Protein 2EO1 (pdb70)

GO terms:
  GO:0070273 phosphatidylinositol-4-phosphate binding (F, IDA)
  GO:0005546 phosphatidylinositol-4,5-bisphosphate binding (F, IDA)
  GO:0005547 phosphatidylinositol-3,4,5-trisphosphate binding (F, IDA)
  GO:0032266 phosphatidylinositol-3-phosphate binding (F, IDA)
  GO:0043325 phosphatidylinositol-3,4-bisphosphate binding (F, IDA)
  GO:0010314 phosphatidylinositol-5-phosphate binding (F, IDA)
  GO:0005085 guanyl-nucleotide exchange factor activity (F, TAS)
  GO:0005829 cytosol (C, TAS)
  GO:0051056 regulation of small GTPase mediated signal transduction (P, TAS)
  GO:0005515 protein binding (F, IPI)
  GO:0045214 sarcomere organization (P, TAS)
  GO:0030506 ankyrin binding (F, IPI)
  GO:0031432 titin binding (F, IPI)
  GO:0005829 cytosol (C, IDA)

Sequence (102 aa):
GSSGSSGKVVFAKEQPAHREVQAEAGASATLSCEVAQAQTEVTWYKDGKKLSSSSKVRVEAVGCTRRLVVQQAGQAEAGEYSCEAGGQQLSFRLQVAGQCFGGSSGSSGKVVFAKEQPAHREVQAEAGASATLSCEVAQAQTEVTWYKDGKKLSSSSKVRVEAVGCTRRLVVQQAGQAEAGEYSCEAGGQQLSFRLQVAGQCFGGSSGSSGKVVFAKEQPAHREVQAEAGASATLSCEVAQAQTEVTWYKDGKKLSSSSKVRVEAVGCTRRLVVQQAGQAEAGEYSCEAGGQQLSFRLQVAGQCFGGSSGSSGKVVFAKEQPAHREVQAEAGASATLSCEVAQAQTEVTWYKDGKKLSSSSKVRVEAVGCTRRLVVQQAGQAEAGEYSCEAGGQQLSFRLQVAGQCFGGSSGSSGKVVFAKEQPAHREVQAEAGASATLSCEVAQAQTEVTWYKDGKKLSSSSKVRVEAVGCTRRLVVQQAGQAEAGEYSCEAGGQQLSFRLQVAGQCFGGSSGSSGKVVFAKEQPAHREVQAEAGASATLSCEVAQAQTEVTWYKDGKKLSSSSKVRVEAVGCTRRLVVQQAGQAEAGEYSCEAGGQQLSFRLQVAGQCFGGSSGSSGKVVFAKEQPAHREVQAEAGASATLSCEVAQAQTEVTWYKDGKKLSSSSKVRVEAVGCTRRLVVQQAGQAEAGEYSCEAGGQQLSFRLQVAGQCFGGSSGSSGKVVFAKEQPAHREVQAEAGASATLSCEVAQAQTEVTWYKDGKKLSSSSKVRVEAVGCTRRLVVQQAGQAEAGEYSCEAGGQQLSFRLQVAGQCFGGSSGSSGKVVFAKEQPAHREVQAEAGASATLSCEVAQAQTEVTWYKDGKKLSSSSKVRVEAVGCTRRLVVQQAGQAEAGEYSCEAGGQQLSFRLQVAGQCFGGSSGSSGKVVFAKEQPAHREVQAEAGASATLSCEVAQAQTEVTWYKDGKKLSSSSKVRVEAVGCTRRLVVQQAGQAEAGEYSCEAGGQQLSFRLQVAGQCFGGSSGSSGKVVFAKEQPAHREVQAEAGASATLSCEVAQAQTEVTWYKDGKKLSSSSKVRVEAVGCTRRLVVQQAGQAEAGEYSCEAGGQQLSFRLQVAGQCFGGSSGSSGKVVFAKEQPAHREVQAEAGASATLSCEVAQAQTEVTWYKDGKKLSSSSKVRVEAVGCTRRLVVQQAGQAEAGEYSCEAGGQQLSFRLQVAGQCFGGSSGSSGKVVFAKEQPAHREVQAEAGASATLSCEVAQAQTEVTWYKDGKKLSSSSKVRVEAVGCTRRLVVQQAGQAEAGEYSCEAGGQQLSFRLQVAGQCFGGSSGSSGKVVFAKEQPAHREVQAEAGASATLSCEVAQAQTEVTWYKDGKKLSSSSKVRVEAVGCTRRLVVQQAGQAEAGEYSCEAGGQQLSFRLQVAGQCFGGSSGSSGKVVFAKEQPAHREVQAEAGASATLSCEVAQAQTEVTWYKDGKKLSSSSKVRVEAVGCTRRLVVQQAGQAEAGEYSCEAGGQQLSFRLQVAGQCFGGSSGSSGKVVFAKEQPAHREVQAEAGASATLSCEVAQAQTEVTWYKDGKKLSSSSKVRVEAVGCTRRLVVQQAGQAEAGEYSCEAGGQQLSFRLQVAGQCFGGSSGSSGKVVFAKEQPAHREVQAEAGASATLSCEVAQAQTEVTWYKDGKKLSSSSKVRVEAVGCTRRLVVQQAGQAEAGEYSCEAGGQQLSFRLQVAGQCFGGSSGSSGKVVFAKEQPAHREVQAEAGASATLSCEVAQAQTEVTWYKDGKKLSSSSKVRVEAVGCTRRLVVQQAGQAEAGEYSCEAGGQQLSFRLQVAGQCFGGSSGSSGKVVFAKEQPAHREVQAEAGASATLSCEVAQAQTEVTWYKDGKKLSSSSKVRVEAVGCTRRLVVQQAGQAEAGEYSCEAGGQQLSFRLQVAGQCFGGSSGSSGKVVFAKEQPAHREVQAEAGASATLSCEVAQAQTEVTWYKDGKKLSSSSKVRVEAVGCTRRLVVQQAGQAEAGEYSCEAGGQQLSFRLQVAGQCFG

CATH classification: 2.60.40.10

Secondary structure (DSSP, 8-state):
----------S-SS--S-EEEEEETT--EEE--B-S-SSS--EEEETTEE----SSEEEEEETTEEEEEETT--TTT-S-EEEEETTEE--EEEEEES----

InterPro domains:
  IPR000048 IQ motif, EF-hand binding site [PF00612] (4874-4893)
  IPR000048 IQ motif, EF-hand binding site [SM00015] (4871-4893)
  IPR000219 Dbl homology domain [PF00621] (5697-5871)
  IPR000219 Dbl homology domain [PS50010] (5693-5877)
  IPR000219 Dbl homology domain [SM00325] (5697-5876)
  IPR000719 Protein kinase domain [PF00069] (6468-6721)
  IPR000719 Protein kinase domain [PF00069] (7675-7924)
  IPR000719 Protein kinase domain [PS50011] (6468-6721)
  IPR000719 Protein kinase domain [PS50011] (7672-7924)
  IPR000719 Protein kinase domain [SM00220] (6468-6721)
  IPR000719 Protein kinase domain [SM00220] (7672-7924)
  IPR001452 SH3 domain [PS50002] (5600-5667)
  IPR001849 Pleckstrin homology domain [PS50003] (5895-6004)
  IPR001849 Pleckstrin homology domain [SM00233] (5896-6006)
  IPR003598 Immunoglobulin subtype 2 [SM00408] (22-89)
  IPR003598 Immunoglobulin subtype 2 [SM00408] (122-191)
  IPR003598 Immunoglobulin subtype 2 [SM00408] (250-318)
  IPR003598 Immunoglobulin subtype 2 [SM00408] (345-411)
  IPR003598 Immunoglobulin subtype 2 [SM00408] (721-785)
  IPR003598 Immunoglobulin subtype 2 [SM00408] (810-877)

Structure (mmCIF, N/CA/C/O backbone):
data_2EO1
#
_entry.id   2EO1
#
loop_
_atom_site.group_PDB
_atom_site.id
_atom_site.type_symbol
_atom_site.label_atom_id
_atom_site.label_alt_id
_atom_site.label_comp_id
_atom_site.label_asym_id
_atom_site.label_entity_id
_atom_site.label_seq_id
_atom_site.pdbx_PDB_ins_code
_atom_site.Cartn_x
_atom_site.Cartn_y
_atom_site.Cartn_z
_atom_site.occupancy
_atom_site.B_iso_or_equiv
_atom_site.auth_seq_id
_atom_site.auth_comp_id
_atom_site.auth_asym_id
_atom_site.auth_atom_id
_atom_site.pdbx_PDB_model_num
ATOM 1 N N . GLY A 1 1 ? 4.774 33.601 19.919 1.00 0.00 1 GLY A N 1
ATOM 2 C CA . GLY A 1 1 ? 3.441 33.630 19.346 1.00 0.00 1 GLY A CA 1
ATOM 3 C C . GLY A 1 1 ? 3.366 32.907 18.016 1.00 0.00 1 GLY A C 1
ATOM 4 O O . GLY A 1 1 ? 2.440 32.133 17.774 1.00 0.00 1 GLY A O 1
ATOM 8 N N . SER A 1 2 ? 4.342 33.160 17.150 1.00 0.00 2 SER A N 1
ATOM 9 C CA . SER A 1 2 ? 4.380 32.532 15.835 1.00 0.00 2 SER A CA 1
ATOM 10 C C . SER A 1 2 ? 5.398 31.396 15.804 1.00 0.00 2 SER A C 1
ATOM 11 O O . SER A 1 2 ? 6.593 31.613 16.008 1.00 0.00 2 SER A O 1
ATOM 19 N N . SER A 1 3 ? 4.916 30.184 15.549 1.00 0.00 3 SER A N 1
ATOM 20 C CA . SER A 1 3 ? 5.783 29.012 15.495 1.00 0.00 3 SER A CA 1
ATOM 21 C C . SER A 1 3 ? 5.131 27.891 14.692 1.00 0.00 3 SER A C 1
ATOM 22 O O . SER A 1 3 ? 3.911 27.851 14.537 1.00 0.00 3 SER A O 1
ATOM 30 N N . GLY A 1 4 ? 5.955 26.980 14.182 1.00 0.00 4 GLY A N 1
ATOM 31 C CA . GLY A 1 4 ? 5.442 25.871 13.401 1.00 0.00 4 GLY A CA 1
ATOM 32 C C . GLY A 1 4 ? 6.101 25.767 12.039 1.00 0.00 4 GLY A C 1
ATOM 33 O O . GLY A 1 4 ? 6.036 26.700 11.238 1.00 0.00 4 GLY A O 1
ATOM 37 N N . SER A 1 5 ? 6.737 24.630 11.776 1.00 0.00 5 SER A N 1
ATOM 38 C CA . SER A 1 5 ? 7.415 24.410 10.504 1.00 0.00 5 SER A CA 1
ATOM 39 C C . SER A 1 5 ? 6.417 24.407 9.350 1.00 0.00 5 SER A C 1
ATOM 40 O O . SER A 1 5 ? 5.207 24.327 9.561 1.00 0.00 5 SER A O 1
ATOM 48 N N . SER A 1 6 ? 6.934 24.496 8.129 1.00 0.00 6 SER A N 1
ATOM 49 C CA . SER A 1 6 ? 6.089 24.507 6.940 1.00 0.00 6 SER A CA 1
ATOM 50 C C . SER A 1 6 ? 6.718 23.685 5.819 1.00 0.00 6 SER A C 1
ATOM 51 O O . SER A 1 6 ? 7.867 23.257 5.917 1.00 0.00 6 SER A O 1
ATOM 59 N N . GLY A 1 7 ? 5.954 23.469 4.752 1.00 0.00 7 GLY A N 1
ATOM 60 C CA . GLY A 1 7 ? 6.452 22.699 3.627 1.00 0.00 7 GLY A CA 1
ATOM 61 C C . GLY A 1 7 ? 7.217 21.465 4.062 1.00 0.00 7 GLY A C 1
ATOM 62 O O . GLY A 1 7 ? 8.444 21.422 3.975 1.00 0.00 7 GLY A O 1
ATOM 66 N N . LYS A 1 8 ? 6.491 20.457 4.534 1.00 0.00 8 LYS A N 1
ATOM 67 C CA . LYS A 1 8 ? 7.108 19.215 4.986 1.00 0.00 8 LYS A CA 1
ATOM 68 C C . LYS A 1 8 ? 6.841 18.084 3.998 1.00 0.00 8 LYS A C 1
ATOM 69 O O . LYS A 1 8 ? 5.690 17.727 3.744 1.00 0.00 8 LYS A O 1
ATOM 88 N N . VAL A 1 9 ? 7.911 17.524 3.443 1.00 0.00 9 VAL A N 1
ATOM 89 C CA . VAL A 1 9 ? 7.792 16.431 2.485 1.00 0.00 9 VAL A CA 1
ATOM 90 C C . VAL A 1 9 ? 8.305 15.123 3.076 1.00 0.00 9 VAL A C 1
ATOM 91 O O . VAL A 1 9 ? 9.438 15.047 3.553 1.00 0.00 9 VAL A O 1
ATOM 104 N N . VAL A 1 10 ? 7.464 14.094 3.041 1.00 0.00 10 VAL A N 1
ATOM 105 C CA . VAL A 1 10 ? 7.833 12.787 3.572 1.00 0.00 10 VAL A CA 1
ATOM 106 C C . VAL A 1 10 ? 8.394 11.887 2.476 1.00 0.00 10 VAL A C 1
ATOM 107 O O . VAL A 1 10 ? 9.463 11.296 2.630 1.00 0.00 10 VAL A O 1
ATOM 120 N N . PHE A 1 11 ? 7.666 11.788 1.370 1.00 0.00 11 PHE A N 1
ATOM 121 C CA . PHE A 1 11 ? 8.090 10.960 0.247 1.00 0.00 11 PHE A CA 1
ATOM 122 C C . PHE A 1 11 ? 8.799 11.800 -0.812 1.00 0.00 11 PHE A C 1
ATOM 123 O O . PHE A 1 11 ? 8.972 13.007 -0.648 1.00 0.00 11 PHE A O 1
ATOM 140 N N . ALA A 1 12 ? 9.207 11.151 -1.897 1.00 0.00 12 ALA A N 1
ATOM 141 C CA . ALA A 1 12 ? 9.896 11.837 -2.983 1.00 0.00 12 ALA A CA 1
ATOM 142 C C . ALA A 1 12 ? 8.931 12.704 -3.784 1.00 0.00 12 ALA A C 1
ATOM 143 O O . ALA A 1 12 ? 7.744 12.786 -3.467 1.00 0.00 12 ALA A O 1
ATOM 150 N N . LYS A 1 13 ? 9.448 13.352 -4.823 1.00 0.00 13 LYS A N 1
ATOM 151 C CA . LYS A 1 13 ? 8.633 14.214 -5.670 1.00 0.00 13 LYS A CA 1
ATOM 152 C C . LYS A 1 13 ? 8.402 13.574 -7.035 1.00 0.00 13 LYS A C 1
ATOM 153 O O . LYS A 1 13 ? 7.529 14.000 -7.791 1.00 0.00 13 LYS A O 1
ATOM 172 N N . GLU A 1 14 ? 9.190 12.548 -7.344 1.00 0.00 14 GLU A N 1
ATOM 173 C CA . GLU A 1 14 ? 9.070 11.850 -8.618 1.00 0.00 14 GLU A CA 1
ATOM 174 C C . GLU A 1 14 ? 8.276 10.557 -8.457 1.00 0.00 14 GLU A C 1
ATOM 175 O O . GLU A 1 14 ? 8.490 9.591 -9.189 1.00 0.00 14 GLU A O 1
ATOM 187 N N . GLN A 1 15 ? 7.360 10.547 -7.494 1.00 0.00 15 GLN A N 1
ATOM 188 C CA . GLN A 1 15 ? 6.536 9.373 -7.236 1.00 0.00 15 GLN A CA 1
ATOM 189 C C . GLN A 1 15 ? 5.108 9.592 -7.725 1.00 0.00 15 GLN A C 1
ATOM 190 O O . GLN A 1 15 ? 4.526 10.664 -7.555 1.00 0.00 15 GLN A O 1
ATOM 204 N N . PRO A 1 16 ? 4.529 8.555 -8.347 1.00 0.00 16 PRO A N 1
ATOM 205 C CA . PRO A 1 16 ? 3.162 8.610 -8.873 1.00 0.00 16 PRO A CA 1
ATOM 206 C C . PRO A 1 16 ? 2.116 8.655 -7.765 1.00 0.00 16 PRO A C 1
ATOM 207 O O . PRO A 1 16 ? 2.418 8.392 -6.602 1.00 0.00 16 PRO A O 1
ATOM 218 N N . ALA A 1 17 ? 0.884 8.991 -8.134 1.00 0.00 17 ALA A N 1
ATOM 219 C CA . ALA A 1 17 ? -0.208 9.068 -7.171 1.00 0.00 17 ALA A CA 1
ATOM 220 C C . ALA A 1 17 ? -0.900 7.719 -7.017 1.00 0.00 17 ALA A C 1
ATOM 221 O O . ALA A 1 17 ? -1.640 7.495 -6.058 1.00 0.00 17 ALA A O 1
ATOM 228 N N . HIS A 1 18 ? -0.657 6.822 -7.967 1.00 0.00 18 HIS A N 1
ATOM 229 C CA . HIS A 1 18 ? -1.258 5.493 -7.937 1.00 0.00 18 HIS A CA 1
ATOM 230 C C . HIS A 1 18 ? -0.383 4.484 -8.674 1.00 0.00 18 HIS A C 1
ATOM 231 O O . HIS A 1 18 ? -0.243 4.545 -9.896 1.00 0.00 18 HIS A O 1
ATOM 246 N N . ARG A 1 19 ? 0.204 3.557 -7.924 1.00 0.00 19 ARG A N 1
ATOM 247 C CA . ARG A 1 19 ? 1.067 2.536 -8.507 1.00 0.00 19 ARG A CA 1
ATOM 248 C C . ARG A 1 19 ? 0.325 1.209 -8.640 1.00 0.00 19 ARG A C 1
ATOM 249 O O . ARG A 1 19 ? 0.297 0.408 -7.706 1.00 0.00 19 ARG A O 1
ATOM 270 N N . GLU A 1 20 ? -0.273 0.985 -9.806 1.00 0.00 20 GLU A N 1
ATOM 271 C CA . GLU A 1 20 ? -1.015 -0.244 -10.059 1.00 0.00 20 GLU A CA 1
ATOM 272 C C . GLU A 1 20 ? -0.067 -1.428 -10.221 1.00 0.00 20 GLU A C 1
ATOM 273 O O . GLU A 1 20 ? 0.622 -1.553 -11.234 1.00 0.00 20 GLU A O 1
ATOM 285 N N . VAL A 1 21 ? -0.036 -2.296 -9.214 1.00 0.00 21 VAL A N 1
ATOM 286 C CA . VAL A 1 21 ? 0.827 -3.471 -9.244 1.00 0.00 21 VAL A CA 1
ATOM 287 C C . VAL A 1 21 ? 0.022 -4.737 -9.515 1.00 0.00 21 VAL A C 1
ATOM 288 O O . VAL A 1 21 ? -1.112 -4.873 -9.056 1.00 0.00 21 VAL A O 1
ATOM 301 N N . GLN A 1 22 ? 0.617 -5.662 -10.261 1.00 0.00 22 GLN A N 1
ATOM 302 C CA . GLN A 1 22 ? -0.046 -6.918 -10.593 1.00 0.00 22 GLN A CA 1
ATOM 303 C C . GLN A 1 22 ? 0.707 -8.104 -9.999 1.00 0.00 22 GLN A C 1
ATOM 304 O O . GLN A 1 22 ? 1.935 -8.096 -9.922 1.00 0.00 22 GLN A O 1
ATOM 318 N N . ALA A 1 23 ? -0.038 -9.122 -9.581 1.00 0.00 23 ALA A N 1
ATOM 319 C CA . ALA A 1 23 ? 0.559 -10.316 -8.996 1.00 0.00 23 ALA A CA 1
ATOM 320 C C . ALA A 1 23 ? -0.253 -11.560 -9.338 1.00 0.00 23 ALA A C 1
ATOM 321 O O . ALA A 1 23 ? -1.431 -11.468 -9.682 1.00 0.00 23 ALA A O 1
ATOM 328 N N . GLU A 1 24 ? 0.385 -12.723 -9.243 1.00 0.00 24 GLU A N 1
ATOM 329 C CA . GLU A 1 24 ? -0.279 -13.985 -9.545 1.00 0.00 24 GLU A CA 1
ATOM 330 C C . GLU A 1 24 ? -0.757 -14.668 -8.267 1.00 0.00 24 GLU A C 1
ATOM 331 O O . GLU A 1 24 ? -0.184 -14.473 -7.195 1.00 0.00 24 GLU A O 1
ATOM 343 N N . ALA A 1 25 ? -1.811 -15.468 -8.389 1.00 0.00 25 ALA A N 1
ATOM 344 C CA . ALA A 1 25 ? -2.365 -16.181 -7.244 1.00 0.00 25 ALA A CA 1
ATOM 345 C C . ALA A 1 25 ? -1.329 -17.111 -6.622 1.00 0.00 25 ALA A C 1
ATOM 346 O O . ALA A 1 25 ? -0.811 -18.009 -7.284 1.00 0.00 25 ALA A O 1
ATOM 353 N N . GLY A 1 26 ? -1.032 -16.889 -5.346 1.00 0.00 26 GLY A N 1
ATOM 354 C CA . GLY A 1 26 ? -0.058 -17.715 -4.656 1.00 0.00 26 GLY A CA 1
ATOM 355 C C . GLY A 1 26 ? 1.347 -17.152 -4.745 1.00 0.00 26 GLY A C 1
ATOM 356 O O . GLY A 1 26 ? 2.269 -17.663 -4.110 1.00 0.00 26 GLY A O 1
ATOM 360 N N . ALA A 1 27 ? 1.511 -16.097 -5.536 1.00 0.00 27 ALA A N 1
ATOM 361 C CA . ALA A 1 27 ? 2.813 -15.464 -5.705 1.00 0.00 27 ALA A CA 1
ATOM 362 C C . ALA A 1 27 ? 3.098 -14.483 -4.572 1.00 0.00 27 ALA A C 1
ATOM 363 O O . ALA A 1 27 ? 2.256 -14.264 -3.702 1.00 0.00 27 ALA A O 1
ATOM 370 N N . SER A 1 28 ? 4.290 -13.896 -4.590 1.00 0.00 28 SER A N 1
ATOM 371 C CA . SER A 1 28 ? 4.688 -12.942 -3.561 1.00 0.00 28 SER A CA 1
ATOM 372 C C . SER A 1 28 ? 4.826 -11.540 -4.146 1.00 0.00 28 SER A C 1
ATOM 373 O O . SER A 1 28 ? 5.773 -11.250 -4.876 1.00 0.00 28 SER A O 1
ATOM 381 N N . ALA A 1 29 ? 3.874 -10.672 -3.818 1.00 0.00 29 ALA A N 1
ATOM 382 C CA . ALA A 1 29 ? 3.889 -9.300 -4.308 1.00 0.00 29 ALA A CA 1
ATOM 383 C C . ALA A 1 29 ? 4.956 -8.475 -3.596 1.00 0.00 29 ALA A C 1
ATOM 384 O O . ALA A 1 29 ? 5.517 -8.903 -2.587 1.00 0.00 29 ALA A O 1
ATOM 391 N N . THR A 1 30 ? 5.234 -7.289 -4.129 1.00 0.00 30 THR A N 1
ATOM 392 C CA . THR A 1 30 ? 6.235 -6.405 -3.546 1.00 0.00 30 THR A CA 1
ATOM 393 C C . THR A 1 30 ? 5.976 -4.952 -3.928 1.00 0.00 30 THR A C 1
ATOM 394 O O . THR A 1 30 ? 6.122 -4.570 -5.090 1.00 0.00 30 THR A O 1
ATOM 405 N N . LEU A 1 31 ? 5.591 -4.146 -2.945 1.00 0.00 31 LEU A N 1
ATOM 406 C CA . LEU A 1 31 ? 5.312 -2.733 -3.179 1.00 0.00 31 LEU A CA 1
ATOM 407 C C . LEU A 1 31 ? 6.433 -1.858 -2.628 1.00 0.00 31 LEU A C 1
ATOM 408 O O . LEU A 1 31 ? 6.481 -1.573 -1.431 1.00 0.00 31 LEU A O 1
ATOM 424 N N . SER A 1 32 ? 7.333 -1.433 -3.509 1.00 0.00 32 SER A N 1
ATOM 425 C CA . SER A 1 32 ? 8.455 -0.592 -3.110 1.00 0.00 32 SER A CA 1
ATOM 426 C C . SER A 1 32 ? 8.118 0.885 -3.293 1.00 0.00 32 SER A C 1
ATOM 427 O O . SER A 1 32 ? 7.340 1.251 -4.174 1.00 0.00 32 SER A O 1
ATOM 435 N N . CYS A 1 33 ? 8.710 1.728 -2.454 1.00 0.00 33 CYS A N 1
ATOM 436 C CA . CYS A 1 33 ? 8.472 3.166 -2.521 1.00 0.00 33 CYS A CA 1
ATOM 437 C C . CYS A 1 33 ? 9.587 3.934 -1.818 1.00 0.00 33 CYS A C 1
ATOM 438 O O . CYS A 1 33 ? 9.968 3.605 -0.695 1.00 0.00 33 CYS A O 1
ATOM 446 N N . GLU A 1 34 ? 10.107 4.958 -2.489 1.00 0.00 34 GLU A N 1
ATOM 447 C CA . GLU A 1 34 ? 11.180 5.771 -1.929 1.00 0.00 34 GLU A CA 1
ATOM 448 C C . GLU A 1 34 ? 10.641 6.730 -0.872 1.00 0.00 34 GLU A C 1
ATOM 449 O O . GLU A 1 34 ? 9.438 6.982 -0.801 1.00 0.00 34 GLU A O 1
ATOM 461 N N . VAL A 1 35 ? 11.540 7.263 -0.051 1.00 0.00 35 VAL A N 1
ATOM 462 C CA . VAL A 1 35 ? 11.156 8.196 1.002 1.00 0.00 35 VAL A CA 1
ATOM 463 C C . VAL A 1 35 ? 12.137 9.360 1.090 1.00 0.00 35 VAL A C 1
ATOM 464 O O . VAL A 1 35 ? 13.350 9.171 1.008 1.00 0.00 35 VAL A O 1
ATOM 477 N N . ALA A 1 36 ? 11.602 10.565 1.257 1.00 0.00 36 ALA A N 1
ATOM 478 C CA . ALA A 1 36 ? 12.429 11.761 1.358 1.00 0.00 36 ALA A CA 1
ATOM 479 C C . ALA A 1 36 ? 13.409 11.653 2.521 1.00 0.00 36 ALA A C 1
ATOM 480 O O . ALA A 1 36 ? 14.438 12.329 2.542 1.00 0.00 36 ALA A O 1
ATOM 487 N N . GLN A 1 37 ? 13.082 10.802 3.488 1.00 0.00 37 GLN A N 1
ATOM 488 C CA . GLN A 1 37 ? 13.934 10.608 4.655 1.00 0.00 37 GLN A CA 1
ATOM 489 C C . GLN A 1 37 ? 13.877 9.162 5.137 1.00 0.00 37 GLN A C 1
ATOM 490 O O . GLN A 1 37 ? 12.816 8.538 5.135 1.00 0.00 37 GLN A O 1
ATOM 504 N N . ALA A 1 38 ? 15.025 8.635 5.549 1.00 0.00 38 ALA A N 1
ATOM 505 C CA . ALA A 1 38 ? 15.105 7.263 6.034 1.00 0.00 38 ALA A CA 1
ATOM 506 C C . ALA A 1 38 ? 14.548 7.148 7.449 1.00 0.00 38 ALA A C 1
ATOM 507 O O . ALA A 1 38 ? 13.581 6.426 7.688 1.00 0.00 38 ALA A O 1
ATOM 514 N N . GLN A 1 39 ? 15.166 7.865 8.383 1.00 0.00 39 GLN A N 1
ATOM 515 C CA . GLN A 1 39 ? 14.731 7.841 9.775 1.00 0.00 39 GLN A CA 1
ATOM 516 C C . GLN A 1 39 ? 13.210 7.789 9.869 1.00 0.00 39 GLN A C 1
ATOM 517 O O . GLN A 1 39 ? 12.653 7.148 10.762 1.00 0.00 39 GLN A O 1
ATOM 531 N N . THR A 1 40 ? 12.541 8.469 8.943 1.00 0.00 40 THR A N 1
ATOM 532 C CA . THR A 1 40 ? 11.084 8.502 8.923 1.00 0.00 40 THR A CA 1
ATOM 533 C C . THR A 1 40 ? 10.503 7.095 8.824 1.00 0.00 40 THR A C 1
ATOM 534 O O . THR A 1 40 ? 11.041 6.241 8.119 1.00 0.00 40 THR A O 1
ATOM 545 N N . GLU A 1 41 ? 9.403 6.863 9.532 1.00 0.00 41 GLU A N 1
ATOM 546 C CA . GLU A 1 41 ? 8.751 5.559 9.523 1.00 0.00 41 GLU A CA 1
ATOM 547 C C . GLU A 1 41 ? 7.489 5.588 8.666 1.00 0.00 41 GLU A C 1
ATOM 548 O O . GLU A 1 41 ? 6.871 6.638 8.485 1.00 0.00 41 GLU A O 1
ATOM 560 N N . VAL A 1 42 ? 7.111 4.427 8.139 1.00 0.00 42 VAL A N 1
ATOM 561 C CA . VAL A 1 42 ? 5.923 4.319 7.301 1.00 0.00 42 VAL A CA 1
ATOM 562 C C . VAL A 1 42 ? 5.003 3.208 7.793 1.00 0.00 42 VAL A C 1
ATOM 563 O O . VAL A 1 42 ? 5.441 2.277 8.471 1.00 0.00 42 VAL A O 1
ATOM 576 N N . THR A 1 43 ? 3.723 3.310 7.448 1.00 0.00 43 THR A N 1
ATOM 577 C CA . THR A 1 43 ? 2.740 2.314 7.856 1.00 0.00 43 THR A CA 1
ATOM 578 C C . THR A 1 43 ? 1.766 2.008 6.724 1.00 0.00 43 THR A C 1
ATOM 579 O O . THR A 1 43 ? 1.021 2.881 6.280 1.00 0.00 43 THR A O 1
ATOM 590 N N . TRP A 1 44 ? 1.777 0.763 6.261 1.00 0.00 44 TRP A N 1
ATOM 591 C CA . TRP A 1 44 ? 0.894 0.341 5.180 1.00 0.00 44 TRP A CA 1
ATOM 592 C C . TRP A 1 44 ? -0.545 0.217 5.670 1.00 0.00 44 TRP A C 1
ATOM 593 O O . TRP A 1 44 ? -0.789 -0.126 6.827 1.00 0.00 44 TRP A O 1
ATOM 614 N N . TYR A 1 45 ? -1.493 0.498 4.783 1.00 0.00 45 TYR A N 1
ATOM 615 C CA . TYR A 1 45 ? -2.908 0.419 5.127 1.00 0.00 45 TYR A CA 1
ATOM 616 C C . TYR A 1 45 ? -3.712 -0.203 3.989 1.00 0.00 45 TYR A C 1
ATOM 617 O O . TYR A 1 45 ? -3.770 0.339 2.885 1.00 0.00 45 TYR A O 1
ATOM 635 N N . LYS A 1 46 ? -4.331 -1.345 4.266 1.00 0.00 46 LYS A N 1
ATOM 636 C CA . LYS A 1 46 ? -5.134 -2.042 3.269 1.00 0.00 46 LYS A CA 1
ATOM 637 C C . LYS A 1 46 ? -6.617 -1.741 3.456 1.00 0.00 46 LYS A C 1
ATOM 638 O O . LYS A 1 46 ? -7.211 -2.103 4.472 1.00 0.00 46 LYS A O 1
ATOM 657 N N . ASP A 1 47 ? -7.210 -1.077 2.470 1.00 0.00 47 ASP A N 1
ATOM 658 C CA . ASP A 1 47 ? -8.625 -0.729 2.525 1.00 0.00 47 ASP A CA 1
ATOM 659 C C . ASP A 1 47 ? -8.930 0.113 3.761 1.00 0.00 47 ASP A C 1
ATOM 660 O O . ASP A 1 47 ? -10.027 0.048 4.314 1.00 0.00 47 ASP A O 1
ATOM 669 N N . GLY A 1 48 ? -7.950 0.903 4.189 1.00 0.00 48 GLY A N 1
ATOM 670 C CA . GLY A 1 48 ? -8.133 1.745 5.357 1.00 0.00 48 GLY A CA 1
ATOM 671 C C . GLY A 1 48 ? -7.933 0.988 6.654 1.00 0.00 48 GLY A C 1
ATOM 672 O O . GLY A 1 48 ? -8.455 1.380 7.698 1.00 0.00 48 GLY A O 1
ATOM 676 N N . LYS A 1 49 ? -7.175 -0.102 6.591 1.00 0.00 49 LYS A N 1
ATOM 677 C CA . LYS A 1 49 ? -6.907 -0.917 7.770 1.00 0.00 49 LYS A CA 1
ATOM 678 C C . LYS A 1 49 ? -5.407 -1.022 8.029 1.00 0.00 49 LYS A C 1
ATOM 679 O O . LYS A 1 49 ? -4.639 -1.397 7.143 1.00 0.00 49 LYS A O 1
ATOM 698 N N . LYS A 1 50 ? -4.998 -0.691 9.249 1.00 0.00 50 LYS A N 1
ATOM 699 C CA . LYS A 1 50 ? -3.590 -0.751 9.626 1.00 0.00 50 LYS A CA 1
ATOM 700 C C . LYS A 1 50 ? -3.022 -2.146 9.387 1.00 0.00 50 LYS A C 1
ATOM 701 O O . LYS A 1 50 ? -3.400 -3.105 10.060 1.00 0.00 50 LYS A O 1
ATOM 720 N N . LEU A 1 51 ? -2.110 -2.251 8.426 1.00 0.00 51 LEU A N 1
ATOM 721 C CA . LEU A 1 51 ? -1.487 -3.529 8.100 1.00 0.00 51 LEU A CA 1
ATOM 722 C C . LEU A 1 51 ? -0.427 -3.898 9.133 1.00 0.00 51 LEU A C 1
ATOM 723 O O . LEU A 1 51 ? 0.323 -3.042 9.600 1.00 0.00 51 LEU A O 1
ATOM 739 N N . SER A 1 52 ? -0.370 -5.179 9.483 1.00 0.00 52 SER A N 1
ATOM 740 C CA . SER A 1 52 ? 0.597 -5.662 10.461 1.00 0.00 52 SER A CA 1
ATOM 741 C C . SER A 1 52 ? 1.531 -6.695 9.838 1.00 0.00 52 SER A C 1
ATOM 742 O O . SER A 1 52 ? 1.111 -7.517 9.024 1.00 0.00 52 SER A O 1
ATOM 750 N N . SER A 1 53 ? 2.802 -6.645 10.226 1.00 0.00 53 SER A N 1
ATOM 751 C CA . SER A 1 53 ? 3.798 -7.573 9.704 1.00 0.00 53 SER A CA 1
ATOM 752 C C . SER A 1 53 ? 3.587 -8.973 10.271 1.00 0.00 53 SER A C 1
ATOM 753 O O . SER A 1 53 ? 3.812 -9.215 11.457 1.00 0.00 53 SER A O 1
ATOM 761 N N . SER A 1 54 ? 3.151 -9.892 9.416 1.00 0.00 54 SER A N 1
ATOM 762 C CA . SER A 1 54 ? 2.905 -11.268 9.831 1.00 0.00 54 SER A CA 1
ATOM 763 C C . SER A 1 54 ? 3.481 -12.253 8.818 1.00 0.00 54 SER A C 1
ATOM 764 O O . SER A 1 54 ? 3.866 -11.870 7.713 1.00 0.00 54 SER A O 1
ATOM 772 N N . SER A 1 55 ? 3.536 -13.524 9.203 1.00 0.00 55 SER A N 1
ATOM 773 C CA . SER A 1 55 ? 4.068 -14.564 8.331 1.00 0.00 55 SER A CA 1
ATOM 774 C C . SER A 1 55 ? 3.626 -14.342 6.888 1.00 0.00 55 SER A C 1
ATOM 775 O O . SER A 1 55 ? 4.310 -14.746 5.947 1.00 0.00 55 SER A O 1
ATOM 783 N N . LYS A 1 56 ? 2.478 -13.695 6.720 1.00 0.00 56 LYS A N 1
ATOM 784 C CA . LYS A 1 56 ? 1.942 -13.416 5.393 1.00 0.00 56 LYS A CA 1
ATOM 785 C C . LYS A 1 56 ? 2.564 -12.150 4.811 1.00 0.00 56 LYS A C 1
ATOM 786 O O . LYS A 1 56 ? 3.250 -12.197 3.790 1.00 0.00 56 LYS A O 1
ATOM 805 N N . VAL A 1 57 ? 2.320 -11.020 5.467 1.00 0.00 57 VAL A N 1
ATOM 806 C CA . VAL A 1 57 ? 2.858 -9.743 5.016 1.00 0.00 57 VAL A CA 1
ATOM 807 C C . VAL A 1 57 ? 4.104 -9.360 5.808 1.00 0.00 57 VAL A C 1
ATOM 808 O O . VAL A 1 57 ? 4.150 -9.522 7.028 1.00 0.00 57 VAL A O 1
ATOM 821 N N . ARG A 1 58 ? 5.112 -8.853 5.106 1.00 0.00 58 ARG A N 1
ATOM 822 C CA . ARG A 1 58 ? 6.359 -8.448 5.744 1.00 0.00 58 ARG A CA 1
ATOM 823 C C . ARG A 1 58 ? 6.717 -7.011 5.375 1.00 0.00 58 ARG A C 1
ATOM 824 O O . ARG A 1 58 ? 6.877 -6.683 4.199 1.00 0.00 58 ARG A O 1
ATOM 845 N N . VAL A 1 59 ? 6.840 -6.158 6.387 1.00 0.00 59 VAL A N 1
ATOM 846 C CA . VAL A 1 59 ? 7.179 -4.757 6.169 1.00 0.00 59 VAL A CA 1
ATOM 847 C C . VAL A 1 59 ? 8.690 -4.550 6.178 1.00 0.00 59 VAL A C 1
ATOM 848 O O . VAL A 1 59 ? 9.297 -4.383 7.235 1.00 0.00 59 VAL A O 1
ATOM 861 N N . GLU A 1 60 ? 9.290 -4.562 4.992 1.00 0.00 60 GLU A N 1
ATOM 862 C CA . GLU A 1 60 ? 10.730 -4.375 4.863 1.00 0.00 60 GLU A CA 1
ATOM 863 C C . GLU A 1 60 ? 11.076 -2.896 4.711 1.00 0.00 60 GLU A C 1
ATOM 864 O O . GLU A 1 60 ? 10.397 -2.160 3.996 1.00 0.00 60 GLU A O 1
ATOM 876 N N . ALA A 1 61 ? 12.136 -2.470 5.389 1.00 0.00 61 ALA A N 1
ATOM 877 C CA . ALA A 1 61 ? 12.573 -1.081 5.328 1.00 0.00 61 ALA A CA 1
ATOM 878 C C . ALA A 1 61 ? 14.082 -0.988 5.125 1.00 0.00 61 ALA A C 1
ATOM 879 O O . ALA A 1 61 ? 14.847 -0.950 6.088 1.00 0.00 61 ALA A O 1
ATOM 886 N N . VAL A 1 62 ? 14.504 -0.953 3.864 1.00 0.00 62 VAL A N 1
ATOM 887 C CA . VAL A 1 62 ? 15.921 -0.865 3.535 1.00 0.00 62 VAL A CA 1
ATOM 888 C C . VAL A 1 62 ? 16.331 0.576 3.255 1.00 0.00 62 VAL A C 1
ATOM 889 O O . VAL A 1 62 ? 16.050 1.117 2.186 1.00 0.00 62 VAL A O 1
ATOM 902 N N . GLY A 1 63 ? 17.000 1.195 4.224 1.00 0.00 63 GLY A N 1
ATOM 903 C CA . GLY A 1 63 ? 17.439 2.568 4.062 1.00 0.00 63 GLY A CA 1
ATOM 904 C C . GLY A 1 63 ? 16.300 3.503 3.705 1.00 0.00 63 GLY A C 1
ATOM 905 O O . GLY A 1 63 ? 15.413 3.752 4.523 1.00 0.00 63 GLY A O 1
ATOM 909 N N . CYS A 1 64 ? 16.325 4.023 2.483 1.00 0.00 64 CYS A N 1
ATOM 910 C CA . CYS A 1 64 ? 15.287 4.938 2.021 1.00 0.00 64 CYS A CA 1
ATOM 911 C C . CYS A 1 64 ? 14.346 4.243 1.042 1.00 0.00 64 CYS A C 1
ATOM 912 O O . CYS A 1 64 ? 13.937 4.826 0.037 1.00 0.00 64 CYS A O 1
ATOM 920 N N . THR A 1 65 ? 14.007 2.993 1.340 1.00 0.00 65 THR A N 1
ATOM 921 C CA . THR A 1 65 ? 13.118 2.217 0.486 1.00 0.00 65 THR A CA 1
ATOM 922 C C . THR A 1 65 ? 12.241 1.281 1.310 1.00 0.00 65 THR A C 1
ATOM 923 O O . THR A 1 65 ? 12.740 0.375 1.976 1.00 0.00 65 THR A O 1
ATOM 934 N N . ARG A 1 66 ? 10.932 1.507 1.260 1.00 0.00 66 ARG A N 1
ATOM 935 C CA . ARG A 1 66 ? 9.986 0.683 2.003 1.00 0.00 66 ARG A CA 1
ATOM 936 C C . ARG A 1 66 ? 9.264 -0.287 1.074 1.00 0.00 66 ARG A C 1
ATOM 937 O O . ARG A 1 66 ? 8.394 0.111 0.299 1.00 0.00 66 ARG A O 1
ATOM 958 N N . ARG A 1 67 ? 9.630 -1.562 1.156 1.00 0.00 67 ARG A N 1
ATOM 959 C CA . ARG A 1 67 ? 9.018 -2.589 0.322 1.00 0.00 67 ARG A CA 1
ATOM 960 C C . ARG A 1 67 ? 8.152 -3.525 1.159 1.00 0.00 67 ARG A C 1
ATOM 961 O O . ARG A 1 67 ? 8.566 -3.985 2.225 1.00 0.00 67 ARG A O 1
ATOM 982 N N . LEU A 1 68 ? 6.948 -3.803 0.672 1.00 0.00 68 LEU A N 1
ATOM 983 C CA . LEU A 1 68 ? 6.022 -4.685 1.375 1.00 0.00 68 LEU A CA 1
ATOM 984 C C . LEU A 1 68 ? 5.819 -5.986 0.606 1.00 0.00 68 LEU A C 1
ATOM 985 O O . LEU A 1 68 ? 5.206 -6.000 -0.461 1.00 0.00 68 LEU A O 1
ATOM 1001 N N . VAL A 1 69 ? 6.337 -7.080 1.157 1.00 0.00 69 VAL A N 1
ATOM 1002 C CA . VAL A 1 69 ? 6.209 -8.388 0.526 1.00 0.00 69 VAL A CA 1
ATOM 1003 C C . VAL A 1 69 ? 4.955 -9.110 1.005 1.00 0.00 69 VAL A C 1
ATOM 1004 O O . VAL A 1 69 ? 4.792 -9.368 2.198 1.00 0.00 69 VAL A O 1
ATOM 1017 N N . VAL A 1 70 ? 4.071 -9.435 0.067 1.00 0.00 70 VAL A N 1
ATOM 1018 C CA . VAL A 1 70 ? 2.831 -10.129 0.393 1.00 0.00 70 VAL A CA 1
ATOM 1019 C C . VAL A 1 70 ? 2.840 -11.554 -0.150 1.00 0.00 70 VAL A C 1
ATOM 1020 O O . VAL A 1 70 ? 2.581 -11.779 -1.332 1.00 0.00 70 VAL A O 1
ATOM 1033 N N . GLN A 1 71 ? 3.139 -12.512 0.721 1.00 0.00 71 GLN A N 1
ATOM 1034 C CA . GLN A 1 71 ? 3.182 -13.915 0.328 1.00 0.00 71 GLN A CA 1
ATOM 1035 C C . GLN A 1 71 ? 1.779 -14.449 0.062 1.00 0.00 71 GLN A C 1
ATOM 1036 O O . GLN A 1 71 ? 0.816 -14.038 0.708 1.00 0.00 71 GLN A O 1
ATOM 1050 N N . GLN A 1 72 ? 1.671 -15.366 -0.895 1.00 0.00 72 GLN A N 1
ATOM 1051 C CA . GLN A 1 72 ? 0.385 -15.954 -1.247 1.00 0.00 72 GLN A CA 1
ATOM 1052 C C . GLN A 1 72 ? -0.630 -14.872 -1.603 1.00 0.00 72 GLN A C 1
ATOM 1053 O O . GLN A 1 72 ? -1.750 -14.866 -1.093 1.00 0.00 72 GLN A O 1
ATOM 1067 N N . ALA A 1 73 ? -0.229 -13.958 -2.480 1.00 0.00 73 ALA A N 1
ATOM 1068 C CA . ALA A 1 73 ? -1.104 -12.872 -2.905 1.00 0.00 73 ALA A CA 1
ATOM 1069 C C . ALA A 1 73 ? -2.403 -13.412 -3.494 1.00 0.00 73 ALA A C 1
ATOM 1070 O O . ALA A 1 73 ? -2.441 -13.845 -4.645 1.00 0.00 73 ALA A O 1
ATOM 1077 N N . GLY A 1 74 ? -3.466 -13.384 -2.697 1.00 0.00 74 GLY A N 1
ATOM 1078 C CA . GLY A 1 74 ? -4.752 -13.875 -3.157 1.00 0.00 74 GLY A CA 1
ATOM 1079 C C . GLY A 1 74 ? -5.839 -12.822 -3.070 1.00 0.00 74 GLY A C 1
ATOM 1080 O O . GLY A 1 74 ? -5.624 -11.744 -2.515 1.00 0.00 74 GLY A O 1
ATOM 1084 N N . GLN A 1 75 ? -7.008 -13.134 -3.619 1.00 0.00 75 GLN A N 1
ATOM 1085 C CA . GLN A 1 75 ? -8.132 -12.204 -3.602 1.00 0.00 75 GLN A CA 1
ATOM 1086 C C . GLN A 1 75 ? -8.175 -11.426 -2.291 1.00 0.00 75 GLN A C 1
ATOM 1087 O O . GLN A 1 75 ? -8.342 -10.207 -2.287 1.00 0.00 75 GLN A O 1
ATOM 1101 N N . ALA A 1 76 ? -8.023 -12.140 -1.181 1.00 0.00 76 ALA A N 1
ATOM 1102 C CA . ALA A 1 76 ? -8.043 -11.516 0.137 1.00 0.00 76 ALA A CA 1
ATOM 1103 C C . ALA A 1 76 ? -7.003 -10.405 0.234 1.00 0.00 76 ALA A C 1
ATOM 1104 O O . ALA A 1 76 ? -7.287 -9.318 0.735 1.00 0.00 76 ALA A O 1
ATOM 1111 N N . GLU A 1 77 ? -5.796 -10.688 -0.247 1.00 0.00 77 GLU A N 1
ATOM 1112 C CA . GLU A 1 77 ? -4.713 -9.712 -0.212 1.00 0.00 77 GLU A CA 1
ATOM 1113 C C . GLU A 1 77 ? -4.905 -8.647 -1.289 1.00 0.00 77 GLU A C 1
ATOM 1114 O O . GLU A 1 77 ? -4.480 -7.504 -1.128 1.00 0.00 77 GLU A O 1
ATOM 1126 N N . ALA A 1 78 ? -5.547 -9.033 -2.386 1.00 0.00 78 ALA A N 1
ATOM 1127 C CA . ALA A 1 78 ? -5.796 -8.113 -3.489 1.00 0.00 78 ALA A CA 1
ATOM 1128 C C . ALA A 1 78 ? -6.695 -6.961 -3.050 1.00 0.00 78 ALA A C 1
ATOM 1129 O O . ALA A 1 78 ? -7.746 -7.176 -2.448 1.00 0.00 78 ALA A O 1
ATOM 1136 N N . GLY A 1 79 ? -6.273 -5.738 -3.355 1.00 0.00 79 GLY A N 1
ATOM 1137 C CA . GLY A 1 79 ? -7.051 -4.570 -2.983 1.00 0.00 79 GLY A CA 1
ATOM 1138 C C . GLY A 1 79 ? -6.339 -3.272 -3.307 1.00 0.00 79 GLY A C 1
ATOM 1139 O O . GLY A 1 79 ? -5.995 -3.016 -4.460 1.00 0.00 79 GLY A O 1
ATOM 1143 N N . GLU A 1 80 ? -6.119 -2.450 -2.285 1.00 0.00 80 GLU A N 1
ATOM 1144 C CA . GLU A 1 80 ? -5.445 -1.169 -2.468 1.00 0.00 80 GLU A CA 1
ATOM 1145 C C . GLU A 1 80 ? -4.621 -0.807 -1.236 1.00 0.00 80 GLU A C 1
ATOM 1146 O O . GLU A 1 80 ? -5.168 -0.430 -0.199 1.00 0.00 80 GLU A O 1
ATOM 1158 N N . TYR A 1 81 ? -3.304 -0.924 -1.357 1.00 0.00 81 TYR A N 1
ATOM 1159 C CA . TYR A 1 81 ? -2.404 -0.612 -0.253 1.00 0.00 81 TYR A CA 1
ATOM 1160 C C . TYR A 1 81 ? -1.981 0.853 -0.292 1.00 0.00 81 TYR A C 1
ATOM 1161 O O . TYR A 1 81 ? -1.792 1.428 -1.364 1.00 0.00 81 TYR A O 1
ATOM 1179 N N . SER A 1 82 ? -1.833 1.451 0.885 1.00 0.00 82 SER A N 1
ATOM 1180 C CA . SER A 1 82 ? -1.436 2.850 0.988 1.00 0.00 82 SER A CA 1
ATOM 1181 C C . SER A 1 82 ? -0.267 3.014 1.954 1.00 0.00 82 SER A C 1
ATOM 1182 O O . SER A 1 82 ? -0.427 2.880 3.168 1.00 0.00 82 SER A O 1
ATOM 1190 N N . CYS A 1 83 ? 0.909 3.304 1.407 1.00 0.00 83 CYS A N 1
ATOM 1191 C CA . CYS A 1 83 ? 2.106 3.485 2.220 1.00 0.00 83 CYS A CA 1
ATOM 1192 C C . CYS A 1 83 ? 2.091 4.841 2.917 1.00 0.00 83 CYS A C 1
ATOM 1193 O O . CYS A 1 83 ? 2.598 5.828 2.385 1.00 0.00 83 CYS A O 1
ATOM 1201 N N . GLU A 1 84 ? 1.503 4.882 4.108 1.00 0.00 84 GLU A N 1
ATOM 1202 C CA . GLU A 1 84 ? 1.419 6.119 4.876 1.00 0.00 84 GLU A CA 1
ATOM 1203 C C . GLU A 1 84 ? 2.757 6.442 5.535 1.00 0.00 84 GLU A C 1
ATOM 1204 O O . GLU A 1 84 ? 3.541 5.545 5.845 1.00 0.00 84 GLU A O 1
ATOM 1216 N N . ALA A 1 85 ? 3.011 7.730 5.746 1.00 0.00 85 ALA A N 1
ATOM 1217 C CA . ALA A 1 85 ? 4.252 8.172 6.369 1.00 0.00 85 ALA A CA 1
ATOM 1218 C C . ALA A 1 85 ? 4.190 9.653 6.726 1.00 0.00 85 ALA A C 1
ATOM 1219 O O . ALA A 1 85 ? 4.186 10.514 5.847 1.00 0.00 85 ALA A O 1
ATOM 1226 N N . GLY A 1 86 ? 4.142 9.943 8.023 1.00 0.00 86 GLY A N 1
ATOM 1227 C CA . GLY A 1 86 ? 4.080 11.321 8.472 1.00 0.00 86 GLY A CA 1
ATOM 1228 C C . GLY A 1 86 ? 2.741 11.968 8.177 1.00 0.00 86 GLY A C 1
ATOM 1229 O O . GLY A 1 86 ? 1.812 11.883 8.979 1.00 0.00 86 GLY A O 1
ATOM 1233 N N . GLY A 1 87 ? 2.641 12.618 7.022 1.00 0.00 87 GLY A N 1
ATOM 1234 C CA . GLY A 1 87 ? 1.403 13.274 6.644 1.00 0.00 87 GLY A CA 1
ATOM 1235 C C . GLY A 1 87 ? 0.999 12.970 5.215 1.00 0.00 87 GLY A C 1
ATOM 1236 O O . GLY A 1 87 ? 0.021 13.521 4.710 1.00 0.00 87 GLY A O 1
ATOM 1240 N N . GLN A 1 88 ? 1.754 12.093 4.562 1.00 0.00 88 GLN A N 1
ATOM 1241 C CA . GLN A 1 88 ? 1.469 11.720 3.181 1.00 0.00 88 GLN A CA 1
ATOM 1242 C C . GLN A 1 88 ? 1.393 10.204 3.032 1.00 0.00 88 GLN A C 1
ATOM 1243 O O . GLN A 1 88 ? 1.822 9.462 3.916 1.00 0.00 88 GLN A O 1
ATOM 1257 N N . GLN A 1 89 ? 0.844 9.751 1.909 1.00 0.00 89 GLN A N 1
ATOM 1258 C CA . GLN A 1 89 ? 0.711 8.323 1.646 1.00 0.00 89 GLN A CA 1
ATOM 1259 C C . GLN A 1 89 ? 0.382 8.069 0.179 1.00 0.00 89 GLN A C 1
ATOM 1260 O O . GLN A 1 89 ? -0.443 8.766 -0.414 1.00 0.00 89 GLN A O 1
ATOM 1274 N N . LEU A 1 90 ? 1.032 7.066 -0.403 1.00 0.00 90 LEU A N 1
ATOM 1275 C CA . LEU A 1 90 ? 0.809 6.719 -1.802 1.00 0.00 90 LEU A CA 1
ATOM 1276 C C . LEU A 1 90 ? -0.231 5.611 -1.929 1.00 0.00 90 LEU A C 1
ATOM 1277 O O . LEU A 1 90 ? -0.826 5.187 -0.938 1.00 0.00 90 LEU A O 1
ATOM 1293 N N . SER A 1 91 ? -0.444 5.143 -3.155 1.00 0.00 91 SER A N 1
ATOM 1294 C CA . SER A 1 91 ? -1.413 4.084 -3.412 1.00 0.00 91 SER A CA 1
ATOM 1295 C C . SER A 1 91 ? -0.769 2.933 -4.180 1.00 0.00 91 SER A C 1
ATOM 1296 O O . SER A 1 91 ? 0.227 3.119 -4.879 1.00 0.00 91 SER A O 1
ATOM 1304 N N . PHE A 1 92 ? -1.347 1.744 -4.045 1.00 0.00 92 PHE A N 1
ATOM 1305 C CA . PHE A 1 92 ? -0.830 0.562 -4.725 1.00 0.00 92 PHE A CA 1
ATOM 1306 C C . PHE A 1 92 ? -1.913 -0.504 -4.860 1.00 0.00 92 PHE A C 1
ATOM 1307 O O . PHE A 1 92 ? -2.274 -1.164 -3.885 1.00 0.00 92 PHE A O 1
ATOM 1324 N N . ARG A 1 93 ? -2.427 -0.667 -6.074 1.00 0.00 93 ARG A N 1
ATOM 1325 C CA . ARG A 1 93 ? -3.470 -1.651 -6.337 1.00 0.00 93 ARG A CA 1
ATOM 1326 C C . ARG A 1 93 ? -2.863 -3.017 -6.645 1.00 0.00 93 ARG A C 1
ATOM 1327 O O . ARG A 1 93 ? -2.340 -3.244 -7.736 1.00 0.00 93 ARG A O 1
ATOM 1348 N N . LEU A 1 94 ? -2.936 -3.923 -5.676 1.00 0.00 94 LEU A N 1
ATOM 1349 C CA . LEU A 1 94 ? -2.394 -5.267 -5.842 1.00 0.00 94 LEU A CA 1
ATOM 1350 C C . LEU A 1 94 ? -3.428 -6.198 -6.467 1.00 0.00 94 LEU A C 1
ATOM 1351 O O . LEU A 1 94 ? -4.374 -6.623 -5.805 1.00 0.00 94 LEU A O 1
ATOM 1367 N N . GLN A 1 95 ? -3.239 -6.511 -7.745 1.00 0.00 95 GLN A N 1
ATOM 1368 C CA . GLN A 1 95 ? -4.154 -7.393 -8.458 1.00 0.00 95 GLN A CA 1
ATOM 1369 C C . GLN A 1 95 ? -3.647 -8.831 -8.444 1.00 0.00 95 GLN A C 1
ATOM 1370 O O . GLN A 1 95 ? -2.450 -9.080 -8.589 1.00 0.00 95 GLN A O 1
ATOM 1384 N N . VAL A 1 96 ? -4.566 -9.776 -8.267 1.00 0.00 96 VAL A N 1
ATOM 1385 C CA . VAL A 1 96 ? -4.212 -11.190 -8.234 1.00 0.00 96 VAL A CA 1
ATOM 1386 C C . VAL A 1 96 ? -4.758 -11.921 -9.455 1.00 0.00 96 VAL A C 1
ATOM 1387 O O . VAL A 1 96 ? -5.953 -11.865 -9.742 1.00 0.00 96 VAL A O 1
ATOM 1400 N N . ALA A 1 97 ? -3.873 -12.609 -10.171 1.00 0.00 97 ALA A N 1
ATOM 1401 C CA . ALA A 1 97 ? -4.267 -13.354 -11.360 1.00 0.00 97 ALA A CA 1
ATOM 1402 C C . ALA A 1 97 ? -4.639 -14.791 -11.009 1.00 0.00 97 ALA A C 1
ATOM 1403 O O . ALA A 1 97 ? -4.124 -15.358 -10.047 1.00 0.00 97 ALA A O 1
ATOM 1410 N N . GLY A 1 98 ? -5.538 -15.374 -11.797 1.00 0.00 98 GLY A N 1
ATOM 1411 C CA . GLY A 1 98 ? -5.964 -16.739 -11.552 1.00 0.00 98 GLY A CA 1
ATOM 1412 C C . GLY A 1 98 ? -6.529 -16.929 -10.159 1.00 0.00 98 GLY A C 1
ATOM 1413 O O . GLY A 1 98 ? -6.989 -15.974 -9.534 1.00 0.00 98 GLY A O 1
ATOM 1417 N N . GLN A 1 99 ? -6.497 -18.166 -9.672 1.00 0.00 99 GLN A N 1
ATOM 1418 C CA . GLN A 1 99 ? -7.013 -18.477 -8.344 1.00 0.00 99 GLN A CA 1
ATOM 1419 C C . GLN A 1 99 ? -6.289 -19.679 -7.747 1.00 0.00 99 GLN A C 1
ATOM 1420 O O . GLN A 1 99 ? -5.545 -20.375 -8.439 1.00 0.00 99 GLN A O 1
ATOM 1434 N N . CYS A 1 100 ? -6.512 -19.918 -6.459 1.00 0.00 100 CYS A N 1
ATOM 1435 C CA . CYS A 1 100 ? -5.879 -21.036 -5.768 1.00 0.00 100 CYS A CA 1
ATOM 1436 C C . CYS A 1 100 ? -6.686 -21.443 -4.540 1.00 0.00 100 CYS A C 1
ATOM 1437 O O . CYS A 1 100 ? -6.865 -20.653 -3.612 1.00 0.00 100 CYS A O 1
ATOM 1445 N N . PHE A 1 101 ? -7.174 -22.679 -4.541 1.00 0.00 101 PHE A N 1
ATOM 1446 C CA . PHE A 1 101 ? -7.965 -23.190 -3.428 1.00 0.00 101 PHE A CA 1
ATOM 1447 C C . PHE A 1 101 ? -7.434 -22.664 -2.097 1.00 0.00 101 PHE A C 1
ATOM 1448 O O . PHE A 1 101 ? -6.226 -22.546 -1.901 1.00 0.00 101 PHE A O 1
ATOM 1465 N N . GLY A 1 102 ? -8.349 -22.349 -1.185 1.00 0.00 102 GLY A N 1
ATOM 1466 C CA . GLY A 1 102 ? -7.956 -21.839 0.115 1.00 0.00 102 GLY A CA 1
ATOM 1467 C C . GLY A 1 102 ? -7.779 -20.333 0.118 1.00 0.00 102 GLY A C 1
ATOM 1468 O O . GLY A 1 102 ? -7.401 -19.744 -0.895 1.00 0.00 102 GLY A O 1
ATOM 1472 N N . GLY A 1 1 ? -3.407 35.858 0.299 1.00 0.00 1 GLY A N 2
ATOM 1473 C CA . GLY A 1 1 ? -3.160 34.472 0.648 1.00 0.00 1 GLY A CA 2
ATOM 1474 C C . GLY A 1 1 ? -3.993 34.014 1.829 1.00 0.00 1 GLY A C 2
ATOM 1475 O O . GLY A 1 1 ? -4.997 34.640 2.169 1.00 0.00 1 GLY A O 2
ATOM 1479 N N . SER A 1 2 ? -3.577 32.918 2.456 1.00 0.00 2 SER A N 2
ATOM 1480 C CA . SER A 1 2 ? -4.295 32.374 3.602 1.00 0.00 2 SER A CA 2
ATOM 1481 C C . SER A 1 2 ? -3.322 31.899 4.677 1.00 0.00 2 SER A C 2
ATOM 1482 O O . SER A 1 2 ? -2.186 31.529 4.382 1.00 0.00 2 SER A O 2
ATOM 1490 N N . SER A 1 3 ? -3.777 31.913 5.926 1.00 0.00 3 SER A N 2
ATOM 1491 C CA . SER A 1 3 ? -2.947 31.488 7.047 1.00 0.00 3 SER A CA 2
ATOM 1492 C C . SER A 1 3 ? -3.147 30.004 7.339 1.00 0.00 3 SER A C 2
ATOM 1493 O O . SER A 1 3 ? -4.168 29.601 7.895 1.00 0.00 3 SER A O 2
ATOM 1501 N N . GLY A 1 4 ? -2.163 29.194 6.959 1.00 0.00 4 GLY A N 2
ATOM 1502 C CA . GLY A 1 4 ? -2.250 27.763 7.188 1.00 0.00 4 GLY A CA 2
ATOM 1503 C C . GLY A 1 4 ? -0.958 27.044 6.855 1.00 0.00 4 GLY A C 2
ATOM 1504 O O . GLY A 1 4 ? 0.035 27.673 6.492 1.00 0.00 4 GLY A O 2
ATOM 1508 N N . SER A 1 5 ? -0.970 25.721 6.982 1.00 0.00 5 SER A N 2
ATOM 1509 C CA . SER A 1 5 ? 0.212 24.915 6.698 1.00 0.00 5 SER A CA 2
ATOM 1510 C C . SER A 1 5 ? 0.534 24.930 5.207 1.00 0.00 5 SER A C 2
ATOM 1511 O O . SER A 1 5 ? -0.099 24.231 4.417 1.00 0.00 5 SER A O 2
ATOM 1519 N N . SER A 1 6 ? 1.524 25.734 4.830 1.00 0.00 6 SER A N 2
ATOM 1520 C CA . SER A 1 6 ? 1.929 25.844 3.434 1.00 0.00 6 SER A CA 2
ATOM 1521 C C . SER A 1 6 ? 2.003 24.468 2.779 1.00 0.00 6 SER A C 2
ATOM 1522 O O . SER A 1 6 ? 1.384 24.226 1.744 1.00 0.00 6 SER A O 2
ATOM 1530 N N . GLY A 1 7 ? 2.768 23.569 3.391 1.00 0.00 7 GLY A N 2
ATOM 1531 C CA . GLY A 1 7 ? 2.911 22.228 2.855 1.00 0.00 7 GLY A CA 2
ATOM 1532 C C . GLY A 1 7 ? 4.173 21.541 3.337 1.00 0.00 7 GLY A C 2
ATOM 1533 O O . GLY A 1 7 ? 5.062 22.182 3.898 1.00 0.00 7 GLY A O 2
ATOM 1537 N N . LYS A 1 8 ? 4.252 20.233 3.121 1.00 0.00 8 LYS A N 2
ATOM 1538 C CA . LYS A 1 8 ? 5.414 19.457 3.538 1.00 0.00 8 LYS A CA 2
ATOM 1539 C C . LYS A 1 8 ? 5.572 18.208 2.677 1.00 0.00 8 LYS A C 2
ATOM 1540 O O . LYS A 1 8 ? 4.606 17.719 2.092 1.00 0.00 8 LYS A O 2
ATOM 1559 N N . VAL A 1 9 ? 6.796 17.694 2.606 1.00 0.00 9 VAL A N 2
ATOM 1560 C CA . VAL A 1 9 ? 7.080 16.500 1.819 1.00 0.00 9 VAL A CA 2
ATOM 1561 C C . VAL A 1 9 ? 7.611 15.375 2.700 1.00 0.00 9 VAL A C 2
ATOM 1562 O O . VAL A 1 9 ? 8.451 15.598 3.571 1.00 0.00 9 VAL A O 2
ATOM 1575 N N . VAL A 1 10 ? 7.115 14.164 2.467 1.00 0.00 10 VAL A N 2
ATOM 1576 C CA . VAL A 1 10 ? 7.541 13.002 3.238 1.00 0.00 10 VAL A CA 2
ATOM 1577 C C . VAL A 1 10 ? 8.135 11.929 2.332 1.00 0.00 10 VAL A C 2
ATOM 1578 O O . VAL A 1 10 ? 8.944 11.110 2.770 1.00 0.00 10 VAL A O 2
ATOM 1591 N N . PHE A 1 11 ? 7.730 11.940 1.066 1.00 0.00 11 PHE A N 2
ATOM 1592 C CA . PHE A 1 11 ? 8.222 10.967 0.098 1.00 0.00 11 PHE A CA 2
ATOM 1593 C C . PHE A 1 11 ? 9.097 11.643 -0.955 1.00 0.00 11 PHE A C 2
ATOM 1594 O O . PHE A 1 11 ? 9.380 12.837 -0.868 1.00 0.00 11 PHE A O 2
ATOM 1611 N N . ALA A 1 12 ? 9.522 10.868 -1.948 1.00 0.00 12 ALA A N 2
ATOM 1612 C CA . ALA A 1 12 ? 10.362 11.391 -3.017 1.00 0.00 12 ALA A CA 2
ATOM 1613 C C . ALA A 1 12 ? 9.591 12.374 -3.891 1.00 0.00 12 ALA A C 2
ATOM 1614 O O . ALA A 1 12 ? 8.417 12.652 -3.645 1.00 0.00 12 ALA A O 2
ATOM 1621 N N . LYS A 1 13 ? 10.258 12.899 -4.914 1.00 0.00 13 LYS A N 2
ATOM 1622 C CA . LYS A 1 13 ? 9.636 13.852 -5.826 1.00 0.00 13 LYS A CA 2
ATOM 1623 C C . LYS A 1 13 ? 9.537 13.272 -7.233 1.00 0.00 13 LYS A C 2
ATOM 1624 O O . LYS A 1 13 ? 8.722 13.717 -8.040 1.00 0.00 13 LYS A O 2
ATOM 1643 N N . GLU A 1 14 ? 10.370 12.277 -7.519 1.00 0.00 14 GLU A N 2
ATOM 1644 C CA . GLU A 1 14 ? 10.374 11.637 -8.829 1.00 0.00 14 GLU A CA 2
ATOM 1645 C C . GLU A 1 14 ? 9.556 10.349 -8.808 1.00 0.00 14 GLU A C 2
ATOM 1646 O O . GLU A 1 14 ? 9.889 9.380 -9.489 1.00 0.00 14 GLU A O 2
ATOM 1658 N N . GLN A 1 15 ? 8.484 10.349 -8.022 1.00 0.00 15 GLN A N 2
ATOM 1659 C CA . GLN A 1 15 ? 7.619 9.180 -7.911 1.00 0.00 15 GLN A CA 2
ATOM 1660 C C . GLN A 1 15 ? 6.155 9.569 -8.086 1.00 0.00 15 GLN A C 2
ATOM 1661 O O . GLN A 1 15 ? 5.716 10.638 -7.661 1.00 0.00 15 GLN A O 2
ATOM 1675 N N . PRO A 1 16 ? 5.379 8.682 -8.727 1.00 0.00 16 PRO A N 2
ATOM 1676 C CA . PRO A 1 16 ? 3.952 8.910 -8.972 1.00 0.00 16 PRO A CA 2
ATOM 1677 C C . PRO A 1 16 ? 3.127 8.854 -7.691 1.00 0.00 16 PRO A C 2
ATOM 1678 O O . PRO A 1 16 ? 3.499 8.180 -6.731 1.00 0.00 16 PRO A O 2
ATOM 1689 N N . ALA A 1 17 ? 2.005 9.567 -7.684 1.00 0.00 17 ALA A N 2
ATOM 1690 C CA . ALA A 1 17 ? 1.126 9.596 -6.521 1.00 0.00 17 ALA A CA 2
ATOM 1691 C C . ALA A 1 17 ? 0.524 8.220 -6.254 1.00 0.00 17 ALA A C 2
ATOM 1692 O O . ALA A 1 17 ? 0.414 7.792 -5.104 1.00 0.00 17 ALA A O 2
ATOM 1699 N N . HIS A 1 18 ? 0.134 7.532 -7.322 1.00 0.00 18 HIS A N 2
ATOM 1700 C CA . HIS A 1 18 ? -0.458 6.204 -7.203 1.00 0.00 18 HIS A CA 2
ATOM 1701 C C . HIS A 1 18 ? 0.004 5.299 -8.341 1.00 0.00 18 HIS A C 2
ATOM 1702 O O . HIS A 1 18 ? -0.048 5.681 -9.510 1.00 0.00 18 HIS A O 2
ATOM 1717 N N . ARG A 1 19 ? 0.455 4.099 -7.991 1.00 0.00 19 ARG A N 2
ATOM 1718 C CA . ARG A 1 19 ? 0.927 3.141 -8.983 1.00 0.00 19 ARG A CA 2
ATOM 1719 C C . ARG A 1 19 ? 0.146 1.833 -8.890 1.00 0.00 19 ARG A C 2
ATOM 1720 O O . ARG A 1 19 ? -0.363 1.478 -7.828 1.00 0.00 19 ARG A O 2
ATOM 1741 N N . GLU A 1 20 ? 0.056 1.123 -10.010 1.00 0.00 20 GLU A N 2
ATOM 1742 C CA . GLU A 1 20 ? -0.664 -0.144 -10.055 1.00 0.00 20 GLU A CA 2
ATOM 1743 C C . GLU A 1 20 ? 0.307 -1.322 -10.047 1.00 0.00 20 GLU A C 2
ATOM 1744 O O . GLU A 1 20 ? 1.396 -1.247 -10.616 1.00 0.00 20 GLU A O 2
ATOM 1756 N N . VAL A 1 21 ? -0.097 -2.409 -9.397 1.00 0.00 21 VAL A N 2
ATOM 1757 C CA . VAL A 1 21 ? 0.735 -3.603 -9.314 1.00 0.00 21 VAL A CA 2
ATOM 1758 C C . VAL A 1 21 ? -0.097 -4.867 -9.501 1.00 0.00 21 VAL A C 2
ATOM 1759 O O . VAL A 1 21 ? -1.172 -5.005 -8.919 1.00 0.00 21 VAL A O 2
ATOM 1772 N N . GLN A 1 22 ? 0.409 -5.786 -10.317 1.00 0.00 22 GLN A N 2
ATOM 1773 C CA . GLN A 1 22 ? -0.288 -7.039 -10.581 1.00 0.00 22 GLN A CA 2
ATOM 1774 C C . GLN A 1 22 ? 0.541 -8.232 -10.118 1.00 0.00 22 GLN A C 2
ATOM 1775 O O . GLN A 1 22 ? 1.763 -8.243 -10.261 1.00 0.00 22 GLN A O 2
ATOM 1789 N N . ALA A 1 23 ? -0.132 -9.234 -9.562 1.00 0.00 23 ALA A N 2
ATOM 1790 C CA . ALA A 1 23 ? 0.543 -10.432 -9.078 1.00 0.00 23 ALA A CA 2
ATOM 1791 C C . ALA A 1 23 ? -0.260 -11.686 -9.409 1.00 0.00 23 ALA A C 2
ATOM 1792 O O . ALA A 1 23 ? -1.360 -11.602 -9.954 1.00 0.00 23 ALA A O 2
ATOM 1799 N N . GLU A 1 24 ? 0.298 -12.845 -9.076 1.00 0.00 24 GLU A N 2
ATOM 1800 C CA . GLU A 1 24 ? -0.367 -14.116 -9.340 1.00 0.00 24 GLU A CA 2
ATOM 1801 C C . GLU A 1 24 ? -0.737 -14.817 -8.036 1.00 0.00 24 GLU A C 2
ATOM 1802 O O . GLU A 1 24 ? -0.144 -14.557 -6.990 1.00 0.00 24 GLU A O 2
ATOM 1814 N N . ALA A 1 25 ? -1.721 -15.707 -8.109 1.00 0.00 25 ALA A N 2
ATOM 1815 C CA . ALA A 1 25 ? -2.169 -16.447 -6.936 1.00 0.00 25 ALA A CA 2
ATOM 1816 C C . ALA A 1 25 ? -1.060 -17.344 -6.395 1.00 0.00 25 ALA A C 2
ATOM 1817 O O . ALA A 1 25 ? -0.567 -18.228 -7.094 1.00 0.00 25 ALA A O 2
ATOM 1824 N N . GLY A 1 26 ? -0.672 -17.108 -5.145 1.00 0.00 26 GLY A N 2
ATOM 1825 C CA . GLY A 1 26 ? 0.378 -17.902 -4.533 1.00 0.00 26 GLY A CA 2
ATOM 1826 C C . GLY A 1 26 ? 1.741 -17.249 -4.649 1.00 0.00 26 GLY A C 2
ATOM 1827 O O . GLY A 1 26 ? 2.692 -17.662 -3.986 1.00 0.00 26 GLY A O 2
ATOM 1831 N N . ALA A 1 27 ? 1.837 -16.229 -5.495 1.00 0.00 27 ALA A N 2
ATOM 1832 C CA . ALA A 1 27 ? 3.093 -15.518 -5.695 1.00 0.00 27 ALA A CA 2
ATOM 1833 C C . ALA A 1 27 ? 3.358 -14.538 -4.557 1.00 0.00 27 ALA A C 2
ATOM 1834 O O . ALA A 1 27 ? 2.505 -14.330 -3.694 1.00 0.00 27 ALA A O 2
ATOM 1841 N N . SER A 1 28 ? 4.544 -13.939 -4.562 1.00 0.00 28 SER A N 2
ATOM 1842 C CA . SER A 1 28 ? 4.922 -12.983 -3.527 1.00 0.00 28 SER A CA 2
ATOM 1843 C C . SER A 1 28 ? 5.010 -11.571 -4.097 1.00 0.00 28 SER A C 2
ATOM 1844 O O . SER A 1 28 ? 5.984 -11.218 -4.761 1.00 0.00 28 SER A O 2
ATOM 1852 N N . ALA A 1 29 ? 3.985 -10.768 -3.833 1.00 0.00 29 ALA A N 2
ATOM 1853 C CA . ALA A 1 29 ? 3.947 -9.393 -4.317 1.00 0.00 29 ALA A CA 2
ATOM 1854 C C . ALA A 1 29 ? 4.990 -8.533 -3.612 1.00 0.00 29 ALA A C 2
ATOM 1855 O O . ALA A 1 29 ? 5.616 -8.966 -2.643 1.00 0.00 29 ALA A O 2
ATOM 1862 N N . THR A 1 30 ? 5.175 -7.312 -4.104 1.00 0.00 30 THR A N 2
ATOM 1863 C CA . THR A 1 30 ? 6.144 -6.392 -3.523 1.00 0.00 30 THR A CA 2
ATOM 1864 C C . THR A 1 30 ? 5.839 -4.951 -3.917 1.00 0.00 30 THR A C 2
ATOM 1865 O O . THR A 1 30 ? 5.955 -4.579 -5.085 1.00 0.00 30 THR A O 2
ATOM 1876 N N . LEU A 1 31 ? 5.450 -4.144 -2.936 1.00 0.00 31 LEU A N 2
ATOM 1877 C CA . LEU A 1 31 ? 5.129 -2.742 -3.181 1.00 0.00 31 LEU A CA 2
ATOM 1878 C C . LEU A 1 31 ? 6.237 -1.832 -2.662 1.00 0.00 31 LEU A C 2
ATOM 1879 O O . LEU A 1 31 ? 6.279 -1.501 -1.477 1.00 0.00 31 LEU A O 2
ATOM 1895 N N . SER A 1 32 ? 7.133 -1.428 -3.557 1.00 0.00 32 SER A N 2
ATOM 1896 C CA . SER A 1 32 ? 8.243 -0.557 -3.189 1.00 0.00 32 SER A CA 2
ATOM 1897 C C . SER A 1 32 ? 7.856 0.911 -3.347 1.00 0.00 32 SER A C 2
ATOM 1898 O O . SER A 1 32 ? 7.024 1.258 -4.186 1.00 0.00 32 SER A O 2
ATOM 1906 N N . CYS A 1 33 ? 8.466 1.767 -2.535 1.00 0.00 33 CYS A N 2
ATOM 1907 C CA . CYS A 1 33 ? 8.186 3.198 -2.582 1.00 0.00 33 CYS A CA 2
ATOM 1908 C C . CYS A 1 33 ? 9.312 3.994 -1.931 1.00 0.00 33 CYS A C 2
ATOM 1909 O O . CYS A 1 33 ? 9.668 3.753 -0.778 1.00 0.00 33 CYS A O 2
ATOM 1917 N N . GLU A 1 34 ? 9.869 4.942 -2.678 1.00 0.00 34 GLU A N 2
ATOM 1918 C CA . GLU A 1 34 ? 10.957 5.771 -2.173 1.00 0.00 34 GLU A CA 2
ATOM 1919 C C . GLU A 1 34 ? 10.457 6.726 -1.092 1.00 0.00 34 GLU A C 2
ATOM 1920 O O . GLU A 1 34 ? 9.256 6.974 -0.974 1.00 0.00 34 GLU A O 2
ATOM 1932 N N . VAL A 1 35 ? 11.386 7.258 -0.304 1.00 0.00 35 VAL A N 2
ATOM 1933 C CA . VAL A 1 35 ? 11.040 8.185 0.767 1.00 0.00 35 VAL A CA 2
ATOM 1934 C C . VAL A 1 35 ? 12.056 9.317 0.861 1.00 0.00 35 VAL A C 2
ATOM 1935 O O . VAL A 1 35 ? 13.237 9.132 0.568 1.00 0.00 35 VAL A O 2
ATOM 1948 N N . ALA A 1 36 ? 11.589 10.491 1.274 1.00 0.00 36 ALA A N 2
ATOM 1949 C CA . ALA A 1 36 ? 12.457 11.654 1.410 1.00 0.00 36 ALA A CA 2
ATOM 1950 C C . ALA A 1 36 ? 13.428 11.481 2.573 1.00 0.00 36 ALA A C 2
ATOM 1951 O O . ALA A 1 36 ? 14.489 12.103 2.605 1.00 0.00 36 ALA A O 2
ATOM 1958 N N . GLN A 1 37 ? 13.056 10.634 3.527 1.00 0.00 37 GLN A N 2
ATOM 1959 C CA . GLN A 1 37 ? 13.894 10.381 4.693 1.00 0.00 37 GLN A CA 2
ATOM 1960 C C . GLN A 1 37 ? 13.793 8.924 5.131 1.00 0.00 37 GLN A C 2
ATOM 1961 O O . GLN A 1 37 ? 12.703 8.355 5.181 1.00 0.00 37 GLN A O 2
ATOM 1975 N N . ALA A 1 38 ? 14.937 8.325 5.448 1.00 0.00 38 ALA A N 2
ATOM 1976 C CA . ALA A 1 38 ? 14.976 6.935 5.883 1.00 0.00 38 ALA A CA 2
ATOM 1977 C C . ALA A 1 38 ? 14.484 6.795 7.320 1.00 0.00 38 ALA A C 2
ATOM 1978 O O . ALA A 1 38 ? 13.512 6.089 7.586 1.00 0.00 38 ALA A O 2
ATOM 1985 N N . GLN A 1 39 ? 15.162 7.471 8.241 1.00 0.00 39 GLN A N 2
ATOM 1986 C CA . GLN A 1 39 ? 14.794 7.420 9.651 1.00 0.00 39 GLN A CA 2
ATOM 1987 C C . GLN A 1 39 ? 13.280 7.505 9.821 1.00 0.00 39 GLN A C 2
ATOM 1988 O O . GLN A 1 39 ? 12.730 7.039 10.819 1.00 0.00 39 GLN A O 2
ATOM 2002 N N . THR A 1 40 ? 12.612 8.103 8.840 1.00 0.00 40 THR A N 2
ATOM 2003 C CA . THR A 1 40 ? 11.162 8.250 8.882 1.00 0.00 40 THR A CA 2
ATOM 2004 C C . THR A 1 40 ? 10.470 6.895 8.805 1.00 0.00 40 THR A C 2
ATOM 2005 O O . THR A 1 40 ? 10.780 6.078 7.939 1.00 0.00 40 THR A O 2
ATOM 2016 N N . GLU A 1 41 ? 9.530 6.662 9.716 1.00 0.00 41 GLU A N 2
ATOM 2017 C CA . GLU A 1 41 ? 8.794 5.404 9.750 1.00 0.00 41 GLU A CA 2
ATOM 2018 C C . GLU A 1 41 ? 7.531 5.490 8.898 1.00 0.00 41 GLU A C 2
ATOM 2019 O O . GLU A 1 41 ? 6.969 6.568 8.707 1.00 0.00 41 GLU A O 2
ATOM 2031 N N . VAL A 1 42 ? 7.091 4.345 8.386 1.00 0.00 42 VAL A N 2
ATOM 2032 C CA . VAL A 1 42 ? 5.894 4.289 7.554 1.00 0.00 42 VAL A CA 2
ATOM 2033 C C . VAL A 1 42 ? 4.917 3.237 8.067 1.00 0.00 42 VAL A C 2
ATOM 2034 O O . VAL A 1 42 ? 5.218 2.498 9.005 1.00 0.00 42 VAL A O 2
ATOM 2047 N N . THR A 1 43 ? 3.743 3.175 7.446 1.00 0.00 43 THR A N 2
ATOM 2048 C CA . THR A 1 43 ? 2.720 2.215 7.839 1.00 0.00 43 THR A CA 2
ATOM 2049 C C . THR A 1 43 ? 1.709 1.998 6.719 1.00 0.00 43 THR A C 2
ATOM 2050 O O . THR A 1 43 ? 0.950 2.903 6.372 1.00 0.00 43 THR A O 2
ATOM 2061 N N . TRP A 1 44 ? 1.704 0.795 6.158 1.00 0.00 44 TRP A N 2
ATOM 2062 C CA . TRP A 1 44 ? 0.785 0.460 5.076 1.00 0.00 44 TRP A CA 2
ATOM 2063 C C . TRP A 1 44 ? -0.650 0.376 5.587 1.00 0.00 44 TRP A C 2
ATOM 2064 O O . TRP A 1 44 ? -0.884 0.127 6.770 1.00 0.00 44 TRP A O 2
ATOM 2085 N N . TYR A 1 45 ? -1.606 0.587 4.690 1.00 0.00 45 TYR A N 2
ATOM 2086 C CA . TYR A 1 45 ? -3.018 0.537 5.051 1.00 0.00 45 TYR A CA 2
ATOM 2087 C C . TYR A 1 45 ? -3.853 -0.030 3.908 1.00 0.00 45 TYR A C 2
ATOM 2088 O O . TYR A 1 45 ? -3.813 0.472 2.784 1.00 0.00 45 TYR A O 2
ATOM 2106 N N . LYS A 1 46 ? -4.611 -1.081 4.203 1.00 0.00 46 LYS A N 2
ATOM 2107 C CA . LYS A 1 46 ? -5.459 -1.718 3.202 1.00 0.00 46 LYS A CA 2
ATOM 2108 C C . LYS A 1 46 ? -6.919 -1.318 3.392 1.00 0.00 46 LYS A C 2
ATOM 2109 O O . LYS A 1 46 ? -7.509 -1.568 4.443 1.00 0.00 46 LYS A O 2
ATOM 2128 N N . ASP A 1 47 ? -7.495 -0.697 2.368 1.00 0.00 47 ASP A N 2
ATOM 2129 C CA . ASP A 1 47 ? -8.887 -0.265 2.422 1.00 0.00 47 ASP A CA 2
ATOM 2130 C C . ASP A 1 47 ? -9.198 0.402 3.758 1.00 0.00 47 ASP A C 2
ATOM 2131 O O . ASP A 1 47 ? -10.259 0.182 4.341 1.00 0.00 47 ASP A O 2
ATOM 2140 N N . GLY A 1 48 ? -8.264 1.217 4.238 1.00 0.00 48 GLY A N 2
ATOM 2141 C CA . GLY A 1 48 ? -8.457 1.902 5.503 1.00 0.00 48 GLY A CA 2
ATOM 2142 C C . GLY A 1 48 ? -8.320 0.973 6.693 1.00 0.00 48 GLY A C 2
ATOM 2143 O O . GLY A 1 48 ? -9.038 1.111 7.684 1.00 0.00 48 GLY A O 2
ATOM 2147 N N . LYS A 1 49 ? -7.397 0.022 6.595 1.00 0.00 49 LYS A N 2
ATOM 2148 C CA . LYS A 1 49 ? -7.168 -0.935 7.671 1.00 0.00 49 LYS A CA 2
ATOM 2149 C C . LYS A 1 49 ? -5.676 -1.103 7.941 1.00 0.00 49 LYS A C 2
ATOM 2150 O O . LYS A 1 49 ? -4.924 -1.548 7.073 1.00 0.00 49 LYS A O 2
ATOM 2169 N N . LYS A 1 50 ? -5.254 -0.746 9.149 1.00 0.00 50 LYS A N 2
ATOM 2170 C CA . LYS A 1 50 ? -3.852 -0.859 9.535 1.00 0.00 50 LYS A CA 2
ATOM 2171 C C . LYS A 1 50 ? -3.329 -2.269 9.276 1.00 0.00 50 LYS A C 2
ATOM 2172 O O . LYS A 1 50 ? -3.849 -3.244 9.819 1.00 0.00 50 LYS A O 2
ATOM 2191 N N . LEU A 1 51 ? -2.298 -2.368 8.445 1.00 0.00 51 LEU A N 2
ATOM 2192 C CA . LEU A 1 51 ? -1.703 -3.659 8.115 1.00 0.00 51 LEU A CA 2
ATOM 2193 C C . LEU A 1 51 ? -0.714 -4.094 9.192 1.00 0.00 51 LEU A C 2
ATOM 2194 O O . LEU A 1 51 ? -0.098 -3.261 9.856 1.00 0.00 51 LEU A O 2
ATOM 2210 N N . SER A 1 52 ? -0.567 -5.405 9.359 1.00 0.00 52 SER A N 2
ATOM 2211 C CA . SER A 1 52 ? 0.345 -5.951 10.356 1.00 0.00 52 SER A CA 2
ATOM 2212 C C . SER A 1 52 ? 1.250 -7.013 9.740 1.00 0.00 52 SER A C 2
ATOM 2213 O O . SER A 1 52 ? 0.851 -8.166 9.577 1.00 0.00 52 SER A O 2
ATOM 2221 N N . SER A 1 53 ? 2.473 -6.616 9.401 1.00 0.00 53 SER A N 2
ATOM 2222 C CA . SER A 1 53 ? 3.435 -7.532 8.799 1.00 0.00 53 SER A CA 2
ATOM 2223 C C . SER A 1 53 ? 3.366 -8.904 9.462 1.00 0.00 53 SER A C 2
ATOM 2224 O O . SER A 1 53 ? 4.012 -9.146 10.481 1.00 0.00 53 SER A O 2
ATOM 2232 N N . SER A 1 54 ? 2.578 -9.799 8.875 1.00 0.00 54 SER A N 2
ATOM 2233 C CA . SER A 1 54 ? 2.421 -11.147 9.410 1.00 0.00 54 SER A CA 2
ATOM 2234 C C . SER A 1 54 ? 3.131 -12.168 8.527 1.00 0.00 54 SER A C 2
ATOM 2235 O O . SER A 1 54 ? 3.659 -11.828 7.468 1.00 0.00 54 SER A O 2
ATOM 2243 N N . SER A 1 55 ? 3.139 -13.421 8.970 1.00 0.00 55 SER A N 2
ATOM 2244 C CA . SER A 1 55 ? 3.787 -14.492 8.223 1.00 0.00 55 SER A CA 2
ATOM 2245 C C . SER A 1 55 ? 3.520 -14.350 6.728 1.00 0.00 55 SER A C 2
ATOM 2246 O O . SER A 1 55 ? 4.337 -14.750 5.898 1.00 0.00 55 SER A O 2
ATOM 2254 N N . LYS A 1 56 ? 2.370 -13.778 6.391 1.00 0.00 56 LYS A N 2
ATOM 2255 C CA . LYS A 1 56 ? 1.993 -13.580 4.996 1.00 0.00 56 LYS A CA 2
ATOM 2256 C C . LYS A 1 56 ? 2.666 -12.338 4.421 1.00 0.00 56 LYS A C 2
ATOM 2257 O O . LYS A 1 56 ? 3.530 -12.435 3.550 1.00 0.00 56 LYS A O 2
ATOM 2276 N N . VAL A 1 57 ? 2.265 -11.171 4.915 1.00 0.00 57 VAL A N 2
ATOM 2277 C CA . VAL A 1 57 ? 2.831 -9.910 4.451 1.00 0.00 57 VAL A CA 2
ATOM 2278 C C . VAL A 1 57 ? 3.924 -9.419 5.394 1.00 0.00 57 VAL A C 2
ATOM 2279 O O . VAL A 1 57 ? 3.757 -9.428 6.614 1.00 0.00 57 VAL A O 2
ATOM 2292 N N . ARG A 1 58 ? 5.044 -8.992 4.821 1.00 0.00 58 ARG A N 2
ATOM 2293 C CA . ARG A 1 58 ? 6.166 -8.498 5.610 1.00 0.00 58 ARG A CA 2
ATOM 2294 C C . ARG A 1 58 ? 6.573 -7.097 5.160 1.00 0.00 58 ARG A C 2
ATOM 2295 O O . ARG A 1 58 ? 6.763 -6.847 3.970 1.00 0.00 58 ARG A O 2
ATOM 2316 N N . VAL A 1 59 ? 6.703 -6.188 6.121 1.00 0.00 59 VAL A N 2
ATOM 2317 C CA . VAL A 1 59 ? 7.086 -4.813 5.824 1.00 0.00 59 VAL A CA 2
ATOM 2318 C C . VAL A 1 59 ? 8.594 -4.624 5.948 1.00 0.00 59 VAL A C 2
ATOM 2319 O O . VAL A 1 59 ? 9.140 -4.619 7.051 1.00 0.00 59 VAL A O 2
ATOM 2332 N N . GLU A 1 60 ? 9.261 -4.468 4.809 1.00 0.00 60 GLU A N 2
ATOM 2333 C CA . GLU A 1 60 ? 10.707 -4.279 4.791 1.00 0.00 60 GLU A CA 2
ATOM 2334 C C . GLU A 1 60 ? 11.061 -2.797 4.715 1.00 0.00 60 GLU A C 2
ATOM 2335 O O . GLU A 1 60 ? 10.382 -2.019 4.047 1.00 0.00 60 GLU A O 2
ATOM 2347 N N . ALA A 1 61 ? 12.129 -2.414 5.407 1.00 0.00 61 ALA A N 2
ATOM 2348 C CA . ALA A 1 61 ? 12.575 -1.026 5.418 1.00 0.00 61 ALA A CA 2
ATOM 2349 C C . ALA A 1 61 ? 14.074 -0.929 5.157 1.00 0.00 61 ALA A C 2
ATOM 2350 O O . ALA A 1 61 ? 14.880 -0.959 6.087 1.00 0.00 61 ALA A O 2
ATOM 2357 N N . VAL A 1 62 ? 14.442 -0.813 3.885 1.00 0.00 62 VAL A N 2
ATOM 2358 C CA . VAL A 1 62 ? 15.845 -0.711 3.501 1.00 0.00 62 VAL A CA 2
ATOM 2359 C C . VAL A 1 62 ? 16.206 0.717 3.110 1.00 0.00 62 VAL A C 2
ATOM 2360 O O . VAL A 1 62 ? 15.360 1.610 3.131 1.00 0.00 62 VAL A O 2
ATOM 2373 N N . GLY A 1 63 ? 17.469 0.926 2.753 1.00 0.00 63 GLY A N 2
ATOM 2374 C CA . GLY A 1 63 ? 17.920 2.249 2.361 1.00 0.00 63 GLY A CA 2
ATOM 2375 C C . GLY A 1 63 ? 16.850 3.033 1.628 1.00 0.00 63 GLY A C 2
ATOM 2376 O O . GLY A 1 63 ? 16.579 2.779 0.454 1.00 0.00 63 GLY A O 2
ATOM 2380 N N . CYS A 1 64 ? 16.239 3.987 2.321 1.00 0.00 64 CYS A N 2
ATOM 2381 C CA . CYS A 1 64 ? 15.190 4.810 1.730 1.00 0.00 64 CYS A CA 2
ATOM 2382 C C . CYS A 1 64 ? 14.361 4.002 0.736 1.00 0.00 64 CYS A C 2
ATOM 2383 O O . CYS A 1 64 ? 14.210 4.390 -0.423 1.00 0.00 64 CYS A O 2
ATOM 2391 N N . THR A 1 65 ? 13.828 2.875 1.196 1.00 0.00 65 THR A N 2
ATOM 2392 C CA . THR A 1 65 ? 13.017 2.011 0.347 1.00 0.00 65 THR A CA 2
ATOM 2393 C C . THR A 1 65 ? 12.084 1.140 1.181 1.00 0.00 65 THR A C 2
ATOM 2394 O O . THR A 1 65 ? 12.526 0.212 1.859 1.00 0.00 65 THR A O 2
ATOM 2405 N N . ARG A 1 66 ? 10.792 1.445 1.126 1.00 0.00 66 ARG A N 2
ATOM 2406 C CA . ARG A 1 66 ? 9.796 0.690 1.877 1.00 0.00 66 ARG A CA 2
ATOM 2407 C C . ARG A 1 66 ? 9.044 -0.275 0.965 1.00 0.00 66 ARG A C 2
ATOM 2408 O O . ARG A 1 66 ? 8.088 0.109 0.292 1.00 0.00 66 ARG A O 2
ATOM 2429 N N . ARG A 1 67 ? 9.483 -1.529 0.949 1.00 0.00 67 ARG A N 2
ATOM 2430 C CA . ARG A 1 67 ? 8.853 -2.549 0.119 1.00 0.00 67 ARG A CA 2
ATOM 2431 C C . ARG A 1 67 ? 7.993 -3.483 0.964 1.00 0.00 67 ARG A C 2
ATOM 2432 O O . ARG A 1 67 ? 8.410 -3.931 2.034 1.00 0.00 67 ARG A O 2
ATOM 2453 N N . LEU A 1 68 ? 6.791 -3.774 0.479 1.00 0.00 68 LEU A N 2
ATOM 2454 C CA . LEU A 1 68 ? 5.872 -4.655 1.190 1.00 0.00 68 LEU A CA 2
ATOM 2455 C C . LEU A 1 68 ? 5.738 -5.995 0.474 1.00 0.00 68 LEU A C 2
ATOM 2456 O O . LEU A 1 68 ? 5.043 -6.105 -0.537 1.00 0.00 68 LEU A O 2
ATOM 2472 N N . VAL A 1 69 ? 6.408 -7.014 1.005 1.00 0.00 69 VAL A N 2
ATOM 2473 C CA . VAL A 1 69 ? 6.361 -8.348 0.418 1.00 0.00 69 VAL A CA 2
ATOM 2474 C C . VAL A 1 69 ? 5.144 -9.123 0.911 1.00 0.00 69 VAL A C 2
ATOM 2475 O O . VAL A 1 69 ? 5.065 -9.498 2.080 1.00 0.00 69 VAL A O 2
ATOM 2488 N N . VAL A 1 70 ? 4.196 -9.359 0.010 1.00 0.00 70 VAL A N 2
ATOM 2489 C CA . VAL A 1 70 ? 2.982 -10.091 0.352 1.00 0.00 70 VAL A CA 2
ATOM 2490 C C . VAL A 1 70 ? 3.069 -11.543 -0.106 1.00 0.00 70 VAL A C 2
ATOM 2491 O O . VAL A 1 70 ? 2.935 -11.838 -1.294 1.00 0.00 70 VAL A O 2
ATOM 2504 N N . GLN A 1 71 ? 3.293 -12.445 0.844 1.00 0.00 71 GLN A N 2
ATOM 2505 C CA . GLN A 1 71 ? 3.397 -13.867 0.537 1.00 0.00 71 GLN A CA 2
ATOM 2506 C C . GLN A 1 71 ? 2.030 -14.453 0.202 1.00 0.00 71 GLN A C 2
ATOM 2507 O O . GLN A 1 71 ? 1.010 -14.016 0.735 1.00 0.00 71 GLN A O 2
ATOM 2521 N N . GLN A 1 72 ? 2.017 -15.444 -0.683 1.00 0.00 72 GLN A N 2
ATOM 2522 C CA . GLN A 1 72 ? 0.774 -16.089 -1.089 1.00 0.00 72 GLN A CA 2
ATOM 2523 C C . GLN A 1 72 ? -0.290 -15.052 -1.434 1.00 0.00 72 GLN A C 2
ATOM 2524 O O . GLN A 1 72 ? -1.418 -15.121 -0.947 1.00 0.00 72 GLN A O 2
ATOM 2538 N N . ALA A 1 73 ? 0.077 -14.093 -2.277 1.00 0.00 73 ALA A N 2
ATOM 2539 C CA . ALA A 1 73 ? -0.847 -13.042 -2.688 1.00 0.00 73 ALA A CA 2
ATOM 2540 C C . ALA A 1 73 ? -2.139 -13.633 -3.241 1.00 0.00 73 ALA A C 2
ATOM 2541 O O . ALA A 1 73 ? -2.174 -14.133 -4.364 1.00 0.00 73 ALA A O 2
ATOM 2548 N N . GLY A 1 74 ? -3.201 -13.574 -2.442 1.00 0.00 74 GLY A N 2
ATOM 2549 C CA . GLY A 1 74 ? -4.481 -14.108 -2.869 1.00 0.00 74 GLY A CA 2
ATOM 2550 C C . GLY A 1 74 ? -5.548 -13.037 -2.979 1.00 0.00 74 GLY A C 2
ATOM 2551 O O . GLY A 1 74 ? -5.332 -11.894 -2.578 1.00 0.00 74 GLY A O 2
ATOM 2555 N N . GLN A 1 75 ? -6.702 -13.407 -3.526 1.00 0.00 75 GLN A N 2
ATOM 2556 C CA . GLN A 1 75 ? -7.805 -12.468 -3.689 1.00 0.00 75 GLN A CA 2
ATOM 2557 C C . GLN A 1 75 ? -7.883 -11.509 -2.506 1.00 0.00 75 GLN A C 2
ATOM 2558 O O . GLN A 1 75 ? -7.926 -10.292 -2.684 1.00 0.00 75 GLN A O 2
ATOM 2572 N N . ALA A 1 76 ? -7.903 -12.065 -1.300 1.00 0.00 76 ALA A N 2
ATOM 2573 C CA . ALA A 1 76 ? -7.974 -11.259 -0.087 1.00 0.00 76 ALA A CA 2
ATOM 2574 C C . ALA A 1 76 ? -6.897 -10.178 -0.083 1.00 0.00 76 ALA A C 2
ATOM 2575 O O . ALA A 1 76 ? -7.197 -8.992 0.044 1.00 0.00 76 ALA A O 2
ATOM 2582 N N . GLU A 1 77 ? -5.644 -10.598 -0.220 1.00 0.00 77 GLU A N 2
ATOM 2583 C CA . GLU A 1 77 ? -4.523 -9.665 -0.230 1.00 0.00 77 GLU A CA 2
ATOM 2584 C C . GLU A 1 77 ? -4.667 -8.654 -1.364 1.00 0.00 77 GLU A C 2
ATOM 2585 O O . GLU A 1 77 ? -4.158 -7.537 -1.281 1.00 0.00 77 GLU A O 2
ATOM 2597 N N . ALA A 1 78 ? -5.365 -9.055 -2.421 1.00 0.00 78 ALA A N 2
ATOM 2598 C CA . ALA A 1 78 ? -5.577 -8.184 -3.571 1.00 0.00 78 ALA A CA 2
ATOM 2599 C C . ALA A 1 78 ? -6.498 -7.022 -3.216 1.00 0.00 78 ALA A C 2
ATOM 2600 O O . ALA A 1 78 ? -7.641 -7.225 -2.810 1.00 0.00 78 ALA A O 2
ATOM 2607 N N . GLY A 1 79 ? -5.992 -5.802 -3.373 1.00 0.00 79 GLY A N 2
ATOM 2608 C CA . GLY A 1 79 ? -6.783 -4.626 -3.064 1.00 0.00 79 GLY A CA 2
ATOM 2609 C C . GLY A 1 79 ? -5.993 -3.341 -3.212 1.00 0.00 79 GLY A C 2
ATOM 2610 O O . GLY A 1 79 ? -5.211 -3.190 -4.150 1.00 0.00 79 GLY A O 2
ATOM 2614 N N . GLU A 1 80 ? -6.198 -2.411 -2.284 1.00 0.00 80 GLU A N 2
ATOM 2615 C CA . GLU A 1 80 ? -5.500 -1.132 -2.318 1.00 0.00 80 GLU A CA 2
ATOM 2616 C C . GLU A 1 80 ? -4.652 -0.941 -1.063 1.00 0.00 80 GLU A C 2
ATOM 2617 O O . GLU A 1 80 ? -5.154 -1.026 0.058 1.00 0.00 80 GLU A O 2
ATOM 2629 N N . TYR A 1 81 ? -3.364 -0.684 -1.261 1.00 0.00 81 TYR A N 2
ATOM 2630 C CA . TYR A 1 81 ? -2.445 -0.485 -0.146 1.00 0.00 81 TYR A CA 2
ATOM 2631 C C . TYR A 1 81 ? -1.917 0.947 -0.125 1.00 0.00 81 TYR A C 2
ATOM 2632 O O . TYR A 1 81 ? -1.399 1.444 -1.126 1.00 0.00 81 TYR A O 2
ATOM 2650 N N . SER A 1 82 ? -2.050 1.603 1.023 1.00 0.00 82 SER A N 2
ATOM 2651 C CA . SER A 1 82 ? -1.590 2.978 1.175 1.00 0.00 82 SER A CA 2
ATOM 2652 C C . SER A 1 82 ? -0.469 3.065 2.206 1.00 0.00 82 SER A C 2
ATOM 2653 O O . SER A 1 82 ? -0.692 2.860 3.400 1.00 0.00 82 SER A O 2
ATOM 2661 N N . CYS A 1 83 ? 0.736 3.369 1.737 1.00 0.00 83 CYS A N 2
ATOM 2662 C CA . CYS A 1 83 ? 1.893 3.482 2.618 1.00 0.00 83 CYS A CA 2
ATOM 2663 C C . CYS A 1 83 ? 1.964 4.870 3.247 1.00 0.00 83 CYS A C 2
ATOM 2664 O O . CYS A 1 83 ? 2.449 5.817 2.628 1.00 0.00 83 CYS A O 2
ATOM 2672 N N . GLU A 1 84 ? 1.477 4.982 4.478 1.00 0.00 84 GLU A N 2
ATOM 2673 C CA . GLU A 1 84 ? 1.483 6.255 5.189 1.00 0.00 84 GLU A CA 2
ATOM 2674 C C . GLU A 1 84 ? 2.798 6.454 5.936 1.00 0.00 84 GLU A C 2
ATOM 2675 O O . GLU A 1 84 ? 3.260 5.564 6.650 1.00 0.00 84 GLU A O 2
ATOM 2687 N N . ALA A 1 85 ? 3.397 7.629 5.766 1.00 0.00 85 ALA A N 2
ATOM 2688 C CA . ALA A 1 85 ? 4.658 7.946 6.424 1.00 0.00 85 ALA A CA 2
ATOM 2689 C C . ALA A 1 85 ? 4.566 9.269 7.178 1.00 0.00 85 ALA A C 2
ATOM 2690 O O . ALA A 1 85 ? 5.528 9.702 7.811 1.00 0.00 85 ALA A O 2
ATOM 2697 N N . GLY A 1 86 ? 3.402 9.908 7.103 1.00 0.00 86 GLY A N 2
ATOM 2698 C CA . GLY A 1 86 ? 3.207 11.175 7.782 1.00 0.00 86 GLY A CA 2
ATOM 2699 C C . GLY A 1 86 ? 2.381 12.149 6.966 1.00 0.00 86 GLY A C 2
ATOM 2700 O O . GLY A 1 86 ? 2.926 12.975 6.234 1.00 0.00 86 GLY A O 2
ATOM 2704 N N . GLY A 1 87 ? 1.061 12.052 7.089 1.00 0.00 87 GLY A N 2
ATOM 2705 C CA . GLY A 1 87 ? 0.180 12.936 6.348 1.00 0.00 87 GLY A CA 2
ATOM 2706 C C . GLY A 1 87 ? -0.009 12.496 4.910 1.00 0.00 87 GLY A C 2
ATOM 2707 O O . GLY A 1 87 ? -1.113 12.572 4.372 1.00 0.00 87 GLY A O 2
ATOM 2711 N N . GLN A 1 88 ? 1.071 12.035 4.287 1.00 0.00 88 GLN A N 2
ATOM 2712 C CA . GLN A 1 88 ? 1.018 11.583 2.902 1.00 0.00 88 GLN A CA 2
ATOM 2713 C C . GLN A 1 88 ? 1.111 10.063 2.821 1.00 0.00 88 GLN A C 2
ATOM 2714 O O . GLN A 1 88 ? 1.601 9.412 3.744 1.00 0.00 88 GLN A O 2
ATOM 2728 N N . GLN A 1 89 ? 0.638 9.504 1.712 1.00 0.00 89 GLN A N 2
ATOM 2729 C CA . GLN A 1 89 ? 0.667 8.060 1.512 1.00 0.00 89 GLN A CA 2
ATOM 2730 C C . GLN A 1 89 ? 0.477 7.710 0.040 1.00 0.00 89 GLN A C 2
ATOM 2731 O O . GLN A 1 89 ? -0.399 8.257 -0.631 1.00 0.00 89 GLN A O 2
ATOM 2745 N N . LEU A 1 90 ? 1.304 6.797 -0.457 1.00 0.00 90 LEU A N 2
ATOM 2746 C CA . LEU A 1 90 ? 1.228 6.374 -1.851 1.00 0.00 90 LEU A CA 2
ATOM 2747 C C . LEU A 1 90 ? 0.241 5.223 -2.018 1.00 0.00 90 LEU A C 2
ATOM 2748 O O . LEU A 1 90 ? 0.152 4.340 -1.164 1.00 0.00 90 LEU A O 2
ATOM 2764 N N . SER A 1 91 ? -0.496 5.238 -3.123 1.00 0.00 91 SER A N 2
ATOM 2765 C CA . SER A 1 91 ? -1.478 4.196 -3.401 1.00 0.00 91 SER A CA 2
ATOM 2766 C C . SER A 1 91 ? -0.863 3.081 -4.243 1.00 0.00 91 SER A C 2
ATOM 2767 O O . SER A 1 91 ? -0.110 3.340 -5.182 1.00 0.00 91 SER A O 2
ATOM 2775 N N . PHE A 1 92 ? -1.190 1.840 -3.899 1.00 0.00 92 PHE A N 2
ATOM 2776 C CA . PHE A 1 92 ? -0.671 0.684 -4.621 1.00 0.00 92 PHE A CA 2
ATOM 2777 C C . PHE A 1 92 ? -1.754 -0.374 -4.805 1.00 0.00 92 PHE A C 2
ATOM 2778 O O . PHE A 1 92 ? -2.126 -1.068 -3.858 1.00 0.00 92 PHE A O 2
ATOM 2795 N N . ARG A 1 93 ? -2.256 -0.492 -6.030 1.00 0.00 93 ARG A N 2
ATOM 2796 C CA . ARG A 1 93 ? -3.298 -1.465 -6.338 1.00 0.00 93 ARG A CA 2
ATOM 2797 C C . ARG A 1 93 ? -2.693 -2.833 -6.638 1.00 0.00 93 ARG A C 2
ATOM 2798 O O . ARG A 1 93 ? -2.096 -3.041 -7.695 1.00 0.00 93 ARG A O 2
ATOM 2819 N N . LEU A 1 94 ? -2.850 -3.762 -5.702 1.00 0.00 94 LEU A N 2
ATOM 2820 C CA . LEU A 1 94 ? -2.319 -5.111 -5.865 1.00 0.00 94 LEU A CA 2
ATOM 2821 C C . LEU A 1 94 ? -3.374 -6.045 -6.448 1.00 0.00 94 LEU A C 2
ATOM 2822 O O . LEU A 1 94 ? -4.474 -6.166 -5.910 1.00 0.00 94 LEU A O 2
ATOM 2838 N N . GLN A 1 95 ? -3.031 -6.704 -7.550 1.00 0.00 95 GLN A N 2
ATOM 2839 C CA . GLN A 1 95 ? -3.949 -7.628 -8.205 1.00 0.00 95 GLN A CA 2
ATOM 2840 C C . GLN A 1 95 ? -3.424 -9.058 -8.134 1.00 0.00 95 GLN A C 2
ATOM 2841 O O . GLN A 1 95 ? -2.221 -9.283 -7.995 1.00 0.00 95 GLN A O 2
ATOM 2855 N N . VAL A 1 96 ? -4.333 -10.023 -8.231 1.00 0.00 96 VAL A N 2
ATOM 2856 C CA . VAL A 1 96 ? -3.962 -11.432 -8.179 1.00 0.00 96 VAL A CA 2
ATOM 2857 C C . VAL A 1 96 ? -4.568 -12.203 -9.346 1.00 0.00 96 VAL A C 2
ATOM 2858 O O . VAL A 1 96 ? -5.595 -11.808 -9.898 1.00 0.00 96 VAL A O 2
ATOM 2871 N N . ALA A 1 97 ? -3.926 -13.306 -9.716 1.00 0.00 97 ALA A N 2
ATOM 2872 C CA . ALA A 1 97 ? -4.403 -14.135 -10.816 1.00 0.00 97 ALA A CA 2
ATOM 2873 C C . ALA A 1 97 ? -4.520 -15.595 -10.393 1.00 0.00 97 ALA A C 2
ATOM 2874 O O . ALA A 1 97 ? -3.576 -16.371 -10.536 1.00 0.00 97 ALA A O 2
ATOM 2881 N N . GLY A 1 98 ? -5.685 -15.964 -9.869 1.00 0.00 98 GLY A N 2
ATOM 2882 C CA . GLY A 1 98 ? -5.903 -17.330 -9.431 1.00 0.00 98 GLY A CA 2
ATOM 2883 C C . GLY A 1 98 ? -6.387 -17.409 -7.997 1.00 0.00 98 GLY A C 2
ATOM 2884 O O . GLY A 1 98 ? -6.885 -16.426 -7.449 1.00 0.00 98 GLY A O 2
ATOM 2888 N N . GLN A 1 99 ? -6.243 -18.582 -7.389 1.00 0.00 99 GLN A N 2
ATOM 2889 C CA . GLN A 1 99 ? -6.672 -18.786 -6.011 1.00 0.00 99 GLN A CA 2
ATOM 2890 C C . GLN A 1 99 ? -5.632 -19.582 -5.229 1.00 0.00 99 GLN A C 2
ATOM 2891 O O . GLN A 1 99 ? -4.838 -20.323 -5.810 1.00 0.00 99 GLN A O 2
ATOM 2905 N N . CYS A 1 100 ? -5.643 -19.425 -3.910 1.00 0.00 100 CYS A N 2
ATOM 2906 C CA . CYS A 1 100 ? -4.700 -20.129 -3.048 1.00 0.00 100 CYS A CA 2
ATOM 2907 C C . CYS A 1 100 ? -5.392 -21.261 -2.296 1.00 0.00 100 CYS A C 2
ATOM 2908 O O . CYS A 1 100 ? -6.235 -21.022 -1.431 1.00 0.00 100 CYS A O 2
ATOM 2916 N N . PHE A 1 101 ? -5.031 -22.495 -2.632 1.00 0.00 101 PHE A N 2
ATOM 2917 C CA . PHE A 1 101 ? -5.619 -23.665 -1.989 1.00 0.00 101 PHE A CA 2
ATOM 2918 C C . PHE A 1 101 ? -5.376 -23.638 -0.483 1.00 0.00 101 PHE A C 2
ATOM 2919 O O . PHE A 1 101 ? -4.238 -23.525 -0.029 1.00 0.00 101 PHE A O 2
ATOM 2936 N N . GLY A 1 102 ? -6.455 -23.743 0.286 1.00 0.00 102 GLY A N 2
ATOM 2937 C CA . GLY A 1 102 ? -6.339 -23.728 1.733 1.00 0.00 102 GLY A CA 2
ATOM 2938 C C . GLY A 1 102 ? -5.427 -24.821 2.253 1.00 0.00 102 GLY A C 2
ATOM 2939 O O . GLY A 1 102 ? -5.030 -24.806 3.418 1.00 0.00 102 GLY A O 2
ATOM 2943 N N . GLY A 1 1 ? 2.479 22.659 -9.346 1.00 0.00 1 GLY A N 3
ATOM 2944 C CA . GLY A 1 1 ? 3.495 23.643 -9.670 1.00 0.00 1 GLY A CA 3
ATOM 2945 C C . GLY A 1 1 ? 4.558 23.755 -8.595 1.00 0.00 1 GLY A C 3
ATOM 2946 O O . GLY A 1 1 ? 5.072 22.746 -8.113 1.00 0.00 1 GLY A O 3
ATOM 2950 N N . SER A 1 2 ? 4.890 24.986 -8.218 1.00 0.00 2 SER A N 3
ATOM 2951 C CA . SER A 1 2 ? 5.902 25.226 -7.197 1.00 0.00 2 SER A CA 3
ATOM 2952 C C . SER A 1 2 ? 5.280 25.847 -5.950 1.00 0.00 2 SER A C 3
ATOM 2953 O O . SER A 1 2 ? 5.473 25.358 -4.837 1.00 0.00 2 SER A O 3
ATOM 2961 N N . SER A 1 3 ? 4.532 26.928 -6.146 1.00 0.00 3 SER A N 3
ATOM 2962 C CA . SER A 1 3 ? 3.883 27.619 -5.037 1.00 0.00 3 SER A CA 3
ATOM 2963 C C . SER A 1 3 ? 2.375 27.391 -5.063 1.00 0.00 3 SER A C 3
ATOM 2964 O O . SER A 1 3 ? 1.651 28.035 -5.821 1.00 0.00 3 SER A O 3
ATOM 2972 N N . GLY A 1 4 ? 1.908 26.468 -4.227 1.00 0.00 4 GLY A N 3
ATOM 2973 C CA . GLY A 1 4 ? 0.489 26.170 -4.169 1.00 0.00 4 GLY A CA 3
ATOM 2974 C C . GLY A 1 4 ? 0.135 25.261 -3.009 1.00 0.00 4 GLY A C 3
ATOM 2975 O O . GLY A 1 4 ? -0.471 25.698 -2.031 1.00 0.00 4 GLY A O 3
ATOM 2979 N N . SER A 1 5 ? 0.513 23.991 -3.118 1.00 0.00 5 SER A N 3
ATOM 2980 C CA . SER A 1 5 ? 0.226 23.016 -2.072 1.00 0.00 5 SER A CA 3
ATOM 2981 C C . SER A 1 5 ? 1.388 22.917 -1.088 1.00 0.00 5 SER A C 3
ATOM 2982 O O . SER A 1 5 ? 1.760 21.826 -0.657 1.00 0.00 5 SER A O 3
ATOM 2990 N N . SER A 1 6 ? 1.958 24.066 -0.738 1.00 0.00 6 SER A N 3
ATOM 2991 C CA . SER A 1 6 ? 3.080 24.110 0.192 1.00 0.00 6 SER A CA 3
ATOM 2992 C C . SER A 1 6 ? 2.759 23.339 1.469 1.00 0.00 6 SER A C 3
ATOM 2993 O O . SER A 1 6 ? 1.837 23.690 2.204 1.00 0.00 6 SER A O 3
ATOM 3001 N N . GLY A 1 7 ? 3.527 22.285 1.725 1.00 0.00 7 GLY A N 3
ATOM 3002 C CA . GLY A 1 7 ? 3.309 21.480 2.913 1.00 0.00 7 GLY A CA 3
ATOM 3003 C C . GLY A 1 7 ? 4.467 20.544 3.200 1.00 0.00 7 GLY A C 3
ATOM 3004 O O . GLY A 1 7 ? 5.409 20.451 2.413 1.00 0.00 7 GLY A O 3
ATOM 3008 N N . LYS A 1 8 ? 4.398 19.849 4.330 1.00 0.00 8 LYS A N 3
ATOM 3009 C CA . LYS A 1 8 ? 5.448 18.916 4.720 1.00 0.00 8 LYS A CA 3
ATOM 3010 C C . LYS A 1 8 ? 5.554 17.767 3.721 1.00 0.00 8 LYS A C 3
ATOM 3011 O O . LYS A 1 8 ? 4.548 17.169 3.339 1.00 0.00 8 LYS A O 3
ATOM 3030 N N . VAL A 1 9 ? 6.779 17.464 3.303 1.00 0.00 9 VAL A N 3
ATOM 3031 C CA . VAL A 1 9 ? 7.016 16.386 2.350 1.00 0.00 9 VAL A CA 3
ATOM 3032 C C . VAL A 1 9 ? 7.635 15.173 3.036 1.00 0.00 9 VAL A C 3
ATOM 3033 O O . VAL A 1 9 ? 8.641 15.288 3.736 1.00 0.00 9 VAL A O 3
ATOM 3046 N N . VAL A 1 10 ? 7.026 14.010 2.831 1.00 0.00 10 VAL A N 3
ATOM 3047 C CA . VAL A 1 10 ? 7.517 12.774 3.429 1.00 0.00 10 VAL A CA 3
ATOM 3048 C C . VAL A 1 10 ? 8.152 11.870 2.378 1.00 0.00 10 VAL A C 3
ATOM 3049 O O . VAL A 1 10 ? 9.199 11.267 2.613 1.00 0.00 10 VAL A O 3
ATOM 3062 N N . PHE A 1 11 ? 7.511 11.781 1.217 1.00 0.00 11 PHE A N 3
ATOM 3063 C CA . PHE A 1 11 ? 8.013 10.950 0.129 1.00 0.00 11 PHE A CA 3
ATOM 3064 C C . PHE A 1 11 ? 8.671 11.806 -0.950 1.00 0.00 11 PHE A C 3
ATOM 3065 O O . PHE A 1 11 ? 8.657 13.034 -0.877 1.00 0.00 11 PHE A O 3
ATOM 3082 N N . ALA A 1 12 ? 9.248 11.147 -1.949 1.00 0.00 12 ALA A N 3
ATOM 3083 C CA . ALA A 1 12 ? 9.911 11.845 -3.044 1.00 0.00 12 ALA A CA 3
ATOM 3084 C C . ALA A 1 12 ? 8.915 12.675 -3.848 1.00 0.00 12 ALA A C 3
ATOM 3085 O O . ALA A 1 12 ? 7.770 12.269 -4.046 1.00 0.00 12 ALA A O 3
ATOM 3092 N N . LYS A 1 13 ? 9.359 13.839 -4.309 1.00 0.00 13 LYS A N 3
ATOM 3093 C CA . LYS A 1 13 ? 8.507 14.727 -5.092 1.00 0.00 13 LYS A CA 3
ATOM 3094 C C . LYS A 1 13 ? 8.099 14.069 -6.406 1.00 0.00 13 LYS A C 3
ATOM 3095 O O . LYS A 1 13 ? 7.027 14.347 -6.943 1.00 0.00 13 LYS A O 3
ATOM 3114 N N . GLU A 1 14 ? 8.959 13.194 -6.917 1.00 0.00 14 GLU A N 3
ATOM 3115 C CA . GLU A 1 14 ? 8.685 12.496 -8.168 1.00 0.00 14 GLU A CA 3
ATOM 3116 C C . GLU A 1 14 ? 8.027 11.144 -7.905 1.00 0.00 14 GLU A C 3
ATOM 3117 O O . GLU A 1 14 ? 8.193 10.202 -8.678 1.00 0.00 14 GLU A O 3
ATOM 3129 N N . GLN A 1 15 ? 7.282 11.060 -6.808 1.00 0.00 15 GLN A N 3
ATOM 3130 C CA . GLN A 1 15 ? 6.600 9.824 -6.441 1.00 0.00 15 GLN A CA 3
ATOM 3131 C C . GLN A 1 15 ? 5.303 9.664 -7.228 1.00 0.00 15 GLN A C 3
ATOM 3132 O O . GLN A 1 15 ? 4.543 10.613 -7.417 1.00 0.00 15 GLN A O 3
ATOM 3146 N N . PRO A 1 16 ? 5.043 8.435 -7.697 1.00 0.00 16 PRO A N 3
ATOM 3147 C CA . PRO A 1 16 ? 3.838 8.122 -8.471 1.00 0.00 16 PRO A CA 3
ATOM 3148 C C . PRO A 1 16 ? 2.574 8.170 -7.619 1.00 0.00 16 PRO A C 3
ATOM 3149 O O . PRO A 1 16 ? 2.378 7.337 -6.735 1.00 0.00 16 PRO A O 3
ATOM 3160 N N . ALA A 1 17 ? 1.719 9.150 -7.893 1.00 0.00 17 ALA A N 3
ATOM 3161 C CA . ALA A 1 17 ? 0.473 9.305 -7.153 1.00 0.00 17 ALA A CA 3
ATOM 3162 C C . ALA A 1 17 ? -0.268 7.977 -7.041 1.00 0.00 17 ALA A C 3
ATOM 3163 O O . ALA A 1 17 ? -0.976 7.730 -6.065 1.00 0.00 17 ALA A O 3
ATOM 3170 N N . HIS A 1 18 ? -0.100 7.125 -8.047 1.00 0.00 18 HIS A N 3
ATOM 3171 C CA . HIS A 1 18 ? -0.754 5.821 -8.061 1.00 0.00 18 HIS A CA 3
ATOM 3172 C C . HIS A 1 18 ? 0.151 4.766 -8.691 1.00 0.00 18 HIS A C 3
ATOM 3173 O O . HIS A 1 18 ? 0.648 4.945 -9.803 1.00 0.00 18 HIS A O 3
ATOM 3188 N N . ARG A 1 19 ? 0.361 3.668 -7.973 1.00 0.00 19 ARG A N 3
ATOM 3189 C CA . ARG A 1 19 ? 1.208 2.586 -8.461 1.00 0.00 19 ARG A CA 3
ATOM 3190 C C . ARG A 1 19 ? 0.406 1.297 -8.620 1.00 0.00 19 ARG A C 3
ATOM 3191 O O . ARG A 1 19 ? 0.188 0.569 -7.653 1.00 0.00 19 ARG A O 3
ATOM 3212 N N . GLU A 1 20 ? -0.030 1.024 -9.846 1.00 0.00 20 GLU A N 3
ATOM 3213 C CA . GLU A 1 20 ? -0.808 -0.175 -10.130 1.00 0.00 20 GLU A CA 3
ATOM 3214 C C . GLU A 1 20 ? 0.090 -1.408 -10.179 1.00 0.00 20 GLU A C 3
ATOM 3215 O O . GLU A 1 20 ? 0.785 -1.644 -11.168 1.00 0.00 20 GLU A O 3
ATOM 3227 N N . VAL A 1 21 ? 0.071 -2.191 -9.106 1.00 0.00 21 VAL A N 3
ATOM 3228 C CA . VAL A 1 21 ? 0.883 -3.400 -9.026 1.00 0.00 21 VAL A CA 3
ATOM 3229 C C . VAL A 1 21 ? 0.040 -4.645 -9.274 1.00 0.00 21 VAL A C 3
ATOM 3230 O O . VAL A 1 21 ? -1.169 -4.645 -9.041 1.00 0.00 21 VAL A O 3
ATOM 3243 N N . GLN A 1 22 ? 0.686 -5.705 -9.749 1.00 0.00 22 GLN A N 3
ATOM 3244 C CA . GLN A 1 22 ? -0.006 -6.958 -10.030 1.00 0.00 22 GLN A CA 3
ATOM 3245 C C . GLN A 1 22 ? 0.748 -8.141 -9.431 1.00 0.00 22 GLN A C 3
ATOM 3246 O O . GLN A 1 22 ? 1.933 -8.039 -9.115 1.00 0.00 22 GLN A O 3
ATOM 3260 N N . ALA A 1 23 ? 0.052 -9.263 -9.278 1.00 0.00 23 ALA A N 3
ATOM 3261 C CA . ALA A 1 23 ? 0.656 -10.466 -8.719 1.00 0.00 23 ALA A CA 3
ATOM 3262 C C . ALA A 1 23 ? -0.146 -11.708 -9.094 1.00 0.00 23 ALA A C 3
ATOM 3263 O O . ALA A 1 23 ? -1.306 -11.611 -9.492 1.00 0.00 23 ALA A O 3
ATOM 3270 N N . GLU A 1 24 ? 0.481 -12.873 -8.964 1.00 0.00 24 GLU A N 3
ATOM 3271 C CA . GLU A 1 24 ? -0.176 -14.134 -9.290 1.00 0.00 24 GLU A CA 3
ATOM 3272 C C . GLU A 1 24 ? -0.661 -14.838 -8.026 1.00 0.00 24 GLU A C 3
ATOM 3273 O O . GLU A 1 24 ? -0.097 -14.658 -6.948 1.00 0.00 24 GLU A O 3
ATOM 3285 N N . ALA A 1 25 ? -1.712 -15.639 -8.169 1.00 0.00 25 ALA A N 3
ATOM 3286 C CA . ALA A 1 25 ? -2.273 -16.372 -7.041 1.00 0.00 25 ALA A CA 3
ATOM 3287 C C . ALA A 1 25 ? -1.226 -17.276 -6.398 1.00 0.00 25 ALA A C 3
ATOM 3288 O O . ALA A 1 25 ? -0.686 -18.173 -7.044 1.00 0.00 25 ALA A O 3
ATOM 3295 N N . GLY A 1 26 ? -0.944 -17.033 -5.122 1.00 0.00 26 GLY A N 3
ATOM 3296 C CA . GLY A 1 26 ? 0.038 -17.833 -4.414 1.00 0.00 26 GLY A CA 3
ATOM 3297 C C . GLY A 1 26 ? 1.436 -17.255 -4.509 1.00 0.00 26 GLY A C 3
ATOM 3298 O O . GLY A 1 26 ? 2.346 -17.694 -3.807 1.00 0.00 26 GLY A O 3
ATOM 3302 N N . ALA A 1 27 ? 1.607 -16.267 -5.382 1.00 0.00 27 ALA A N 3
ATOM 3303 C CA . ALA A 1 27 ? 2.904 -15.627 -5.567 1.00 0.00 27 ALA A CA 3
ATOM 3304 C C . ALA A 1 27 ? 3.194 -14.640 -4.441 1.00 0.00 27 ALA A C 3
ATOM 3305 O O . ALA A 1 27 ? 2.415 -14.514 -3.497 1.00 0.00 27 ALA A O 3
ATOM 3312 N N . SER A 1 28 ? 4.321 -13.943 -4.548 1.00 0.00 28 SER A N 3
ATOM 3313 C CA . SER A 1 28 ? 4.716 -12.970 -3.536 1.00 0.00 28 SER A CA 3
ATOM 3314 C C . SER A 1 28 ? 4.910 -11.590 -4.156 1.00 0.00 28 SER A C 3
ATOM 3315 O O . SER A 1 28 ? 5.921 -11.326 -4.807 1.00 0.00 28 SER A O 3
ATOM 3323 N N . ALA A 1 29 ? 3.933 -10.713 -3.950 1.00 0.00 29 ALA A N 3
ATOM 3324 C CA . ALA A 1 29 ? 3.996 -9.359 -4.486 1.00 0.00 29 ALA A CA 3
ATOM 3325 C C . ALA A 1 29 ? 5.012 -8.514 -3.726 1.00 0.00 29 ALA A C 3
ATOM 3326 O O . ALA A 1 29 ? 5.610 -8.970 -2.751 1.00 0.00 29 ALA A O 3
ATOM 3333 N N . THR A 1 30 ? 5.205 -7.279 -4.179 1.00 0.00 30 THR A N 3
ATOM 3334 C CA . THR A 1 30 ? 6.151 -6.371 -3.543 1.00 0.00 30 THR A CA 3
ATOM 3335 C C . THR A 1 30 ? 5.844 -4.921 -3.898 1.00 0.00 30 THR A C 3
ATOM 3336 O O . THR A 1 30 ? 6.029 -4.498 -5.040 1.00 0.00 30 THR A O 3
ATOM 3347 N N . LEU A 1 31 ? 5.376 -4.161 -2.914 1.00 0.00 31 LEU A N 3
ATOM 3348 C CA . LEU A 1 31 ? 5.045 -2.756 -3.123 1.00 0.00 31 LEU A CA 3
ATOM 3349 C C . LEU A 1 31 ? 6.154 -1.851 -2.597 1.00 0.00 31 LEU A C 3
ATOM 3350 O O . LEU A 1 31 ? 6.212 -1.552 -1.404 1.00 0.00 31 LEU A O 3
ATOM 3366 N N . SER A 1 32 ? 7.031 -1.416 -3.496 1.00 0.00 32 SER A N 3
ATOM 3367 C CA . SER A 1 32 ? 8.140 -0.545 -3.123 1.00 0.00 32 SER A CA 3
ATOM 3368 C C . SER A 1 32 ? 7.740 0.923 -3.234 1.00 0.00 32 SER A C 3
ATOM 3369 O O . SER A 1 32 ? 6.876 1.283 -4.035 1.00 0.00 32 SER A O 3
ATOM 3377 N N . CYS A 1 33 ? 8.374 1.765 -2.426 1.00 0.00 33 CYS A N 3
ATOM 3378 C CA . CYS A 1 33 ? 8.084 3.195 -2.432 1.00 0.00 33 CYS A CA 3
ATOM 3379 C C . CYS A 1 33 ? 9.223 3.983 -1.793 1.00 0.00 33 CYS A C 3
ATOM 3380 O O . CYS A 1 33 ? 9.582 3.747 -0.640 1.00 0.00 33 CYS A O 3
ATOM 3388 N N . GLU A 1 34 ? 9.787 4.918 -2.551 1.00 0.00 34 GLU A N 3
ATOM 3389 C CA . GLU A 1 34 ? 10.887 5.738 -2.058 1.00 0.00 34 GLU A CA 3
ATOM 3390 C C . GLU A 1 34 ? 10.409 6.689 -0.964 1.00 0.00 34 GLU A C 3
ATOM 3391 O O . GLU A 1 34 ? 9.209 6.906 -0.796 1.00 0.00 34 GLU A O 3
ATOM 3403 N N . VAL A 1 35 ? 11.357 7.253 -0.223 1.00 0.00 35 VAL A N 3
ATOM 3404 C CA . VAL A 1 35 ? 11.034 8.181 0.854 1.00 0.00 35 VAL A CA 3
ATOM 3405 C C . VAL A 1 35 ? 12.035 9.330 0.908 1.00 0.00 35 VAL A C 3
ATOM 3406 O O . VAL A 1 35 ? 13.232 9.135 0.701 1.00 0.00 35 VAL A O 3
ATOM 3419 N N . ALA A 1 36 ? 11.535 10.530 1.188 1.00 0.00 36 ALA A N 3
ATOM 3420 C CA . ALA A 1 36 ? 12.385 11.710 1.272 1.00 0.00 36 ALA A CA 3
ATOM 3421 C C . ALA A 1 36 ? 13.384 11.588 2.417 1.00 0.00 36 ALA A C 3
ATOM 3422 O O . ALA A 1 36 ? 14.376 12.315 2.468 1.00 0.00 36 ALA A O 3
ATOM 3429 N N . GLN A 1 37 ? 13.116 10.664 3.334 1.00 0.00 37 GLN A N 3
ATOM 3430 C CA . GLN A 1 37 ? 13.992 10.448 4.480 1.00 0.00 37 GLN A CA 3
ATOM 3431 C C . GLN A 1 37 ? 13.974 8.985 4.910 1.00 0.00 37 GLN A C 3
ATOM 3432 O O . GLN A 1 37 ? 12.978 8.285 4.726 1.00 0.00 37 GLN A O 3
ATOM 3446 N N . ALA A 1 38 ? 15.082 8.529 5.485 1.00 0.00 38 ALA A N 3
ATOM 3447 C CA . ALA A 1 38 ? 15.193 7.149 5.943 1.00 0.00 38 ALA A CA 3
ATOM 3448 C C . ALA A 1 38 ? 14.606 6.987 7.341 1.00 0.00 38 ALA A C 3
ATOM 3449 O O . ALA A 1 38 ? 13.669 6.215 7.544 1.00 0.00 38 ALA A O 3
ATOM 3456 N N . GLN A 1 39 ? 15.163 7.718 8.301 1.00 0.00 39 GLN A N 3
ATOM 3457 C CA . GLN A 1 39 ? 14.694 7.653 9.680 1.00 0.00 39 GLN A CA 3
ATOM 3458 C C . GLN A 1 39 ? 13.170 7.634 9.737 1.00 0.00 39 GLN A C 3
ATOM 3459 O O . GLN A 1 39 ? 12.578 6.971 10.589 1.00 0.00 39 GLN A O 3
ATOM 3473 N N . THR A 1 40 ? 12.540 8.366 8.824 1.00 0.00 40 THR A N 3
ATOM 3474 C CA . THR A 1 40 ? 11.085 8.434 8.771 1.00 0.00 40 THR A CA 3
ATOM 3475 C C . THR A 1 40 ? 10.473 7.043 8.656 1.00 0.00 40 THR A C 3
ATOM 3476 O O . THR A 1 40 ? 10.932 6.216 7.869 1.00 0.00 40 THR A O 3
ATOM 3487 N N . GLU A 1 41 ? 9.433 6.792 9.446 1.00 0.00 41 GLU A N 3
ATOM 3488 C CA . GLU A 1 41 ? 8.759 5.499 9.432 1.00 0.00 41 GLU A CA 3
ATOM 3489 C C . GLU A 1 41 ? 7.464 5.570 8.627 1.00 0.00 41 GLU A C 3
ATOM 3490 O O . GLU A 1 41 ? 6.847 6.629 8.515 1.00 0.00 41 GLU A O 3
ATOM 3502 N N . VAL A 1 42 ? 7.058 4.434 8.069 1.00 0.00 42 VAL A N 3
ATOM 3503 C CA . VAL A 1 42 ? 5.837 4.366 7.275 1.00 0.00 42 VAL A CA 3
ATOM 3504 C C . VAL A 1 42 ? 4.905 3.276 7.794 1.00 0.00 42 VAL A C 3
ATOM 3505 O O . VAL A 1 42 ? 5.341 2.331 8.451 1.00 0.00 42 VAL A O 3
ATOM 3518 N N . THR A 1 43 ? 3.617 3.415 7.494 1.00 0.00 43 THR A N 3
ATOM 3519 C CA . THR A 1 43 ? 2.622 2.444 7.930 1.00 0.00 43 THR A CA 3
ATOM 3520 C C . THR A 1 43 ? 1.639 2.123 6.810 1.00 0.00 43 THR A C 3
ATOM 3521 O O . THR A 1 43 ? 0.792 2.946 6.460 1.00 0.00 43 THR A O 3
ATOM 3532 N N . TRP A 1 44 ? 1.756 0.924 6.252 1.00 0.00 44 TRP A N 3
ATOM 3533 C CA . TRP A 1 44 ? 0.875 0.495 5.171 1.00 0.00 44 TRP A CA 3
ATOM 3534 C C . TRP A 1 44 ? -0.571 0.413 5.647 1.00 0.00 44 TRP A C 3
ATOM 3535 O O . TRP A 1 44 ? -0.833 0.212 6.833 1.00 0.00 44 TRP A O 3
ATOM 3556 N N . TYR A 1 45 ? -1.505 0.568 4.716 1.00 0.00 45 TYR A N 3
ATOM 3557 C CA . TYR A 1 45 ? -2.925 0.514 5.042 1.00 0.00 45 TYR A CA 3
ATOM 3558 C C . TYR A 1 45 ? -3.715 -0.162 3.925 1.00 0.00 45 TYR A C 3
ATOM 3559 O O . TYR A 1 45 ? -3.542 0.153 2.747 1.00 0.00 45 TYR A O 3
ATOM 3577 N N . LYS A 1 46 ? -4.583 -1.094 4.303 1.00 0.00 46 LYS A N 3
ATOM 3578 C CA . LYS A 1 46 ? -5.403 -1.815 3.336 1.00 0.00 46 LYS A CA 3
ATOM 3579 C C . LYS A 1 46 ? -6.884 -1.519 3.550 1.00 0.00 46 LYS A C 3
ATOM 3580 O O . LYS A 1 46 ? -7.483 -1.973 4.525 1.00 0.00 46 LYS A O 3
ATOM 3599 N N . ASP A 1 47 ? -7.468 -0.757 2.632 1.00 0.00 47 ASP A N 3
ATOM 3600 C CA . ASP A 1 47 ? -8.880 -0.402 2.718 1.00 0.00 47 ASP A CA 3
ATOM 3601 C C . ASP A 1 47 ? -9.171 0.358 4.009 1.00 0.00 47 ASP A C 3
ATOM 3602 O O . ASP A 1 47 ? -10.193 0.134 4.656 1.00 0.00 47 ASP A O 3
ATOM 3611 N N . GLY A 1 48 ? -8.264 1.258 4.377 1.00 0.00 48 GLY A N 3
ATOM 3612 C CA . GLY A 1 48 ? -8.441 2.036 5.589 1.00 0.00 48 GLY A CA 3
ATOM 3613 C C . GLY A 1 48 ? -8.310 1.195 6.843 1.00 0.00 48 GLY A C 3
ATOM 3614 O O . GLY A 1 48 ? -9.047 1.388 7.810 1.00 0.00 48 GLY A O 3
ATOM 3618 N N . LYS A 1 49 ? -7.369 0.257 6.828 1.00 0.00 49 LYS A N 3
ATOM 3619 C CA . LYS A 1 49 ? -7.142 -0.618 7.972 1.00 0.00 49 LYS A CA 3
ATOM 3620 C C . LYS A 1 49 ? -5.651 -0.865 8.181 1.00 0.00 49 LYS A C 3
ATOM 3621 O O . LYS A 1 49 ? -4.963 -1.366 7.292 1.00 0.00 49 LYS A O 3
ATOM 3640 N N . LYS A 1 50 ? -5.158 -0.511 9.364 1.00 0.00 50 LYS A N 3
ATOM 3641 C CA . LYS A 1 50 ? -3.750 -0.696 9.692 1.00 0.00 50 LYS A CA 3
ATOM 3642 C C . LYS A 1 50 ? -3.314 -2.134 9.427 1.00 0.00 50 LYS A C 3
ATOM 3643 O O . LYS A 1 50 ? -3.847 -3.074 10.017 1.00 0.00 50 LYS A O 3
ATOM 3662 N N . LEU A 1 51 ? -2.340 -2.297 8.538 1.00 0.00 51 LEU A N 3
ATOM 3663 C CA . LEU A 1 51 ? -1.831 -3.621 8.197 1.00 0.00 51 LEU A CA 3
ATOM 3664 C C . LEU A 1 51 ? -0.792 -4.084 9.213 1.00 0.00 51 LEU A C 3
ATOM 3665 O O . LEU A 1 51 ? -0.120 -3.268 9.844 1.00 0.00 51 LEU A O 3
ATOM 3681 N N . SER A 1 52 ? -0.665 -5.398 9.365 1.00 0.00 52 SER A N 3
ATOM 3682 C CA . SER A 1 52 ? 0.291 -5.970 10.306 1.00 0.00 52 SER A CA 3
ATOM 3683 C C . SER A 1 52 ? 1.288 -6.872 9.586 1.00 0.00 52 SER A C 3
ATOM 3684 O O . SER A 1 52 ? 0.961 -7.498 8.578 1.00 0.00 52 SER A O 3
ATOM 3692 N N . SER A 1 53 ? 2.507 -6.934 10.113 1.00 0.00 53 SER A N 3
ATOM 3693 C CA . SER A 1 53 ? 3.555 -7.757 9.519 1.00 0.00 53 SER A CA 3
ATOM 3694 C C . SER A 1 53 ? 3.532 -9.168 10.099 1.00 0.00 53 SER A C 3
ATOM 3695 O O . SER A 1 53 ? 3.804 -9.369 11.282 1.00 0.00 53 SER A O 3
ATOM 3703 N N . SER A 1 54 ? 3.205 -10.142 9.255 1.00 0.00 54 SER A N 3
ATOM 3704 C CA . SER A 1 54 ? 3.142 -11.534 9.683 1.00 0.00 54 SER A CA 3
ATOM 3705 C C . SER A 1 54 ? 3.667 -12.462 8.591 1.00 0.00 54 SER A C 3
ATOM 3706 O O . SER A 1 54 ? 4.047 -12.013 7.510 1.00 0.00 54 SER A O 3
ATOM 3714 N N . SER A 1 55 ? 3.683 -13.759 8.883 1.00 0.00 55 SER A N 3
ATOM 3715 C CA . SER A 1 55 ? 4.165 -14.751 7.928 1.00 0.00 55 SER A CA 3
ATOM 3716 C C . SER A 1 55 ? 3.689 -14.422 6.517 1.00 0.00 55 SER A C 3
ATOM 3717 O O . SER A 1 55 ? 4.424 -14.597 5.544 1.00 0.00 55 SER A O 3
ATOM 3725 N N . LYS A 1 56 ? 2.454 -13.943 6.411 1.00 0.00 56 LYS A N 3
ATOM 3726 C CA . LYS A 1 56 ? 1.878 -13.588 5.120 1.00 0.00 56 LYS A CA 3
ATOM 3727 C C . LYS A 1 56 ? 2.524 -12.322 4.566 1.00 0.00 56 LYS A C 3
ATOM 3728 O O . LYS A 1 56 ? 3.276 -12.372 3.593 1.00 0.00 56 LYS A O 3
ATOM 3747 N N . VAL A 1 57 ? 2.228 -11.188 5.194 1.00 0.00 57 VAL A N 3
ATOM 3748 C CA . VAL A 1 57 ? 2.782 -9.910 4.765 1.00 0.00 57 VAL A CA 3
ATOM 3749 C C . VAL A 1 57 ? 4.049 -9.571 5.543 1.00 0.00 57 VAL A C 3
ATOM 3750 O O . VAL A 1 57 ? 4.092 -9.704 6.766 1.00 0.00 57 VAL A O 3
ATOM 3763 N N . ARG A 1 58 ? 5.078 -9.133 4.825 1.00 0.00 58 ARG A N 3
ATOM 3764 C CA . ARG A 1 58 ? 6.347 -8.776 5.447 1.00 0.00 58 ARG A CA 3
ATOM 3765 C C . ARG A 1 58 ? 6.752 -7.352 5.077 1.00 0.00 58 ARG A C 3
ATOM 3766 O O . ARG A 1 58 ? 6.933 -7.033 3.902 1.00 0.00 58 ARG A O 3
ATOM 3787 N N . VAL A 1 59 ? 6.893 -6.501 6.088 1.00 0.00 59 VAL A N 3
ATOM 3788 C CA . VAL A 1 59 ? 7.278 -5.112 5.870 1.00 0.00 59 VAL A CA 3
ATOM 3789 C C . VAL A 1 59 ? 8.786 -4.931 6.003 1.00 0.00 59 VAL A C 3
ATOM 3790 O O . VAL A 1 59 ? 9.341 -5.060 7.094 1.00 0.00 59 VAL A O 3
ATOM 3803 N N . GLU A 1 60 ? 9.442 -4.633 4.886 1.00 0.00 60 GLU A N 3
ATOM 3804 C CA . GLU A 1 60 ? 10.887 -4.435 4.880 1.00 0.00 60 GLU A CA 3
ATOM 3805 C C . GLU A 1 60 ? 11.233 -2.959 4.706 1.00 0.00 60 GLU A C 3
ATOM 3806 O O . GLU A 1 60 ? 10.526 -2.221 4.022 1.00 0.00 60 GLU A O 3
ATOM 3818 N N . ALA A 1 61 ? 12.326 -2.536 5.333 1.00 0.00 61 ALA A N 3
ATOM 3819 C CA . ALA A 1 61 ? 12.768 -1.150 5.247 1.00 0.00 61 ALA A CA 3
ATOM 3820 C C . ALA A 1 61 ? 14.266 -1.067 4.977 1.00 0.00 61 ALA A C 3
ATOM 3821 O O . ALA A 1 61 ? 15.077 -1.092 5.903 1.00 0.00 61 ALA A O 3
ATOM 3828 N N . VAL A 1 62 ? 14.628 -0.968 3.702 1.00 0.00 62 VAL A N 3
ATOM 3829 C CA . VAL A 1 62 ? 16.030 -0.881 3.309 1.00 0.00 62 VAL A CA 3
ATOM 3830 C C . VAL A 1 62 ? 16.415 0.553 2.962 1.00 0.00 62 VAL A C 3
ATOM 3831 O O . VAL A 1 62 ? 16.037 1.072 1.912 1.00 0.00 62 VAL A O 3
ATOM 3844 N N . GLY A 1 63 ? 17.171 1.189 3.852 1.00 0.00 63 GLY A N 3
ATOM 3845 C CA . GLY A 1 63 ? 17.596 2.557 3.622 1.00 0.00 63 GLY A CA 3
ATOM 3846 C C . GLY A 1 63 ? 16.436 3.477 3.293 1.00 0.00 63 GLY A C 3
ATOM 3847 O O . GLY A 1 63 ? 15.646 3.829 4.169 1.00 0.00 63 GLY A O 3
ATOM 3851 N N . CYS A 1 64 ? 16.334 3.868 2.027 1.00 0.00 64 CYS A N 3
ATOM 3852 C CA . CYS A 1 64 ? 15.264 4.754 1.585 1.00 0.00 64 CYS A CA 3
ATOM 3853 C C . CYS A 1 64 ? 14.300 4.022 0.657 1.00 0.00 64 CYS A C 3
ATOM 3854 O O . CYS A 1 64 ? 13.827 4.581 -0.333 1.00 0.00 64 CYS A O 3
ATOM 3862 N N . THR A 1 65 ? 14.013 2.766 0.983 1.00 0.00 65 THR A N 3
ATOM 3863 C CA . THR A 1 65 ? 13.107 1.955 0.178 1.00 0.00 65 THR A CA 3
ATOM 3864 C C . THR A 1 65 ? 12.184 1.123 1.060 1.00 0.00 65 THR A C 3
ATOM 3865 O O . THR A 1 65 ? 12.635 0.236 1.785 1.00 0.00 65 THR A O 3
ATOM 3876 N N . ARG A 1 66 ? 10.889 1.412 0.992 1.00 0.00 66 ARG A N 3
ATOM 3877 C CA . ARG A 1 66 ? 9.901 0.690 1.785 1.00 0.00 66 ARG A CA 3
ATOM 3878 C C . ARG A 1 66 ? 9.107 -0.278 0.913 1.00 0.00 66 ARG A C 3
ATOM 3879 O O . ARG A 1 66 ? 8.203 0.127 0.183 1.00 0.00 66 ARG A O 3
ATOM 3900 N N . ARG A 1 67 ? 9.451 -1.559 0.996 1.00 0.00 67 ARG A N 3
ATOM 3901 C CA . ARG A 1 67 ? 8.772 -2.585 0.213 1.00 0.00 67 ARG A CA 3
ATOM 3902 C C . ARG A 1 67 ? 7.885 -3.450 1.105 1.00 0.00 67 ARG A C 3
ATOM 3903 O O . ARG A 1 67 ? 8.194 -3.673 2.276 1.00 0.00 67 ARG A O 3
ATOM 3924 N N . LEU A 1 68 ? 6.783 -3.934 0.542 1.00 0.00 68 LEU A N 3
ATOM 3925 C CA . LEU A 1 68 ? 5.851 -4.775 1.286 1.00 0.00 68 LEU A CA 3
ATOM 3926 C C . LEU A 1 68 ? 5.592 -6.084 0.548 1.00 0.00 68 LEU A C 3
ATOM 3927 O O . LEU A 1 68 ? 4.817 -6.128 -0.408 1.00 0.00 68 LEU A O 3
ATOM 3943 N N . VAL A 1 69 ? 6.244 -7.151 0.999 1.00 0.00 69 VAL A N 3
ATOM 3944 C CA . VAL A 1 69 ? 6.081 -8.463 0.385 1.00 0.00 69 VAL A CA 3
ATOM 3945 C C . VAL A 1 69 ? 4.821 -9.155 0.891 1.00 0.00 69 VAL A C 3
ATOM 3946 O O . VAL A 1 69 ? 4.655 -9.366 2.093 1.00 0.00 69 VAL A O 3
ATOM 3959 N N . VAL A 1 70 ? 3.933 -9.507 -0.034 1.00 0.00 70 VAL A N 3
ATOM 3960 C CA . VAL A 1 70 ? 2.687 -10.177 0.318 1.00 0.00 70 VAL A CA 3
ATOM 3961 C C . VAL A 1 70 ? 2.712 -11.641 -0.105 1.00 0.00 70 VAL A C 3
ATOM 3962 O O . VAL A 1 70 ? 2.408 -11.971 -1.251 1.00 0.00 70 VAL A O 3
ATOM 3975 N N . GLN A 1 71 ? 3.075 -12.515 0.828 1.00 0.00 71 GLN A N 3
ATOM 3976 C CA . GLN A 1 71 ? 3.140 -13.945 0.551 1.00 0.00 71 GLN A CA 3
ATOM 3977 C C . GLN A 1 71 ? 1.756 -14.502 0.235 1.00 0.00 71 GLN A C 3
ATOM 3978 O O . GLN A 1 71 ? 0.773 -14.152 0.889 1.00 0.00 71 GLN A O 3
ATOM 3992 N N . GLN A 1 72 ? 1.686 -15.369 -0.770 1.00 0.00 72 GLN A N 3
ATOM 3993 C CA . GLN A 1 72 ? 0.421 -15.972 -1.172 1.00 0.00 72 GLN A CA 3
ATOM 3994 C C . GLN A 1 72 ? -0.590 -14.902 -1.570 1.00 0.00 72 GLN A C 3
ATOM 3995 O O . GLN A 1 72 ? -1.702 -14.859 -1.044 1.00 0.00 72 GLN A O 3
ATOM 4009 N N . ALA A 1 73 ? -0.196 -14.040 -2.502 1.00 0.00 73 ALA A N 3
ATOM 4010 C CA . ALA A 1 73 ? -1.069 -12.971 -2.971 1.00 0.00 73 ALA A CA 3
ATOM 4011 C C . ALA A 1 73 ? -2.346 -13.534 -3.585 1.00 0.00 73 ALA A C 3
ATOM 4012 O O . ALA A 1 73 ? -2.351 -13.982 -4.731 1.00 0.00 73 ALA A O 3
ATOM 4019 N N . GLY A 1 74 ? -3.429 -13.510 -2.814 1.00 0.00 74 GLY A N 3
ATOM 4020 C CA . GLY A 1 74 ? -4.697 -14.022 -3.299 1.00 0.00 74 GLY A CA 3
ATOM 4021 C C . GLY A 1 74 ? -5.800 -12.983 -3.248 1.00 0.00 74 GLY A C 3
ATOM 4022 O O . GLY A 1 74 ? -5.574 -11.850 -2.825 1.00 0.00 74 GLY A O 3
ATOM 4026 N N . GLN A 1 75 ? -6.996 -13.370 -3.681 1.00 0.00 75 GLN A N 3
ATOM 4027 C CA . GLN A 1 75 ? -8.137 -12.462 -3.684 1.00 0.00 75 GLN A CA 3
ATOM 4028 C C . GLN A 1 75 ? -8.179 -11.636 -2.403 1.00 0.00 75 GLN A C 3
ATOM 4029 O O . GLN A 1 75 ? -8.531 -10.457 -2.425 1.00 0.00 75 GLN A O 3
ATOM 4043 N N . ALA A 1 76 ? -7.817 -12.263 -1.288 1.00 0.00 76 ALA A N 3
ATOM 4044 C CA . ALA A 1 76 ? -7.812 -11.584 0.002 1.00 0.00 76 ALA A CA 3
ATOM 4045 C C . ALA A 1 76 ? -6.770 -10.472 0.033 1.00 0.00 76 ALA A C 3
ATOM 4046 O O . ALA A 1 76 ? -7.088 -9.320 0.327 1.00 0.00 76 ALA A O 3
ATOM 4053 N N . GLU A 1 77 ? -5.525 -10.824 -0.271 1.00 0.00 77 GLU A N 3
ATOM 4054 C CA . GLU A 1 77 ? -4.437 -9.854 -0.276 1.00 0.00 77 GLU A CA 3
ATOM 4055 C C . GLU A 1 77 ? -4.653 -8.799 -1.356 1.00 0.00 77 GLU A C 3
ATOM 4056 O O . GLU A 1 77 ? -4.147 -7.681 -1.258 1.00 0.00 77 GLU A O 3
ATOM 4068 N N . ALA A 1 78 ? -5.408 -9.162 -2.388 1.00 0.00 78 ALA A N 3
ATOM 4069 C CA . ALA A 1 78 ? -5.693 -8.248 -3.486 1.00 0.00 78 ALA A CA 3
ATOM 4070 C C . ALA A 1 78 ? -6.561 -7.084 -3.020 1.00 0.00 78 ALA A C 3
ATOM 4071 O O . ALA A 1 78 ? -7.669 -7.283 -2.522 1.00 0.00 78 ALA A O 3
ATOM 4078 N N . GLY A 1 79 ? -6.050 -5.867 -3.184 1.00 0.00 79 GLY A N 3
ATOM 4079 C CA . GLY A 1 79 ? -6.792 -4.689 -2.773 1.00 0.00 79 GLY A CA 3
ATOM 4080 C C . GLY A 1 79 ? -6.033 -3.404 -3.039 1.00 0.00 79 GLY A C 3
ATOM 4081 O O . GLY A 1 79 ? -5.315 -3.295 -4.032 1.00 0.00 79 GLY A O 3
ATOM 4085 N N . GLU A 1 80 ? -6.193 -2.429 -2.150 1.00 0.00 80 GLU A N 3
ATOM 4086 C CA . GLU A 1 80 ? -5.518 -1.145 -2.295 1.00 0.00 80 GLU A CA 3
ATOM 4087 C C . GLU A 1 80 ? -4.647 -0.847 -1.078 1.00 0.00 80 GLU A C 3
ATOM 4088 O O . GLU A 1 80 ? -5.154 -0.592 0.014 1.00 0.00 80 GLU A O 3
ATOM 4100 N N . TYR A 1 81 ? -3.334 -0.881 -1.276 1.00 0.00 81 TYR A N 3
ATOM 4101 C CA . TYR A 1 81 ? -2.391 -0.618 -0.195 1.00 0.00 81 TYR A CA 3
ATOM 4102 C C . TYR A 1 81 ? -1.905 0.827 -0.236 1.00 0.00 81 TYR A C 3
ATOM 4103 O O . TYR A 1 81 ? -1.419 1.301 -1.263 1.00 0.00 81 TYR A O 3
ATOM 4121 N N . SER A 1 82 ? -2.039 1.522 0.889 1.00 0.00 82 SER A N 3
ATOM 4122 C CA . SER A 1 82 ? -1.617 2.915 0.982 1.00 0.00 82 SER A CA 3
ATOM 4123 C C . SER A 1 82 ? -0.478 3.071 1.985 1.00 0.00 82 SER A C 3
ATOM 4124 O O . SER A 1 82 ? -0.669 2.903 3.190 1.00 0.00 82 SER A O 3
ATOM 4132 N N . CYS A 1 83 ? 0.707 3.393 1.479 1.00 0.00 83 CYS A N 3
ATOM 4133 C CA . CYS A 1 83 ? 1.879 3.571 2.329 1.00 0.00 83 CYS A CA 3
ATOM 4134 C C . CYS A 1 83 ? 1.872 4.949 2.983 1.00 0.00 83 CYS A C 3
ATOM 4135 O O . CYS A 1 83 ? 2.355 5.923 2.406 1.00 0.00 83 CYS A O 3
ATOM 4143 N N . GLU A 1 84 ? 1.318 5.023 4.189 1.00 0.00 84 GLU A N 3
ATOM 4144 C CA . GLU A 1 84 ? 1.246 6.283 4.920 1.00 0.00 84 GLU A CA 3
ATOM 4145 C C . GLU A 1 84 ? 2.579 6.601 5.590 1.00 0.00 84 GLU A C 3
ATOM 4146 O O . GLU A 1 84 ? 3.365 5.702 5.890 1.00 0.00 84 GLU A O 3
ATOM 4158 N N . ALA A 1 85 ? 2.827 7.886 5.821 1.00 0.00 85 ALA A N 3
ATOM 4159 C CA . ALA A 1 85 ? 4.064 8.323 6.457 1.00 0.00 85 ALA A CA 3
ATOM 4160 C C . ALA A 1 85 ? 3.984 9.790 6.863 1.00 0.00 85 ALA A C 3
ATOM 4161 O O . ALA A 1 85 ? 3.847 10.672 6.016 1.00 0.00 85 ALA A O 3
ATOM 4168 N N . GLY A 1 86 ? 4.069 10.045 8.165 1.00 0.00 86 GLY A N 3
ATOM 4169 C CA . GLY A 1 86 ? 4.003 11.407 8.661 1.00 0.00 86 GLY A CA 3
ATOM 4170 C C . GLY A 1 86 ? 2.677 12.073 8.352 1.00 0.00 86 GLY A C 3
ATOM 4171 O O . GLY A 1 86 ? 1.762 12.061 9.175 1.00 0.00 86 GLY A O 3
ATOM 4175 N N . GLY A 1 87 ? 2.572 12.657 7.162 1.00 0.00 87 GLY A N 3
ATOM 4176 C CA . GLY A 1 87 ? 1.345 13.324 6.769 1.00 0.00 87 GLY A CA 3
ATOM 4177 C C . GLY A 1 87 ? 0.967 13.040 5.329 1.00 0.00 87 GLY A C 3
ATOM 4178 O O . GLY A 1 87 ? -0.004 13.596 4.815 1.00 0.00 87 GLY A O 3
ATOM 4182 N N . GLN A 1 88 ? 1.736 12.175 4.676 1.00 0.00 88 GLN A N 3
ATOM 4183 C CA . GLN A 1 88 ? 1.477 11.822 3.285 1.00 0.00 88 GLN A CA 3
ATOM 4184 C C . GLN A 1 88 ? 1.312 10.314 3.128 1.00 0.00 88 GLN A C 3
ATOM 4185 O O . GLN A 1 88 ? 1.697 9.544 4.008 1.00 0.00 88 GLN A O 3
ATOM 4199 N N . GLN A 1 89 ? 0.738 9.900 2.003 1.00 0.00 89 GLN A N 3
ATOM 4200 C CA . GLN A 1 89 ? 0.522 8.483 1.733 1.00 0.00 89 GLN A CA 3
ATOM 4201 C C . GLN A 1 89 ? 0.285 8.243 0.246 1.00 0.00 89 GLN A C 3
ATOM 4202 O O . GLN A 1 89 ? -0.430 9.002 -0.410 1.00 0.00 89 GLN A O 3
ATOM 4216 N N . LEU A 1 90 ? 0.889 7.184 -0.281 1.00 0.00 90 LEU A N 3
ATOM 4217 C CA . LEU A 1 90 ? 0.744 6.844 -1.692 1.00 0.00 90 LEU A CA 3
ATOM 4218 C C . LEU A 1 90 ? -0.274 5.724 -1.880 1.00 0.00 90 LEU A C 3
ATOM 4219 O O . LEU A 1 90 ? -0.776 5.158 -0.909 1.00 0.00 90 LEU A O 3
ATOM 4235 N N . SER A 1 91 ? -0.573 5.407 -3.136 1.00 0.00 91 SER A N 3
ATOM 4236 C CA . SER A 1 91 ? -1.532 4.356 -3.452 1.00 0.00 91 SER A CA 3
ATOM 4237 C C . SER A 1 91 ? -0.862 3.221 -4.221 1.00 0.00 91 SER A C 3
ATOM 4238 O O . SER A 1 91 ? -0.002 3.455 -5.071 1.00 0.00 91 SER A O 3
ATOM 4246 N N . PHE A 1 92 ? -1.262 1.991 -3.916 1.00 0.00 92 PHE A N 3
ATOM 4247 C CA . PHE A 1 92 ? -0.700 0.819 -4.577 1.00 0.00 92 PHE A CA 3
ATOM 4248 C C . PHE A 1 92 ? -1.755 -0.272 -4.740 1.00 0.00 92 PHE A C 3
ATOM 4249 O O . PHE A 1 92 ? -2.180 -0.890 -3.764 1.00 0.00 92 PHE A O 3
ATOM 4266 N N . ARG A 1 93 ? -2.173 -0.501 -5.980 1.00 0.00 93 ARG A N 3
ATOM 4267 C CA . ARG A 1 93 ? -3.179 -1.515 -6.272 1.00 0.00 93 ARG A CA 3
ATOM 4268 C C . ARG A 1 93 ? -2.526 -2.870 -6.532 1.00 0.00 93 ARG A C 3
ATOM 4269 O O . ARG A 1 93 ? -1.602 -2.981 -7.339 1.00 0.00 93 ARG A O 3
ATOM 4290 N N . LEU A 1 94 ? -3.013 -3.897 -5.844 1.00 0.00 94 LEU A N 3
ATOM 4291 C CA . LEU A 1 94 ? -2.477 -5.244 -6.000 1.00 0.00 94 LEU A CA 3
ATOM 4292 C C . LEU A 1 94 ? -3.514 -6.174 -6.620 1.00 0.00 94 LEU A C 3
ATOM 4293 O O . LEU A 1 94 ? -4.557 -6.443 -6.024 1.00 0.00 94 LEU A O 3
ATOM 4309 N N . GLN A 1 95 ? -3.220 -6.664 -7.820 1.00 0.00 95 GLN A N 3
ATOM 4310 C CA . GLN A 1 95 ? -4.127 -7.566 -8.521 1.00 0.00 95 GLN A CA 3
ATOM 4311 C C . GLN A 1 95 ? -3.609 -8.999 -8.480 1.00 0.00 95 GLN A C 3
ATOM 4312 O O . GLN A 1 95 ? -2.406 -9.239 -8.582 1.00 0.00 95 GLN A O 3
ATOM 4326 N N . VAL A 1 96 ? -4.525 -9.951 -8.328 1.00 0.00 96 VAL A N 3
ATOM 4327 C CA . VAL A 1 96 ? -4.161 -11.361 -8.274 1.00 0.00 96 VAL A CA 3
ATOM 4328 C C . VAL A 1 96 ? -4.616 -12.095 -9.531 1.00 0.00 96 VAL A C 3
ATOM 4329 O O . VAL A 1 96 ? -5.744 -11.919 -9.990 1.00 0.00 96 VAL A O 3
ATOM 4342 N N . ALA A 1 97 ? -3.730 -12.918 -10.082 1.00 0.00 97 ALA A N 3
ATOM 4343 C CA . ALA A 1 97 ? -4.041 -13.681 -11.285 1.00 0.00 97 ALA A CA 3
ATOM 4344 C C . ALA A 1 97 ? -4.050 -15.178 -10.998 1.00 0.00 97 ALA A C 3
ATOM 4345 O O . ALA A 1 97 ? -3.003 -15.781 -10.763 1.00 0.00 97 ALA A O 3
ATOM 4352 N N . GLY A 1 98 ? -5.239 -15.773 -11.019 1.00 0.00 98 GLY A N 3
ATOM 4353 C CA . GLY A 1 98 ? -5.361 -17.196 -10.758 1.00 0.00 98 GLY A CA 3
ATOM 4354 C C . GLY A 1 98 ? -6.626 -17.540 -9.997 1.00 0.00 98 GLY A C 3
ATOM 4355 O O . GLY A 1 98 ? -7.412 -18.379 -10.436 1.00 0.00 98 GLY A O 3
ATOM 4359 N N . GLN A 1 99 ? -6.821 -16.891 -8.854 1.00 0.00 99 GLN A N 3
ATOM 4360 C CA . GLN A 1 99 ? -7.999 -17.135 -8.030 1.00 0.00 99 GLN A CA 3
ATOM 4361 C C . GLN A 1 99 ? -8.183 -18.627 -7.771 1.00 0.00 99 GLN A C 3
ATOM 4362 O O . GLN A 1 99 ? -9.295 -19.149 -7.854 1.00 0.00 99 GLN A O 3
ATOM 4376 N N . CYS A 1 100 ? -7.085 -19.307 -7.457 1.00 0.00 100 CYS A N 3
ATOM 4377 C CA . CYS A 1 100 ? -7.125 -20.740 -7.187 1.00 0.00 100 CYS A CA 3
ATOM 4378 C C . CYS A 1 100 ? -6.631 -21.041 -5.776 1.00 0.00 100 CYS A C 3
ATOM 4379 O O . CYS A 1 100 ? -5.433 -20.981 -5.500 1.00 0.00 100 CYS A O 3
ATOM 4387 N N . PHE A 1 101 ? -7.563 -21.363 -4.884 1.00 0.00 101 PHE A N 3
ATOM 4388 C CA . PHE A 1 101 ? -7.223 -21.671 -3.500 1.00 0.00 101 PHE A CA 3
ATOM 4389 C C . PHE A 1 101 ? -6.832 -23.138 -3.349 1.00 0.00 101 PHE A C 3
ATOM 4390 O O . PHE A 1 101 ? -7.640 -24.035 -3.588 1.00 0.00 101 PHE A O 3
ATOM 4407 N N . GLY A 1 102 ? -5.585 -23.374 -2.952 1.00 0.00 102 GLY A N 3
ATOM 4408 C CA . GLY A 1 102 ? -5.108 -24.734 -2.777 1.00 0.00 102 GLY A CA 3
ATOM 4409 C C . GLY A 1 102 ? -5.014 -25.132 -1.317 1.00 0.00 102 GLY A C 3
ATOM 4410 O O . GLY A 1 102 ? -5.963 -24.948 -0.555 1.00 0.00 102 GLY A O 3
ATOM 4414 N N . GLY A 1 1 ? 0.977 17.497 12.082 1.00 0.00 1 GLY A N 4
ATOM 4415 C CA . GLY A 1 1 ? 1.010 18.470 11.007 1.00 0.00 1 GLY A CA 4
ATOM 4416 C C . GLY A 1 1 ? 2.171 18.247 10.058 1.00 0.00 1 GLY A C 4
ATOM 4417 O O . GLY A 1 1 ? 2.340 17.152 9.520 1.00 0.00 1 GLY A O 4
ATOM 4421 N N . SER A 1 2 ? 2.973 19.287 9.850 1.00 0.00 2 SER A N 4
ATOM 4422 C CA . SER A 1 2 ? 4.120 19.200 8.955 1.00 0.00 2 SER A CA 4
ATOM 4423 C C . SER A 1 2 ? 5.232 20.143 9.404 1.00 0.00 2 SER A C 4
ATOM 4424 O O . SER A 1 2 ? 5.092 21.364 9.330 1.00 0.00 2 SER A O 4
ATOM 4432 N N . SER A 1 3 ? 6.336 19.568 9.869 1.00 0.00 3 SER A N 4
ATOM 4433 C CA . SER A 1 3 ? 7.471 20.356 10.335 1.00 0.00 3 SER A CA 4
ATOM 4434 C C . SER A 1 3 ? 8.315 20.839 9.159 1.00 0.00 3 SER A C 4
ATOM 4435 O O . SER A 1 3 ? 9.083 20.075 8.576 1.00 0.00 3 SER A O 4
ATOM 4443 N N . GLY A 1 4 ? 8.167 22.115 8.817 1.00 0.00 4 GLY A N 4
ATOM 4444 C CA . GLY A 1 4 ? 8.921 22.680 7.713 1.00 0.00 4 GLY A CA 4
ATOM 4445 C C . GLY A 1 4 ? 8.414 24.048 7.304 1.00 0.00 4 GLY A C 4
ATOM 4446 O O . GLY A 1 4 ? 7.554 24.624 7.970 1.00 0.00 4 GLY A O 4
ATOM 4450 N N . SER A 1 5 ? 8.949 24.572 6.205 1.00 0.00 5 SER A N 4
ATOM 4451 C CA . SER A 1 5 ? 8.550 25.885 5.711 1.00 0.00 5 SER A CA 4
ATOM 4452 C C . SER A 1 5 ? 8.045 25.794 4.274 1.00 0.00 5 SER A C 4
ATOM 4453 O O . SER A 1 5 ? 8.557 25.012 3.473 1.00 0.00 5 SER A O 4
ATOM 4461 N N . SER A 1 6 ? 7.037 26.600 3.956 1.00 0.00 6 SER A N 4
ATOM 4462 C CA . SER A 1 6 ? 6.460 26.609 2.617 1.00 0.00 6 SER A CA 4
ATOM 4463 C C . SER A 1 6 ? 6.137 25.191 2.155 1.00 0.00 6 SER A C 4
ATOM 4464 O O . SER A 1 6 ? 6.335 24.845 0.991 1.00 0.00 6 SER A O 4
ATOM 4472 N N . GLY A 1 7 ? 5.637 24.374 3.078 1.00 0.00 7 GLY A N 4
ATOM 4473 C CA . GLY A 1 7 ? 5.294 23.003 2.747 1.00 0.00 7 GLY A CA 4
ATOM 4474 C C . GLY A 1 7 ? 6.436 22.041 3.007 1.00 0.00 7 GLY A C 4
ATOM 4475 O O . GLY A 1 7 ? 7.605 22.399 2.860 1.00 0.00 7 GLY A O 4
ATOM 4479 N N . LYS A 1 8 ? 6.099 20.817 3.397 1.00 0.00 8 LYS A N 4
ATOM 4480 C CA . LYS A 1 8 ? 7.104 19.799 3.679 1.00 0.00 8 LYS A CA 4
ATOM 4481 C C . LYS A 1 8 ? 6.727 18.468 3.036 1.00 0.00 8 LYS A C 4
ATOM 4482 O O . LYS A 1 8 ? 5.587 18.015 3.146 1.00 0.00 8 LYS A O 4
ATOM 4501 N N . VAL A 1 9 ? 7.691 17.846 2.366 1.00 0.00 9 VAL A N 4
ATOM 4502 C CA . VAL A 1 9 ? 7.460 16.565 1.707 1.00 0.00 9 VAL A CA 4
ATOM 4503 C C . VAL A 1 9 ? 8.046 15.416 2.520 1.00 0.00 9 VAL A C 4
ATOM 4504 O O . VAL A 1 9 ? 9.180 15.491 2.993 1.00 0.00 9 VAL A O 4
ATOM 4517 N N . VAL A 1 10 ? 7.266 14.352 2.678 1.00 0.00 10 VAL A N 4
ATOM 4518 C CA . VAL A 1 10 ? 7.708 13.185 3.432 1.00 0.00 10 VAL A CA 4
ATOM 4519 C C . VAL A 1 10 ? 8.312 12.131 2.510 1.00 0.00 10 VAL A C 4
ATOM 4520 O O . VAL A 1 10 ? 9.269 11.448 2.874 1.00 0.00 10 VAL A O 4
ATOM 4533 N N . PHE A 1 11 ? 7.747 12.006 1.314 1.00 0.00 11 PHE A N 4
ATOM 4534 C CA . PHE A 1 11 ? 8.229 11.035 0.339 1.00 0.00 11 PHE A CA 4
ATOM 4535 C C . PHE A 1 11 ? 9.110 11.708 -0.710 1.00 0.00 11 PHE A C 4
ATOM 4536 O O . PHE A 1 11 ? 9.405 12.899 -0.615 1.00 0.00 11 PHE A O 4
ATOM 4553 N N . ALA A 1 12 ? 9.526 10.937 -1.709 1.00 0.00 12 ALA A N 4
ATOM 4554 C CA . ALA A 1 12 ? 10.371 11.458 -2.776 1.00 0.00 12 ALA A CA 4
ATOM 4555 C C . ALA A 1 12 ? 9.612 12.464 -3.635 1.00 0.00 12 ALA A C 4
ATOM 4556 O O . ALA A 1 12 ? 8.465 12.804 -3.345 1.00 0.00 12 ALA A O 4
ATOM 4563 N N . LYS A 1 13 ? 10.260 12.938 -4.694 1.00 0.00 13 LYS A N 4
ATOM 4564 C CA . LYS A 1 13 ? 9.647 13.905 -5.597 1.00 0.00 13 LYS A CA 4
ATOM 4565 C C . LYS A 1 13 ? 9.587 13.359 -7.019 1.00 0.00 13 LYS A C 4
ATOM 4566 O O . LYS A 1 13 ? 8.845 13.868 -7.858 1.00 0.00 13 LYS A O 4
ATOM 4585 N N . GLU A 1 14 ? 10.373 12.319 -7.283 1.00 0.00 14 GLU A N 4
ATOM 4586 C CA . GLU A 1 14 ? 10.407 11.704 -8.605 1.00 0.00 14 GLU A CA 4
ATOM 4587 C C . GLU A 1 14 ? 9.596 10.412 -8.626 1.00 0.00 14 GLU A C 4
ATOM 4588 O O . GLU A 1 14 ? 9.889 9.496 -9.393 1.00 0.00 14 GLU A O 4
ATOM 4600 N N . GLN A 1 15 ? 8.575 10.348 -7.776 1.00 0.00 15 GLN A N 4
ATOM 4601 C CA . GLN A 1 15 ? 7.722 9.168 -7.696 1.00 0.00 15 GLN A CA 4
ATOM 4602 C C . GLN A 1 15 ? 6.263 9.533 -7.943 1.00 0.00 15 GLN A C 4
ATOM 4603 O O . GLN A 1 15 ? 5.800 10.617 -7.585 1.00 0.00 15 GLN A O 4
ATOM 4617 N N . PRO A 1 16 ? 5.519 8.610 -8.570 1.00 0.00 16 PRO A N 4
ATOM 4618 C CA . PRO A 1 16 ? 4.100 8.812 -8.879 1.00 0.00 16 PRO A CA 4
ATOM 4619 C C . PRO A 1 16 ? 3.228 8.808 -7.628 1.00 0.00 16 PRO A C 4
ATOM 4620 O O . PRO A 1 16 ? 3.629 8.297 -6.582 1.00 0.00 16 PRO A O 4
ATOM 4631 N N . ALA A 1 17 ? 2.034 9.379 -7.743 1.00 0.00 17 ALA A N 4
ATOM 4632 C CA . ALA A 1 17 ? 1.104 9.439 -6.621 1.00 0.00 17 ALA A CA 4
ATOM 4633 C C . ALA A 1 17 ? 0.525 8.062 -6.315 1.00 0.00 17 ALA A C 4
ATOM 4634 O O . ALA A 1 17 ? 0.337 7.701 -5.153 1.00 0.00 17 ALA A O 4
ATOM 4641 N N . HIS A 1 18 ? 0.243 7.296 -7.365 1.00 0.00 18 HIS A N 4
ATOM 4642 C CA . HIS A 1 18 ? -0.316 5.958 -7.208 1.00 0.00 18 HIS A CA 4
ATOM 4643 C C . HIS A 1 18 ? 0.250 5.007 -8.258 1.00 0.00 18 HIS A C 4
ATOM 4644 O O . HIS A 1 18 ? 0.216 5.295 -9.454 1.00 0.00 18 HIS A O 4
ATOM 4659 N N . ARG A 1 19 ? 0.771 3.872 -7.802 1.00 0.00 19 ARG A N 4
ATOM 4660 C CA . ARG A 1 19 ? 1.346 2.879 -8.701 1.00 0.00 19 ARG A CA 4
ATOM 4661 C C . ARG A 1 19 ? 0.439 1.657 -8.813 1.00 0.00 19 ARG A C 4
ATOM 4662 O O . ARG A 1 19 ? -0.349 1.373 -7.911 1.00 0.00 19 ARG A O 4
ATOM 4683 N N . GLU A 1 20 ? 0.556 0.939 -9.926 1.00 0.00 20 GLU A N 4
ATOM 4684 C CA . GLU A 1 20 ? -0.254 -0.251 -10.155 1.00 0.00 20 GLU A CA 4
ATOM 4685 C C . GLU A 1 20 ? 0.618 -1.502 -10.204 1.00 0.00 20 GLU A C 4
ATOM 4686 O O . GLU A 1 20 ? 1.458 -1.652 -11.091 1.00 0.00 20 GLU A O 4
ATOM 4698 N N . VAL A 1 21 ? 0.412 -2.398 -9.244 1.00 0.00 21 VAL A N 4
ATOM 4699 C CA . VAL A 1 21 ? 1.178 -3.636 -9.176 1.00 0.00 21 VAL A CA 4
ATOM 4700 C C . VAL A 1 21 ? 0.300 -4.843 -9.484 1.00 0.00 21 VAL A C 4
ATOM 4701 O O . VAL A 1 21 ? -0.830 -4.938 -9.006 1.00 0.00 21 VAL A O 4
ATOM 4714 N N . GLN A 1 22 ? 0.828 -5.764 -10.284 1.00 0.00 22 GLN A N 4
ATOM 4715 C CA . GLN A 1 22 ? 0.091 -6.966 -10.655 1.00 0.00 22 GLN A CA 4
ATOM 4716 C C . GLN A 1 22 ? 0.826 -8.220 -10.194 1.00 0.00 22 GLN A C 4
ATOM 4717 O O . GLN A 1 22 ? 2.054 -8.286 -10.249 1.00 0.00 22 GLN A O 4
ATOM 4731 N N . ALA A 1 23 ? 0.068 -9.212 -9.740 1.00 0.00 23 ALA A N 4
ATOM 4732 C CA . ALA A 1 23 ? 0.647 -10.464 -9.271 1.00 0.00 23 ALA A CA 4
ATOM 4733 C C . ALA A 1 23 ? -0.278 -11.641 -9.561 1.00 0.00 23 ALA A C 4
ATOM 4734 O O . ALA A 1 23 ? -1.405 -11.457 -10.021 1.00 0.00 23 ALA A O 4
ATOM 4741 N N . GLU A 1 24 ? 0.205 -12.849 -9.290 1.00 0.00 24 GLU A N 4
ATOM 4742 C CA . GLU A 1 24 ? -0.580 -14.055 -9.525 1.00 0.00 24 GLU A CA 4
ATOM 4743 C C . GLU A 1 24 ? -1.054 -14.661 -8.206 1.00 0.00 24 GLU A C 4
ATOM 4744 O O . GLU A 1 24 ? -0.578 -14.290 -7.134 1.00 0.00 24 GLU A O 4
ATOM 4756 N N . ALA A 1 25 ? -1.995 -15.595 -8.296 1.00 0.00 25 ALA A N 4
ATOM 4757 C CA . ALA A 1 25 ? -2.532 -16.254 -7.111 1.00 0.00 25 ALA A CA 4
ATOM 4758 C C . ALA A 1 25 ? -1.499 -17.184 -6.484 1.00 0.00 25 ALA A C 4
ATOM 4759 O O . ALA A 1 25 ? -1.079 -18.164 -7.097 1.00 0.00 25 ALA A O 4
ATOM 4766 N N . GLY A 1 26 ? -1.093 -16.869 -5.257 1.00 0.00 26 GLY A N 4
ATOM 4767 C CA . GLY A 1 26 ? -0.112 -17.686 -4.568 1.00 0.00 26 GLY A CA 4
ATOM 4768 C C . GLY A 1 26 ? 1.296 -17.141 -4.706 1.00 0.00 26 GLY A C 4
ATOM 4769 O O . GLY A 1 26 ? 2.222 -17.623 -4.054 1.00 0.00 26 GLY A O 4
ATOM 4773 N N . ALA A 1 27 ? 1.458 -16.134 -5.558 1.00 0.00 27 ALA A N 4
ATOM 4774 C CA . ALA A 1 27 ? 2.763 -15.523 -5.779 1.00 0.00 27 ALA A CA 4
ATOM 4775 C C . ALA A 1 27 ? 3.094 -14.522 -4.677 1.00 0.00 27 ALA A C 4
ATOM 4776 O O . ALA A 1 27 ? 2.236 -14.167 -3.870 1.00 0.00 27 ALA A O 4
ATOM 4783 N N . SER A 1 28 ? 4.344 -14.071 -4.650 1.00 0.00 28 SER A N 4
ATOM 4784 C CA . SER A 1 28 ? 4.790 -13.114 -3.644 1.00 0.00 28 SER A CA 4
ATOM 4785 C C . SER A 1 28 ? 4.915 -11.716 -4.242 1.00 0.00 28 SER A C 4
ATOM 4786 O O . SER A 1 28 ? 5.884 -11.410 -4.936 1.00 0.00 28 SER A O 4
ATOM 4794 N N . ALA A 1 29 ? 3.926 -10.871 -3.968 1.00 0.00 29 ALA A N 4
ATOM 4795 C CA . ALA A 1 29 ? 3.925 -9.505 -4.476 1.00 0.00 29 ALA A CA 4
ATOM 4796 C C . ALA A 1 29 ? 4.956 -8.648 -3.749 1.00 0.00 29 ALA A C 4
ATOM 4797 O O . ALA A 1 29 ? 5.590 -9.097 -2.793 1.00 0.00 29 ALA A O 4
ATOM 4804 N N . THR A 1 30 ? 5.121 -7.411 -4.208 1.00 0.00 30 THR A N 4
ATOM 4805 C CA . THR A 1 30 ? 6.076 -6.492 -3.603 1.00 0.00 30 THR A CA 4
ATOM 4806 C C . THR A 1 30 ? 5.756 -5.047 -3.968 1.00 0.00 30 THR A C 4
ATOM 4807 O O . THR A 1 30 ? 5.848 -4.655 -5.132 1.00 0.00 30 THR A O 4
ATOM 4818 N N . LEU A 1 31 ? 5.380 -4.258 -2.968 1.00 0.00 31 LEU A N 4
ATOM 4819 C CA . LEU A 1 31 ? 5.047 -2.855 -3.183 1.00 0.00 31 LEU A CA 4
ATOM 4820 C C . LEU A 1 31 ? 6.141 -1.944 -2.635 1.00 0.00 31 LEU A C 4
ATOM 4821 O O . LEU A 1 31 ? 6.178 -1.651 -1.440 1.00 0.00 31 LEU A O 4
ATOM 4837 N N . SER A 1 32 ? 7.030 -1.499 -3.518 1.00 0.00 32 SER A N 4
ATOM 4838 C CA . SER A 1 32 ? 8.126 -0.623 -3.122 1.00 0.00 32 SER A CA 4
ATOM 4839 C C . SER A 1 32 ? 7.729 0.843 -3.264 1.00 0.00 32 SER A C 4
ATOM 4840 O O . SER A 1 32 ? 6.882 1.191 -4.088 1.00 0.00 32 SER A O 4
ATOM 4848 N N . CYS A 1 33 ? 8.346 1.698 -2.456 1.00 0.00 33 CYS A N 4
ATOM 4849 C CA . CYS A 1 33 ? 8.057 3.127 -2.490 1.00 0.00 33 CYS A CA 4
ATOM 4850 C C . CYS A 1 33 ? 9.190 3.926 -1.854 1.00 0.00 33 CYS A C 4
ATOM 4851 O O . CYS A 1 33 ? 9.574 3.674 -0.712 1.00 0.00 33 CYS A O 4
ATOM 4859 N N . GLU A 1 34 ? 9.720 4.889 -2.601 1.00 0.00 34 GLU A N 4
ATOM 4860 C CA . GLU A 1 34 ? 10.811 5.723 -2.110 1.00 0.00 34 GLU A CA 4
ATOM 4861 C C . GLU A 1 34 ? 10.311 6.710 -1.060 1.00 0.00 34 GLU A C 4
ATOM 4862 O O . GLU A 1 34 ? 9.109 6.948 -0.937 1.00 0.00 34 GLU A O 4
ATOM 4874 N N . VAL A 1 35 ? 11.242 7.283 -0.303 1.00 0.00 35 VAL A N 4
ATOM 4875 C CA . VAL A 1 35 ? 10.897 8.245 0.737 1.00 0.00 35 VAL A CA 4
ATOM 4876 C C . VAL A 1 35 ? 11.871 9.418 0.745 1.00 0.00 35 VAL A C 4
ATOM 4877 O O . VAL A 1 35 ? 12.926 9.366 0.115 1.00 0.00 35 VAL A O 4
ATOM 4890 N N . ALA A 1 36 ? 11.508 10.475 1.463 1.00 0.00 36 ALA A N 4
ATOM 4891 C CA . ALA A 1 36 ? 12.351 11.661 1.556 1.00 0.00 36 ALA A CA 4
ATOM 4892 C C . ALA A 1 36 ? 13.387 11.513 2.665 1.00 0.00 36 ALA A C 4
ATOM 4893 O O . ALA A 1 36 ? 14.453 12.126 2.615 1.00 0.00 36 ALA A O 4
ATOM 4900 N N . GLN A 1 37 ? 13.066 10.697 3.663 1.00 0.00 37 GLN A N 4
ATOM 4901 C CA . GLN A 1 37 ? 13.970 10.470 4.785 1.00 0.00 37 GLN A CA 4
ATOM 4902 C C . GLN A 1 37 ? 13.841 9.043 5.309 1.00 0.00 37 GLN A C 4
ATOM 4903 O O . GLN A 1 37 ? 12.739 8.574 5.592 1.00 0.00 37 GLN A O 4
ATOM 4917 N N . ALA A 1 38 ? 14.973 8.359 5.434 1.00 0.00 38 ALA A N 4
ATOM 4918 C CA . ALA A 1 38 ? 14.986 6.987 5.925 1.00 0.00 38 ALA A CA 4
ATOM 4919 C C . ALA A 1 38 ? 14.636 6.931 7.408 1.00 0.00 38 ALA A C 4
ATOM 4920 O O . ALA A 1 38 ? 13.917 6.037 7.852 1.00 0.00 38 ALA A O 4
ATOM 4927 N N . GLN A 1 39 ? 15.150 7.893 8.169 1.00 0.00 39 GLN A N 4
ATOM 4928 C CA . GLN A 1 39 ? 14.892 7.951 9.603 1.00 0.00 39 GLN A CA 4
ATOM 4929 C C . GLN A 1 39 ? 13.393 7.943 9.887 1.00 0.00 39 GLN A C 4
ATOM 4930 O O . GLN A 1 39 ? 12.960 7.578 10.981 1.00 0.00 39 GLN A O 4
ATOM 4944 N N . THR A 1 40 ? 12.606 8.347 8.896 1.00 0.00 40 THR A N 4
ATOM 4945 C CA . THR A 1 40 ? 11.156 8.387 9.039 1.00 0.00 40 THR A CA 4
ATOM 4946 C C . THR A 1 40 ? 10.550 6.996 8.895 1.00 0.00 40 THR A C 4
ATOM 4947 O O . THR A 1 40 ? 11.096 6.141 8.198 1.00 0.00 40 THR A O 4
ATOM 4958 N N . GLU A 1 41 ? 9.418 6.777 9.556 1.00 0.00 41 GLU A N 4
ATOM 4959 C CA . GLU A 1 41 ? 8.738 5.488 9.500 1.00 0.00 41 GLU A CA 4
ATOM 4960 C C . GLU A 1 41 ? 7.441 5.591 8.704 1.00 0.00 41 GLU A C 4
ATOM 4961 O O . GLU A 1 41 ? 6.853 6.667 8.589 1.00 0.00 41 GLU A O 4
ATOM 4973 N N . VAL A 1 42 ? 6.999 4.464 8.154 1.00 0.00 42 VAL A N 4
ATOM 4974 C CA . VAL A 1 42 ? 5.771 4.426 7.369 1.00 0.00 42 VAL A CA 4
ATOM 4975 C C . VAL A 1 42 ? 4.848 3.311 7.846 1.00 0.00 42 VAL A C 4
ATOM 4976 O O . VAL A 1 42 ? 5.297 2.322 8.426 1.00 0.00 42 VAL A O 4
ATOM 4989 N N . THR A 1 43 ? 3.552 3.477 7.598 1.00 0.00 43 THR A N 4
ATOM 4990 C CA . THR A 1 43 ? 2.564 2.485 8.003 1.00 0.00 43 THR A CA 4
ATOM 4991 C C . THR A 1 43 ? 1.601 2.172 6.864 1.00 0.00 43 THR A C 4
ATOM 4992 O O . THR A 1 43 ? 0.837 3.034 6.429 1.00 0.00 43 THR A O 4
ATOM 5003 N N . TRP A 1 44 ? 1.641 0.934 6.385 1.00 0.00 44 TRP A N 4
ATOM 5004 C CA . TRP A 1 44 ? 0.771 0.507 5.295 1.00 0.00 44 TRP A CA 4
ATOM 5005 C C . TRP A 1 44 ? -0.677 0.403 5.764 1.00 0.00 44 TRP A C 4
ATOM 5006 O O . TRP A 1 44 ? -0.942 0.102 6.928 1.00 0.00 44 TRP A O 4
ATOM 5027 N N . TYR A 1 45 ? -1.609 0.652 4.851 1.00 0.00 45 TYR A N 4
ATOM 5028 C CA . TYR A 1 45 ? -3.030 0.588 5.172 1.00 0.00 45 TYR A CA 4
ATOM 5029 C C . TYR A 1 45 ? -3.829 0.028 4.000 1.00 0.00 45 TYR A C 4
ATOM 5030 O O . TYR A 1 45 ? -3.918 0.649 2.941 1.00 0.00 45 TYR A O 4
ATOM 5048 N N . LYS A 1 46 ? -4.409 -1.151 4.198 1.00 0.00 46 LYS A N 4
ATOM 5049 C CA . LYS A 1 46 ? -5.203 -1.797 3.159 1.00 0.00 46 LYS A CA 4
ATOM 5050 C C . LYS A 1 46 ? -6.692 -1.561 3.388 1.00 0.00 46 LYS A C 4
ATOM 5051 O O . LYS A 1 46 ? -7.182 -1.667 4.512 1.00 0.00 46 LYS A O 4
ATOM 5070 N N . ASP A 1 47 ? -7.407 -1.242 2.315 1.00 0.00 47 ASP A N 4
ATOM 5071 C CA . ASP A 1 47 ? -8.842 -0.994 2.398 1.00 0.00 47 ASP A CA 4
ATOM 5072 C C . ASP A 1 47 ? -9.185 -0.204 3.657 1.00 0.00 47 ASP A C 4
ATOM 5073 O O . ASP A 1 47 ? -10.258 -0.371 4.234 1.00 0.00 47 ASP A O 4
ATOM 5082 N N . GLY A 1 48 ? -8.263 0.657 4.079 1.00 0.00 48 GLY A N 4
ATOM 5083 C CA . GLY A 1 48 ? -8.486 1.459 5.268 1.00 0.00 48 GLY A CA 4
ATOM 5084 C C . GLY A 1 48 ? -8.295 0.666 6.546 1.00 0.00 48 GLY A C 4
ATOM 5085 O O . GLY A 1 48 ? -8.999 0.884 7.532 1.00 0.00 48 GLY A O 4
ATOM 5089 N N . LYS A 1 49 ? -7.340 -0.258 6.530 1.00 0.00 49 LYS A N 4
ATOM 5090 C CA . LYS A 1 49 ? -7.057 -1.087 7.696 1.00 0.00 49 LYS A CA 4
ATOM 5091 C C . LYS A 1 49 ? -5.567 -1.078 8.022 1.00 0.00 49 LYS A C 4
ATOM 5092 O O . LYS A 1 49 ? -4.725 -1.133 7.125 1.00 0.00 49 LYS A O 4
ATOM 5111 N N . LYS A 1 50 ? -5.248 -1.009 9.310 1.00 0.00 50 LYS A N 4
ATOM 5112 C CA . LYS A 1 50 ? -3.860 -0.996 9.755 1.00 0.00 50 LYS A CA 4
ATOM 5113 C C . LYS A 1 50 ? -3.215 -2.365 9.566 1.00 0.00 50 LYS A C 4
ATOM 5114 O O . LYS A 1 50 ? -3.507 -3.307 10.303 1.00 0.00 50 LYS A O 4
ATOM 5133 N N . LEU A 1 51 ? -2.336 -2.468 8.576 1.00 0.00 51 LEU A N 4
ATOM 5134 C CA . LEU A 1 51 ? -1.647 -3.722 8.291 1.00 0.00 51 LEU A CA 4
ATOM 5135 C C . LEU A 1 51 ? -0.580 -4.008 9.342 1.00 0.00 51 LEU A C 4
ATOM 5136 O O . LEU A 1 51 ? -0.125 -3.103 10.041 1.00 0.00 51 LEU A O 4
ATOM 5152 N N . SER A 1 52 ? -0.183 -5.273 9.446 1.00 0.00 52 SER A N 4
ATOM 5153 C CA . SER A 1 52 ? 0.830 -5.678 10.413 1.00 0.00 52 SER A CA 4
ATOM 5154 C C . SER A 1 52 ? 1.783 -6.703 9.804 1.00 0.00 52 SER A C 4
ATOM 5155 O O . SER A 1 52 ? 1.352 -7.690 9.208 1.00 0.00 52 SER A O 4
ATOM 5163 N N . SER A 1 53 ? 3.080 -6.461 9.959 1.00 0.00 53 SER A N 4
ATOM 5164 C CA . SER A 1 53 ? 4.095 -7.360 9.422 1.00 0.00 53 SER A CA 4
ATOM 5165 C C . SER A 1 53 ? 4.025 -8.725 10.099 1.00 0.00 53 SER A C 4
ATOM 5166 O O . SER A 1 53 ? 4.461 -8.889 11.238 1.00 0.00 53 SER A O 4
ATOM 5174 N N . SER A 1 54 ? 3.472 -9.703 9.388 1.00 0.00 54 SER A N 4
ATOM 5175 C CA . SER A 1 54 ? 3.340 -11.054 9.920 1.00 0.00 54 SER A CA 4
ATOM 5176 C C . SER A 1 54 ? 3.936 -12.078 8.958 1.00 0.00 54 SER A C 4
ATOM 5177 O O . SER A 1 54 ? 4.268 -11.754 7.818 1.00 0.00 54 SER A O 4
ATOM 5185 N N . SER A 1 55 ? 4.070 -13.314 9.428 1.00 0.00 55 SER A N 4
ATOM 5186 C CA . SER A 1 55 ? 4.630 -14.385 8.612 1.00 0.00 55 SER A CA 4
ATOM 5187 C C . SER A 1 55 ? 4.168 -14.262 7.163 1.00 0.00 55 SER A C 4
ATOM 5188 O O . SER A 1 55 ? 4.911 -14.578 6.233 1.00 0.00 55 SER A O 4
ATOM 5196 N N . LYS A 1 56 ? 2.936 -13.802 6.979 1.00 0.00 56 LYS A N 4
ATOM 5197 C CA . LYS A 1 56 ? 2.372 -13.636 5.644 1.00 0.00 56 LYS A CA 4
ATOM 5198 C C . LYS A 1 56 ? 2.919 -12.378 4.976 1.00 0.00 56 LYS A C 4
ATOM 5199 O O . LYS A 1 56 ? 3.546 -12.448 3.919 1.00 0.00 56 LYS A O 4
ATOM 5218 N N . VAL A 1 57 ? 2.678 -11.229 5.599 1.00 0.00 57 VAL A N 4
ATOM 5219 C CA . VAL A 1 57 ? 3.148 -9.957 5.066 1.00 0.00 57 VAL A CA 4
ATOM 5220 C C . VAL A 1 57 ? 4.334 -9.430 5.866 1.00 0.00 57 VAL A C 4
ATOM 5221 O O . VAL A 1 57 ? 4.280 -9.348 7.093 1.00 0.00 57 VAL A O 4
ATOM 5234 N N . ARG A 1 58 ? 5.404 -9.074 5.163 1.00 0.00 58 ARG A N 4
ATOM 5235 C CA . ARG A 1 58 ? 6.604 -8.556 5.808 1.00 0.00 58 ARG A CA 4
ATOM 5236 C C . ARG A 1 58 ? 6.911 -7.140 5.329 1.00 0.00 58 ARG A C 4
ATOM 5237 O O . ARG A 1 58 ? 7.049 -6.895 4.131 1.00 0.00 58 ARG A O 4
ATOM 5258 N N . VAL A 1 59 ? 7.015 -6.210 6.274 1.00 0.00 59 VAL A N 4
ATOM 5259 C CA . VAL A 1 59 ? 7.305 -4.819 5.949 1.00 0.00 59 VAL A CA 4
ATOM 5260 C C . VAL A 1 59 ? 8.802 -4.539 6.018 1.00 0.00 59 VAL A C 4
ATOM 5261 O O . VAL A 1 59 ? 9.359 -4.355 7.100 1.00 0.00 59 VAL A O 4
ATOM 5274 N N . GLU A 1 60 ? 9.448 -4.509 4.856 1.00 0.00 60 GLU A N 4
ATOM 5275 C CA . GLU A 1 60 ? 10.881 -4.251 4.786 1.00 0.00 60 GLU A CA 4
ATOM 5276 C C . GLU A 1 60 ? 11.158 -2.762 4.599 1.00 0.00 60 GLU A C 4
ATOM 5277 O O . GLU A 1 60 ? 10.462 -2.080 3.848 1.00 0.00 60 GLU A O 4
ATOM 5289 N N . ALA A 1 61 ? 12.180 -2.266 5.288 1.00 0.00 61 ALA A N 4
ATOM 5290 C CA . ALA A 1 61 ? 12.551 -0.859 5.197 1.00 0.00 61 ALA A CA 4
ATOM 5291 C C . ALA A 1 61 ? 14.043 -0.701 4.922 1.00 0.00 61 ALA A C 4
ATOM 5292 O O . ALA A 1 61 ? 14.840 -0.532 5.845 1.00 0.00 61 ALA A O 4
ATOM 5299 N N . VAL A 1 62 ? 14.414 -0.757 3.647 1.00 0.00 62 VAL A N 4
ATOM 5300 C CA . VAL A 1 62 ? 15.811 -0.620 3.251 1.00 0.00 62 VAL A CA 4
ATOM 5301 C C . VAL A 1 62 ? 16.162 0.837 2.971 1.00 0.00 62 VAL A C 4
ATOM 5302 O O . VAL A 1 62 ? 15.336 1.731 3.150 1.00 0.00 62 VAL A O 4
ATOM 5315 N N . GLY A 1 63 ? 17.394 1.069 2.529 1.00 0.00 63 GLY A N 4
ATOM 5316 C CA . GLY A 1 63 ? 17.833 2.419 2.230 1.00 0.00 63 GLY A CA 4
ATOM 5317 C C . GLY A 1 63 ? 16.773 3.228 1.510 1.00 0.00 63 GLY A C 4
ATOM 5318 O O . GLY A 1 63 ? 16.536 3.031 0.317 1.00 0.00 63 GLY A O 4
ATOM 5322 N N . CYS A 1 64 ? 16.132 4.138 2.234 1.00 0.00 64 CYS A N 4
ATOM 5323 C CA . CYS A 1 64 ? 15.088 4.978 1.657 1.00 0.00 64 CYS A CA 4
ATOM 5324 C C . CYS A 1 64 ? 14.233 4.184 0.675 1.00 0.00 64 CYS A C 4
ATOM 5325 O O . CYS A 1 64 ? 14.059 4.583 -0.478 1.00 0.00 64 CYS A O 4
ATOM 5333 N N . THR A 1 65 ? 13.702 3.057 1.137 1.00 0.00 65 THR A N 4
ATOM 5334 C CA . THR A 1 65 ? 12.867 2.205 0.299 1.00 0.00 65 THR A CA 4
ATOM 5335 C C . THR A 1 65 ? 12.002 1.279 1.146 1.00 0.00 65 THR A C 4
ATOM 5336 O O . THR A 1 65 ? 12.515 0.451 1.899 1.00 0.00 65 THR A O 4
ATOM 5347 N N . ARG A 1 66 ? 10.687 1.423 1.017 1.00 0.00 66 ARG A N 4
ATOM 5348 C CA . ARG A 1 66 ? 9.751 0.599 1.771 1.00 0.00 66 ARG A CA 4
ATOM 5349 C C . ARG A 1 66 ? 9.025 -0.380 0.852 1.00 0.00 66 ARG A C 4
ATOM 5350 O O . ARG A 1 66 ? 8.138 0.009 0.091 1.00 0.00 66 ARG A O 4
ATOM 5371 N N . ARG A 1 67 ? 9.408 -1.650 0.928 1.00 0.00 67 ARG A N 4
ATOM 5372 C CA . ARG A 1 67 ? 8.795 -2.683 0.102 1.00 0.00 67 ARG A CA 4
ATOM 5373 C C . ARG A 1 67 ? 7.959 -3.635 0.953 1.00 0.00 67 ARG A C 4
ATOM 5374 O O . ARG A 1 67 ? 8.411 -4.112 1.996 1.00 0.00 67 ARG A O 4
ATOM 5395 N N . LEU A 1 68 ? 6.739 -3.907 0.503 1.00 0.00 68 LEU A N 4
ATOM 5396 C CA . LEU A 1 68 ? 5.840 -4.802 1.223 1.00 0.00 68 LEU A CA 4
ATOM 5397 C C . LEU A 1 68 ? 5.673 -6.122 0.478 1.00 0.00 68 LEU A C 4
ATOM 5398 O O . LEU A 1 68 ? 4.982 -6.190 -0.539 1.00 0.00 68 LEU A O 4
ATOM 5414 N N . VAL A 1 69 ? 6.309 -7.170 0.992 1.00 0.00 69 VAL A N 4
ATOM 5415 C CA . VAL A 1 69 ? 6.229 -8.490 0.377 1.00 0.00 69 VAL A CA 4
ATOM 5416 C C . VAL A 1 69 ? 5.018 -9.261 0.888 1.00 0.00 69 VAL A C 4
ATOM 5417 O O . VAL A 1 69 ? 4.943 -9.611 2.067 1.00 0.00 69 VAL A O 4
ATOM 5430 N N . VAL A 1 70 ? 4.070 -9.525 -0.006 1.00 0.00 70 VAL A N 4
ATOM 5431 C CA . VAL A 1 70 ? 2.862 -10.258 0.354 1.00 0.00 70 VAL A CA 4
ATOM 5432 C C . VAL A 1 70 ? 2.915 -11.692 -0.160 1.00 0.00 70 VAL A C 4
ATOM 5433 O O . VAL A 1 70 ? 2.616 -11.956 -1.324 1.00 0.00 70 VAL A O 4
ATOM 5446 N N . GLN A 1 71 ? 3.298 -12.615 0.717 1.00 0.00 71 GLN A N 4
ATOM 5447 C CA . GLN A 1 71 ? 3.390 -14.023 0.351 1.00 0.00 71 GLN A CA 4
ATOM 5448 C C . GLN A 1 71 ? 2.004 -14.622 0.137 1.00 0.00 71 GLN A C 4
ATOM 5449 O O . GLN A 1 71 ? 1.061 -14.300 0.859 1.00 0.00 71 GLN A O 4
ATOM 5463 N N . GLN A 1 72 ? 1.889 -15.495 -0.859 1.00 0.00 72 GLN A N 4
ATOM 5464 C CA . GLN A 1 72 ? 0.617 -16.137 -1.168 1.00 0.00 72 GLN A CA 4
ATOM 5465 C C . GLN A 1 72 ? -0.451 -15.100 -1.498 1.00 0.00 72 GLN A C 4
ATOM 5466 O O . GLN A 1 72 ? -1.566 -15.157 -0.981 1.00 0.00 72 GLN A O 4
ATOM 5480 N N . ALA A 1 73 ? -0.102 -14.153 -2.363 1.00 0.00 73 ALA A N 4
ATOM 5481 C CA . ALA A 1 73 ? -1.031 -13.104 -2.763 1.00 0.00 73 ALA A CA 4
ATOM 5482 C C . ALA A 1 73 ? -2.341 -13.695 -3.272 1.00 0.00 73 ALA A C 4
ATOM 5483 O O . ALA A 1 73 ? -2.385 -14.302 -4.341 1.00 0.00 73 ALA A O 4
ATOM 5490 N N . GLY A 1 74 ? -3.407 -13.515 -2.498 1.00 0.00 74 GLY A N 4
ATOM 5491 C CA . GLY A 1 74 ? -4.704 -14.038 -2.887 1.00 0.00 74 GLY A CA 4
ATOM 5492 C C . GLY A 1 74 ? -5.783 -12.974 -2.884 1.00 0.00 74 GLY A C 4
ATOM 5493 O O . GLY A 1 74 ? -5.550 -11.847 -2.447 1.00 0.00 74 GLY A O 4
ATOM 5497 N N . GLN A 1 75 ? -6.966 -13.331 -3.373 1.00 0.00 75 GLN A N 4
ATOM 5498 C CA . GLN A 1 75 ? -8.084 -12.397 -3.427 1.00 0.00 75 GLN A CA 4
ATOM 5499 C C . GLN A 1 75 ? -8.063 -11.454 -2.228 1.00 0.00 75 GLN A C 4
ATOM 5500 O O . GLN A 1 75 ? -8.014 -10.234 -2.386 1.00 0.00 75 GLN A O 4
ATOM 5514 N N . ALA A 1 76 ? -8.101 -12.027 -1.030 1.00 0.00 76 ALA A N 4
ATOM 5515 C CA . ALA A 1 76 ? -8.085 -11.238 0.196 1.00 0.00 76 ALA A CA 4
ATOM 5516 C C . ALA A 1 76 ? -6.985 -10.183 0.155 1.00 0.00 76 ALA A C 4
ATOM 5517 O O . ALA A 1 76 ? -7.228 -9.009 0.429 1.00 0.00 76 ALA A O 4
ATOM 5524 N N . GLU A 1 77 ? -5.774 -10.611 -0.188 1.00 0.00 77 GLU A N 4
ATOM 5525 C CA . GLU A 1 77 ? -4.636 -9.702 -0.262 1.00 0.00 77 GLU A CA 4
ATOM 5526 C C . GLU A 1 77 ? -4.845 -8.658 -1.355 1.00 0.00 77 GLU A C 4
ATOM 5527 O O . GLU A 1 77 ? -4.365 -7.529 -1.250 1.00 0.00 77 GLU A O 4
ATOM 5539 N N . ALA A 1 78 ? -5.563 -9.043 -2.405 1.00 0.00 78 ALA A N 4
ATOM 5540 C CA . ALA A 1 78 ? -5.837 -8.141 -3.516 1.00 0.00 78 ALA A CA 4
ATOM 5541 C C . ALA A 1 78 ? -6.755 -7.002 -3.086 1.00 0.00 78 ALA A C 4
ATOM 5542 O O . ALA A 1 78 ? -7.856 -7.234 -2.588 1.00 0.00 78 ALA A O 4
ATOM 5549 N N . GLY A 1 79 ? -6.294 -5.770 -3.280 1.00 0.00 79 GLY A N 4
ATOM 5550 C CA . GLY A 1 79 ? -7.087 -4.614 -2.905 1.00 0.00 79 GLY A CA 4
ATOM 5551 C C . GLY A 1 79 ? -6.358 -3.307 -3.150 1.00 0.00 79 GLY A C 4
ATOM 5552 O O . GLY A 1 79 ? -5.856 -3.066 -4.247 1.00 0.00 79 GLY A O 4
ATOM 5556 N N . GLU A 1 80 ? -6.302 -2.462 -2.126 1.00 0.00 80 GLU A N 4
ATOM 5557 C CA . GLU A 1 80 ? -5.632 -1.172 -2.237 1.00 0.00 80 GLU A CA 4
ATOM 5558 C C . GLU A 1 80 ? -4.719 -0.928 -1.038 1.00 0.00 80 GLU A C 4
ATOM 5559 O O . GLU A 1 80 ? -5.186 -0.781 0.091 1.00 0.00 80 GLU A O 4
ATOM 5571 N N . TYR A 1 81 ? -3.416 -0.886 -1.294 1.00 0.00 81 TYR A N 4
ATOM 5572 C CA . TYR A 1 81 ? -2.437 -0.663 -0.236 1.00 0.00 81 TYR A CA 4
ATOM 5573 C C . TYR A 1 81 ? -2.004 0.800 -0.195 1.00 0.00 81 TYR A C 4
ATOM 5574 O O . TYR A 1 81 ? -1.633 1.378 -1.216 1.00 0.00 81 TYR A O 4
ATOM 5592 N N . SER A 1 82 ? -2.054 1.391 0.995 1.00 0.00 82 SER A N 4
ATOM 5593 C CA . SER A 1 82 ? -1.670 2.787 1.171 1.00 0.00 82 SER A CA 4
ATOM 5594 C C . SER A 1 82 ? -0.565 2.919 2.214 1.00 0.00 82 SER A C 4
ATOM 5595 O O . SER A 1 82 ? -0.790 2.698 3.405 1.00 0.00 82 SER A O 4
ATOM 5603 N N . CYS A 1 83 ? 0.630 3.279 1.759 1.00 0.00 83 CYS A N 4
ATOM 5604 C CA . CYS A 1 83 ? 1.772 3.440 2.651 1.00 0.00 83 CYS A CA 4
ATOM 5605 C C . CYS A 1 83 ? 1.813 4.849 3.233 1.00 0.00 83 CYS A C 4
ATOM 5606 O O . CYS A 1 83 ? 2.364 5.766 2.625 1.00 0.00 83 CYS A O 4
ATOM 5614 N N . GLU A 1 84 ? 1.224 5.013 4.414 1.00 0.00 84 GLU A N 4
ATOM 5615 C CA . GLU A 1 84 ? 1.192 6.312 5.076 1.00 0.00 84 GLU A CA 4
ATOM 5616 C C . GLU A 1 84 ? 2.563 6.666 5.646 1.00 0.00 84 GLU A C 4
ATOM 5617 O O . GLU A 1 84 ? 3.372 5.786 5.938 1.00 0.00 84 GLU A O 4
ATOM 5629 N N . ALA A 1 85 ? 2.816 7.962 5.801 1.00 0.00 85 ALA A N 4
ATOM 5630 C CA . ALA A 1 85 ? 4.086 8.433 6.337 1.00 0.00 85 ALA A CA 4
ATOM 5631 C C . ALA A 1 85 ? 4.033 9.926 6.643 1.00 0.00 85 ALA A C 4
ATOM 5632 O O . ALA A 1 85 ? 3.975 10.755 5.735 1.00 0.00 85 ALA A O 4
ATOM 5639 N N . GLY A 1 86 ? 4.052 10.263 7.930 1.00 0.00 86 GLY A N 4
ATOM 5640 C CA . GLY A 1 86 ? 4.004 11.656 8.332 1.00 0.00 86 GLY A CA 4
ATOM 5641 C C . GLY A 1 86 ? 2.687 12.318 7.976 1.00 0.00 86 GLY A C 4
ATOM 5642 O O . GLY A 1 86 ? 1.744 12.305 8.766 1.00 0.00 86 GLY A O 4
ATOM 5646 N N . GLY A 1 87 ? 2.623 12.901 6.783 1.00 0.00 87 GLY A N 4
ATOM 5647 C CA . GLY A 1 87 ? 1.409 13.564 6.346 1.00 0.00 87 GLY A CA 4
ATOM 5648 C C . GLY A 1 87 ? 1.039 13.215 4.918 1.00 0.00 87 GLY A C 4
ATOM 5649 O O . GLY A 1 87 ? 0.294 13.946 4.267 1.00 0.00 87 GLY A O 4
ATOM 5653 N N . GLN A 1 88 ? 1.563 12.095 4.429 1.00 0.00 88 GLN A N 4
ATOM 5654 C CA . GLN A 1 88 ? 1.285 11.653 3.068 1.00 0.00 88 GLN A CA 4
ATOM 5655 C C . GLN A 1 88 ? 1.166 10.134 3.003 1.00 0.00 88 GLN A C 4
ATOM 5656 O O . GLN A 1 88 ? 1.451 9.438 3.977 1.00 0.00 88 GLN A O 4
ATOM 5670 N N . GLN A 1 89 ? 0.744 9.627 1.849 1.00 0.00 89 GLN A N 4
ATOM 5671 C CA . GLN A 1 89 ? 0.587 8.190 1.658 1.00 0.00 89 GLN A CA 4
ATOM 5672 C C . GLN A 1 89 ? 0.420 7.852 0.181 1.00 0.00 89 GLN A C 4
ATOM 5673 O O . GLN A 1 89 ? -0.386 8.465 -0.520 1.00 0.00 89 GLN A O 4
ATOM 5687 N N . LEU A 1 90 ? 1.188 6.874 -0.287 1.00 0.00 90 LEU A N 4
ATOM 5688 C CA . LEU A 1 90 ? 1.126 6.454 -1.683 1.00 0.00 90 LEU A CA 4
ATOM 5689 C C . LEU A 1 90 ? 0.175 5.273 -1.855 1.00 0.00 90 LEU A C 4
ATOM 5690 O O . LEU A 1 90 ? 0.038 4.439 -0.960 1.00 0.00 90 LEU A O 4
ATOM 5706 N N . SER A 1 91 ? -0.476 5.208 -3.011 1.00 0.00 91 SER A N 4
ATOM 5707 C CA . SER A 1 91 ? -1.415 4.131 -3.300 1.00 0.00 91 SER A CA 4
ATOM 5708 C C . SER A 1 91 ? -0.741 3.025 -4.107 1.00 0.00 91 SER A C 4
ATOM 5709 O O . SER A 1 91 ? 0.201 3.275 -4.859 1.00 0.00 91 SER A O 4
ATOM 5717 N N . PHE A 1 92 ? -1.231 1.800 -3.945 1.00 0.00 92 PHE A N 4
ATOM 5718 C CA . PHE A 1 92 ? -0.676 0.655 -4.657 1.00 0.00 92 PHE A CA 4
ATOM 5719 C C . PHE A 1 92 ? -1.735 -0.427 -4.855 1.00 0.00 92 PHE A C 4
ATOM 5720 O O . PHE A 1 92 ? -2.179 -1.059 -3.897 1.00 0.00 92 PHE A O 4
ATOM 5737 N N . ARG A 1 93 ? -2.135 -0.632 -6.106 1.00 0.00 93 ARG A N 4
ATOM 5738 C CA . ARG A 1 93 ? -3.142 -1.635 -6.430 1.00 0.00 93 ARG A CA 4
ATOM 5739 C C . ARG A 1 93 ? -2.496 -2.998 -6.664 1.00 0.00 93 ARG A C 4
ATOM 5740 O O . ARG A 1 93 ? -1.637 -3.150 -7.534 1.00 0.00 93 ARG A O 4
ATOM 5761 N N . LEU A 1 94 ? -2.915 -3.987 -5.882 1.00 0.00 94 LEU A N 4
ATOM 5762 C CA . LEU A 1 94 ? -2.378 -5.338 -6.003 1.00 0.00 94 LEU A CA 4
ATOM 5763 C C . LEU A 1 94 ? -3.393 -6.271 -6.656 1.00 0.00 94 LEU A C 4
ATOM 5764 O O . LEU A 1 94 ? -4.349 -6.708 -6.017 1.00 0.00 94 LEU A O 4
ATOM 5780 N N . GLN A 1 95 ? -3.175 -6.573 -7.932 1.00 0.00 95 GLN A N 4
ATOM 5781 C CA . GLN A 1 95 ? -4.070 -7.455 -8.672 1.00 0.00 95 GLN A CA 4
ATOM 5782 C C . GLN A 1 95 ? -3.610 -8.906 -8.570 1.00 0.00 95 GLN A C 4
ATOM 5783 O O . GLN A 1 95 ? -2.437 -9.212 -8.783 1.00 0.00 95 GLN A O 4
ATOM 5797 N N . VAL A 1 96 ? -4.542 -9.796 -8.245 1.00 0.00 96 VAL A N 4
ATOM 5798 C CA . VAL A 1 96 ? -4.233 -11.215 -8.116 1.00 0.00 96 VAL A CA 4
ATOM 5799 C C . VAL A 1 96 ? -4.938 -12.031 -9.193 1.00 0.00 96 VAL A C 4
ATOM 5800 O O . VAL A 1 96 ? -6.153 -11.935 -9.364 1.00 0.00 96 VAL A O 4
ATOM 5813 N N . ALA A 1 97 ? -4.167 -12.835 -9.918 1.00 0.00 97 ALA A N 4
ATOM 5814 C CA . ALA A 1 97 ? -4.718 -13.670 -10.978 1.00 0.00 97 ALA A CA 4
ATOM 5815 C C . ALA A 1 97 ? -5.403 -14.905 -10.403 1.00 0.00 97 ALA A C 4
ATOM 5816 O O . ALA A 1 97 ? -4.743 -15.855 -9.983 1.00 0.00 97 ALA A O 4
ATOM 5823 N N . GLY A 1 98 ? -6.733 -14.886 -10.386 1.00 0.00 98 GLY A N 4
ATOM 5824 C CA . GLY A 1 98 ? -7.485 -16.010 -9.860 1.00 0.00 98 GLY A CA 4
ATOM 5825 C C . GLY A 1 98 ? -7.305 -16.177 -8.364 1.00 0.00 98 GLY A C 4
ATOM 5826 O O . GLY A 1 98 ? -7.196 -15.194 -7.632 1.00 0.00 98 GLY A O 4
ATOM 5830 N N . GLN A 1 99 ? -7.277 -17.426 -7.909 1.00 0.00 99 GLN A N 4
ATOM 5831 C CA . GLN A 1 99 ? -7.112 -17.718 -6.490 1.00 0.00 99 GLN A CA 4
ATOM 5832 C C . GLN A 1 99 ? -6.746 -19.183 -6.275 1.00 0.00 99 GLN A C 4
ATOM 5833 O O . GLN A 1 99 ? -6.806 -19.990 -7.203 1.00 0.00 99 GLN A O 4
ATOM 5847 N N . CYS A 1 100 ? -6.367 -19.518 -5.047 1.00 0.00 100 CYS A N 4
ATOM 5848 C CA . CYS A 1 100 ? -5.990 -20.886 -4.710 1.00 0.00 100 CYS A CA 4
ATOM 5849 C C . CYS A 1 100 ? -6.718 -21.358 -3.455 1.00 0.00 100 CYS A C 4
ATOM 5850 O O . CYS A 1 100 ? -7.087 -20.553 -2.600 1.00 0.00 100 CYS A O 4
ATOM 5858 N N . PHE A 1 101 ? -6.923 -22.667 -3.353 1.00 0.00 101 PHE A N 4
ATOM 5859 C CA . PHE A 1 101 ? -7.609 -23.246 -2.204 1.00 0.00 101 PHE A CA 4
ATOM 5860 C C . PHE A 1 101 ? -7.158 -22.579 -0.908 1.00 0.00 101 PHE A C 4
ATOM 5861 O O . PHE A 1 101 ? -7.978 -22.199 -0.074 1.00 0.00 101 PHE A O 4
ATOM 5878 N N . GLY A 1 102 ? -5.845 -22.442 -0.746 1.00 0.00 102 GLY A N 4
ATOM 5879 C CA . GLY A 1 102 ? -5.306 -21.822 0.450 1.00 0.00 102 GLY A CA 4
ATOM 5880 C C . GLY A 1 102 ? -6.056 -20.563 0.839 1.00 0.00 102 GLY A C 4
ATOM 5881 O O . GLY A 1 102 ? -5.633 -19.455 0.511 1.00 0.00 102 GLY A O 4
ATOM 5885 N N . GLY A 1 1 ? -1.067 36.026 16.435 1.00 0.00 1 GLY A N 5
ATOM 5886 C CA . GLY A 1 1 ? -1.485 35.482 15.157 1.00 0.00 1 GLY A CA 5
ATOM 5887 C C . GLY A 1 1 ? -0.463 34.527 14.572 1.00 0.00 1 GLY A C 5
ATOM 5888 O O . GLY A 1 1 ? 0.638 34.934 14.204 1.00 0.00 1 GLY A O 5
ATOM 5892 N N . SER A 1 2 ? -0.828 33.251 14.487 1.00 0.00 2 SER A N 5
ATOM 5893 C CA . SER A 1 2 ? 0.066 32.234 13.948 1.00 0.00 2 SER A CA 5
ATOM 5894 C C . SER A 1 2 ? -0.412 31.759 12.579 1.00 0.00 2 SER A C 5
ATOM 5895 O O . SER A 1 2 ? -1.475 31.150 12.458 1.00 0.00 2 SER A O 5
ATOM 5903 N N . SER A 1 3 ? 0.380 32.043 11.551 1.00 0.00 3 SER A N 5
ATOM 5904 C CA . SER A 1 3 ? 0.036 31.649 10.189 1.00 0.00 3 SER A CA 5
ATOM 5905 C C . SER A 1 3 ? 1.253 31.080 9.465 1.00 0.00 3 SER A C 5
ATOM 5906 O O . SER A 1 3 ? 2.334 31.666 9.489 1.00 0.00 3 SER A O 5
ATOM 5914 N N . GLY A 1 4 ? 1.066 29.932 8.821 1.00 0.00 4 GLY A N 5
ATOM 5915 C CA . GLY A 1 4 ? 2.155 29.301 8.099 1.00 0.00 4 GLY A CA 5
ATOM 5916 C C . GLY A 1 4 ? 1.742 28.834 6.717 1.00 0.00 4 GLY A C 5
ATOM 5917 O O . GLY A 1 4 ? 0.676 29.203 6.223 1.00 0.00 4 GLY A O 5
ATOM 5921 N N . SER A 1 5 ? 2.587 28.022 6.091 1.00 0.00 5 SER A N 5
ATOM 5922 C CA . SER A 1 5 ? 2.306 27.509 4.755 1.00 0.00 5 SER A CA 5
ATOM 5923 C C . SER A 1 5 ? 2.810 26.077 4.606 1.00 0.00 5 SER A C 5
ATOM 5924 O O . SER A 1 5 ? 3.818 25.697 5.202 1.00 0.00 5 SER A O 5
ATOM 5932 N N . SER A 1 6 ? 2.102 25.287 3.805 1.00 0.00 6 SER A N 5
ATOM 5933 C CA . SER A 1 6 ? 2.474 23.896 3.579 1.00 0.00 6 SER A CA 5
ATOM 5934 C C . SER A 1 6 ? 3.972 23.770 3.318 1.00 0.00 6 SER A C 5
ATOM 5935 O O . SER A 1 6 ? 4.541 24.522 2.529 1.00 0.00 6 SER A O 5
ATOM 5943 N N . GLY A 1 7 ? 4.605 22.811 3.988 1.00 0.00 7 GLY A N 5
ATOM 5944 C CA . GLY A 1 7 ? 6.031 22.603 3.816 1.00 0.00 7 GLY A CA 5
ATOM 5945 C C . GLY A 1 7 ? 6.524 21.356 4.522 1.00 0.00 7 GLY A C 5
ATOM 5946 O O . GLY A 1 7 ? 7.581 21.367 5.154 1.00 0.00 7 GLY A O 5
ATOM 5950 N N . LYS A 1 8 ? 5.757 20.276 4.416 1.00 0.00 8 LYS A N 5
ATOM 5951 C CA . LYS A 1 8 ? 6.121 19.014 5.050 1.00 0.00 8 LYS A CA 5
ATOM 5952 C C . LYS A 1 8 ? 6.095 17.871 4.040 1.00 0.00 8 LYS A C 5
ATOM 5953 O O . LYS A 1 8 ? 5.027 17.401 3.647 1.00 0.00 8 LYS A O 5
ATOM 5972 N N . VAL A 1 9 ? 7.277 17.427 3.625 1.00 0.00 9 VAL A N 5
ATOM 5973 C CA . VAL A 1 9 ? 7.390 16.336 2.664 1.00 0.00 9 VAL A CA 5
ATOM 5974 C C . VAL A 1 9 ? 7.865 15.055 3.339 1.00 0.00 9 VAL A C 5
ATOM 5975 O O . VAL A 1 9 ? 8.833 15.063 4.098 1.00 0.00 9 VAL A O 5
ATOM 5988 N N . VAL A 1 10 ? 7.176 13.953 3.056 1.00 0.00 10 VAL A N 5
ATOM 5989 C CA . VAL A 1 10 ? 7.528 12.662 3.635 1.00 0.00 10 VAL A CA 5
ATOM 5990 C C . VAL A 1 10 ? 8.195 11.761 2.602 1.00 0.00 10 VAL A C 5
ATOM 5991 O O . VAL A 1 10 ? 9.223 11.141 2.875 1.00 0.00 10 VAL A O 5
ATOM 6004 N N . PHE A 1 11 ? 7.604 11.693 1.414 1.00 0.00 11 PHE A N 5
ATOM 6005 C CA . PHE A 1 11 ? 8.140 10.867 0.339 1.00 0.00 11 PHE A CA 5
ATOM 6006 C C . PHE A 1 11 ? 8.891 11.719 -0.680 1.00 0.00 11 PHE A C 5
ATOM 6007 O O . PHE A 1 11 ? 8.938 12.944 -0.566 1.00 0.00 11 PHE A O 5
ATOM 6024 N N . ALA A 1 12 ? 9.479 11.062 -1.674 1.00 0.00 12 ALA A N 5
ATOM 6025 C CA . ALA A 1 12 ? 10.226 11.759 -2.714 1.00 0.00 12 ALA A CA 5
ATOM 6026 C C . ALA A 1 12 ? 9.395 12.878 -3.331 1.00 0.00 12 ALA A C 5
ATOM 6027 O O . ALA A 1 12 ? 8.282 13.157 -2.886 1.00 0.00 12 ALA A O 5
ATOM 6034 N N . LYS A 1 13 ? 9.943 13.517 -4.360 1.00 0.00 13 LYS A N 5
ATOM 6035 C CA . LYS A 1 13 ? 9.252 14.606 -5.040 1.00 0.00 13 LYS A CA 5
ATOM 6036 C C . LYS A 1 13 ? 8.679 14.138 -6.373 1.00 0.00 13 LYS A C 5
ATOM 6037 O O . LYS A 1 13 ? 7.790 14.777 -6.935 1.00 0.00 13 LYS A O 5
ATOM 6056 N N . GLU A 1 14 ? 9.192 13.018 -6.873 1.00 0.00 14 GLU A N 5
ATOM 6057 C CA . GLU A 1 14 ? 8.729 12.465 -8.140 1.00 0.00 14 GLU A CA 5
ATOM 6058 C C . GLU A 1 14 ? 7.964 11.164 -7.919 1.00 0.00 14 GLU A C 5
ATOM 6059 O O . GLU A 1 14 ? 7.830 10.348 -8.831 1.00 0.00 14 GLU A O 5
ATOM 6071 N N . GLN A 1 15 ? 7.464 10.978 -6.701 1.00 0.00 15 GLN A N 5
ATOM 6072 C CA . GLN A 1 15 ? 6.714 9.775 -6.359 1.00 0.00 15 GLN A CA 5
ATOM 6073 C C . GLN A 1 15 ? 5.401 9.715 -7.133 1.00 0.00 15 GLN A C 5
ATOM 6074 O O . GLN A 1 15 ? 4.686 10.708 -7.269 1.00 0.00 15 GLN A O 5
ATOM 6088 N N . PRO A 1 16 ? 5.075 8.522 -7.654 1.00 0.00 16 PRO A N 5
ATOM 6089 C CA . PRO A 1 16 ? 3.846 8.304 -8.423 1.00 0.00 16 PRO A CA 5
ATOM 6090 C C . PRO A 1 16 ? 2.597 8.375 -7.552 1.00 0.00 16 PRO A C 5
ATOM 6091 O O . PRO A 1 16 ? 2.380 7.525 -6.689 1.00 0.00 16 PRO A O 5
ATOM 6102 N N . ALA A 1 17 ? 1.777 9.395 -7.784 1.00 0.00 17 ALA A N 5
ATOM 6103 C CA . ALA A 1 17 ? 0.547 9.576 -7.022 1.00 0.00 17 ALA A CA 5
ATOM 6104 C C . ALA A 1 17 ? -0.122 8.236 -6.734 1.00 0.00 17 ALA A C 5
ATOM 6105 O O . ALA A 1 17 ? -0.668 8.023 -5.651 1.00 0.00 17 ALA A O 5
ATOM 6112 N N . HIS A 1 18 ? -0.078 7.336 -7.711 1.00 0.00 18 HIS A N 5
ATOM 6113 C CA . HIS A 1 18 ? -0.681 6.016 -7.563 1.00 0.00 18 HIS A CA 5
ATOM 6114 C C . HIS A 1 18 ? -0.049 5.018 -8.528 1.00 0.00 18 HIS A C 5
ATOM 6115 O O . HIS A 1 18 ? -0.132 5.179 -9.746 1.00 0.00 18 HIS A O 5
ATOM 6130 N N . ARG A 1 19 ? 0.584 3.988 -7.976 1.00 0.00 19 ARG A N 5
ATOM 6131 C CA . ARG A 1 19 ? 1.233 2.966 -8.788 1.00 0.00 19 ARG A CA 5
ATOM 6132 C C . ARG A 1 19 ? 0.383 1.700 -8.848 1.00 0.00 19 ARG A C 5
ATOM 6133 O O . ARG A 1 19 ? -0.343 1.383 -7.906 1.00 0.00 19 ARG A O 5
ATOM 6154 N N . GLU A 1 20 ? 0.480 0.980 -9.962 1.00 0.00 20 GLU A N 5
ATOM 6155 C CA . GLU A 1 20 ? -0.281 -0.250 -10.144 1.00 0.00 20 GLU A CA 5
ATOM 6156 C C . GLU A 1 20 ? 0.629 -1.471 -10.050 1.00 0.00 20 GLU A C 5
ATOM 6157 O O . GLU A 1 20 ? 1.642 -1.560 -10.744 1.00 0.00 20 GLU A O 5
ATOM 6169 N N . VAL A 1 21 ? 0.260 -2.412 -9.185 1.00 0.00 21 VAL A N 5
ATOM 6170 C CA . VAL A 1 21 ? 1.041 -3.629 -9.000 1.00 0.00 21 VAL A CA 5
ATOM 6171 C C . VAL A 1 21 ? 0.212 -4.868 -9.317 1.00 0.00 21 VAL A C 5
ATOM 6172 O O . VAL A 1 21 ? -0.959 -4.953 -8.949 1.00 0.00 21 VAL A O 5
ATOM 6185 N N . GLN A 1 22 ? 0.829 -5.826 -10.001 1.00 0.00 22 GLN A N 5
ATOM 6186 C CA . GLN A 1 22 ? 0.146 -7.062 -10.368 1.00 0.00 22 GLN A CA 5
ATOM 6187 C C . GLN A 1 22 ? 0.861 -8.274 -9.779 1.00 0.00 22 GLN A C 5
ATOM 6188 O O . GLN A 1 22 ? 2.057 -8.224 -9.495 1.00 0.00 22 GLN A O 5
ATOM 6202 N N . ALA A 1 23 ? 0.119 -9.361 -9.597 1.00 0.00 23 ALA A N 5
ATOM 6203 C CA . ALA A 1 23 ? 0.682 -10.586 -9.043 1.00 0.00 23 ALA A CA 5
ATOM 6204 C C . ALA A 1 23 ? -0.211 -11.785 -9.342 1.00 0.00 23 ALA A C 5
ATOM 6205 O O . ALA A 1 23 ? -1.316 -11.633 -9.863 1.00 0.00 23 ALA A O 5
ATOM 6212 N N . GLU A 1 24 ? 0.275 -12.977 -9.010 1.00 0.00 24 GLU A N 5
ATOM 6213 C CA . GLU A 1 24 ? -0.480 -14.202 -9.246 1.00 0.00 24 GLU A CA 5
ATOM 6214 C C . GLU A 1 24 ? -1.009 -14.776 -7.934 1.00 0.00 24 GLU A C 5
ATOM 6215 O O . GLU A 1 24 ? -0.530 -14.429 -6.855 1.00 0.00 24 GLU A O 5
ATOM 6227 N N . ALA A 1 25 ? -2.000 -15.656 -8.037 1.00 0.00 25 ALA A N 5
ATOM 6228 C CA . ALA A 1 25 ? -2.593 -16.279 -6.860 1.00 0.00 25 ALA A CA 5
ATOM 6229 C C . ALA A 1 25 ? -1.608 -17.229 -6.187 1.00 0.00 25 ALA A C 5
ATOM 6230 O O . ALA A 1 25 ? -1.170 -18.211 -6.785 1.00 0.00 25 ALA A O 5
ATOM 6237 N N . GLY A 1 26 ? -1.263 -16.930 -4.938 1.00 0.00 26 GLY A N 5
ATOM 6238 C CA . GLY A 1 26 ? -0.332 -17.767 -4.205 1.00 0.00 26 GLY A CA 5
ATOM 6239 C C . GLY A 1 26 ? 1.090 -17.248 -4.271 1.00 0.00 26 GLY A C 5
ATOM 6240 O O . GLY A 1 26 ? 1.954 -17.683 -3.510 1.00 0.00 26 GLY A O 5
ATOM 6244 N N . ALA A 1 27 ? 1.336 -16.315 -5.185 1.00 0.00 27 ALA A N 5
ATOM 6245 C CA . ALA A 1 27 ? 2.664 -15.735 -5.348 1.00 0.00 27 ALA A CA 5
ATOM 6246 C C . ALA A 1 27 ? 2.964 -14.731 -4.240 1.00 0.00 27 ALA A C 5
ATOM 6247 O O . ALA A 1 27 ? 2.169 -14.556 -3.316 1.00 0.00 27 ALA A O 5
ATOM 6254 N N . SER A 1 28 ? 4.115 -14.074 -4.338 1.00 0.00 28 SER A N 5
ATOM 6255 C CA . SER A 1 28 ? 4.522 -13.091 -3.342 1.00 0.00 28 SER A CA 5
ATOM 6256 C C . SER A 1 28 ? 4.725 -11.721 -3.982 1.00 0.00 28 SER A C 5
ATOM 6257 O O . SER A 1 28 ? 5.710 -11.491 -4.683 1.00 0.00 28 SER A O 5
ATOM 6265 N N . ALA A 1 29 ? 3.786 -10.814 -3.735 1.00 0.00 29 ALA A N 5
ATOM 6266 C CA . ALA A 1 29 ? 3.861 -9.466 -4.284 1.00 0.00 29 ALA A CA 5
ATOM 6267 C C . ALA A 1 29 ? 4.919 -8.638 -3.563 1.00 0.00 29 ALA A C 5
ATOM 6268 O O . ALA A 1 29 ? 5.541 -9.102 -2.606 1.00 0.00 29 ALA A O 5
ATOM 6275 N N . THR A 1 30 ? 5.119 -7.409 -4.027 1.00 0.00 30 THR A N 5
ATOM 6276 C CA . THR A 1 30 ? 6.103 -6.516 -3.428 1.00 0.00 30 THR A CA 5
ATOM 6277 C C . THR A 1 30 ? 5.831 -5.064 -3.805 1.00 0.00 30 THR A C 5
ATOM 6278 O O . THR A 1 30 ? 6.050 -4.657 -4.946 1.00 0.00 30 THR A O 5
ATOM 6289 N N . LEU A 1 31 ? 5.352 -4.287 -2.840 1.00 0.00 31 LEU A N 5
ATOM 6290 C CA . LEU A 1 31 ? 5.050 -2.879 -3.070 1.00 0.00 31 LEU A CA 5
ATOM 6291 C C . LEU A 1 31 ? 6.177 -1.989 -2.558 1.00 0.00 31 LEU A C 5
ATOM 6292 O O . LEU A 1 31 ? 6.253 -1.691 -1.366 1.00 0.00 31 LEU A O 5
ATOM 6308 N N . SER A 1 32 ? 7.051 -1.566 -3.466 1.00 0.00 32 SER A N 5
ATOM 6309 C CA . SER A 1 32 ? 8.176 -0.711 -3.106 1.00 0.00 32 SER A CA 5
ATOM 6310 C C . SER A 1 32 ? 7.790 0.762 -3.198 1.00 0.00 32 SER A C 5
ATOM 6311 O O . SER A 1 32 ? 6.834 1.123 -3.886 1.00 0.00 32 SER A O 5
ATOM 6319 N N . CYS A 1 33 ? 8.539 1.607 -2.499 1.00 0.00 33 CYS A N 5
ATOM 6320 C CA . CYS A 1 33 ? 8.275 3.042 -2.499 1.00 0.00 33 CYS A CA 5
ATOM 6321 C C . CYS A 1 33 ? 9.402 3.802 -1.807 1.00 0.00 33 CYS A C 5
ATOM 6322 O O . CYS A 1 33 ? 9.818 3.445 -0.705 1.00 0.00 33 CYS A O 5
ATOM 6330 N N . GLU A 1 34 ? 9.892 4.850 -2.462 1.00 0.00 34 GLU A N 5
ATOM 6331 C CA . GLU A 1 34 ? 10.973 5.658 -1.909 1.00 0.00 34 GLU A CA 5
ATOM 6332 C C . GLU A 1 34 ? 10.453 6.588 -0.816 1.00 0.00 34 GLU A C 5
ATOM 6333 O O . GLU A 1 34 ? 9.244 6.733 -0.633 1.00 0.00 34 GLU A O 5
ATOM 6345 N N . VAL A 1 35 ? 11.375 7.215 -0.093 1.00 0.00 35 VAL A N 5
ATOM 6346 C CA . VAL A 1 35 ? 11.011 8.131 0.981 1.00 0.00 35 VAL A CA 5
ATOM 6347 C C . VAL A 1 35 ? 11.994 9.293 1.069 1.00 0.00 35 VAL A C 5
ATOM 6348 O O . VAL A 1 35 ? 13.193 9.122 0.851 1.00 0.00 35 VAL A O 5
ATOM 6361 N N . ALA A 1 36 ? 11.478 10.475 1.392 1.00 0.00 36 ALA A N 5
ATOM 6362 C CA . ALA A 1 36 ? 12.311 11.665 1.512 1.00 0.00 36 ALA A CA 5
ATOM 6363 C C . ALA A 1 36 ? 13.375 11.484 2.590 1.00 0.00 36 ALA A C 5
ATOM 6364 O O . ALA A 1 36 ? 14.364 12.215 2.626 1.00 0.00 36 ALA A O 5
ATOM 6371 N N . GLN A 1 37 ? 13.163 10.507 3.466 1.00 0.00 37 GLN A N 5
ATOM 6372 C CA . GLN A 1 37 ? 14.103 10.233 4.546 1.00 0.00 37 GLN A CA 5
ATOM 6373 C C . GLN A 1 37 ? 14.077 8.757 4.929 1.00 0.00 37 GLN A C 5
ATOM 6374 O O . GLN A 1 37 ? 13.056 8.085 4.780 1.00 0.00 37 GLN A O 5
ATOM 6388 N N . ALA A 1 38 ? 15.205 8.258 5.423 1.00 0.00 38 ALA A N 5
ATOM 6389 C CA . ALA A 1 38 ? 15.310 6.862 5.829 1.00 0.00 38 ALA A CA 5
ATOM 6390 C C . ALA A 1 38 ? 14.785 6.662 7.246 1.00 0.00 38 ALA A C 5
ATOM 6391 O O . ALA A 1 38 ? 13.879 5.861 7.474 1.00 0.00 38 ALA A O 5
ATOM 6398 N N . GLN A 1 39 ? 15.360 7.394 8.195 1.00 0.00 39 GLN A N 5
ATOM 6399 C CA . GLN A 1 39 ? 14.949 7.294 9.590 1.00 0.00 39 GLN A CA 5
ATOM 6400 C C . GLN A 1 39 ? 13.430 7.331 9.714 1.00 0.00 39 GLN A C 5
ATOM 6401 O O . GLN A 1 39 ? 12.859 6.779 10.656 1.00 0.00 39 GLN A O 5
ATOM 6415 N N . THR A 1 40 ? 12.778 7.985 8.758 1.00 0.00 40 THR A N 5
ATOM 6416 C CA . THR A 1 40 ? 11.325 8.095 8.761 1.00 0.00 40 THR A CA 5
ATOM 6417 C C . THR A 1 40 ? 10.669 6.719 8.761 1.00 0.00 40 THR A C 5
ATOM 6418 O O . THR A 1 40 ? 11.228 5.756 8.237 1.00 0.00 40 THR A O 5
ATOM 6429 N N . GLU A 1 41 ? 9.481 6.635 9.350 1.00 0.00 41 GLU A N 5
ATOM 6430 C CA . GLU A 1 41 ? 8.750 5.375 9.417 1.00 0.00 41 GLU A CA 5
ATOM 6431 C C . GLU A 1 41 ? 7.450 5.457 8.622 1.00 0.00 41 GLU A C 5
ATOM 6432 O O . GLU A 1 41 ? 6.843 6.523 8.512 1.00 0.00 41 GLU A O 5
ATOM 6444 N N . VAL A 1 42 ? 7.028 4.324 8.069 1.00 0.00 42 VAL A N 5
ATOM 6445 C CA . VAL A 1 42 ? 5.800 4.267 7.285 1.00 0.00 42 VAL A CA 5
ATOM 6446 C C . VAL A 1 42 ? 4.901 3.128 7.753 1.00 0.00 42 VAL A C 5
ATOM 6447 O O . VAL A 1 42 ? 5.378 2.121 8.277 1.00 0.00 42 VAL A O 5
ATOM 6460 N N . THR A 1 43 ? 3.596 3.294 7.561 1.00 0.00 43 THR A N 5
ATOM 6461 C CA . THR A 1 43 ? 2.630 2.281 7.964 1.00 0.00 43 THR A CA 5
ATOM 6462 C C . THR A 1 43 ? 1.643 1.984 6.840 1.00 0.00 43 THR A C 5
ATOM 6463 O O . THR A 1 43 ? 0.797 2.814 6.510 1.00 0.00 43 THR A O 5
ATOM 6474 N N . TRP A 1 44 ? 1.759 0.796 6.257 1.00 0.00 44 TRP A N 5
ATOM 6475 C CA . TRP A 1 44 ? 0.875 0.390 5.170 1.00 0.00 44 TRP A CA 5
ATOM 6476 C C . TRP A 1 44 ? -0.567 0.281 5.652 1.00 0.00 44 TRP A C 5
ATOM 6477 O O . TRP A 1 44 ? -0.820 0.046 6.834 1.00 0.00 44 TRP A O 5
ATOM 6498 N N . TYR A 1 45 ? -1.509 0.453 4.731 1.00 0.00 45 TYR A N 5
ATOM 6499 C CA . TYR A 1 45 ? -2.926 0.377 5.064 1.00 0.00 45 TYR A CA 5
ATOM 6500 C C . TYR A 1 45 ? -3.731 -0.179 3.893 1.00 0.00 45 TYR A C 5
ATOM 6501 O O . TYR A 1 45 ? -3.730 0.386 2.799 1.00 0.00 45 TYR A O 5
ATOM 6519 N N . LYS A 1 46 ? -4.418 -1.291 4.131 1.00 0.00 46 LYS A N 5
ATOM 6520 C CA . LYS A 1 46 ? -5.230 -1.925 3.099 1.00 0.00 46 LYS A CA 5
ATOM 6521 C C . LYS A 1 46 ? -6.701 -1.552 3.258 1.00 0.00 46 LYS A C 5
ATOM 6522 O O . LYS A 1 46 ? -7.396 -2.086 4.123 1.00 0.00 46 LYS A O 5
ATOM 6541 N N . ASP A 1 47 ? -7.169 -0.635 2.419 1.00 0.00 47 ASP A N 5
ATOM 6542 C CA . ASP A 1 47 ? -8.558 -0.193 2.466 1.00 0.00 47 ASP A CA 5
ATOM 6543 C C . ASP A 1 47 ? -8.849 0.547 3.767 1.00 0.00 47 ASP A C 5
ATOM 6544 O O . ASP A 1 47 ? -9.953 0.469 4.304 1.00 0.00 47 ASP A O 5
ATOM 6553 N N . GLY A 1 48 ? -7.850 1.265 4.270 1.00 0.00 48 GLY A N 5
ATOM 6554 C CA . GLY A 1 48 ? -8.018 2.008 5.505 1.00 0.00 48 GLY A CA 5
ATOM 6555 C C . GLY A 1 48 ? -7.848 1.137 6.734 1.00 0.00 48 GLY A C 5
ATOM 6556 O O . GLY A 1 48 ? -8.255 1.514 7.833 1.00 0.00 48 GLY A O 5
ATOM 6560 N N . LYS A 1 49 ? -7.247 -0.033 6.549 1.00 0.00 49 LYS A N 5
ATOM 6561 C CA . LYS A 1 49 ? -7.023 -0.962 7.650 1.00 0.00 49 LYS A CA 5
ATOM 6562 C C . LYS A 1 49 ? -5.536 -1.084 7.966 1.00 0.00 49 LYS A C 5
ATOM 6563 O O . LYS A 1 49 ? -4.739 -1.473 7.112 1.00 0.00 49 LYS A O 5
ATOM 6582 N N . LYS A 1 50 ? -5.168 -0.750 9.198 1.00 0.00 50 LYS A N 5
ATOM 6583 C CA . LYS A 1 50 ? -3.777 -0.825 9.629 1.00 0.00 50 LYS A CA 5
ATOM 6584 C C . LYS A 1 50 ? -3.230 -2.238 9.459 1.00 0.00 50 LYS A C 5
ATOM 6585 O O . LYS A 1 50 ? -3.670 -3.171 10.132 1.00 0.00 50 LYS A O 5
ATOM 6604 N N . LEU A 1 51 ? -2.267 -2.390 8.555 1.00 0.00 51 LEU A N 5
ATOM 6605 C CA . LEU A 1 51 ? -1.658 -3.691 8.298 1.00 0.00 51 LEU A CA 5
ATOM 6606 C C . LEU A 1 51 ? -0.647 -4.043 9.384 1.00 0.00 51 LEU A C 5
ATOM 6607 O O . LEU A 1 51 ? -0.027 -3.162 9.979 1.00 0.00 51 LEU A O 5
ATOM 6623 N N . SER A 1 52 ? -0.484 -5.338 9.635 1.00 0.00 52 SER A N 5
ATOM 6624 C CA . SER A 1 52 ? 0.452 -5.807 10.651 1.00 0.00 52 SER A CA 5
ATOM 6625 C C . SER A 1 52 ? 1.416 -6.835 10.067 1.00 0.00 52 SER A C 5
ATOM 6626 O O . SER A 1 52 ? 1.019 -7.707 9.295 1.00 0.00 52 SER A O 5
ATOM 6634 N N . SER A 1 53 ? 2.687 -6.725 10.443 1.00 0.00 53 SER A N 5
ATOM 6635 C CA . SER A 1 53 ? 3.710 -7.642 9.955 1.00 0.00 53 SER A CA 5
ATOM 6636 C C . SER A 1 53 ? 3.496 -9.044 10.516 1.00 0.00 53 SER A C 5
ATOM 6637 O O . SER A 1 53 ? 3.323 -9.223 11.721 1.00 0.00 53 SER A O 5
ATOM 6645 N N . SER A 1 54 ? 3.510 -10.037 9.632 1.00 0.00 54 SER A N 5
ATOM 6646 C CA . SER A 1 54 ? 3.313 -11.424 10.037 1.00 0.00 54 SER A CA 5
ATOM 6647 C C . SER A 1 54 ? 3.871 -12.381 8.988 1.00 0.00 54 SER A C 5
ATOM 6648 O O . SER A 1 54 ? 4.256 -11.965 7.895 1.00 0.00 54 SER A O 5
ATOM 6656 N N . SER A 1 55 ? 3.911 -13.665 9.328 1.00 0.00 55 SER A N 5
ATOM 6657 C CA . SER A 1 55 ? 4.425 -14.681 8.418 1.00 0.00 55 SER A CA 5
ATOM 6658 C C . SER A 1 55 ? 3.907 -14.453 7.001 1.00 0.00 55 SER A C 5
ATOM 6659 O O . SER A 1 55 ? 4.542 -14.852 6.024 1.00 0.00 55 SER A O 5
ATOM 6667 N N . LYS A 1 56 ? 2.750 -13.809 6.897 1.00 0.00 56 LYS A N 5
ATOM 6668 C CA . LYS A 1 56 ? 2.146 -13.525 5.601 1.00 0.00 56 LYS A CA 5
ATOM 6669 C C . LYS A 1 56 ? 2.778 -12.292 4.964 1.00 0.00 56 LYS A C 5
ATOM 6670 O O . LYS A 1 56 ? 3.473 -12.390 3.953 1.00 0.00 56 LYS A O 5
ATOM 6689 N N . VAL A 1 57 ? 2.533 -11.130 5.563 1.00 0.00 57 VAL A N 5
ATOM 6690 C CA . VAL A 1 57 ? 3.080 -9.878 5.056 1.00 0.00 57 VAL A CA 5
ATOM 6691 C C . VAL A 1 57 ? 4.327 -9.468 5.833 1.00 0.00 57 VAL A C 5
ATOM 6692 O O . VAL A 1 57 ? 4.384 -9.612 7.054 1.00 0.00 57 VAL A O 5
ATOM 6705 N N . ARG A 1 58 ? 5.323 -8.958 5.116 1.00 0.00 58 ARG A N 5
ATOM 6706 C CA . ARG A 1 58 ? 6.569 -8.528 5.738 1.00 0.00 58 ARG A CA 5
ATOM 6707 C C . ARG A 1 58 ? 6.922 -7.103 5.320 1.00 0.00 58 ARG A C 5
ATOM 6708 O O . ARG A 1 58 ? 7.079 -6.814 4.134 1.00 0.00 58 ARG A O 5
ATOM 6729 N N . VAL A 1 59 ? 7.045 -6.217 6.303 1.00 0.00 59 VAL A N 5
ATOM 6730 C CA . VAL A 1 59 ? 7.380 -4.823 6.038 1.00 0.00 59 VAL A CA 5
ATOM 6731 C C . VAL A 1 59 ? 8.890 -4.621 5.985 1.00 0.00 59 VAL A C 5
ATOM 6732 O O . VAL A 1 59 ? 9.539 -4.441 7.015 1.00 0.00 59 VAL A O 5
ATOM 6745 N N . GLU A 1 60 ? 9.444 -4.652 4.776 1.00 0.00 60 GLU A N 5
ATOM 6746 C CA . GLU A 1 60 ? 10.879 -4.473 4.589 1.00 0.00 60 GLU A CA 5
ATOM 6747 C C . GLU A 1 60 ? 11.227 -2.995 4.436 1.00 0.00 60 GLU A C 5
ATOM 6748 O O . GLU A 1 60 ? 10.552 -2.259 3.716 1.00 0.00 60 GLU A O 5
ATOM 6760 N N . ALA A 1 61 ? 12.284 -2.568 5.119 1.00 0.00 61 ALA A N 5
ATOM 6761 C CA . ALA A 1 61 ? 12.723 -1.179 5.058 1.00 0.00 61 ALA A CA 5
ATOM 6762 C C . ALA A 1 61 ? 14.228 -1.089 4.830 1.00 0.00 61 ALA A C 5
ATOM 6763 O O . ALA A 1 61 ? 15.019 -1.282 5.754 1.00 0.00 61 ALA A O 5
ATOM 6770 N N . VAL A 1 62 ? 14.618 -0.795 3.594 1.00 0.00 62 VAL A N 5
ATOM 6771 C CA . VAL A 1 62 ? 16.029 -0.679 3.245 1.00 0.00 62 VAL A CA 5
ATOM 6772 C C . VAL A 1 62 ? 16.390 0.759 2.887 1.00 0.00 62 VAL A C 5
ATOM 6773 O O . VAL A 1 62 ? 16.003 1.263 1.833 1.00 0.00 62 VAL A O 5
ATOM 6786 N N . GLY A 1 63 ? 17.134 1.414 3.772 1.00 0.00 63 GLY A N 5
ATOM 6787 C CA . GLY A 1 63 ? 17.536 2.788 3.531 1.00 0.00 63 GLY A CA 5
ATOM 6788 C C . GLY A 1 63 ? 16.360 3.686 3.201 1.00 0.00 63 GLY A C 5
ATOM 6789 O O . GLY A 1 63 ? 15.575 4.041 4.082 1.00 0.00 63 GLY A O 5
ATOM 6793 N N . CYS A 1 64 ? 16.238 4.056 1.932 1.00 0.00 64 CYS A N 5
ATOM 6794 C CA . CYS A 1 64 ? 15.151 4.922 1.488 1.00 0.00 64 CYS A CA 5
ATOM 6795 C C . CYS A 1 64 ? 14.170 4.154 0.607 1.00 0.00 64 CYS A C 5
ATOM 6796 O O . CYS A 1 64 ? 13.512 4.733 -0.258 1.00 0.00 64 CYS A O 5
ATOM 6804 N N . THR A 1 65 ? 14.078 2.847 0.832 1.00 0.00 65 THR A N 5
ATOM 6805 C CA . THR A 1 65 ? 13.181 2.000 0.057 1.00 0.00 65 THR A CA 5
ATOM 6806 C C . THR A 1 65 ? 12.307 1.147 0.969 1.00 0.00 65 THR A C 5
ATOM 6807 O O . THR A 1 65 ? 12.811 0.345 1.755 1.00 0.00 65 THR A O 5
ATOM 6818 N N . ARG A 1 66 ? 10.994 1.324 0.857 1.00 0.00 66 ARG A N 5
ATOM 6819 C CA . ARG A 1 66 ? 10.050 0.570 1.673 1.00 0.00 66 ARG A CA 5
ATOM 6820 C C . ARG A 1 66 ? 9.243 -0.400 0.814 1.00 0.00 66 ARG A C 5
ATOM 6821 O O . ARG A 1 66 ? 8.352 0.009 0.068 1.00 0.00 66 ARG A O 5
ATOM 6842 N N . ARG A 1 67 ? 9.561 -1.685 0.924 1.00 0.00 67 ARG A N 5
ATOM 6843 C CA . ARG A 1 67 ? 8.867 -2.712 0.156 1.00 0.00 67 ARG A CA 5
ATOM 6844 C C . ARG A 1 67 ? 7.994 -3.573 1.064 1.00 0.00 67 ARG A C 5
ATOM 6845 O O . ARG A 1 67 ? 8.349 -3.840 2.213 1.00 0.00 67 ARG A O 5
ATOM 6866 N N . LEU A 1 68 ? 6.851 -4.003 0.542 1.00 0.00 68 LEU A N 5
ATOM 6867 C CA . LEU A 1 68 ? 5.926 -4.833 1.306 1.00 0.00 68 LEU A CA 5
ATOM 6868 C C . LEU A 1 68 ? 5.667 -6.157 0.594 1.00 0.00 68 LEU A C 5
ATOM 6869 O O . LEU A 1 68 ? 4.918 -6.214 -0.381 1.00 0.00 68 LEU A O 5
ATOM 6885 N N . VAL A 1 69 ? 6.292 -7.221 1.089 1.00 0.00 69 VAL A N 5
ATOM 6886 C CA . VAL A 1 69 ? 6.127 -8.546 0.502 1.00 0.00 69 VAL A CA 5
ATOM 6887 C C . VAL A 1 69 ? 4.874 -9.232 1.036 1.00 0.00 69 VAL A C 5
ATOM 6888 O O . VAL A 1 69 ? 4.732 -9.438 2.242 1.00 0.00 69 VAL A O 5
ATOM 6901 N N . VAL A 1 70 ? 3.967 -9.584 0.131 1.00 0.00 70 VAL A N 5
ATOM 6902 C CA . VAL A 1 70 ? 2.726 -10.248 0.510 1.00 0.00 70 VAL A CA 5
ATOM 6903 C C . VAL A 1 70 ? 2.730 -11.710 0.075 1.00 0.00 70 VAL A C 5
ATOM 6904 O O . VAL A 1 70 ? 2.463 -12.023 -1.084 1.00 0.00 70 VAL A O 5
ATOM 6917 N N . GLN A 1 71 ? 3.035 -12.600 1.014 1.00 0.00 71 GLN A N 5
ATOM 6918 C CA . GLN A 1 71 ? 3.074 -14.029 0.728 1.00 0.00 71 GLN A CA 5
ATOM 6919 C C . GLN A 1 71 ? 1.671 -14.571 0.471 1.00 0.00 71 GLN A C 5
ATOM 6920 O O . GLN A 1 71 ? 0.721 -14.210 1.165 1.00 0.00 71 GLN A O 5
ATOM 6934 N N . GLN A 1 72 ? 1.551 -15.438 -0.528 1.00 0.00 72 GLN A N 5
ATOM 6935 C CA . GLN A 1 72 ? 0.264 -16.029 -0.876 1.00 0.00 72 GLN A CA 5
ATOM 6936 C C . GLN A 1 72 ? -0.728 -14.955 -1.311 1.00 0.00 72 GLN A C 5
ATOM 6937 O O . GLN A 1 72 ? -1.886 -14.962 -0.895 1.00 0.00 72 GLN A O 5
ATOM 6951 N N . ALA A 1 73 ? -0.265 -14.033 -2.149 1.00 0.00 73 ALA A N 5
ATOM 6952 C CA . ALA A 1 73 ? -1.113 -12.954 -2.641 1.00 0.00 73 ALA A CA 5
ATOM 6953 C C . ALA A 1 73 ? -2.398 -13.501 -3.252 1.00 0.00 73 ALA A C 5
ATOM 6954 O O . ALA A 1 73 ? -2.388 -14.059 -4.348 1.00 0.00 73 ALA A O 5
ATOM 6961 N N . GLY A 1 74 ? -3.506 -13.336 -2.535 1.00 0.00 74 GLY A N 5
ATOM 6962 C CA . GLY A 1 74 ? -4.784 -13.819 -3.023 1.00 0.00 74 GLY A CA 5
ATOM 6963 C C . GLY A 1 74 ? -5.869 -12.764 -2.949 1.00 0.00 74 GLY A C 5
ATOM 6964 O O . GLY A 1 74 ? -5.656 -11.683 -2.400 1.00 0.00 74 GLY A O 5
ATOM 6968 N N . GLN A 1 75 ? -7.035 -13.076 -3.506 1.00 0.00 75 GLN A N 5
ATOM 6969 C CA . GLN A 1 75 ? -8.157 -12.144 -3.503 1.00 0.00 75 GLN A CA 5
ATOM 6970 C C . GLN A 1 75 ? -8.174 -11.317 -2.221 1.00 0.00 75 GLN A C 5
ATOM 6971 O O . GLN A 1 75 ? -8.199 -10.087 -2.265 1.00 0.00 75 GLN A O 5
ATOM 6985 N N . ALA A 1 76 ? -8.159 -12.000 -1.082 1.00 0.00 76 ALA A N 5
ATOM 6986 C CA . ALA A 1 76 ? -8.171 -11.328 0.212 1.00 0.00 76 ALA A CA 5
ATOM 6987 C C . ALA A 1 76 ? -7.160 -10.188 0.248 1.00 0.00 76 ALA A C 5
ATOM 6988 O O . ALA A 1 76 ? -7.499 -9.056 0.590 1.00 0.00 76 ALA A O 5
ATOM 6995 N N . GLU A 1 77 ? -5.916 -10.495 -0.107 1.00 0.00 77 GLU A N 5
ATOM 6996 C CA . GLU A 1 77 ? -4.855 -9.495 -0.114 1.00 0.00 77 GLU A CA 5
ATOM 6997 C C . GLU A 1 77 ? -5.073 -8.478 -1.230 1.00 0.00 77 GLU A C 5
ATOM 6998 O O . GLU A 1 77 ? -4.720 -7.306 -1.095 1.00 0.00 77 GLU A O 5
ATOM 7010 N N . ALA A 1 78 ? -5.655 -8.935 -2.334 1.00 0.00 78 ALA A N 5
ATOM 7011 C CA . ALA A 1 78 ? -5.921 -8.066 -3.474 1.00 0.00 78 ALA A CA 5
ATOM 7012 C C . ALA A 1 78 ? -6.837 -6.911 -3.081 1.00 0.00 78 ALA A C 5
ATOM 7013 O O . ALA A 1 78 ? -7.905 -7.120 -2.508 1.00 0.00 78 ALA A O 5
ATOM 7020 N N . GLY A 1 79 ? -6.410 -5.692 -3.394 1.00 0.00 79 GLY 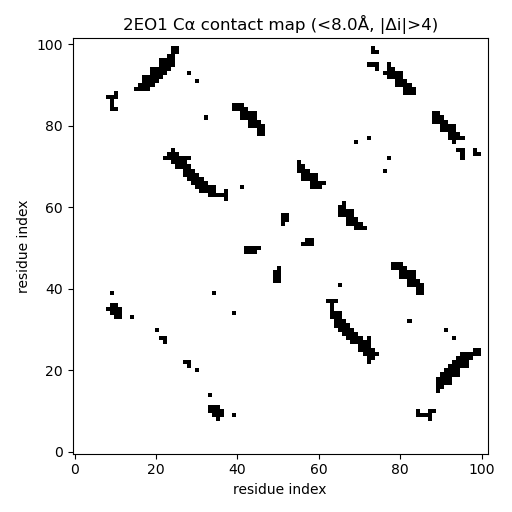A N 5
ATOM 7021 C CA . GLY A 1 79 ? -7.203 -4.521 -3.066 1.00 0.00 79 GLY A CA 5
ATOM 7022 C C . GLY A 1 79 ? -6.478 -3.226 -3.369 1.00 0.00 79 GLY A C 5
ATOM 7023 O O . GLY A 1 79 ? -6.119 -2.962 -4.516 1.00 0.00 79 GLY A O 5
ATOM 7027 N N . GLU A 1 80 ? -6.263 -2.414 -2.338 1.00 0.00 80 GLU A N 5
ATOM 7028 C CA . GLU A 1 80 ? -5.578 -1.137 -2.501 1.00 0.00 80 GLU A CA 5
ATOM 7029 C C . GLU A 1 80 ? -4.763 -0.794 -1.258 1.00 0.00 80 GLU A C 5
ATOM 7030 O O . GLU A 1 80 ? -5.319 -0.478 -0.206 1.00 0.00 80 GLU A O 5
ATOM 7042 N N . TYR A 1 81 ? -3.443 -0.859 -1.386 1.00 0.00 81 TYR A N 5
ATOM 7043 C CA . TYR A 1 81 ? -2.551 -0.558 -0.273 1.00 0.00 81 TYR A CA 5
ATOM 7044 C C . TYR A 1 81 ? -2.089 0.895 -0.322 1.00 0.00 81 TYR A C 5
ATOM 7045 O O . TYR A 1 81 ? -1.793 1.429 -1.391 1.00 0.00 81 TYR A O 5
ATOM 7063 N N . SER A 1 82 ? -2.031 1.530 0.845 1.00 0.00 82 SER A N 5
ATOM 7064 C CA . SER A 1 82 ? -1.609 2.923 0.937 1.00 0.00 82 SER A CA 5
ATOM 7065 C C . SER A 1 82 ? -0.514 3.091 1.986 1.00 0.00 82 SER A C 5
ATOM 7066 O O . SER A 1 82 ? -0.764 2.965 3.185 1.00 0.00 82 SER A O 5
ATOM 7074 N N . CYS A 1 83 ? 0.699 3.375 1.525 1.00 0.00 83 CYS A N 5
ATOM 7075 C CA . CYS A 1 83 ? 1.834 3.560 2.422 1.00 0.00 83 CYS A CA 5
ATOM 7076 C C . CYS A 1 83 ? 1.780 4.929 3.092 1.00 0.00 83 CYS A C 5
ATOM 7077 O O . CYS A 1 83 ? 2.184 5.933 2.506 1.00 0.00 83 CYS A O 5
ATOM 7085 N N . GLU A 1 84 ? 1.278 4.961 4.323 1.00 0.00 84 GLU A N 5
ATOM 7086 C CA . GLU A 1 84 ? 1.170 6.208 5.070 1.00 0.00 84 GLU A CA 5
ATOM 7087 C C . GLU A 1 84 ? 2.479 6.528 5.787 1.00 0.00 84 GLU A C 5
ATOM 7088 O O . GLU A 1 84 ? 3.250 5.631 6.124 1.00 0.00 84 GLU A O 5
ATOM 7100 N N . ALA A 1 85 ? 2.722 7.815 6.015 1.00 0.00 85 ALA A N 5
ATOM 7101 C CA . ALA A 1 85 ? 3.935 8.255 6.692 1.00 0.00 85 ALA A CA 5
ATOM 7102 C C . ALA A 1 85 ? 3.913 9.760 6.936 1.00 0.00 85 ALA A C 5
ATOM 7103 O O . ALA A 1 85 ? 3.966 10.552 5.996 1.00 0.00 85 ALA A O 5
ATOM 7110 N N . GLY A 1 86 ? 3.834 10.148 8.206 1.00 0.00 86 GLY A N 5
ATOM 7111 C CA . GLY A 1 86 ? 3.806 11.557 8.550 1.00 0.00 86 GLY A CA 5
ATOM 7112 C C . GLY A 1 86 ? 2.459 12.195 8.271 1.00 0.00 86 GLY A C 5
ATOM 7113 O O . GLY A 1 86 ? 1.558 12.150 9.107 1.00 0.00 86 GLY A O 5
ATOM 7117 N N . GLY A 1 87 ? 2.322 12.793 7.091 1.00 0.00 87 GLY A N 5
ATOM 7118 C CA . GLY A 1 87 ? 1.074 13.436 6.726 1.00 0.00 87 GLY A CA 5
ATOM 7119 C C . GLY A 1 87 ? 0.668 13.144 5.295 1.00 0.00 87 GLY A C 5
ATOM 7120 O O . GLY A 1 87 ? -0.232 13.787 4.756 1.00 0.00 87 GLY A O 5
ATOM 7124 N N . GLN A 1 88 ? 1.334 12.172 4.680 1.00 0.00 88 GLN A N 5
ATOM 7125 C CA . GLN A 1 88 ? 1.038 11.798 3.302 1.00 0.00 88 GLN A CA 5
ATOM 7126 C C . GLN A 1 88 ? 0.988 10.282 3.148 1.00 0.00 88 GLN A C 5
ATOM 7127 O O . GLN A 1 88 ? 1.364 9.544 4.058 1.00 0.00 88 GLN A O 5
ATOM 7141 N N . GLN A 1 89 ? 0.520 9.824 1.991 1.00 0.00 89 GLN A N 5
ATOM 7142 C CA . GLN A 1 89 ? 0.420 8.395 1.719 1.00 0.00 89 GLN A CA 5
ATOM 7143 C C . GLN A 1 89 ? 0.166 8.139 0.237 1.00 0.00 89 GLN A C 5
ATOM 7144 O O . GLN A 1 89 ? -0.664 8.804 -0.385 1.00 0.00 89 GLN A O 5
ATOM 7158 N N . LEU A 1 90 ? 0.885 7.173 -0.323 1.00 0.00 90 LEU A N 5
ATOM 7159 C CA . LEU A 1 90 ? 0.738 6.829 -1.733 1.00 0.00 90 LEU A CA 5
ATOM 7160 C C . LEU A 1 90 ? -0.279 5.707 -1.917 1.00 0.00 90 LEU A C 5
ATOM 7161 O O . LEU A 1 90 ? -0.800 5.163 -0.944 1.00 0.00 90 LEU A O 5
ATOM 7177 N N . SER A 1 91 ? -0.554 5.365 -3.171 1.00 0.00 91 SER A N 5
ATOM 7178 C CA . SER A 1 91 ? -1.510 4.309 -3.483 1.00 0.00 91 SER A CA 5
ATOM 7179 C C . SER A 1 91 ? -0.833 3.169 -4.238 1.00 0.00 91 SER A C 5
ATOM 7180 O O . SER A 1 91 ? 0.031 3.398 -5.085 1.00 0.00 91 SER A O 5
ATOM 7188 N N . PHE A 1 92 ? -1.232 1.941 -3.925 1.00 0.00 92 PHE A N 5
ATOM 7189 C CA . PHE A 1 92 ? -0.664 0.764 -4.573 1.00 0.00 92 PHE A CA 5
ATOM 7190 C C . PHE A 1 92 ? -1.727 -0.312 -4.774 1.00 0.00 92 PHE A C 5
ATOM 7191 O O . PHE A 1 92 ? -2.130 -0.986 -3.826 1.00 0.00 92 PHE A O 5
ATOM 7208 N N . ARG A 1 93 ? -2.177 -0.466 -6.015 1.00 0.00 93 ARG A N 5
ATOM 7209 C CA . ARG A 1 93 ? -3.194 -1.458 -6.342 1.00 0.00 93 ARG A CA 5
ATOM 7210 C C . ARG A 1 93 ? -2.566 -2.832 -6.550 1.00 0.00 93 ARG A C 5
ATOM 7211 O O . ARG A 1 93 ? -1.725 -3.016 -7.431 1.00 0.00 93 ARG A O 5
ATOM 7232 N N . LEU A 1 94 ? -2.978 -3.795 -5.733 1.00 0.00 94 LEU A N 5
ATOM 7233 C CA . LEU A 1 94 ? -2.455 -5.154 -5.826 1.00 0.00 94 LEU A CA 5
ATOM 7234 C C . LEU A 1 94 ? -3.448 -6.072 -6.533 1.00 0.00 94 LEU A C 5
ATOM 7235 O O . LEU A 1 94 ? -4.520 -6.365 -6.005 1.00 0.00 94 LEU A O 5
ATOM 7251 N N . GLN A 1 95 ? -3.081 -6.524 -7.728 1.00 0.00 95 GLN A N 5
ATOM 7252 C CA . GLN A 1 95 ? -3.939 -7.410 -8.505 1.00 0.00 95 GLN A CA 5
ATOM 7253 C C . GLN A 1 95 ? -3.437 -8.849 -8.440 1.00 0.00 95 GLN A C 5
ATOM 7254 O O . GLN A 1 95 ? -2.232 -9.098 -8.459 1.00 0.00 95 GLN A O 5
ATOM 7268 N N . VAL A 1 96 ? -4.370 -9.793 -8.364 1.00 0.00 96 VAL A N 5
ATOM 7269 C CA . VAL A 1 96 ? -4.023 -11.207 -8.297 1.00 0.00 96 VAL A CA 5
ATOM 7270 C C . VAL A 1 96 ? -4.650 -11.982 -9.451 1.00 0.00 96 VAL A C 5
ATOM 7271 O O . VAL A 1 96 ? -5.817 -11.782 -9.784 1.00 0.00 96 VAL A O 5
ATOM 7284 N N . ALA A 1 97 ? -3.866 -12.869 -10.056 1.00 0.00 97 ALA A N 5
ATOM 7285 C CA . ALA A 1 97 ? -4.345 -13.677 -11.170 1.00 0.00 97 ALA A CA 5
ATOM 7286 C C . ALA A 1 97 ? -5.270 -14.788 -10.685 1.00 0.00 97 ALA A C 5
ATOM 7287 O O . ALA A 1 97 ? -5.517 -14.925 -9.488 1.00 0.00 97 ALA A O 5
ATOM 7294 N N . GLY A 1 98 ? -5.779 -15.580 -11.624 1.00 0.00 98 GLY A N 5
ATOM 7295 C CA . GLY A 1 98 ? -6.672 -16.669 -11.273 1.00 0.00 98 GLY A CA 5
ATOM 7296 C C . GLY A 1 98 ? -6.149 -17.495 -10.115 1.00 0.00 98 GLY A C 5
ATOM 7297 O O . GLY A 1 98 ? -4.976 -17.864 -10.088 1.00 0.00 98 GLY A O 5
ATOM 7301 N N . GLN A 1 99 ? -7.022 -17.785 -9.155 1.00 0.00 99 GLN A N 5
ATOM 7302 C CA . GLN A 1 99 ? -6.641 -18.572 -7.988 1.00 0.00 99 GLN A CA 5
ATOM 7303 C C . GLN A 1 99 ? -5.650 -19.667 -8.370 1.00 0.00 99 GLN A C 5
ATOM 7304 O O . GLN A 1 99 ? -4.648 -19.877 -7.685 1.00 0.00 99 GLN A O 5
ATOM 7318 N N . CYS A 1 100 ? -5.937 -20.361 -9.465 1.00 0.00 100 CYS A N 5
ATOM 7319 C CA . CYS A 1 100 ? -5.072 -21.437 -9.937 1.00 0.00 100 CYS A CA 5
ATOM 7320 C C . CYS A 1 100 ? -3.603 -21.082 -9.732 1.00 0.00 100 CYS A C 5
ATOM 7321 O O . CYS A 1 100 ? -3.201 -19.931 -9.904 1.00 0.00 100 CYS A O 5
ATOM 7329 N N . PHE A 1 101 ? -2.806 -22.079 -9.361 1.00 0.00 101 PHE A N 5
ATOM 7330 C CA . PHE A 1 101 ? -1.381 -21.872 -9.129 1.00 0.00 101 PHE A CA 5
ATOM 7331 C C . PHE A 1 101 ? -0.567 -23.049 -9.658 1.00 0.00 101 PHE A C 5
ATOM 7332 O O . PHE A 1 101 ? -0.806 -24.198 -9.290 1.00 0.00 101 PHE A O 5
ATOM 7349 N N . GLY A 1 102 ? 0.395 -22.753 -10.527 1.00 0.00 102 GLY A N 5
ATOM 7350 C CA . GLY A 1 102 ? 1.229 -23.796 -11.094 1.00 0.00 102 GLY A CA 5
ATOM 7351 C C . GLY A 1 102 ? 0.417 -24.919 -11.706 1.00 0.00 102 GLY A C 5
ATOM 7352 O O . GLY A 1 102 ? 0.601 -25.263 -12.874 1.00 0.00 102 GLY A O 5
ATOM 7356 N N . GLY A 1 1 ? -1.095 38.345 1.452 1.00 0.00 1 GLY A N 6
ATOM 7357 C CA . GLY A 1 1 ? -0.665 36.979 1.682 1.00 0.00 1 GLY A CA 6
ATOM 7358 C C . GLY A 1 1 ? -1.124 36.034 0.589 1.00 0.00 1 GLY A C 6
ATOM 7359 O O . GLY A 1 1 ? -0.713 36.161 -0.564 1.00 0.00 1 GLY A O 6
ATOM 7363 N N . SER A 1 2 ? -1.978 35.082 0.952 1.00 0.00 2 SER A N 6
ATOM 7364 C CA . SER A 1 2 ? -2.489 34.109 -0.005 1.00 0.00 2 SER A CA 6
ATOM 7365 C C . SER A 1 2 ? -1.345 33.414 -0.737 1.00 0.00 2 SER A C 6
ATOM 7366 O O . SER A 1 2 ? -1.405 33.205 -1.949 1.00 0.00 2 SER A O 6
ATOM 7374 N N . SER A 1 3 ? -0.303 33.059 0.008 1.00 0.00 3 SER A N 6
ATOM 7375 C CA . SER A 1 3 ? 0.857 32.391 -0.569 1.00 0.00 3 SER A CA 6
ATOM 7376 C C . SER A 1 3 ? 1.070 31.022 0.069 1.00 0.00 3 SER A C 6
ATOM 7377 O O . SER A 1 3 ? 0.754 30.815 1.240 1.00 0.00 3 SER A O 6
ATOM 7385 N N . GLY A 1 4 ? 1.608 30.089 -0.711 1.00 0.00 4 GLY A N 6
ATOM 7386 C CA . GLY A 1 4 ? 1.853 28.751 -0.206 1.00 0.00 4 GLY A CA 6
ATOM 7387 C C . GLY A 1 4 ? 3.332 28.433 -0.103 1.00 0.00 4 GLY A C 6
ATOM 7388 O O . GLY A 1 4 ? 3.939 27.953 -1.060 1.00 0.00 4 GLY A O 6
ATOM 7392 N N . SER A 1 5 ? 3.913 28.702 1.062 1.00 0.00 5 SER A N 6
ATOM 7393 C CA . SER A 1 5 ? 5.332 28.446 1.285 1.00 0.00 5 SER A CA 6
ATOM 7394 C C . SER A 1 5 ? 5.681 26.998 0.957 1.00 0.00 5 SER A C 6
ATOM 7395 O O . SER A 1 5 ? 4.798 26.172 0.723 1.00 0.00 5 SER A O 6
ATOM 7403 N N . SER A 1 6 ? 6.975 26.696 0.942 1.00 0.00 6 SER A N 6
ATOM 7404 C CA . SER A 1 6 ? 7.443 25.349 0.639 1.00 0.00 6 SER A CA 6
ATOM 7405 C C . SER A 1 6 ? 6.697 24.314 1.476 1.00 0.00 6 SER A C 6
ATOM 7406 O O . SER A 1 6 ? 6.684 24.385 2.704 1.00 0.00 6 SER A O 6
ATOM 7414 N N . GLY A 1 7 ? 6.077 23.351 0.800 1.00 0.00 7 GLY A N 6
ATOM 7415 C CA . GLY A 1 7 ? 5.337 22.315 1.496 1.00 0.00 7 GLY A CA 6
ATOM 7416 C C . GLY A 1 7 ? 6.230 21.188 1.976 1.00 0.00 7 GLY A C 6
ATOM 7417 O O . GLY A 1 7 ? 7.044 20.664 1.216 1.00 0.00 7 GLY A O 6
ATOM 7421 N N . LYS A 1 8 ? 6.079 20.814 3.242 1.00 0.00 8 LYS A N 6
ATOM 7422 C CA . LYS A 1 8 ? 6.878 19.743 3.824 1.00 0.00 8 LYS A CA 6
ATOM 7423 C C . LYS A 1 8 ? 6.681 18.439 3.058 1.00 0.00 8 LYS A C 6
ATOM 7424 O O . LYS A 1 8 ? 5.586 17.876 3.041 1.00 0.00 8 LYS A O 6
ATOM 7443 N N . VAL A 1 9 ? 7.748 17.962 2.425 1.00 0.00 9 VAL A N 6
ATOM 7444 C CA . VAL A 1 9 ? 7.693 16.723 1.659 1.00 0.00 9 VAL A CA 6
ATOM 7445 C C . VAL A 1 9 ? 8.271 15.559 2.455 1.00 0.00 9 VAL A C 6
ATOM 7446 O O . VAL A 1 9 ? 9.320 15.684 3.087 1.00 0.00 9 VAL A O 6
ATOM 7459 N N . VAL A 1 10 ? 7.580 14.424 2.420 1.00 0.00 10 VAL A N 6
ATOM 7460 C CA . VAL A 1 10 ? 8.025 13.235 3.137 1.00 0.00 10 VAL A CA 6
ATOM 7461 C C . VAL A 1 10 ? 8.507 12.159 2.171 1.00 0.00 10 VAL A C 6
ATOM 7462 O O . VAL A 1 10 ? 9.447 11.420 2.466 1.00 0.00 10 VAL A O 6
ATOM 7475 N N . PHE A 1 11 ? 7.858 12.076 1.014 1.00 0.00 11 PHE A N 6
ATOM 7476 C CA . PHE A 1 11 ? 8.220 11.089 0.003 1.00 0.00 11 PHE A CA 6
ATOM 7477 C C . PHE A 1 11 ? 9.061 11.725 -1.100 1.00 0.00 11 PHE A C 6
ATOM 7478 O O . PHE A 1 11 ? 9.364 12.917 -1.056 1.00 0.00 11 PHE A O 6
ATOM 7495 N N . ALA A 1 12 ? 9.434 10.920 -2.090 1.00 0.00 12 ALA A N 6
ATOM 7496 C CA . ALA A 1 12 ? 10.238 11.402 -3.205 1.00 0.00 12 ALA A CA 6
ATOM 7497 C C . ALA A 1 12 ? 9.430 12.335 -4.101 1.00 0.00 12 ALA A C 6
ATOM 7498 O O . ALA A 1 12 ? 8.255 12.596 -3.844 1.00 0.00 12 ALA A O 6
ATOM 7505 N N . LYS A 1 13 ? 10.068 12.836 -5.154 1.00 0.00 13 LYS A N 6
ATOM 7506 C CA . LYS A 1 13 ? 9.409 13.739 -6.090 1.00 0.00 13 LYS A CA 6
ATOM 7507 C C . LYS A 1 13 ? 9.311 13.111 -7.476 1.00 0.00 13 LYS A C 6
ATOM 7508 O O . LYS A 1 13 ? 8.484 13.515 -8.293 1.00 0.00 13 LYS A O 6
ATOM 7527 N N . GLU A 1 14 ? 10.159 12.120 -7.733 1.00 0.00 14 GLU A N 6
ATOM 7528 C CA . GLU A 1 14 ? 10.166 11.436 -9.021 1.00 0.00 14 GLU A CA 6
ATOM 7529 C C . GLU A 1 14 ? 9.341 10.154 -8.960 1.00 0.00 14 GLU A C 6
ATOM 7530 O O . GLU A 1 14 ? 9.625 9.187 -9.666 1.00 0.00 14 GLU A O 6
ATOM 7542 N N . GLN A 1 15 ? 8.317 10.155 -8.112 1.00 0.00 15 GLN A N 6
ATOM 7543 C CA . GLN A 1 15 ? 7.451 8.993 -7.958 1.00 0.00 15 GLN A CA 6
ATOM 7544 C C . GLN A 1 15 ? 5.991 9.367 -8.188 1.00 0.00 15 GLN A C 6
ATOM 7545 O O . GLN A 1 15 ? 5.522 10.424 -7.764 1.00 0.00 15 GLN A O 6
ATOM 7559 N N . PRO A 1 16 ? 5.254 8.483 -8.876 1.00 0.00 16 PRO A N 6
ATOM 7560 C CA . PRO A 1 16 ? 3.836 8.699 -9.178 1.00 0.00 16 PRO A CA 6
ATOM 7561 C C . PRO A 1 16 ? 2.958 8.611 -7.935 1.00 0.00 16 PRO A C 6
ATOM 7562 O O . PRO A 1 16 ? 3.181 7.769 -7.065 1.00 0.00 16 PRO A O 6
ATOM 7573 N N . ALA A 1 17 ? 1.960 9.485 -7.857 1.00 0.00 17 ALA A N 6
ATOM 7574 C CA . ALA A 1 17 ? 1.047 9.503 -6.721 1.00 0.00 17 ALA A CA 6
ATOM 7575 C C . ALA A 1 17 ? 0.543 8.101 -6.399 1.00 0.00 17 ALA A C 6
ATOM 7576 O O . ALA A 1 17 ? 0.613 7.652 -5.254 1.00 0.00 17 ALA A O 6
ATOM 7583 N N . HIS A 1 18 ? 0.033 7.412 -7.416 1.00 0.00 18 HIS A N 6
ATOM 7584 C CA . HIS A 1 18 ? -0.483 6.059 -7.240 1.00 0.00 18 HIS A CA 6
ATOM 7585 C C . HIS A 1 18 ? 0.083 5.120 -8.300 1.00 0.00 18 HIS A C 6
ATOM 7586 O O . HIS A 1 18 ? 0.000 5.397 -9.497 1.00 0.00 18 HIS A O 6
ATOM 7601 N N . ARG A 1 19 ? 0.659 4.009 -7.852 1.00 0.00 19 ARG A N 6
ATOM 7602 C CA . ARG A 1 19 ? 1.241 3.030 -8.762 1.00 0.00 19 ARG A CA 6
ATOM 7603 C C . ARG A 1 19 ? 0.437 1.733 -8.752 1.00 0.00 19 ARG A C 6
ATOM 7604 O O . ARG A 1 19 ? -0.010 1.278 -7.700 1.00 0.00 19 ARG A O 6
ATOM 7625 N N . GLU A 1 20 ? 0.258 1.144 -9.930 1.00 0.00 20 GLU A N 6
ATOM 7626 C CA . GLU A 1 20 ? -0.493 -0.100 -10.055 1.00 0.00 20 GLU A CA 6
ATOM 7627 C C . GLU A 1 20 ? 0.446 -1.303 -10.077 1.00 0.00 20 GLU A C 6
ATOM 7628 O O . GLU A 1 20 ? 1.437 -1.318 -10.807 1.00 0.00 20 GLU A O 6
ATOM 7640 N N . VAL A 1 21 ? 0.127 -2.310 -9.270 1.00 0.00 21 VAL A N 6
ATOM 7641 C CA . VAL A 1 21 ? 0.941 -3.517 -9.196 1.00 0.00 21 VAL A CA 6
ATOM 7642 C C . VAL A 1 21 ? 0.106 -4.760 -9.482 1.00 0.00 21 VAL A C 6
ATOM 7643 O O . VAL A 1 21 ? -1.044 -4.859 -9.055 1.00 0.00 21 VAL A O 6
ATOM 7656 N N . GLN A 1 22 ? 0.693 -5.707 -10.207 1.00 0.00 22 GLN A N 6
ATOM 7657 C CA . GLN A 1 22 ? 0.003 -6.945 -10.550 1.00 0.00 22 GLN A CA 6
ATOM 7658 C C . GLN A 1 22 ? 0.758 -8.156 -10.013 1.00 0.00 22 GLN A C 6
ATOM 7659 O O . GLN A 1 22 ? 1.965 -8.094 -9.779 1.00 0.00 22 GLN A O 6
ATOM 7673 N N . ALA A 1 23 ? 0.039 -9.257 -9.819 1.00 0.00 23 ALA A N 6
ATOM 7674 C CA . ALA A 1 23 ? 0.642 -10.483 -9.311 1.00 0.00 23 ALA A CA 6
ATOM 7675 C C . ALA A 1 23 ? -0.268 -11.683 -9.552 1.00 0.00 23 ALA A C 6
ATOM 7676 O O . ALA A 1 23 ? -1.437 -11.525 -9.902 1.00 0.00 23 ALA A O 6
ATOM 7683 N N . GLU A 1 24 ? 0.277 -12.881 -9.364 1.00 0.00 24 GLU A N 6
ATOM 7684 C CA . GLU A 1 24 ? -0.487 -14.107 -9.563 1.00 0.00 24 GLU A CA 6
ATOM 7685 C C . GLU A 1 24 ? -0.981 -14.663 -8.230 1.00 0.00 24 GLU A C 6
ATOM 7686 O O . GLU A 1 24 ? -0.560 -14.215 -7.165 1.00 0.00 24 GLU A O 6
ATOM 7698 N N . ALA A 1 25 ? -1.877 -15.642 -8.300 1.00 0.00 25 ALA A N 6
ATOM 7699 C CA . ALA A 1 25 ? -2.428 -16.260 -7.101 1.00 0.00 25 ALA A CA 6
ATOM 7700 C C . ALA A 1 25 ? -1.427 -17.223 -6.471 1.00 0.00 25 ALA A C 6
ATOM 7701 O O . ALA A 1 25 ? -0.991 -18.184 -7.104 1.00 0.00 25 ALA A O 6
ATOM 7708 N N . GLY A 1 26 ? -1.065 -16.958 -5.219 1.00 0.00 26 GLY A N 6
ATOM 7709 C CA . GLY A 1 26 ? -0.116 -17.809 -4.525 1.00 0.00 26 GLY A CA 6
ATOM 7710 C C . GLY A 1 26 ? 1.306 -17.294 -4.622 1.00 0.00 26 GLY A C 6
ATOM 7711 O O . GLY A 1 26 ? 2.218 -17.849 -4.010 1.00 0.00 26 GLY A O 6
ATOM 7715 N N . ALA A 1 27 ? 1.496 -16.230 -5.395 1.00 0.00 27 ALA A N 6
ATOM 7716 C CA . ALA A 1 27 ? 2.817 -15.639 -5.571 1.00 0.00 27 ALA A CA 6
ATOM 7717 C C . ALA A 1 27 ? 3.149 -14.687 -4.426 1.00 0.00 27 ALA A C 6
ATOM 7718 O O . ALA A 1 27 ? 2.377 -14.548 -3.478 1.00 0.00 27 ALA A O 6
ATOM 7725 N N . SER A 1 28 ? 4.302 -14.033 -4.522 1.00 0.00 28 SER A N 6
ATOM 7726 C CA . SER A 1 28 ? 4.738 -13.098 -3.492 1.00 0.00 28 SER A CA 6
ATOM 7727 C C . SER A 1 28 ? 4.844 -11.683 -4.054 1.00 0.00 28 SER A C 6
ATOM 7728 O O . SER A 1 28 ? 5.863 -11.307 -4.631 1.00 0.00 28 SER A O 6
ATOM 7736 N N . ALA A 1 29 ? 3.782 -10.903 -3.879 1.00 0.00 29 ALA A N 6
ATOM 7737 C CA . ALA A 1 29 ? 3.754 -9.529 -4.366 1.00 0.00 29 ALA A CA 6
ATOM 7738 C C . ALA A 1 29 ? 4.773 -8.666 -3.629 1.00 0.00 29 ALA A C 6
ATOM 7739 O O . ALA A 1 29 ? 5.382 -9.102 -2.652 1.00 0.00 29 ALA A O 6
ATOM 7746 N N . THR A 1 30 ? 4.953 -7.437 -4.103 1.00 0.00 30 THR A N 6
ATOM 7747 C CA . THR A 1 30 ? 5.899 -6.512 -3.491 1.00 0.00 30 THR A CA 6
ATOM 7748 C C . THR A 1 30 ? 5.579 -5.070 -3.866 1.00 0.00 30 THR A C 6
ATOM 7749 O O . THR A 1 30 ? 5.572 -4.711 -5.045 1.00 0.00 30 THR A O 6
ATOM 7760 N N . LEU A 1 31 ? 5.316 -4.246 -2.858 1.00 0.00 31 LEU A N 6
ATOM 7761 C CA . LEU A 1 31 ? 4.996 -2.840 -3.083 1.00 0.00 31 LEU A CA 6
ATOM 7762 C C . LEU A 1 31 ? 6.097 -1.937 -2.535 1.00 0.00 31 LEU A C 6
ATOM 7763 O O . LEU A 1 31 ? 6.148 -1.662 -1.336 1.00 0.00 31 LEU A O 6
ATOM 7779 N N . SER A 1 32 ? 6.974 -1.477 -3.421 1.00 0.00 32 SER A N 6
ATOM 7780 C CA . SER A 1 32 ? 8.074 -0.605 -3.026 1.00 0.00 32 SER A CA 6
ATOM 7781 C C . SER A 1 32 ? 7.699 0.862 -3.211 1.00 0.00 32 SER A C 6
ATOM 7782 O O . SER A 1 32 ? 6.924 1.208 -4.103 1.00 0.00 32 SER A O 6
ATOM 7790 N N . CYS A 1 33 ? 8.255 1.719 -2.362 1.00 0.00 33 CYS A N 6
ATOM 7791 C CA . CYS A 1 33 ? 7.979 3.150 -2.430 1.00 0.00 33 CYS A CA 6
ATOM 7792 C C . CYS A 1 33 ? 9.125 3.954 -1.827 1.00 0.00 33 CYS A C 6
ATOM 7793 O O . CYS A 1 33 ? 9.443 3.811 -0.648 1.00 0.00 33 CYS A O 6
ATOM 7801 N N . GLU A 1 34 ? 9.743 4.800 -2.647 1.00 0.00 34 GLU A N 6
ATOM 7802 C CA . GLU A 1 34 ? 10.857 5.625 -2.194 1.00 0.00 34 GLU A CA 6
ATOM 7803 C C . GLU A 1 34 ? 10.400 6.620 -1.132 1.00 0.00 34 GLU A C 6
ATOM 7804 O O . GLU A 1 34 ? 9.210 6.914 -1.011 1.00 0.00 34 GLU A O 6
ATOM 7816 N N . VAL A 1 35 ? 11.354 7.137 -0.363 1.00 0.00 35 VAL A N 6
ATOM 7817 C CA . VAL A 1 35 ? 11.050 8.100 0.689 1.00 0.00 35 VAL A CA 6
ATOM 7818 C C . VAL A 1 35 ? 12.059 9.243 0.695 1.00 0.00 35 VAL A C 6
ATOM 7819 O O . VAL A 1 35 ? 13.208 9.072 0.290 1.00 0.00 35 VAL A O 6
ATOM 7832 N N . ALA A 1 36 ? 11.621 10.409 1.158 1.00 0.00 36 ALA A N 6
ATOM 7833 C CA . ALA A 1 36 ? 12.486 11.580 1.220 1.00 0.00 36 ALA A CA 6
ATOM 7834 C C . ALA A 1 36 ? 13.465 11.479 2.384 1.00 0.00 36 ALA A C 6
ATOM 7835 O O . ALA A 1 36 ? 14.453 12.211 2.442 1.00 0.00 36 ALA A O 6
ATOM 7842 N N . GLN A 1 37 ? 13.184 10.568 3.310 1.00 0.00 37 GLN A N 6
ATOM 7843 C CA . GLN A 1 37 ? 14.040 10.372 4.474 1.00 0.00 37 GLN A CA 6
ATOM 7844 C C . GLN A 1 37 ? 13.946 8.938 4.985 1.00 0.00 37 GLN A C 6
ATOM 7845 O O . GLN A 1 37 ? 12.855 8.436 5.255 1.00 0.00 37 GLN A O 6
ATOM 7859 N N . ALA A 1 38 ? 15.096 8.285 5.115 1.00 0.00 38 ALA A N 6
ATOM 7860 C CA . ALA A 1 38 ? 15.143 6.909 5.595 1.00 0.00 38 ALA A CA 6
ATOM 7861 C C . ALA A 1 38 ? 14.783 6.832 7.075 1.00 0.00 38 ALA A C 6
ATOM 7862 O O . ALA A 1 38 ? 14.190 5.854 7.528 1.00 0.00 38 ALA A O 6
ATOM 7869 N N . GLN A 1 39 ? 15.148 7.868 7.823 1.00 0.00 39 GLN A N 6
ATOM 7870 C CA . GLN A 1 39 ? 14.865 7.916 9.252 1.00 0.00 39 GLN A CA 6
ATOM 7871 C C . GLN A 1 39 ? 13.363 7.974 9.508 1.00 0.00 39 GLN A C 6
ATOM 7872 O O . GLN A 1 39 ? 12.901 7.732 10.624 1.00 0.00 39 GLN A O 6
ATOM 7886 N N . THR A 1 40 ? 12.602 8.298 8.467 1.00 0.00 40 THR A N 6
ATOM 7887 C CA . THR A 1 40 ? 11.152 8.390 8.578 1.00 0.00 40 THR A CA 6
ATOM 7888 C C . THR A 1 40 ? 10.505 7.013 8.490 1.00 0.00 40 THR A C 6
ATOM 7889 O O . THR A 1 40 ? 10.904 6.181 7.676 1.00 0.00 40 THR A O 6
ATOM 7900 N N . GLU A 1 41 ? 9.504 6.779 9.333 1.00 0.00 41 GLU A N 6
ATOM 7901 C CA . GLU A 1 41 ? 8.802 5.501 9.349 1.00 0.00 41 GLU A CA 6
ATOM 7902 C C . GLU A 1 41 ? 7.506 5.582 8.548 1.00 0.00 41 GLU A C 6
ATOM 7903 O O . GLU A 1 41 ? 6.915 6.653 8.409 1.00 0.00 41 GLU A O 6
ATOM 7915 N N . VAL A 1 42 ? 7.069 4.442 8.023 1.00 0.00 42 VAL A N 6
ATOM 7916 C CA . VAL A 1 42 ? 5.842 4.382 7.237 1.00 0.00 42 VAL A CA 6
ATOM 7917 C C . VAL A 1 42 ? 4.918 3.280 7.742 1.00 0.00 42 VAL A C 6
ATOM 7918 O O . VAL A 1 42 ? 5.360 2.333 8.393 1.00 0.00 42 VAL A O 6
ATOM 7931 N N . THR A 1 43 ? 3.630 3.410 7.438 1.00 0.00 43 THR A N 6
ATOM 7932 C CA . THR A 1 43 ? 2.643 2.426 7.862 1.00 0.00 43 THR A CA 6
ATOM 7933 C C . THR A 1 43 ? 1.643 2.136 6.748 1.00 0.00 43 THR A C 6
ATOM 7934 O O . THR A 1 43 ? 0.829 2.989 6.395 1.00 0.00 43 THR A O 6
ATOM 7945 N N . TRP A 1 44 ? 1.709 0.928 6.200 1.00 0.00 44 TRP A N 6
ATOM 7946 C CA . TRP A 1 44 ? 0.808 0.526 5.126 1.00 0.00 44 TRP A CA 6
ATOM 7947 C C . TRP A 1 44 ? -0.628 0.425 5.629 1.00 0.00 44 TRP A C 6
ATOM 7948 O O . TRP A 1 44 ? -0.865 0.211 6.818 1.00 0.00 44 TRP A O 6
ATOM 7969 N N . TYR A 1 45 ? -1.582 0.581 4.718 1.00 0.00 45 TYR A N 6
ATOM 7970 C CA . TYR A 1 45 ? -2.995 0.510 5.071 1.00 0.00 45 TYR A CA 6
ATOM 7971 C C . TYR A 1 45 ? -3.806 -0.123 3.944 1.00 0.00 45 TYR A C 6
ATOM 7972 O O . TYR A 1 45 ? -3.796 0.356 2.810 1.00 0.00 45 TYR A O 6
ATOM 7990 N N . LYS A 1 46 ? -4.510 -1.203 4.266 1.00 0.00 46 LYS A N 6
ATOM 7991 C CA . LYS A 1 46 ? -5.330 -1.903 3.284 1.00 0.00 46 LYS A CA 6
ATOM 7992 C C . LYS A 1 46 ? -6.810 -1.605 3.499 1.00 0.00 46 LYS A C 6
ATOM 7993 O O . LYS A 1 46 ? -7.348 -1.834 4.583 1.00 0.00 46 LYS A O 6
ATOM 8012 N N . ASP A 1 47 ? -7.463 -1.094 2.461 1.00 0.00 47 ASP A N 6
ATOM 8013 C CA . ASP A 1 47 ? -8.882 -0.767 2.537 1.00 0.00 47 ASP A CA 6
ATOM 8014 C C . ASP A 1 47 ? -9.185 0.056 3.785 1.00 0.00 47 ASP A C 6
ATOM 8015 O O . ASP A 1 47 ? -10.203 -0.149 4.444 1.00 0.00 47 ASP A O 6
ATOM 8024 N N . GLY A 1 48 ? -8.292 0.988 4.105 1.00 0.00 48 GLY A N 6
ATOM 8025 C CA . GLY A 1 48 ? -8.481 1.827 5.274 1.00 0.00 48 GLY A CA 6
ATOM 8026 C C . GLY A 1 48 ? -8.302 1.063 6.570 1.00 0.00 48 GLY A C 6
ATOM 8027 O O . GLY A 1 48 ? -8.977 1.340 7.562 1.00 0.00 48 GLY A O 6
ATOM 8031 N N . LYS A 1 49 ? -7.391 0.096 6.565 1.00 0.00 49 LYS A N 6
ATOM 8032 C CA . LYS A 1 49 ? -7.124 -0.713 7.749 1.00 0.00 49 LYS A CA 6
ATOM 8033 C C . LYS A 1 49 ? -5.624 -0.847 7.989 1.00 0.00 49 LYS A C 6
ATOM 8034 O O . LYS A 1 49 ? -4.851 -1.055 7.054 1.00 0.00 49 LYS A O 6
ATOM 8053 N N . LYS A 1 50 ? -5.219 -0.728 9.249 1.00 0.00 50 LYS A N 6
ATOM 8054 C CA . LYS A 1 50 ? -3.811 -0.839 9.614 1.00 0.00 50 LYS A CA 6
ATOM 8055 C C . LYS A 1 50 ? -3.293 -2.251 9.360 1.00 0.00 50 LYS A C 6
ATOM 8056 O O . LYS A 1 50 ? -3.828 -3.225 9.892 1.00 0.00 50 LYS A O 6
ATOM 8075 N N . LEU A 1 51 ? -2.249 -2.355 8.546 1.00 0.00 51 LEU A N 6
ATOM 8076 C CA . LEU A 1 51 ? -1.657 -3.648 8.222 1.00 0.00 51 LEU A CA 6
ATOM 8077 C C . LEU A 1 51 ? -0.572 -4.018 9.229 1.00 0.00 51 LEU A C 6
ATOM 8078 O O . LEU A 1 51 ? 0.144 -3.151 9.731 1.00 0.00 51 LEU A O 6
ATOM 8094 N N . SER A 1 52 ? -0.454 -5.310 9.517 1.00 0.00 52 SER A N 6
ATOM 8095 C CA . SER A 1 52 ? 0.543 -5.794 10.464 1.00 0.00 52 SER A CA 6
ATOM 8096 C C . SER A 1 52 ? 1.525 -6.742 9.783 1.00 0.00 52 SER A C 6
ATOM 8097 O O . SER A 1 52 ? 1.174 -7.437 8.830 1.00 0.00 52 SER A O 6
ATOM 8105 N N . SER A 1 53 ? 2.758 -6.764 10.279 1.00 0.00 53 SER A N 6
ATOM 8106 C CA . SER A 1 53 ? 3.794 -7.623 9.717 1.00 0.00 53 SER A CA 6
ATOM 8107 C C . SER A 1 53 ? 3.691 -9.037 10.280 1.00 0.00 53 SER A C 6
ATOM 8108 O O . SER A 1 53 ? 4.062 -9.289 11.427 1.00 0.00 53 SER A O 6
ATOM 8116 N N . SER A 1 54 ? 3.186 -9.957 9.465 1.00 0.00 54 SER A N 6
ATOM 8117 C CA . SER A 1 54 ? 3.030 -11.345 9.881 1.00 0.00 54 SER A CA 6
ATOM 8118 C C . SER A 1 54 ? 3.631 -12.293 8.848 1.00 0.00 54 SER A C 6
ATOM 8119 O O . SER A 1 54 ? 4.056 -11.869 7.773 1.00 0.00 54 SER A O 6
ATOM 8127 N N . SER A 1 55 ? 3.663 -13.579 9.182 1.00 0.00 55 SER A N 6
ATOM 8128 C CA . SER A 1 55 ? 4.214 -14.589 8.285 1.00 0.00 55 SER A CA 6
ATOM 8129 C C . SER A 1 55 ? 3.764 -14.343 6.848 1.00 0.00 55 SER A C 6
ATOM 8130 O O . SER A 1 55 ? 4.451 -14.718 5.897 1.00 0.00 55 SER A O 6
ATOM 8138 N N . LYS A 1 56 ? 2.605 -13.711 6.698 1.00 0.00 56 LYS A N 6
ATOM 8139 C CA . LYS A 1 56 ? 2.061 -13.413 5.378 1.00 0.00 56 LYS A CA 6
ATOM 8140 C C . LYS A 1 56 ? 2.689 -12.147 4.804 1.00 0.00 56 LYS A C 6
ATOM 8141 O O . LYS A 1 56 ? 3.464 -12.205 3.848 1.00 0.00 56 LYS A O 6
ATOM 8160 N N . VAL A 1 57 ? 2.352 -11.005 5.394 1.00 0.00 57 VAL A N 6
ATOM 8161 C CA . VAL A 1 57 ? 2.886 -9.725 4.942 1.00 0.00 57 VAL A CA 6
ATOM 8162 C C . VAL A 1 57 ? 4.149 -9.355 5.710 1.00 0.00 57 VAL A C 6
ATOM 8163 O O . VAL A 1 57 ? 4.228 -9.542 6.924 1.00 0.00 57 VAL A O 6
ATOM 8176 N N . ARG A 1 58 ? 5.137 -8.827 4.994 1.00 0.00 58 ARG A N 6
ATOM 8177 C CA . ARG A 1 58 ? 6.398 -8.430 5.608 1.00 0.00 58 ARG A CA 6
ATOM 8178 C C . ARG A 1 58 ? 6.768 -7.003 5.217 1.00 0.00 58 ARG A C 6
ATOM 8179 O O . ARG A 1 58 ? 6.940 -6.696 4.037 1.00 0.00 58 ARG A O 6
ATOM 8200 N N . VAL A 1 59 ? 6.889 -6.133 6.215 1.00 0.00 59 VAL A N 6
ATOM 8201 C CA . VAL A 1 59 ? 7.239 -4.738 5.976 1.00 0.00 59 VAL A CA 6
ATOM 8202 C C . VAL A 1 59 ? 8.747 -4.529 6.054 1.00 0.00 59 VAL A C 6
ATOM 8203 O O . VAL A 1 59 ? 9.311 -4.410 7.141 1.00 0.00 59 VAL A O 6
ATOM 8216 N N . GLU A 1 60 ? 9.394 -4.484 4.894 1.00 0.00 60 GLU A N 6
ATOM 8217 C CA . GLU A 1 60 ? 10.838 -4.288 4.832 1.00 0.00 60 GLU A CA 6
ATOM 8218 C C . GLU A 1 60 ? 11.182 -2.807 4.708 1.00 0.00 60 GLU A C 6
ATOM 8219 O O . GLU A 1 60 ? 10.484 -2.051 4.032 1.00 0.00 60 GLU A O 6
ATOM 8231 N N . ALA A 1 61 ? 12.262 -2.399 5.367 1.00 0.00 61 ALA A N 6
ATOM 8232 C CA . ALA A 1 61 ? 12.700 -1.010 5.330 1.00 0.00 61 ALA A CA 6
ATOM 8233 C C . ALA A 1 61 ? 14.191 -0.912 5.027 1.00 0.00 61 ALA A C 6
ATOM 8234 O O . ALA A 1 61 ? 15.028 -1.124 5.904 1.00 0.00 61 ALA A O 6
ATOM 8241 N N . VAL A 1 62 ? 14.517 -0.589 3.779 1.00 0.00 62 VAL A N 6
ATOM 8242 C CA . VAL A 1 62 ? 15.907 -0.463 3.360 1.00 0.00 62 VAL A CA 6
ATOM 8243 C C . VAL A 1 62 ? 16.227 0.967 2.939 1.00 0.00 62 VAL A C 6
ATOM 8244 O O . VAL A 1 62 ? 15.385 1.858 3.040 1.00 0.00 62 VAL A O 6
ATOM 8257 N N . GLY A 1 63 ? 17.451 1.179 2.465 1.00 0.00 63 GLY A N 6
ATOM 8258 C CA . GLY A 1 63 ? 17.861 2.503 2.035 1.00 0.00 63 GLY A CA 6
ATOM 8259 C C . GLY A 1 63 ? 16.728 3.281 1.395 1.00 0.00 63 GLY A C 6
ATOM 8260 O O . GLY A 1 63 ? 16.383 3.048 0.236 1.00 0.00 63 GLY A O 6
ATOM 8264 N N . CYS A 1 64 ? 16.147 4.206 2.150 1.00 0.00 64 CYS A N 6
ATOM 8265 C CA . CYS A 1 64 ? 15.044 5.020 1.650 1.00 0.00 64 CYS A CA 6
ATOM 8266 C C . CYS A 1 64 ? 14.166 4.218 0.696 1.00 0.00 64 CYS A C 6
ATOM 8267 O O . CYS A 1 64 ? 13.864 4.664 -0.412 1.00 0.00 64 CYS A O 6
ATOM 8275 N N . THR A 1 65 ? 13.760 3.029 1.131 1.00 0.00 65 THR A N 6
ATOM 8276 C CA . THR A 1 65 ? 12.919 2.163 0.315 1.00 0.00 65 THR A CA 6
ATOM 8277 C C . THR A 1 65 ? 12.060 1.251 1.185 1.00 0.00 65 THR A C 6
ATOM 8278 O O . THR A 1 65 ? 12.578 0.408 1.917 1.00 0.00 65 THR A O 6
ATOM 8289 N N . ARG A 1 66 ? 10.746 1.426 1.099 1.00 0.00 66 ARG A N 6
ATOM 8290 C CA . ARG A 1 66 ? 9.815 0.619 1.879 1.00 0.00 66 ARG A CA 6
ATOM 8291 C C . ARG A 1 66 ? 9.044 -0.342 0.980 1.00 0.00 66 ARG A C 6
ATOM 8292 O O . ARG A 1 66 ? 8.132 0.063 0.259 1.00 0.00 66 ARG A O 6
ATOM 8313 N N . ARG A 1 67 ? 9.416 -1.617 1.029 1.00 0.00 67 ARG A N 6
ATOM 8314 C CA . ARG A 1 67 ? 8.760 -2.636 0.218 1.00 0.00 67 ARG A CA 6
ATOM 8315 C C . ARG A 1 67 ? 7.886 -3.539 1.083 1.00 0.00 67 ARG A C 6
ATOM 8316 O O . ARG A 1 67 ? 8.230 -3.845 2.225 1.00 0.00 67 ARG A O 6
ATOM 8337 N N . LEU A 1 68 ? 6.754 -3.963 0.531 1.00 0.00 68 LEU A N 6
ATOM 8338 C CA . LEU A 1 68 ? 5.829 -4.831 1.251 1.00 0.00 68 LEU A CA 6
ATOM 8339 C C . LEU A 1 68 ? 5.628 -6.148 0.509 1.00 0.00 68 LEU A C 6
ATOM 8340 O O . LEU A 1 68 ? 4.880 -6.216 -0.466 1.00 0.00 68 LEU A O 6
ATOM 8356 N N . VAL A 1 69 ? 6.301 -7.195 0.978 1.00 0.00 69 VAL A N 6
ATOM 8357 C CA . VAL A 1 69 ? 6.194 -8.511 0.361 1.00 0.00 69 VAL A CA 6
ATOM 8358 C C . VAL A 1 69 ? 4.956 -9.251 0.855 1.00 0.00 69 VAL A C 6
ATOM 8359 O O . VAL A 1 69 ? 4.853 -9.593 2.033 1.00 0.00 69 VAL A O 6
ATOM 8372 N N . VAL A 1 70 ? 4.017 -9.496 -0.053 1.00 0.00 70 VAL A N 6
ATOM 8373 C CA . VAL A 1 70 ? 2.786 -10.197 0.289 1.00 0.00 70 VAL A CA 6
ATOM 8374 C C . VAL A 1 70 ? 2.835 -11.650 -0.170 1.00 0.00 70 VAL A C 6
ATOM 8375 O O . VAL A 1 70 ? 2.648 -11.944 -1.351 1.00 0.00 70 VAL A O 6
ATOM 8388 N N . GLN A 1 71 ? 3.087 -12.554 0.770 1.00 0.00 71 GLN A N 6
ATOM 8389 C CA . GLN A 1 71 ? 3.160 -13.978 0.461 1.00 0.00 71 GLN A CA 6
ATOM 8390 C C . GLN A 1 71 ? 1.773 -14.547 0.185 1.00 0.00 71 GLN A C 6
ATOM 8391 O O . GLN A 1 71 ? 0.793 -14.150 0.815 1.00 0.00 71 GLN A O 6
ATOM 8405 N N . GLN A 1 72 ? 1.698 -15.478 -0.761 1.00 0.00 72 GLN A N 6
ATOM 8406 C CA . GLN A 1 72 ? 0.429 -16.100 -1.120 1.00 0.00 72 GLN A CA 6
ATOM 8407 C C . GLN A 1 72 ? -0.610 -15.046 -1.487 1.00 0.00 72 GLN A C 6
ATOM 8408 O O . GLN A 1 72 ? -1.715 -15.035 -0.945 1.00 0.00 72 GLN A O 6
ATOM 8422 N N . ALA A 1 73 ? -0.248 -14.161 -2.409 1.00 0.00 73 ALA A N 6
ATOM 8423 C CA . ALA A 1 73 ? -1.150 -13.103 -2.849 1.00 0.00 73 ALA A CA 6
ATOM 8424 C C . ALA A 1 73 ? -2.444 -13.683 -3.409 1.00 0.00 73 ALA A C 6
ATOM 8425 O O . ALA A 1 73 ? -2.466 -14.225 -4.513 1.00 0.00 73 ALA A O 6
ATOM 8432 N N . GLY A 1 74 ? -3.522 -13.565 -2.639 1.00 0.00 74 GLY A N 6
ATOM 8433 C CA . GLY A 1 74 ? -4.805 -14.084 -3.076 1.00 0.00 74 GLY A CA 6
ATOM 8434 C C . GLY A 1 74 ? -5.880 -13.015 -3.114 1.00 0.00 74 GLY A C 6
ATOM 8435 O O . GLY A 1 74 ? -5.648 -11.880 -2.699 1.00 0.00 74 GLY A O 6
ATOM 8439 N N . GLN A 1 75 ? -7.056 -13.379 -3.613 1.00 0.00 75 GLN A N 6
ATOM 8440 C CA . GLN A 1 75 ? -8.169 -12.441 -3.705 1.00 0.00 75 GLN A CA 6
ATOM 8441 C C . GLN A 1 75 ? -8.209 -11.522 -2.488 1.00 0.00 75 GLN A C 6
ATOM 8442 O O . GLN A 1 75 ? -8.280 -10.301 -2.622 1.00 0.00 75 GLN A O 6
ATOM 8456 N N . ALA A 1 76 ? -8.164 -12.118 -1.301 1.00 0.00 76 ALA A N 6
ATOM 8457 C CA . ALA A 1 76 ? -8.193 -11.354 -0.061 1.00 0.00 76 ALA A CA 6
ATOM 8458 C C . ALA A 1 76 ? -7.098 -10.293 -0.044 1.00 0.00 76 ALA A C 6
ATOM 8459 O O . ALA A 1 76 ? -7.357 -9.126 0.248 1.00 0.00 76 ALA A O 6
ATOM 8466 N N . GLU A 1 77 ? -5.874 -10.707 -0.358 1.00 0.00 77 GLU A N 6
ATOM 8467 C CA . GLU A 1 77 ? -4.740 -9.791 -0.377 1.00 0.00 77 GLU A CA 6
ATOM 8468 C C . GLU A 1 77 ? -4.923 -8.720 -1.448 1.00 0.00 77 GLU A C 6
ATOM 8469 O O . GLU A 1 77 ? -4.504 -7.576 -1.276 1.00 0.00 77 GLU A O 6
ATOM 8481 N N . ALA A 1 78 ? -5.552 -9.101 -2.556 1.00 0.00 78 ALA A N 6
ATOM 8482 C CA . ALA A 1 78 ? -5.793 -8.174 -3.655 1.00 0.00 78 ALA A CA 6
ATOM 8483 C C . ALA A 1 78 ? -6.675 -7.012 -3.210 1.00 0.00 78 ALA A C 6
ATOM 8484 O O . ALA A 1 78 ? -7.810 -7.211 -2.779 1.00 0.00 78 ALA A O 6
ATOM 8491 N N . GLY A 1 79 ? -6.144 -5.797 -3.317 1.00 0.00 79 GLY A N 6
ATOM 8492 C CA . GLY A 1 79 ? -6.897 -4.622 -2.921 1.00 0.00 79 GLY A CA 6
ATOM 8493 C C . GLY A 1 79 ? -6.134 -3.335 -3.166 1.00 0.00 79 GLY A C 6
ATOM 8494 O O . GLY A 1 79 ? -5.609 -3.116 -4.257 1.00 0.00 79 GLY A O 6
ATOM 8498 N N . GLU A 1 80 ? -6.074 -2.481 -2.149 1.00 0.00 80 GLU A N 6
ATOM 8499 C CA . GLU A 1 80 ? -5.372 -1.208 -2.261 1.00 0.00 80 GLU A CA 6
ATOM 8500 C C . GLU A 1 80 ? -4.537 -0.936 -1.013 1.00 0.00 80 GLU A C 6
ATOM 8501 O O . GLU A 1 80 ? -5.073 -0.790 0.086 1.00 0.00 80 GLU A O 6
ATOM 8513 N N . TYR A 1 81 ? -3.223 -0.869 -1.190 1.00 0.00 81 TYR A N 6
ATOM 8514 C CA . TYR A 1 81 ? -2.313 -0.617 -0.079 1.00 0.00 81 TYR A CA 6
ATOM 8515 C C . TYR A 1 81 ? -1.856 0.839 -0.068 1.00 0.00 81 TYR A C 6
ATOM 8516 O O . TYR A 1 81 ? -1.420 1.372 -1.088 1.00 0.00 81 TYR A O 6
ATOM 8534 N N . SER A 1 82 ? -1.960 1.476 1.094 1.00 0.00 82 SER A N 6
ATOM 8535 C CA . SER A 1 82 ? -1.561 2.871 1.239 1.00 0.00 82 SER A CA 6
ATOM 8536 C C . SER A 1 82 ? -0.405 3.005 2.226 1.00 0.00 82 SER A C 6
ATOM 8537 O O . SER A 1 82 ? -0.575 2.804 3.429 1.00 0.00 82 SER A O 6
ATOM 8545 N N . CYS A 1 83 ? 0.769 3.347 1.708 1.00 0.00 83 CYS A N 6
ATOM 8546 C CA . CYS A 1 83 ? 1.955 3.509 2.543 1.00 0.00 83 CYS A CA 6
ATOM 8547 C C . CYS A 1 83 ? 1.992 4.897 3.172 1.00 0.00 83 CYS A C 6
ATOM 8548 O O . CYS A 1 83 ? 2.591 5.821 2.624 1.00 0.00 83 CYS A O 6
ATOM 8556 N N . GLU A 1 84 ? 1.345 5.036 4.326 1.00 0.00 84 GLU A N 6
ATOM 8557 C CA . GLU A 1 84 ? 1.303 6.313 5.028 1.00 0.00 84 GLU A CA 6
ATOM 8558 C C . GLU A 1 84 ? 2.675 6.670 5.591 1.00 0.00 84 GLU A C 6
ATOM 8559 O O . GLU A 1 84 ? 3.389 5.810 6.106 1.00 0.00 84 GLU A O 6
ATOM 8571 N N . ALA A 1 85 ? 3.036 7.945 5.490 1.00 0.00 85 ALA A N 6
ATOM 8572 C CA . ALA A 1 85 ? 4.322 8.417 5.990 1.00 0.00 85 ALA A CA 6
ATOM 8573 C C . ALA A 1 85 ? 4.387 9.940 5.986 1.00 0.00 85 ALA A C 6
ATOM 8574 O O . ALA A 1 85 ? 4.317 10.571 4.932 1.00 0.00 85 ALA A O 6
ATOM 8581 N N . GLY A 1 86 ? 4.521 10.526 7.172 1.00 0.00 86 GLY A N 6
ATOM 8582 C CA . GLY A 1 86 ? 4.592 11.972 7.282 1.00 0.00 86 GLY A CA 6
ATOM 8583 C C . GLY A 1 86 ? 3.323 12.652 6.808 1.00 0.00 86 GLY A C 6
ATOM 8584 O O . GLY A 1 86 ? 3.376 13.670 6.120 1.00 0.00 86 GLY A O 6
ATOM 8588 N N . GLY A 1 87 ? 2.177 12.088 7.177 1.00 0.00 87 GLY A N 6
ATOM 8589 C CA . GLY A 1 87 ? 0.905 12.659 6.775 1.00 0.00 87 GLY A CA 6
ATOM 8590 C C . GLY A 1 87 ? 0.506 12.254 5.370 1.00 0.00 87 GLY A C 6
ATOM 8591 O O . GLY A 1 87 ? -0.674 12.286 5.020 1.00 0.00 87 GLY A O 6
ATOM 8595 N N . GLN A 1 88 ? 1.491 11.873 4.563 1.00 0.00 88 GLN A N 6
ATOM 8596 C CA . GLN A 1 88 ? 1.235 11.463 3.187 1.00 0.00 88 GLN A CA 6
ATOM 8597 C C . GLN A 1 88 ? 0.951 9.967 3.110 1.00 0.00 88 GLN A C 6
ATOM 8598 O O . GLN A 1 88 ? 0.956 9.272 4.125 1.00 0.00 88 GLN A O 6
ATOM 8612 N N . GLN A 1 89 ? 0.704 9.478 1.898 1.00 0.00 89 GLN A N 6
ATOM 8613 C CA . GLN A 1 89 ? 0.417 8.064 1.689 1.00 0.00 89 GLN A CA 6
ATOM 8614 C C . GLN A 1 89 ? 0.344 7.738 0.201 1.00 0.00 89 GLN A C 6
ATOM 8615 O O . GLN A 1 89 ? -0.404 8.367 -0.547 1.00 0.00 89 GLN A O 6
ATOM 8629 N N . LEU A 1 90 ? 1.126 6.750 -0.221 1.00 0.00 90 LEU A N 6
ATOM 8630 C CA . LEU A 1 90 ? 1.151 6.340 -1.621 1.00 0.00 90 LEU A CA 6
ATOM 8631 C C . LEU A 1 90 ? 0.236 5.141 -1.853 1.00 0.00 90 LEU A C 6
ATOM 8632 O O . LEU A 1 90 ? 0.257 4.175 -1.090 1.00 0.00 90 LEU A O 6
ATOM 8648 N N . SER A 1 91 ? -0.563 5.209 -2.913 1.00 0.00 91 SER A N 6
ATOM 8649 C CA . SER A 1 91 ? -1.486 4.130 -3.245 1.00 0.00 91 SER A CA 6
ATOM 8650 C C . SER A 1 91 ? -0.780 3.038 -4.043 1.00 0.00 91 SER A C 6
ATOM 8651 O O . SER A 1 91 ? 0.123 3.316 -4.833 1.00 0.00 91 SER A O 6
ATOM 8659 N N . PHE A 1 92 ? -1.199 1.795 -3.832 1.00 0.00 92 PHE A N 6
ATOM 8660 C CA . PHE A 1 92 ? -0.608 0.660 -4.530 1.00 0.00 92 PHE A CA 6
ATOM 8661 C C . PHE A 1 92 ? -1.644 -0.437 -4.761 1.00 0.00 92 PHE A C 6
ATOM 8662 O O . PHE A 1 92 ? -2.025 -1.151 -3.833 1.00 0.00 92 PHE A O 6
ATOM 8679 N N . ARG A 1 93 ? -2.096 -0.563 -6.004 1.00 0.00 93 ARG A N 6
ATOM 8680 C CA . ARG A 1 93 ? -3.089 -1.571 -6.358 1.00 0.00 93 ARG A CA 6
ATOM 8681 C C . ARG A 1 93 ? -2.431 -2.930 -6.573 1.00 0.00 93 ARG A C 6
ATOM 8682 O O . ARG A 1 93 ? -1.438 -3.044 -7.293 1.00 0.00 93 ARG A O 6
ATOM 8703 N N . LEU A 1 94 ? -2.990 -3.959 -5.945 1.00 0.00 94 LEU A N 6
ATOM 8704 C CA . LEU A 1 94 ? -2.458 -5.311 -6.068 1.00 0.00 94 LEU A CA 6
ATOM 8705 C C . LEU A 1 94 ? -3.454 -6.227 -6.773 1.00 0.00 94 LEU A C 6
ATOM 8706 O O . LEU A 1 94 ? -4.533 -6.503 -6.251 1.00 0.00 94 LEU A O 6
ATOM 8722 N N . GLN A 1 95 ? -3.082 -6.694 -7.960 1.00 0.00 95 GLN A N 6
ATOM 8723 C CA . GLN A 1 95 ? -3.942 -7.580 -8.736 1.00 0.00 95 GLN A CA 6
ATOM 8724 C C . GLN A 1 95 ? -3.470 -9.026 -8.632 1.00 0.00 95 GLN A C 6
ATOM 8725 O O . GLN A 1 95 ? -2.289 -9.320 -8.820 1.00 0.00 95 GLN A O 6
ATOM 8739 N N . VAL A 1 96 ? -4.400 -9.927 -8.330 1.00 0.00 96 VAL A N 6
ATOM 8740 C CA . VAL A 1 96 ? -4.079 -11.343 -8.201 1.00 0.00 96 VAL A CA 6
ATOM 8741 C C . VAL A 1 96 ? -4.704 -12.153 -9.332 1.00 0.00 96 VAL A C 6
ATOM 8742 O O . VAL A 1 96 ? -5.858 -11.938 -9.699 1.00 0.00 96 VAL A O 6
ATOM 8755 N N . ALA A 1 97 ? -3.932 -13.086 -9.880 1.00 0.00 97 ALA A N 6
ATOM 8756 C CA . ALA A 1 97 ? -4.411 -13.931 -10.967 1.00 0.00 97 ALA A CA 6
ATOM 8757 C C . ALA A 1 97 ? -5.331 -15.028 -10.446 1.00 0.00 97 ALA A C 6
ATOM 8758 O O . ALA A 1 97 ? -5.461 -15.222 -9.238 1.00 0.00 97 ALA A O 6
ATOM 8765 N N . GLY A 1 98 ? -5.971 -15.745 -11.365 1.00 0.00 98 GLY A N 6
ATOM 8766 C CA . GLY A 1 98 ? -6.873 -16.814 -10.978 1.00 0.00 98 GLY A CA 6
ATOM 8767 C C . GLY A 1 98 ? -6.400 -17.551 -9.741 1.00 0.00 98 GLY A C 6
ATOM 8768 O O . GLY A 1 98 ? -5.304 -18.111 -9.725 1.00 0.00 98 GLY A O 6
ATOM 8772 N N . GLN A 1 99 ? -7.228 -17.550 -8.701 1.00 0.00 99 GLN A N 6
ATOM 8773 C CA . GLN A 1 99 ? -6.887 -18.222 -7.453 1.00 0.00 99 GLN A CA 6
ATOM 8774 C C . GLN A 1 99 ? -6.510 -19.678 -7.704 1.00 0.00 99 GLN A C 6
ATOM 8775 O O . GLN A 1 99 ? -7.154 -20.369 -8.495 1.00 0.00 99 GLN A O 6
ATOM 8789 N N . CYS A 1 100 ? -5.464 -20.138 -7.027 1.00 0.00 100 CYS A N 6
ATOM 8790 C CA . CYS A 1 100 ? -5.000 -21.513 -7.178 1.00 0.00 100 CYS A CA 6
ATOM 8791 C C . CYS A 1 100 ? -5.513 -22.388 -6.038 1.00 0.00 100 CYS A C 6
ATOM 8792 O O . CYS A 1 100 ? -5.851 -21.891 -4.964 1.00 0.00 100 CYS A O 6
ATOM 8800 N N . PHE A 1 101 ? -5.569 -23.693 -6.281 1.00 0.00 101 PHE A N 6
ATOM 8801 C CA . PHE A 1 101 ? -6.043 -24.638 -5.276 1.00 0.00 101 PHE A CA 6
ATOM 8802 C C . PHE A 1 101 ? -4.911 -25.548 -4.808 1.00 0.00 101 PHE A C 6
ATOM 8803 O O . PHE A 1 101 ? -4.169 -26.102 -5.619 1.00 0.00 101 PHE A O 6
ATOM 8820 N N . GLY A 1 102 ? -4.784 -25.698 -3.493 1.00 0.00 102 GLY A N 6
ATOM 8821 C CA . GLY A 1 102 ? -3.741 -26.542 -2.940 1.00 0.00 102 GLY A CA 6
ATOM 8822 C C . GLY A 1 102 ? -2.570 -25.740 -2.405 1.00 0.00 102 GLY A C 6
ATOM 8823 O O . GLY A 1 102 ? -2.679 -25.087 -1.367 1.00 0.00 102 GLY A O 6
ATOM 8827 N N . GLY A 1 1 ? 16.309 27.192 15.551 1.00 0.00 1 GLY A N 7
ATOM 8828 C CA . GLY A 1 1 ? 17.034 27.250 14.295 1.00 0.00 1 GLY A CA 7
ATOM 8829 C C . GLY A 1 1 ? 16.377 28.175 13.289 1.00 0.00 1 GLY A C 7
ATOM 8830 O O . GLY A 1 1 ? 16.040 29.314 13.610 1.00 0.00 1 GLY A O 7
ATOM 8834 N N . SER A 1 2 ? 16.197 27.684 12.067 1.00 0.00 2 SER A N 7
ATOM 8835 C CA . SER A 1 2 ? 15.582 28.476 11.008 1.00 0.00 2 SER A CA 7
ATOM 8836 C C . SER A 1 2 ? 14.088 28.184 10.910 1.00 0.00 2 SER A C 7
ATOM 8837 O O . SER A 1 2 ? 13.671 27.242 10.236 1.00 0.00 2 SER A O 7
ATOM 8845 N N . SER A 1 3 ? 13.286 29.000 11.588 1.00 0.00 3 SER A N 7
ATOM 8846 C CA . SER A 1 3 ? 11.838 28.828 11.581 1.00 0.00 3 SER A CA 7
ATOM 8847 C C . SER A 1 3 ? 11.198 29.656 10.471 1.00 0.00 3 SER A C 7
ATOM 8848 O O . SER A 1 3 ? 10.817 30.806 10.680 1.00 0.00 3 SER A O 7
ATOM 8856 N N . GLY A 1 4 ? 11.083 29.059 9.288 1.00 0.00 4 GLY A N 7
ATOM 8857 C CA . GLY A 1 4 ? 10.489 29.755 8.162 1.00 0.00 4 GLY A CA 7
ATOM 8858 C C . GLY A 1 4 ? 10.471 28.911 6.903 1.00 0.00 4 GLY A C 7
ATOM 8859 O O . GLY A 1 4 ? 11.339 29.052 6.040 1.00 0.00 4 GLY A O 7
ATOM 8863 N N . SER A 1 5 ? 9.482 28.030 6.797 1.00 0.00 5 SER A N 7
ATOM 8864 C CA . SER A 1 5 ? 9.358 27.155 5.636 1.00 0.00 5 SER A CA 7
ATOM 8865 C C . SER A 1 5 ? 7.936 26.619 5.510 1.00 0.00 5 SER A C 7
ATOM 8866 O O . SER A 1 5 ? 7.323 26.213 6.497 1.00 0.00 5 SER A O 7
ATOM 8874 N N . SER A 1 6 ? 7.416 26.620 4.286 1.00 0.00 6 SER A N 7
ATOM 8875 C CA . SER A 1 6 ? 6.065 26.137 4.029 1.00 0.00 6 SER A CA 7
ATOM 8876 C C . SER A 1 6 ? 6.093 24.866 3.186 1.00 0.00 6 SER A C 7
ATOM 8877 O O . SER A 1 6 ? 7.013 24.649 2.399 1.00 0.00 6 SER A O 7
ATOM 8885 N N . GLY A 1 7 ? 5.076 24.027 3.358 1.00 0.00 7 GLY A N 7
ATOM 8886 C CA . GLY A 1 7 ? 5.002 22.787 2.608 1.00 0.00 7 GLY A CA 7
ATOM 8887 C C . GLY A 1 7 ? 6.054 21.784 3.040 1.00 0.00 7 GLY A C 7
ATOM 8888 O O . GLY A 1 7 ? 7.252 22.023 2.883 1.00 0.00 7 GLY A O 7
ATOM 8892 N N . LYS A 1 8 ? 5.608 20.659 3.587 1.00 0.00 8 LYS A N 7
ATOM 8893 C CA . LYS A 1 8 ? 6.518 19.616 4.044 1.00 0.00 8 LYS A CA 7
ATOM 8894 C C . LYS A 1 8 ? 6.402 18.371 3.170 1.00 0.00 8 LYS A C 7
ATOM 8895 O O . LYS A 1 8 ? 5.305 17.983 2.767 1.00 0.00 8 LYS A O 7
ATOM 8914 N N . VAL A 1 9 ? 7.540 17.747 2.882 1.00 0.00 9 VAL A N 7
ATOM 8915 C CA . VAL A 1 9 ? 7.565 16.544 2.058 1.00 0.00 9 VAL A CA 7
ATOM 8916 C C . VAL A 1 9 ? 8.135 15.361 2.832 1.00 0.00 9 VAL A C 7
ATOM 8917 O O . VAL A 1 9 ? 9.198 15.459 3.444 1.00 0.00 9 VAL A O 7
ATOM 8930 N N . VAL A 1 10 ? 7.420 14.240 2.800 1.00 0.00 10 VAL A N 7
ATOM 8931 C CA . VAL A 1 10 ? 7.855 13.036 3.496 1.00 0.00 10 VAL A CA 7
ATOM 8932 C C . VAL A 1 10 ? 8.398 12.000 2.517 1.00 0.00 10 VAL A C 7
ATOM 8933 O O . VAL A 1 10 ? 9.371 11.305 2.809 1.00 0.00 10 VAL A O 7
ATOM 8946 N N . PHE A 1 11 ? 7.762 11.904 1.354 1.00 0.00 11 PHE A N 7
ATOM 8947 C CA . PHE A 1 11 ? 8.181 10.953 0.331 1.00 0.00 11 PHE A CA 7
ATOM 8948 C C . PHE A 1 11 ? 9.054 11.633 -0.719 1.00 0.00 11 PHE A C 7
ATOM 8949 O O . PHE A 1 11 ? 9.383 12.813 -0.599 1.00 0.00 11 PHE A O 7
ATOM 8966 N N . ALA A 1 12 ? 9.428 10.879 -1.748 1.00 0.00 12 ALA A N 7
ATOM 8967 C CA . ALA A 1 12 ? 10.262 11.408 -2.820 1.00 0.00 12 ALA A CA 7
ATOM 8968 C C . ALA A 1 12 ? 9.497 12.426 -3.659 1.00 0.00 12 ALA A C 7
ATOM 8969 O O . ALA A 1 12 ? 8.310 12.665 -3.434 1.00 0.00 12 ALA A O 7
ATOM 8976 N N . LYS A 1 13 ? 10.183 13.024 -4.627 1.00 0.00 13 LYS A N 7
ATOM 8977 C CA . LYS A 1 13 ? 9.569 14.016 -5.501 1.00 0.00 13 LYS A CA 7
ATOM 8978 C C . LYS A 1 13 ? 9.396 13.465 -6.912 1.00 0.00 13 LYS A C 7
ATOM 8979 O O . LYS A 1 13 ? 8.570 13.954 -7.682 1.00 0.00 13 LYS A O 7
ATOM 8998 N N . GLU A 1 14 ? 10.181 12.444 -7.245 1.00 0.00 14 GLU A N 7
ATOM 8999 C CA . GLU A 1 14 ? 10.113 11.828 -8.564 1.00 0.00 14 GLU A CA 7
ATOM 9000 C C . GLU A 1 14 ? 9.329 10.519 -8.513 1.00 0.00 14 GLU A C 7
ATOM 9001 O O . GLU A 1 14 ? 9.697 9.538 -9.159 1.00 0.00 14 GLU A O 7
ATOM 9013 N N . GLN A 1 15 ? 8.247 10.514 -7.741 1.00 0.00 15 GLN A N 7
ATOM 9014 C CA . GLN A 1 15 ? 7.412 9.327 -7.605 1.00 0.00 15 GLN A CA 7
ATOM 9015 C C . GLN A 1 15 ? 5.940 9.671 -7.807 1.00 0.00 15 GLN A C 7
ATOM 9016 O O . GLN A 1 15 ? 5.461 10.726 -7.391 1.00 0.00 15 GLN A O 7
ATOM 9030 N N . PRO A 1 16 ? 5.203 8.760 -8.460 1.00 0.00 16 PRO A N 7
ATOM 9031 C CA . PRO A 1 16 ? 3.775 8.945 -8.732 1.00 0.00 16 PRO A CA 7
ATOM 9032 C C . PRO A 1 16 ? 2.929 8.864 -7.466 1.00 0.00 16 PRO A C 7
ATOM 9033 O O . PRO A 1 16 ? 3.319 8.230 -6.487 1.00 0.00 16 PRO A O 7
ATOM 9044 N N . ALA A 1 17 ? 1.768 9.510 -7.494 1.00 0.00 17 ALA A N 7
ATOM 9045 C CA . ALA A 1 17 ? 0.865 9.509 -6.349 1.00 0.00 17 ALA A CA 7
ATOM 9046 C C . ALA A 1 17 ? 0.289 8.118 -6.106 1.00 0.00 17 ALA A C 7
ATOM 9047 O O . ALA A 1 17 ? 0.071 7.717 -4.962 1.00 0.00 17 ALA A O 7
ATOM 9054 N N . HIS A 1 18 ? 0.044 7.386 -7.188 1.00 0.00 18 HIS A N 7
ATOM 9055 C CA . HIS A 1 18 ? -0.508 6.040 -7.092 1.00 0.00 18 HIS A CA 7
ATOM 9056 C C . HIS A 1 18 ? 0.090 5.130 -8.161 1.00 0.00 18 HIS A C 7
ATOM 9057 O O . HIS A 1 18 ? 0.140 5.489 -9.338 1.00 0.00 18 HIS A O 7
ATOM 9072 N N . ARG A 1 19 ? 0.543 3.952 -7.744 1.00 0.00 19 ARG A N 7
ATOM 9073 C CA . ARG A 1 19 ? 1.139 2.992 -8.665 1.00 0.00 19 ARG A CA 7
ATOM 9074 C C . ARG A 1 19 ? 0.262 1.751 -8.800 1.00 0.00 19 ARG A C 7
ATOM 9075 O O . ARG A 1 19 ? -0.552 1.457 -7.925 1.00 0.00 19 ARG A O 7
ATOM 9096 N N . GLU A 1 20 ? 0.434 1.027 -9.901 1.00 0.00 20 GLU A N 7
ATOM 9097 C CA . GLU A 1 20 ? -0.343 -0.181 -10.150 1.00 0.00 20 GLU A CA 7
ATOM 9098 C C . GLU A 1 20 ? 0.542 -1.422 -10.075 1.00 0.00 20 GLU A C 7
ATOM 9099 O O . GLU A 1 20 ? 1.551 -1.522 -10.774 1.00 0.00 20 GLU A O 7
ATOM 9111 N N . VAL A 1 21 ? 0.157 -2.366 -9.221 1.00 0.00 21 VAL A N 7
ATOM 9112 C CA . VAL A 1 21 ? 0.914 -3.600 -9.054 1.00 0.00 21 VAL A CA 7
ATOM 9113 C C . VAL A 1 21 ? 0.032 -4.822 -9.286 1.00 0.00 21 VAL A C 7
ATOM 9114 O O . VAL A 1 21 ? -1.146 -4.826 -8.927 1.00 0.00 21 VAL A O 7
ATOM 9127 N N . GLN A 1 22 ? 0.609 -5.856 -9.888 1.00 0.00 22 GLN A N 7
ATOM 9128 C CA . GLN A 1 22 ? -0.126 -7.084 -10.168 1.00 0.00 22 GLN A CA 7
ATOM 9129 C C . GLN A 1 22 ? 0.656 -8.306 -9.699 1.00 0.00 22 GLN A C 7
ATOM 9130 O O . GLN A 1 22 ? 1.810 -8.195 -9.286 1.00 0.00 22 GLN A O 7
ATOM 9144 N N . ALA A 1 23 ? 0.020 -9.471 -9.765 1.00 0.00 23 ALA A N 7
ATOM 9145 C CA . ALA A 1 23 ? 0.658 -10.714 -9.348 1.00 0.00 23 ALA A CA 7
ATOM 9146 C C . ALA A 1 23 ? -0.233 -11.915 -9.646 1.00 0.00 23 ALA A C 7
ATOM 9147 O O . ALA A 1 23 ? -1.336 -11.765 -10.172 1.00 0.00 23 ALA A O 7
ATOM 9154 N N . GLU A 1 24 ? 0.252 -13.105 -9.307 1.00 0.00 24 GLU A N 7
ATOM 9155 C CA . GLU A 1 24 ? -0.502 -14.332 -9.541 1.00 0.00 24 GLU A CA 7
ATOM 9156 C C . GLU A 1 24 ? -0.952 -14.953 -8.222 1.00 0.00 24 GLU A C 7
ATOM 9157 O O . GLU A 1 24 ? -0.321 -14.757 -7.184 1.00 0.00 24 GLU A O 7
ATOM 9169 N N . ALA A 1 25 ? -2.047 -15.704 -8.272 1.00 0.00 25 ALA A N 7
ATOM 9170 C CA . ALA A 1 25 ? -2.581 -16.356 -7.083 1.00 0.00 25 ALA A CA 7
ATOM 9171 C C . ALA A 1 25 ? -1.535 -17.253 -6.432 1.00 0.00 25 ALA A C 7
ATOM 9172 O O . ALA A 1 25 ? -1.053 -18.207 -7.043 1.00 0.00 25 ALA A O 7
ATOM 9179 N N . GLY A 1 26 ? -1.186 -16.942 -5.187 1.00 0.00 26 GLY A N 7
ATOM 9180 C CA . GLY A 1 26 ? -0.197 -17.730 -4.474 1.00 0.00 26 GLY A CA 7
ATOM 9181 C C . GLY A 1 26 ? 1.186 -17.112 -4.530 1.00 0.00 26 GLY A C 7
ATOM 9182 O O . GLY A 1 26 ? 2.004 -17.324 -3.635 1.00 0.00 26 GLY A O 7
ATOM 9186 N N . ALA A 1 27 ? 1.449 -16.347 -5.584 1.00 0.00 27 ALA A N 7
ATOM 9187 C CA . ALA A 1 27 ? 2.742 -15.696 -5.752 1.00 0.00 27 ALA A CA 7
ATOM 9188 C C . ALA A 1 27 ? 2.994 -14.680 -4.644 1.00 0.00 27 ALA A C 7
ATOM 9189 O O . ALA A 1 27 ? 2.112 -14.402 -3.831 1.00 0.00 27 ALA A O 7
ATOM 9196 N N . SER A 1 28 ? 4.203 -14.127 -4.617 1.00 0.00 28 SER A N 7
ATOM 9197 C CA . SER A 1 28 ? 4.572 -13.145 -3.605 1.00 0.00 28 SER A CA 7
ATOM 9198 C C . SER A 1 28 ? 4.764 -11.767 -4.231 1.00 0.00 28 SER A C 7
ATOM 9199 O O . SER A 1 28 ? 5.722 -11.536 -4.968 1.00 0.00 28 SER A O 7
ATOM 9207 N N . ALA A 1 29 ? 3.845 -10.854 -3.932 1.00 0.00 29 ALA A N 7
ATOM 9208 C CA . ALA A 1 29 ? 3.913 -9.498 -4.463 1.00 0.00 29 ALA A CA 7
ATOM 9209 C C . ALA A 1 29 ? 4.933 -8.660 -3.699 1.00 0.00 29 ALA A C 7
ATOM 9210 O O . ALA A 1 29 ? 5.555 -9.135 -2.748 1.00 0.00 29 ALA A O 7
ATOM 9217 N N . THR A 1 30 ? 5.100 -7.411 -4.120 1.00 0.00 30 THR A N 7
ATOM 9218 C CA . THR A 1 30 ? 6.045 -6.507 -3.477 1.00 0.00 30 THR A CA 7
ATOM 9219 C C . THR A 1 30 ? 5.740 -5.054 -3.823 1.00 0.00 30 THR A C 7
ATOM 9220 O O . THR A 1 30 ? 5.880 -4.637 -4.974 1.00 0.00 30 THR A O 7
ATOM 9231 N N . LEU A 1 31 ? 5.323 -4.287 -2.822 1.00 0.00 31 LEU A N 7
ATOM 9232 C CA . LEU A 1 31 ? 4.998 -2.879 -3.021 1.00 0.00 31 LEU A CA 7
ATOM 9233 C C . LEU A 1 31 ? 6.121 -1.984 -2.508 1.00 0.00 31 LEU A C 7
ATOM 9234 O O . LEU A 1 31 ? 6.204 -1.697 -1.314 1.00 0.00 31 LEU A O 7
ATOM 9250 N N . SER A 1 32 ? 6.983 -1.543 -3.419 1.00 0.00 32 SER A N 7
ATOM 9251 C CA . SER A 1 32 ? 8.103 -0.681 -3.059 1.00 0.00 32 SER A CA 7
ATOM 9252 C C . SER A 1 32 ? 7.727 0.789 -3.210 1.00 0.00 32 SER A C 7
ATOM 9253 O O . SER A 1 32 ? 6.935 1.153 -4.081 1.00 0.00 32 SER A O 7
ATOM 9261 N N . CYS A 1 33 ? 8.299 1.631 -2.357 1.00 0.00 33 CYS A N 7
ATOM 9262 C CA . CYS A 1 33 ? 8.024 3.063 -2.394 1.00 0.00 33 CYS A CA 7
ATOM 9263 C C . CYS A 1 33 ? 9.190 3.855 -1.811 1.00 0.00 33 CYS A C 7
ATOM 9264 O O . CYS A 1 33 ? 9.685 3.544 -0.729 1.00 0.00 33 CYS A O 7
ATOM 9272 N N . GLU A 1 34 ? 9.624 4.880 -2.538 1.00 0.00 34 GLU A N 7
ATOM 9273 C CA . GLU A 1 34 ? 10.733 5.716 -2.093 1.00 0.00 34 GLU A CA 7
ATOM 9274 C C . GLU A 1 34 ? 10.295 6.649 -0.969 1.00 0.00 34 GLU A C 7
ATOM 9275 O O . GLU A 1 34 ? 9.104 6.900 -0.784 1.00 0.00 34 GLU A O 7
ATOM 9287 N N . VAL A 1 35 ? 11.267 7.160 -0.219 1.00 0.00 35 VAL A N 7
ATOM 9288 C CA . VAL A 1 35 ? 10.983 8.066 0.887 1.00 0.00 35 VAL A CA 7
ATOM 9289 C C . VAL A 1 35 ? 11.948 9.246 0.893 1.00 0.00 35 VAL A C 7
ATOM 9290 O O . VAL A 1 35 ? 13.051 9.161 0.355 1.00 0.00 35 VAL A O 7
ATOM 9303 N N . ALA A 1 36 ? 11.523 10.347 1.504 1.00 0.00 36 ALA A N 7
ATOM 9304 C CA . ALA A 1 36 ? 12.351 11.545 1.582 1.00 0.00 36 ALA A CA 7
ATOM 9305 C C . ALA A 1 36 ? 13.398 11.418 2.683 1.00 0.00 36 ALA A C 7
ATOM 9306 O O . ALA A 1 36 ? 14.400 12.132 2.683 1.00 0.00 36 ALA A O 7
ATOM 9313 N N . GLN A 1 37 ? 13.159 10.505 3.619 1.00 0.00 37 GLN A N 7
ATOM 9314 C CA . GLN A 1 37 ? 14.083 10.286 4.726 1.00 0.00 37 GLN A CA 7
ATOM 9315 C C . GLN A 1 37 ? 14.256 8.797 5.003 1.00 0.00 37 GLN A C 7
ATOM 9316 O O . GLN A 1 37 ? 13.580 7.961 4.405 1.00 0.00 37 GLN A O 7
ATOM 9330 N N . ALA A 1 38 ? 15.168 8.472 5.915 1.00 0.00 38 ALA A N 7
ATOM 9331 C CA . ALA A 1 38 ? 15.429 7.084 6.273 1.00 0.00 38 ALA A CA 7
ATOM 9332 C C . ALA A 1 38 ? 14.867 6.757 7.652 1.00 0.00 38 ALA A C 7
ATOM 9333 O O . ALA A 1 38 ? 14.061 5.838 7.802 1.00 0.00 38 ALA A O 7
ATOM 9340 N N . GLN A 1 39 ? 15.297 7.514 8.656 1.00 0.00 39 GLN A N 7
ATOM 9341 C CA . GLN A 1 39 ? 14.836 7.303 10.023 1.00 0.00 39 GLN A CA 7
ATOM 9342 C C . GLN A 1 39 ? 13.315 7.383 10.104 1.00 0.00 39 GLN A C 7
ATOM 9343 O O . GLN A 1 39 ? 12.712 6.975 11.097 1.00 0.00 39 GLN A O 7
ATOM 9357 N N . THR A 1 40 ? 12.699 7.912 9.051 1.00 0.00 40 THR A N 7
ATOM 9358 C CA . THR A 1 40 ? 11.248 8.047 9.003 1.00 0.00 40 THR A CA 7
ATOM 9359 C C . THR A 1 40 ? 10.576 6.691 8.823 1.00 0.00 40 THR A C 7
ATOM 9360 O O . THR A 1 40 ? 10.931 5.926 7.927 1.00 0.00 40 THR A O 7
ATOM 9371 N N . GLU A 1 41 ? 9.602 6.400 9.681 1.00 0.00 41 GLU A N 7
ATOM 9372 C CA . GLU A 1 41 ? 8.881 5.135 9.616 1.00 0.00 41 GLU A CA 7
ATOM 9373 C C . GLU A 1 41 ? 7.571 5.295 8.849 1.00 0.00 41 GLU A C 7
ATOM 9374 O O . GLU A 1 41 ? 7.018 6.391 8.764 1.00 0.00 41 GLU A O 7
ATOM 9386 N N . VAL A 1 42 ? 7.080 4.192 8.291 1.00 0.00 42 VAL A N 7
ATOM 9387 C CA . VAL A 1 42 ? 5.836 4.209 7.532 1.00 0.00 42 VAL A CA 7
ATOM 9388 C C . VAL A 1 42 ? 4.883 3.121 8.014 1.00 0.00 42 VAL A C 7
ATOM 9389 O O . VAL A 1 42 ? 5.309 2.110 8.574 1.00 0.00 42 VAL A O 7
ATOM 9402 N N . THR A 1 43 ? 3.589 3.335 7.794 1.00 0.00 43 THR A N 7
ATOM 9403 C CA . THR A 1 43 ? 2.575 2.374 8.208 1.00 0.00 43 THR A CA 7
ATOM 9404 C C . THR A 1 43 ? 1.594 2.089 7.076 1.00 0.00 43 THR A C 7
ATOM 9405 O O . THR A 1 43 ? 0.714 2.900 6.787 1.00 0.00 43 THR A O 7
ATOM 9416 N N . TRP A 1 44 ? 1.750 0.934 6.440 1.00 0.00 44 TRP A N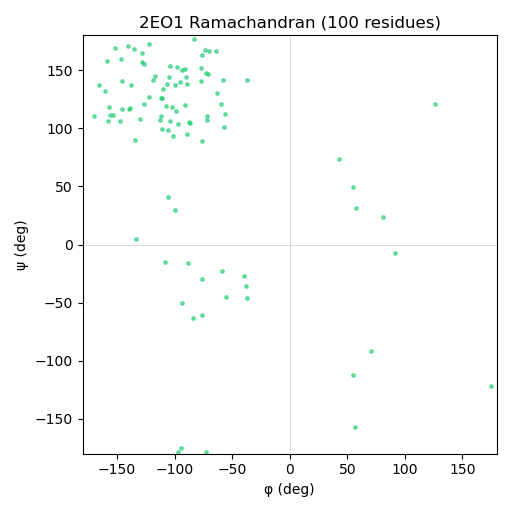 7
ATOM 9417 C CA . TRP A 1 44 ? 0.877 0.543 5.340 1.00 0.00 44 TRP A CA 7
ATOM 9418 C C . TRP A 1 44 ? -0.577 0.480 5.795 1.00 0.00 44 TRP A C 7
ATOM 9419 O O . TRP A 1 44 ? -0.859 0.301 6.980 1.00 0.00 44 TRP A O 7
ATOM 9440 N N . TYR A 1 45 ? -1.496 0.628 4.847 1.00 0.00 45 TYR A N 7
ATOM 9441 C CA . TYR A 1 45 ? -2.921 0.591 5.152 1.00 0.00 45 TYR A CA 7
ATOM 9442 C C . TYR A 1 45 ? -3.715 0.027 3.977 1.00 0.00 45 TYR A C 7
ATOM 9443 O O . TYR A 1 45 ? -3.782 0.634 2.908 1.00 0.00 45 TYR A O 7
ATOM 9461 N N . LYS A 1 46 ? -4.317 -1.140 4.184 1.00 0.00 46 LYS A N 7
ATOM 9462 C CA . LYS A 1 46 ? -5.108 -1.788 3.145 1.00 0.00 46 LYS A CA 7
ATOM 9463 C C . LYS A 1 46 ? -6.579 -1.402 3.262 1.00 0.00 46 LYS A C 7
ATOM 9464 O O . LYS A 1 46 ? -7.173 -1.497 4.336 1.00 0.00 46 LYS A O 7
ATOM 9483 N N . ASP A 1 47 ? -7.162 -0.968 2.149 1.00 0.00 47 ASP A N 7
ATOM 9484 C CA . ASP A 1 47 ? -8.564 -0.569 2.126 1.00 0.00 47 ASP A CA 7
ATOM 9485 C C . ASP A 1 47 ? -8.927 0.218 3.382 1.00 0.00 47 ASP A C 7
ATOM 9486 O O . ASP A 1 47 ? -10.026 0.082 3.916 1.00 0.00 47 ASP A O 7
ATOM 9495 N N . GLY A 1 48 ? -7.992 1.041 3.848 1.00 0.00 48 GLY A N 7
ATOM 9496 C CA . GLY A 1 48 ? -8.232 1.837 5.037 1.00 0.00 48 GLY A CA 7
ATOM 9497 C C . GLY A 1 48 ? -8.162 1.015 6.309 1.00 0.00 48 GLY A C 7
ATOM 9498 O O . GLY A 1 48 ? -8.923 1.245 7.249 1.00 0.00 48 GLY A O 7
ATOM 9502 N N . LYS A 1 49 ? -7.247 0.052 6.339 1.00 0.00 49 LYS A N 7
ATOM 9503 C CA . LYS A 1 49 ? -7.079 -0.808 7.504 1.00 0.00 49 LYS A CA 7
ATOM 9504 C C . LYS A 1 49 ? -5.606 -0.938 7.877 1.00 0.00 49 LYS A C 7
ATOM 9505 O O . LYS A 1 49 ? -4.743 -1.059 7.008 1.00 0.00 49 LYS A O 7
ATOM 9524 N N . LYS A 1 50 ? -5.325 -0.914 9.176 1.00 0.00 50 LYS A N 7
ATOM 9525 C CA . LYS A 1 50 ? -3.957 -1.032 9.665 1.00 0.00 50 LYS A CA 7
ATOM 9526 C C . LYS A 1 50 ? -3.406 -2.431 9.409 1.00 0.00 50 LYS A C 7
ATOM 9527 O O . LYS A 1 50 ? -3.973 -3.426 9.862 1.00 0.00 50 LYS A O 7
ATOM 9546 N N . LEU A 1 51 ? -2.296 -2.501 8.681 1.00 0.00 51 LEU A N 7
ATOM 9547 C CA . LEU A 1 51 ? -1.667 -3.778 8.365 1.00 0.00 51 LEU A CA 7
ATOM 9548 C C . LEU A 1 51 ? -0.693 -4.192 9.464 1.00 0.00 51 LEU A C 7
ATOM 9549 O O . LEU A 1 51 ? -0.197 -3.353 10.215 1.00 0.00 51 LEU A O 7
ATOM 9565 N N . SER A 1 52 ? -0.423 -5.491 9.549 1.00 0.00 52 SER A N 7
ATOM 9566 C CA . SER A 1 52 ? 0.491 -6.016 10.557 1.00 0.00 52 SER A CA 7
ATOM 9567 C C . SER A 1 52 ? 1.494 -6.981 9.931 1.00 0.00 52 SER A C 7
ATOM 9568 O O . SER A 1 52 ? 1.113 -7.980 9.320 1.00 0.00 52 SER A O 7
ATOM 9576 N N . SER A 1 53 ? 2.778 -6.674 10.087 1.00 0.00 53 SER A N 7
ATOM 9577 C CA . SER A 1 53 ? 3.836 -7.510 9.535 1.00 0.00 53 SER A CA 7
ATOM 9578 C C . SER A 1 53 ? 3.770 -8.922 10.110 1.00 0.00 53 SER A C 7
ATOM 9579 O O . SER A 1 53 ? 4.285 -9.186 11.197 1.00 0.00 53 SER A O 7
ATOM 9587 N N . SER A 1 54 ? 3.132 -9.825 9.373 1.00 0.00 54 SER A N 7
ATOM 9588 C CA . SER A 1 54 ? 2.993 -11.209 9.811 1.00 0.00 54 SER A CA 7
ATOM 9589 C C . SER A 1 54 ? 3.652 -12.161 8.818 1.00 0.00 54 SER A C 7
ATOM 9590 O O . SER A 1 54 ? 3.955 -11.783 7.686 1.00 0.00 54 SER A O 7
ATOM 9598 N N . SER A 1 55 ? 3.871 -13.399 9.250 1.00 0.00 55 SER A N 7
ATOM 9599 C CA . SER A 1 55 ? 4.498 -14.406 8.401 1.00 0.00 55 SER A CA 7
ATOM 9600 C C . SER A 1 55 ? 4.062 -14.239 6.949 1.00 0.00 55 SER A C 7
ATOM 9601 O O . SER A 1 55 ? 4.838 -14.480 6.023 1.00 0.00 55 SER A O 7
ATOM 9609 N N . LYS A 1 56 ? 2.815 -13.824 6.756 1.00 0.00 56 LYS A N 7
ATOM 9610 C CA . LYS A 1 56 ? 2.273 -13.623 5.417 1.00 0.00 56 LYS A CA 7
ATOM 9611 C C . LYS A 1 56 ? 2.837 -12.353 4.787 1.00 0.00 56 LYS A C 7
ATOM 9612 O O . LYS A 1 56 ? 3.454 -12.397 3.723 1.00 0.00 56 LYS A O 7
ATOM 9631 N N . VAL A 1 57 ? 2.621 -11.223 5.452 1.00 0.00 57 VAL A N 7
ATOM 9632 C CA . VAL A 1 57 ? 3.110 -9.941 4.959 1.00 0.00 57 VAL A CA 7
ATOM 9633 C C . VAL A 1 57 ? 4.255 -9.421 5.820 1.00 0.00 57 VAL A C 7
ATOM 9634 O O . VAL A 1 57 ? 4.180 -9.442 7.049 1.00 0.00 57 VAL A O 7
ATOM 9647 N N . ARG A 1 58 ? 5.314 -8.953 5.168 1.00 0.00 58 ARG A N 7
ATOM 9648 C CA . ARG A 1 58 ? 6.476 -8.427 5.874 1.00 0.00 58 ARG A CA 7
ATOM 9649 C C . ARG A 1 58 ? 6.785 -7.001 5.428 1.00 0.00 58 ARG A C 7
ATOM 9650 O O . ARG A 1 58 ? 6.829 -6.709 4.233 1.00 0.00 58 ARG A O 7
ATOM 9671 N N . VAL A 1 59 ? 6.997 -6.116 6.397 1.00 0.00 59 VAL A N 7
ATOM 9672 C CA . VAL A 1 59 ? 7.302 -4.721 6.104 1.00 0.00 59 VAL A CA 7
ATOM 9673 C C . VAL A 1 59 ? 8.808 -4.486 6.054 1.00 0.00 59 VAL A C 7
ATOM 9674 O O . VAL A 1 59 ? 9.439 -4.225 7.077 1.00 0.00 59 VAL A O 7
ATOM 9687 N N . GLU A 1 60 ? 9.377 -4.581 4.856 1.00 0.00 60 GLU A N 7
ATOM 9688 C CA . GLU A 1 60 ? 10.809 -4.379 4.673 1.00 0.00 60 GLU A CA 7
ATOM 9689 C C . GLU A 1 60 ? 11.127 -2.903 4.452 1.00 0.00 60 GLU A C 7
ATOM 9690 O O . GLU A 1 60 ? 10.440 -2.216 3.697 1.00 0.00 60 GLU A O 7
ATOM 9702 N N . ALA A 1 61 ? 12.172 -2.423 5.118 1.00 0.00 61 ALA A N 7
ATOM 9703 C CA . ALA A 1 61 ? 12.582 -1.030 4.994 1.00 0.00 61 ALA A CA 7
ATOM 9704 C C . ALA A 1 61 ? 14.080 -0.920 4.729 1.00 0.00 61 ALA A C 7
ATOM 9705 O O . ALA A 1 61 ? 14.880 -0.830 5.660 1.00 0.00 61 ALA A O 7
ATOM 9712 N N . VAL A 1 62 ? 14.453 -0.928 3.453 1.00 0.00 62 VAL A N 7
ATOM 9713 C CA . VAL A 1 62 ? 15.855 -0.829 3.066 1.00 0.00 62 VAL A CA 7
ATOM 9714 C C . VAL A 1 62 ? 16.235 0.612 2.744 1.00 0.00 62 VAL A C 7
ATOM 9715 O O . VAL A 1 62 ? 15.726 1.202 1.792 1.00 0.00 62 VAL A O 7
ATOM 9728 N N . GLY A 1 63 ? 17.135 1.174 3.545 1.00 0.00 63 GLY A N 7
ATOM 9729 C CA . GLY A 1 63 ? 17.570 2.542 3.329 1.00 0.00 63 GLY A CA 7
ATOM 9730 C C . GLY A 1 63 ? 16.410 3.488 3.092 1.00 0.00 63 GLY A C 7
ATOM 9731 O O . GLY A 1 63 ? 15.579 3.696 3.977 1.00 0.00 63 GLY A O 7
ATOM 9735 N N . CYS A 1 64 ? 16.353 4.063 1.896 1.00 0.00 64 CYS A N 7
ATOM 9736 C CA . CYS A 1 64 ? 15.287 4.995 1.546 1.00 0.00 64 CYS A CA 7
ATOM 9737 C C . CYS A 1 64 ? 14.240 4.318 0.666 1.00 0.00 64 CYS A C 7
ATOM 9738 O O . CYS A 1 64 ? 13.697 4.929 -0.254 1.00 0.00 64 CYS A O 7
ATOM 9746 N N . THR A 1 65 ? 13.963 3.050 0.955 1.00 0.00 65 THR A N 7
ATOM 9747 C CA . THR A 1 65 ? 12.984 2.289 0.189 1.00 0.00 65 THR A CA 7
ATOM 9748 C C . THR A 1 65 ? 12.188 1.352 1.091 1.00 0.00 65 THR A C 7
ATOM 9749 O O . THR A 1 65 ? 12.762 0.585 1.865 1.00 0.00 65 THR A O 7
ATOM 9760 N N . ARG A 1 66 ? 10.865 1.419 0.986 1.00 0.00 66 ARG A N 7
ATOM 9761 C CA . ARG A 1 66 ? 9.991 0.577 1.793 1.00 0.00 66 ARG A CA 7
ATOM 9762 C C . ARG A 1 66 ? 9.192 -0.379 0.912 1.00 0.00 66 ARG A C 7
ATOM 9763 O O . ARG A 1 66 ? 8.305 0.041 0.169 1.00 0.00 66 ARG A O 7
ATOM 9784 N N . ARG A 1 67 ? 9.513 -1.665 1.001 1.00 0.00 67 ARG A N 7
ATOM 9785 C CA . ARG A 1 67 ? 8.826 -2.680 0.211 1.00 0.00 67 ARG A CA 7
ATOM 9786 C C . ARG A 1 67 ? 7.944 -3.554 1.097 1.00 0.00 67 ARG A C 7
ATOM 9787 O O . ARG A 1 67 ? 8.262 -3.797 2.262 1.00 0.00 67 ARG A O 7
ATOM 9808 N N . LEU A 1 68 ? 6.833 -4.023 0.539 1.00 0.00 68 LEU A N 7
ATOM 9809 C CA . LEU A 1 68 ? 5.904 -4.870 1.278 1.00 0.00 68 LEU A CA 7
ATOM 9810 C C . LEU A 1 68 ? 5.681 -6.195 0.555 1.00 0.00 68 LEU A C 7
ATOM 9811 O O . LEU A 1 68 ? 4.925 -6.266 -0.414 1.00 0.00 68 LEU A O 7
ATOM 9827 N N . VAL A 1 69 ? 6.344 -7.243 1.034 1.00 0.00 69 VAL A N 7
ATOM 9828 C CA . VAL A 1 69 ? 6.216 -8.566 0.436 1.00 0.00 69 VAL A CA 7
ATOM 9829 C C . VAL A 1 69 ? 4.952 -9.268 0.920 1.00 0.00 69 VAL A C 7
ATOM 9830 O O . VAL A 1 69 ? 4.793 -9.533 2.112 1.00 0.00 69 VAL A O 7
ATOM 9843 N N . VAL A 1 70 ? 4.054 -9.569 -0.013 1.00 0.00 70 VAL A N 7
ATOM 9844 C CA . VAL A 1 70 ? 2.804 -10.242 0.318 1.00 0.00 70 VAL A CA 7
ATOM 9845 C C . VAL A 1 70 ? 2.824 -11.695 -0.142 1.00 0.00 70 VAL A C 7
ATOM 9846 O O . VAL A 1 70 ? 2.597 -11.988 -1.315 1.00 0.00 70 VAL A O 7
ATOM 9859 N N . GLN A 1 71 ? 3.098 -12.601 0.791 1.00 0.00 71 GLN A N 7
ATOM 9860 C CA . GLN A 1 71 ? 3.148 -14.025 0.482 1.00 0.00 71 GLN A CA 7
ATOM 9861 C C . GLN A 1 71 ? 1.750 -14.575 0.221 1.00 0.00 71 GLN A C 7
ATOM 9862 O O . GLN A 1 71 ? 0.785 -14.177 0.874 1.00 0.00 71 GLN A O 7
ATOM 9876 N N . GLN A 1 72 ? 1.648 -15.491 -0.737 1.00 0.00 72 GLN A N 7
ATOM 9877 C CA . GLN A 1 72 ? 0.367 -16.095 -1.083 1.00 0.00 72 GLN A CA 7
ATOM 9878 C C . GLN A 1 72 ? -0.646 -15.028 -1.485 1.00 0.00 72 GLN A C 7
ATOM 9879 O O . GLN A 1 72 ? -1.776 -15.017 -0.999 1.00 0.00 72 GLN A O 7
ATOM 9893 N N . ALA A 1 73 ? -0.233 -14.131 -2.375 1.00 0.00 73 ALA A N 7
ATOM 9894 C CA . ALA A 1 73 ? -1.105 -13.061 -2.843 1.00 0.00 73 ALA A CA 7
ATOM 9895 C C . ALA A 1 73 ? -2.418 -13.619 -3.381 1.00 0.00 73 ALA A C 7
ATOM 9896 O O . ALA A 1 73 ? -2.481 -14.106 -4.509 1.00 0.00 73 ALA A O 7
ATOM 9903 N N . GLY A 1 74 ? -3.466 -13.545 -2.565 1.00 0.00 74 GLY A N 7
ATOM 9904 C CA . GLY A 1 74 ? -4.763 -14.047 -2.977 1.00 0.00 74 GLY A CA 7
ATOM 9905 C C . GLY A 1 74 ? -5.812 -12.955 -3.048 1.00 0.00 74 GLY A C 7
ATOM 9906 O O . GLY A 1 74 ? -5.559 -11.817 -2.653 1.00 0.00 74 GLY A O 7
ATOM 9910 N N . GLN A 1 75 ? -6.991 -13.301 -3.555 1.00 0.00 75 GLN A N 7
ATOM 9911 C CA . GLN A 1 75 ? -8.081 -12.340 -3.678 1.00 0.00 75 GLN A CA 7
ATOM 9912 C C . GLN A 1 75 ? -8.061 -11.344 -2.523 1.00 0.00 75 GLN A C 7
ATOM 9913 O O . GLN A 1 75 ? -8.030 -10.132 -2.736 1.00 0.00 75 GLN A O 7
ATOM 9927 N N . ALA A 1 76 ? -8.081 -11.863 -1.300 1.00 0.00 76 ALA A N 7
ATOM 9928 C CA . ALA A 1 76 ? -8.064 -11.020 -0.111 1.00 0.00 76 ALA A CA 7
ATOM 9929 C C . ALA A 1 76 ? -6.948 -9.983 -0.190 1.00 0.00 76 ALA A C 7
ATOM 9930 O O . ALA A 1 76 ? -7.193 -8.784 -0.058 1.00 0.00 76 ALA A O 7
ATOM 9937 N N . GLU A 1 77 ? -5.723 -10.454 -0.404 1.00 0.00 77 GLU A N 7
ATOM 9938 C CA . GLU A 1 77 ? -4.570 -9.566 -0.498 1.00 0.00 77 GLU A CA 7
ATOM 9939 C C . GLU A 1 77 ? -4.776 -8.520 -1.590 1.00 0.00 77 GLU A C 7
ATOM 9940 O O . GLU A 1 77 ? -4.410 -7.357 -1.427 1.00 0.00 77 GLU A O 7
ATOM 9952 N N . ALA A 1 78 ? -5.365 -8.944 -2.703 1.00 0.00 78 ALA A N 7
ATOM 9953 C CA . ALA A 1 78 ? -5.621 -8.046 -3.822 1.00 0.00 78 ALA A CA 7
ATOM 9954 C C . ALA A 1 78 ? -6.515 -6.885 -3.400 1.00 0.00 78 ALA A C 7
ATOM 9955 O O . ALA A 1 78 ? -7.549 -7.084 -2.763 1.00 0.00 78 ALA A O 7
ATOM 9962 N N . GLY A 1 79 ? -6.110 -5.670 -3.758 1.00 0.00 79 GLY A N 7
ATOM 9963 C CA . GLY A 1 79 ? -6.885 -4.495 -3.407 1.00 0.00 79 GLY A CA 7
ATOM 9964 C C . GLY A 1 79 ? -6.111 -3.208 -3.608 1.00 0.00 79 GLY A C 7
ATOM 9965 O O . GLY A 1 79 ? -5.408 -3.049 -4.605 1.00 0.00 79 GLY A O 7
ATOM 9969 N N . GLU A 1 80 ? -6.241 -2.286 -2.659 1.00 0.00 80 GLU A N 7
ATOM 9970 C CA . GLU A 1 80 ? -5.549 -1.005 -2.739 1.00 0.00 80 GLU A CA 7
ATOM 9971 C C . GLU A 1 80 ? -4.840 -0.687 -1.426 1.00 0.00 80 GLU A C 7
ATOM 9972 O O . GLU A 1 80 ? -5.480 -0.382 -0.420 1.00 0.00 80 GLU A O 7
ATOM 9984 N N . TYR A 1 81 ? -3.514 -0.761 -1.444 1.00 0.00 81 TYR A N 7
ATOM 9985 C CA . TYR A 1 81 ? -2.717 -0.484 -0.255 1.00 0.00 81 TYR A CA 7
ATOM 9986 C C . TYR A 1 81 ? -2.354 0.996 -0.174 1.00 0.00 81 TYR A C 7
ATOM 9987 O O . TYR A 1 81 ? -2.346 1.700 -1.183 1.00 0.00 81 TYR A O 7
ATOM 10005 N N . SER A 1 82 ? -2.054 1.460 1.035 1.00 0.00 82 SER A N 7
ATOM 10006 C CA . SER A 1 82 ? -1.694 2.856 1.250 1.00 0.00 82 SER A CA 7
ATOM 10007 C C . SER A 1 82 ? -0.563 2.975 2.267 1.00 0.00 82 SER A C 7
ATOM 10008 O O . SER A 1 82 ? -0.736 2.660 3.444 1.00 0.00 82 SER A O 7
ATOM 10016 N N . CYS A 1 83 ? 0.595 3.432 1.803 1.00 0.00 83 CYS A N 7
ATOM 10017 C CA . CYS A 1 83 ? 1.757 3.592 2.671 1.00 0.00 83 CYS A CA 7
ATOM 10018 C C . CYS A 1 83 ? 1.777 4.980 3.302 1.00 0.00 83 CYS A C 7
ATOM 10019 O O . CYS A 1 83 ? 2.229 5.945 2.686 1.00 0.00 83 CYS A O 7
ATOM 10027 N N . GLU A 1 84 ? 1.282 5.072 4.532 1.00 0.00 84 GLU A N 7
ATOM 10028 C CA . GLU A 1 84 ? 1.241 6.344 5.245 1.00 0.00 84 GLU A CA 7
ATOM 10029 C C . GLU A 1 84 ? 2.607 6.680 5.837 1.00 0.00 84 GLU A C 7
ATOM 10030 O O . GLU A 1 84 ? 3.378 5.789 6.192 1.00 0.00 84 GLU A O 7
ATOM 10042 N N . ALA A 1 85 ? 2.899 7.972 5.939 1.00 0.00 85 ALA A N 7
ATOM 10043 C CA . ALA A 1 85 ? 4.170 8.427 6.489 1.00 0.00 85 ALA A CA 7
ATOM 10044 C C . ALA A 1 85 ? 4.173 9.940 6.685 1.00 0.00 85 ALA A C 7
ATOM 10045 O O . ALA A 1 85 ? 4.165 10.700 5.718 1.00 0.00 85 ALA A O 7
ATOM 10052 N N . GLY A 1 86 ? 4.185 10.369 7.943 1.00 0.00 86 GLY A N 7
ATOM 10053 C CA . GLY A 1 86 ? 4.189 11.789 8.242 1.00 0.00 86 GLY A CA 7
ATOM 10054 C C . GLY A 1 86 ? 2.908 12.475 7.812 1.00 0.00 86 GLY A C 7
ATOM 10055 O O . GLY A 1 86 ? 2.005 12.684 8.622 1.00 0.00 86 GLY A O 7
ATOM 10059 N N . GLY A 1 87 ? 2.828 12.829 6.533 1.00 0.00 87 GLY A N 7
ATOM 10060 C CA . GLY A 1 87 ? 1.645 13.494 6.019 1.00 0.00 87 GLY A CA 7
ATOM 10061 C C . GLY A 1 87 ? 1.379 13.163 4.564 1.00 0.00 87 GLY A C 7
ATOM 10062 O O . GLY A 1 87 ? 0.748 13.941 3.850 1.00 0.00 87 GLY A O 7
ATOM 10066 N N . GLN A 1 88 ? 1.863 12.005 4.125 1.00 0.00 88 GLN A N 7
ATOM 10067 C CA . GLN A 1 88 ? 1.675 11.575 2.744 1.00 0.00 88 GLN A CA 7
ATOM 10068 C C . GLN A 1 88 ? 1.365 10.083 2.677 1.00 0.00 88 GLN A C 7
ATOM 10069 O O . GLN A 1 88 ? 1.856 9.301 3.490 1.00 0.00 88 GLN A O 7
ATOM 10083 N N . GLN A 1 89 ? 0.548 9.697 1.702 1.00 0.00 89 GLN A N 7
ATOM 10084 C CA . GLN A 1 89 ? 0.172 8.299 1.529 1.00 0.00 89 GLN A CA 7
ATOM 10085 C C . GLN A 1 89 ? 0.149 7.920 0.052 1.00 0.00 89 GLN A C 7
ATOM 10086 O O . GLN A 1 89 ? -0.508 8.576 -0.758 1.00 0.00 89 GLN A O 7
ATOM 10100 N N . LEU A 1 90 ? 0.869 6.858 -0.292 1.00 0.00 90 LEU A N 7
ATOM 10101 C CA . LEU A 1 90 ? 0.931 6.391 -1.673 1.00 0.00 90 LEU A CA 7
ATOM 10102 C C . LEU A 1 90 ? 0.026 5.180 -1.879 1.00 0.00 90 LEU A C 7
ATOM 10103 O O . LEU A 1 90 ? 0.034 4.244 -1.080 1.00 0.00 90 LEU A O 7
ATOM 10119 N N . SER A 1 91 ? -0.750 5.205 -2.958 1.00 0.00 91 SER A N 7
ATOM 10120 C CA . SER A 1 91 ? -1.662 4.110 -3.269 1.00 0.00 91 SER A CA 7
ATOM 10121 C C . SER A 1 91 ? -0.954 3.028 -4.079 1.00 0.00 91 SER A C 7
ATOM 10122 O O . SER A 1 91 ? -0.240 3.321 -5.038 1.00 0.00 91 SER A O 7
ATOM 10130 N N . PHE A 1 92 ? -1.158 1.775 -3.686 1.00 0.00 92 PHE A N 7
ATOM 10131 C CA . PHE A 1 92 ? -0.540 0.648 -4.374 1.00 0.00 92 PHE A CA 7
ATOM 10132 C C . PHE A 1 92 ? -1.551 -0.472 -4.601 1.00 0.00 92 PHE A C 7
ATOM 10133 O O . PHE A 1 92 ? -1.711 -1.358 -3.761 1.00 0.00 92 PHE A O 7
ATOM 10150 N N . ARG A 1 93 ? -2.232 -0.424 -5.741 1.00 0.00 93 ARG A N 7
ATOM 10151 C CA . ARG A 1 93 ? -3.229 -1.432 -6.079 1.00 0.00 93 ARG A CA 7
ATOM 10152 C C . ARG A 1 93 ? -2.563 -2.755 -6.445 1.00 0.00 93 ARG A C 7
ATOM 10153 O O . ARG A 1 93 ? -1.649 -2.795 -7.270 1.00 0.00 93 ARG A O 7
ATOM 10174 N N . LEU A 1 94 ? -3.025 -3.836 -5.825 1.00 0.00 94 LEU A N 7
ATOM 10175 C CA . LEU A 1 94 ? -2.473 -5.161 -6.084 1.00 0.00 94 LEU A CA 7
ATOM 10176 C C . LEU A 1 94 ? -3.505 -6.057 -6.761 1.00 0.00 94 LEU A C 7
ATOM 10177 O O . LEU A 1 94 ? -4.626 -6.206 -6.274 1.00 0.00 94 LEU A O 7
ATOM 10193 N N . GLN A 1 95 ? -3.119 -6.653 -7.884 1.00 0.00 95 GLN A N 7
ATOM 10194 C CA . GLN A 1 95 ? -4.011 -7.536 -8.626 1.00 0.00 95 GLN A CA 7
ATOM 10195 C C . GLN A 1 95 ? -3.501 -8.973 -8.599 1.00 0.00 95 GLN A C 7
ATOM 10196 O O . GLN A 1 95 ? -2.321 -9.229 -8.841 1.00 0.00 95 GLN A O 7
ATOM 10210 N N . VAL A 1 96 ? -4.397 -9.909 -8.303 1.00 0.00 96 VAL A N 7
ATOM 10211 C CA . VAL A 1 96 ? -4.038 -11.321 -8.245 1.00 0.00 96 VAL A CA 7
ATOM 10212 C C . VAL A 1 96 ? -4.642 -12.090 -9.414 1.00 0.00 96 VAL A C 7
ATOM 10213 O O . VAL A 1 96 ? -5.823 -11.941 -9.725 1.00 0.00 96 VAL A O 7
ATOM 10226 N N . ALA A 1 97 ? -3.823 -12.914 -10.060 1.00 0.00 97 ALA A N 7
ATOM 10227 C CA . ALA A 1 97 ? -4.277 -13.709 -11.194 1.00 0.00 97 ALA A CA 7
ATOM 10228 C C . ALA A 1 97 ? -4.574 -15.144 -10.774 1.00 0.00 97 ALA A C 7
ATOM 10229 O O . ALA A 1 97 ? -3.662 -15.925 -10.506 1.00 0.00 97 ALA A O 7
ATOM 10236 N N . GLY A 1 98 ? -5.858 -15.486 -10.718 1.00 0.00 98 GLY A N 7
ATOM 10237 C CA . GLY A 1 98 ? -6.253 -16.827 -10.329 1.00 0.00 98 GLY A CA 7
ATOM 10238 C C . GLY A 1 98 ? -6.757 -16.891 -8.901 1.00 0.00 98 GLY A C 7
ATOM 10239 O O . GLY A 1 98 ? -6.938 -15.860 -8.253 1.00 0.00 98 GLY A O 7
ATOM 10243 N N . GLN A 1 99 ? -6.987 -18.105 -8.410 1.00 0.00 99 GLN A N 7
ATOM 10244 C CA . GLN A 1 99 ? -7.476 -18.299 -7.050 1.00 0.00 99 GLN A CA 7
ATOM 10245 C C . GLN A 1 99 ? -7.032 -19.650 -6.499 1.00 0.00 99 GLN A C 7
ATOM 10246 O O . GLN A 1 99 ? -7.082 -20.663 -7.198 1.00 0.00 99 GLN A O 7
ATOM 10260 N N . CYS A 1 100 ? -6.597 -19.657 -5.244 1.00 0.00 100 CYS A N 7
ATOM 10261 C CA . CYS A 1 100 ? -6.143 -20.884 -4.599 1.00 0.00 100 CYS A CA 7
ATOM 10262 C C . CYS A 1 100 ? -7.286 -21.560 -3.849 1.00 0.00 100 CYS A C 7
ATOM 10263 O O . CYS A 1 100 ? -7.594 -22.728 -4.088 1.00 0.00 100 CYS A O 7
ATOM 10271 N N . PHE A 1 101 ? -7.910 -20.818 -2.940 1.00 0.00 101 PHE A N 7
ATOM 10272 C CA . PHE A 1 101 ? -9.018 -21.346 -2.152 1.00 0.00 101 PHE A CA 7
ATOM 10273 C C . PHE A 1 101 ? -10.200 -21.705 -3.048 1.00 0.00 101 PHE A C 7
ATOM 10274 O O . PHE A 1 101 ? -10.696 -22.830 -3.019 1.00 0.00 101 PHE A O 7
ATOM 10291 N N . GLY A 1 102 ? -10.647 -20.737 -3.844 1.00 0.00 102 GLY A N 7
ATOM 10292 C CA . GLY A 1 102 ? -11.768 -20.969 -4.736 1.00 0.00 102 GLY A CA 7
ATOM 10293 C C . GLY A 1 102 ? -11.606 -22.237 -5.552 1.00 0.00 102 GLY A C 7
ATOM 10294 O O . GLY A 1 102 ? -11.879 -23.334 -5.067 1.00 0.00 102 GLY A O 7
ATOM 10298 N N . GLY A 1 1 ? 11.126 28.898 14.879 1.00 0.00 1 GLY A N 8
ATOM 10299 C CA . GLY A 1 1 ? 11.871 28.096 13.926 1.00 0.00 1 GLY A CA 8
ATOM 10300 C C . GLY A 1 1 ? 11.435 28.343 12.495 1.00 0.00 1 GLY A C 8
ATOM 10301 O O . GLY A 1 1 ? 10.351 28.872 12.252 1.00 0.00 1 GLY A O 8
ATOM 10305 N N . SER A 1 2 ? 12.283 27.960 11.546 1.00 0.00 2 SER A N 8
ATOM 10306 C CA . SER A 1 2 ? 11.982 28.148 10.131 1.00 0.00 2 SER A CA 8
ATOM 10307 C C . SER A 1 2 ? 10.491 27.966 9.864 1.00 0.00 2 SER A C 8
ATOM 10308 O O . SER A 1 2 ? 9.895 26.968 10.268 1.00 0.00 2 SER A O 8
ATOM 10316 N N . SER A 1 3 ? 9.896 28.938 9.180 1.00 0.00 3 SER A N 8
ATOM 10317 C CA . SER A 1 3 ? 8.474 28.887 8.861 1.00 0.00 3 SER A CA 8
ATOM 10318 C C . SER A 1 3 ? 8.180 29.646 7.570 1.00 0.00 3 SER A C 8
ATOM 10319 O O . SER A 1 3 ? 8.923 30.546 7.182 1.00 0.00 3 SER A O 8
ATOM 10327 N N . GLY A 1 4 ? 7.088 29.274 6.908 1.00 0.00 4 GLY A N 8
ATOM 10328 C CA . GLY A 1 4 ? 6.714 29.928 5.668 1.00 0.00 4 GLY A CA 8
ATOM 10329 C C . GLY A 1 4 ? 5.782 29.080 4.824 1.00 0.00 4 GLY A C 8
ATOM 10330 O O . GLY A 1 4 ? 4.562 29.156 4.968 1.00 0.00 4 GLY A O 8
ATOM 10334 N N . SER A 1 5 ? 6.358 28.272 3.940 1.00 0.00 5 SER A N 8
ATOM 10335 C CA . SER A 1 5 ? 5.571 27.411 3.065 1.00 0.00 5 SER A CA 8
ATOM 10336 C C . SER A 1 5 ? 4.906 26.291 3.860 1.00 0.00 5 SER A C 8
ATOM 10337 O O . SER A 1 5 ? 5.550 25.309 4.228 1.00 0.00 5 SER A O 8
ATOM 10345 N N . SER A 1 6 ? 3.612 26.448 4.122 1.00 0.00 6 SER A N 8
ATOM 10346 C CA . SER A 1 6 ? 2.859 25.453 4.877 1.00 0.00 6 SER A CA 8
ATOM 10347 C C . SER A 1 6 ? 2.909 24.094 4.185 1.00 0.00 6 SER A C 8
ATOM 10348 O O . SER A 1 6 ? 2.876 24.008 2.959 1.00 0.00 6 SER A O 8
ATOM 10356 N N . GLY A 1 7 ? 2.990 23.034 4.984 1.00 0.00 7 GLY A N 8
ATOM 10357 C CA . GLY A 1 7 ? 3.044 21.692 4.432 1.00 0.00 7 GLY A CA 8
ATOM 10358 C C . GLY A 1 7 ? 4.434 21.092 4.501 1.00 0.00 7 GLY A C 8
ATOM 10359 O O . GLY A 1 7 ? 5.400 21.781 4.829 1.00 0.00 7 GLY A O 8
ATOM 10363 N N . LYS A 1 8 ? 4.537 19.804 4.193 1.00 0.00 8 LYS A N 8
ATOM 10364 C CA . LYS A 1 8 ? 5.818 19.110 4.222 1.00 0.00 8 LYS A CA 8
ATOM 10365 C C . LYS A 1 8 ? 5.831 17.949 3.232 1.00 0.00 8 LYS A C 8
ATOM 10366 O O . LYS A 1 8 ? 4.785 17.536 2.732 1.00 0.00 8 LYS A O 8
ATOM 10385 N N . VAL A 1 9 ? 7.021 17.426 2.955 1.00 0.00 9 VAL A N 8
ATOM 10386 C CA . VAL A 1 9 ? 7.169 16.311 2.027 1.00 0.00 9 VAL A CA 8
ATOM 10387 C C . VAL A 1 9 ? 7.813 15.110 2.710 1.00 0.00 9 VAL A C 8
ATOM 10388 O O . VAL A 1 9 ? 8.902 15.213 3.275 1.00 0.00 9 VAL A O 8
ATOM 10401 N N . VAL A 1 10 ? 7.132 13.969 2.654 1.00 0.00 10 VAL A N 8
ATOM 10402 C CA . VAL A 1 10 ? 7.638 12.746 3.266 1.00 0.00 10 VAL A CA 8
ATOM 10403 C C . VAL A 1 10 ? 8.251 11.821 2.220 1.00 0.00 10 VAL A C 8
ATOM 10404 O O . VAL A 1 10 ? 9.250 11.150 2.478 1.00 0.00 10 VAL A O 8
ATOM 10417 N N . PHE A 1 11 ? 7.645 11.791 1.038 1.00 0.00 11 PHE A N 8
ATOM 10418 C CA . PHE A 1 11 ? 8.131 10.948 -0.048 1.00 0.00 11 PHE A CA 8
ATOM 10419 C C . PHE A 1 11 ? 8.773 11.791 -1.146 1.00 0.00 11 PHE A C 8
ATOM 10420 O O . PHE A 1 11 ? 8.645 13.015 -1.158 1.00 0.00 11 PHE A O 8
ATOM 10437 N N . ALA A 1 12 ? 9.464 11.126 -2.066 1.00 0.00 12 ALA A N 8
ATOM 10438 C CA . ALA A 1 12 ? 10.126 11.813 -3.169 1.00 0.00 12 ALA A CA 8
ATOM 10439 C C . ALA A 1 12 ? 9.144 12.693 -3.935 1.00 0.00 12 ALA A C 8
ATOM 10440 O O . ALA A 1 12 ? 7.944 12.417 -3.972 1.00 0.00 12 ALA A O 8
ATOM 10447 N N . LYS A 1 13 ? 9.660 13.754 -4.546 1.00 0.00 13 LYS A N 8
ATOM 10448 C CA . LYS A 1 13 ? 8.829 14.675 -5.313 1.00 0.00 13 LYS A CA 8
ATOM 10449 C C . LYS A 1 13 ? 8.321 14.014 -6.590 1.00 0.00 13 LYS A C 8
ATOM 10450 O O . LYS A 1 13 ? 7.208 14.286 -7.039 1.00 0.00 13 LYS A O 8
ATOM 10469 N N . GLU A 1 14 ? 9.143 13.145 -7.170 1.00 0.00 14 GLU A N 8
ATOM 10470 C CA . GLU A 1 14 ? 8.775 12.446 -8.395 1.00 0.00 14 GLU A CA 8
ATOM 10471 C C . GLU A 1 14 ? 8.068 11.130 -8.079 1.00 0.00 14 GLU A C 8
ATOM 10472 O O . GLU A 1 14 ? 8.057 10.210 -8.896 1.00 0.00 14 GLU A O 8
ATOM 10484 N N . GLN A 1 15 ? 7.482 11.051 -6.890 1.00 0.00 15 GLN A N 8
ATOM 10485 C CA . GLN A 1 15 ? 6.774 9.849 -6.466 1.00 0.00 15 GLN A CA 8
ATOM 10486 C C . GLN A 1 15 ? 5.449 9.706 -7.208 1.00 0.00 15 GLN A C 8
ATOM 10487 O O . GLN A 1 15 ? 4.718 10.675 -7.414 1.00 0.00 15 GLN A O 8
ATOM 10501 N N . PRO A 1 16 ? 5.131 8.470 -7.619 1.00 0.00 16 PRO A N 8
ATOM 10502 C CA . PRO A 1 16 ? 3.893 8.171 -8.344 1.00 0.00 16 PRO A CA 8
ATOM 10503 C C . PRO A 1 16 ? 2.657 8.301 -7.460 1.00 0.00 16 PRO A C 8
ATOM 10504 O O . PRO A 1 16 ? 2.516 7.589 -6.467 1.00 0.00 16 PRO A O 8
ATOM 10515 N N . ALA A 1 17 ? 1.765 9.215 -7.828 1.00 0.00 17 ALA A N 8
ATOM 10516 C CA . ALA A 1 17 ? 0.540 9.436 -7.070 1.00 0.00 17 ALA A CA 8
ATOM 10517 C C . ALA A 1 17 ? -0.133 8.114 -6.716 1.00 0.00 17 ALA A C 8
ATOM 10518 O O . ALA A 1 17 ? -0.587 7.919 -5.588 1.00 0.00 17 ALA A O 8
ATOM 10525 N N . HIS A 1 18 ? -0.194 7.208 -7.687 1.00 0.00 18 HIS A N 8
ATOM 10526 C CA . HIS A 1 18 ? -0.812 5.903 -7.478 1.00 0.00 18 HIS A CA 8
ATOM 10527 C C . HIS A 1 18 ? -0.228 4.866 -8.433 1.00 0.00 18 HIS A C 8
ATOM 10528 O O . HIS A 1 18 ? -0.434 4.938 -9.644 1.00 0.00 18 HIS A O 8
ATOM 10543 N N . ARG A 1 19 ? 0.502 3.904 -7.878 1.00 0.00 19 ARG A N 8
ATOM 10544 C CA . ARG A 1 19 ? 1.117 2.853 -8.680 1.00 0.00 19 ARG A CA 8
ATOM 10545 C C . ARG A 1 19 ? 0.147 1.695 -8.896 1.00 0.00 19 ARG A C 8
ATOM 10546 O O . ARG A 1 19 ? -0.890 1.611 -8.239 1.00 0.00 19 ARG A O 8
ATOM 10567 N N . GLU A 1 20 ? 0.492 0.805 -9.821 1.00 0.00 20 GLU A N 8
ATOM 10568 C CA . GLU A 1 20 ? -0.349 -0.347 -10.124 1.00 0.00 20 GLU A CA 8
ATOM 10569 C C . GLU A 1 20 ? 0.475 -1.631 -10.149 1.00 0.00 20 GLU A C 8
ATOM 10570 O O . GLU A 1 20 ? 1.183 -1.909 -11.117 1.00 0.00 20 GLU A O 8
ATOM 10582 N N . VAL A 1 21 ? 0.378 -2.410 -9.076 1.00 0.00 21 VAL A N 8
ATOM 10583 C CA . VAL A 1 21 ? 1.114 -3.665 -8.973 1.00 0.00 21 VAL A CA 8
ATOM 10584 C C . VAL A 1 21 ? 0.227 -4.852 -9.331 1.00 0.00 21 VAL A C 8
ATOM 10585 O O . VAL A 1 21 ? -0.981 -4.828 -9.099 1.00 0.00 21 VAL A O 8
ATOM 10598 N N . GLN A 1 22 ? 0.836 -5.889 -9.897 1.00 0.00 22 GLN A N 8
ATOM 10599 C CA . GLN A 1 22 ? 0.101 -7.086 -10.287 1.00 0.00 22 GLN A CA 8
ATOM 10600 C C . GLN A 1 22 ? 0.828 -8.345 -9.829 1.00 0.00 22 GLN A C 8
ATOM 10601 O O . GLN A 1 22 ? 2.055 -8.422 -9.889 1.00 0.00 22 GLN A O 8
ATOM 10615 N N . ALA A 1 23 ? 0.064 -9.331 -9.371 1.00 0.00 23 ALA A N 8
ATOM 10616 C CA . ALA A 1 23 ? 0.636 -10.588 -8.904 1.00 0.00 23 ALA A CA 8
ATOM 10617 C C . ALA A 1 23 ? -0.262 -11.767 -9.263 1.00 0.00 23 ALA A C 8
ATOM 10618 O O . ALA A 1 23 ? -1.315 -11.592 -9.876 1.00 0.00 23 ALA A O 8
ATOM 10625 N N . GLU A 1 24 ? 0.162 -12.967 -8.878 1.00 0.00 24 GLU A N 8
ATOM 10626 C CA . GLU A 1 24 ? -0.604 -14.174 -9.162 1.00 0.00 24 GLU A CA 8
ATOM 10627 C C . GLU A 1 24 ? -1.030 -14.865 -7.870 1.00 0.00 24 GLU A C 8
ATOM 10628 O O . GLU A 1 24 ? -0.364 -14.747 -6.842 1.00 0.00 24 GLU A O 8
ATOM 10640 N N . ALA A 1 25 ? -2.146 -15.584 -7.930 1.00 0.00 25 ALA A N 8
ATOM 10641 C CA . ALA A 1 25 ? -2.661 -16.295 -6.766 1.00 0.00 25 ALA A CA 8
ATOM 10642 C C . ALA A 1 25 ? -1.621 -17.261 -6.208 1.00 0.00 25 ALA A C 8
ATOM 10643 O O . ALA A 1 25 ? -1.212 -18.205 -6.882 1.00 0.00 25 ALA A O 8
ATOM 10650 N N . GLY A 1 26 ? -1.196 -17.016 -4.972 1.00 0.00 26 GLY A N 8
ATOM 10651 C CA . GLY A 1 26 ? -0.207 -17.873 -4.345 1.00 0.00 26 GLY A CA 8
ATOM 10652 C C . GLY A 1 26 ? 1.206 -17.349 -4.516 1.00 0.00 26 GLY A C 8
ATOM 10653 O O . GLY A 1 26 ? 2.147 -17.878 -3.925 1.00 0.00 26 GLY A O 8
ATOM 10657 N N . ALA A 1 27 ? 1.354 -16.308 -5.329 1.00 0.00 27 ALA A N 8
ATOM 10658 C CA . ALA A 1 27 ? 2.662 -15.713 -5.576 1.00 0.00 27 ALA A CA 8
ATOM 10659 C C . ALA A 1 27 ? 3.029 -14.719 -4.479 1.00 0.00 27 ALA A C 8
ATOM 10660 O O . ALA A 1 27 ? 2.288 -14.546 -3.512 1.00 0.00 27 ALA A O 8
ATOM 10667 N N . SER A 1 28 ? 4.177 -14.069 -4.636 1.00 0.00 28 SER A N 8
ATOM 10668 C CA . SER A 1 28 ? 4.645 -13.096 -3.656 1.00 0.00 28 SER A CA 8
ATOM 10669 C C . SER A 1 28 ? 4.736 -11.704 -4.274 1.00 0.00 28 SER A C 8
ATOM 10670 O O . SER A 1 28 ? 5.573 -11.450 -5.139 1.00 0.00 28 SER A O 8
ATOM 10678 N N . ALA A 1 29 ? 3.867 -10.805 -3.823 1.00 0.00 29 ALA A N 8
ATOM 10679 C CA . ALA A 1 29 ? 3.849 -9.438 -4.329 1.00 0.00 29 ALA A CA 8
ATOM 10680 C C . ALA A 1 29 ? 4.914 -8.586 -3.647 1.00 0.00 29 ALA A C 8
ATOM 10681 O O . ALA A 1 29 ? 5.570 -9.031 -2.704 1.00 0.00 29 ALA A O 8
ATOM 10688 N N . THR A 1 30 ? 5.082 -7.359 -4.129 1.00 0.00 30 THR A N 8
ATOM 10689 C CA . THR A 1 30 ? 6.069 -6.446 -3.567 1.00 0.00 30 THR A CA 8
ATOM 10690 C C . THR A 1 30 ? 5.764 -5.002 -3.951 1.00 0.00 30 THR A C 8
ATOM 10691 O O . THR A 1 30 ? 5.807 -4.640 -5.127 1.00 0.00 30 THR A O 8
ATOM 10702 N N . LEU A 1 31 ? 5.456 -4.182 -2.953 1.00 0.00 31 LEU A N 8
ATOM 10703 C CA . LEU A 1 31 ? 5.144 -2.776 -3.186 1.00 0.00 31 LEU A CA 8
ATOM 10704 C C . LEU A 1 31 ? 6.258 -1.877 -2.660 1.00 0.00 31 LEU A C 8
ATOM 10705 O O . LEU A 1 31 ? 6.308 -1.565 -1.470 1.00 0.00 31 LEU A O 8
ATOM 10721 N N . SER A 1 32 ? 7.149 -1.461 -3.555 1.00 0.00 32 SER A N 8
ATOM 10722 C CA . SER A 1 32 ? 8.263 -0.599 -3.181 1.00 0.00 32 SER A CA 8
ATOM 10723 C C . SER A 1 32 ? 7.880 0.872 -3.314 1.00 0.00 32 SER A C 8
ATOM 10724 O O . SER A 1 32 ? 7.046 1.235 -4.145 1.00 0.00 32 SER A O 8
ATOM 10732 N N . CYS A 1 33 ? 8.495 1.714 -2.491 1.00 0.00 33 CYS A N 8
ATOM 10733 C CA . CYS A 1 33 ? 8.218 3.146 -2.515 1.00 0.00 33 CYS A CA 8
ATOM 10734 C C . CYS A 1 33 ? 9.345 3.928 -1.848 1.00 0.00 33 CYS A C 8
ATOM 10735 O O . CYS A 1 33 ? 9.700 3.665 -0.700 1.00 0.00 33 CYS A O 8
ATOM 10743 N N . GLU A 1 34 ? 9.903 4.890 -2.577 1.00 0.00 34 GLU A N 8
ATOM 10744 C CA . GLU A 1 34 ? 10.991 5.709 -2.056 1.00 0.00 34 GLU A CA 8
ATOM 10745 C C . GLU A 1 34 ? 10.492 6.642 -0.957 1.00 0.00 34 GLU A C 8
ATOM 10746 O O . GLU A 1 34 ? 9.287 6.817 -0.775 1.00 0.00 34 GLU A O 8
ATOM 10758 N N . VAL A 1 35 ? 11.427 7.240 -0.226 1.00 0.00 35 VAL A N 8
ATOM 10759 C CA . VAL A 1 35 ? 11.084 8.156 0.855 1.00 0.00 35 VAL A CA 8
ATOM 10760 C C . VAL A 1 35 ? 12.102 9.286 0.963 1.00 0.00 35 VAL A C 8
ATOM 10761 O O . VAL A 1 35 ? 13.309 9.050 0.949 1.00 0.00 35 VAL A O 8
ATOM 10774 N N . ALA A 1 36 ? 11.605 10.514 1.070 1.00 0.00 36 ALA A N 8
ATOM 10775 C CA . ALA A 1 36 ? 12.472 11.680 1.183 1.00 0.00 36 ALA A CA 8
ATOM 10776 C C . ALA A 1 36 ? 13.462 11.520 2.330 1.00 0.00 36 ALA A C 8
ATOM 10777 O O . ALA A 1 36 ? 14.538 12.117 2.321 1.00 0.00 36 ALA A O 8
ATOM 10784 N N . GLN A 1 37 ? 13.092 10.711 3.317 1.00 0.00 37 GLN A N 8
ATOM 10785 C CA . GLN A 1 37 ? 13.948 10.474 4.473 1.00 0.00 37 GLN A CA 8
ATOM 10786 C C . GLN A 1 37 ? 13.892 9.011 4.902 1.00 0.00 37 GLN A C 8
ATOM 10787 O O . GLN A 1 37 ? 12.839 8.377 4.842 1.00 0.00 37 GLN A O 8
ATOM 10801 N N . ALA A 1 38 ? 15.032 8.482 5.334 1.00 0.00 38 ALA A N 8
ATOM 10802 C CA . ALA A 1 38 ? 15.111 7.095 5.774 1.00 0.00 38 ALA A CA 8
ATOM 10803 C C . ALA A 1 38 ? 14.616 6.945 7.209 1.00 0.00 38 ALA A C 8
ATOM 10804 O O . ALA A 1 38 ? 13.731 6.136 7.487 1.00 0.00 38 ALA A O 8
ATOM 10811 N N . GLN A 1 39 ? 15.193 7.728 8.114 1.00 0.00 39 GLN A N 8
ATOM 10812 C CA . GLN A 1 39 ? 14.810 7.680 9.520 1.00 0.00 39 GLN A CA 8
ATOM 10813 C C . GLN A 1 39 ? 13.292 7.669 9.671 1.00 0.00 39 GLN A C 8
ATOM 10814 O O . GLN A 1 39 ? 12.753 7.060 10.596 1.00 0.00 39 GLN A O 8
ATOM 10828 N N . THR A 1 40 ? 12.606 8.347 8.755 1.00 0.00 40 THR A N 8
ATOM 10829 C CA . THR A 1 40 ? 11.151 8.416 8.787 1.00 0.00 40 THR A CA 8
ATOM 10830 C C . THR A 1 40 ? 10.532 7.027 8.689 1.00 0.00 40 THR A C 8
ATOM 10831 O O . THR A 1 40 ? 10.976 6.194 7.899 1.00 0.00 40 THR A O 8
ATOM 10842 N N . GLU A 1 41 ? 9.504 6.784 9.497 1.00 0.00 41 GLU A N 8
ATOM 10843 C CA . GLU A 1 41 ? 8.825 5.493 9.500 1.00 0.00 41 GLU A CA 8
ATOM 10844 C C . GLU A 1 41 ? 7.562 5.541 8.644 1.00 0.00 41 GLU A C 8
ATOM 10845 O O . GLU A 1 41 ? 7.000 6.610 8.406 1.00 0.00 41 GLU A O 8
ATOM 10857 N N . VAL A 1 42 ? 7.123 4.374 8.182 1.00 0.00 42 VAL A N 8
ATOM 10858 C CA . VAL A 1 42 ? 5.927 4.282 7.353 1.00 0.00 42 VAL A CA 8
ATOM 10859 C C . VAL A 1 42 ? 5.006 3.169 7.840 1.00 0.00 42 VAL A C 8
ATOM 10860 O O . VAL A 1 42 ? 5.450 2.213 8.476 1.00 0.00 42 VAL A O 8
ATOM 10873 N N . THR A 1 43 ? 3.718 3.299 7.536 1.00 0.00 43 THR A N 8
ATOM 10874 C CA . THR A 1 43 ? 2.733 2.306 7.943 1.00 0.00 43 THR A CA 8
ATOM 10875 C C . THR A 1 43 ? 1.753 2.008 6.813 1.00 0.00 43 THR A C 8
ATOM 10876 O O . THR A 1 43 ? 0.918 2.844 6.468 1.00 0.00 43 THR A O 8
ATOM 10887 N N . TRP A 1 44 ? 1.860 0.814 6.243 1.00 0.00 44 TRP A N 8
ATOM 10888 C CA . TRP A 1 44 ? 0.982 0.407 5.152 1.00 0.00 44 TRP A CA 8
ATOM 10889 C C . TRP A 1 44 ? -0.467 0.329 5.619 1.00 0.00 44 TRP A C 8
ATOM 10890 O O . TRP A 1 44 ? -0.737 0.096 6.798 1.00 0.00 44 TRP A O 8
ATOM 10911 N N . TYR A 1 45 ? -1.395 0.527 4.690 1.00 0.00 45 TYR A N 8
ATOM 10912 C CA . TYR A 1 45 ? -2.817 0.482 5.008 1.00 0.00 45 TYR A CA 8
ATOM 10913 C C . TYR A 1 45 ? -3.608 -0.173 3.879 1.00 0.00 45 TYR A C 8
ATOM 10914 O O . TYR A 1 45 ? -3.664 0.344 2.763 1.00 0.00 45 TYR A O 8
ATOM 10932 N N . LYS A 1 46 ? -4.219 -1.314 4.178 1.00 0.00 46 LYS A N 8
ATOM 10933 C CA . LYS A 1 46 ? -5.008 -2.041 3.192 1.00 0.00 46 LYS A CA 8
ATOM 10934 C C . LYS A 1 46 ? -6.496 -1.752 3.365 1.00 0.00 46 LYS A C 8
ATOM 10935 O O . LYS A 1 46 ? -7.100 -2.136 4.366 1.00 0.00 46 LYS A O 8
ATOM 10954 N N . ASP A 1 47 ? -7.080 -1.074 2.383 1.00 0.00 47 ASP A N 8
ATOM 10955 C CA . ASP A 1 47 ? -8.498 -0.735 2.426 1.00 0.00 47 ASP A CA 8
ATOM 10956 C C . ASP A 1 47 ? -8.829 0.057 3.687 1.00 0.00 47 ASP A C 8
ATOM 10957 O O . ASP A 1 47 ? -9.861 -0.166 4.320 1.00 0.00 47 ASP A O 8
ATOM 10966 N N . GLY A 1 48 ? -7.946 0.984 4.047 1.00 0.00 48 GLY A N 8
ATOM 10967 C CA . GLY A 1 48 ? -8.162 1.794 5.231 1.00 0.00 48 GLY A CA 8
ATOM 10968 C C . GLY A 1 48 ? -8.023 0.997 6.513 1.00 0.00 48 GLY A C 8
ATOM 10969 O O . GLY A 1 48 ? -8.728 1.250 7.490 1.00 0.00 48 GLY A O 8
ATOM 10973 N N . LYS A 1 49 ? -7.113 0.029 6.510 1.00 0.00 49 LYS A N 8
ATOM 10974 C CA . LYS A 1 49 ? -6.883 -0.809 7.681 1.00 0.00 49 LYS A CA 8
ATOM 10975 C C . LYS A 1 49 ? -5.391 -0.972 7.949 1.00 0.00 49 LYS A C 8
ATOM 10976 O O . LYS A 1 49 ? -4.620 -1.307 7.049 1.00 0.00 49 LYS A O 8
ATOM 10995 N N . LYS A 1 50 ? -4.989 -0.734 9.193 1.00 0.00 50 LYS A N 8
ATOM 10996 C CA . LYS A 1 50 ? -3.588 -0.857 9.582 1.00 0.00 50 LYS A CA 8
ATOM 10997 C C . LYS A 1 50 ? -3.079 -2.275 9.340 1.00 0.00 50 LYS A C 8
ATOM 10998 O O . LYS A 1 50 ? -3.642 -3.243 9.852 1.00 0.00 50 LYS A O 8
ATOM 11017 N N . LEU A 1 51 ? -2.010 -2.389 8.560 1.00 0.00 51 LEU A N 8
ATOM 11018 C CA . LEU A 1 51 ? -1.424 -3.689 8.252 1.00 0.00 51 LEU A CA 8
ATOM 11019 C C . LEU A 1 51 ? -0.339 -4.050 9.262 1.00 0.00 51 LEU A C 8
ATOM 11020 O O . LEU A 1 51 ? 0.376 -3.179 9.757 1.00 0.00 51 LEU A O 8
ATOM 11036 N N . SER A 1 52 ? -0.221 -5.339 9.561 1.00 0.00 52 SER A N 8
ATOM 11037 C CA . SER A 1 52 ? 0.776 -5.815 10.512 1.00 0.00 52 SER A CA 8
ATOM 11038 C C . SER A 1 52 ? 1.710 -6.830 9.859 1.00 0.00 52 SER A C 8
ATOM 11039 O O . SER A 1 52 ? 1.286 -7.641 9.036 1.00 0.00 52 SER A O 8
ATOM 11047 N N . SER A 1 53 ? 2.985 -6.777 10.232 1.00 0.00 53 SER A N 8
ATOM 11048 C CA . SER A 1 53 ? 3.981 -7.687 9.681 1.00 0.00 53 SER A CA 8
ATOM 11049 C C . SER A 1 53 ? 3.749 -9.111 10.176 1.00 0.00 53 SER A C 8
ATOM 11050 O O . SER A 1 53 ? 3.965 -9.415 11.349 1.00 0.00 53 SER A O 8
ATOM 11058 N N . SER A 1 54 ? 3.307 -9.981 9.273 1.00 0.00 54 SER A N 8
ATOM 11059 C CA . SER A 1 54 ? 3.041 -11.372 9.617 1.00 0.00 54 SER A CA 8
ATOM 11060 C C . SER A 1 54 ? 3.629 -12.313 8.570 1.00 0.00 54 SER A C 8
ATOM 11061 O O . SER A 1 54 ? 4.011 -11.886 7.480 1.00 0.00 54 SER A O 8
ATOM 11069 N N . SER A 1 55 ? 3.698 -13.597 8.909 1.00 0.00 55 SER A N 8
ATOM 11070 C CA . SER A 1 55 ? 4.243 -14.599 8.000 1.00 0.00 55 SER A CA 8
ATOM 11071 C C . SER A 1 55 ? 3.723 -14.386 6.582 1.00 0.00 55 SER A C 8
ATOM 11072 O O . SER A 1 55 ? 4.363 -14.781 5.607 1.00 0.00 55 SER A O 8
ATOM 11080 N N . LYS A 1 56 ? 2.556 -13.759 6.474 1.00 0.00 56 LYS A N 8
ATOM 11081 C CA . LYS A 1 56 ? 1.948 -13.491 5.176 1.00 0.00 56 LYS A CA 8
ATOM 11082 C C . LYS A 1 56 ? 2.483 -12.192 4.582 1.00 0.00 56 LYS A C 8
ATOM 11083 O O . LYS A 1 56 ? 2.936 -12.161 3.438 1.00 0.00 56 LYS A O 8
ATOM 11102 N N . VAL A 1 57 ? 2.428 -11.121 5.368 1.00 0.00 57 VAL A N 8
ATOM 11103 C CA . VAL A 1 57 ? 2.909 -9.819 4.921 1.00 0.00 57 VAL A CA 8
ATOM 11104 C C . VAL A 1 57 ? 4.164 -9.406 5.682 1.00 0.00 57 VAL A C 8
ATOM 11105 O O . VAL A 1 57 ? 4.217 -9.497 6.908 1.00 0.00 57 VAL A O 8
ATOM 11118 N N . ARG A 1 58 ? 5.173 -8.951 4.946 1.00 0.00 58 ARG A N 8
ATOM 11119 C CA . ARG A 1 58 ? 6.428 -8.524 5.551 1.00 0.00 58 ARG A CA 8
ATOM 11120 C C . ARG A 1 58 ? 6.759 -7.086 5.160 1.00 0.00 58 ARG A C 8
ATOM 11121 O O . ARG A 1 58 ? 6.877 -6.765 3.978 1.00 0.00 58 ARG A O 8
ATOM 11142 N N . VAL A 1 59 ? 6.908 -6.225 6.162 1.00 0.00 59 VAL A N 8
ATOM 11143 C CA . VAL A 1 59 ? 7.225 -4.822 5.923 1.00 0.00 59 VAL A CA 8
ATOM 11144 C C . VAL A 1 59 ? 8.731 -4.588 5.949 1.00 0.00 59 VAL A C 8
ATOM 11145 O O . VAL A 1 59 ? 9.323 -4.408 7.013 1.00 0.00 59 VAL A O 8
ATOM 11158 N N . GLU A 1 60 ? 9.346 -4.591 4.770 1.00 0.00 60 GLU A N 8
ATOM 11159 C CA . GLU A 1 60 ? 10.784 -4.379 4.659 1.00 0.00 60 GLU A CA 8
ATOM 11160 C C . GLU A 1 60 ? 11.105 -2.894 4.509 1.00 0.00 60 GLU A C 8
ATOM 11161 O O . GLU A 1 60 ? 10.450 -2.181 3.750 1.00 0.00 60 GLU A O 8
ATOM 11173 N N . ALA A 1 61 ? 12.117 -2.437 5.239 1.00 0.00 61 ALA A N 8
ATOM 11174 C CA . ALA A 1 61 ? 12.526 -1.039 5.187 1.00 0.00 61 ALA A CA 8
ATOM 11175 C C . ALA A 1 61 ? 14.037 -0.915 5.025 1.00 0.00 61 ALA A C 8
ATOM 11176 O O . ALA A 1 61 ? 14.774 -0.853 6.008 1.00 0.00 61 ALA A O 8
ATOM 11183 N N . VAL A 1 62 ? 14.492 -0.880 3.776 1.00 0.00 62 VAL A N 8
ATOM 11184 C CA . VAL A 1 62 ? 15.916 -0.763 3.485 1.00 0.00 62 VAL A CA 8
ATOM 11185 C C . VAL A 1 62 ? 16.290 0.674 3.139 1.00 0.00 62 VAL A C 8
ATOM 11186 O O . VAL A 1 62 ? 15.742 1.262 2.208 1.00 0.00 62 VAL A O 8
ATOM 11199 N N . GLY A 1 63 ? 17.229 1.235 3.896 1.00 0.00 63 GLY A N 8
ATOM 11200 C CA . GLY A 1 63 ? 17.661 2.599 3.653 1.00 0.00 63 GLY A CA 8
ATOM 11201 C C . GLY A 1 63 ? 16.506 3.520 3.313 1.00 0.00 63 GLY A C 8
ATOM 11202 O O . GLY A 1 63 ? 15.705 3.868 4.181 1.00 0.00 63 GLY A O 8
ATOM 11206 N N . CYS A 1 64 ? 16.422 3.918 2.049 1.00 0.00 64 CYS A N 8
ATOM 11207 C CA . CYS A 1 64 ? 15.359 4.808 1.596 1.00 0.00 64 CYS A CA 8
ATOM 11208 C C . CYS A 1 64 ? 14.401 4.078 0.660 1.00 0.00 64 CYS A C 8
ATOM 11209 O O . CYS A 1 64 ? 14.032 4.595 -0.395 1.00 0.00 64 CYS A O 8
ATOM 11217 N N . THR A 1 65 ? 14.002 2.872 1.052 1.00 0.00 65 THR A N 8
ATOM 11218 C CA . THR A 1 65 ? 13.089 2.070 0.248 1.00 0.00 65 THR A CA 8
ATOM 11219 C C . THR A 1 65 ? 12.229 1.169 1.126 1.00 0.00 65 THR A C 8
ATOM 11220 O O . THR A 1 65 ? 12.731 0.244 1.764 1.00 0.00 65 THR A O 8
ATOM 11231 N N . ARG A 1 66 ? 10.929 1.446 1.155 1.00 0.00 66 ARG A N 8
ATOM 11232 C CA . ARG A 1 66 ? 9.998 0.660 1.956 1.00 0.00 66 ARG A CA 8
ATOM 11233 C C . ARG A 1 66 ? 9.171 -0.270 1.073 1.00 0.00 66 ARG A C 8
ATOM 11234 O O . ARG A 1 66 ? 8.213 0.158 0.429 1.00 0.00 66 ARG A O 8
ATOM 11255 N N . ARG A 1 67 ? 9.549 -1.544 1.047 1.00 0.00 67 ARG A N 8
ATOM 11256 C CA . ARG A 1 67 ? 8.844 -2.534 0.241 1.00 0.00 67 ARG A CA 8
ATOM 11257 C C . ARG A 1 67 ? 7.976 -3.430 1.119 1.00 0.00 67 ARG A C 8
ATOM 11258 O O . ARG A 1 67 ? 8.319 -3.713 2.268 1.00 0.00 67 ARG A O 8
ATOM 11279 N N . LEU A 1 68 ? 6.851 -3.875 0.572 1.00 0.00 68 LEU A N 8
ATOM 11280 C CA . LEU A 1 68 ? 5.932 -4.740 1.305 1.00 0.00 68 LEU A CA 8
ATOM 11281 C C . LEU A 1 68 ? 5.685 -6.039 0.545 1.00 0.00 68 LEU A C 8
ATOM 11282 O O . LEU A 1 68 ? 4.917 -6.072 -0.417 1.00 0.00 68 LEU A O 8
ATOM 11298 N N . VAL A 1 69 ? 6.338 -7.110 0.986 1.00 0.00 69 VAL A N 8
ATOM 11299 C CA . VAL A 1 69 ? 6.186 -8.413 0.350 1.00 0.00 69 VAL A CA 8
ATOM 11300 C C . VAL A 1 69 ? 4.928 -9.121 0.840 1.00 0.00 69 VAL A C 8
ATOM 11301 O O . VAL A 1 69 ? 4.783 -9.398 2.031 1.00 0.00 69 VAL A O 8
ATOM 11314 N N . VAL A 1 70 ? 4.020 -9.411 -0.086 1.00 0.00 70 VAL A N 8
ATOM 11315 C CA . VAL A 1 70 ? 2.774 -10.088 0.252 1.00 0.00 70 VAL A CA 8
ATOM 11316 C C . VAL A 1 70 ? 2.827 -11.562 -0.134 1.00 0.00 70 VAL A C 8
ATOM 11317 O O . VAL A 1 70 ? 2.526 -11.927 -1.270 1.00 0.00 70 VAL A O 8
ATOM 11330 N N . GLN A 1 71 ? 3.212 -12.405 0.819 1.00 0.00 71 GLN A N 8
ATOM 11331 C CA . GLN A 1 71 ? 3.306 -13.840 0.578 1.00 0.00 71 GLN A CA 8
ATOM 11332 C C . GLN A 1 71 ? 1.928 -14.437 0.311 1.00 0.00 71 GLN A C 8
ATOM 11333 O O . GLN A 1 71 ? 0.936 -14.023 0.909 1.00 0.00 71 GLN A O 8
ATOM 11347 N N . GLN A 1 72 ? 1.876 -15.412 -0.592 1.00 0.00 72 GLN A N 8
ATOM 11348 C CA . GLN A 1 72 ? 0.620 -16.065 -0.938 1.00 0.00 72 GLN A CA 8
ATOM 11349 C C . GLN A 1 72 ? -0.447 -15.037 -1.299 1.00 0.00 72 GLN A C 8
ATOM 11350 O O . GLN A 1 72 ? -1.561 -15.074 -0.778 1.00 0.00 72 GLN A O 8
ATOM 11364 N N . ALA A 1 73 ? -0.098 -14.119 -2.195 1.00 0.00 73 ALA A N 8
ATOM 11365 C CA . ALA A 1 73 ? -1.026 -13.081 -2.626 1.00 0.00 73 ALA A CA 8
ATOM 11366 C C . ALA A 1 73 ? -2.238 -13.685 -3.327 1.00 0.00 73 ALA A C 8
ATOM 11367 O O . ALA A 1 73 ? -2.151 -14.118 -4.476 1.00 0.00 73 ALA A O 8
ATOM 11374 N N . GLY A 1 74 ? -3.368 -13.712 -2.628 1.00 0.00 74 GLY A N 8
ATOM 11375 C CA . GLY A 1 74 ? -4.581 -14.267 -3.199 1.00 0.00 74 GLY A CA 8
ATOM 11376 C C . GLY A 1 74 ? -5.641 -13.211 -3.445 1.00 0.00 74 GLY A C 8
ATOM 11377 O O . GLY A 1 74 ? -5.492 -12.064 -3.026 1.00 0.00 74 GLY A O 8
ATOM 11381 N N . GLN A 1 75 ? -6.714 -13.600 -4.127 1.00 0.00 75 GLN A N 8
ATOM 11382 C CA . GLN A 1 75 ? -7.801 -12.677 -4.430 1.00 0.00 75 GLN A CA 8
ATOM 11383 C C . GLN A 1 75 ? -8.120 -11.797 -3.226 1.00 0.00 75 GLN A C 8
ATOM 11384 O O . GLN A 1 75 ? -8.447 -10.620 -3.374 1.00 0.00 75 GLN A O 8
ATOM 11398 N N . ALA A 1 76 ? -8.022 -12.376 -2.034 1.00 0.00 76 ALA A N 8
ATOM 11399 C CA . ALA A 1 76 ? -8.298 -11.644 -0.804 1.00 0.00 76 ALA A CA 8
ATOM 11400 C C . ALA A 1 76 ? -7.272 -10.540 -0.580 1.00 0.00 76 ALA A C 8
ATOM 11401 O O . ALA A 1 76 ? -7.627 -9.405 -0.262 1.00 0.00 76 ALA A O 8
ATOM 11408 N N . GLU A 1 77 ? -5.997 -10.879 -0.748 1.00 0.00 77 GLU A N 8
ATOM 11409 C CA . GLU A 1 77 ? -4.920 -9.915 -0.562 1.00 0.00 77 GLU A CA 8
ATOM 11410 C C . GLU A 1 77 ? -5.011 -8.792 -1.592 1.00 0.00 77 GLU A C 8
ATOM 11411 O O . GLU A 1 77 ? -4.437 -7.719 -1.408 1.00 0.00 77 GLU A O 8
ATOM 11423 N N . ALA A 1 78 ? -5.736 -9.049 -2.675 1.00 0.00 78 ALA A N 8
ATOM 11424 C CA . ALA A 1 78 ? -5.904 -8.060 -3.734 1.00 0.00 78 ALA A CA 8
ATOM 11425 C C . ALA A 1 78 ? -6.800 -6.914 -3.277 1.00 0.00 78 ALA A C 8
ATOM 11426 O O . ALA A 1 78 ? -7.888 -7.136 -2.747 1.00 0.00 78 ALA A O 8
ATOM 11433 N N . GLY A 1 79 ? -6.334 -5.686 -3.484 1.00 0.00 79 GLY A N 8
ATOM 11434 C CA . GLY A 1 79 ? -7.105 -4.522 -3.087 1.00 0.00 79 GLY A CA 8
ATOM 11435 C C . GLY A 1 79 ? -6.389 -3.221 -3.389 1.00 0.00 79 GLY A C 8
ATOM 11436 O O . GLY A 1 79 ? -6.158 -2.888 -4.551 1.00 0.00 79 GLY A O 8
ATOM 11440 N N . GLU A 1 80 ? -6.038 -2.483 -2.340 1.00 0.00 80 GLU A N 8
ATOM 11441 C CA . GLU A 1 80 ? -5.346 -1.210 -2.500 1.00 0.00 80 GLU A CA 8
ATOM 11442 C C . GLU A 1 80 ? -4.522 -0.878 -1.259 1.00 0.00 80 GLU A C 8
ATOM 11443 O O . GLU A 1 80 ? -5.070 -0.536 -0.211 1.00 0.00 80 GLU A O 8
ATOM 11455 N N . TYR A 1 81 ? -3.204 -0.982 -1.386 1.00 0.00 81 TYR A N 8
ATOM 11456 C CA . TYR A 1 81 ? -2.305 -0.696 -0.274 1.00 0.00 81 TYR A CA 8
ATOM 11457 C C . TYR A 1 81 ? -1.812 0.747 -0.329 1.00 0.00 81 TYR A C 8
ATOM 11458 O O . TYR A 1 81 ? -1.430 1.244 -1.388 1.00 0.00 81 TYR A O 8
ATOM 11476 N N . SER A 1 82 ? -1.824 1.414 0.821 1.00 0.00 82 SER A N 8
ATOM 11477 C CA . SER A 1 82 ? -1.381 2.800 0.905 1.00 0.00 82 SER A CA 8
ATOM 11478 C C . SER A 1 82 ? -0.283 2.958 1.952 1.00 0.00 82 SER A C 8
ATOM 11479 O O . SER A 1 82 ? -0.503 2.716 3.139 1.00 0.00 82 SER A O 8
ATOM 11487 N N . CYS A 1 83 ? 0.900 3.364 1.503 1.00 0.00 83 CYS A N 8
ATOM 11488 C CA . CYS A 1 83 ? 2.034 3.553 2.400 1.00 0.00 83 CYS A CA 8
ATOM 11489 C C . CYS A 1 83 ? 1.961 4.912 3.090 1.00 0.00 83 CYS A C 8
ATOM 11490 O O . CYS A 1 83 ? 2.419 5.918 2.550 1.00 0.00 83 CYS A O 8
ATOM 11498 N N . GLU A 1 84 ? 1.380 4.932 4.286 1.00 0.00 84 GLU A N 8
ATOM 11499 C CA . GLU A 1 84 ? 1.245 6.167 5.048 1.00 0.00 84 GLU A CA 8
ATOM 11500 C C . GLU A 1 84 ? 2.546 6.506 5.771 1.00 0.00 84 GLU A C 8
ATOM 11501 O O . GLU A 1 84 ? 3.336 5.620 6.095 1.00 0.00 84 GLU A O 8
ATOM 11513 N N . ALA A 1 85 ? 2.760 7.794 6.020 1.00 0.00 85 ALA A N 8
ATOM 11514 C CA . ALA A 1 85 ? 3.962 8.250 6.705 1.00 0.00 85 ALA A CA 8
ATOM 11515 C C . ALA A 1 85 ? 3.907 9.750 6.972 1.00 0.00 85 ALA A C 8
ATOM 11516 O O . ALA A 1 85 ? 4.036 10.559 6.055 1.00 0.00 85 ALA A O 8
ATOM 11523 N N . GLY A 1 86 ? 3.713 10.115 8.236 1.00 0.00 86 GLY A N 8
ATOM 11524 C CA . GLY A 1 86 ? 3.642 11.518 8.601 1.00 0.00 86 GLY A CA 8
ATOM 11525 C C . GLY A 1 86 ? 2.300 12.137 8.267 1.00 0.00 86 GLY A C 8
ATOM 11526 O O . GLY A 1 86 ? 1.377 12.110 9.080 1.00 0.00 86 GLY A O 8
ATOM 11530 N N . GLY A 1 87 ? 2.190 12.698 7.067 1.00 0.00 87 GLY A N 8
ATOM 11531 C CA . GLY A 1 87 ? 0.947 13.321 6.650 1.00 0.00 87 GLY A CA 8
ATOM 11532 C C . GLY A 1 87 ? 0.586 12.990 5.215 1.00 0.00 87 GLY A C 8
ATOM 11533 O O . GLY A 1 87 ? -0.385 13.519 4.676 1.00 0.00 87 GLY A O 8
ATOM 11537 N N . GLN A 1 88 ? 1.371 12.113 4.596 1.00 0.00 88 GLN A N 8
ATOM 11538 C CA . GLN A 1 88 ? 1.129 11.715 3.214 1.00 0.00 88 GLN A CA 8
ATOM 11539 C C . GLN A 1 88 ? 1.051 10.197 3.091 1.00 0.00 88 GLN A C 8
ATOM 11540 O O . GLN A 1 88 ? 1.425 9.471 4.012 1.00 0.00 88 GLN A O 8
ATOM 11554 N N . GLN A 1 89 ? 0.563 9.726 1.948 1.00 0.00 89 GLN A N 8
ATOM 11555 C CA . GLN A 1 89 ? 0.436 8.293 1.706 1.00 0.00 89 GLN A CA 8
ATOM 11556 C C . GLN A 1 89 ? 0.132 8.015 0.237 1.00 0.00 89 GLN A C 8
ATOM 11557 O O . GLN A 1 89 ? -0.796 8.587 -0.335 1.00 0.00 89 GLN A O 8
ATOM 11571 N N . LEU A 1 90 ? 0.920 7.133 -0.367 1.00 0.00 90 LEU A N 8
ATOM 11572 C CA . LEU A 1 90 ? 0.736 6.778 -1.770 1.00 0.00 90 LEU A CA 8
ATOM 11573 C C . LEU A 1 90 ? -0.271 5.642 -1.917 1.00 0.00 90 LEU A C 8
ATOM 11574 O O . LEU A 1 90 ? -0.746 5.088 -0.925 1.00 0.00 90 LEU A O 8
ATOM 11590 N N . SER A 1 91 ? -0.590 5.298 -3.161 1.00 0.00 91 SER A N 8
ATOM 11591 C CA . SER A 1 91 ? -1.542 4.228 -3.437 1.00 0.00 91 SER A CA 8
ATOM 11592 C C . SER A 1 91 ? -0.884 3.110 -4.239 1.00 0.00 91 SER A C 8
ATOM 11593 O O . SER A 1 91 ? -0.048 3.361 -5.107 1.00 0.00 91 SER A O 8
ATOM 11601 N N . PHE A 1 92 ? -1.268 1.873 -3.942 1.00 0.00 92 PHE A N 8
ATOM 11602 C CA . PHE A 1 92 ? -0.715 0.714 -4.634 1.00 0.00 92 PHE A CA 8
ATOM 11603 C C . PHE A 1 92 ? -1.786 -0.351 -4.852 1.00 0.00 92 PHE A C 8
ATOM 11604 O O . PHE A 1 92 ? -2.192 -1.040 -3.915 1.00 0.00 92 PHE A O 8
ATOM 11621 N N . ARG A 1 93 ? -2.240 -0.479 -6.094 1.00 0.00 93 ARG A N 8
ATOM 11622 C CA . ARG A 1 93 ? -3.265 -1.458 -6.436 1.00 0.00 93 ARG A CA 8
ATOM 11623 C C . ARG A 1 93 ? -2.645 -2.829 -6.690 1.00 0.00 93 ARG A C 8
ATOM 11624 O O . ARG A 1 93 ? -1.935 -3.028 -7.676 1.00 0.00 93 ARG A O 8
ATOM 11645 N N . LEU A 1 94 ? -2.917 -3.770 -5.793 1.00 0.00 94 LEU A N 8
ATOM 11646 C CA . LEU A 1 94 ? -2.385 -5.123 -5.919 1.00 0.00 94 LEU A CA 8
ATOM 11647 C C . LEU A 1 94 ? -3.406 -6.051 -6.570 1.00 0.00 94 LEU A C 8
ATOM 11648 O O . LEU A 1 94 ? -4.456 -6.334 -5.996 1.00 0.00 94 LEU A O 8
ATOM 11664 N N . GLN A 1 95 ? -3.087 -6.522 -7.772 1.00 0.00 95 GLN A N 8
ATOM 11665 C CA . GLN A 1 95 ? -3.976 -7.419 -8.500 1.00 0.00 95 GLN A CA 8
ATOM 11666 C C . GLN A 1 95 ? -3.528 -8.869 -8.352 1.00 0.00 95 GLN A C 8
ATOM 11667 O O . GLN A 1 95 ? -2.336 -9.151 -8.231 1.00 0.00 95 GLN A O 8
ATOM 11681 N N . VAL A 1 96 ? -4.491 -9.785 -8.361 1.00 0.00 96 VAL A N 8
ATOM 11682 C CA . VAL A 1 96 ? -4.195 -11.207 -8.228 1.00 0.00 96 VAL A CA 8
ATOM 11683 C C . VAL A 1 96 ? -4.836 -12.009 -9.354 1.00 0.00 96 VAL A C 8
ATOM 11684 O O . VAL A 1 96 ? -6.039 -11.908 -9.595 1.00 0.00 96 VAL A O 8
ATOM 11697 N N . ALA A 1 97 ? -4.025 -12.808 -10.040 1.00 0.00 97 ALA A N 8
ATOM 11698 C CA . ALA A 1 97 ? -4.514 -13.630 -11.140 1.00 0.00 97 ALA A CA 8
ATOM 11699 C C . ALA A 1 97 ? -5.375 -14.779 -10.626 1.00 0.00 97 ALA A C 8
ATOM 11700 O O . ALA A 1 97 ? -5.438 -15.030 -9.423 1.00 0.00 97 ALA A O 8
ATOM 11707 N N . GLY A 1 98 ? -6.038 -15.473 -11.546 1.00 0.00 98 GLY A N 8
ATOM 11708 C CA . GLY A 1 98 ? -6.888 -16.586 -11.165 1.00 0.00 98 GLY A CA 8
ATOM 11709 C C . GLY A 1 98 ? -6.173 -17.582 -10.273 1.00 0.00 98 GLY A C 8
ATOM 11710 O O . GLY A 1 98 ? -4.944 -17.620 -10.235 1.00 0.00 98 GLY A O 8
ATOM 11714 N N . GLN A 1 99 ? -6.946 -18.388 -9.551 1.00 0.00 99 GLN A N 8
ATOM 11715 C CA . GLN A 1 99 ? -6.378 -19.387 -8.653 1.00 0.00 99 GLN A CA 8
ATOM 11716 C C . GLN A 1 99 ? -5.631 -20.461 -9.436 1.00 0.00 99 GLN A C 8
ATOM 11717 O O . GLN A 1 99 ? -6.240 -21.261 -10.147 1.00 0.00 99 GLN A O 8
ATOM 11731 N N . CYS A 1 100 ? -4.310 -20.474 -9.300 1.00 0.00 100 CYS A N 8
ATOM 11732 C CA . CYS A 1 100 ? -3.479 -21.450 -9.996 1.00 0.00 100 CYS A CA 8
ATOM 11733 C C . CYS A 1 100 ? -3.887 -22.872 -9.627 1.00 0.00 100 CYS A C 8
ATOM 11734 O O . CYS A 1 100 ? -4.718 -23.082 -8.744 1.00 0.00 100 CYS A O 8
ATOM 11742 N N . PHE A 1 101 ? -3.297 -23.848 -10.310 1.00 0.00 101 PHE A N 8
ATOM 11743 C CA . PHE A 1 101 ? -3.601 -25.251 -10.057 1.00 0.00 101 PHE A CA 8
ATOM 11744 C C . PHE A 1 101 ? -2.888 -25.743 -8.800 1.00 0.00 101 PHE A C 8
ATOM 11745 O O . PHE A 1 101 ? -1.929 -25.128 -8.336 1.00 0.00 101 PHE A O 8
ATOM 11762 N N . GLY A 1 102 ? -3.365 -26.858 -8.255 1.00 0.00 102 GLY A N 8
ATOM 11763 C CA . GLY A 1 102 ? -2.763 -27.414 -7.057 1.00 0.00 102 GLY A CA 8
ATOM 11764 C C . GLY A 1 102 ? -2.833 -26.464 -5.878 1.00 0.00 102 GLY A C 8
ATOM 11765 O O . GLY A 1 102 ? -3.509 -26.742 -4.888 1.00 0.00 102 GLY A O 8
ATOM 11769 N N . GLY A 1 1 ? 2.198 26.763 16.470 1.00 0.00 1 GLY A N 9
ATOM 11770 C CA . GLY A 1 1 ? 2.642 28.026 15.908 1.00 0.00 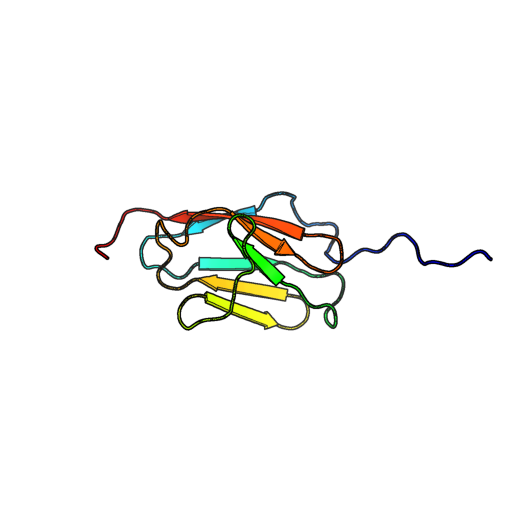1 GLY A CA 9
ATOM 11771 C C . GLY A 1 1 ? 2.566 28.045 14.395 1.00 0.00 1 GLY A C 9
ATOM 11772 O O . GLY A 1 1 ? 3.593 28.051 13.715 1.00 0.00 1 GLY A O 9
ATOM 11776 N N . SER A 1 2 ? 1.347 28.054 13.864 1.00 0.00 2 SER A N 9
ATOM 11777 C CA . SER A 1 2 ? 1.142 28.067 12.421 1.00 0.00 2 SER A CA 9
ATOM 11778 C C . SER A 1 2 ? -0.231 28.635 12.073 1.00 0.00 2 SER A C 9
ATOM 11779 O O . SER A 1 2 ? -1.135 28.660 12.908 1.00 0.00 2 SER A O 9
ATOM 11787 N N . SER A 1 3 ? -0.379 29.089 10.833 1.00 0.00 3 SER A N 9
ATOM 11788 C CA . SER A 1 3 ? -1.640 29.660 10.374 1.00 0.00 3 SER A CA 9
ATOM 11789 C C . SER A 1 3 ? -2.151 28.925 9.138 1.00 0.00 3 SER A C 9
ATOM 11790 O O . SER A 1 3 ? -1.648 29.121 8.033 1.00 0.00 3 SER A O 9
ATOM 11798 N N . GLY A 1 4 ? -3.157 28.077 9.335 1.00 0.00 4 GLY A N 9
ATOM 11799 C CA . GLY A 1 4 ? -3.720 27.325 8.230 1.00 0.00 4 GLY A CA 9
ATOM 11800 C C . GLY A 1 4 ? -3.184 25.909 8.159 1.00 0.00 4 GLY A C 9
ATOM 11801 O O . GLY A 1 4 ? -2.882 25.300 9.185 1.00 0.00 4 GLY A O 9
ATOM 11805 N N . SER A 1 5 ? -3.067 25.382 6.944 1.00 0.00 5 SER A N 9
ATOM 11806 C CA . SER A 1 5 ? -2.569 24.026 6.744 1.00 0.00 5 SER A CA 9
ATOM 11807 C C . SER A 1 5 ? -1.303 24.033 5.893 1.00 0.00 5 SER A C 9
ATOM 11808 O O . SER A 1 5 ? -1.295 24.550 4.776 1.00 0.00 5 SER A O 9
ATOM 11816 N N . SER A 1 6 ? -0.233 23.454 6.430 1.00 0.00 6 SER A N 9
ATOM 11817 C CA . SER A 1 6 ? 1.041 23.396 5.722 1.00 0.00 6 SER A CA 9
ATOM 11818 C C . SER A 1 6 ? 1.327 21.979 5.235 1.00 0.00 6 SER A C 9
ATOM 11819 O O . SER A 1 6 ? 0.983 21.001 5.897 1.00 0.00 6 SER A O 9
ATOM 11827 N N . GLY A 1 7 ? 1.960 21.877 4.070 1.00 0.00 7 GLY A N 9
ATOM 11828 C CA . GLY A 1 7 ? 2.282 20.577 3.512 1.00 0.00 7 GLY A CA 9
ATOM 11829 C C . GLY A 1 7 ? 3.558 19.998 4.090 1.00 0.00 7 GLY A C 9
ATOM 11830 O O . GLY A 1 7 ? 4.462 20.736 4.484 1.00 0.00 7 GLY A O 9
ATOM 11834 N N . LYS A 1 8 ? 3.634 18.673 4.144 1.00 0.00 8 LYS A N 9
ATOM 11835 C CA . LYS A 1 8 ? 4.808 17.994 4.679 1.00 0.00 8 LYS A CA 9
ATOM 11836 C C . LYS A 1 8 ? 5.378 17.010 3.662 1.00 0.00 8 LYS A C 9
ATOM 11837 O O . LYS A 1 8 ? 4.680 16.110 3.196 1.00 0.00 8 LYS A O 9
ATOM 11856 N N . VAL A 1 9 ? 6.651 17.187 3.324 1.00 0.00 9 VAL A N 9
ATOM 11857 C CA . VAL A 1 9 ? 7.316 16.314 2.364 1.00 0.00 9 VAL A CA 9
ATOM 11858 C C . VAL A 1 9 ? 7.953 15.116 3.060 1.00 0.00 9 VAL A C 9
ATOM 11859 O O . VAL A 1 9 ? 8.931 15.259 3.794 1.00 0.00 9 VAL A O 9
ATOM 11872 N N . VAL A 1 10 ? 7.391 13.935 2.826 1.00 0.00 10 VAL A N 9
ATOM 11873 C CA . VAL A 1 10 ? 7.905 12.711 3.429 1.00 0.00 10 VAL A CA 9
ATOM 11874 C C . VAL A 1 10 ? 8.447 11.760 2.367 1.00 0.00 10 VAL A C 9
ATOM 11875 O O . VAL A 1 10 ? 9.384 11.002 2.617 1.00 0.00 10 VAL A O 9
ATOM 11888 N N . PHE A 1 11 ? 7.851 11.806 1.180 1.00 0.00 11 PHE A N 9
ATOM 11889 C CA . PHE A 1 11 ? 8.273 10.949 0.079 1.00 0.00 11 PHE A CA 9
ATOM 11890 C C . PHE A 1 11 ? 8.938 11.767 -1.024 1.00 0.00 11 PHE A C 9
ATOM 11891 O O . PHE A 1 11 ? 8.944 12.997 -0.981 1.00 0.00 11 PHE A O 9
ATOM 11908 N N . ALA A 1 12 ? 9.499 11.075 -2.010 1.00 0.00 12 ALA A N 9
ATOM 11909 C CA . ALA A 1 12 ? 10.166 11.736 -3.125 1.00 0.00 12 ALA A CA 9
ATOM 11910 C C . ALA A 1 12 ? 9.182 12.575 -3.933 1.00 0.00 12 ALA A C 9
ATOM 11911 O O . ALA A 1 12 ? 8.020 12.202 -4.097 1.00 0.00 12 ALA A O 9
ATOM 11918 N N . LYS A 1 13 ? 9.654 13.710 -4.437 1.00 0.00 13 LYS A N 9
ATOM 11919 C CA . LYS A 1 13 ? 8.817 14.603 -5.230 1.00 0.00 13 LYS A CA 9
ATOM 11920 C C . LYS A 1 13 ? 8.334 13.911 -6.500 1.00 0.00 13 LYS A C 9
ATOM 11921 O O . LYS A 1 13 ? 7.245 14.196 -6.997 1.00 0.00 13 LYS A O 9
ATOM 11940 N N . GLU A 1 14 ? 9.151 12.999 -7.019 1.00 0.00 14 GLU A N 9
ATOM 11941 C CA . GLU A 1 14 ? 8.805 12.267 -8.232 1.00 0.00 14 GLU A CA 9
ATOM 11942 C C . GLU A 1 14 ? 8.068 10.974 -7.894 1.00 0.00 14 GLU A C 9
ATOM 11943 O O . GLU A 1 14 ? 8.234 9.959 -8.570 1.00 0.00 14 GLU A O 9
ATOM 11955 N N . GLN A 1 15 ? 7.254 11.020 -6.845 1.00 0.00 15 GLN A N 9
ATOM 11956 C CA . GLN A 1 15 ? 6.493 9.852 -6.417 1.00 0.00 15 GLN A CA 9
ATOM 11957 C C . GLN A 1 15 ? 5.157 9.775 -7.150 1.00 0.00 15 GLN A C 9
ATOM 11958 O O . GLN A 1 15 ? 4.426 10.759 -7.264 1.00 0.00 15 GLN A O 9
ATOM 11972 N N . PRO A 1 16 ? 4.830 8.578 -7.659 1.00 0.00 16 PRO A N 9
ATOM 11973 C CA . PRO A 1 16 ? 3.580 8.343 -8.389 1.00 0.00 16 PRO A CA 9
ATOM 11974 C C . PRO A 1 16 ? 2.358 8.401 -7.480 1.00 0.00 16 PRO A C 9
ATOM 11975 O O . PRO A 1 16 ? 2.139 7.509 -6.661 1.00 0.00 16 PRO A O 9
ATOM 11986 N N . ALA A 1 17 ? 1.564 9.456 -7.630 1.00 0.00 17 ALA A N 9
ATOM 11987 C CA . ALA A 1 17 ? 0.361 9.628 -6.824 1.00 0.00 17 ALA A CA 9
ATOM 11988 C C . ALA A 1 17 ? -0.304 8.286 -6.538 1.00 0.00 17 ALA A C 9
ATOM 11989 O O . ALA A 1 17 ? -0.833 8.064 -5.448 1.00 0.00 17 ALA A O 9
ATOM 11996 N N . HIS A 1 18 ? -0.276 7.394 -7.523 1.00 0.00 18 HIS A N 9
ATOM 11997 C CA . HIS A 1 18 ? -0.877 6.073 -7.377 1.00 0.00 18 HIS A CA 9
ATOM 11998 C C . HIS A 1 18 ? -0.287 5.093 -8.386 1.00 0.00 18 HIS A C 9
ATOM 11999 O O . HIS A 1 18 ? -0.414 5.281 -9.596 1.00 0.00 18 HIS A O 9
ATOM 12014 N N . ARG A 1 19 ? 0.358 4.047 -7.880 1.00 0.00 19 ARG A N 9
ATOM 12015 C CA . ARG A 1 19 ? 0.969 3.039 -8.737 1.00 0.00 19 ARG A CA 9
ATOM 12016 C C . ARG A 1 19 ? 0.113 1.777 -8.787 1.00 0.00 19 ARG A C 9
ATOM 12017 O O . ARG A 1 19 ? -0.723 1.548 -7.914 1.00 0.00 19 ARG A O 9
ATOM 12038 N N . GLU A 1 20 ? 0.328 0.962 -9.816 1.00 0.00 20 GLU A N 9
ATOM 12039 C CA . GLU A 1 20 ? -0.425 -0.276 -9.980 1.00 0.00 20 GLU A CA 9
ATOM 12040 C C . GLU A 1 20 ? 0.508 -1.482 -9.997 1.00 0.00 20 GLU A C 9
ATOM 12041 O O . GLU A 1 20 ? 1.470 -1.527 -10.765 1.00 0.00 20 GLU A O 9
ATOM 12053 N N . VAL A 1 21 ? 0.218 -2.460 -9.144 1.00 0.00 21 VAL A N 9
ATOM 12054 C CA . VAL A 1 21 ? 1.030 -3.668 -9.061 1.00 0.00 21 VAL A CA 9
ATOM 12055 C C . VAL A 1 21 ? 0.202 -4.910 -9.373 1.00 0.00 21 VAL A C 9
ATOM 12056 O O . VAL A 1 21 ? -0.937 -5.036 -8.924 1.00 0.00 21 VAL A O 9
ATOM 12069 N N . GLN A 1 22 ? 0.783 -5.823 -10.144 1.00 0.00 22 GLN A N 9
ATOM 12070 C CA . GLN A 1 22 ? 0.098 -7.055 -10.516 1.00 0.00 22 GLN A CA 9
ATOM 12071 C C . GLN A 1 22 ? 0.850 -8.275 -9.995 1.00 0.00 22 GLN A C 9
ATOM 12072 O O . GLN A 1 22 ? 2.076 -8.260 -9.884 1.00 0.00 22 GLN A O 9
ATOM 12086 N N . ALA A 1 23 ? 0.108 -9.331 -9.677 1.00 0.00 23 ALA A N 9
ATOM 12087 C CA . ALA A 1 23 ? 0.706 -10.560 -9.170 1.00 0.00 23 ALA A CA 9
ATOM 12088 C C . ALA A 1 23 ? -0.165 -11.769 -9.496 1.00 0.00 23 ALA A C 9
ATOM 12089 O O . ALA A 1 23 ? -1.294 -11.624 -9.962 1.00 0.00 23 ALA A O 9
ATOM 12096 N N . GLU A 1 24 ? 0.368 -12.961 -9.246 1.00 0.00 24 GLU A N 9
ATOM 12097 C CA . GLU A 1 24 ? -0.361 -14.195 -9.515 1.00 0.00 24 GLU A CA 9
ATOM 12098 C C . GLU A 1 24 ? -0.788 -14.869 -8.215 1.00 0.00 24 GLU A C 9
ATOM 12099 O O . GLU A 1 24 ? -0.232 -14.597 -7.151 1.00 0.00 24 GLU A O 9
ATOM 12111 N N . ALA A 1 25 ? -1.779 -15.749 -8.309 1.00 0.00 25 ALA A N 9
ATOM 12112 C CA . ALA A 1 25 ? -2.280 -16.463 -7.141 1.00 0.00 25 ALA A CA 9
ATOM 12113 C C . ALA A 1 25 ? -1.215 -17.391 -6.566 1.00 0.00 25 ALA A C 9
ATOM 12114 O O . ALA A 1 25 ? -0.743 -18.305 -7.241 1.00 0.00 25 ALA A O 9
ATOM 12121 N N . GLY A 1 26 ? -0.839 -17.149 -5.314 1.00 0.00 26 GLY A N 9
ATOM 12122 C CA . GLY A 1 26 ? 0.169 -17.970 -4.670 1.00 0.00 26 GLY A CA 9
ATOM 12123 C C . GLY A 1 26 ? 1.551 -17.350 -4.733 1.00 0.00 26 GLY A C 9
ATOM 12124 O O . GLY A 1 26 ? 2.468 -17.788 -4.039 1.00 0.00 26 GLY A O 9
ATOM 12128 N N . ALA A 1 27 ? 1.701 -16.328 -5.570 1.00 0.00 27 ALA A N 9
ATOM 12129 C CA . ALA A 1 27 ? 2.980 -15.646 -5.721 1.00 0.00 27 ALA A CA 9
ATOM 12130 C C . ALA A 1 27 ? 3.241 -14.703 -4.552 1.00 0.00 27 ALA A C 9
ATOM 12131 O O . ALA A 1 27 ? 2.450 -14.630 -3.611 1.00 0.00 27 ALA A O 9
ATOM 12138 N N . SER A 1 28 ? 4.356 -13.982 -4.616 1.00 0.00 28 SER A N 9
ATOM 12139 C CA . SER A 1 28 ? 4.724 -13.047 -3.560 1.00 0.00 28 SER A CA 9
ATOM 12140 C C . SER A 1 28 ? 4.854 -11.630 -4.110 1.00 0.00 28 SER A C 9
ATOM 12141 O O . SER A 1 28 ? 5.866 -11.277 -4.714 1.00 0.00 28 SER A O 9
ATOM 12149 N N . ALA A 1 29 ? 3.820 -10.822 -3.897 1.00 0.00 29 ALA A N 9
ATOM 12150 C CA . ALA A 1 29 ? 3.818 -9.443 -4.369 1.00 0.00 29 ALA A CA 9
ATOM 12151 C C . ALA A 1 29 ? 4.848 -8.605 -3.620 1.00 0.00 29 ALA A C 9
ATOM 12152 O O . ALA A 1 29 ? 5.387 -9.031 -2.598 1.00 0.00 29 ALA A O 9
ATOM 12159 N N . THR A 1 30 ? 5.119 -7.409 -4.135 1.00 0.00 30 THR A N 9
ATOM 12160 C CA . THR A 1 30 ? 6.086 -6.512 -3.516 1.00 0.00 30 THR A CA 9
ATOM 12161 C C . THR A 1 30 ? 5.830 -5.064 -3.920 1.00 0.00 30 THR A C 9
ATOM 12162 O O . THR A 1 30 ? 6.014 -4.691 -5.079 1.00 0.00 30 THR A O 9
ATOM 12173 N N . LEU A 1 31 ? 5.405 -4.253 -2.958 1.00 0.00 31 LEU A N 9
ATOM 12174 C CA . LEU A 1 31 ? 5.125 -2.844 -3.214 1.00 0.00 31 LEU A CA 9
ATOM 12175 C C . LEU A 1 31 ? 6.251 -1.960 -2.689 1.00 0.00 31 LEU A C 9
ATOM 12176 O O . LEU A 1 31 ? 6.292 -1.628 -1.504 1.00 0.00 31 LEU A O 9
ATOM 12192 N N . SER A 1 32 ? 7.163 -1.581 -3.579 1.00 0.00 32 SER A N 9
ATOM 12193 C CA . SER A 1 32 ? 8.292 -0.737 -3.205 1.00 0.00 32 SER A CA 9
ATOM 12194 C C . SER A 1 32 ? 7.960 0.737 -3.416 1.00 0.00 32 SER A C 9
ATOM 12195 O O . SER A 1 32 ? 7.239 1.096 -4.347 1.00 0.00 32 SER A O 9
ATOM 12203 N N . CYS A 1 33 ? 8.492 1.587 -2.544 1.00 0.00 33 CYS A N 9
ATOM 12204 C CA . CYS A 1 33 ? 8.253 3.023 -2.633 1.00 0.00 33 CYS A CA 9
ATOM 12205 C C . CYS A 1 33 ? 9.397 3.805 -1.996 1.00 0.00 33 CYS A C 9
ATOM 12206 O O . CYS A 1 33 ? 9.806 3.520 -0.871 1.00 0.00 33 CYS A O 9
ATOM 12214 N N . GLU A 1 34 ? 9.911 4.791 -2.725 1.00 0.00 34 GLU A N 9
ATOM 12215 C CA . GLU A 1 34 ? 11.010 5.612 -2.232 1.00 0.00 34 GLU A CA 9
ATOM 12216 C C . GLU A 1 34 ? 10.542 6.529 -1.106 1.00 0.00 34 GLU A C 9
ATOM 12217 O O . GLU A 1 34 ? 9.345 6.764 -0.938 1.00 0.00 34 GLU A O 9
ATOM 12229 N N . VAL A 1 35 ? 11.494 7.045 -0.336 1.00 0.00 35 VAL A N 9
ATOM 12230 C CA . VAL A 1 35 ? 11.180 7.937 0.775 1.00 0.00 35 VAL A CA 9
ATOM 12231 C C . VAL A 1 35 ? 12.179 9.086 0.856 1.00 0.00 35 VAL A C 9
ATOM 12232 O O . VAL A 1 35 ? 13.367 8.910 0.585 1.00 0.00 35 VAL A O 9
ATOM 12245 N N . ALA A 1 36 ? 11.689 10.263 1.232 1.00 0.00 36 ALA A N 9
ATOM 12246 C CA . ALA A 1 36 ? 12.540 11.441 1.351 1.00 0.00 36 ALA A CA 9
ATOM 12247 C C . ALA A 1 36 ? 13.524 11.293 2.506 1.00 0.00 36 ALA A C 9
ATOM 12248 O O . ALA A 1 36 ? 14.608 11.874 2.488 1.00 0.00 36 ALA A O 9
ATOM 12255 N N . GLN A 1 37 ? 13.138 10.511 3.510 1.00 0.00 37 GLN A N 9
ATOM 12256 C CA . GLN A 1 37 ? 13.987 10.289 4.674 1.00 0.00 37 GLN A CA 9
ATOM 12257 C C . GLN A 1 37 ? 13.899 8.840 5.143 1.00 0.00 37 GLN A C 9
ATOM 12258 O O . GLN A 1 37 ? 12.813 8.265 5.214 1.00 0.00 37 GLN A O 9
ATOM 12272 N N . ALA A 1 38 ? 15.049 8.256 5.462 1.00 0.00 38 ALA A N 9
ATOM 12273 C CA . ALA A 1 38 ? 15.102 6.875 5.925 1.00 0.00 38 ALA A CA 9
ATOM 12274 C C . ALA A 1 38 ? 14.634 6.763 7.372 1.00 0.00 38 ALA A C 9
ATOM 12275 O O . ALA A 1 38 ? 13.800 5.920 7.700 1.00 0.00 38 ALA A O 9
ATOM 12282 N N . GLN A 1 39 ? 15.177 7.618 8.232 1.00 0.00 39 GLN A N 9
ATOM 12283 C CA . GLN A 1 39 ? 14.816 7.613 9.645 1.00 0.00 39 GLN A CA 9
ATOM 12284 C C . GLN A 1 39 ? 13.301 7.645 9.819 1.00 0.00 39 GLN A C 9
ATOM 12285 O O . GLN A 1 39 ? 12.768 7.144 10.810 1.00 0.00 39 GLN A O 9
ATOM 12299 N N . THR A 1 40 ? 12.611 8.238 8.850 1.00 0.00 40 THR A N 9
ATOM 12300 C CA . THR A 1 40 ? 11.157 8.337 8.896 1.00 0.00 40 THR A CA 9
ATOM 12301 C C . THR A 1 40 ? 10.510 6.959 8.823 1.00 0.00 40 THR A C 9
ATOM 12302 O O . THR A 1 40 ? 10.999 6.070 8.126 1.00 0.00 40 THR A O 9
ATOM 12313 N N . GLU A 1 41 ? 9.408 6.788 9.547 1.00 0.00 41 GLU A N 9
ATOM 12314 C CA . GLU A 1 41 ? 8.694 5.517 9.563 1.00 0.00 41 GLU A CA 9
ATOM 12315 C C . GLU A 1 41 ? 7.417 5.599 8.732 1.00 0.00 41 GLU A C 9
ATOM 12316 O O . GLU A 1 41 ? 6.771 6.645 8.667 1.00 0.00 41 GLU A O 9
ATOM 12328 N N . VAL A 1 42 ? 7.059 4.488 8.096 1.00 0.00 42 VAL A N 9
ATOM 12329 C CA . VAL A 1 42 ? 5.860 4.433 7.269 1.00 0.00 42 VAL A CA 9
ATOM 12330 C C . VAL A 1 42 ? 4.925 3.320 7.730 1.00 0.00 42 VAL A C 9
ATOM 12331 O O . VAL A 1 42 ? 5.365 2.314 8.288 1.00 0.00 42 VAL A O 9
ATOM 12344 N N . THR A 1 43 ? 3.630 3.507 7.494 1.00 0.00 43 THR A N 9
ATOM 12345 C CA . THR A 1 43 ? 2.631 2.520 7.886 1.00 0.00 43 THR A CA 9
ATOM 12346 C C . THR A 1 43 ? 1.670 2.227 6.740 1.00 0.00 43 THR A C 9
ATOM 12347 O O . THR A 1 43 ? 0.980 3.122 6.252 1.00 0.00 43 THR A O 9
ATOM 12358 N N . TRP A 1 44 ? 1.628 0.969 6.316 1.00 0.00 44 TRP A N 9
ATOM 12359 C CA . TRP A 1 44 ? 0.749 0.558 5.227 1.00 0.00 44 TRP A CA 9
ATOM 12360 C C . TRP A 1 44 ? -0.700 0.488 5.695 1.00 0.00 44 TRP A C 9
ATOM 12361 O O . TRP A 1 44 ? -0.971 0.334 6.886 1.00 0.00 44 TRP A O 9
ATOM 12382 N N . TYR A 1 45 ? -1.628 0.602 4.751 1.00 0.00 45 TYR A N 9
ATOM 12383 C CA . TYR A 1 45 ? -3.050 0.554 5.067 1.00 0.00 45 TYR A CA 9
ATOM 12384 C C . TYR A 1 45 ? -3.845 -0.051 3.914 1.00 0.00 45 TYR A C 9
ATOM 12385 O O . TYR A 1 45 ? -3.913 0.518 2.824 1.00 0.00 45 TYR A O 9
ATOM 12403 N N . LYS A 1 46 ? -4.446 -1.210 4.162 1.00 0.00 46 LYS A N 9
ATOM 12404 C CA . LYS A 1 46 ? -5.238 -1.895 3.148 1.00 0.00 46 LYS A CA 9
ATOM 12405 C C . LYS A 1 46 ? -6.725 -1.618 3.341 1.00 0.00 46 LYS A C 9
ATOM 12406 O O . LYS A 1 46 ? -7.292 -1.921 4.391 1.00 0.00 46 LYS A O 9
ATOM 12425 N N . ASP A 1 47 ? -7.353 -1.042 2.321 1.00 0.00 47 ASP A N 9
ATOM 12426 C CA . ASP A 1 47 ? -8.775 -0.727 2.378 1.00 0.00 47 ASP A CA 9
ATOM 12427 C C . ASP A 1 47 ? -9.113 0.032 3.657 1.00 0.00 47 ASP A C 9
ATOM 12428 O O . ASP A 1 47 ? -10.103 -0.266 4.325 1.00 0.00 47 ASP A O 9
ATOM 12437 N N . GLY A 1 48 ? -8.282 1.014 3.994 1.00 0.00 48 GLY A N 9
ATOM 12438 C CA . GLY A 1 48 ? -8.509 1.799 5.193 1.00 0.00 48 GLY A CA 9
ATOM 12439 C C . GLY A 1 48 ? -8.413 0.968 6.457 1.00 0.00 48 GLY A C 9
ATOM 12440 O O . GLY A 1 48 ? -9.198 1.147 7.388 1.00 0.00 48 GLY A O 9
ATOM 12444 N N . LYS A 1 49 ? -7.448 0.056 6.491 1.00 0.00 49 LYS A N 9
ATOM 12445 C CA . LYS A 1 49 ? -7.250 -0.807 7.650 1.00 0.00 49 LYS A CA 9
ATOM 12446 C C . LYS A 1 49 ? -5.766 -0.960 7.968 1.00 0.00 49 LYS A C 9
ATOM 12447 O O . LYS A 1 49 ? -4.981 -1.391 7.123 1.00 0.00 49 LYS A O 9
ATOM 12466 N N . LYS A 1 50 ? -5.388 -0.605 9.191 1.00 0.00 50 LYS A N 9
ATOM 12467 C CA . LYS A 1 50 ? -3.999 -0.706 9.622 1.00 0.00 50 LYS A CA 9
ATOM 12468 C C . LYS A 1 50 ? -3.441 -2.097 9.340 1.00 0.00 50 LYS A C 9
ATOM 12469 O O . LYS A 1 50 ? -3.938 -3.095 9.862 1.00 0.00 50 LYS A O 9
ATOM 12488 N N . LEU A 1 51 ? -2.404 -2.155 8.511 1.00 0.00 51 LEU A N 9
ATOM 12489 C CA . LEU A 1 51 ? -1.776 -3.424 8.160 1.00 0.00 51 LEU A CA 9
ATOM 12490 C C . LEU A 1 51 ? -0.685 -3.788 9.162 1.00 0.00 51 LEU A C 9
ATOM 12491 O O . LEU A 1 51 ? 0.118 -2.942 9.555 1.00 0.00 51 LEU A O 9
ATOM 12507 N N . SER A 1 52 ? -0.661 -5.053 9.570 1.00 0.00 52 SER A N 9
ATOM 12508 C CA . SER A 1 52 ? 0.330 -5.528 10.528 1.00 0.00 52 SER A CA 9
ATOM 12509 C C . SER A 1 52 ? 1.164 -6.658 9.931 1.00 0.00 52 SER A C 9
ATOM 12510 O O . SER A 1 52 ? 0.673 -7.771 9.737 1.00 0.00 52 SER A O 9
ATOM 12518 N N . SER A 1 53 ? 2.427 -6.364 9.641 1.00 0.00 53 SER A N 9
ATOM 12519 C CA . SER A 1 53 ? 3.329 -7.353 9.063 1.00 0.00 53 SER A CA 9
ATOM 12520 C C . SER A 1 53 ? 3.097 -8.728 9.682 1.00 0.00 53 SER A C 9
ATOM 12521 O O . SER A 1 53 ? 3.615 -9.032 10.757 1.00 0.00 53 SER A O 9
ATOM 12529 N N . SER A 1 54 ? 2.315 -9.555 8.996 1.00 0.00 54 SER A N 9
ATOM 12530 C CA . SER A 1 54 ? 2.010 -10.897 9.480 1.00 0.00 54 SER A CA 9
ATOM 12531 C C . SER A 1 54 ? 2.789 -11.947 8.694 1.00 0.00 54 SER A C 9
ATOM 12532 O O . SER A 1 54 ? 3.430 -11.638 7.689 1.00 0.00 54 SER A O 9
ATOM 12540 N N . SER A 1 55 ? 2.728 -13.191 9.159 1.00 0.00 55 SER A N 9
ATOM 12541 C CA . SER A 1 55 ? 3.430 -14.288 8.503 1.00 0.00 55 SER A CA 9
ATOM 12542 C C . SER A 1 55 ? 3.211 -14.247 6.994 1.00 0.00 55 SER A C 9
ATOM 12543 O O . SER A 1 55 ? 4.006 -14.787 6.225 1.00 0.00 55 SER A O 9
ATOM 12551 N N . LYS A 1 56 ? 2.126 -13.603 6.577 1.00 0.00 56 LYS A N 9
ATOM 12552 C CA . LYS A 1 56 ? 1.801 -13.490 5.160 1.00 0.00 56 LYS A CA 9
ATOM 12553 C C . LYS A 1 56 ? 2.401 -12.221 4.564 1.00 0.00 56 LYS A C 9
ATOM 12554 O O . LYS A 1 56 ? 3.015 -12.255 3.497 1.00 0.00 56 LYS A O 9
ATOM 12573 N N . VAL A 1 57 ? 2.222 -11.103 5.260 1.00 0.00 57 VAL A N 9
ATOM 12574 C CA . VAL A 1 57 ? 2.748 -9.823 4.800 1.00 0.00 57 VAL A CA 9
ATOM 12575 C C . VAL A 1 57 ? 3.916 -9.366 5.667 1.00 0.00 57 VAL A C 9
ATOM 12576 O O . VAL A 1 57 ? 3.836 -9.388 6.895 1.00 0.00 57 VAL A O 9
ATOM 12589 N N . ARG A 1 58 ? 5.000 -8.952 5.020 1.00 0.00 58 ARG A N 9
ATOM 12590 C CA . ARG A 1 58 ? 6.185 -8.490 5.732 1.00 0.00 58 ARG A CA 9
ATOM 12591 C C . ARG A 1 58 ? 6.569 -7.080 5.291 1.00 0.00 58 ARG A C 9
ATOM 12592 O O . ARG A 1 58 ? 6.686 -6.802 4.097 1.00 0.00 58 ARG A O 9
ATOM 12613 N N . VAL A 1 59 ? 6.764 -6.194 6.263 1.00 0.00 59 VAL A N 9
ATOM 12614 C CA . VAL A 1 59 ? 7.135 -4.814 5.975 1.00 0.00 59 VAL A CA 9
ATOM 12615 C C . VAL A 1 59 ? 8.647 -4.626 6.042 1.00 0.00 59 VAL A C 9
ATOM 12616 O O . VAL A 1 59 ? 9.223 -4.534 7.125 1.00 0.00 59 VAL A O 9
ATOM 12629 N N . GLU A 1 60 ? 9.282 -4.570 4.876 1.00 0.00 60 GLU A N 9
ATOM 12630 C CA . GLU A 1 60 ? 10.728 -4.393 4.802 1.00 0.00 60 GLU A CA 9
ATOM 12631 C C . GLU A 1 60 ? 11.092 -2.913 4.735 1.00 0.00 60 GLU A C 9
ATOM 12632 O O . GLU A 1 60 ? 10.284 -2.082 4.323 1.00 0.00 60 GLU A O 9
ATOM 12644 N N . ALA A 1 61 ? 12.315 -2.591 5.145 1.00 0.00 61 ALA A N 9
ATOM 12645 C CA . ALA A 1 61 ? 12.788 -1.213 5.130 1.00 0.00 61 ALA A CA 9
ATOM 12646 C C . ALA A 1 61 ? 14.291 -1.150 4.883 1.00 0.00 61 ALA A C 9
ATOM 12647 O O . ALA A 1 61 ? 15.089 -1.488 5.758 1.00 0.00 61 ALA A O 9
ATOM 12654 N N . VAL A 1 62 ? 14.672 -0.718 3.685 1.00 0.00 62 VAL A N 9
ATOM 12655 C CA . VAL A 1 62 ? 16.080 -0.611 3.323 1.00 0.00 62 VAL A CA 9
ATOM 12656 C C . VAL A 1 62 ? 16.446 0.822 2.953 1.00 0.00 62 VAL A C 9
ATOM 12657 O O . VAL A 1 62 ? 15.620 1.729 3.049 1.00 0.00 62 VAL A O 9
ATOM 12670 N N . GLY A 1 63 ? 17.690 1.019 2.529 1.00 0.00 63 GLY A N 9
ATOM 12671 C CA . GLY A 1 63 ? 18.143 2.345 2.150 1.00 0.00 63 GLY A CA 9
ATOM 12672 C C . GLY A 1 63 ? 17.053 3.163 1.486 1.00 0.00 63 GLY A C 9
ATOM 12673 O O . GLY A 1 63 ? 16.717 2.933 0.324 1.00 0.00 63 GLY A O 9
ATOM 12677 N N . CYS A 1 64 ? 16.500 4.118 2.225 1.00 0.00 64 CYS A N 9
ATOM 12678 C CA . CYS A 1 64 ? 15.439 4.971 1.701 1.00 0.00 64 CYS A CA 9
ATOM 12679 C C . CYS A 1 64 ? 14.542 4.197 0.742 1.00 0.00 64 CYS A C 9
ATOM 12680 O O . CYS A 1 64 ? 14.243 4.661 -0.359 1.00 0.00 64 CYS A O 9
ATOM 12688 N N . THR A 1 65 ? 14.114 3.011 1.166 1.00 0.00 65 THR A N 9
ATOM 12689 C CA . THR A 1 65 ? 13.253 2.170 0.344 1.00 0.00 65 THR A CA 9
ATOM 12690 C C . THR A 1 65 ? 12.363 1.285 1.209 1.00 0.00 65 THR A C 9
ATOM 12691 O O . THR A 1 65 ? 12.850 0.547 2.065 1.00 0.00 65 THR A O 9
ATOM 12702 N N . ARG A 1 66 ? 11.057 1.362 0.978 1.00 0.00 66 ARG A N 9
ATOM 12703 C CA . ARG A 1 66 ? 10.098 0.568 1.736 1.00 0.00 66 ARG A CA 9
ATOM 12704 C C . ARG A 1 66 ? 9.315 -0.364 0.815 1.00 0.00 66 ARG A C 9
ATOM 12705 O O . ARG A 1 66 ? 8.555 0.089 -0.041 1.00 0.00 66 ARG A O 9
ATOM 12726 N N . ARG A 1 67 ? 9.506 -1.666 0.998 1.00 0.00 67 ARG A N 9
ATOM 12727 C CA . ARG A 1 67 ? 8.819 -2.661 0.183 1.00 0.00 67 ARG A CA 9
ATOM 12728 C C . ARG A 1 67 ? 7.931 -3.552 1.046 1.00 0.00 67 ARG A C 9
ATOM 12729 O O . ARG A 1 67 ? 8.292 -3.905 2.170 1.00 0.00 67 ARG A O 9
ATOM 12750 N N . LEU A 1 68 ? 6.768 -3.911 0.515 1.00 0.00 68 LEU A N 9
ATOM 12751 C CA . LEU A 1 68 ? 5.827 -4.761 1.237 1.00 0.00 68 LEU A CA 9
ATOM 12752 C C . LEU A 1 68 ? 5.632 -6.092 0.517 1.00 0.00 68 LEU A C 9
ATOM 12753 O O . LEU A 1 68 ? 4.906 -6.173 -0.473 1.00 0.00 68 LEU A O 9
ATOM 12769 N N . VAL A 1 69 ? 6.284 -7.134 1.024 1.00 0.00 69 VAL A N 9
ATOM 12770 C CA . VAL A 1 69 ? 6.180 -8.462 0.431 1.00 0.00 69 VAL A CA 9
ATOM 12771 C C . VAL A 1 69 ? 4.919 -9.177 0.903 1.00 0.00 69 VAL A C 9
ATOM 12772 O O . VAL A 1 69 ? 4.701 -9.347 2.103 1.00 0.00 69 VAL A O 9
ATOM 12785 N N . VAL A 1 70 ? 4.091 -9.595 -0.049 1.00 0.00 70 VAL A N 9
ATOM 12786 C CA . VAL A 1 70 ? 2.852 -10.294 0.268 1.00 0.00 70 VAL A CA 9
ATOM 12787 C C . VAL A 1 70 ? 2.898 -11.740 -0.211 1.00 0.00 70 VAL A C 9
ATOM 12788 O O . VAL A 1 70 ? 2.628 -12.026 -1.377 1.00 0.00 70 VAL A O 9
ATOM 12801 N N . GLN A 1 71 ? 3.241 -12.648 0.697 1.00 0.00 71 GLN A N 9
ATOM 12802 C CA . GLN A 1 71 ? 3.323 -14.066 0.366 1.00 0.00 71 GLN A CA 9
ATOM 12803 C C . GLN A 1 71 ? 1.944 -14.629 0.037 1.00 0.00 71 GLN A C 9
ATOM 12804 O O . GLN A 1 71 ? 0.934 -14.172 0.573 1.00 0.00 71 GLN A O 9
ATOM 12818 N N . GLN A 1 72 ? 1.910 -15.621 -0.846 1.00 0.00 72 GLN A N 9
ATOM 12819 C CA . GLN A 1 72 ? 0.654 -16.245 -1.246 1.00 0.00 72 GLN A CA 9
ATOM 12820 C C . GLN A 1 72 ? -0.397 -15.190 -1.575 1.00 0.00 72 GLN A C 9
ATOM 12821 O O . GLN A 1 72 ? -1.514 -15.231 -1.060 1.00 0.00 72 GLN A O 9
ATOM 12835 N N . ALA A 1 73 ? -0.031 -14.246 -2.436 1.00 0.00 73 ALA A N 9
ATOM 12836 C CA . ALA A 1 73 ? -0.943 -13.181 -2.835 1.00 0.00 73 ALA A CA 9
ATOM 12837 C C . ALA A 1 73 ? -2.235 -13.751 -3.409 1.00 0.00 73 ALA A C 9
ATOM 12838 O O . ALA A 1 73 ? -2.270 -14.208 -4.551 1.00 0.00 73 ALA A O 9
ATOM 12845 N N . GLY A 1 74 ? -3.296 -13.723 -2.609 1.00 0.00 74 GLY A N 9
ATOM 12846 C CA . GLY A 1 74 ? -4.576 -14.241 -3.055 1.00 0.00 74 GLY A CA 9
ATOM 12847 C C . GLY A 1 74 ? -5.643 -13.166 -3.129 1.00 0.00 74 GLY A C 9
ATOM 12848 O O . GLY A 1 74 ? -5.437 -12.046 -2.664 1.00 0.00 74 GLY A O 9
ATOM 12852 N N . GLN A 1 75 ? -6.784 -13.508 -3.718 1.00 0.00 75 GLN A N 9
ATOM 12853 C CA . GLN A 1 75 ? -7.886 -12.562 -3.854 1.00 0.00 75 GLN A CA 9
ATOM 12854 C C . GLN A 1 75 ? -7.997 -11.675 -2.618 1.00 0.00 75 GLN A C 9
ATOM 12855 O O . GLN A 1 75 ? -8.079 -10.452 -2.726 1.00 0.00 75 GLN A O 9
ATOM 12869 N N . ALA A 1 76 ? -7.999 -12.300 -1.446 1.00 0.00 76 ALA A N 9
ATOM 12870 C CA . ALA A 1 76 ? -8.099 -11.567 -0.189 1.00 0.00 76 ALA A CA 9
ATOM 12871 C C . ALA A 1 76 ? -7.043 -10.470 -0.109 1.00 0.00 76 ALA A C 9
ATOM 12872 O O . ALA A 1 76 ? -7.362 -9.306 0.131 1.00 0.00 76 ALA A O 9
ATOM 12879 N N . GLU A 1 77 ? -5.785 -10.849 -0.311 1.00 0.00 77 GLU A N 9
ATOM 12880 C CA . GLU A 1 77 ? -4.682 -9.896 -0.260 1.00 0.00 77 GLU A CA 9
ATOM 12881 C C . GLU A 1 77 ? -4.825 -8.840 -1.352 1.00 0.00 77 GLU A C 9
ATOM 12882 O O . GLU A 1 77 ? -4.352 -7.714 -1.206 1.00 0.00 77 GLU A O 9
ATOM 12894 N N . ALA A 1 78 ? -5.479 -9.214 -2.446 1.00 0.00 78 ALA A N 9
ATOM 12895 C CA . ALA A 1 78 ? -5.685 -8.299 -3.563 1.00 0.00 78 ALA A CA 9
ATOM 12896 C C . ALA A 1 78 ? -6.553 -7.116 -3.150 1.00 0.00 78 ALA A C 9
ATOM 12897 O O . ALA A 1 78 ? -7.680 -7.291 -2.689 1.00 0.00 78 ALA A O 9
ATOM 12904 N N . GLY A 1 79 ? -6.019 -5.909 -3.317 1.00 0.00 79 GLY A N 9
ATOM 12905 C CA . GLY A 1 79 ? -6.759 -4.714 -2.955 1.00 0.00 79 GLY A CA 9
ATOM 12906 C C . GLY A 1 79 ? -5.961 -3.446 -3.186 1.00 0.00 79 GLY A C 9
ATOM 12907 O O . GLY A 1 79 ? -5.103 -3.398 -4.067 1.00 0.00 79 GLY A O 9
ATOM 12911 N N . GLU A 1 80 ? -6.245 -2.418 -2.393 1.00 0.00 80 GLU A N 9
ATOM 12912 C CA . GLU A 1 80 ? -5.548 -1.143 -2.518 1.00 0.00 80 GLU A CA 9
ATOM 12913 C C . GLU A 1 80 ? -4.735 -0.842 -1.262 1.00 0.00 80 GLU A C 9
ATOM 12914 O O . GLU A 1 80 ? -5.290 -0.500 -0.217 1.00 0.00 80 GLU A O 9
ATOM 12926 N N . TYR A 1 81 ? -3.418 -0.973 -1.372 1.00 0.00 81 TYR A N 9
ATOM 12927 C CA . TYR A 1 81 ? -2.528 -0.719 -0.245 1.00 0.00 81 TYR A CA 9
ATOM 12928 C C . TYR A 1 81 ? -2.023 0.721 -0.263 1.00 0.00 81 TYR A C 9
ATOM 12929 O O . TYR A 1 81 ? -1.597 1.228 -1.301 1.00 0.00 81 TYR A O 9
ATOM 12947 N N . SER A 1 82 ? -2.075 1.374 0.893 1.00 0.00 82 SER A N 9
ATOM 12948 C CA . SER A 1 82 ? -1.626 2.756 1.011 1.00 0.00 82 SER A CA 9
ATOM 12949 C C . SER A 1 82 ? -0.454 2.866 1.981 1.00 0.00 82 SER A C 9
ATOM 12950 O O . SER A 1 82 ? -0.549 2.453 3.137 1.00 0.00 82 SER A O 9
ATOM 12958 N N . CYS A 1 83 ? 0.652 3.426 1.501 1.00 0.00 83 CYS A N 9
ATOM 12959 C CA . CYS A 1 83 ? 1.844 3.590 2.325 1.00 0.00 83 CYS A CA 9
ATOM 12960 C C . CYS A 1 83 ? 1.862 4.963 2.989 1.00 0.00 83 CYS A C 9
ATOM 12961 O O . CYS A 1 83 ? 2.271 5.952 2.381 1.00 0.00 83 CYS A O 9
ATOM 12969 N N . GLU A 1 84 ? 1.413 5.016 4.239 1.00 0.00 84 GLU A N 9
ATOM 12970 C CA . GLU A 1 84 ? 1.375 6.268 4.985 1.00 0.00 84 GLU A CA 9
ATOM 12971 C C . GLU A 1 84 ? 2.730 6.563 5.622 1.00 0.00 84 GLU A C 9
ATOM 12972 O O . GLU A 1 84 ? 3.532 5.658 5.847 1.00 0.00 84 GLU A O 9
ATOM 12984 N N . ALA A 1 85 ? 2.977 7.837 5.911 1.00 0.00 85 ALA A N 9
ATOM 12985 C CA . ALA A 1 85 ? 4.232 8.252 6.523 1.00 0.00 85 ALA A CA 9
ATOM 12986 C C . ALA A 1 85 ? 4.210 9.737 6.869 1.00 0.00 85 ALA A C 9
ATOM 12987 O O . ALA A 1 85 ? 4.205 10.591 5.983 1.00 0.00 85 ALA A O 9
ATOM 12994 N N . GLY A 1 86 ? 4.196 10.039 8.164 1.00 0.00 86 GLY A N 9
ATOM 12995 C CA . GLY A 1 86 ? 4.174 11.422 8.603 1.00 0.00 86 GLY A CA 9
ATOM 12996 C C . GLY A 1 86 ? 2.840 12.092 8.340 1.00 0.00 86 GLY A C 9
ATOM 12997 O O . GLY A 1 86 ? 1.946 12.065 9.184 1.00 0.00 86 GLY A O 9
ATOM 13001 N N . GLY A 1 87 ? 2.706 12.698 7.164 1.00 0.00 87 GLY A N 9
ATOM 13002 C CA . GLY A 1 87 ? 1.469 13.372 6.813 1.00 0.00 87 GLY A CA 9
ATOM 13003 C C . GLY A 1 87 ? 1.058 13.118 5.376 1.00 0.00 87 GLY A C 9
ATOM 13004 O O . GLY A 1 87 ? 0.141 13.759 4.864 1.00 0.00 87 GLY A O 9
ATOM 13008 N N . GLN A 1 88 ? 1.739 12.180 4.724 1.00 0.00 88 GLN A N 9
ATOM 13009 C CA . GLN A 1 88 ? 1.440 11.846 3.337 1.00 0.00 88 GLN A CA 9
ATOM 13010 C C . GLN A 1 88 ? 1.340 10.335 3.151 1.00 0.00 88 GLN A C 9
ATOM 13011 O O . GLN A 1 88 ? 1.754 9.566 4.017 1.00 0.00 88 GLN A O 9
ATOM 13025 N N . GLN A 1 89 ? 0.789 9.919 2.015 1.00 0.00 89 GLN A N 9
ATOM 13026 C CA . GLN A 1 89 ? 0.634 8.500 1.717 1.00 0.00 89 GLN A CA 9
ATOM 13027 C C . GLN A 1 89 ? 0.449 8.276 0.220 1.00 0.00 89 GLN A C 9
ATOM 13028 O O . GLN A 1 89 ? 0.017 9.174 -0.505 1.00 0.00 89 GLN A O 9
ATOM 13042 N N . LEU A 1 90 ? 0.779 7.074 -0.239 1.00 0.00 90 LEU A N 9
ATOM 13043 C CA . LEU A 1 90 ? 0.650 6.731 -1.651 1.00 0.00 90 LEU A CA 9
ATOM 13044 C C . LEU A 1 90 ? -0.355 5.600 -1.847 1.00 0.00 90 LEU A C 9
ATOM 13045 O O . LEU A 1 90 ? -0.861 5.031 -0.879 1.00 0.00 90 LEU A O 9
ATOM 13061 N N . SER A 1 91 ? -0.638 5.278 -3.105 1.00 0.00 91 SER A N 9
ATOM 13062 C CA . SER A 1 91 ? -1.584 4.216 -3.428 1.00 0.00 91 SER A CA 9
ATOM 13063 C C . SER A 1 91 ? -0.898 3.096 -4.205 1.00 0.00 91 SER A C 9
ATOM 13064 O O . SER A 1 91 ? -0.091 3.349 -5.100 1.00 0.00 91 SER A O 9
ATOM 13072 N N . PHE A 1 92 ? -1.225 1.857 -3.855 1.00 0.00 92 PHE A N 9
ATOM 13073 C CA . PHE A 1 92 ? -0.641 0.696 -4.518 1.00 0.00 92 PHE A CA 9
ATOM 13074 C C . PHE A 1 92 ? -1.679 -0.409 -4.694 1.00 0.00 92 PHE A C 9
ATOM 13075 O O . PHE A 1 92 ? -2.057 -1.079 -3.734 1.00 0.00 92 PHE A O 9
ATOM 13092 N N . ARG A 1 93 ? -2.135 -0.592 -5.929 1.00 0.00 93 ARG A N 9
ATOM 13093 C CA . ARG A 1 93 ? -3.130 -1.613 -6.232 1.00 0.00 93 ARG A CA 9
ATOM 13094 C C . ARG A 1 93 ? -2.468 -2.972 -6.443 1.00 0.00 93 ARG A C 9
ATOM 13095 O O . ARG A 1 93 ? -1.535 -3.103 -7.237 1.00 0.00 93 ARG A O 9
ATOM 13116 N N . LEU A 1 94 ? -2.954 -3.979 -5.727 1.00 0.00 94 LEU A N 9
ATOM 13117 C CA . LEU A 1 94 ? -2.410 -5.328 -5.835 1.00 0.00 94 LEU A CA 9
ATOM 13118 C C . LEU A 1 94 ? -3.418 -6.272 -6.481 1.00 0.00 94 LEU A C 9
ATOM 13119 O O . LEU A 1 94 ? -4.406 -6.660 -5.858 1.00 0.00 94 LEU A O 9
ATOM 13135 N N . GLN A 1 95 ? -3.160 -6.640 -7.732 1.00 0.00 95 GLN A N 9
ATOM 13136 C CA . GLN A 1 95 ? -4.045 -7.541 -8.461 1.00 0.00 95 GLN A CA 9
ATOM 13137 C C . GLN A 1 95 ? -3.513 -8.969 -8.431 1.00 0.00 95 GLN A C 9
ATOM 13138 O O . GLN A 1 95 ? -2.319 -9.203 -8.623 1.00 0.00 95 GLN A O 9
ATOM 13152 N N . VAL A 1 96 ? -4.406 -9.923 -8.188 1.00 0.00 96 VAL A N 9
ATOM 13153 C CA . VAL A 1 96 ? -4.027 -11.330 -8.133 1.00 0.00 96 VAL A CA 9
ATOM 13154 C C . VAL A 1 96 ? -4.711 -12.127 -9.238 1.00 0.00 96 VAL A C 9
ATOM 13155 O O . VAL A 1 96 ? -5.932 -12.082 -9.384 1.00 0.00 96 VAL A O 9
ATOM 13168 N N . ALA A 1 97 ? -3.916 -12.858 -10.013 1.00 0.00 97 ALA A N 9
ATOM 13169 C CA . ALA A 1 97 ? -4.445 -13.668 -11.103 1.00 0.00 97 ALA A CA 9
ATOM 13170 C C . ALA A 1 97 ? -4.940 -15.017 -10.594 1.00 0.00 97 ALA A C 9
ATOM 13171 O O . ALA A 1 97 ? -4.178 -15.792 -10.017 1.00 0.00 97 ALA A O 9
ATOM 13178 N N . GLY A 1 98 ? -6.223 -15.292 -10.811 1.00 0.00 98 GLY A N 9
ATOM 13179 C CA . GLY A 1 98 ? -6.797 -16.549 -10.367 1.00 0.00 98 GLY A CA 9
ATOM 13180 C C . GLY A 1 98 ? -7.079 -16.564 -8.878 1.00 0.00 98 GLY A C 9
ATOM 13181 O O . GLY A 1 98 ? -7.148 -15.512 -8.243 1.00 0.00 98 GLY A O 9
ATOM 13185 N N . GLN A 1 99 ? -7.242 -17.759 -8.320 1.00 0.00 99 GLN A N 9
ATOM 13186 C CA . GLN A 1 99 ? -7.520 -17.905 -6.896 1.00 0.00 99 GLN A CA 9
ATOM 13187 C C . GLN A 1 99 ? -6.380 -18.634 -6.191 1.00 0.00 99 GLN A C 9
ATOM 13188 O O . GLN A 1 99 ? -5.907 -18.197 -5.141 1.00 0.00 99 GLN A O 9
ATOM 13202 N N . CYS A 1 100 ? -5.945 -19.745 -6.774 1.00 0.00 100 CYS A N 9
ATOM 13203 C CA . CYS A 1 100 ? -4.861 -20.535 -6.201 1.00 0.00 100 CYS A CA 9
ATOM 13204 C C . CYS A 1 100 ? -4.120 -21.310 -7.286 1.00 0.00 100 CYS A C 9
ATOM 13205 O O . CYS A 1 100 ? -4.737 -21.944 -8.142 1.00 0.00 100 CYS A O 9
ATOM 13213 N N . PHE A 1 101 ? -2.793 -21.252 -7.246 1.00 0.00 101 PHE A N 9
ATOM 13214 C CA . PHE A 1 101 ? -1.967 -21.945 -8.227 1.00 0.00 101 PHE A CA 9
ATOM 13215 C C . PHE A 1 101 ? -2.559 -23.310 -8.569 1.00 0.00 101 PHE A C 9
ATOM 13216 O O . PHE A 1 101 ? -3.130 -23.983 -7.712 1.00 0.00 101 PHE A O 9
ATOM 13233 N N . GLY A 1 102 ? -2.418 -23.711 -9.828 1.00 0.00 102 GLY A N 9
ATOM 13234 C CA . GLY A 1 102 ? -2.944 -24.993 -10.262 1.00 0.00 102 GLY A CA 9
ATOM 13235 C C . GLY A 1 102 ? -2.196 -26.162 -9.653 1.00 0.00 102 GLY A C 9
ATOM 13236 O O . GLY A 1 102 ? -2.426 -27.314 -10.020 1.00 0.00 102 GLY A O 9
ATOM 13240 N N . GLY A 1 1 ? 10.302 24.447 17.274 1.00 0.00 1 GLY A N 10
ATOM 13241 C CA . GLY A 1 1 ? 10.195 23.837 15.961 1.00 0.00 1 GLY A CA 10
ATOM 13242 C C . GLY A 1 1 ? 10.051 24.864 14.855 1.00 0.00 1 GLY A C 10
ATOM 13243 O O . GLY A 1 1 ? 9.509 25.947 15.072 1.00 0.00 1 GLY A O 10
ATOM 13247 N N . SER A 1 2 ? 10.539 24.523 13.667 1.00 0.00 2 SER A N 10
ATOM 13248 C CA . SER A 1 2 ? 10.468 25.426 12.524 1.00 0.00 2 SER A CA 10
ATOM 13249 C C . SER A 1 2 ? 9.089 26.073 12.428 1.00 0.00 2 SER A C 10
ATOM 13250 O O . SER A 1 2 ? 8.971 27.288 12.271 1.00 0.00 2 SER A O 10
ATOM 13258 N N . SER A 1 3 ? 8.049 25.251 12.524 1.00 0.00 3 SER A N 10
ATOM 13259 C CA . SER A 1 3 ? 6.678 25.741 12.445 1.00 0.00 3 SER A CA 10
ATOM 13260 C C . SER A 1 3 ? 6.405 26.374 11.084 1.00 0.00 3 SER A C 10
ATOM 13261 O O . SER A 1 3 ? 5.762 27.419 10.990 1.00 0.00 3 SER A O 10
ATOM 13269 N N . GLY A 1 4 ? 6.901 25.733 10.030 1.00 0.00 4 GLY A N 10
ATOM 13270 C CA . GLY A 1 4 ? 6.701 26.247 8.687 1.00 0.00 4 GLY A CA 10
ATOM 13271 C C . GLY A 1 4 ? 5.245 26.225 8.269 1.00 0.00 4 GLY A C 10
ATOM 13272 O O . GLY A 1 4 ? 4.571 25.202 8.393 1.00 0.00 4 GLY A O 10
ATOM 13276 N N . SER A 1 5 ? 4.756 27.358 7.773 1.00 0.00 5 SER A N 10
ATOM 13277 C CA . SER A 1 5 ? 3.367 27.466 7.340 1.00 0.00 5 SER A CA 10
ATOM 13278 C C . SER A 1 5 ? 2.996 26.314 6.412 1.00 0.00 5 SER A C 10
ATOM 13279 O O . SER A 1 5 ? 2.081 25.542 6.698 1.00 0.00 5 SER A O 10
ATOM 13287 N N . SER A 1 6 ? 3.714 26.204 5.298 1.00 0.00 6 SER A N 10
ATOM 13288 C CA . SER A 1 6 ? 3.459 25.149 4.325 1.00 0.00 6 SER A CA 10
ATOM 13289 C C . SER A 1 6 ? 4.718 24.834 3.523 1.00 0.00 6 SER A C 10
ATOM 13290 O O . SER A 1 6 ? 5.429 25.736 3.082 1.00 0.00 6 SER A O 10
ATOM 13298 N N . GLY A 1 7 ? 4.986 23.545 3.337 1.00 0.00 7 GLY A N 10
ATOM 13299 C CA . GLY A 1 7 ? 6.159 23.132 2.588 1.00 0.00 7 GLY A CA 10
ATOM 13300 C C . GLY A 1 7 ? 6.922 22.017 3.275 1.00 0.00 7 GLY A C 10
ATOM 13301 O O . GLY A 1 7 ? 8.006 22.237 3.816 1.00 0.00 7 GLY A O 10
ATOM 13305 N N . LYS A 1 8 ? 6.356 20.815 3.256 1.00 0.00 8 LYS A N 10
ATOM 13306 C CA . LYS A 1 8 ? 6.988 19.660 3.882 1.00 0.00 8 LYS A CA 10
ATOM 13307 C C . LYS A 1 8 ? 6.811 18.412 3.024 1.00 0.00 8 LYS A C 10
ATOM 13308 O O . LYS A 1 8 ? 5.690 18.037 2.679 1.00 0.00 8 LYS A O 10
ATOM 13327 N N . VAL A 1 9 ? 7.924 17.770 2.683 1.00 0.00 9 VAL A N 10
ATOM 13328 C CA . VAL A 1 9 ? 7.891 16.562 1.868 1.00 0.00 9 VAL A CA 10
ATOM 13329 C C . VAL A 1 9 ? 8.264 15.333 2.691 1.00 0.00 9 VAL A C 10
ATOM 13330 O O . VAL A 1 9 ? 9.313 15.299 3.334 1.00 0.00 9 VAL A O 10
ATOM 13343 N N . VAL A 1 10 ? 7.397 14.325 2.665 1.00 0.00 10 VAL A N 10
ATOM 13344 C CA . VAL A 1 10 ? 7.636 13.093 3.407 1.00 0.00 10 VAL A CA 10
ATOM 13345 C C . VAL A 1 10 ? 8.173 11.997 2.494 1.00 0.00 10 VAL A C 10
ATOM 13346 O O . VAL A 1 10 ? 9.078 11.251 2.867 1.00 0.00 10 VAL A O 10
ATOM 13359 N N . PHE A 1 11 ? 7.608 11.905 1.294 1.00 0.00 11 PHE A N 10
ATOM 13360 C CA . PHE A 1 11 ? 8.030 10.898 0.326 1.00 0.00 11 PHE A CA 10
ATOM 13361 C C . PHE A 1 11 ? 8.867 11.528 -0.783 1.00 0.00 11 PHE A C 10
ATOM 13362 O O . PHE A 1 11 ? 9.128 12.731 -0.772 1.00 0.00 11 PHE A O 10
ATOM 13379 N N . ALA A 1 12 ? 9.285 10.706 -1.740 1.00 0.00 12 ALA A N 10
ATOM 13380 C CA . ALA A 1 12 ? 10.091 11.181 -2.857 1.00 0.00 12 ALA A CA 10
ATOM 13381 C C . ALA A 1 12 ? 9.325 12.203 -3.691 1.00 0.00 12 ALA A C 10
ATOM 13382 O O . ALA A 1 12 ? 8.148 12.465 -3.444 1.00 0.00 12 ALA A O 10
ATOM 13389 N N . LYS A 1 13 ? 10.001 12.778 -4.681 1.00 0.00 13 LYS A N 10
ATOM 13390 C CA . LYS A 1 13 ? 9.384 13.771 -5.552 1.00 0.00 13 LYS A CA 10
ATOM 13391 C C . LYS A 1 13 ? 9.292 13.255 -6.985 1.00 0.00 13 LYS A C 10
ATOM 13392 O O . LYS A 1 13 ? 8.498 13.751 -7.783 1.00 0.00 13 LYS A O 10
ATOM 13411 N N . GLU A 1 14 ? 10.110 12.256 -7.303 1.00 0.00 14 GLU A N 10
ATOM 13412 C CA . GLU A 1 14 ? 10.119 11.673 -8.640 1.00 0.00 14 GLU A CA 10
ATOM 13413 C C . GLU A 1 14 ? 9.308 10.381 -8.675 1.00 0.00 14 GLU A C 10
ATOM 13414 O O . GLU A 1 14 ? 9.619 9.463 -9.434 1.00 0.00 14 GLU A O 10
ATOM 13426 N N . GLN A 1 15 ? 8.269 10.318 -7.849 1.00 0.00 15 GLN A N 10
ATOM 13427 C CA . GLN A 1 15 ? 7.414 9.138 -7.786 1.00 0.00 15 GLN A CA 10
ATOM 13428 C C . GLN A 1 15 ? 5.947 9.518 -7.954 1.00 0.00 15 GLN A C 10
ATOM 13429 O O . GLN A 1 15 ? 5.492 10.559 -7.479 1.00 0.00 15 GLN A O 10
ATOM 13443 N N . PRO A 1 16 ? 5.188 8.657 -8.647 1.00 0.00 16 PRO A N 10
ATOM 13444 C CA . PRO A 1 16 ? 3.760 8.881 -8.894 1.00 0.00 16 PRO A CA 10
ATOM 13445 C C . PRO A 1 16 ? 2.925 8.750 -7.625 1.00 0.00 16 PRO A C 10
ATOM 13446 O O . PRO A 1 16 ? 3.239 7.950 -6.744 1.00 0.00 16 PRO A O 10
ATOM 13457 N N . ALA A 1 17 ? 1.859 9.540 -7.539 1.00 0.00 17 ALA A N 10
ATOM 13458 C CA . ALA A 1 17 ? 0.977 9.510 -6.379 1.00 0.00 17 ALA A CA 10
ATOM 13459 C C . ALA A 1 17 ? 0.475 8.096 -6.108 1.00 0.00 17 ALA A C 10
ATOM 13460 O O . ALA A 1 17 ? 0.520 7.616 -4.975 1.00 0.00 17 ALA A O 10
ATOM 13467 N N . HIS A 1 18 ? -0.005 7.432 -7.156 1.00 0.00 18 HIS A N 10
ATOM 13468 C CA . HIS A 1 18 ? -0.516 6.072 -7.030 1.00 0.00 18 HIS A CA 10
ATOM 13469 C C . HIS A 1 18 ? 0.054 5.174 -8.124 1.00 0.00 18 HIS A C 10
ATOM 13470 O O . HIS A 1 18 ? -0.008 5.506 -9.308 1.00 0.00 18 HIS A O 10
ATOM 13485 N N . ARG A 1 19 ? 0.609 4.037 -7.719 1.00 0.00 19 ARG A N 10
ATOM 13486 C CA . ARG A 1 19 ? 1.192 3.092 -8.665 1.00 0.00 19 ARG A CA 10
ATOM 13487 C C . ARG A 1 19 ? 0.390 1.795 -8.702 1.00 0.00 19 ARG A C 10
ATOM 13488 O O . ARG A 1 19 ? -0.114 1.337 -7.677 1.00 0.00 19 ARG A O 10
ATOM 13509 N N . GLU A 1 20 ? 0.277 1.209 -9.889 1.00 0.00 20 GLU A N 10
ATOM 13510 C CA . GLU A 1 20 ? -0.465 -0.035 -10.059 1.00 0.00 20 GLU A CA 10
ATOM 13511 C C . GLU A 1 20 ? 0.462 -1.242 -9.945 1.00 0.00 20 GLU A C 10
ATOM 13512 O O . GLU A 1 20 ? 1.603 -1.208 -10.408 1.00 0.00 20 GLU A O 10
ATOM 13524 N N . VAL A 1 21 ? -0.036 -2.307 -9.326 1.00 0.00 21 VAL A N 10
ATOM 13525 C CA . VAL A 1 21 ? 0.746 -3.525 -9.151 1.00 0.00 21 VAL A CA 10
ATOM 13526 C C . VAL A 1 21 ? -0.082 -4.762 -9.480 1.00 0.00 21 VAL A C 10
ATOM 13527 O O . VAL A 1 21 ? -1.295 -4.780 -9.276 1.00 0.00 21 VAL A O 10
ATOM 13540 N N . GLN A 1 22 ? 0.583 -5.794 -9.989 1.00 0.00 22 GLN A N 10
ATOM 13541 C CA . GLN A 1 22 ? -0.093 -7.036 -10.346 1.00 0.00 22 GLN A CA 10
ATOM 13542 C C . GLN A 1 22 ? 0.691 -8.246 -9.847 1.00 0.00 22 GLN A C 10
ATOM 13543 O O . GLN A 1 22 ? 1.909 -8.182 -9.682 1.00 0.00 22 GLN A O 10
ATOM 13557 N N . ALA A 1 23 ? -0.015 -9.346 -9.609 1.00 0.00 23 ALA A N 10
ATOM 13558 C CA . ALA A 1 23 ? 0.615 -10.570 -9.131 1.00 0.00 23 ALA A CA 10
ATOM 13559 C C . ALA A 1 23 ? -0.248 -11.789 -9.439 1.00 0.00 23 ALA A C 10
ATOM 13560 O O . ALA A 1 23 ? -1.395 -11.656 -9.866 1.00 0.00 23 ALA A O 10
ATOM 13567 N N . GLU A 1 24 ? 0.311 -12.975 -9.221 1.00 0.00 24 GLU A N 10
ATOM 13568 C CA . GLU A 1 24 ? -0.409 -14.217 -9.478 1.00 0.00 24 GLU A CA 10
ATOM 13569 C C . GLU A 1 24 ? -0.812 -14.892 -8.170 1.00 0.00 24 GLU A C 10
ATOM 13570 O O . GLU A 1 24 ? -0.194 -14.670 -7.129 1.00 0.00 24 GLU A O 10
ATOM 13582 N N . ALA A 1 25 ? -1.853 -15.716 -8.233 1.00 0.00 25 ALA A N 10
ATOM 13583 C CA . ALA A 1 25 ? -2.338 -16.425 -7.055 1.00 0.00 25 ALA A CA 10
ATOM 13584 C C . ALA A 1 25 ? -1.260 -17.338 -6.481 1.00 0.00 25 ALA A C 10
ATOM 13585 O O . ALA A 1 25 ? -0.694 -18.169 -7.190 1.00 0.00 25 ALA A O 10
ATOM 13592 N N . GLY A 1 26 ? -0.979 -17.177 -5.191 1.00 0.00 26 GLY A N 10
ATOM 13593 C CA . GLY A 1 26 ? 0.031 -17.993 -4.544 1.00 0.00 26 GLY A CA 10
ATOM 13594 C C . GLY A 1 26 ? 1.414 -17.376 -4.624 1.00 0.00 26 GLY A C 10
ATOM 13595 O O . GLY A 1 26 ? 2.304 -17.730 -3.852 1.00 0.00 26 GLY A O 10
ATOM 13599 N N . ALA A 1 27 ? 1.594 -16.452 -5.562 1.00 0.00 27 ALA A N 10
ATOM 13600 C CA . ALA A 1 27 ? 2.878 -15.784 -5.740 1.00 0.00 27 ALA A CA 10
ATOM 13601 C C . ALA A 1 27 ? 3.129 -14.772 -4.627 1.00 0.00 27 ALA A C 10
ATOM 13602 O O . ALA A 1 27 ? 2.244 -14.491 -3.819 1.00 0.00 27 ALA A O 10
ATOM 13609 N N . SER A 1 28 ? 4.341 -14.227 -4.591 1.00 0.00 28 SER A N 10
ATOM 13610 C CA . SER A 1 28 ? 4.710 -13.249 -3.574 1.00 0.00 28 SER A CA 10
ATOM 13611 C C . SER A 1 28 ? 4.851 -11.858 -4.185 1.00 0.00 28 SER A C 10
ATOM 13612 O O . SER A 1 28 ? 5.817 -11.574 -4.892 1.00 0.00 28 SER A O 10
ATOM 13620 N N . ALA A 1 29 ? 3.880 -10.995 -3.905 1.00 0.00 29 ALA A N 10
ATOM 13621 C CA . ALA A 1 29 ? 3.896 -9.633 -4.424 1.00 0.00 29 ALA A CA 10
ATOM 13622 C C . ALA A 1 29 ? 4.884 -8.764 -3.653 1.00 0.00 29 ALA A C 10
ATOM 13623 O O . ALA A 1 29 ? 5.382 -9.156 -2.598 1.00 0.00 29 ALA A O 10
ATOM 13630 N N . THR A 1 30 ? 5.166 -7.579 -4.188 1.00 0.00 30 THR A N 10
ATOM 13631 C CA . THR A 1 30 ? 6.096 -6.655 -3.553 1.00 0.00 30 THR A CA 10
ATOM 13632 C C . THR A 1 30 ? 5.796 -5.214 -3.948 1.00 0.00 30 THR A C 10
ATOM 13633 O O . THR A 1 30 ? 5.862 -4.856 -5.125 1.00 0.00 30 THR A O 10
ATOM 13644 N N . LEU A 1 31 ? 5.467 -4.390 -2.959 1.00 0.00 31 LEU A N 10
ATOM 13645 C CA . LEU A 1 31 ? 5.157 -2.986 -3.204 1.00 0.00 31 LEU A CA 10
ATOM 13646 C C . LEU A 1 31 ? 6.268 -2.083 -2.677 1.00 0.00 31 LEU A C 10
ATOM 13647 O O . LEU A 1 31 ? 6.304 -1.756 -1.491 1.00 0.00 31 LEU A O 10
ATOM 13663 N N . SER A 1 32 ? 7.171 -1.683 -3.566 1.00 0.00 32 SER A N 10
ATOM 13664 C CA . SER A 1 32 ? 8.284 -0.820 -3.190 1.00 0.00 32 SER A CA 10
ATOM 13665 C C . SER A 1 32 ? 7.918 0.650 -3.377 1.00 0.00 32 SER A C 10
ATOM 13666 O O . SER A 1 32 ? 7.170 1.004 -4.289 1.00 0.00 32 SER A O 10
ATOM 13674 N N . CYS A 1 33 ? 8.451 1.501 -2.507 1.00 0.00 33 CYS A N 10
ATOM 13675 C CA . CYS A 1 33 ? 8.181 2.932 -2.574 1.00 0.00 33 CYS A CA 10
ATOM 13676 C C . CYS A 1 33 ? 9.313 3.730 -1.934 1.00 0.00 33 CYS A C 10
ATOM 13677 O O . CYS A 1 33 ? 9.791 3.388 -0.854 1.00 0.00 33 CYS A O 10
ATOM 13685 N N . GLU A 1 34 ? 9.736 4.793 -2.611 1.00 0.00 34 GLU A N 10
ATOM 13686 C CA . GLU A 1 34 ? 10.814 5.637 -2.108 1.00 0.00 34 GLU A CA 10
ATOM 13687 C C . GLU A 1 34 ? 10.292 6.624 -1.068 1.00 0.00 34 GLU A C 10
ATOM 13688 O O . GLU A 1 34 ? 9.093 6.892 -0.997 1.00 0.00 34 GLU A O 10
ATOM 13700 N N . VAL A 1 35 ? 11.202 7.162 -0.262 1.00 0.00 35 VAL A N 10
ATOM 13701 C CA . VAL A 1 35 ? 10.836 8.120 0.774 1.00 0.00 35 VAL A CA 10
ATOM 13702 C C . VAL A 1 35 ? 11.818 9.284 0.819 1.00 0.00 35 VAL A C 10
ATOM 13703 O O . VAL A 1 35 ? 12.941 9.181 0.327 1.00 0.00 35 VAL A O 10
ATOM 13716 N N . ALA A 1 36 ? 11.388 10.392 1.413 1.00 0.00 36 ALA A N 10
ATOM 13717 C CA . ALA A 1 36 ? 12.230 11.576 1.525 1.00 0.00 36 ALA A CA 10
ATOM 13718 C C . ALA A 1 36 ? 13.198 11.453 2.697 1.00 0.00 36 ALA A C 10
ATOM 13719 O O . ALA A 1 36 ? 14.278 12.043 2.686 1.00 0.00 36 ALA A O 10
ATOM 13726 N N . GLN A 1 37 ? 12.802 10.684 3.706 1.00 0.00 37 GLN A N 10
ATOM 13727 C CA . GLN A 1 37 ? 13.635 10.485 4.887 1.00 0.00 37 GLN A CA 10
ATOM 13728 C C . GLN A 1 37 ? 13.680 9.012 5.280 1.00 0.00 37 GLN A C 10
ATOM 13729 O O . GLN A 1 37 ? 12.778 8.244 4.948 1.00 0.00 37 GLN A O 10
ATOM 13743 N N . ALA A 1 38 ? 14.737 8.626 5.987 1.00 0.00 38 ALA A N 10
ATOM 13744 C CA . ALA A 1 38 ? 14.898 7.245 6.426 1.00 0.00 38 ALA A CA 10
ATOM 13745 C C . ALA A 1 38 ? 14.303 7.038 7.815 1.00 0.00 38 ALA A C 10
ATOM 13746 O O . ALA A 1 38 ? 13.350 6.278 7.984 1.00 0.00 38 ALA A O 10
ATOM 13753 N N . GLN A 1 39 ? 14.872 7.717 8.805 1.00 0.00 39 GLN A N 10
ATOM 13754 C CA . GLN A 1 39 ? 14.398 7.605 10.180 1.00 0.00 39 GLN A CA 10
ATOM 13755 C C . GLN A 1 39 ? 12.875 7.678 10.237 1.00 0.00 39 GLN A C 10
ATOM 13756 O O . GLN A 1 39 ? 12.253 7.168 11.170 1.00 0.00 39 GLN A O 10
ATOM 13770 N N . THR A 1 40 ? 12.280 8.316 9.235 1.00 0.00 40 THR A N 10
ATOM 13771 C CA . THR A 1 40 ? 10.831 8.457 9.172 1.00 0.00 40 THR A CA 10
ATOM 13772 C C . THR A 1 40 ? 10.150 7.098 9.057 1.00 0.00 40 THR A C 10
ATOM 13773 O O . THR A 1 40 ? 10.349 6.375 8.081 1.00 0.00 40 THR A O 10
ATOM 13784 N N . GLU A 1 41 ? 9.347 6.756 10.060 1.00 0.00 41 GLU A N 10
ATOM 13785 C CA . GLU A 1 41 ? 8.638 5.482 10.070 1.00 0.00 41 GLU A CA 10
ATOM 13786 C C . GLU A 1 41 ? 7.391 5.547 9.192 1.00 0.00 41 GLU A C 10
ATOM 13787 O O . GLU A 1 41 ? 6.820 6.617 8.984 1.00 0.00 41 GLU A O 10
ATOM 13799 N N . VAL A 1 42 ? 6.976 4.393 8.679 1.00 0.00 42 VAL A N 10
ATOM 13800 C CA . VAL A 1 42 ? 5.797 4.317 7.824 1.00 0.00 42 VAL A CA 10
ATOM 13801 C C . VAL A 1 42 ? 4.839 3.232 8.303 1.00 0.00 42 VAL A C 10
ATOM 13802 O O . VAL A 1 42 ? 5.212 2.362 9.091 1.00 0.00 42 VAL A O 10
ATOM 13815 N N . THR A 1 43 ? 3.601 3.288 7.821 1.00 0.00 43 THR A N 10
ATOM 13816 C CA . THR A 1 43 ? 2.589 2.311 8.200 1.00 0.00 43 THR A CA 10
ATOM 13817 C C . THR A 1 43 ? 1.610 2.062 7.059 1.00 0.00 43 THR A C 10
ATOM 13818 O O . THR A 1 43 ? 0.757 2.901 6.766 1.00 0.00 43 THR A O 10
ATOM 13829 N N . TRP A 1 44 ? 1.737 0.906 6.418 1.00 0.00 44 TRP A N 10
ATOM 13830 C CA . TRP A 1 44 ? 0.862 0.548 5.307 1.00 0.00 44 TRP A CA 10
ATOM 13831 C C . TRP A 1 44 ? -0.595 0.503 5.755 1.00 0.00 44 TRP A C 10
ATOM 13832 O O . TRP A 1 44 ? -0.886 0.274 6.929 1.00 0.00 44 TRP A O 10
ATOM 13853 N N . TYR A 1 45 ? -1.506 0.723 4.814 1.00 0.00 45 TYR A N 10
ATOM 13854 C CA . TYR A 1 45 ? -2.933 0.710 5.113 1.00 0.00 45 TYR A CA 10
ATOM 13855 C C . TYR A 1 45 ? -3.735 0.202 3.918 1.00 0.00 45 TYR A C 10
ATOM 13856 O O . TYR A 1 45 ? -3.732 0.811 2.849 1.00 0.00 45 TYR A O 10
ATOM 13874 N N . LYS A 1 46 ? -4.422 -0.919 4.110 1.00 0.00 46 LYS A N 10
ATOM 13875 C CA . LYS A 1 46 ? -5.231 -1.511 3.051 1.00 0.00 46 LYS A CA 10
ATOM 13876 C C . LYS A 1 46 ? -6.701 -1.136 3.216 1.00 0.00 46 LYS A C 10
ATOM 13877 O O . LYS A 1 46 ? -7.253 -1.220 4.313 1.00 0.00 46 LYS A O 10
ATOM 13896 N N . ASP A 1 47 ? -7.328 -0.724 2.119 1.00 0.00 47 ASP A N 10
ATOM 13897 C CA . ASP A 1 47 ? -8.734 -0.339 2.142 1.00 0.00 47 ASP A CA 10
ATOM 13898 C C . ASP A 1 47 ? -9.055 0.472 3.394 1.00 0.00 47 ASP A C 10
ATOM 13899 O O . ASP A 1 47 ? -10.107 0.295 4.007 1.00 0.00 47 ASP A O 10
ATOM 13908 N N . GLY A 1 48 ? -8.140 1.361 3.768 1.00 0.00 48 GLY A N 10
ATOM 13909 C CA . GLY A 1 48 ? -8.344 2.184 4.946 1.00 0.00 48 GLY A CA 10
ATOM 13910 C C . GLY A 1 48 ? -8.303 1.380 6.230 1.00 0.00 48 GLY A C 10
ATOM 13911 O O . GLY A 1 48 ? -9.086 1.621 7.149 1.00 0.00 48 GLY A O 10
ATOM 13915 N N . LYS A 1 49 ? -7.387 0.419 6.295 1.00 0.00 49 LYS A N 10
ATOM 13916 C CA . LYS A 1 49 ? -7.246 -0.425 7.475 1.00 0.00 49 LYS A CA 10
ATOM 13917 C C . LYS A 1 49 ? -5.775 -0.648 7.812 1.00 0.00 49 LYS A C 10
ATOM 13918 O O . LYS A 1 49 ? -4.938 -0.787 6.920 1.00 0.00 49 LYS A O 10
ATOM 13937 N N . LYS A 1 50 ? -5.467 -0.683 9.104 1.00 0.00 50 LYS A N 10
ATOM 13938 C CA . LYS A 1 50 ? -4.098 -0.892 9.559 1.00 0.00 50 LYS A CA 10
ATOM 13939 C C . LYS A 1 50 ? -3.627 -2.307 9.237 1.00 0.00 50 LYS A C 10
ATOM 13940 O O . LYS A 1 50 ? -4.204 -3.287 9.711 1.00 0.00 50 LYS A O 10
ATOM 13959 N N . LEU A 1 51 ? -2.577 -2.406 8.430 1.00 0.00 51 LEU A N 10
ATOM 13960 C CA . LEU A 1 51 ? -2.027 -3.702 8.046 1.00 0.00 51 LEU A CA 10
ATOM 13961 C C . LEU A 1 51 ? -1.065 -4.222 9.109 1.00 0.00 51 LEU A C 10
ATOM 13962 O O . LEU A 1 51 ? -0.541 -3.454 9.916 1.00 0.00 51 LEU A O 10
ATOM 13978 N N . SER A 1 52 ? -0.835 -5.531 9.102 1.00 0.00 52 SER A N 10
ATOM 13979 C CA . SER A 1 52 ? 0.064 -6.155 10.066 1.00 0.00 52 SER A CA 10
ATOM 13980 C C . SER A 1 52 ? 1.206 -6.876 9.357 1.00 0.00 52 SER A C 10
ATOM 13981 O O . SER A 1 52 ? 1.064 -7.317 8.217 1.00 0.00 52 SER A O 10
ATOM 13989 N N . SER A 1 53 ? 2.340 -6.991 10.041 1.00 0.00 53 SER A N 10
ATOM 13990 C CA . SER A 1 53 ? 3.509 -7.655 9.477 1.00 0.00 53 SER A CA 10
ATOM 13991 C C . SER A 1 53 ? 3.605 -9.097 9.967 1.00 0.00 53 SER A C 10
ATOM 13992 O O . SER A 1 53 ? 4.318 -9.391 10.927 1.00 0.00 53 SER A O 10
ATOM 14000 N N . SER A 1 54 ? 2.882 -9.991 9.301 1.00 0.00 54 SER A N 10
ATOM 14001 C CA . SER A 1 54 ? 2.882 -11.402 9.670 1.00 0.00 54 SER A CA 10
ATOM 14002 C C . SER A 1 54 ? 3.542 -12.248 8.585 1.00 0.00 54 SER A C 10
ATOM 14003 O O . SER A 1 54 ? 3.798 -11.770 7.480 1.00 0.00 54 SER A O 10
ATOM 14011 N N . SER A 1 55 ? 3.814 -13.507 8.910 1.00 0.00 55 SER A N 10
ATOM 14012 C CA . SER A 1 55 ? 4.448 -14.420 7.965 1.00 0.00 55 SER A CA 10
ATOM 14013 C C . SER A 1 55 ? 3.985 -14.134 6.540 1.00 0.00 55 SER A C 10
ATOM 14014 O O . SER A 1 55 ? 4.779 -14.165 5.599 1.00 0.00 55 SER A O 10
ATOM 14022 N N . LYS A 1 56 ? 2.695 -13.855 6.388 1.00 0.00 56 LYS A N 10
ATOM 14023 C CA . LYS A 1 56 ? 2.124 -13.562 5.079 1.00 0.00 56 LYS A CA 10
ATOM 14024 C C . LYS A 1 56 ? 2.733 -12.293 4.492 1.00 0.00 56 LYS A C 10
ATOM 14025 O O . LYS A 1 56 ? 3.403 -12.333 3.460 1.00 0.00 56 LYS A O 10
ATOM 14044 N N . VAL A 1 57 ? 2.496 -11.166 5.157 1.00 0.00 57 VAL A N 10
ATOM 14045 C CA . VAL A 1 57 ? 3.023 -9.885 4.703 1.00 0.00 57 VAL A CA 10
ATOM 14046 C C . VAL A 1 57 ? 4.194 -9.434 5.568 1.00 0.00 57 VAL A C 10
ATOM 14047 O O . VAL A 1 57 ? 4.131 -9.493 6.796 1.00 0.00 57 VAL A O 10
ATOM 14060 N N . ARG A 1 58 ? 5.263 -8.983 4.919 1.00 0.00 58 ARG A N 10
ATOM 14061 C CA . ARG A 1 58 ? 6.450 -8.523 5.630 1.00 0.00 58 ARG A CA 10
ATOM 14062 C C . ARG A 1 58 ? 6.783 -7.082 5.255 1.00 0.00 58 ARG A C 10
ATOM 14063 O O . ARG A 1 58 ? 6.954 -6.758 4.080 1.00 0.00 58 ARG A O 10
ATOM 14084 N N . VAL A 1 59 ? 6.872 -6.219 6.263 1.00 0.00 59 VAL A N 10
ATOM 14085 C CA . VAL A 1 59 ? 7.185 -4.813 6.040 1.00 0.00 59 VAL A CA 10
ATOM 14086 C C . VAL A 1 59 ? 8.690 -4.572 6.077 1.00 0.00 59 VAL A C 10
ATOM 14087 O O . VAL A 1 59 ? 9.283 -4.457 7.149 1.00 0.00 59 VAL A O 10
ATOM 14100 N N . GLU A 1 60 ? 9.301 -4.496 4.899 1.00 0.00 60 GLU A N 10
ATOM 14101 C CA . GLU A 1 60 ? 10.737 -4.268 4.798 1.00 0.00 60 GLU A CA 10
ATOM 14102 C C . GLU A 1 60 ? 11.042 -2.785 4.608 1.00 0.00 60 GLU A C 10
ATOM 14103 O O . GLU A 1 60 ? 10.308 -2.072 3.924 1.00 0.00 60 GLU A O 10
ATOM 14115 N N . ALA A 1 61 ? 12.129 -2.327 5.221 1.00 0.00 61 ALA A N 10
ATOM 14116 C CA . ALA A 1 61 ? 12.531 -0.930 5.119 1.00 0.00 61 ALA A CA 10
ATOM 14117 C C . ALA A 1 61 ? 14.027 -0.807 4.848 1.00 0.00 61 ALA A C 10
ATOM 14118 O O . ALA A 1 61 ? 14.835 -0.777 5.776 1.00 0.00 61 ALA A O 10
ATOM 14125 N N . VAL A 1 62 ? 14.389 -0.739 3.571 1.00 0.00 62 VAL A N 10
ATOM 14126 C CA . VAL A 1 62 ? 15.788 -0.620 3.179 1.00 0.00 62 VAL A CA 10
ATOM 14127 C C . VAL A 1 62 ? 16.158 0.832 2.895 1.00 0.00 62 VAL A C 10
ATOM 14128 O O . VAL A 1 62 ? 15.729 1.409 1.896 1.00 0.00 62 VAL A O 10
ATOM 14141 N N . GLY A 1 63 ? 16.958 1.417 3.781 1.00 0.00 63 GLY A N 10
ATOM 14142 C CA . GLY A 1 63 ? 17.373 2.797 3.607 1.00 0.00 63 GLY A CA 10
ATOM 14143 C C . GLY A 1 63 ? 16.206 3.722 3.323 1.00 0.00 63 GLY A C 10
ATOM 14144 O O . GLY A 1 63 ? 15.340 3.919 4.176 1.00 0.00 63 GLY A O 10
ATOM 14148 N N . CYS A 1 64 ? 16.183 4.291 2.123 1.00 0.00 64 CYS A N 10
ATOM 14149 C CA . CYS A 1 64 ? 15.114 5.203 1.730 1.00 0.00 64 CYS A CA 10
ATOM 14150 C C . CYS A 1 64 ? 14.116 4.507 0.811 1.00 0.00 64 CYS A C 10
ATOM 14151 O O . CYS A 1 64 ? 13.626 5.096 -0.153 1.00 0.00 64 CYS A O 10
ATOM 14159 N N . THR A 1 65 ? 13.820 3.246 1.114 1.00 0.00 65 THR A N 10
ATOM 14160 C CA . THR A 1 65 ? 12.883 2.468 0.313 1.00 0.00 65 THR A CA 10
ATOM 14161 C C . THR A 1 65 ? 12.086 1.504 1.184 1.00 0.00 65 THR A C 10
ATOM 14162 O O . THR A 1 65 ? 12.655 0.747 1.971 1.00 0.00 65 THR A O 10
ATOM 14173 N N . ARG A 1 66 ? 10.765 1.535 1.037 1.00 0.00 66 ARG A N 10
ATOM 14174 C CA . ARG A 1 66 ? 9.889 0.664 1.811 1.00 0.00 66 ARG A CA 10
ATOM 14175 C C . ARG A 1 66 ? 9.157 -0.318 0.901 1.00 0.00 66 ARG A C 10
ATOM 14176 O O . ARG A 1 66 ? 8.317 0.078 0.093 1.00 0.00 66 ARG A O 10
ATOM 14197 N N . ARG A 1 67 ? 9.482 -1.599 1.038 1.00 0.00 67 ARG A N 10
ATOM 14198 C CA . ARG A 1 67 ? 8.856 -2.637 0.227 1.00 0.00 67 ARG A CA 10
ATOM 14199 C C . ARG A 1 67 ? 7.949 -3.520 1.080 1.00 0.00 67 ARG A C 10
ATOM 14200 O O . ARG A 1 67 ? 8.236 -3.776 2.250 1.00 0.00 67 ARG A O 10
ATOM 14221 N N . LEU A 1 68 ? 6.854 -3.981 0.486 1.00 0.00 68 LEU A N 10
ATOM 14222 C CA . LEU A 1 68 ? 5.904 -4.836 1.190 1.00 0.00 68 LEU A CA 10
ATOM 14223 C C . LEU A 1 68 ? 5.719 -6.162 0.460 1.00 0.00 68 LEU A C 10
ATOM 14224 O O . LEU A 1 68 ? 5.024 -6.232 -0.554 1.00 0.00 68 LEU A O 10
ATOM 14240 N N . VAL A 1 69 ? 6.343 -7.212 0.983 1.00 0.00 69 VAL A N 10
ATOM 14241 C CA . VAL A 1 69 ? 6.244 -8.537 0.383 1.00 0.00 69 VAL A CA 10
ATOM 14242 C C . VAL A 1 69 ? 4.993 -9.265 0.862 1.00 0.00 69 VAL A C 10
ATOM 14243 O O . VAL A 1 69 ? 4.824 -9.514 2.056 1.00 0.00 69 VAL A O 10
ATOM 14256 N N . VAL A 1 70 ? 4.117 -9.606 -0.078 1.00 0.00 70 VAL A N 10
ATOM 14257 C CA . VAL A 1 70 ? 2.881 -10.308 0.247 1.00 0.00 70 VAL A CA 10
ATOM 14258 C C . VAL A 1 70 ? 2.926 -11.753 -0.236 1.00 0.00 70 VAL A C 10
ATOM 14259 O O . VAL A 1 70 ? 2.715 -12.030 -1.416 1.00 0.00 70 VAL A O 10
ATOM 14272 N N . GLN A 1 71 ? 3.204 -12.670 0.685 1.00 0.00 71 GLN A N 10
ATOM 14273 C CA . GLN A 1 71 ? 3.277 -14.088 0.353 1.00 0.00 71 GLN A CA 10
ATOM 14274 C C . GLN A 1 71 ? 1.887 -14.658 0.088 1.00 0.00 71 GLN A C 10
ATOM 14275 O O . GLN A 1 71 ? 0.903 -14.219 0.683 1.00 0.00 71 GLN A O 10
ATOM 14289 N N . GLN A 1 72 ? 1.816 -15.636 -0.809 1.00 0.00 72 GLN A N 10
ATOM 14290 C CA . GLN A 1 72 ? 0.546 -16.264 -1.154 1.00 0.00 72 GLN A CA 10
ATOM 14291 C C . GLN A 1 72 ? -0.512 -15.213 -1.473 1.00 0.00 72 GLN A C 10
ATOM 14292 O O . GLN A 1 72 ? -1.645 -15.295 -0.999 1.00 0.00 72 GLN A O 10
ATOM 14306 N N . ALA A 1 73 ? -0.135 -14.226 -2.279 1.00 0.00 73 ALA A N 10
ATOM 14307 C CA . ALA A 1 73 ? -1.052 -13.160 -2.663 1.00 0.00 73 ALA A CA 10
ATOM 14308 C C . ALA A 1 73 ? -2.361 -13.729 -3.200 1.00 0.00 73 ALA A C 10
ATOM 14309 O O . ALA A 1 73 ? -2.393 -14.338 -4.268 1.00 0.00 73 ALA A O 10
ATOM 14316 N N . GLY A 1 74 ? -3.441 -13.526 -2.450 1.00 0.00 74 GLY A N 10
ATOM 14317 C CA . GLY A 1 74 ? -4.738 -14.026 -2.867 1.00 0.00 74 GLY A CA 10
ATOM 14318 C C . GLY A 1 74 ? -5.793 -12.939 -2.907 1.00 0.00 74 GLY A C 10
ATOM 14319 O O . GLY A 1 74 ? -5.506 -11.777 -2.620 1.00 0.00 74 GLY A O 10
ATOM 14323 N N . GLN A 1 75 ? -7.016 -13.316 -3.265 1.00 0.00 75 GLN A N 10
ATOM 14324 C CA . GLN A 1 75 ? -8.116 -12.362 -3.344 1.00 0.00 75 GLN A CA 10
ATOM 14325 C C . GLN A 1 75 ? -7.992 -11.297 -2.260 1.00 0.00 75 GLN A C 10
ATOM 14326 O O . GLN A 1 75 ? -7.785 -10.120 -2.554 1.00 0.00 75 GLN A O 10
ATOM 14340 N N . ALA A 1 76 ? -8.120 -11.717 -1.006 1.00 0.00 76 ALA A N 10
ATOM 14341 C CA . ALA A 1 76 ? -8.020 -10.799 0.122 1.00 0.00 76 ALA A CA 10
ATOM 14342 C C . ALA A 1 76 ? -6.868 -9.819 -0.069 1.00 0.00 76 ALA A C 10
ATOM 14343 O O . ALA A 1 76 ? -7.038 -8.610 0.088 1.00 0.00 76 ALA A O 10
ATOM 14350 N N . GLU A 1 77 ? -5.697 -10.348 -0.407 1.00 0.00 77 GLU A N 10
ATOM 14351 C CA . GLU A 1 77 ? -4.516 -9.518 -0.617 1.00 0.00 77 GLU A CA 10
ATOM 14352 C C . GLU A 1 77 ? -4.752 -8.512 -1.740 1.00 0.00 77 GLU A C 10
ATOM 14353 O O . GLU A 1 77 ? -4.256 -7.387 -1.694 1.00 0.00 77 GLU A O 10
ATOM 14365 N N . ALA A 1 78 ? -5.510 -8.927 -2.749 1.00 0.00 78 ALA A N 10
ATOM 14366 C CA . ALA A 1 78 ? -5.813 -8.063 -3.884 1.00 0.00 78 ALA A CA 10
ATOM 14367 C C . ALA A 1 78 ? -6.676 -6.880 -3.458 1.00 0.00 78 ALA A C 10
ATOM 14368 O O . ALA A 1 78 ? -7.746 -7.057 -2.876 1.00 0.00 78 ALA A O 10
ATOM 14375 N N . GLY A 1 79 ? -6.203 -5.672 -3.751 1.00 0.00 79 GLY A N 10
ATOM 14376 C CA . GLY A 1 79 ? -6.944 -4.478 -3.390 1.00 0.00 79 GLY A CA 10
ATOM 14377 C C . GLY A 1 79 ? -6.129 -3.213 -3.573 1.00 0.00 79 GLY A C 10
ATOM 14378 O O . GLY A 1 79 ? -5.581 -2.971 -4.648 1.00 0.00 79 GLY A O 10
ATOM 14382 N N . GLU A 1 80 ? -6.051 -2.403 -2.521 1.00 0.00 80 GLU A N 10
ATOM 14383 C CA . GLU A 1 80 ? -5.299 -1.155 -2.573 1.00 0.00 80 GLU A CA 10
ATOM 14384 C C . GLU A 1 80 ? -4.514 -0.939 -1.283 1.00 0.00 80 GLU A C 10
ATOM 14385 O O . GLU A 1 80 ? -5.073 -0.990 -0.187 1.00 0.00 80 GLU A O 10
ATOM 14397 N N . TYR A 1 81 ? -3.215 -0.698 -1.422 1.00 0.00 81 TYR A N 10
ATOM 14398 C CA . TYR A 1 81 ? -2.351 -0.477 -0.268 1.00 0.00 81 TYR A CA 10
ATOM 14399 C C . TYR A 1 81 ? -1.919 0.984 -0.183 1.00 0.00 81 TYR A C 10
ATOM 14400 O O . TYR A 1 81 ? -1.572 1.600 -1.191 1.00 0.00 81 TYR A O 10
ATOM 14418 N N . SER A 1 82 ? -1.941 1.532 1.028 1.00 0.00 82 SER A N 10
ATOM 14419 C CA . SER A 1 82 ? -1.555 2.921 1.246 1.00 0.00 82 SER A CA 10
ATOM 14420 C C . SER A 1 82 ? -0.444 3.018 2.288 1.00 0.00 82 SER A C 10
ATOM 14421 O O . SER A 1 82 ? -0.629 2.639 3.445 1.00 0.00 82 SER A O 10
ATOM 14429 N N . CYS A 1 83 ? 0.708 3.529 1.869 1.00 0.00 83 CYS A N 10
ATOM 14430 C CA . CYS A 1 83 ? 1.850 3.676 2.764 1.00 0.00 83 CYS A CA 10
ATOM 14431 C C . CYS A 1 83 ? 1.841 5.045 3.436 1.00 0.00 83 CYS A C 10
ATOM 14432 O O . CYS A 1 83 ? 2.295 6.033 2.859 1.00 0.00 83 CYS A O 10
ATOM 14440 N N . GLU A 1 84 ? 1.319 5.096 4.657 1.00 0.00 84 GLU A N 10
ATOM 14441 C CA . GLU A 1 84 ? 1.249 6.346 5.406 1.00 0.00 84 GLU A CA 10
ATOM 14442 C C . GLU A 1 84 ? 2.552 6.604 6.157 1.00 0.00 84 GLU A C 10
ATOM 14443 O O . GLU A 1 84 ? 3.033 5.748 6.900 1.00 0.00 84 GLU A O 10
ATOM 14455 N N . ALA A 1 85 ? 3.118 7.790 5.957 1.00 0.00 85 ALA A N 10
ATOM 14456 C CA . ALA A 1 85 ? 4.364 8.162 6.616 1.00 0.00 85 ALA A CA 10
ATOM 14457 C C . ALA A 1 85 ? 4.272 9.562 7.212 1.00 0.00 85 ALA A C 10
ATOM 14458 O O . ALA A 1 85 ? 5.275 10.132 7.642 1.00 0.00 85 ALA A O 10
ATOM 14465 N N . GLY A 1 86 ? 3.062 10.113 7.235 1.00 0.00 86 GLY A N 10
ATOM 14466 C CA . GLY A 1 86 ? 2.863 11.443 7.780 1.00 0.00 86 GLY A CA 10
ATOM 14467 C C . GLY A 1 86 ? 2.175 12.374 6.801 1.00 0.00 86 GLY A C 10
ATOM 14468 O O . GLY A 1 86 ? 2.822 13.201 6.161 1.00 0.00 86 GLY A O 10
ATOM 14472 N N . GLY A 1 87 ? 0.857 12.238 6.683 1.00 0.00 87 GLY A N 10
ATOM 14473 C CA . GLY A 1 87 ? 0.103 13.079 5.772 1.00 0.00 87 GLY A CA 10
ATOM 14474 C C . GLY A 1 87 ? 0.114 12.549 4.351 1.00 0.00 87 GLY A C 10
ATOM 14475 O O . GLY A 1 87 ? -0.903 12.590 3.660 1.00 0.00 87 GLY A O 10
ATOM 14479 N N . GLN A 1 88 ? 1.268 12.053 3.916 1.00 0.00 88 GLN A N 10
ATOM 14480 C CA . GLN A 1 88 ? 1.407 11.516 2.567 1.00 0.00 88 GLN A CA 10
ATOM 14481 C C . GLN A 1 88 ? 1.190 10.006 2.557 1.00 0.00 88 GLN A C 10
ATOM 14482 O O . GLN A 1 88 ? 1.624 9.302 3.469 1.00 0.00 88 GLN A O 10
ATOM 14496 N N . GLN A 1 89 ? 0.517 9.517 1.521 1.00 0.00 89 GLN A N 10
ATOM 14497 C CA . GLN A 1 89 ? 0.242 8.090 1.395 1.00 0.00 89 GLN A CA 10
ATOM 14498 C C . GLN A 1 89 ? 0.244 7.664 -0.070 1.00 0.00 89 GLN A C 10
ATOM 14499 O O . GLN A 1 89 ? -0.496 8.212 -0.888 1.00 0.00 89 GLN A O 10
ATOM 14513 N N . LEU A 1 90 ? 1.080 6.684 -0.394 1.00 0.00 90 LEU A N 10
ATOM 14514 C CA . LEU A 1 90 ? 1.178 6.183 -1.761 1.00 0.00 90 LEU A CA 10
ATOM 14515 C C . LEU A 1 90 ? 0.260 4.984 -1.969 1.00 0.00 90 LEU A C 10
ATOM 14516 O O . LEU A 1 90 ? 0.326 4.002 -1.229 1.00 0.00 90 LEU A O 10
ATOM 14532 N N . SER A 1 91 ? -0.596 5.069 -2.982 1.00 0.00 91 SER A N 10
ATOM 14533 C CA . SER A 1 91 ? -1.530 3.992 -3.288 1.00 0.00 91 SER A CA 10
ATOM 14534 C C . SER A 1 91 ? -0.862 2.920 -4.143 1.00 0.00 91 SER A C 10
ATOM 14535 O O . SER A 1 91 ? -0.155 3.227 -5.103 1.00 0.00 91 SER A O 10
ATOM 14543 N N . PHE A 1 92 ? -1.090 1.660 -3.786 1.00 0.00 92 PHE A N 10
ATOM 14544 C CA . PHE A 1 92 ? -0.510 0.541 -4.520 1.00 0.00 92 PHE A CA 10
ATOM 14545 C C . PHE A 1 92 ? -1.552 -0.546 -4.766 1.00 0.00 92 PHE A C 10
ATOM 14546 O O . PHE A 1 92 ? -1.785 -1.402 -3.913 1.00 0.00 92 PHE A O 10
ATOM 14563 N N . ARG A 1 93 ? -2.175 -0.505 -5.940 1.00 0.00 93 ARG A N 10
ATOM 14564 C CA . ARG A 1 93 ? -3.193 -1.485 -6.299 1.00 0.00 93 ARG A CA 10
ATOM 14565 C C . ARG A 1 93 ? -2.562 -2.843 -6.588 1.00 0.00 93 ARG A C 10
ATOM 14566 O O . ARG A 1 93 ? -1.698 -2.967 -7.458 1.00 0.00 93 ARG A O 10
ATOM 14587 N N . LEU A 1 94 ? -2.998 -3.860 -5.853 1.00 0.00 94 LEU A N 10
ATOM 14588 C CA . LEU A 1 94 ? -2.476 -5.211 -6.029 1.00 0.00 94 LEU A CA 10
ATOM 14589 C C . LEU A 1 94 ? -3.529 -6.126 -6.645 1.00 0.00 94 LEU A C 10
ATOM 14590 O O . LEU A 1 94 ? -4.584 -6.358 -6.055 1.00 0.00 94 LEU A O 10
ATOM 14606 N N . GLN A 1 95 ? -3.235 -6.644 -7.833 1.00 0.00 95 GLN A N 10
ATOM 14607 C CA . GLN A 1 95 ? -4.157 -7.535 -8.528 1.00 0.00 95 GLN A CA 10
ATOM 14608 C C . GLN A 1 95 ? -3.653 -8.974 -8.493 1.00 0.00 95 GLN A C 10
ATOM 14609 O O . GLN A 1 95 ? -2.480 -9.238 -8.761 1.00 0.00 95 GLN A O 10
ATOM 14623 N N . VAL A 1 96 ? -4.546 -9.901 -8.162 1.00 0.00 96 VAL A N 10
ATOM 14624 C CA . VAL A 1 96 ? -4.192 -11.313 -8.094 1.00 0.00 96 VAL A CA 10
ATOM 14625 C C . VAL A 1 96 ? -4.833 -12.097 -9.234 1.00 0.00 96 VAL A C 10
ATOM 14626 O O . VAL A 1 96 ? -5.997 -11.881 -9.570 1.00 0.00 96 VAL A O 10
ATOM 14639 N N . ALA A 1 97 ? -4.066 -13.007 -9.824 1.00 0.00 97 ALA A N 10
ATOM 14640 C CA . ALA A 1 97 ? -4.560 -13.824 -10.925 1.00 0.00 97 ALA A CA 10
ATOM 14641 C C . ALA A 1 97 ? -4.588 -15.300 -10.543 1.00 0.00 97 ALA A C 10
ATOM 14642 O O . ALA A 1 97 ? -3.544 -15.935 -10.401 1.00 0.00 97 ALA A O 10
ATOM 14649 N N . GLY A 1 98 ? -5.791 -15.841 -10.377 1.00 0.00 98 GLY A N 10
ATOM 14650 C CA . GLY A 1 98 ? -5.932 -17.239 -10.012 1.00 0.00 98 GLY A CA 10
ATOM 14651 C C . GLY A 1 98 ? -6.628 -17.422 -8.678 1.00 0.00 98 GLY A C 10
ATOM 14652 O O . GLY A 1 98 ? -6.879 -16.451 -7.964 1.00 0.00 98 GLY A O 10
ATOM 14656 N N . GLN A 1 99 ? -6.941 -18.669 -8.342 1.00 0.00 99 GLN A N 10
ATOM 14657 C CA . GLN A 1 99 ? -7.614 -18.975 -7.085 1.00 0.00 99 GLN A CA 10
ATOM 14658 C C . GLN A 1 99 ? -6.628 -19.522 -6.058 1.00 0.00 99 GLN A C 10
ATOM 14659 O O . GLN A 1 99 ? -5.977 -20.541 -6.290 1.00 0.00 99 GLN A O 10
ATOM 14673 N N . CYS A 1 100 ? -6.523 -18.839 -4.924 1.00 0.00 100 CYS A N 10
ATOM 14674 C CA . CYS A 1 100 ? -5.615 -19.256 -3.862 1.00 0.00 100 CYS A CA 10
ATOM 14675 C C . CYS A 1 100 ? -6.307 -19.204 -2.503 1.00 0.00 100 CYS A C 10
ATOM 14676 O O . CYS A 1 100 ? -7.008 -18.242 -2.188 1.00 0.00 100 CYS A O 10
ATOM 14684 N N . PHE A 1 101 ? -6.106 -20.245 -1.703 1.00 0.00 101 PHE A N 10
ATOM 14685 C CA . PHE A 1 101 ? -6.712 -20.320 -0.379 1.00 0.00 101 PHE A CA 10
ATOM 14686 C C . PHE A 1 101 ? -5.643 -20.440 0.704 1.00 0.00 101 PHE A C 10
ATOM 14687 O O . PHE A 1 101 ? -5.591 -19.634 1.632 1.00 0.00 101 PHE A O 10
ATOM 14704 N N . GLY A 1 102 ? -4.791 -21.453 0.576 1.00 0.00 102 GLY A N 10
ATOM 14705 C CA . GLY A 1 102 ? -3.735 -21.661 1.550 1.00 0.00 102 GLY A CA 10
ATOM 14706 C C . GLY A 1 102 ? -3.269 -23.102 1.600 1.00 0.00 102 GLY A C 10
ATOM 14707 O O . GLY A 1 102 ? -2.497 -23.541 0.747 1.00 0.00 102 GLY A O 10
ATOM 14711 N N . GLY A 1 1 ? -3.688 33.664 9.117 1.00 0.00 1 GLY A N 11
ATOM 14712 C CA . GLY A 1 1 ? -3.165 32.851 8.034 1.00 0.00 1 GLY A CA 11
ATOM 14713 C C . GLY A 1 1 ? -4.228 31.971 7.405 1.00 0.00 1 GLY A C 11
ATOM 14714 O O . GLY A 1 1 ? -5.418 32.142 7.666 1.00 0.00 1 GLY A O 11
ATOM 14718 N N . SER A 1 2 ? -3.797 31.029 6.573 1.00 0.00 2 SER A N 11
ATOM 14719 C CA . SER A 1 2 ? -4.720 30.123 5.900 1.00 0.00 2 SER A CA 11
ATOM 14720 C C . SER A 1 2 ? -4.710 28.747 6.561 1.00 0.00 2 SER A C 11
ATOM 14721 O O . SER A 1 2 ? -3.655 28.230 6.926 1.00 0.00 2 SER A O 11
ATOM 14729 N N . SER A 1 3 ? -5.894 28.161 6.712 1.00 0.00 3 SER A N 11
ATOM 14730 C CA . SER A 1 3 ? -6.023 26.848 7.332 1.00 0.00 3 SER A CA 11
ATOM 14731 C C . SER A 1 3 ? -4.996 25.875 6.762 1.00 0.00 3 SER A C 11
ATOM 14732 O O . SER A 1 3 ? -5.113 25.428 5.622 1.00 0.00 3 SER A O 11
ATOM 14740 N N . GLY A 1 4 ? -3.988 25.550 7.566 1.00 0.00 4 GLY A N 11
ATOM 14741 C CA . GLY A 1 4 ? -2.954 24.632 7.126 1.00 0.00 4 GLY A CA 11
ATOM 14742 C C . GLY A 1 4 ? -1.897 25.312 6.278 1.00 0.00 4 GLY A C 11
ATOM 14743 O O . GLY A 1 4 ? -1.641 24.902 5.146 1.00 0.00 4 GLY A O 11
ATOM 14747 N N . SER A 1 5 ? -1.283 26.357 6.826 1.00 0.00 5 SER A N 11
ATOM 14748 C CA . SER A 1 5 ? -0.252 27.099 6.110 1.00 0.00 5 SER A CA 11
ATOM 14749 C C . SER A 1 5 ? 1.099 26.401 6.226 1.00 0.00 5 SER A C 11
ATOM 14750 O O . SER A 1 5 ? 2.131 27.048 6.405 1.00 0.00 5 SER A O 11
ATOM 14758 N N . SER A 1 6 ? 1.085 25.076 6.122 1.00 0.00 6 SER A N 11
ATOM 14759 C CA . SER A 1 6 ? 2.308 24.288 6.219 1.00 0.00 6 SER A CA 11
ATOM 14760 C C . SER A 1 6 ? 2.248 23.075 5.296 1.00 0.00 6 SER A C 11
ATOM 14761 O O . SER A 1 6 ? 1.235 22.380 5.231 1.00 0.00 6 SER A O 11
ATOM 14769 N N . GLY A 1 7 ? 3.341 22.827 4.582 1.00 0.00 7 GLY A N 11
ATOM 14770 C CA . GLY A 1 7 ? 3.393 21.698 3.671 1.00 0.00 7 GLY A CA 11
ATOM 14771 C C . GLY A 1 7 ? 4.743 21.010 3.677 1.00 0.00 7 GLY A C 11
ATOM 14772 O O . GLY A 1 7 ? 5.682 21.462 3.021 1.00 0.00 7 GLY A O 11
ATOM 14776 N N . LYS A 1 8 ? 4.844 19.914 4.421 1.00 0.00 8 LYS A N 11
ATOM 14777 C CA . LYS A 1 8 ? 6.089 19.161 4.511 1.00 0.00 8 LYS A CA 11
ATOM 14778 C C . LYS A 1 8 ? 6.124 18.040 3.476 1.00 0.00 8 LYS A C 11
ATOM 14779 O O . LYS A 1 8 ? 5.141 17.799 2.775 1.00 0.00 8 LYS A O 11
ATOM 14798 N N . VAL A 1 9 ? 7.260 17.357 3.388 1.00 0.00 9 VAL A N 11
ATOM 14799 C CA . VAL A 1 9 ? 7.421 16.260 2.441 1.00 0.00 9 VAL A CA 11
ATOM 14800 C C . VAL A 1 9 ? 7.884 14.990 3.146 1.00 0.00 9 VAL A C 11
ATOM 14801 O O . VAL A 1 9 ? 8.852 15.006 3.907 1.00 0.00 9 VAL A O 11
ATOM 14814 N N . VAL A 1 10 ? 7.187 13.888 2.886 1.00 0.00 10 VAL A N 11
ATOM 14815 C CA . VAL A 1 10 ? 7.527 12.607 3.494 1.00 0.00 10 VAL A CA 11
ATOM 14816 C C . VAL A 1 10 ? 8.178 11.673 2.480 1.00 0.00 10 VAL A C 11
ATOM 14817 O O . VAL A 1 10 ? 9.047 10.872 2.826 1.00 0.00 10 VAL A O 11
ATOM 14830 N N . PHE A 1 11 ? 7.753 11.782 1.225 1.00 0.00 11 PHE A N 11
ATOM 14831 C CA . PHE A 1 11 ? 8.294 10.947 0.160 1.00 0.00 11 PHE A CA 11
ATOM 14832 C C . PHE A 1 11 ? 9.007 11.796 -0.888 1.00 0.00 11 PHE A C 11
ATOM 14833 O O . PHE A 1 11 ? 8.846 13.016 -0.928 1.00 0.00 11 PHE A O 11
ATOM 14850 N N . ALA A 1 12 ? 9.797 11.142 -1.733 1.00 0.00 12 ALA A N 11
ATOM 14851 C CA . ALA A 1 12 ? 10.535 11.836 -2.782 1.00 0.00 12 ALA A CA 11
ATOM 14852 C C . ALA A 1 12 ? 9.617 12.753 -3.584 1.00 0.00 12 ALA A C 11
ATOM 14853 O O . ALA A 1 12 ? 8.394 12.694 -3.452 1.00 0.00 12 ALA A O 11
ATOM 14860 N N . LYS A 1 13 ? 10.214 13.600 -4.415 1.00 0.00 13 LYS A N 11
ATOM 14861 C CA . LYS A 1 13 ? 9.451 14.530 -5.239 1.00 0.00 13 LYS A CA 11
ATOM 14862 C C . LYS A 1 13 ? 9.002 13.865 -6.536 1.00 0.00 13 LYS A C 11
ATOM 14863 O O . LYS A 1 13 ? 8.005 14.265 -7.136 1.00 0.00 13 LYS A O 11
ATOM 14882 N N . GLU A 1 14 ? 9.744 12.847 -6.962 1.00 0.00 14 GLU A N 11
ATOM 14883 C CA . GLU A 1 14 ? 9.421 12.127 -8.188 1.00 0.00 14 GLU A CA 11
ATOM 14884 C C . GLU A 1 14 ? 8.593 10.882 -7.885 1.00 0.00 14 GLU A C 11
ATOM 14885 O O . GLU A 1 14 ? 8.697 9.871 -8.579 1.00 0.00 14 GLU A O 11
ATOM 14897 N N . GLN A 1 15 ? 7.771 10.964 -6.843 1.00 0.00 15 GLN A N 11
ATOM 14898 C CA . GLN A 1 15 ? 6.926 9.843 -6.447 1.00 0.00 15 GLN A CA 11
ATOM 14899 C C . GLN A 1 15 ? 5.588 9.885 -7.178 1.00 0.00 15 GLN A C 11
ATOM 14900 O O . GLN A 1 15 ? 4.969 10.938 -7.329 1.00 0.00 15 GLN A O 11
ATOM 14914 N N . PRO A 1 16 ? 5.130 8.713 -7.643 1.00 0.00 16 PRO A N 11
ATOM 14915 C CA . PRO A 1 16 ? 3.861 8.590 -8.366 1.00 0.00 16 PRO A CA 11
ATOM 14916 C C . PRO A 1 16 ? 2.655 8.814 -7.461 1.00 0.00 16 PRO A C 11
ATOM 14917 O O . PRO A 1 16 ? 2.802 9.161 -6.289 1.00 0.00 16 PRO A O 11
ATOM 14928 N N . ALA A 1 17 ? 1.462 8.613 -8.011 1.00 0.00 17 ALA A N 11
ATOM 14929 C CA . ALA A 1 17 ? 0.230 8.791 -7.252 1.00 0.00 17 ALA A CA 11
ATOM 14930 C C . ALA A 1 17 ? -0.528 7.475 -7.121 1.00 0.00 17 ALA A C 11
ATOM 14931 O O . ALA A 1 17 ? -1.231 7.247 -6.135 1.00 0.00 17 ALA A O 11
ATOM 14938 N N . HIS A 1 18 ? -0.382 6.610 -8.120 1.00 0.00 18 HIS A N 11
ATOM 14939 C CA . HIS A 1 18 ? -1.054 5.315 -8.115 1.00 0.00 18 HIS A CA 11
ATOM 14940 C C . HIS A 1 18 ? -0.204 4.260 -8.817 1.00 0.00 18 HIS A C 11
ATOM 14941 O O . HIS A 1 18 ? -0.107 4.244 -10.044 1.00 0.00 18 HIS A O 11
ATOM 14956 N N . ARG A 1 19 ? 0.408 3.381 -8.031 1.00 0.00 19 ARG A N 11
ATOM 14957 C CA . ARG A 1 19 ? 1.250 2.324 -8.577 1.00 0.00 19 ARG A CA 11
ATOM 14958 C C . ARG A 1 19 ? 0.505 0.992 -8.600 1.00 0.00 19 ARG A C 11
ATOM 14959 O O . ARG A 1 19 ? 0.497 0.258 -7.613 1.00 0.00 19 ARG A O 11
ATOM 14980 N N . GLU A 1 20 ? -0.119 0.689 -9.734 1.00 0.00 20 GLU A N 11
ATOM 14981 C CA . GLU A 1 20 ? -0.868 -0.553 -9.884 1.00 0.00 20 GLU A CA 11
ATOM 14982 C C . GLU A 1 20 ? 0.076 -1.737 -10.075 1.00 0.00 20 GLU A C 11
ATOM 14983 O O . GLU A 1 20 ? 0.741 -1.856 -11.104 1.00 0.00 20 GLU A O 11
ATOM 14995 N N . VAL A 1 21 ? 0.129 -2.611 -9.075 1.00 0.00 21 VAL A N 11
ATOM 14996 C CA . VAL A 1 21 ? 0.990 -3.786 -9.131 1.00 0.00 21 VAL A CA 11
ATOM 14997 C C . VAL A 1 21 ? 0.176 -5.053 -9.367 1.00 0.00 21 VAL A C 11
ATOM 14998 O O . VAL A 1 21 ? -0.851 -5.271 -8.724 1.00 0.00 21 VAL A O 11
ATOM 15011 N N . GLN A 1 22 ? 0.641 -5.885 -10.293 1.00 0.00 22 GLN A N 11
ATOM 15012 C CA . GLN A 1 22 ? -0.045 -7.131 -10.613 1.00 0.00 22 GLN A CA 11
ATOM 15013 C C . GLN A 1 22 ? 0.714 -8.330 -10.054 1.00 0.00 22 GLN A C 11
ATOM 15014 O O . GLN A 1 22 ? 1.932 -8.282 -9.884 1.00 0.00 22 GLN A O 11
ATOM 15028 N N . ALA A 1 23 ? -0.014 -9.405 -9.770 1.00 0.00 23 ALA A N 11
ATOM 15029 C CA . ALA A 1 23 ? 0.590 -10.617 -9.231 1.00 0.00 23 ALA A CA 11
ATOM 15030 C C . ALA A 1 23 ? -0.282 -11.836 -9.509 1.00 0.00 23 ALA A C 11
ATOM 15031 O O . ALA A 1 23 ? -1.374 -11.715 -10.063 1.00 0.00 23 ALA A O 11
ATOM 15038 N N . GLU A 1 24 ? 0.207 -13.010 -9.120 1.00 0.00 24 GLU A N 11
ATOM 15039 C CA . GLU A 1 24 ? -0.529 -14.251 -9.330 1.00 0.00 24 GLU A CA 11
ATOM 15040 C C . GLU A 1 24 ? -0.960 -14.859 -7.999 1.00 0.00 24 GLU A C 11
ATOM 15041 O O . GLU A 1 24 ? -0.308 -14.662 -6.974 1.00 0.00 24 GLU A O 11
ATOM 15053 N N . ALA A 1 25 ? -2.064 -15.599 -8.023 1.00 0.00 25 ALA A N 11
ATOM 15054 C CA . ALA A 1 25 ? -2.582 -16.237 -6.819 1.00 0.00 25 ALA A CA 11
ATOM 15055 C C . ALA A 1 25 ? -1.539 -17.155 -6.192 1.00 0.00 25 ALA A C 11
ATOM 15056 O O . ALA A 1 25 ? -1.131 -18.148 -6.793 1.00 0.00 25 ALA A O 11
ATOM 15063 N N . GLY A 1 26 ? -1.110 -16.816 -4.980 1.00 0.00 26 GLY A N 11
ATOM 15064 C CA . GLY A 1 26 ? -0.117 -17.620 -4.292 1.00 0.00 26 GLY A CA 11
ATOM 15065 C C . GLY A 1 26 ? 1.276 -17.033 -4.394 1.00 0.00 26 GLY A C 11
ATOM 15066 O O . GLY A 1 26 ? 2.165 -17.387 -3.620 1.00 0.00 26 GLY A O 11
ATOM 15070 N N . ALA A 1 27 ? 1.469 -16.134 -5.354 1.00 0.00 27 ALA A N 11
ATOM 15071 C CA . ALA A 1 27 ? 2.764 -15.497 -5.554 1.00 0.00 27 ALA A CA 11
ATOM 15072 C C . ALA A 1 27 ? 3.070 -14.510 -4.433 1.00 0.00 27 ALA A C 11
ATOM 15073 O O . ALA A 1 27 ? 2.248 -14.293 -3.543 1.00 0.00 27 ALA A O 11
ATOM 15080 N N . SER A 1 28 ? 4.257 -13.914 -4.482 1.00 0.00 28 SER A N 11
ATOM 15081 C CA . SER A 1 28 ? 4.673 -12.953 -3.467 1.00 0.00 28 SER A CA 11
ATOM 15082 C C . SER A 1 28 ? 4.892 -11.574 -4.082 1.00 0.00 28 SER A C 11
ATOM 15083 O O . SER A 1 28 ? 5.942 -11.300 -4.662 1.00 0.00 28 SER A O 11
ATOM 15091 N N . ALA A 1 29 ? 3.891 -10.710 -3.951 1.00 0.00 29 ALA A N 11
ATOM 15092 C CA . ALA A 1 29 ? 3.973 -9.358 -4.491 1.00 0.00 29 ALA A CA 11
ATOM 15093 C C . ALA A 1 29 ? 5.016 -8.532 -3.746 1.00 0.00 29 ALA A C 11
ATOM 15094 O O . ALA A 1 29 ? 5.620 -8.999 -2.780 1.00 0.00 29 ALA A O 11
ATOM 15101 N N . THR A 1 30 ? 5.224 -7.300 -4.202 1.00 0.00 30 THR A N 11
ATOM 15102 C CA . THR A 1 30 ? 6.195 -6.409 -3.580 1.00 0.00 30 THR A CA 11
ATOM 15103 C C . THR A 1 30 ? 5.944 -4.959 -3.977 1.00 0.00 30 THR A C 11
ATOM 15104 O O . THR A 1 30 ? 6.112 -4.585 -5.139 1.00 0.00 30 THR A O 11
ATOM 15115 N N . LEU A 1 31 ? 5.542 -4.146 -3.007 1.00 0.00 31 LEU A N 11
ATOM 15116 C CA . LEU A 1 31 ? 5.269 -2.735 -3.255 1.00 0.00 31 LEU A CA 11
ATOM 15117 C C . LEU A 1 31 ? 6.392 -1.858 -2.711 1.00 0.00 31 LEU A C 11
ATOM 15118 O O . LEU A 1 31 ? 6.418 -1.532 -1.524 1.00 0.00 31 LEU A O 11
ATOM 15134 N N . SER A 1 32 ? 7.316 -1.478 -3.586 1.00 0.00 32 SER A N 11
ATOM 15135 C CA . SER A 1 32 ? 8.443 -0.640 -3.193 1.00 0.00 32 SER A CA 11
ATOM 15136 C C . SER A 1 32 ? 8.121 0.837 -3.401 1.00 0.00 32 SER A C 11
ATOM 15137 O O . SER A 1 32 ? 7.241 1.186 -4.189 1.00 0.00 32 SER A O 11
ATOM 15145 N N . CYS A 1 33 ? 8.839 1.698 -2.690 1.00 0.00 33 CYS A N 11
ATOM 15146 C CA . CYS A 1 33 ? 8.630 3.138 -2.795 1.00 0.00 33 CYS A CA 11
ATOM 15147 C C . CYS A 1 33 ? 9.711 3.901 -2.036 1.00 0.00 33 CYS A C 11
ATOM 15148 O O . CYS A 1 33 ? 10.013 3.588 -0.885 1.00 0.00 33 CYS A O 11
ATOM 15156 N N . GLU A 1 34 ? 10.291 4.902 -2.691 1.00 0.00 34 GLU A N 11
ATOM 15157 C CA . GLU A 1 34 ? 11.341 5.708 -2.078 1.00 0.00 34 GLU A CA 11
ATOM 15158 C C . GLU A 1 34 ? 10.768 6.609 -0.987 1.00 0.00 34 GLU A C 11
ATOM 15159 O O . GLU A 1 34 ? 9.555 6.794 -0.893 1.00 0.00 34 GLU A O 11
ATOM 15171 N N . VAL A 1 35 ? 11.651 7.165 -0.163 1.00 0.00 35 VAL A N 11
ATOM 15172 C CA . VAL A 1 35 ? 11.235 8.046 0.921 1.00 0.00 35 VAL A CA 11
ATOM 15173 C C . VAL A 1 35 ? 12.190 9.226 1.068 1.00 0.00 35 VAL A C 11
ATOM 15174 O O . VAL A 1 35 ? 13.394 9.093 0.855 1.00 0.00 35 VAL A O 11
ATOM 15187 N N . ALA A 1 36 ? 11.643 10.381 1.433 1.00 0.00 36 ALA A N 11
ATOM 15188 C CA . ALA A 1 36 ? 12.446 11.584 1.611 1.00 0.00 36 ALA A CA 11
ATOM 15189 C C . ALA A 1 36 ? 13.451 11.411 2.745 1.00 0.00 36 ALA A C 11
ATOM 15190 O O . ALA A 1 36 ? 14.436 12.143 2.830 1.00 0.00 36 ALA A O 11
ATOM 15197 N N . GLN A 1 37 ? 13.194 10.438 3.613 1.00 0.00 37 GLN A N 11
ATOM 15198 C CA . GLN A 1 37 ? 14.076 10.171 4.743 1.00 0.00 37 GLN A CA 11
ATOM 15199 C C . GLN A 1 37 ? 13.972 8.714 5.182 1.00 0.00 37 GLN A C 11
ATOM 15200 O O . GLN A 1 37 ? 12.889 8.130 5.177 1.00 0.00 37 GLN A O 11
ATOM 15214 N N . ALA A 1 38 ? 15.106 8.133 5.561 1.00 0.00 38 ALA A N 11
ATOM 15215 C CA . ALA A 1 38 ? 15.141 6.744 6.004 1.00 0.00 38 ALA A CA 11
ATOM 15216 C C . ALA A 1 38 ? 14.499 6.590 7.378 1.00 0.00 38 ALA A C 11
ATOM 15217 O O . ALA A 1 38 ? 13.436 5.985 7.512 1.00 0.00 38 ALA A O 11
ATOM 15224 N N . GLN A 1 39 ? 15.151 7.142 8.397 1.00 0.00 39 GLN A N 11
ATOM 15225 C CA . GLN A 1 39 ? 14.643 7.064 9.761 1.00 0.00 39 GLN A CA 11
ATOM 15226 C C . GLN A 1 39 ? 13.119 7.110 9.778 1.00 0.00 39 GLN A C 11
ATOM 15227 O O . GLN A 1 39 ? 12.471 6.356 10.505 1.00 0.00 39 GLN A O 11
ATOM 15241 N N . THR A 1 40 ? 12.550 8.001 8.971 1.00 0.00 40 THR A N 11
ATOM 15242 C CA . THR A 1 40 ? 11.102 8.147 8.894 1.00 0.00 40 THR A CA 11
ATOM 15243 C C . THR A 1 40 ? 10.411 6.788 8.890 1.00 0.00 40 THR A C 11
ATOM 15244 O O . THR A 1 40 ? 10.813 5.881 8.162 1.00 0.00 40 THR A O 11
ATOM 15255 N N . GLU A 1 41 ? 9.371 6.656 9.707 1.00 0.00 41 GLU A N 11
ATOM 15256 C CA . GLU A 1 41 ? 8.625 5.406 9.797 1.00 0.00 41 GLU A CA 11
ATOM 15257 C C . GLU A 1 41 ? 7.388 5.446 8.904 1.00 0.00 41 GLU A C 11
ATOM 15258 O O . GLU A 1 41 ? 6.780 6.499 8.713 1.00 0.00 41 GLU A O 11
ATOM 15270 N N . VAL A 1 42 ? 7.021 4.290 8.360 1.00 0.00 42 VAL A N 11
ATOM 15271 C CA . VAL A 1 42 ? 5.857 4.191 7.488 1.00 0.00 42 VAL A CA 11
ATOM 15272 C C . VAL A 1 42 ? 4.881 3.134 7.992 1.00 0.00 42 VAL A C 11
ATOM 15273 O O . VAL A 1 42 ? 5.214 2.329 8.862 1.00 0.00 42 VAL A O 11
ATOM 15286 N N . THR A 1 43 ? 3.672 3.140 7.439 1.00 0.00 43 THR A N 11
ATOM 15287 C CA . THR A 1 43 ? 2.646 2.183 7.832 1.00 0.00 43 THR A CA 11
ATOM 15288 C C . THR A 1 43 ? 1.641 1.961 6.708 1.00 0.00 43 THR A C 11
ATOM 15289 O O . THR A 1 43 ? 0.839 2.842 6.397 1.00 0.00 43 THR A O 11
ATOM 15300 N N . TRP A 1 44 ? 1.688 0.780 6.103 1.00 0.00 44 TRP A N 11
ATOM 15301 C CA . TRP A 1 44 ? 0.780 0.442 5.013 1.00 0.00 44 TRP A CA 11
ATOM 15302 C C . TRP A 1 44 ? -0.650 0.296 5.521 1.00 0.00 44 TRP A C 11
ATOM 15303 O O . TRP A 1 44 ? -0.874 -0.105 6.663 1.00 0.00 44 TRP A O 11
ATOM 15324 N N . TYR A 1 45 ? -1.613 0.623 4.667 1.00 0.00 45 TYR A N 11
ATOM 15325 C CA . TYR A 1 45 ? -3.022 0.529 5.031 1.00 0.00 45 TYR A CA 11
ATOM 15326 C C . TYR A 1 45 ? -3.842 -0.064 3.890 1.00 0.00 45 TYR A C 11
ATOM 15327 O O . TYR A 1 45 ? -3.816 0.436 2.765 1.00 0.00 45 TYR A O 11
ATOM 15345 N N . LYS A 1 46 ? -4.569 -1.135 4.188 1.00 0.00 46 LYS A N 11
ATOM 15346 C CA . LYS A 1 46 ? -5.400 -1.799 3.190 1.00 0.00 46 LYS A CA 11
ATOM 15347 C C . LYS A 1 46 ? -6.873 -1.461 3.396 1.00 0.00 46 LYS A C 11
ATOM 15348 O O . LYS A 1 46 ? -7.423 -1.676 4.476 1.00 0.00 46 LYS A O 11
ATOM 15367 N N . ASP A 1 47 ? -7.505 -0.933 2.354 1.00 0.00 47 ASP A N 11
ATOM 15368 C CA . ASP A 1 47 ? -8.916 -0.568 2.420 1.00 0.00 47 ASP A CA 11
ATOM 15369 C C . ASP A 1 47 ? -9.231 0.147 3.730 1.00 0.00 47 ASP A C 11
ATOM 15370 O O . ASP A 1 47 ? -10.264 -0.101 4.352 1.00 0.00 47 ASP A O 11
ATOM 15379 N N . GLY A 1 48 ? -8.333 1.035 4.145 1.00 0.00 48 GLY A N 11
ATOM 15380 C CA . GLY A 1 48 ? -8.533 1.772 5.379 1.00 0.00 48 GLY A CA 11
ATOM 15381 C C . GLY A 1 48 ? -8.335 0.907 6.609 1.00 0.00 48 GLY A C 11
ATOM 15382 O O . GLY A 1 48 ? -9.061 1.040 7.594 1.00 0.00 48 GLY A O 11
ATOM 15386 N N . LYS A 1 49 ? -7.350 0.018 6.552 1.00 0.00 49 LYS A N 11
ATOM 15387 C CA . LYS A 1 49 ? -7.058 -0.873 7.668 1.00 0.00 49 LYS A CA 11
ATOM 15388 C C . LYS A 1 49 ? -5.555 -0.963 7.914 1.00 0.00 49 LYS A C 11
ATOM 15389 O O . LYS A 1 49 ? -4.773 -1.152 6.981 1.00 0.00 49 LYS A O 11
ATOM 15408 N N . LYS A 1 50 ? -5.156 -0.829 9.174 1.00 0.00 50 LYS A N 11
ATOM 15409 C CA . LYS A 1 50 ? -3.747 -0.898 9.543 1.00 0.00 50 LYS A CA 11
ATOM 15410 C C . LYS A 1 50 ? -3.160 -2.262 9.196 1.00 0.00 50 LYS A C 11
ATOM 15411 O O . LYS A 1 50 ? -3.568 -3.284 9.750 1.00 0.00 50 LYS A O 11
ATOM 15430 N N . LEU A 1 51 ? -2.200 -2.271 8.278 1.00 0.00 51 LEU A N 11
ATOM 15431 C CA . LEU A 1 51 ? -1.555 -3.510 7.859 1.00 0.00 51 LEU A CA 11
ATOM 15432 C C . LEU A 1 51 ? -0.467 -3.920 8.847 1.00 0.00 51 LEU A C 11
ATOM 15433 O O . LEU A 1 51 ? 0.190 -3.071 9.449 1.00 0.00 51 LEU A O 11
ATOM 15449 N N . SER A 1 52 ? -0.281 -5.226 9.006 1.00 0.00 52 SER A N 11
ATOM 15450 C CA . SER A 1 52 ? 0.726 -5.749 9.922 1.00 0.00 52 SER A CA 11
ATOM 15451 C C . SER A 1 52 ? 1.658 -6.723 9.207 1.00 0.00 52 SER A C 11
ATOM 15452 O O . SER A 1 52 ? 1.248 -7.427 8.284 1.00 0.00 52 SER A O 11
ATOM 15460 N N . SER A 1 53 ? 2.914 -6.756 9.640 1.00 0.00 53 SER A N 11
ATOM 15461 C CA . SER A 1 53 ? 3.906 -7.639 9.040 1.00 0.00 53 SER A CA 11
ATOM 15462 C C . SER A 1 53 ? 3.744 -9.067 9.552 1.00 0.00 53 SER A C 11
ATOM 15463 O O . SER A 1 53 ? 4.535 -9.540 10.368 1.00 0.00 53 SER A O 11
ATOM 15471 N N . SER A 1 54 ? 2.711 -9.749 9.068 1.00 0.00 54 SER A N 11
ATOM 15472 C CA . SER A 1 54 ? 2.440 -11.122 9.479 1.00 0.00 54 SER A CA 11
ATOM 15473 C C . SER A 1 54 ? 3.196 -12.111 8.598 1.00 0.00 54 SER A C 11
ATOM 15474 O O . SER A 1 54 ? 3.738 -11.744 7.556 1.00 0.00 54 SER A O 11
ATOM 15482 N N . SER A 1 55 ? 3.228 -13.370 9.025 1.00 0.00 55 SER A N 11
ATOM 15483 C CA . SER A 1 55 ? 3.920 -14.413 8.278 1.00 0.00 55 SER A CA 11
ATOM 15484 C C . SER A 1 55 ? 3.748 -14.211 6.776 1.00 0.00 55 SER A C 11
ATOM 15485 O O . SER A 1 55 ? 4.654 -14.494 5.991 1.00 0.00 55 SER A O 11
ATOM 15493 N N . LYS A 1 56 ? 2.579 -13.720 6.381 1.00 0.00 56 LYS A N 11
ATOM 15494 C CA . LYS A 1 56 ? 2.285 -13.478 4.974 1.00 0.00 56 LYS A CA 11
ATOM 15495 C C . LYS A 1 56 ? 2.868 -12.143 4.519 1.00 0.00 56 LYS A C 11
ATOM 15496 O O . LYS A 1 56 ? 3.713 -12.096 3.625 1.00 0.00 56 LYS A O 11
ATOM 15515 N N . VAL A 1 57 ? 2.412 -11.061 5.140 1.00 0.00 57 VAL A N 11
ATOM 15516 C CA . VAL A 1 57 ? 2.890 -9.726 4.800 1.00 0.00 57 VAL A CA 11
ATOM 15517 C C . VAL A 1 57 ? 4.124 -9.360 5.617 1.00 0.00 57 VAL A C 11
ATOM 15518 O O . VAL A 1 57 ? 4.131 -9.489 6.841 1.00 0.00 57 VAL A O 11
ATOM 15531 N N . ARG A 1 58 ? 5.166 -8.902 4.931 1.00 0.00 58 ARG A N 11
ATOM 15532 C CA . ARG A 1 58 ? 6.407 -8.517 5.593 1.00 0.00 58 ARG A CA 11
ATOM 15533 C C . ARG A 1 58 ? 6.837 -7.116 5.169 1.00 0.00 58 ARG A C 11
ATOM 15534 O O . ARG A 1 58 ? 7.165 -6.881 4.006 1.00 0.00 58 ARG A O 11
ATOM 15555 N N . VAL A 1 59 ? 6.834 -6.188 6.121 1.00 0.00 59 VAL A N 11
ATOM 15556 C CA . VAL A 1 59 ? 7.224 -4.810 5.846 1.00 0.00 59 VAL A CA 11
ATOM 15557 C C . VAL A 1 59 ? 8.730 -4.625 5.998 1.00 0.00 59 VAL A C 11
ATOM 15558 O O . VAL A 1 59 ? 9.258 -4.644 7.109 1.00 0.00 59 VAL A O 11
ATOM 15571 N N . GLU A 1 60 ? 9.415 -4.447 4.872 1.00 0.00 60 GLU A N 11
ATOM 15572 C CA . GLU A 1 60 ? 10.861 -4.259 4.880 1.00 0.00 60 GLU A CA 11
ATOM 15573 C C . GLU A 1 60 ? 11.218 -2.783 4.732 1.00 0.00 60 GLU A C 11
ATOM 15574 O O . GLU A 1 60 ? 10.614 -2.064 3.937 1.00 0.00 60 GLU A O 11
ATOM 15586 N N . ALA A 1 61 ? 12.205 -2.338 5.503 1.00 0.00 61 ALA A N 11
ATOM 15587 C CA . ALA A 1 61 ? 12.645 -0.949 5.457 1.00 0.00 61 ALA A CA 11
ATOM 15588 C C . ALA A 1 61 ? 14.142 -0.856 5.185 1.00 0.00 61 ALA A C 11
ATOM 15589 O O . ALA A 1 61 ? 14.958 -0.975 6.099 1.00 0.00 61 ALA A O 11
ATOM 15596 N N . VAL A 1 62 ? 14.498 -0.644 3.922 1.00 0.00 62 VAL A N 11
ATOM 15597 C CA . VAL A 1 62 ? 15.898 -0.534 3.529 1.00 0.00 62 VAL A CA 11
ATOM 15598 C C . VAL A 1 62 ? 16.251 0.899 3.147 1.00 0.00 62 VAL A C 11
ATOM 15599 O O . VAL A 1 62 ? 15.429 1.806 3.272 1.00 0.00 62 VAL A O 11
ATOM 15612 N N . GLY A 1 63 ? 17.480 1.095 2.680 1.00 0.00 63 GLY A N 11
ATOM 15613 C CA . GLY A 1 63 ? 17.921 2.420 2.286 1.00 0.00 63 GLY A CA 11
ATOM 15614 C C . GLY A 1 63 ? 16.811 3.236 1.654 1.00 0.00 63 GLY A C 11
ATOM 15615 O O . GLY A 1 63 ? 16.471 3.035 0.488 1.00 0.00 63 GLY A O 11
ATOM 15619 N N . CYS A 1 64 ? 16.245 4.158 2.425 1.00 0.00 64 CYS A N 11
ATOM 15620 C CA . CYS A 1 64 ? 15.164 5.006 1.934 1.00 0.00 64 CYS A CA 11
ATOM 15621 C C . CYS A 1 64 ? 14.283 4.248 0.947 1.00 0.00 64 CYS A C 11
ATOM 15622 O O . CYS A 1 64 ? 13.946 4.759 -0.122 1.00 0.00 64 CYS A O 11
ATOM 15630 N N . THR A 1 65 ? 13.914 3.024 1.310 1.00 0.00 65 THR A N 11
ATOM 15631 C CA . THR A 1 65 ? 13.075 2.193 0.456 1.00 0.00 65 THR A CA 11
ATOM 15632 C C . THR A 1 65 ? 12.161 1.298 1.286 1.00 0.00 65 THR A C 11
ATOM 15633 O O . THR A 1 65 ? 12.630 0.463 2.059 1.00 0.00 65 THR A O 11
ATOM 15644 N N . ARG A 1 66 ? 10.855 1.477 1.119 1.00 0.00 66 ARG A N 11
ATOM 15645 C CA . ARG A 1 66 ? 9.876 0.686 1.854 1.00 0.00 66 ARG A CA 11
ATOM 15646 C C . ARG A 1 66 ? 9.160 -0.292 0.926 1.00 0.00 66 ARG A C 11
ATOM 15647 O O . ARG A 1 66 ? 8.290 0.099 0.148 1.00 0.00 66 ARG A O 11
ATOM 15668 N N . ARG A 1 67 ? 9.534 -1.564 1.013 1.00 0.00 67 ARG A N 11
ATOM 15669 C CA . ARG A 1 67 ? 8.930 -2.597 0.181 1.00 0.00 67 ARG A CA 11
ATOM 15670 C C . ARG A 1 67 ? 8.042 -3.517 1.014 1.00 0.00 67 ARG A C 11
ATOM 15671 O O . ARG A 1 67 ? 8.424 -3.946 2.103 1.00 0.00 67 ARG A O 11
ATOM 15692 N N . LEU A 1 68 ? 6.857 -3.816 0.495 1.00 0.00 68 LEU A N 11
ATOM 15693 C CA . LEU A 1 68 ? 5.914 -4.685 1.190 1.00 0.00 68 LEU A CA 11
ATOM 15694 C C . LEU A 1 68 ? 5.739 -6.005 0.446 1.00 0.00 68 LEU A C 11
ATOM 15695 O O . LEU A 1 68 ? 5.064 -6.066 -0.581 1.00 0.00 68 LEU A O 11
ATOM 15711 N N . VAL A 1 69 ? 6.350 -7.061 0.974 1.00 0.00 69 VAL A N 11
ATOM 15712 C CA . VAL A 1 69 ? 6.260 -8.381 0.362 1.00 0.00 69 VAL A CA 11
ATOM 15713 C C . VAL A 1 69 ? 5.022 -9.128 0.846 1.00 0.00 69 VAL A C 11
ATOM 15714 O O . VAL A 1 69 ? 4.950 -9.548 2.001 1.00 0.00 69 VAL A O 11
ATOM 15727 N N . VAL A 1 70 ? 4.048 -9.289 -0.044 1.00 0.00 70 VAL A N 11
ATOM 15728 C CA . VAL A 1 70 ? 2.813 -9.987 0.291 1.00 0.00 70 VAL A CA 11
ATOM 15729 C C . VAL A 1 70 ? 2.875 -11.449 -0.134 1.00 0.00 70 VAL A C 11
ATOM 15730 O O . VAL A 1 70 ? 2.551 -11.788 -1.272 1.00 0.00 70 VAL A O 11
ATOM 15743 N N . GLN A 1 71 ? 3.292 -12.311 0.787 1.00 0.00 71 GLN A N 11
ATOM 15744 C CA . GLN A 1 71 ? 3.396 -13.738 0.507 1.00 0.00 71 GLN A CA 11
ATOM 15745 C C . GLN A 1 71 ? 2.016 -14.356 0.309 1.00 0.00 71 GLN A C 11
ATOM 15746 O O . GLN A 1 71 ? 1.100 -14.115 1.094 1.00 0.00 71 GLN A O 11
ATOM 15760 N N . GLN A 1 72 ? 1.875 -15.153 -0.746 1.00 0.00 72 GLN A N 11
ATOM 15761 C CA . GLN A 1 72 ? 0.606 -15.804 -1.047 1.00 0.00 72 GLN A CA 11
ATOM 15762 C C . GLN A 1 72 ? -0.478 -14.773 -1.342 1.00 0.00 72 GLN A C 11
ATOM 15763 O O . GLN A 1 72 ? -1.542 -14.782 -0.724 1.00 0.00 72 GLN A O 11
ATOM 15777 N N . ALA A 1 73 ? -0.200 -13.885 -2.292 1.00 0.00 73 ALA A N 11
ATOM 15778 C CA . ALA A 1 73 ? -1.152 -12.849 -2.670 1.00 0.00 73 ALA A CA 11
ATOM 15779 C C . ALA A 1 73 ? -2.442 -13.458 -3.210 1.00 0.00 73 ALA A C 11
ATOM 15780 O O . ALA A 1 73 ? -2.478 -13.966 -4.330 1.00 0.00 73 ALA A O 11
ATOM 15787 N N . GLY A 1 74 ? -3.499 -13.405 -2.405 1.00 0.00 74 GLY A N 11
ATOM 15788 C CA . GLY A 1 74 ? -4.775 -13.957 -2.820 1.00 0.00 74 GLY A CA 11
ATOM 15789 C C . GLY A 1 74 ? -5.847 -12.895 -2.961 1.00 0.00 74 GLY A C 11
ATOM 15790 O O . GLY A 1 74 ? -5.664 -11.758 -2.526 1.00 0.00 74 GLY A O 11
ATOM 15794 N N . GLN A 1 75 ? -6.968 -13.265 -3.572 1.00 0.00 75 GLN A N 11
ATOM 15795 C CA . GLN A 1 75 ? -8.072 -12.334 -3.771 1.00 0.00 75 GLN A CA 11
ATOM 15796 C C . GLN A 1 75 ? -8.189 -11.368 -2.596 1.00 0.00 75 GLN A C 11
ATOM 15797 O O . GLN A 1 75 ? -8.324 -10.159 -2.785 1.00 0.00 75 GLN A O 11
ATOM 15811 N N . ALA A 1 76 ? -8.136 -11.910 -1.384 1.00 0.00 76 ALA A N 11
ATOM 15812 C CA . ALA A 1 76 ? -8.233 -11.096 -0.179 1.00 0.00 76 ALA A CA 11
ATOM 15813 C C . ALA A 1 76 ? -7.148 -10.024 -0.151 1.00 0.00 76 ALA A C 11
ATOM 15814 O O . ALA A 1 76 ? -7.429 -8.851 0.092 1.00 0.00 76 ALA A O 11
ATOM 15821 N N . GLU A 1 77 ? -5.909 -10.436 -0.399 1.00 0.00 77 GLU A N 11
ATOM 15822 C CA . GLU A 1 77 ? -4.783 -9.511 -0.400 1.00 0.00 77 GLU A CA 11
ATOM 15823 C C . GLU A 1 77 ? -4.960 -8.440 -1.473 1.00 0.00 77 GLU A C 11
ATOM 15824 O O . GLU A 1 77 ? -4.647 -7.270 -1.254 1.00 0.00 77 GLU A O 11
ATOM 15836 N N . ALA A 1 78 ? -5.463 -8.850 -2.632 1.00 0.00 78 ALA A N 11
ATOM 15837 C CA . ALA A 1 78 ? -5.683 -7.926 -3.739 1.00 0.00 78 ALA A CA 11
ATOM 15838 C C . ALA A 1 78 ? -6.636 -6.806 -3.337 1.00 0.00 78 ALA A C 11
ATOM 15839 O O . ALA A 1 78 ? -7.723 -7.058 -2.818 1.00 0.00 78 ALA A O 11
ATOM 15846 N N . GLY A 1 79 ? -6.221 -5.566 -3.580 1.00 0.00 79 GLY A N 11
ATOM 15847 C CA . GLY A 1 79 ? -7.049 -4.425 -3.236 1.00 0.00 79 GLY A CA 11
ATOM 15848 C C . GLY A 1 79 ? -6.329 -3.106 -3.429 1.00 0.00 79 GLY A C 11
ATOM 15849 O O . GLY A 1 79 ? -5.903 -2.780 -4.536 1.00 0.00 79 GLY A O 11
ATOM 15853 N N . GLU A 1 80 ? -6.193 -2.344 -2.348 1.00 0.00 80 GLU A N 11
ATOM 15854 C CA . GLU A 1 80 ? -5.521 -1.052 -2.405 1.00 0.00 80 GLU A CA 11
ATOM 15855 C C . GLU A 1 80 ? -4.682 -0.819 -1.151 1.00 0.00 80 GLU A C 11
ATOM 15856 O O . GLU A 1 80 ? -5.216 -0.696 -0.048 1.00 0.00 80 GLU A O 11
ATOM 15868 N N . TYR A 1 81 ? -3.367 -0.759 -1.328 1.00 0.00 81 TYR A N 11
ATOM 15869 C CA . TYR A 1 81 ? -2.455 -0.544 -0.212 1.00 0.00 81 TYR A CA 11
ATOM 15870 C C . TYR A 1 81 ? -1.987 0.908 -0.163 1.00 0.00 81 TYR A C 11
ATOM 15871 O O . TYR A 1 81 ? -1.635 1.494 -1.186 1.00 0.00 81 TYR A O 11
ATOM 15889 N N . SER A 1 82 ? -1.984 1.482 1.036 1.00 0.00 82 SER A N 11
ATOM 15890 C CA . SER A 1 82 ? -1.563 2.865 1.221 1.00 0.00 82 SER A CA 11
ATOM 15891 C C . SER A 1 82 ? -0.437 2.958 2.247 1.00 0.00 82 SER A C 11
ATOM 15892 O O . SER A 1 82 ? -0.631 2.660 3.426 1.00 0.00 82 SER A O 11
ATOM 15900 N N . CYS A 1 83 ? 0.738 3.374 1.789 1.00 0.00 83 CYS A N 11
ATOM 15901 C CA . CYS A 1 83 ? 1.897 3.506 2.666 1.00 0.00 83 CYS A CA 11
ATOM 15902 C C . CYS A 1 83 ? 1.946 4.894 3.296 1.00 0.00 83 CYS A C 11
ATOM 15903 O O . CYS A 1 83 ? 2.405 5.851 2.674 1.00 0.00 83 CYS A O 11
ATOM 15911 N N . GLU A 1 84 ? 1.470 4.994 4.533 1.00 0.00 84 GLU A N 11
ATOM 15912 C CA . GLU A 1 84 ? 1.458 6.266 5.245 1.00 0.00 84 GLU A CA 11
ATOM 15913 C C . GLU A 1 84 ? 2.735 6.444 6.062 1.00 0.00 84 GLU A C 11
ATOM 15914 O O . GLU A 1 84 ? 3.114 5.568 6.839 1.00 0.00 84 GLU A O 11
ATOM 15926 N N . ALA A 1 85 ? 3.393 7.584 5.880 1.00 0.00 85 ALA A N 11
ATOM 15927 C CA . ALA A 1 85 ? 4.626 7.878 6.600 1.00 0.00 85 ALA A CA 11
ATOM 15928 C C . ALA A 1 85 ? 4.502 9.174 7.394 1.00 0.00 85 ALA A C 11
ATOM 15929 O O . ALA A 1 85 ? 5.489 9.692 7.913 1.00 0.00 85 ALA A O 11
ATOM 15936 N N . GLY A 1 86 ? 3.281 9.693 7.484 1.00 0.00 86 GLY A N 11
ATOM 15937 C CA . GLY A 1 86 ? 3.051 10.925 8.215 1.00 0.00 86 GLY A CA 11
ATOM 15938 C C . GLY A 1 86 ? 2.417 12.001 7.355 1.00 0.00 86 GLY A C 11
ATOM 15939 O O . GLY A 1 86 ? 3.114 12.757 6.681 1.00 0.00 86 GLY A O 11
ATOM 15943 N N . GLY A 1 87 ? 1.089 12.068 7.377 1.00 0.00 87 GLY A N 11
ATOM 15944 C CA . GLY A 1 87 ? 0.383 13.060 6.588 1.00 0.00 87 GLY A CA 11
ATOM 15945 C C . GLY A 1 87 ? 0.268 12.666 5.129 1.00 0.00 87 GLY A C 11
ATOM 15946 O O . GLY A 1 87 ? -0.777 12.859 4.509 1.00 0.00 87 GLY A O 11
ATOM 15950 N N . GLN A 1 88 ? 1.345 12.114 4.580 1.00 0.00 88 GLN A N 11
ATOM 15951 C CA . GLN A 1 88 ? 1.360 11.694 3.184 1.00 0.00 88 GLN A CA 11
ATOM 15952 C C . GLN A 1 88 ? 1.343 10.173 3.072 1.00 0.00 88 GLN A C 11
ATOM 15953 O O . GLN A 1 88 ? 1.859 9.472 3.943 1.00 0.00 88 GLN A O 11
ATOM 15967 N N . GLN A 1 89 ? 0.747 9.670 1.996 1.00 0.00 89 GLN A N 11
ATOM 15968 C CA . GLN A 1 89 ? 0.662 8.232 1.772 1.00 0.00 89 GLN A CA 11
ATOM 15969 C C . GLN A 1 89 ? 0.351 7.925 0.311 1.00 0.00 89 GLN A C 11
ATOM 15970 O O . GLN A 1 89 ? -0.621 8.435 -0.248 1.00 0.00 89 GLN A O 11
ATOM 15984 N N . LEU A 1 90 ? 1.182 7.090 -0.303 1.00 0.00 90 LEU A N 11
ATOM 15985 C CA . LEU A 1 90 ? 0.996 6.716 -1.701 1.00 0.00 90 LEU A CA 11
ATOM 15986 C C . LEU A 1 90 ? -0.008 5.574 -1.830 1.00 0.00 90 LEU A C 11
ATOM 15987 O O . LEU A 1 90 ? -0.318 4.894 -0.852 1.00 0.00 90 LEU A O 11
ATOM 16003 N N . SER A 1 91 ? -0.509 5.368 -3.043 1.00 0.00 91 SER A N 11
ATOM 16004 C CA . SER A 1 91 ? -1.478 4.310 -3.300 1.00 0.00 91 SER A CA 11
ATOM 16005 C C . SER A 1 91 ? -0.863 3.204 -4.153 1.00 0.00 91 SER A C 11
ATOM 16006 O O . SER A 1 91 ? -0.024 3.464 -5.015 1.00 0.00 91 SER A O 11
ATOM 16014 N N . PHE A 1 92 ? -1.286 1.969 -3.905 1.00 0.00 92 PHE A N 11
ATOM 16015 C CA . PHE A 1 92 ? -0.777 0.823 -4.648 1.00 0.00 92 PHE A CA 11
ATOM 16016 C C . PHE A 1 92 ? -1.882 -0.200 -4.895 1.00 0.00 92 PHE A C 11
ATOM 16017 O O . PHE A 1 92 ? -2.352 -0.858 -3.968 1.00 0.00 92 PHE A O 11
ATOM 16034 N N . ARG A 1 93 ? -2.292 -0.326 -6.153 1.00 0.00 93 ARG A N 11
ATOM 16035 C CA . ARG A 1 93 ? -3.343 -1.266 -6.523 1.00 0.00 93 ARG A CA 11
ATOM 16036 C C . ARG A 1 93 ? -2.762 -2.650 -6.801 1.00 0.00 93 ARG A C 11
ATOM 16037 O O . ARG A 1 93 ? -2.118 -2.870 -7.827 1.00 0.00 93 ARG A O 11
ATOM 16058 N N . LEU A 1 94 ? -2.992 -3.578 -5.879 1.00 0.00 94 LEU A N 11
ATOM 16059 C CA . LEU A 1 94 ? -2.491 -4.941 -6.024 1.00 0.00 94 LEU A CA 11
ATOM 16060 C C . LEU A 1 94 ? -3.555 -5.851 -6.629 1.00 0.00 94 LEU A C 11
ATOM 16061 O O . LEU A 1 94 ? -4.675 -5.932 -6.125 1.00 0.00 94 LEU A O 11
ATOM 16077 N N . GLN A 1 95 ? -3.196 -6.534 -7.711 1.00 0.00 95 GLN A N 11
ATOM 16078 C CA . GLN A 1 95 ? -4.120 -7.440 -8.383 1.00 0.00 95 GLN A CA 11
ATOM 16079 C C . GLN A 1 95 ? -3.572 -8.863 -8.400 1.00 0.00 95 GLN A C 11
ATOM 16080 O O . GLN A 1 95 ? -2.400 -9.084 -8.703 1.00 0.00 95 GLN A O 11
ATOM 16094 N N . VAL A 1 96 ? -4.429 -9.825 -8.072 1.00 0.00 96 VAL A N 11
ATOM 16095 C CA . VAL A 1 96 ? -4.031 -11.228 -8.050 1.00 0.00 96 VAL A CA 11
ATOM 16096 C C . VAL A 1 96 ? -4.640 -11.990 -9.222 1.00 0.00 96 VAL A C 11
ATOM 16097 O O . VAL A 1 96 ? -5.831 -11.867 -9.503 1.00 0.00 96 VAL A O 11
ATOM 16110 N N . ALA A 1 97 ? -3.813 -12.779 -9.901 1.00 0.00 97 ALA A N 11
ATOM 16111 C CA . ALA A 1 97 ? -4.271 -13.564 -11.041 1.00 0.00 97 ALA A CA 11
ATOM 16112 C C . ALA A 1 97 ? -4.711 -14.958 -10.606 1.00 0.00 97 ALA A C 11
ATOM 16113 O O . ALA A 1 97 ? -3.915 -15.735 -10.082 1.00 0.00 97 ALA A O 11
ATOM 16120 N N . GLY A 1 98 ? -5.985 -15.267 -10.827 1.00 0.00 98 GLY A N 11
ATOM 16121 C CA . GLY A 1 98 ? -6.509 -16.567 -10.451 1.00 0.00 98 GLY A CA 11
ATOM 16122 C C . GLY A 1 98 ? -6.980 -16.608 -9.011 1.00 0.00 98 GLY A C 11
ATOM 16123 O O . GLY A 1 98 ? -6.887 -15.613 -8.293 1.00 0.00 98 GLY A O 11
ATOM 16127 N N . GLN A 1 99 ? -7.489 -17.761 -8.589 1.00 0.00 99 GLN A N 11
ATOM 16128 C CA . GLN A 1 99 ? -7.978 -17.926 -7.226 1.00 0.00 99 GLN A CA 11
ATOM 16129 C C . GLN A 1 99 ? -6.874 -18.442 -6.309 1.00 0.00 99 GLN A C 11
ATOM 16130 O O . GLN A 1 99 ? -6.029 -19.235 -6.725 1.00 0.00 99 GLN A O 11
ATOM 16144 N N . CYS A 1 100 ? -6.886 -17.985 -5.062 1.00 0.00 100 CYS A N 11
ATOM 16145 C CA . CYS A 1 100 ? -5.885 -18.400 -4.086 1.00 0.00 100 CYS A CA 11
ATOM 16146 C C . CYS A 1 100 ? -6.366 -19.609 -3.292 1.00 0.00 100 CYS A C 11
ATOM 16147 O O . CYS A 1 100 ? -7.442 -19.584 -2.694 1.00 0.00 100 CYS A O 11
ATOM 16155 N N . PHE A 1 101 ? -5.563 -20.668 -3.292 1.00 0.00 101 PHE A N 11
ATOM 16156 C CA . PHE A 1 101 ? -5.909 -21.890 -2.574 1.00 0.00 101 PHE A CA 11
ATOM 16157 C C . PHE A 1 101 ? -6.007 -21.629 -1.073 1.00 0.00 101 PHE A C 11
ATOM 16158 O O . PHE A 1 101 ? -5.461 -20.650 -0.565 1.00 0.00 101 PHE A O 11
ATOM 16175 N N . GLY A 1 102 ? -6.707 -22.514 -0.369 1.00 0.00 102 GLY A N 11
ATOM 16176 C CA . GLY A 1 102 ? -6.864 -22.362 1.065 1.00 0.00 102 GLY A CA 11
ATOM 16177 C C . GLY A 1 102 ? -7.210 -23.668 1.752 1.00 0.00 102 GLY A C 11
ATOM 16178 O O . GLY A 1 102 ? -7.960 -23.685 2.728 1.00 0.00 102 GLY A O 11
ATOM 16182 N N . GLY A 1 1 ? 0.597 27.446 19.912 1.00 0.00 1 GLY A N 12
ATOM 16183 C CA . GLY A 1 1 ? 1.849 27.653 19.207 1.00 0.00 1 GLY A CA 12
ATOM 16184 C C . GLY A 1 1 ? 1.805 27.135 17.783 1.00 0.00 1 GLY A C 12
ATOM 16185 O O . GLY A 1 1 ? 0.839 27.373 17.059 1.00 0.00 1 GLY A O 12
ATOM 16189 N N . SER A 1 2 ? 2.854 26.425 17.381 1.00 0.00 2 SER A N 12
ATOM 16190 C CA . SER A 1 2 ? 2.934 25.877 16.032 1.00 0.00 2 SER A CA 12
ATOM 16191 C C . SER A 1 2 ? 2.653 26.955 14.989 1.00 0.00 2 SER A C 12
ATOM 16192 O O . SER A 1 2 ? 1.946 26.718 14.010 1.00 0.00 2 SER A O 12
ATOM 16200 N N . SER A 1 3 ? 3.212 28.141 15.209 1.00 0.00 3 SER A N 12
ATOM 16201 C CA . SER A 1 3 ? 3.020 29.258 14.291 1.00 0.00 3 SER A CA 12
ATOM 16202 C C . SER A 1 3 ? 4.068 29.237 13.183 1.00 0.00 3 SER A C 12
ATOM 16203 O O . SER A 1 3 ? 5.259 29.067 13.442 1.00 0.00 3 SER A O 12
ATOM 16211 N N . GLY A 1 4 ? 3.615 29.413 11.945 1.00 0.00 4 GLY A N 12
ATOM 16212 C CA . GLY A 1 4 ? 4.526 29.411 10.815 1.00 0.00 4 GLY A CA 12
ATOM 16213 C C . GLY A 1 4 ? 3.882 28.872 9.553 1.00 0.00 4 GLY A C 12
ATOM 16214 O O . GLY A 1 4 ? 2.930 29.455 9.036 1.00 0.00 4 GLY A O 12
ATOM 16218 N N . SER A 1 5 ? 4.404 27.755 9.055 1.00 0.00 5 SER A N 12
ATOM 16219 C CA . SER A 1 5 ? 3.878 27.140 7.843 1.00 0.00 5 SER A CA 12
ATOM 16220 C C . SER A 1 5 ? 3.650 25.645 8.047 1.00 0.00 5 SER A C 12
ATOM 16221 O O . SER A 1 5 ? 4.450 24.966 8.690 1.00 0.00 5 SER A O 12
ATOM 16229 N N . SER A 1 6 ? 2.552 25.140 7.495 1.00 0.00 6 SER A N 12
ATOM 16230 C CA . SER A 1 6 ? 2.215 23.726 7.619 1.00 0.00 6 SER A CA 12
ATOM 16231 C C . SER A 1 6 ? 2.275 23.032 6.262 1.00 0.00 6 SER A C 12
ATOM 16232 O O . SER A 1 6 ? 1.356 23.146 5.452 1.00 0.00 6 SER A O 12
ATOM 16240 N N . GLY A 1 7 ? 3.366 22.311 6.020 1.00 0.00 7 GLY A N 12
ATOM 16241 C CA . GLY A 1 7 ? 3.528 21.609 4.761 1.00 0.00 7 GLY A CA 12
ATOM 16242 C C . GLY A 1 7 ? 4.908 21.001 4.609 1.00 0.00 7 GLY A C 12
ATOM 16243 O O . GLY A 1 7 ? 5.833 21.655 4.127 1.00 0.00 7 GLY A O 12
ATOM 16247 N N . LYS A 1 8 ? 5.049 19.747 5.022 1.00 0.00 8 LYS A N 12
ATOM 16248 C CA . LYS A 1 8 ? 6.327 19.049 4.931 1.00 0.00 8 LYS A CA 12
ATOM 16249 C C . LYS A 1 8 ? 6.272 17.950 3.875 1.00 0.00 8 LYS A C 12
ATOM 16250 O O . LYS A 1 8 ? 5.216 17.676 3.304 1.00 0.00 8 LYS A O 12
ATOM 16269 N N . VAL A 1 9 ? 7.415 17.321 3.622 1.00 0.00 9 VAL A N 12
ATOM 16270 C CA . VAL A 1 9 ? 7.497 16.249 2.637 1.00 0.00 9 VAL A CA 12
ATOM 16271 C C . VAL A 1 9 ? 8.150 15.006 3.230 1.00 0.00 9 VAL A C 12
ATOM 16272 O O . VAL A 1 9 ? 9.247 15.073 3.785 1.00 0.00 9 VAL A O 12
ATOM 16285 N N . VAL A 1 10 ? 7.469 13.871 3.109 1.00 0.00 10 VAL A N 12
ATOM 16286 C CA . VAL A 1 10 ? 7.983 12.611 3.631 1.00 0.00 10 VAL A CA 12
ATOM 16287 C C . VAL A 1 10 ? 8.510 11.725 2.508 1.00 0.00 10 VAL A C 12
ATOM 16288 O O . VAL A 1 10 ? 9.534 11.057 2.658 1.00 0.00 10 VAL A O 12
ATOM 16301 N N . PHE A 1 11 ? 7.804 11.723 1.382 1.00 0.00 11 PHE A N 12
ATOM 16302 C CA . PHE A 1 11 ? 8.200 10.918 0.233 1.00 0.00 11 PHE A CA 12
ATOM 16303 C C . PHE A 1 11 ? 8.815 11.791 -0.857 1.00 0.00 11 PHE A C 12
ATOM 16304 O O . PHE A 1 11 ? 8.771 13.019 -0.782 1.00 0.00 11 PHE A O 12
ATOM 16321 N N . ALA A 1 12 ? 9.390 11.148 -1.868 1.00 0.00 12 ALA A N 12
ATOM 16322 C CA . ALA A 1 12 ? 10.013 11.865 -2.973 1.00 0.00 12 ALA A CA 12
ATOM 16323 C C . ALA A 1 12 ? 9.018 12.801 -3.651 1.00 0.00 12 ALA A C 12
ATOM 16324 O O . ALA A 1 12 ? 7.822 12.768 -3.361 1.00 0.00 12 ALA A O 12
ATOM 16331 N N . LYS A 1 13 ? 9.520 13.636 -4.555 1.00 0.00 13 LYS A N 12
ATOM 16332 C CA . LYS A 1 13 ? 8.676 14.582 -5.275 1.00 0.00 13 LYS A CA 12
ATOM 16333 C C . LYS A 1 13 ? 8.134 13.960 -6.558 1.00 0.00 13 LYS A C 12
ATOM 16334 O O . LYS A 1 13 ? 7.020 14.264 -6.983 1.00 0.00 13 LYS A O 12
ATOM 16353 N N . GLU A 1 14 ? 8.929 13.087 -7.169 1.00 0.00 14 GLU A N 12
ATOM 16354 C CA . GLU A 1 14 ? 8.526 12.422 -8.403 1.00 0.00 14 GLU A CA 12
ATOM 16355 C C . GLU A 1 14 ? 7.845 11.090 -8.106 1.00 0.00 14 GLU A C 12
ATOM 16356 O O . GLU A 1 14 ? 7.914 10.155 -8.903 1.00 0.00 14 GLU A O 12
ATOM 16368 N N . GLN A 1 15 ? 7.186 11.012 -6.954 1.00 0.00 15 GLN A N 12
ATOM 16369 C CA . GLN A 1 15 ? 6.493 9.794 -6.551 1.00 0.00 15 GLN A CA 12
ATOM 16370 C C . GLN A 1 15 ? 5.173 9.646 -7.301 1.00 0.00 15 GLN A C 12
ATOM 16371 O O . GLN A 1 15 ? 4.374 10.578 -7.391 1.00 0.00 15 GLN A O 12
ATOM 16385 N N . PRO A 1 16 ? 4.937 8.447 -7.853 1.00 0.00 16 PRO A N 12
ATOM 16386 C CA . PRO A 1 16 ? 3.715 8.148 -8.605 1.00 0.00 16 PRO A CA 12
ATOM 16387 C C . PRO A 1 16 ? 2.483 8.086 -7.708 1.00 0.00 16 PRO A C 12
ATOM 16388 O O . PRO A 1 16 ? 2.353 7.188 -6.877 1.00 0.00 16 PRO A O 12
ATOM 16399 N N . ALA A 1 17 ? 1.582 9.047 -7.882 1.00 0.00 17 ALA A N 12
ATOM 16400 C CA . ALA A 1 17 ? 0.359 9.100 -7.089 1.00 0.00 17 ALA A CA 12
ATOM 16401 C C . ALA A 1 17 ? -0.251 7.712 -6.929 1.00 0.00 17 ALA A C 12
ATOM 16402 O O . ALA A 1 17 ? -0.905 7.422 -5.927 1.00 0.00 17 ALA A O 12
ATOM 16409 N N . HIS A 1 18 ? -0.035 6.856 -7.924 1.00 0.00 18 HIS A N 12
ATOM 16410 C CA . HIS A 1 18 ? -0.565 5.498 -7.893 1.00 0.00 18 HIS A CA 12
ATOM 16411 C C . HIS A 1 18 ? 0.380 4.530 -8.598 1.00 0.00 18 HIS A C 12
ATOM 16412 O O . HIS A 1 18 ? 0.952 4.853 -9.639 1.00 0.00 18 HIS A O 12
ATOM 16427 N N . ARG A 1 19 ? 0.540 3.342 -8.024 1.00 0.00 19 ARG A N 12
ATOM 16428 C CA . ARG A 1 19 ? 1.417 2.328 -8.596 1.00 0.00 19 ARG A CA 12
ATOM 16429 C C . ARG A 1 19 ? 0.675 1.008 -8.781 1.00 0.00 19 ARG A C 12
ATOM 16430 O O . ARG A 1 19 ? 0.652 0.167 -7.883 1.00 0.00 19 ARG A O 12
ATOM 16451 N N . GLU A 1 20 ? 0.068 0.835 -9.951 1.00 0.00 20 GLU A N 12
ATOM 16452 C CA . GLU A 1 20 ? -0.677 -0.382 -10.253 1.00 0.00 20 GLU A CA 12
ATOM 16453 C C . GLU A 1 20 ? 0.257 -1.587 -10.323 1.00 0.00 20 GLU A C 12
ATOM 16454 O O . GLU A 1 20 ? 1.022 -1.739 -11.275 1.00 0.00 20 GLU A O 12
ATOM 16466 N N . VAL A 1 21 ? 0.188 -2.442 -9.307 1.00 0.00 21 VAL A N 12
ATOM 16467 C CA . VAL A 1 21 ? 1.025 -3.634 -9.253 1.00 0.00 21 VAL A CA 12
ATOM 16468 C C . VAL A 1 21 ? 0.212 -4.890 -9.546 1.00 0.00 21 VAL A C 12
ATOM 16469 O O . VAL A 1 21 ? -0.949 -4.994 -9.152 1.00 0.00 21 VAL A O 12
ATOM 16482 N N . GLN A 1 22 ? 0.832 -5.841 -10.238 1.00 0.00 22 GLN A N 12
ATOM 16483 C CA . GLN A 1 22 ? 0.165 -7.091 -10.583 1.00 0.00 22 GLN A CA 12
ATOM 16484 C C . GLN A 1 22 ? 0.851 -8.277 -9.914 1.00 0.00 22 GLN A C 12
ATOM 16485 O O . GLN A 1 22 ? 2.014 -8.192 -9.520 1.00 0.00 22 GLN A O 12
ATOM 16499 N N . ALA A 1 23 ? 0.123 -9.382 -9.788 1.00 0.00 23 ALA A N 12
ATOM 16500 C CA . ALA A 1 23 ? 0.662 -10.585 -9.168 1.00 0.00 23 ALA A CA 12
ATOM 16501 C C . ALA A 1 23 ? -0.187 -11.806 -9.508 1.00 0.00 23 ALA A C 12
ATOM 16502 O O . ALA A 1 23 ? -1.271 -11.679 -10.075 1.00 0.00 23 ALA A O 12
ATOM 16509 N N . GLU A 1 24 ? 0.315 -12.986 -9.159 1.00 0.00 24 GLU A N 12
ATOM 16510 C CA . GLU A 1 24 ? -0.398 -14.229 -9.430 1.00 0.00 24 GLU A CA 12
ATOM 16511 C C . GLU A 1 24 ? -0.815 -14.912 -8.130 1.00 0.00 24 GLU A C 12
ATOM 16512 O O . GLU A 1 24 ? -0.169 -14.748 -7.096 1.00 0.00 24 GLU A O 12
ATOM 16524 N N . ALA A 1 25 ? -1.899 -15.677 -8.192 1.00 0.00 25 ALA A N 12
ATOM 16525 C CA . ALA A 1 25 ? -2.402 -16.386 -7.022 1.00 0.00 25 ALA A CA 12
ATOM 16526 C C . ALA A 1 25 ? -1.331 -17.295 -6.429 1.00 0.00 25 ALA A C 12
ATOM 16527 O O . ALA A 1 25 ? -0.877 -18.238 -7.074 1.00 0.00 25 ALA A O 12
ATOM 16534 N N . GLY A 1 26 ? -0.931 -17.004 -5.194 1.00 0.00 26 GLY A N 12
ATOM 16535 C CA . GLY A 1 26 ? 0.084 -17.805 -4.535 1.00 0.00 26 GLY A CA 12
ATOM 16536 C C . GLY A 1 26 ? 1.471 -17.207 -4.669 1.00 0.00 26 GLY A C 12
ATOM 16537 O O . GLY A 1 26 ? 2.426 -17.698 -4.068 1.00 0.00 26 GLY A O 12
ATOM 16541 N N . ALA A 1 27 ? 1.582 -16.146 -5.462 1.00 0.00 27 ALA A N 12
ATOM 16542 C CA . ALA A 1 27 ? 2.862 -15.481 -5.672 1.00 0.00 27 ALA A CA 12
ATOM 16543 C C . ALA A 1 27 ? 3.172 -14.514 -4.535 1.00 0.00 27 ALA A C 12
ATOM 16544 O O . ALA A 1 27 ? 2.340 -14.287 -3.656 1.00 0.00 27 ALA A O 12
ATOM 16551 N N . SER A 1 28 ? 4.374 -13.946 -4.558 1.00 0.00 28 SER A N 12
ATOM 16552 C CA . SER A 1 28 ? 4.795 -13.006 -3.526 1.00 0.00 28 SER A CA 12
ATOM 16553 C C . SER A 1 28 ? 4.940 -11.599 -4.098 1.00 0.00 28 SER A C 12
ATOM 16554 O O . SER A 1 28 ? 5.950 -11.271 -4.720 1.00 0.00 28 SER A O 12
ATOM 16562 N N . ALA A 1 29 ? 3.921 -10.772 -3.884 1.00 0.00 29 ALA A N 12
ATOM 16563 C CA . ALA A 1 29 ? 3.935 -9.401 -4.376 1.00 0.00 29 ALA A CA 12
ATOM 16564 C C . ALA A 1 29 ? 4.975 -8.563 -3.640 1.00 0.00 29 ALA A C 12
ATOM 16565 O O . ALA A 1 29 ? 5.576 -9.017 -2.665 1.00 0.00 29 ALA A O 12
ATOM 16572 N N . THR A 1 30 ? 5.185 -7.338 -4.112 1.00 0.00 30 THR A N 12
ATOM 16573 C CA . THR A 1 30 ? 6.154 -6.438 -3.500 1.00 0.00 30 THR A CA 12
ATOM 16574 C C . THR A 1 30 ? 5.888 -4.991 -3.897 1.00 0.00 30 THR A C 12
ATOM 16575 O O . THR A 1 30 ? 6.097 -4.604 -5.048 1.00 0.00 30 THR A O 12
ATOM 16586 N N . LEU A 1 31 ? 5.426 -4.195 -2.939 1.00 0.00 31 LEU A N 12
ATOM 16587 C CA . LEU A 1 31 ? 5.132 -2.788 -3.189 1.00 0.00 31 LEU A CA 12
ATOM 16588 C C . LEU A 1 31 ? 6.235 -1.894 -2.634 1.00 0.00 31 LEU A C 12
ATOM 16589 O O . LEU A 1 31 ? 6.248 -1.572 -1.445 1.00 0.00 31 LEU A O 12
ATOM 16605 N N . SER A 1 32 ? 7.159 -1.494 -3.501 1.00 0.00 32 SER A N 12
ATOM 16606 C CA . SER A 1 32 ? 8.268 -0.638 -3.097 1.00 0.00 32 SER A CA 12
ATOM 16607 C C . SER A 1 32 ? 7.926 0.833 -3.314 1.00 0.00 32 SER A C 12
ATOM 16608 O O . SER A 1 32 ? 7.133 1.174 -4.192 1.00 0.00 32 SER A O 12
ATOM 16616 N N . CYS A 1 33 ? 8.529 1.700 -2.508 1.00 0.00 33 CYS A N 12
ATOM 16617 C CA . CYS A 1 33 ? 8.289 3.135 -2.610 1.00 0.00 33 CYS A CA 12
ATOM 16618 C C . CYS A 1 33 ? 9.431 3.924 -1.978 1.00 0.00 33 CYS A C 12
ATOM 16619 O O . CYS A 1 33 ? 9.865 3.622 -0.867 1.00 0.00 33 CYS A O 12
ATOM 16627 N N . GLU A 1 34 ? 9.913 4.934 -2.695 1.00 0.00 34 GLU A N 12
ATOM 16628 C CA . GLU A 1 34 ? 11.006 5.765 -2.205 1.00 0.00 34 GLU A CA 12
ATOM 16629 C C . GLU A 1 34 ? 10.546 6.641 -1.043 1.00 0.00 34 GLU A C 12
ATOM 16630 O O . GLU A 1 34 ? 9.351 6.878 -0.866 1.00 0.00 34 GLU A O 12
ATOM 16642 N N . VAL A 1 35 ? 11.503 7.120 -0.255 1.00 0.00 35 VAL A N 12
ATOM 16643 C CA . VAL A 1 35 ? 11.196 7.970 0.889 1.00 0.00 35 VAL A CA 12
ATOM 16644 C C . VAL A 1 35 ? 12.198 9.114 1.007 1.00 0.00 35 VAL A C 12
ATOM 16645 O O . VAL A 1 35 ? 13.408 8.901 0.950 1.00 0.00 35 VAL A O 12
ATOM 16658 N N . ALA A 1 36 ? 11.684 10.328 1.174 1.00 0.00 36 ALA A N 12
ATOM 16659 C CA . ALA A 1 36 ? 12.533 11.506 1.303 1.00 0.00 36 ALA A CA 12
ATOM 16660 C C . ALA A 1 36 ? 13.563 11.321 2.413 1.00 0.00 36 ALA A C 12
ATOM 16661 O O . ALA A 1 36 ? 14.609 11.968 2.414 1.00 0.00 36 ALA A O 12
ATOM 16668 N N . GLN A 1 37 ? 13.257 10.436 3.356 1.00 0.00 37 GLN A N 12
ATOM 16669 C CA . GLN A 1 37 ? 14.156 10.168 4.472 1.00 0.00 37 GLN A CA 12
ATOM 16670 C C . GLN A 1 37 ? 14.010 8.729 4.956 1.00 0.00 37 GLN A C 12
ATOM 16671 O O . GLN A 1 37 ? 12.898 8.219 5.089 1.00 0.00 37 GLN A O 12
ATOM 16685 N N . ALA A 1 38 ? 15.140 8.080 5.217 1.00 0.00 38 ALA A N 12
ATOM 16686 C CA . ALA A 1 38 ? 15.138 6.701 5.688 1.00 0.00 38 ALA A CA 12
ATOM 16687 C C . ALA A 1 38 ? 14.674 6.616 7.138 1.00 0.00 38 ALA A C 12
ATOM 16688 O O . ALA A 1 38 ? 13.643 6.015 7.435 1.00 0.00 38 ALA A O 12
ATOM 16695 N N . GLN A 1 39 ? 15.444 7.222 8.036 1.00 0.00 39 GLN A N 12
ATOM 16696 C CA . GLN A 1 39 ? 15.112 7.213 9.456 1.00 0.00 39 GLN A CA 12
ATOM 16697 C C . GLN A 1 39 ? 13.602 7.284 9.662 1.00 0.00 39 GLN A C 12
ATOM 16698 O O . GLN A 1 39 ? 13.059 6.664 10.577 1.00 0.00 39 GLN A O 12
ATOM 16712 N N . THR A 1 40 ? 12.928 8.046 8.806 1.00 0.00 40 THR A N 12
ATOM 16713 C CA . THR A 1 40 ? 11.482 8.200 8.895 1.00 0.00 40 THR A CA 12
ATOM 16714 C C . THR A 1 40 ? 10.784 6.845 8.914 1.00 0.00 40 THR A C 12
ATOM 16715 O O . THR A 1 40 ? 11.279 5.874 8.342 1.00 0.00 40 THR A O 12
ATOM 16726 N N . GLU A 1 41 ? 9.633 6.786 9.576 1.00 0.00 41 GLU A N 12
ATOM 16727 C CA . GLU A 1 41 ? 8.868 5.547 9.669 1.00 0.00 41 GLU A CA 12
ATOM 16728 C C . GLU A 1 41 ? 7.594 5.631 8.833 1.00 0.00 41 GLU A C 12
ATOM 16729 O O . GLU A 1 41 ? 7.063 6.716 8.597 1.00 0.00 41 GLU A O 12
ATOM 16741 N N . VAL A 1 42 ? 7.110 4.476 8.387 1.00 0.00 42 VAL A N 12
ATOM 16742 C CA . VAL A 1 42 ? 5.898 4.417 7.578 1.00 0.00 42 VAL A CA 12
ATOM 16743 C C . VAL A 1 42 ? 4.949 3.338 8.087 1.00 0.00 42 VAL A C 12
ATOM 16744 O O . VAL A 1 42 ? 5.352 2.440 8.828 1.00 0.00 42 VAL A O 12
ATOM 16757 N N . THR A 1 43 ? 3.686 3.430 7.684 1.00 0.00 43 THR A N 12
ATOM 16758 C CA . THR A 1 43 ? 2.679 2.462 8.099 1.00 0.00 43 THR A CA 12
ATOM 16759 C C . THR A 1 43 ? 1.683 2.189 6.977 1.00 0.00 43 THR A C 12
ATOM 16760 O O . THR A 1 43 ? 0.853 3.039 6.651 1.00 0.00 43 THR A O 12
ATOM 16771 N N . TRP A 1 44 ? 1.770 1.000 6.392 1.00 0.00 44 TRP A N 12
ATOM 16772 C CA . TRP A 1 44 ? 0.874 0.616 5.307 1.00 0.00 44 TRP A CA 12
ATOM 16773 C C . TRP A 1 44 ? -0.566 0.521 5.797 1.00 0.00 44 TRP A C 12
ATOM 16774 O O . TRP A 1 44 ? -0.816 0.215 6.963 1.00 0.00 44 TRP A O 12
ATOM 16795 N N . TYR A 1 45 ? -1.510 0.786 4.900 1.00 0.00 45 TYR A N 12
ATOM 16796 C CA . TYR A 1 45 ? -2.926 0.732 5.243 1.00 0.00 45 TYR A CA 12
ATOM 16797 C C . TYR A 1 45 ? -3.738 0.109 4.111 1.00 0.00 45 TYR A C 12
ATOM 16798 O O . TYR A 1 45 ? -3.798 0.647 3.005 1.00 0.00 45 TYR A O 12
ATOM 16816 N N . LYS A 1 46 ? -4.361 -1.029 4.396 1.00 0.00 46 LYS A N 12
ATOM 16817 C CA . LYS A 1 46 ? -5.172 -1.727 3.405 1.00 0.00 46 LYS A CA 12
ATOM 16818 C C . LYS A 1 46 ? -6.634 -1.305 3.504 1.00 0.00 46 LYS A C 12
ATOM 16819 O O . LYS A 1 46 ? -7.235 -1.360 4.578 1.00 0.00 46 LYS A O 12
ATOM 16838 N N . ASP A 1 47 ? -7.202 -0.887 2.378 1.00 0.00 47 ASP A N 12
ATOM 16839 C CA . ASP A 1 47 ? -8.596 -0.459 2.338 1.00 0.00 47 ASP A CA 12
ATOM 16840 C C . ASP A 1 47 ? -8.936 0.400 3.552 1.00 0.00 47 ASP A C 12
ATOM 16841 O O . ASP A 1 47 ? -9.993 0.243 4.160 1.00 0.00 47 ASP A O 12
ATOM 16850 N N . GLY A 1 48 ? -8.030 1.310 3.899 1.00 0.00 48 GLY A N 12
ATOM 16851 C CA . GLY A 1 48 ? -8.252 2.179 5.039 1.00 0.00 48 GLY A CA 12
ATOM 16852 C C . GLY A 1 48 ? -8.174 1.437 6.359 1.00 0.00 48 GLY A C 12
ATOM 16853 O O . GLY A 1 48 ? -8.921 1.733 7.292 1.00 0.00 48 GLY A O 12
ATOM 16857 N N . LYS A 1 49 ? -7.269 0.468 6.438 1.00 0.00 49 LYS A N 12
ATOM 16858 C CA . LYS A 1 49 ? -7.096 -0.321 7.652 1.00 0.00 49 LYS A CA 12
ATOM 16859 C C . LYS A 1 49 ? -5.617 -0.549 7.947 1.00 0.00 49 LYS A C 12
ATOM 16860 O O . LYS A 1 49 ? -4.853 -0.951 7.069 1.00 0.00 49 LYS A O 12
ATOM 16879 N N . LYS A 1 50 ? -5.219 -0.290 9.188 1.00 0.00 50 LYS A N 12
ATOM 16880 C CA . LYS A 1 50 ? -3.832 -0.470 9.600 1.00 0.00 50 LYS A CA 12
ATOM 16881 C C . LYS A 1 50 ? -3.382 -1.911 9.384 1.00 0.00 50 LYS A C 12
ATOM 16882 O O . LYS A 1 50 ? -3.954 -2.842 9.952 1.00 0.00 50 LYS A O 12
ATOM 16901 N N . LEU A 1 51 ? -2.355 -2.088 8.561 1.00 0.00 51 LEU A N 12
ATOM 16902 C CA . LEU A 1 51 ? -1.827 -3.417 8.271 1.00 0.00 51 LEU A CA 12
ATOM 16903 C C . LEU A 1 51 ? -0.857 -3.867 9.359 1.00 0.00 51 LEU A C 12
ATOM 16904 O O . LEU A 1 51 ? -0.541 -3.108 10.276 1.00 0.00 51 LEU A O 12
ATOM 16920 N N . SER A 1 52 ? -0.386 -5.105 9.249 1.00 0.00 52 SER A N 12
ATOM 16921 C CA . SER A 1 52 ? 0.548 -5.657 10.225 1.00 0.00 52 SER A CA 12
ATOM 16922 C C . SER A 1 52 ? 1.442 -6.713 9.583 1.00 0.00 52 SER A C 12
ATOM 16923 O O . SER A 1 52 ? 0.957 -7.663 8.968 1.00 0.00 52 SER A O 12
ATOM 16931 N N . SER A 1 53 ? 2.752 -6.540 9.732 1.00 0.00 53 SER A N 12
ATOM 16932 C CA . SER A 1 53 ? 3.716 -7.475 9.164 1.00 0.00 53 SER A CA 12
ATOM 16933 C C . SER A 1 53 ? 3.527 -8.872 9.749 1.00 0.00 53 SER A C 12
ATOM 16934 O O . SER A 1 53 ? 4.063 -9.190 10.810 1.00 0.00 53 SER A O 12
ATOM 16942 N N . SER A 1 54 ? 2.760 -9.701 9.049 1.00 0.00 54 SER A N 12
ATOM 16943 C CA . SER A 1 54 ? 2.496 -11.063 9.499 1.00 0.00 54 SER A CA 12
ATOM 16944 C C . SER A 1 54 ? 3.184 -12.078 8.592 1.00 0.00 54 SER A C 12
ATOM 16945 O O . SER A 1 54 ? 3.661 -11.737 7.510 1.00 0.00 54 SER A O 12
ATOM 16953 N N . SER A 1 55 ? 3.233 -13.327 9.043 1.00 0.00 55 SER A N 12
ATOM 16954 C CA . SER A 1 55 ? 3.866 -14.393 8.276 1.00 0.00 55 SER A CA 12
ATOM 16955 C C . SER A 1 55 ? 3.629 -14.201 6.781 1.00 0.00 55 SER A C 12
ATOM 16956 O O . SER A 1 55 ? 4.492 -14.506 5.958 1.00 0.00 55 SER A O 12
ATOM 16964 N N . LYS A 1 56 ? 2.450 -13.693 6.436 1.00 0.00 56 LYS A N 12
ATOM 16965 C CA . LYS A 1 56 ? 2.097 -13.457 5.041 1.00 0.00 56 LYS A CA 12
ATOM 16966 C C . LYS A 1 56 ? 2.700 -12.150 4.540 1.00 0.00 56 LYS A C 12
ATOM 16967 O O . LYS A 1 56 ? 3.563 -12.149 3.662 1.00 0.00 56 LYS A O 12
ATOM 16986 N N . VAL A 1 57 ? 2.242 -11.037 5.105 1.00 0.00 57 VAL A N 12
ATOM 16987 C CA . VAL A 1 57 ? 2.739 -9.722 4.717 1.00 0.00 57 VAL A CA 12
ATOM 16988 C C . VAL A 1 57 ? 3.978 -9.344 5.520 1.00 0.00 57 VAL A C 12
ATOM 16989 O O . VAL A 1 57 ? 3.995 -9.462 6.746 1.00 0.00 57 VAL A O 12
ATOM 17002 N N . ARG A 1 58 ? 5.012 -8.887 4.822 1.00 0.00 58 ARG A N 12
ATOM 17003 C CA . ARG A 1 58 ? 6.257 -8.491 5.471 1.00 0.00 58 ARG A CA 12
ATOM 17004 C C . ARG A 1 58 ? 6.650 -7.072 5.073 1.00 0.00 58 ARG A C 12
ATOM 17005 O O . ARG A 1 58 ? 6.821 -6.772 3.891 1.00 0.00 58 ARG A O 12
ATOM 17026 N N . VAL A 1 59 ? 6.791 -6.201 6.068 1.00 0.00 59 VAL A N 12
ATOM 17027 C CA . VAL A 1 59 ? 7.164 -4.813 5.822 1.00 0.00 59 VAL A CA 12
ATOM 17028 C C . VAL A 1 59 ? 8.676 -4.631 5.890 1.00 0.00 59 VAL A C 12
ATOM 17029 O O . VAL A 1 59 ? 9.258 -4.592 6.974 1.00 0.00 59 VAL A O 12
ATOM 17042 N N . GLU A 1 60 ? 9.306 -4.518 4.725 1.00 0.00 60 GLU A N 12
ATOM 17043 C CA . GLU A 1 60 ? 10.751 -4.340 4.653 1.00 0.00 60 GLU A CA 12
ATOM 17044 C C . GLU A 1 60 ? 11.109 -2.867 4.470 1.00 0.00 60 GLU A C 12
ATOM 17045 O O . GLU A 1 60 ? 10.461 -2.150 3.710 1.00 0.00 60 GLU A O 12
ATOM 17057 N N . ALA A 1 61 ? 12.146 -2.425 5.174 1.00 0.00 61 ALA A N 12
ATOM 17058 C CA . ALA A 1 61 ? 12.592 -1.040 5.089 1.00 0.00 61 ALA A CA 12
ATOM 17059 C C . ALA A 1 61 ? 14.085 -0.961 4.788 1.00 0.00 61 ALA A C 12
ATOM 17060 O O . ALA A 1 61 ? 14.912 -0.942 5.699 1.00 0.00 61 ALA A O 12
ATOM 17067 N N . VAL A 1 62 ? 14.423 -0.916 3.503 1.00 0.00 62 VAL A N 12
ATOM 17068 C CA . VAL A 1 62 ? 15.817 -0.839 3.082 1.00 0.00 62 VAL A CA 12
ATOM 17069 C C . VAL A 1 62 ? 16.224 0.601 2.789 1.00 0.00 62 VAL A C 12
ATOM 17070 O O . VAL A 1 62 ? 15.423 1.524 2.930 1.00 0.00 62 VAL A O 12
ATOM 17083 N N . GLY A 1 63 ? 17.475 0.785 2.379 1.00 0.00 63 GLY A N 12
ATOM 17084 C CA . GLY A 1 63 ? 17.967 2.115 2.071 1.00 0.00 63 GLY A CA 12
ATOM 17085 C C . GLY A 1 63 ? 16.909 2.991 1.429 1.00 0.00 63 GLY A C 12
ATOM 17086 O O . GLY A 1 63 ? 16.545 2.788 0.270 1.00 0.00 63 GLY A O 12
ATOM 17090 N N . CYS A 1 64 ? 16.412 3.965 2.184 1.00 0.00 64 CYS A N 12
ATOM 17091 C CA . CYS A 1 64 ? 15.387 4.873 1.682 1.00 0.00 64 CYS A CA 12
ATOM 17092 C C . CYS A 1 64 ? 14.445 4.153 0.723 1.00 0.00 64 CYS A C 12
ATOM 17093 O O . CYS A 1 64 ? 14.150 4.649 -0.365 1.00 0.00 64 CYS A O 12
ATOM 17101 N N . THR A 1 65 ? 13.976 2.979 1.133 1.00 0.00 65 THR A N 12
ATOM 17102 C CA . THR A 1 65 ? 13.069 2.188 0.309 1.00 0.00 65 THR A CA 12
ATOM 17103 C C . THR A 1 65 ? 12.191 1.286 1.169 1.00 0.00 65 THR A C 12
ATOM 17104 O O . THR A 1 65 ? 12.692 0.449 1.919 1.00 0.00 65 THR A O 12
ATOM 17115 N N . ARG A 1 66 ? 10.879 1.462 1.054 1.00 0.00 66 ARG A N 12
ATOM 17116 C CA . ARG A 1 66 ? 9.931 0.663 1.821 1.00 0.00 66 ARG A CA 12
ATOM 17117 C C . ARG A 1 66 ? 9.158 -0.287 0.911 1.00 0.00 66 ARG A C 12
ATOM 17118 O O . ARG A 1 66 ? 8.311 0.141 0.126 1.00 0.00 66 ARG A O 12
ATOM 17139 N N . ARG A 1 67 ? 9.456 -1.577 1.021 1.00 0.00 67 ARG A N 12
ATOM 17140 C CA . ARG A 1 67 ? 8.791 -2.587 0.206 1.00 0.00 67 ARG A CA 12
ATOM 17141 C C . ARG A 1 67 ? 7.889 -3.469 1.064 1.00 0.00 67 ARG A C 12
ATOM 17142 O O . ARG A 1 67 ? 8.211 -3.774 2.214 1.00 0.00 67 ARG A O 12
ATOM 17163 N N . LEU A 1 68 ? 6.758 -3.877 0.499 1.00 0.00 68 LEU A N 12
ATOM 17164 C CA . LEU A 1 68 ? 5.808 -4.724 1.212 1.00 0.00 68 LEU A CA 12
ATOM 17165 C C . LEU A 1 68 ? 5.631 -6.062 0.501 1.00 0.00 68 LEU A C 12
ATOM 17166 O O . LEU A 1 68 ? 4.874 -6.169 -0.464 1.00 0.00 68 LEU A O 12
ATOM 17182 N N . VAL A 1 69 ? 6.334 -7.081 0.985 1.00 0.00 69 VAL A N 12
ATOM 17183 C CA . VAL A 1 69 ? 6.252 -8.413 0.399 1.00 0.00 69 VAL A CA 12
ATOM 17184 C C . VAL A 1 69 ? 5.017 -9.157 0.894 1.00 0.00 69 VAL A C 12
ATOM 17185 O O . VAL A 1 69 ? 4.891 -9.451 2.083 1.00 0.00 69 VAL A O 12
ATOM 17198 N N . VAL A 1 70 ? 4.107 -9.461 -0.026 1.00 0.00 70 VAL A N 12
ATOM 17199 C CA . VAL A 1 70 ? 2.881 -10.172 0.317 1.00 0.00 70 VAL A CA 12
ATOM 17200 C C . VAL A 1 70 ? 2.940 -11.623 -0.148 1.00 0.00 70 VAL A C 12
ATOM 17201 O O . VAL A 1 70 ? 2.755 -11.915 -1.329 1.00 0.00 70 VAL A O 12
ATOM 17214 N N . GLN A 1 71 ? 3.200 -12.529 0.790 1.00 0.00 71 GLN A N 12
ATOM 17215 C CA . GLN A 1 71 ? 3.284 -13.950 0.476 1.00 0.00 71 GLN A CA 12
ATOM 17216 C C . GLN A 1 71 ? 1.906 -14.519 0.155 1.00 0.00 71 GLN A C 12
ATOM 17217 O O . GLN A 1 71 ? 0.900 -14.087 0.717 1.00 0.00 71 GLN A O 12
ATOM 17231 N N . GLN A 1 72 ? 1.868 -15.489 -0.753 1.00 0.00 72 GLN A N 12
ATOM 17232 C CA . GLN A 1 72 ? 0.613 -16.116 -1.149 1.00 0.00 72 GLN A CA 12
ATOM 17233 C C . GLN A 1 72 ? -0.443 -15.063 -1.472 1.00 0.00 72 GLN A C 12
ATOM 17234 O O . GLN A 1 72 ? -1.562 -15.116 -0.963 1.00 0.00 72 GLN A O 12
ATOM 17248 N N . ALA A 1 73 ? -0.078 -14.108 -2.321 1.00 0.00 73 ALA A N 12
ATOM 17249 C CA . ALA A 1 73 ? -0.994 -13.044 -2.713 1.00 0.00 73 ALA A CA 12
ATOM 17250 C C . ALA A 1 73 ? -2.272 -13.615 -3.318 1.00 0.00 73 ALA A C 12
ATOM 17251 O O . ALA A 1 73 ? -2.289 -14.037 -4.473 1.00 0.00 73 ALA A O 12
ATOM 17258 N N . GLY A 1 74 ? -3.342 -13.625 -2.528 1.00 0.00 74 GLY A N 12
ATOM 17259 C CA . GLY A 1 74 ? -4.610 -14.148 -3.003 1.00 0.00 74 GLY A CA 12
ATOM 17260 C C . GLY A 1 74 ? -5.687 -13.084 -3.070 1.00 0.00 74 GLY A C 12
ATOM 17261 O O . GLY A 1 74 ? -5.490 -11.963 -2.601 1.00 0.00 74 GLY A O 12
ATOM 17265 N N . GLN A 1 75 ? -6.828 -13.434 -3.655 1.00 0.00 75 GLN A N 12
ATOM 17266 C CA . GLN A 1 75 ? -7.939 -12.499 -3.783 1.00 0.00 75 GLN A CA 12
ATOM 17267 C C . GLN A 1 75 ? -8.020 -11.580 -2.568 1.00 0.00 75 GLN A C 12
ATOM 17268 O O . GLN A 1 75 ? -8.039 -10.357 -2.703 1.00 0.00 75 GLN A O 12
ATOM 17282 N N . ALA A 1 76 ? -8.067 -12.178 -1.382 1.00 0.00 76 ALA A N 12
ATOM 17283 C CA . ALA A 1 76 ? -8.144 -11.413 -0.144 1.00 0.00 76 ALA A CA 12
ATOM 17284 C C . ALA A 1 76 ? -7.095 -10.307 -0.115 1.00 0.00 76 ALA A C 12
ATOM 17285 O O . ALA A 1 76 ? -7.425 -9.130 0.021 1.00 0.00 76 ALA A O 12
ATOM 17292 N N . GLU A 1 77 ? -5.830 -10.695 -0.244 1.00 0.00 77 GLU A N 12
ATOM 17293 C CA . GLU A 1 77 ? -4.732 -9.735 -0.231 1.00 0.00 77 GLU A CA 12
ATOM 17294 C C . GLU A 1 77 ? -4.936 -8.662 -1.296 1.00 0.00 77 GLU A C 12
ATOM 17295 O O . GLU A 1 77 ? -4.647 -7.487 -1.072 1.00 0.00 77 GLU A O 12
ATOM 17307 N N . ALA A 1 78 ? -5.435 -9.075 -2.456 1.00 0.00 78 ALA A N 12
ATOM 17308 C CA . ALA A 1 78 ? -5.678 -8.150 -3.556 1.00 0.00 78 ALA A CA 12
ATOM 17309 C C . ALA A 1 78 ? -6.535 -6.973 -3.104 1.00 0.00 78 ALA A C 12
ATOM 17310 O O . ALA A 1 78 ? -7.560 -7.154 -2.448 1.00 0.00 78 ALA A O 12
ATOM 17317 N N . GLY A 1 79 ? -6.107 -5.765 -3.458 1.00 0.00 79 GLY A N 12
ATOM 17318 C CA . GLY A 1 79 ? -6.846 -4.575 -3.078 1.00 0.00 79 GLY A CA 12
ATOM 17319 C C . GLY A 1 79 ? -6.065 -3.301 -3.334 1.00 0.00 79 GLY A C 12
ATOM 17320 O O . GLY A 1 79 ? -5.367 -3.185 -4.341 1.00 0.00 79 GLY A O 12
ATOM 17324 N N . GLU A 1 80 ? -6.184 -2.342 -2.420 1.00 0.00 80 GLU A N 12
ATOM 17325 C CA . GLU A 1 80 ? -5.485 -1.070 -2.554 1.00 0.00 80 GLU A CA 12
ATOM 17326 C C . GLU A 1 80 ? -4.785 -0.694 -1.251 1.00 0.00 80 GLU A C 12
ATOM 17327 O O . GLU A 1 80 ? -5.427 -0.275 -0.287 1.00 0.00 80 GLU A O 12
ATOM 17339 N N . TYR A 1 81 ? -3.466 -0.847 -1.229 1.00 0.00 81 TYR A N 12
ATOM 17340 C CA . TYR A 1 81 ? -2.678 -0.527 -0.045 1.00 0.00 81 TYR A CA 12
ATOM 17341 C C . TYR A 1 81 ? -2.344 0.961 0.001 1.00 0.00 81 TYR A C 12
ATOM 17342 O O . TYR A 1 81 ? -2.414 1.656 -1.012 1.00 0.00 81 TYR A O 12
ATOM 17360 N N . SER A 1 82 ? -1.979 1.443 1.185 1.00 0.00 82 SER A N 12
ATOM 17361 C CA . SER A 1 82 ? -1.636 2.848 1.366 1.00 0.00 82 SER A CA 12
ATOM 17362 C C . SER A 1 82 ? -0.495 3.005 2.367 1.00 0.00 82 SER A C 12
ATOM 17363 O O . SER A 1 82 ? -0.667 2.767 3.563 1.00 0.00 82 SER A O 12
ATOM 17371 N N . CYS A 1 83 ? 0.669 3.406 1.868 1.00 0.00 83 CYS A N 12
ATOM 17372 C CA . CYS A 1 83 ? 1.840 3.593 2.717 1.00 0.00 83 CYS A CA 12
ATOM 17373 C C . CYS A 1 83 ? 1.862 4.998 3.311 1.00 0.00 83 CYS A C 12
ATOM 17374 O O . CYS A 1 83 ? 2.343 5.940 2.682 1.00 0.00 83 CYS A O 12
ATOM 17382 N N . GLU A 1 84 ? 1.337 5.130 4.525 1.00 0.00 84 GLU A N 12
ATOM 17383 C CA . GLU A 1 84 ? 1.294 6.421 5.202 1.00 0.00 84 GLU A CA 12
ATOM 17384 C C . GLU A 1 84 ? 2.631 6.730 5.870 1.00 0.00 84 GLU A C 12
ATOM 17385 O O . GLU A 1 84 ? 3.396 5.824 6.198 1.00 0.00 84 GLU A O 12
ATOM 17397 N N . ALA A 1 85 ? 2.904 8.015 6.067 1.00 0.00 85 ALA A N 12
ATOM 17398 C CA . ALA A 1 85 ? 4.147 8.444 6.697 1.00 0.00 85 ALA A CA 12
ATOM 17399 C C . ALA A 1 85 ? 4.155 9.952 6.924 1.00 0.00 85 ALA A C 12
ATOM 17400 O O . ALA A 1 85 ? 4.231 10.732 5.976 1.00 0.00 85 ALA A O 12
ATOM 17407 N N . GLY A 1 86 ? 4.075 10.355 8.189 1.00 0.00 86 GLY A N 12
ATOM 17408 C CA . GLY A 1 86 ? 4.074 11.769 8.518 1.00 0.00 86 GLY A CA 12
ATOM 17409 C C . GLY A 1 86 ? 2.786 12.457 8.114 1.00 0.00 86 GLY A C 12
ATOM 17410 O O . GLY A 1 86 ? 1.804 12.439 8.856 1.00 0.00 86 GLY A O 12
ATOM 17414 N N . GLY A 1 87 ? 2.788 13.068 6.932 1.00 0.00 87 GLY A N 12
ATOM 17415 C CA . GLY A 1 87 ? 1.606 13.759 6.452 1.00 0.00 87 GLY A CA 12
ATOM 17416 C C . GLY A 1 87 ? 1.284 13.422 5.009 1.00 0.00 87 GLY A C 12
ATOM 17417 O O . GLY A 1 87 ? 0.684 14.227 4.298 1.00 0.00 87 GLY A O 12
ATOM 17421 N N . GLN A 1 88 ? 1.686 12.232 4.577 1.00 0.00 88 GLN A N 12
ATOM 17422 C CA . GLN A 1 88 ? 1.438 11.793 3.209 1.00 0.00 88 GLN A CA 12
ATOM 17423 C C . GLN A 1 88 ? 1.234 10.283 3.150 1.00 0.00 88 GLN A C 12
ATOM 17424 O O . GLN A 1 88 ? 1.523 9.570 4.111 1.00 0.00 88 GLN A O 12
ATOM 17438 N N . GLN A 1 89 ? 0.733 9.802 2.016 1.00 0.00 89 GLN A N 12
ATOM 17439 C CA . GLN A 1 89 ? 0.490 8.376 1.833 1.00 0.00 89 GLN A CA 12
ATOM 17440 C C . GLN A 1 89 ? 0.238 8.051 0.365 1.00 0.00 89 GLN A C 12
ATOM 17441 O O . GLN A 1 89 ? -0.637 8.640 -0.271 1.00 0.00 89 GLN A O 12
ATOM 17455 N N . LEU A 1 90 ? 1.010 7.110 -0.168 1.00 0.00 90 LEU A N 12
ATOM 17456 C CA . LEU A 1 90 ? 0.871 6.706 -1.563 1.00 0.00 90 LEU A CA 12
ATOM 17457 C C . LEU A 1 90 ? -0.024 5.477 -1.687 1.00 0.00 90 LEU A C 12
ATOM 17458 O O . LEU A 1 90 ? -0.137 4.682 -0.754 1.00 0.00 90 LEU A O 12
ATOM 17474 N N . SER A 1 91 ? -0.656 5.326 -2.847 1.00 0.00 91 SER A N 12
ATOM 17475 C CA . SER A 1 91 ? -1.543 4.195 -3.093 1.00 0.00 91 SER A CA 12
ATOM 17476 C C . SER A 1 91 ? -0.812 3.086 -3.845 1.00 0.00 91 SER A C 12
ATOM 17477 O O . SER A 1 91 ? 0.172 3.337 -4.541 1.00 0.00 91 SER A O 12
ATOM 17485 N N . PHE A 1 92 ? -1.300 1.859 -3.698 1.00 0.00 92 PHE A N 12
ATOM 17486 C CA . PHE A 1 92 ? -0.694 0.711 -4.361 1.00 0.00 92 PHE A CA 12
ATOM 17487 C C . PHE A 1 92 ? -1.717 -0.404 -4.561 1.00 0.00 92 PHE A C 12
ATOM 17488 O O . PHE A 1 92 ? -2.086 -1.099 -3.614 1.00 0.00 92 PHE A O 12
ATOM 17505 N N . ARG A 1 93 ? -2.171 -0.568 -5.799 1.00 0.00 93 ARG A N 12
ATOM 17506 C CA . ARG A 1 93 ? -3.152 -1.597 -6.124 1.00 0.00 93 ARG A CA 12
ATOM 17507 C C . ARG A 1 93 ? -2.467 -2.929 -6.412 1.00 0.00 93 ARG A C 12
ATOM 17508 O O . ARG A 1 93 ? -1.492 -2.989 -7.162 1.00 0.00 93 ARG A O 12
ATOM 17529 N N . LEU A 1 94 ? -2.984 -3.996 -5.812 1.00 0.00 94 LEU A N 12
ATOM 17530 C CA . LEU A 1 94 ? -2.422 -5.329 -6.004 1.00 0.00 94 LEU A CA 12
ATOM 17531 C C . LEU A 1 94 ? -3.426 -6.248 -6.693 1.00 0.00 94 LEU A C 12
ATOM 17532 O O . LEU A 1 94 ? -4.474 -6.567 -6.134 1.00 0.00 94 LEU A O 12
ATOM 17548 N N . GLN A 1 95 ? -3.095 -6.672 -7.909 1.00 0.00 95 GLN A N 12
ATOM 17549 C CA . GLN A 1 95 ? -3.967 -7.556 -8.673 1.00 0.00 95 GLN A CA 12
ATOM 17550 C C . GLN A 1 95 ? -3.492 -9.002 -8.580 1.00 0.00 95 GLN A C 12
ATOM 17551 O O . GLN A 1 95 ? -2.291 -9.270 -8.528 1.00 0.00 95 GLN A O 12
ATOM 17565 N N . VAL A 1 96 ? -4.442 -9.932 -8.558 1.00 0.00 96 VAL A N 12
ATOM 17566 C CA . VAL A 1 96 ? -4.120 -11.351 -8.472 1.00 0.00 96 VAL A CA 12
ATOM 17567 C C . VAL A 1 96 ? -4.829 -12.142 -9.565 1.00 0.00 96 VAL A C 12
ATOM 17568 O O . VAL A 1 96 ? -6.019 -11.950 -9.814 1.00 0.00 96 VAL A O 12
ATOM 17581 N N . ALA A 1 97 ? -4.089 -13.034 -10.216 1.00 0.00 97 ALA A N 12
ATOM 17582 C CA . ALA A 1 97 ? -4.647 -13.857 -11.282 1.00 0.00 97 ALA A CA 12
ATOM 17583 C C . ALA A 1 97 ? -4.860 -15.292 -10.814 1.00 0.00 97 ALA A C 12
ATOM 17584 O O . ALA A 1 97 ? -4.384 -15.685 -9.750 1.00 0.00 97 ALA A O 12
ATOM 17591 N N . GLY A 1 98 ? -5.579 -16.072 -11.616 1.00 0.00 98 GLY A N 12
ATOM 17592 C CA . GLY A 1 98 ? -5.843 -17.455 -11.265 1.00 0.00 98 GLY A CA 12
ATOM 17593 C C . GLY A 1 98 ? -6.870 -17.586 -10.158 1.00 0.00 98 GLY A C 12
ATOM 17594 O O . GLY A 1 98 ? -7.834 -16.823 -10.104 1.00 0.00 98 GLY A O 12
ATOM 17598 N N . GLN A 1 99 ? -6.664 -18.558 -9.274 1.00 0.00 99 GLN A N 12
ATOM 17599 C CA . GLN A 1 99 ? -7.582 -18.787 -8.164 1.00 0.00 99 GLN A CA 12
ATOM 17600 C C . GLN A 1 99 ? -6.893 -19.550 -7.037 1.00 0.00 99 GLN A C 12
ATOM 17601 O O . GLN A 1 99 ? -6.115 -20.472 -7.283 1.00 0.00 99 GLN A O 12
ATOM 17615 N N . CYS A 1 100 ? -7.183 -19.158 -5.802 1.00 0.00 100 CYS A N 12
ATOM 17616 C CA . CYS A 1 100 ? -6.590 -19.804 -4.636 1.00 0.00 100 CYS A CA 12
ATOM 17617 C C . CYS A 1 100 ? -6.712 -21.321 -4.734 1.00 0.00 100 CYS A C 12
ATOM 17618 O O . CYS A 1 100 ? -5.719 -22.042 -4.634 1.00 0.00 100 CYS A O 12
ATOM 17626 N N . PHE A 1 101 ? -7.937 -21.799 -4.929 1.00 0.00 101 PHE A N 12
ATOM 17627 C CA . PHE A 1 101 ? -8.190 -23.231 -5.038 1.00 0.00 101 PHE A CA 12
ATOM 17628 C C . PHE A 1 101 ? -7.071 -23.924 -5.809 1.00 0.00 101 PHE A C 12
ATOM 17629 O O . PHE A 1 101 ? -6.803 -23.596 -6.964 1.00 0.00 101 PHE A O 12
ATOM 17646 N N . GLY A 1 102 ? -6.420 -24.885 -5.161 1.00 0.00 102 GLY A N 12
ATOM 17647 C CA . GLY A 1 102 ? -5.337 -25.609 -5.801 1.00 0.00 102 GLY A CA 12
ATOM 17648 C C . GLY A 1 102 ? -5.589 -25.846 -7.276 1.00 0.00 102 GLY A C 12
ATOM 17649 O O . GLY A 1 102 ? -5.429 -26.962 -7.769 1.00 0.00 102 GLY A O 12
ATOM 17653 N N . GLY A 1 1 ? 10.305 24.677 18.429 1.00 0.00 1 GLY A N 13
ATOM 17654 C CA . GLY A 1 1 ? 9.764 25.349 17.262 1.00 0.00 1 GLY A CA 13
ATOM 17655 C C . GLY A 1 1 ? 9.551 24.404 16.096 1.00 0.00 1 GLY A C 13
ATOM 17656 O O . GLY A 1 1 ? 10.269 23.415 15.951 1.00 0.00 1 GLY A O 13
ATOM 17660 N N . SER A 1 2 ? 8.560 24.708 15.264 1.00 0.00 2 SER A N 13
ATOM 17661 C CA . SER A 1 2 ? 8.250 23.875 14.108 1.00 0.00 2 SER A CA 13
ATOM 17662 C C . SER A 1 2 ? 9.280 24.078 13.001 1.00 0.00 2 SER A C 13
ATOM 17663 O O . SER A 1 2 ? 9.871 25.150 12.876 1.00 0.00 2 SER A O 13
ATOM 17671 N N . SER A 1 3 ? 9.490 23.039 12.199 1.00 0.00 3 SER A N 13
ATOM 17672 C CA . SER A 1 3 ? 10.451 23.100 11.104 1.00 0.00 3 SER A CA 13
ATOM 17673 C C . SER A 1 3 ? 9.854 23.817 9.897 1.00 0.00 3 SER A C 13
ATOM 17674 O O . SER A 1 3 ? 10.483 24.698 9.311 1.00 0.00 3 SER A O 13
ATOM 17682 N N . GLY A 1 4 ? 8.635 23.433 9.531 1.00 0.00 4 GLY A N 13
ATOM 17683 C CA . GLY A 1 4 ? 7.973 24.049 8.396 1.00 0.00 4 GLY A CA 13
ATOM 17684 C C . GLY A 1 4 ? 6.478 23.796 8.389 1.00 0.00 4 GLY A C 13
ATOM 17685 O O . GLY A 1 4 ? 6.008 22.830 7.788 1.00 0.00 4 GLY A O 13
ATOM 17689 N N . SER A 1 5 ? 5.729 24.665 9.061 1.00 0.00 5 SER A N 13
ATOM 17690 C CA . SER A 1 5 ? 4.279 24.528 9.135 1.00 0.00 5 SER A CA 13
ATOM 17691 C C . SER A 1 5 ? 3.658 24.576 7.742 1.00 0.00 5 SER A C 13
ATOM 17692 O O . SER A 1 5 ? 2.822 23.743 7.394 1.00 0.00 5 SER A O 13
ATOM 17700 N N . SER A 1 6 ? 4.072 25.560 6.950 1.00 0.00 6 SER A N 13
ATOM 17701 C CA . SER A 1 6 ? 3.554 25.721 5.596 1.00 0.00 6 SER A CA 13
ATOM 17702 C C . SER A 1 6 ? 4.297 24.815 4.619 1.00 0.00 6 SER A C 13
ATOM 17703 O O . SER A 1 6 ? 5.204 25.255 3.914 1.00 0.00 6 SER A O 13
ATOM 17711 N N . GLY A 1 7 ? 3.903 23.545 4.582 1.00 0.00 7 GLY A N 13
ATOM 17712 C CA . GLY A 1 7 ? 4.541 22.597 3.689 1.00 0.00 7 GLY A CA 13
ATOM 17713 C C . GLY A 1 7 ? 5.337 21.543 4.434 1.00 0.00 7 GLY A C 13
ATOM 17714 O O . GLY A 1 7 ? 5.993 21.841 5.432 1.00 0.00 7 GLY A O 13
ATOM 17718 N N . LYS A 1 8 ? 5.280 20.308 3.949 1.00 0.00 8 LYS A N 13
ATOM 17719 C CA . LYS A 1 8 ? 6.000 19.205 4.575 1.00 0.00 8 LYS A CA 13
ATOM 17720 C C . LYS A 1 8 ? 5.869 17.930 3.748 1.00 0.00 8 LYS A C 13
ATOM 17721 O O . LYS A 1 8 ? 4.802 17.319 3.696 1.00 0.00 8 LYS A O 13
ATOM 17740 N N . VAL A 1 9 ? 6.962 17.533 3.103 1.00 0.00 9 VAL A N 13
ATOM 17741 C CA . VAL A 1 9 ? 6.969 16.329 2.281 1.00 0.00 9 VAL A CA 13
ATOM 17742 C C . VAL A 1 9 ? 7.556 15.147 3.043 1.00 0.00 9 VAL A C 13
ATOM 17743 O O . VAL A 1 9 ? 8.554 15.284 3.751 1.00 0.00 9 VAL A O 13
ATOM 17756 N N . VAL A 1 10 ? 6.931 13.984 2.893 1.00 0.00 10 VAL A N 13
ATOM 17757 C CA . VAL A 1 10 ? 7.392 12.775 3.566 1.00 0.00 10 VAL A CA 13
ATOM 17758 C C . VAL A 1 10 ? 8.028 11.804 2.577 1.00 0.00 10 VAL A C 13
ATOM 17759 O O . VAL A 1 10 ? 8.938 11.052 2.927 1.00 0.00 10 VAL A O 13
ATOM 17772 N N . PHE A 1 11 ? 7.544 11.826 1.340 1.00 0.00 11 PHE A N 13
ATOM 17773 C CA . PHE A 1 11 ? 8.065 10.947 0.299 1.00 0.00 11 PHE A CA 13
ATOM 17774 C C . PHE A 1 11 ? 8.740 11.754 -0.806 1.00 0.00 11 PHE A C 13
ATOM 17775 O O . PHE A 1 11 ? 8.527 12.960 -0.928 1.00 0.00 11 PHE A O 13
ATOM 17792 N N . ALA A 1 12 ? 9.556 11.078 -1.608 1.00 0.00 12 ALA A N 13
ATOM 17793 C CA . ALA A 1 12 ? 10.262 11.731 -2.704 1.00 0.00 12 ALA A CA 13
ATOM 17794 C C . ALA A 1 12 ? 9.314 12.588 -3.535 1.00 0.00 12 ALA A C 13
ATOM 17795 O O . ALA A 1 12 ? 8.094 12.480 -3.413 1.00 0.00 12 ALA A O 13
ATOM 17802 N N . LYS A 1 13 ? 9.883 13.442 -4.379 1.00 0.00 13 LYS A N 13
ATOM 17803 C CA . LYS A 1 13 ? 9.089 14.320 -5.231 1.00 0.00 13 LYS A CA 13
ATOM 17804 C C . LYS A 1 13 ? 8.827 13.670 -6.587 1.00 0.00 13 LYS A C 13
ATOM 17805 O O . LYS A 1 13 ? 7.885 14.037 -7.288 1.00 0.00 13 LYS A O 13
ATOM 17824 N N . GLU A 1 14 ? 9.665 12.704 -6.947 1.00 0.00 14 GLU A N 13
ATOM 17825 C CA . GLU A 1 14 ? 9.522 12.004 -8.218 1.00 0.00 14 GLU A CA 13
ATOM 17826 C C . GLU A 1 14 ? 8.806 10.670 -8.027 1.00 0.00 14 GLU A C 13
ATOM 17827 O O . GLU A 1 14 ? 9.236 9.643 -8.552 1.00 0.00 14 GLU A O 13
ATOM 17839 N N . GLN A 1 15 ? 7.713 10.694 -7.272 1.00 0.00 15 GLN A N 13
ATOM 17840 C CA . GLN A 1 15 ? 6.938 9.487 -7.010 1.00 0.00 15 GLN A CA 13
ATOM 17841 C C . GLN A 1 15 ? 5.542 9.595 -7.613 1.00 0.00 15 GLN A C 13
ATOM 17842 O O . GLN A 1 15 ? 4.916 10.655 -7.606 1.00 0.00 15 GLN A O 13
ATOM 17856 N N . PRO A 1 16 ? 5.039 8.472 -8.148 1.00 0.00 16 PRO A N 13
ATOM 17857 C CA . PRO A 1 16 ? 3.711 8.415 -8.765 1.00 0.00 16 PRO A CA 13
ATOM 17858 C C . PRO A 1 16 ? 2.589 8.546 -7.740 1.00 0.00 16 PRO A C 13
ATOM 17859 O O . PRO A 1 16 ? 2.718 8.090 -6.605 1.00 0.00 16 PRO A O 13
ATOM 17870 N N . ALA A 1 17 ? 1.490 9.170 -8.149 1.00 0.00 17 ALA A N 13
ATOM 17871 C CA . ALA A 1 17 ? 0.345 9.357 -7.267 1.00 0.00 17 ALA A CA 13
ATOM 17872 C C . ALA A 1 17 ? -0.248 8.018 -6.844 1.00 0.00 17 ALA A C 13
ATOM 17873 O O . ALA A 1 17 ? -0.520 7.792 -5.664 1.00 0.00 17 ALA A O 13
ATOM 17880 N N . HIS A 1 18 ? -0.446 7.131 -7.814 1.00 0.00 18 HIS A N 13
ATOM 17881 C CA . HIS A 1 18 ? -1.007 5.812 -7.542 1.00 0.00 18 HIS A CA 13
ATOM 17882 C C . HIS A 1 18 ? -0.472 4.780 -8.529 1.00 0.00 18 HIS A C 13
ATOM 17883 O O . HIS A 1 18 ? -0.694 4.887 -9.736 1.00 0.00 18 HIS A O 13
ATOM 17898 N N . ARG A 1 19 ? 0.233 3.780 -8.009 1.00 0.00 19 ARG A N 13
ATOM 17899 C CA . ARG A 1 19 ? 0.801 2.730 -8.846 1.00 0.00 19 ARG A CA 13
ATOM 17900 C C . ARG A 1 19 ? -0.103 1.501 -8.864 1.00 0.00 19 ARG A C 13
ATOM 17901 O O . ARG A 1 19 ? -0.806 1.222 -7.893 1.00 0.00 19 ARG A O 13
ATOM 17922 N N . GLU A 1 20 ? -0.079 0.771 -9.975 1.00 0.00 20 GLU A N 13
ATOM 17923 C CA . GLU A 1 20 ? -0.898 -0.427 -10.119 1.00 0.00 20 GLU A CA 13
ATOM 17924 C C . GLU A 1 20 ? -0.026 -1.678 -10.175 1.00 0.00 20 GLU A C 13
ATOM 17925 O O . GLU A 1 20 ? 0.588 -1.975 -11.200 1.00 0.00 20 GLU A O 13
ATOM 17937 N N . VAL A 1 21 ? 0.023 -2.409 -9.066 1.00 0.00 21 VAL A N 13
ATOM 17938 C CA . VAL A 1 21 ? 0.818 -3.628 -8.988 1.00 0.00 21 VAL A CA 13
ATOM 17939 C C . VAL A 1 21 ? -0.020 -4.854 -9.330 1.00 0.00 21 VAL A C 13
ATOM 17940 O O . VAL A 1 21 ? -1.166 -4.975 -8.896 1.00 0.00 21 VAL A O 13
ATOM 17953 N N . GLN A 1 22 ? 0.558 -5.762 -10.110 1.00 0.00 22 GLN A N 13
ATOM 17954 C CA . GLN A 1 22 ? -0.137 -6.979 -10.511 1.00 0.00 22 GLN A CA 13
ATOM 17955 C C . GLN A 1 22 ? 0.645 -8.218 -10.086 1.00 0.00 22 GLN A C 13
ATOM 17956 O O . GLN A 1 22 ? 1.873 -8.243 -10.159 1.00 0.00 22 GLN A O 13
ATOM 17970 N N . ALA A 1 23 ? -0.075 -9.242 -9.641 1.00 0.00 23 ALA A N 13
ATOM 17971 C CA . ALA A 1 23 ? 0.552 -10.484 -9.206 1.00 0.00 23 ALA A CA 13
ATOM 17972 C C . ALA A 1 23 ? -0.324 -11.687 -9.539 1.00 0.00 23 ALA A C 13
ATOM 17973 O O . ALA A 1 23 ? -1.370 -11.548 -10.172 1.00 0.00 23 ALA A O 13
ATOM 17980 N N . GLU A 1 24 ? 0.111 -12.868 -9.110 1.00 0.00 24 GLU A N 13
ATOM 17981 C CA . GLU A 1 24 ? -0.634 -14.095 -9.365 1.00 0.00 24 GLU A CA 13
ATOM 17982 C C . GLU A 1 24 ? -1.021 -14.779 -8.057 1.00 0.00 24 GLU A C 13
ATOM 17983 O O . GLU A 1 24 ? -0.394 -14.560 -7.021 1.00 0.00 24 GLU A O 13
ATOM 17995 N N . ALA A 1 25 ? -2.058 -15.608 -8.113 1.00 0.00 25 ALA A N 13
ATOM 17996 C CA . ALA A 1 25 ? -2.528 -16.325 -6.934 1.00 0.00 25 ALA A CA 13
ATOM 17997 C C . ALA A 1 25 ? -1.436 -17.226 -6.368 1.00 0.00 25 ALA A C 13
ATOM 17998 O O . ALA A 1 25 ? -0.980 -18.157 -7.031 1.00 0.00 25 ALA A O 13
ATOM 18005 N N . GLY A 1 26 ? -1.019 -16.941 -5.138 1.00 0.00 26 GLY A N 13
ATOM 18006 C CA . GLY A 1 26 ? 0.018 -17.735 -4.504 1.00 0.00 26 GLY A CA 13
ATOM 18007 C C . GLY A 1 26 ? 1.376 -17.062 -4.556 1.00 0.00 26 GLY A C 13
ATOM 18008 O O . GLY A 1 26 ? 2.207 -17.259 -3.669 1.00 0.00 26 GLY A O 13
ATOM 18012 N N . ALA A 1 27 ? 1.602 -16.269 -5.597 1.00 0.00 27 ALA A N 13
ATOM 18013 C CA . ALA A 1 27 ? 2.868 -15.565 -5.760 1.00 0.00 27 ALA A CA 13
ATOM 18014 C C . ALA A 1 27 ? 3.126 -14.621 -4.591 1.00 0.00 27 ALA A C 13
ATOM 18015 O O . ALA A 1 27 ? 2.353 -14.576 -3.635 1.00 0.00 27 ALA A O 13
ATOM 18022 N N . SER A 1 28 ? 4.218 -13.867 -4.675 1.00 0.00 28 SER A N 13
ATOM 18023 C CA . SER A 1 28 ? 4.580 -12.926 -3.622 1.00 0.00 28 SER A CA 13
ATOM 18024 C C . SER A 1 28 ? 4.858 -11.543 -4.201 1.00 0.00 28 SER A C 13
ATOM 18025 O O . SER A 1 28 ? 5.922 -11.298 -4.769 1.00 0.00 28 SER A O 13
ATOM 18033 N N . ALA A 1 29 ? 3.893 -10.641 -4.053 1.00 0.00 29 ALA A N 13
ATOM 18034 C CA . ALA A 1 29 ? 4.034 -9.281 -4.559 1.00 0.00 29 ALA A CA 13
ATOM 18035 C C . ALA A 1 29 ? 4.979 -8.465 -3.684 1.00 0.00 29 ALA A C 13
ATOM 18036 O O . ALA A 1 29 ? 5.349 -8.888 -2.588 1.00 0.00 29 ALA A O 13
ATOM 18043 N N . THR A 1 30 ? 5.367 -7.292 -4.175 1.00 0.00 30 THR A N 13
ATOM 18044 C CA . THR A 1 30 ? 6.270 -6.417 -3.439 1.00 0.00 30 THR A CA 13
ATOM 18045 C C . THR A 1 30 ? 6.074 -4.960 -3.842 1.00 0.00 30 THR A C 13
ATOM 18046 O O . THR A 1 30 ? 6.449 -4.554 -4.943 1.00 0.00 30 THR A O 13
ATOM 18057 N N . LEU A 1 31 ? 5.486 -4.177 -2.944 1.00 0.00 31 LEU A N 13
ATOM 18058 C CA . LEU A 1 31 ? 5.241 -2.762 -3.206 1.00 0.00 31 LEU A CA 13
ATOM 18059 C C . LEU A 1 31 ? 6.355 -1.899 -2.622 1.00 0.00 31 LEU A C 13
ATOM 18060 O O . LEU A 1 31 ? 6.353 -1.590 -1.430 1.00 0.00 31 LEU A O 13
ATOM 18076 N N . SER A 1 32 ? 7.303 -1.512 -3.469 1.00 0.00 32 SER A N 13
ATOM 18077 C CA . SER A 1 32 ? 8.424 -0.686 -3.036 1.00 0.00 32 SER A CA 13
ATOM 18078 C C . SER A 1 32 ? 8.083 0.797 -3.154 1.00 0.00 32 SER A C 13
ATOM 18079 O O . SER A 1 32 ? 7.174 1.179 -3.892 1.00 0.00 32 SER A O 13
ATOM 18087 N N . CYS A 1 33 ? 8.818 1.626 -2.422 1.00 0.00 33 CYS A N 13
ATOM 18088 C CA . CYS A 1 33 ? 8.594 3.067 -2.443 1.00 0.00 33 CYS A CA 13
ATOM 18089 C C . CYS A 1 33 ? 9.675 3.797 -1.651 1.00 0.00 33 CYS A C 13
ATOM 18090 O O . CYS A 1 33 ? 10.029 3.389 -0.546 1.00 0.00 33 CYS A O 13
ATOM 18098 N N . GLU A 1 34 ? 10.195 4.877 -2.226 1.00 0.00 34 GLU A N 13
ATOM 18099 C CA . GLU A 1 34 ? 11.237 5.661 -1.574 1.00 0.00 34 GLU A CA 13
ATOM 18100 C C . GLU A 1 34 ? 10.632 6.651 -0.582 1.00 0.00 34 GLU A C 13
ATOM 18101 O O . GLU A 1 34 ? 9.415 6.824 -0.524 1.00 0.00 34 GLU A O 13
ATOM 18113 N N . VAL A 1 35 ? 11.493 7.300 0.196 1.00 0.00 35 VAL A N 13
ATOM 18114 C CA . VAL A 1 35 ? 11.045 8.273 1.185 1.00 0.00 35 VAL A CA 13
ATOM 18115 C C . VAL A 1 35 ? 12.045 9.416 1.323 1.00 0.00 35 VAL A C 13
ATOM 18116 O O . VAL A 1 35 ? 13.256 9.204 1.279 1.00 0.00 35 VAL A O 13
ATOM 18129 N N . ALA A 1 36 ? 11.528 10.630 1.490 1.00 0.00 36 ALA A N 13
ATOM 18130 C CA . ALA A 1 36 ? 12.375 11.807 1.636 1.00 0.00 36 ALA A CA 13
ATOM 18131 C C . ALA A 1 36 ? 13.343 11.645 2.803 1.00 0.00 36 ALA A C 13
ATOM 18132 O O . ALA A 1 36 ? 14.317 12.388 2.921 1.00 0.00 36 ALA A O 13
ATOM 18139 N N . GLN A 1 37 ? 13.069 10.669 3.663 1.00 0.00 37 GLN A N 13
ATOM 18140 C CA . GLN A 1 37 ? 13.916 10.411 4.821 1.00 0.00 37 GLN A CA 13
ATOM 18141 C C . GLN A 1 37 ? 13.725 8.986 5.329 1.00 0.00 37 GLN A C 13
ATOM 18142 O O . GLN A 1 37 ? 12.604 8.482 5.388 1.00 0.00 37 GLN A O 13
ATOM 18156 N N . ALA A 1 38 ? 14.828 8.340 5.694 1.00 0.00 38 ALA A N 13
ATOM 18157 C CA . ALA A 1 38 ? 14.782 6.974 6.198 1.00 0.00 38 ALA A CA 13
ATOM 18158 C C . ALA A 1 38 ? 14.275 6.935 7.635 1.00 0.00 38 ALA A C 13
ATOM 18159 O O . ALA A 1 38 ? 13.326 6.217 7.949 1.00 0.00 38 ALA A O 13
ATOM 18166 N N . GLN A 1 39 ? 14.915 7.711 8.504 1.00 0.00 39 GLN A N 13
ATOM 18167 C CA . GLN A 1 39 ? 14.528 7.764 9.909 1.00 0.00 39 GLN A CA 13
ATOM 18168 C C . GLN A 1 39 ? 13.010 7.800 10.055 1.00 0.00 39 GLN A C 13
ATOM 18169 O O . GLN A 1 39 ? 12.458 7.309 11.041 1.00 0.00 39 GLN A O 13
ATOM 18183 N N . THR A 1 40 ? 12.339 8.385 9.068 1.00 0.00 40 THR A N 13
ATOM 18184 C CA . THR A 1 40 ? 10.886 8.487 9.087 1.00 0.00 40 THR A CA 13
ATOM 18185 C C . THR A 1 40 ? 10.237 7.108 9.045 1.00 0.00 40 THR A C 13
ATOM 18186 O O . THR A 1 40 ? 10.600 6.267 8.223 1.00 0.00 40 THR A O 13
ATOM 18197 N N . GLU A 1 41 ? 9.277 6.883 9.936 1.00 0.00 41 GLU A N 13
ATOM 18198 C CA . GLU A 1 41 ? 8.579 5.604 10.000 1.00 0.00 41 GLU A CA 13
ATOM 18199 C C . GLU A 1 41 ? 7.345 5.613 9.102 1.00 0.00 41 GLU A C 13
ATOM 18200 O O . GLU A 1 41 ? 6.719 6.653 8.898 1.00 0.00 41 GLU A O 13
ATOM 18212 N N . VAL A 1 42 ? 7.001 4.445 8.567 1.00 0.00 42 VAL A N 13
ATOM 18213 C CA . VAL A 1 42 ? 5.843 4.317 7.691 1.00 0.00 42 VAL A CA 13
ATOM 18214 C C . VAL A 1 42 ? 4.862 3.280 8.226 1.00 0.00 42 VAL A C 13
ATOM 18215 O O . VAL A 1 42 ? 5.137 2.600 9.216 1.00 0.00 42 VAL A O 13
ATOM 18228 N N . THR A 1 43 ? 3.714 3.163 7.565 1.00 0.00 43 THR A N 13
ATOM 18229 C CA . THR A 1 43 ? 2.691 2.209 7.974 1.00 0.00 43 THR A CA 13
ATOM 18230 C C . THR A 1 43 ? 1.710 1.935 6.840 1.00 0.00 43 THR A C 13
ATOM 18231 O O . THR A 1 43 ? 0.862 2.770 6.525 1.00 0.00 43 THR A O 13
ATOM 18242 N N . TRP A 1 44 ? 1.830 0.762 6.230 1.00 0.00 44 TRP A N 13
ATOM 18243 C CA . TRP A 1 44 ? 0.952 0.378 5.131 1.00 0.00 44 TRP A CA 13
ATOM 18244 C C . TRP A 1 44 ? -0.492 0.257 5.604 1.00 0.00 44 TRP A C 13
ATOM 18245 O O . TRP A 1 44 ? -0.750 -0.080 6.760 1.00 0.00 44 TRP A O 13
ATOM 18266 N N . TYR A 1 45 ? -1.430 0.532 4.704 1.00 0.00 45 TYR A N 13
ATOM 18267 C CA . TYR A 1 45 ? -2.849 0.456 5.032 1.00 0.00 45 TYR A CA 13
ATOM 18268 C C . TYR A 1 45 ? -3.637 -0.183 3.892 1.00 0.00 45 TYR A C 13
ATOM 18269 O O . TYR A 1 45 ? -3.632 0.311 2.764 1.00 0.00 45 TYR A O 13
ATOM 18287 N N . LYS A 1 46 ? -4.315 -1.285 4.195 1.00 0.00 46 LYS A N 13
ATOM 18288 C CA . LYS A 1 46 ? -5.111 -1.993 3.199 1.00 0.00 46 LYS A CA 13
ATOM 18289 C C . LYS A 1 46 ? -6.600 -1.747 3.418 1.00 0.00 46 LYS A C 13
ATOM 18290 O O . LYS A 1 46 ? -7.140 -2.054 4.481 1.00 0.00 46 LYS A O 13
ATOM 18309 N N . ASP A 1 47 ? -7.258 -1.193 2.406 1.00 0.00 47 ASP A N 13
ATOM 18310 C CA . ASP A 1 47 ? -8.686 -0.908 2.487 1.00 0.00 47 ASP A CA 13
ATOM 18311 C C . ASP A 1 47 ? -9.026 -0.200 3.795 1.00 0.00 47 ASP A C 13
ATOM 18312 O O . ASP A 1 47 ? -9.999 -0.544 4.465 1.00 0.00 47 ASP A O 13
ATOM 18321 N N . GLY A 1 48 ? -8.216 0.792 4.153 1.00 0.00 48 GLY A N 13
ATOM 18322 C CA . GLY A 1 48 ? -8.446 1.532 5.379 1.00 0.00 48 GLY A CA 13
ATOM 18323 C C . GLY A 1 48 ? -8.283 0.671 6.616 1.00 0.00 48 GLY A C 13
ATOM 18324 O O . GLY A 1 48 ? -9.061 0.778 7.564 1.00 0.00 48 GLY A O 13
ATOM 18328 N N . LYS A 1 49 ? -7.269 -0.188 6.607 1.00 0.00 49 LYS A N 13
ATOM 18329 C CA . LYS A 1 49 ? -7.006 -1.073 7.735 1.00 0.00 49 LYS A CA 13
ATOM 18330 C C . LYS A 1 49 ? -5.508 -1.182 8.003 1.00 0.00 49 LYS A C 13
ATOM 18331 O O . LYS A 1 49 ? -4.739 -1.590 7.132 1.00 0.00 49 LYS A O 13
ATOM 18350 N N . LYS A 1 50 ? -5.099 -0.816 9.213 1.00 0.00 50 LYS A N 13
ATOM 18351 C CA . LYS A 1 50 ? -3.694 -0.875 9.597 1.00 0.00 50 LYS A CA 13
ATOM 18352 C C . LYS A 1 50 ? -3.124 -2.270 9.362 1.00 0.00 50 LYS A C 13
ATOM 18353 O O . LYS A 1 50 ? -3.413 -3.204 10.111 1.00 0.00 50 LYS A O 13
ATOM 18372 N N . LEU A 1 51 ? -2.311 -2.404 8.320 1.00 0.00 51 LEU A N 13
ATOM 18373 C CA . LEU A 1 51 ? -1.698 -3.685 7.988 1.00 0.00 51 LEU A CA 13
ATOM 18374 C C . LEU A 1 51 ? -0.712 -4.114 9.069 1.00 0.00 51 LEU A C 13
ATOM 18375 O O . LEU A 1 51 ? 0.001 -3.287 9.636 1.00 0.00 51 LEU A O 13
ATOM 18391 N N . SER A 1 52 ? -0.676 -5.413 9.348 1.00 0.00 52 SER A N 13
ATOM 18392 C CA . SER A 1 52 ? 0.222 -5.952 10.363 1.00 0.00 52 SER A CA 13
ATOM 18393 C C . SER A 1 52 ? 1.285 -6.845 9.729 1.00 0.00 52 SER A C 13
ATOM 18394 O O . SER A 1 52 ? 0.971 -7.750 8.956 1.00 0.00 52 SER A O 13
ATOM 18402 N N . SER A 1 53 ? 2.545 -6.582 10.062 1.00 0.00 53 SER A N 13
ATOM 18403 C CA . SER A 1 53 ? 3.656 -7.357 9.523 1.00 0.00 53 SER A CA 13
ATOM 18404 C C . SER A 1 53 ? 3.625 -8.789 10.050 1.00 0.00 53 SER A C 13
ATOM 18405 O O . SER A 1 53 ? 4.112 -9.069 11.145 1.00 0.00 53 SER A O 13
ATOM 18413 N N . SER A 1 54 ? 3.049 -9.691 9.262 1.00 0.00 54 SER A N 13
ATOM 18414 C CA . SER A 1 54 ? 2.951 -11.093 9.649 1.00 0.00 54 SER A CA 13
ATOM 18415 C C . SER A 1 54 ? 3.527 -11.998 8.565 1.00 0.00 54 SER A C 13
ATOM 18416 O O . SER A 1 54 ? 3.836 -11.545 7.463 1.00 0.00 54 SER A O 13
ATOM 18424 N N . SER A 1 55 ? 3.669 -13.280 8.887 1.00 0.00 55 SER A N 13
ATOM 18425 C CA . SER A 1 55 ? 4.212 -14.249 7.943 1.00 0.00 55 SER A CA 13
ATOM 18426 C C . SER A 1 55 ? 3.725 -13.960 6.526 1.00 0.00 55 SER A C 13
ATOM 18427 O O . SER A 1 55 ? 4.461 -14.135 5.555 1.00 0.00 55 SER A O 13
ATOM 18435 N N . LYS A 1 56 ? 2.477 -13.516 6.416 1.00 0.00 56 LYS A N 13
ATOM 18436 C CA . LYS A 1 56 ? 1.888 -13.201 5.120 1.00 0.00 56 LYS A CA 13
ATOM 18437 C C . LYS A 1 56 ? 2.523 -11.949 4.524 1.00 0.00 56 LYS A C 13
ATOM 18438 O O . LYS A 1 56 ? 3.142 -12.000 3.461 1.00 0.00 56 LYS A O 13
ATOM 18457 N N . VAL A 1 57 ? 2.368 -10.825 5.217 1.00 0.00 57 VAL A N 13
ATOM 18458 C CA . VAL A 1 57 ? 2.929 -9.560 4.757 1.00 0.00 57 VAL A CA 13
ATOM 18459 C C . VAL A 1 57 ? 4.147 -9.165 5.585 1.00 0.00 57 VAL A C 13
ATOM 18460 O O . VAL A 1 57 ? 4.107 -9.187 6.816 1.00 0.00 57 VAL A O 13
ATOM 18473 N N . ARG A 1 58 ? 5.228 -8.804 4.903 1.00 0.00 58 ARG A N 13
ATOM 18474 C CA . ARG A 1 58 ? 6.458 -8.404 5.576 1.00 0.00 58 ARG A CA 13
ATOM 18475 C C . ARG A 1 58 ? 6.823 -6.964 5.230 1.00 0.00 58 ARG A C 13
ATOM 18476 O O . ARG A 1 58 ? 7.108 -6.644 4.076 1.00 0.00 58 ARG A O 13
ATOM 18497 N N . VAL A 1 59 ? 6.813 -6.098 6.239 1.00 0.00 59 VAL A N 13
ATOM 18498 C CA . VAL A 1 59 ? 7.144 -4.692 6.043 1.00 0.00 59 VAL A CA 13
ATOM 18499 C C . VAL A 1 59 ? 8.652 -4.472 6.073 1.00 0.00 59 VAL A C 13
ATOM 18500 O O . VAL A 1 59 ? 9.240 -4.285 7.138 1.00 0.00 59 VAL A O 13
ATOM 18513 N N . GLU A 1 60 ? 9.272 -4.497 4.897 1.00 0.00 60 GLU A N 13
ATOM 18514 C CA . GLU A 1 60 ? 10.713 -4.301 4.790 1.00 0.00 60 GLU A CA 13
ATOM 18515 C C . GLU A 1 60 ? 11.056 -2.816 4.716 1.00 0.00 60 GLU A C 13
ATOM 18516 O O . GLU A 1 60 ? 10.406 -2.053 4.002 1.00 0.00 60 GLU A O 13
ATOM 18528 N N . ALA A 1 61 ? 12.083 -2.414 5.458 1.00 0.00 61 ALA A N 13
ATOM 18529 C CA . ALA A 1 61 ? 12.513 -1.021 5.476 1.00 0.00 61 ALA A CA 13
ATOM 18530 C C . ALA A 1 61 ? 14.020 -0.910 5.267 1.00 0.00 61 ALA A C 13
ATOM 18531 O O . ALA A 1 61 ? 14.802 -1.111 6.196 1.00 0.00 61 ALA A O 13
ATOM 18538 N N . VAL A 1 62 ? 14.421 -0.590 4.040 1.00 0.00 62 VAL A N 13
ATOM 18539 C CA . VAL A 1 62 ? 15.834 -0.452 3.710 1.00 0.00 62 VAL A CA 13
ATOM 18540 C C . VAL A 1 62 ? 16.181 0.994 3.374 1.00 0.00 62 VAL A C 13
ATOM 18541 O O . VAL A 1 62 ? 15.324 1.875 3.416 1.00 0.00 62 VAL A O 13
ATOM 18554 N N . GLY A 1 63 ? 17.446 1.231 3.041 1.00 0.00 63 GLY A N 13
ATOM 18555 C CA . GLY A 1 63 ? 17.885 2.573 2.703 1.00 0.00 63 GLY A CA 13
ATOM 18556 C C . GLY A 1 63 ? 16.826 3.358 1.955 1.00 0.00 63 GLY A C 13
ATOM 18557 O O . GLY A 1 63 ? 16.538 3.073 0.791 1.00 0.00 63 GLY A O 13
ATOM 18561 N N . CYS A 1 64 ? 16.243 4.347 2.623 1.00 0.00 64 CYS A N 13
ATOM 18562 C CA . CYS A 1 64 ? 15.208 5.175 2.015 1.00 0.00 64 CYS A CA 13
ATOM 18563 C C . CYS A 1 64 ? 14.363 4.360 1.041 1.00 0.00 64 CYS A C 13
ATOM 18564 O O . CYS A 1 64 ? 14.109 4.786 -0.086 1.00 0.00 64 CYS A O 13
ATOM 18572 N N . THR A 1 65 ? 13.930 3.183 1.483 1.00 0.00 65 THR A N 13
ATOM 18573 C CA . THR A 1 65 ? 13.116 2.306 0.650 1.00 0.00 65 THR A CA 13
ATOM 18574 C C . THR A 1 65 ? 12.234 1.401 1.502 1.00 0.00 65 THR A C 13
ATOM 18575 O O . THR A 1 65 ? 12.729 0.637 2.331 1.00 0.00 65 THR A O 13
ATOM 18586 N N . ARG A 1 66 ? 10.924 1.493 1.293 1.00 0.00 66 ARG A N 13
ATOM 18587 C CA . ARG A 1 66 ? 9.973 0.682 2.044 1.00 0.00 66 ARG A CA 13
ATOM 18588 C C . ARG A 1 66 ? 9.200 -0.250 1.114 1.00 0.00 66 ARG A C 13
ATOM 18589 O O . ARG A 1 66 ? 8.346 0.192 0.346 1.00 0.00 66 ARG A O 13
ATOM 18610 N N . ARG A 1 67 ? 9.508 -1.540 1.190 1.00 0.00 67 ARG A N 13
ATOM 18611 C CA . ARG A 1 67 ? 8.844 -2.534 0.354 1.00 0.00 67 ARG A CA 13
ATOM 18612 C C . ARG A 1 67 ? 7.951 -3.442 1.195 1.00 0.00 67 ARG A C 13
ATOM 18613 O O . ARG A 1 67 ? 8.292 -3.791 2.326 1.00 0.00 67 ARG A O 13
ATOM 18634 N N . LEU A 1 68 ? 6.808 -3.821 0.635 1.00 0.00 68 LEU A N 13
ATOM 18635 C CA . LEU A 1 68 ? 5.865 -4.689 1.333 1.00 0.00 68 LEU A CA 13
ATOM 18636 C C . LEU A 1 68 ? 5.659 -5.994 0.570 1.00 0.00 68 LEU A C 13
ATOM 18637 O O . LEU A 1 68 ? 4.958 -6.030 -0.441 1.00 0.00 68 LEU A O 13
ATOM 18653 N N . VAL A 1 69 ? 6.273 -7.064 1.063 1.00 0.00 69 VAL A N 13
ATOM 18654 C CA . VAL A 1 69 ? 6.154 -8.373 0.431 1.00 0.00 69 VAL A CA 13
ATOM 18655 C C . VAL A 1 69 ? 4.878 -9.082 0.870 1.00 0.00 69 VAL A C 13
ATOM 18656 O O . VAL A 1 69 ? 4.697 -9.385 2.049 1.00 0.00 69 VAL A O 13
ATOM 18669 N N . VAL A 1 70 ? 3.994 -9.345 -0.088 1.00 0.00 70 VAL A N 13
ATOM 18670 C CA . VAL 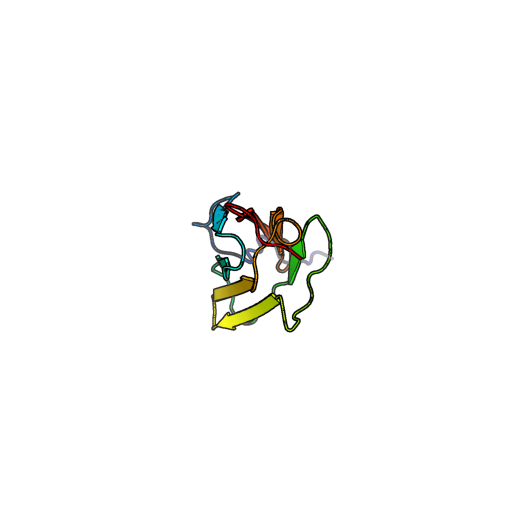A 1 70 ? 2.734 -10.020 0.199 1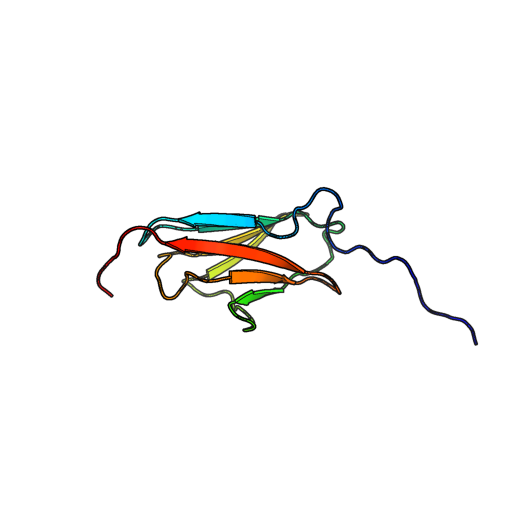.00 0.00 70 VAL A CA 13
ATOM 18671 C C . VAL A 1 70 ? 2.788 -11.485 -0.218 1.00 0.00 70 VAL A C 13
ATOM 18672 O O . VAL A 1 70 ? 2.495 -11.825 -1.364 1.00 0.00 70 VAL A O 13
ATOM 18685 N N . GLN A 1 71 ? 3.165 -12.348 0.720 1.00 0.00 71 GLN A N 13
ATOM 18686 C CA . GLN A 1 71 ? 3.258 -13.778 0.448 1.00 0.00 71 GLN A CA 13
ATOM 18687 C C . GLN A 1 71 ? 1.881 -14.368 0.161 1.00 0.00 71 GLN A C 13
ATOM 18688 O O . GLN A 1 71 ? 0.894 -14.000 0.796 1.00 0.00 71 GLN A O 13
ATOM 18702 N N . GLN A 1 72 ? 1.825 -15.284 -0.800 1.00 0.00 72 GLN A N 13
ATOM 18703 C CA . GLN A 1 72 ? 0.568 -15.924 -1.172 1.00 0.00 72 GLN A CA 13
ATOM 18704 C C . GLN A 1 72 ? -0.469 -14.886 -1.587 1.00 0.00 72 GLN A C 13
ATOM 18705 O O . GLN A 1 72 ? -1.605 -14.906 -1.113 1.00 0.00 72 GLN A O 13
ATOM 18719 N N . ALA A 1 73 ? -0.071 -13.980 -2.473 1.00 0.00 73 ALA A N 13
ATOM 18720 C CA . ALA A 1 73 ? -0.967 -12.935 -2.953 1.00 0.00 73 ALA A CA 13
ATOM 18721 C C . ALA A 1 73 ? -2.248 -13.531 -3.527 1.00 0.00 73 ALA A C 13
ATOM 18722 O O . ALA A 1 73 ? -2.270 -14.004 -4.662 1.00 0.00 73 ALA A O 13
ATOM 18729 N N . GLY A 1 74 ? -3.314 -13.505 -2.733 1.00 0.00 74 GLY A N 13
ATOM 18730 C CA . GLY A 1 74 ? -4.585 -14.047 -3.180 1.00 0.00 74 GLY A CA 13
ATOM 18731 C C . GLY A 1 74 ? -5.672 -12.993 -3.248 1.00 0.00 74 GLY A C 13
ATOM 18732 O O . GLY A 1 74 ? -5.467 -11.853 -2.832 1.00 0.00 74 GLY A O 13
ATOM 18736 N N . GLN A 1 75 ? -6.831 -13.374 -3.776 1.00 0.00 75 GLN A N 13
ATOM 18737 C CA . GLN A 1 75 ? -7.954 -12.452 -3.899 1.00 0.00 75 GLN A CA 13
ATOM 18738 C C . GLN A 1 75 ? -8.041 -11.535 -2.684 1.00 0.00 75 GLN A C 13
ATOM 18739 O O . GLN A 1 75 ? -8.062 -10.312 -2.818 1.00 0.00 75 GLN A O 13
ATOM 18753 N N . ALA A 1 76 ? -8.092 -12.134 -1.498 1.00 0.00 76 ALA A N 13
ATOM 18754 C CA . ALA A 1 76 ? -8.174 -11.370 -0.260 1.00 0.00 76 ALA A CA 13
ATOM 18755 C C . ALA A 1 76 ? -7.090 -10.300 -0.201 1.00 0.00 76 ALA A C 13
ATOM 18756 O O . ALA A 1 76 ? -7.348 -9.165 0.199 1.00 0.00 76 ALA A O 13
ATOM 18763 N N . GLU A 1 77 ? -5.878 -10.669 -0.601 1.00 0.00 77 GLU A N 13
ATOM 18764 C CA . GLU A 1 77 ? -4.755 -9.739 -0.592 1.00 0.00 77 GLU A CA 13
ATOM 18765 C C . GLU A 1 77 ? -4.946 -8.645 -1.639 1.00 0.00 77 GLU A C 13
ATOM 18766 O O . GLU A 1 77 ? -4.539 -7.501 -1.437 1.00 0.00 77 GLU A O 13
ATOM 18778 N N . ALA A 1 78 ? -5.568 -9.006 -2.757 1.00 0.00 78 ALA A N 13
ATOM 18779 C CA . ALA A 1 78 ? -5.814 -8.055 -3.834 1.00 0.00 78 ALA A CA 13
ATOM 18780 C C . ALA A 1 78 ? -6.667 -6.887 -3.351 1.00 0.00 78 ALA A C 13
ATOM 18781 O O . ALA A 1 78 ? -7.788 -7.076 -2.881 1.00 0.00 78 ALA A O 13
ATOM 18788 N N . GLY A 1 79 ? -6.127 -5.677 -3.470 1.00 0.00 79 GLY A N 13
ATOM 18789 C CA . GLY A 1 79 ? -6.853 -4.496 -3.040 1.00 0.00 79 GLY A CA 13
ATOM 18790 C C . GLY A 1 79 ? -6.072 -3.218 -3.278 1.00 0.00 79 GLY A C 13
ATOM 18791 O O . GLY A 1 79 ? -5.455 -3.048 -4.329 1.00 0.00 79 GLY A O 13
ATOM 18795 N N . GLU A 1 80 ? -6.102 -2.318 -2.301 1.00 0.00 80 GLU A N 13
ATOM 18796 C CA . GLU A 1 80 ? -5.394 -1.048 -2.412 1.00 0.00 80 GLU A CA 13
ATOM 18797 C C . GLU A 1 80 ? -4.519 -0.804 -1.186 1.00 0.00 80 GLU A C 13
ATOM 18798 O O . GLU A 1 80 ? -5.017 -0.471 -0.110 1.00 0.00 80 GLU A O 13
ATOM 18810 N N . TYR A 1 81 ? -3.213 -0.974 -1.356 1.00 0.00 81 TYR A N 13
ATOM 18811 C CA . TYR A 1 81 ? -2.267 -0.776 -0.264 1.00 0.00 81 TYR A CA 13
ATOM 18812 C C . TYR A 1 81 ? -1.747 0.658 -0.247 1.00 0.00 81 TYR A C 13
ATOM 18813 O O . TYR A 1 81 ? -1.240 1.159 -1.251 1.00 0.00 81 TYR A O 13
ATOM 18831 N N . SER A 1 82 ? -1.875 1.314 0.902 1.00 0.00 82 SER A N 13
ATOM 18832 C CA . SER A 1 82 ? -1.421 2.692 1.051 1.00 0.00 82 SER A CA 13
ATOM 18833 C C . SER A 1 82 ? -0.295 2.785 2.076 1.00 0.00 82 SER A C 13
ATOM 18834 O O . SER A 1 82 ? -0.438 2.337 3.214 1.00 0.00 82 SER A O 13
ATOM 18842 N N . CYS A 1 83 ? 0.825 3.369 1.664 1.00 0.00 83 CYS A N 13
ATOM 18843 C CA . CYS A 1 83 ? 1.977 3.521 2.545 1.00 0.00 83 CYS A CA 13
ATOM 18844 C C . CYS A 1 83 ? 1.987 4.901 3.194 1.00 0.00 83 CYS A C 13
ATOM 18845 O O . CYS A 1 83 ? 2.358 5.891 2.565 1.00 0.00 83 CYS A O 13
ATOM 18853 N N . GLU A 1 84 ? 1.574 4.958 4.457 1.00 0.00 84 GLU A N 13
ATOM 18854 C CA . GLU A 1 84 ? 1.533 6.218 5.190 1.00 0.00 84 GLU A CA 13
ATOM 18855 C C . GLU A 1 84 ? 2.818 6.426 5.987 1.00 0.00 84 GLU A C 13
ATOM 18856 O O . GLU A 1 84 ? 3.305 5.510 6.649 1.00 0.00 84 GLU A O 13
ATOM 18868 N N . ALA A 1 85 ? 3.361 7.636 5.917 1.00 0.00 85 ALA A N 13
ATOM 18869 C CA . ALA A 1 85 ? 4.588 7.966 6.632 1.00 0.00 85 ALA A CA 13
ATOM 18870 C C . ALA A 1 85 ? 4.443 9.278 7.395 1.00 0.00 85 ALA A C 13
ATOM 18871 O O . ALA A 1 85 ? 5.370 9.719 8.073 1.00 0.00 85 ALA A O 13
ATOM 18878 N N . GLY A 1 86 ? 3.272 9.897 7.281 1.00 0.00 86 GLY A N 13
ATOM 18879 C CA . GLY A 1 86 ? 3.028 11.154 7.966 1.00 0.00 86 GLY A CA 13
ATOM 18880 C C . GLY A 1 86 ? 2.253 12.138 7.112 1.00 0.00 86 GLY A C 13
ATOM 18881 O O . GLY A 1 86 ? 2.838 13.009 6.471 1.00 0.00 86 GLY A O 13
ATOM 18885 N N . GLY A 1 87 ? 0.931 11.998 7.103 1.00 0.00 87 GLY A N 13
ATOM 18886 C CA . GLY A 1 87 ? 0.096 12.888 6.316 1.00 0.00 87 GLY A CA 13
ATOM 18887 C C . GLY A 1 87 ? 0.048 12.495 4.853 1.00 0.00 87 GLY A C 13
ATOM 18888 O O . GLY A 1 87 ? -0.998 12.594 4.212 1.00 0.00 87 GLY A O 13
ATOM 18892 N N . GLN A 1 88 ? 1.183 12.050 4.323 1.00 0.00 88 GLN A N 13
ATOM 18893 C CA . GLN A 1 88 ? 1.265 11.644 2.926 1.00 0.00 88 GLN A CA 13
ATOM 18894 C C . GLN A 1 88 ? 1.282 10.124 2.801 1.00 0.00 88 GLN A C 13
ATOM 18895 O O . GLN A 1 88 ? 1.688 9.421 3.726 1.00 0.00 88 GLN A O 13
ATOM 18909 N N . GLN A 1 89 ? 0.840 9.625 1.651 1.00 0.00 89 GLN A N 13
ATOM 18910 C CA . GLN A 1 89 ? 0.804 8.188 1.407 1.00 0.00 89 GLN A CA 13
ATOM 18911 C C . GLN A 1 89 ? 0.459 7.892 -0.049 1.00 0.00 89 GLN A C 13
ATOM 18912 O O . GLN A 1 89 ? -0.423 8.526 -0.631 1.00 0.00 89 GLN A O 13
ATOM 18926 N N . LEU A 1 90 ? 1.160 6.926 -0.633 1.00 0.00 90 LEU A N 13
ATOM 18927 C CA . LEU A 1 90 ? 0.928 6.545 -2.022 1.00 0.00 90 LEU A CA 13
ATOM 18928 C C . LEU A 1 90 ? -0.032 5.364 -2.111 1.00 0.00 90 LEU A C 13
ATOM 18929 O O . LEU A 1 90 ? -0.343 4.727 -1.104 1.00 0.00 90 LEU A O 13
ATOM 18945 N N . SER A 1 91 ? -0.497 5.075 -3.322 1.00 0.00 91 SER A N 13
ATOM 18946 C CA . SER A 1 91 ? -1.424 3.971 -3.542 1.00 0.00 91 SER A CA 13
ATOM 18947 C C . SER A 1 91 ? -0.776 2.877 -4.385 1.00 0.00 91 SER A C 13
ATOM 18948 O O . SER A 1 91 ? -0.105 3.159 -5.379 1.00 0.00 91 SER A O 13
ATOM 18956 N N . PHE A 1 92 ? -0.981 1.628 -3.982 1.00 0.00 92 PHE A N 13
ATOM 18957 C CA . PHE A 1 92 ? -0.416 0.491 -4.699 1.00 0.00 92 PHE A CA 13
ATOM 18958 C C . PHE A 1 92 ? -1.465 -0.597 -4.906 1.00 0.00 92 PHE A C 13
ATOM 18959 O O . PHE A 1 92 ? -1.599 -1.509 -4.089 1.00 0.00 92 PHE A O 13
ATOM 18976 N N . ARG A 1 93 ? -2.207 -0.494 -6.004 1.00 0.00 93 ARG A N 13
ATOM 18977 C CA . ARG A 1 93 ? -3.246 -1.468 -6.318 1.00 0.00 93 ARG A CA 13
ATOM 18978 C C . ARG A 1 93 ? -2.639 -2.839 -6.598 1.00 0.00 93 ARG A C 13
ATOM 18979 O O . ARG A 1 93 ? -1.900 -3.017 -7.567 1.00 0.00 93 ARG A O 13
ATOM 19000 N N . LEU A 1 94 ? -2.955 -3.806 -5.743 1.00 0.00 94 LEU A N 13
ATOM 19001 C CA . LEU A 1 94 ? -2.441 -5.162 -5.898 1.00 0.00 94 LEU A CA 13
ATOM 19002 C C . LEU A 1 94 ? -3.494 -6.077 -6.515 1.00 0.00 94 LEU A C 13
ATOM 19003 O O . LEU A 1 94 ? -4.536 -6.333 -5.912 1.00 0.00 94 LEU A O 13
ATOM 19019 N N . GLN A 1 95 ? -3.213 -6.568 -7.717 1.00 0.00 95 GLN A N 13
ATOM 19020 C CA . GLN A 1 95 ? -4.136 -7.456 -8.414 1.00 0.00 95 GLN A CA 13
ATOM 19021 C C . GLN A 1 95 ? -3.638 -8.897 -8.377 1.00 0.00 95 GLN A C 13
ATOM 19022 O O . GLN A 1 95 ? -2.433 -9.149 -8.398 1.00 0.00 95 GLN A O 13
ATOM 19036 N N . VAL A 1 96 ? -4.574 -9.840 -8.321 1.00 0.00 96 VAL A N 13
ATOM 19037 C CA . VAL A 1 96 ? -4.230 -11.256 -8.281 1.00 0.00 96 VAL A CA 13
ATOM 19038 C C . VAL A 1 96 ? -4.914 -12.019 -9.410 1.00 0.00 96 VAL A C 13
ATOM 19039 O O . VAL A 1 96 ? -6.118 -11.882 -9.626 1.00 0.00 96 VAL A O 13
ATOM 19052 N N . ALA A 1 97 ? -4.137 -12.824 -10.128 1.00 0.00 97 ALA A N 13
ATOM 19053 C CA . ALA A 1 97 ? -4.668 -13.612 -11.234 1.00 0.00 97 ALA A CA 13
ATOM 19054 C C . ALA A 1 97 ? -4.949 -15.047 -10.801 1.00 0.00 97 ALA A C 13
ATOM 19055 O O . ALA A 1 97 ? -4.035 -15.784 -10.434 1.00 0.00 97 ALA A O 13
ATOM 19062 N N . GLY A 1 98 ? -6.220 -15.436 -10.845 1.00 0.00 98 GLY A N 13
ATOM 19063 C CA . GLY A 1 98 ? -6.597 -16.781 -10.454 1.00 0.00 98 GLY A CA 13
ATOM 19064 C C . GLY A 1 98 ? -6.814 -16.911 -8.959 1.00 0.00 98 GLY A C 13
ATOM 19065 O O . GLY A 1 98 ? -6.674 -15.937 -8.219 1.00 0.00 98 GLY A O 13
ATOM 19069 N N . GLN A 1 99 ? -7.158 -18.115 -8.515 1.00 0.00 99 GLN A N 13
ATOM 19070 C CA . GLN A 1 99 ? -7.397 -18.367 -7.099 1.00 0.00 99 GLN A CA 13
ATOM 19071 C C . GLN A 1 99 ? -6.258 -19.180 -6.491 1.00 0.00 99 GLN A C 13
ATOM 19072 O O . GLN A 1 99 ? -5.693 -20.059 -7.142 1.00 0.00 99 GLN A O 13
ATOM 19086 N N . CYS A 1 100 ? -5.926 -18.879 -5.240 1.00 0.00 100 CYS A N 13
ATOM 19087 C CA . CYS A 1 100 ? -4.853 -19.581 -4.544 1.00 0.00 100 CYS A CA 13
ATOM 19088 C C . CYS A 1 100 ? -5.040 -21.092 -4.642 1.00 0.00 100 CYS A C 13
ATOM 19089 O O . CYS A 1 100 ? -6.070 -21.572 -5.114 1.00 0.00 100 CYS A O 13
ATOM 19097 N N . PHE A 1 101 ? -4.035 -21.837 -4.193 1.00 0.00 101 PHE A N 13
ATOM 19098 C CA . PHE A 1 101 ? -4.086 -23.294 -4.232 1.00 0.00 101 PHE A CA 13
ATOM 19099 C C . PHE A 1 101 ? -5.393 -23.808 -3.636 1.00 0.00 101 PHE A C 13
ATOM 19100 O O . PHE A 1 101 ? -6.114 -23.071 -2.963 1.00 0.00 101 PHE A O 13
ATOM 19117 N N . GLY A 1 102 ? -5.693 -25.078 -3.888 1.00 0.00 102 GLY A N 13
ATOM 19118 C CA . GLY A 1 102 ? -6.913 -25.670 -3.371 1.00 0.00 102 GLY A CA 13
ATOM 19119 C C . GLY A 1 102 ? -6.760 -27.148 -3.074 1.00 0.00 102 GLY A C 13
ATOM 19120 O O . GLY A 1 102 ? -5.713 -27.737 -3.344 1.00 0.00 102 GLY A O 13
ATOM 19124 N N . GLY A 1 1 ? 8.884 31.926 0.404 1.00 0.00 1 GLY A N 14
ATOM 19125 C CA . GLY A 1 1 ? 8.091 33.102 0.096 1.00 0.00 1 GLY A CA 14
ATOM 19126 C C . GLY A 1 1 ? 7.372 33.651 1.313 1.00 0.00 1 GLY A C 14
ATOM 19127 O O . GLY A 1 1 ? 7.896 34.515 2.015 1.00 0.00 1 GLY A O 14
ATOM 19131 N N . SER A 1 2 ? 6.166 33.149 1.561 1.00 0.00 2 SER A N 14
ATOM 19132 C CA . SER A 1 2 ? 5.371 33.598 2.698 1.00 0.00 2 SER A CA 14
ATOM 19133 C C . SER A 1 2 ? 6.043 33.220 4.014 1.00 0.00 2 SER A C 14
ATOM 19134 O O . SER A 1 2 ? 6.390 34.085 4.818 1.00 0.00 2 SER A O 14
ATOM 19142 N N . SER A 1 3 ? 6.222 31.920 4.228 1.00 0.00 3 SER A N 14
ATOM 19143 C CA . SER A 1 3 ? 6.849 31.425 5.448 1.00 0.00 3 SER A CA 14
ATOM 19144 C C . SER A 1 3 ? 8.170 30.729 5.136 1.00 0.00 3 SER A C 14
ATOM 19145 O O . SER A 1 3 ? 8.802 30.148 6.018 1.00 0.00 3 SER A O 14
ATOM 19153 N N . GLY A 1 4 ? 8.582 30.792 3.874 1.00 0.00 4 GLY A N 14
ATOM 19154 C CA . GLY A 1 4 ? 9.825 30.164 3.467 1.00 0.00 4 GLY A CA 14
ATOM 19155 C C . GLY A 1 4 ? 9.680 28.669 3.265 1.00 0.00 4 GLY A C 14
ATOM 19156 O O . GLY A 1 4 ? 9.821 28.170 2.148 1.00 0.00 4 GLY A O 14
ATOM 19160 N N . SER A 1 5 ? 9.401 27.951 4.348 1.00 0.00 5 SER A N 14
ATOM 19161 C CA . SER A 1 5 ? 9.242 26.503 4.286 1.00 0.00 5 SER A CA 14
ATOM 19162 C C . SER A 1 5 ? 7.782 26.107 4.483 1.00 0.00 5 SER A C 14
ATOM 19163 O O . SER A 1 5 ? 7.155 26.481 5.474 1.00 0.00 5 SER A O 14
ATOM 19171 N N . SER A 1 6 ? 7.248 25.347 3.533 1.00 0.00 6 SER A N 14
ATOM 19172 C CA . SER A 1 6 ? 5.861 24.903 3.599 1.00 0.00 6 SER A CA 14
ATOM 19173 C C . SER A 1 6 ? 5.626 23.713 2.674 1.00 0.00 6 SER A C 14
ATOM 19174 O O . SER A 1 6 ? 6.289 23.571 1.647 1.00 0.00 6 SER A O 14
ATOM 19182 N N . GLY A 1 7 ? 4.678 22.859 3.046 1.00 0.00 7 GLY A N 14
ATOM 19183 C CA . GLY A 1 7 ? 4.372 21.692 2.240 1.00 0.00 7 GLY A CA 14
ATOM 19184 C C . GLY A 1 7 ? 5.324 20.542 2.500 1.00 0.00 7 GLY A C 14
ATOM 19185 O O . GLY A 1 7 ? 5.933 20.007 1.573 1.00 0.00 7 GLY A O 14
ATOM 19189 N N . LYS A 1 8 ? 5.456 20.160 3.766 1.00 0.00 8 LYS A N 14
ATOM 19190 C CA . LYS A 1 8 ? 6.342 19.066 4.147 1.00 0.00 8 LYS A CA 14
ATOM 19191 C C . LYS A 1 8 ? 6.193 17.887 3.190 1.00 0.00 8 LYS A C 14
ATOM 19192 O O . LYS A 1 8 ? 5.089 17.566 2.752 1.00 0.00 8 LYS A O 14
ATOM 19211 N N . VAL A 1 9 ? 7.313 17.245 2.872 1.00 0.00 9 VAL A N 14
ATOM 19212 C CA . VAL A 1 9 ? 7.307 16.100 1.969 1.00 0.00 9 VAL A CA 14
ATOM 19213 C C . VAL A 1 9 ? 7.949 14.881 2.623 1.00 0.00 9 VAL A C 14
ATOM 19214 O O . VAL A 1 9 ? 9.078 14.947 3.109 1.00 0.00 9 VAL A O 14
ATOM 19227 N N . VAL A 1 10 ? 7.222 13.769 2.631 1.00 0.00 10 VAL A N 14
ATOM 19228 C CA . VAL A 1 10 ? 7.720 12.534 3.224 1.00 0.00 10 VAL A CA 14
ATOM 19229 C C . VAL A 1 10 ? 8.309 11.613 2.161 1.00 0.00 10 VAL A C 14
ATOM 19230 O O . VAL A 1 10 ? 9.342 10.979 2.376 1.00 0.00 10 VAL A O 14
ATOM 19243 N N . PHE A 1 11 ? 7.644 11.543 1.012 1.00 0.00 11 PHE A N 14
ATOM 19244 C CA . PHE A 1 11 ? 8.101 10.699 -0.085 1.00 0.00 11 PHE A CA 14
ATOM 19245 C C . PHE A 1 11 ? 8.729 11.540 -1.193 1.00 0.00 11 PHE A C 14
ATOM 19246 O O . PHE A 1 11 ? 8.536 12.754 -1.251 1.00 0.00 11 PHE A O 14
ATOM 19263 N N . ALA A 1 12 ? 9.483 10.884 -2.070 1.00 0.00 12 ALA A N 14
ATOM 19264 C CA . ALA A 1 12 ? 10.139 11.570 -3.176 1.00 0.00 12 ALA A CA 14
ATOM 19265 C C . ALA A 1 12 ? 9.153 12.448 -3.940 1.00 0.00 12 ALA A C 14
ATOM 19266 O O . ALA A 1 12 ? 7.955 12.449 -3.653 1.00 0.00 12 ALA A O 14
ATOM 19273 N N . LYS A 1 13 ? 9.664 13.196 -4.912 1.00 0.00 13 LYS A N 14
ATOM 19274 C CA . LYS A 1 13 ? 8.829 14.079 -5.718 1.00 0.00 13 LYS A CA 14
ATOM 19275 C C . LYS A 1 13 ? 8.504 13.441 -7.065 1.00 0.00 13 LYS A C 14
ATOM 19276 O O . LYS A 1 13 ? 7.568 13.856 -7.747 1.00 0.00 13 LYS A O 14
ATOM 19295 N N . GLU A 1 14 ? 9.283 12.431 -7.439 1.00 0.00 14 GLU A N 14
ATOM 19296 C CA . GLU A 1 14 ? 9.075 11.736 -8.705 1.00 0.00 14 GLU A CA 14
ATOM 19297 C C . GLU A 1 14 ? 8.303 10.437 -8.492 1.00 0.00 14 GLU A C 14
ATOM 19298 O O . GLU A 1 14 ? 8.681 9.388 -9.013 1.00 0.00 14 GLU A O 14
ATOM 19310 N N . GLN A 1 15 ? 7.222 10.517 -7.724 1.00 0.00 15 GLN A N 14
ATOM 19311 C CA . GLN A 1 15 ? 6.398 9.348 -7.441 1.00 0.00 15 GLN A CA 14
ATOM 19312 C C . GLN A 1 15 ? 4.960 9.572 -7.899 1.00 0.00 15 GLN A C 14
ATOM 19313 O O . GLN A 1 15 ? 4.365 10.624 -7.663 1.00 0.00 15 GLN A O 14
ATOM 19327 N N . PRO A 1 16 ? 4.388 8.561 -8.569 1.00 0.00 16 PRO A N 14
ATOM 19328 C CA . PRO A 1 16 ? 3.013 8.624 -9.073 1.00 0.00 16 PRO A CA 14
ATOM 19329 C C . PRO A 1 16 ? 1.981 8.593 -7.951 1.00 0.00 16 PRO A C 14
ATOM 19330 O O . PRO A 1 16 ? 2.017 7.717 -7.087 1.00 0.00 16 PRO A O 14
ATOM 19341 N N . ALA A 1 17 ? 1.063 9.554 -7.970 1.00 0.00 17 ALA A N 14
ATOM 19342 C CA . ALA A 1 17 ? 0.021 9.634 -6.954 1.00 0.00 17 ALA A CA 14
ATOM 19343 C C . ALA A 1 17 ? -0.527 8.251 -6.619 1.00 0.00 17 ALA A C 14
ATOM 19344 O O . ALA A 1 17 ? -1.031 8.022 -5.519 1.00 0.00 17 ALA A O 14
ATOM 19351 N N . HIS A 1 18 ? -0.425 7.332 -7.574 1.00 0.00 18 HIS A N 14
ATOM 19352 C CA . HIS A 1 18 ? -0.911 5.970 -7.379 1.00 0.00 18 HIS A CA 14
ATOM 19353 C C . HIS A 1 18 ? -0.260 5.014 -8.374 1.00 0.00 18 HIS A C 14
ATOM 19354 O O . HIS A 1 18 ? -0.368 5.196 -9.587 1.00 0.00 18 HIS A O 14
ATOM 19369 N N . ARG A 1 19 ? 0.416 3.995 -7.853 1.00 0.00 19 ARG A N 14
ATOM 19370 C CA . ARG A 1 19 ? 1.085 3.012 -8.695 1.00 0.00 19 ARG A CA 14
ATOM 19371 C C . ARG A 1 19 ? 0.286 1.713 -8.755 1.00 0.00 19 ARG A C 14
ATOM 19372 O O . ARG A 1 19 ? -0.332 1.308 -7.771 1.00 0.00 19 ARG A O 14
ATOM 19393 N N . GLU A 1 20 ? 0.304 1.066 -9.916 1.00 0.00 20 GLU A N 14
ATOM 19394 C CA . GLU A 1 20 ? -0.420 -0.185 -10.104 1.00 0.00 20 GLU A CA 14
ATOM 19395 C C . GLU A 1 20 ? 0.532 -1.377 -10.054 1.00 0.00 20 GLU A C 14
ATOM 19396 O O . GLU A 1 20 ? 1.602 -1.357 -10.663 1.00 0.00 20 GLU A O 14
ATOM 19408 N N . VAL A 1 21 ? 0.134 -2.414 -9.324 1.00 0.00 21 VAL A N 14
ATOM 19409 C CA . VAL A 1 21 ? 0.950 -3.616 -9.195 1.00 0.00 21 VAL A CA 14
ATOM 19410 C C . VAL A 1 21 ? 0.120 -4.872 -9.433 1.00 0.00 21 VAL A C 14
ATOM 19411 O O . VAL A 1 21 ? -0.978 -5.012 -8.896 1.00 0.00 21 VAL A O 14
ATOM 19424 N N . GLN A 1 22 ? 0.654 -5.783 -10.240 1.00 0.00 22 GLN A N 14
ATOM 19425 C CA . GLN A 1 22 ? -0.038 -7.029 -10.549 1.00 0.00 22 GLN A CA 14
ATOM 19426 C C . GLN A 1 22 ? 0.761 -8.232 -10.060 1.00 0.00 22 GLN A C 14
ATOM 19427 O O . GLN A 1 22 ? 1.991 -8.198 -10.022 1.00 0.00 22 GLN A O 14
ATOM 19441 N N . ALA A 1 23 ? 0.054 -9.293 -9.686 1.00 0.00 23 ALA A N 14
ATOM 19442 C CA . ALA A 1 23 ? 0.698 -10.508 -9.201 1.00 0.00 23 ALA A CA 14
ATOM 19443 C C . ALA A 1 23 ? -0.150 -11.738 -9.504 1.00 0.00 23 ALA A C 14
ATOM 19444 O O . ALA A 1 23 ? -1.270 -11.623 -10.001 1.00 0.00 23 ALA A O 14
ATOM 19451 N N . GLU A 1 24 ? 0.391 -12.914 -9.201 1.00 0.00 24 GLU A N 14
ATOM 19452 C CA . GLU A 1 24 ? -0.318 -14.165 -9.444 1.00 0.00 24 GLU A CA 14
ATOM 19453 C C . GLU A 1 24 ? -0.820 -14.768 -8.135 1.00 0.00 24 GLU A C 14
ATOM 19454 O O . GLU A 1 24 ? -0.285 -14.485 -7.063 1.00 0.00 24 GLU A O 14
ATOM 19466 N N . ALA A 1 25 ? -1.851 -15.600 -8.231 1.00 0.00 25 ALA A N 14
ATOM 19467 C CA . ALA A 1 25 ? -2.425 -16.245 -7.056 1.00 0.00 25 ALA A CA 14
ATOM 19468 C C . ALA A 1 25 ? -1.415 -17.173 -6.391 1.00 0.00 25 ALA A C 14
ATOM 19469 O O . ALA A 1 25 ? -0.931 -18.122 -7.006 1.00 0.00 25 ALA A O 14
ATOM 19476 N N . GLY A 1 26 ? -1.101 -16.892 -5.130 1.00 0.00 26 GLY A N 14
ATOM 19477 C CA . GLY A 1 26 ? -0.149 -17.711 -4.402 1.00 0.00 26 GLY A CA 14
ATOM 19478 C C . GLY A 1 26 ? 1.259 -17.154 -4.462 1.00 0.00 26 GLY A C 14
ATOM 19479 O O . GLY A 1 26 ? 2.132 -17.574 -3.703 1.00 0.00 26 GLY A O 14
ATOM 19483 N N . ALA A 1 27 ? 1.482 -16.207 -5.367 1.00 0.00 27 ALA A N 14
ATOM 19484 C CA . ALA A 1 27 ? 2.794 -15.592 -5.522 1.00 0.00 27 ALA A CA 14
ATOM 19485 C C . ALA A 1 27 ? 3.070 -14.597 -4.399 1.00 0.00 27 ALA A C 14
ATOM 19486 O O . ALA A 1 27 ? 2.234 -14.392 -3.519 1.00 0.00 27 ALA A O 14
ATOM 19493 N N . SER A 1 28 ? 4.248 -13.983 -4.435 1.00 0.00 28 SER A N 14
ATOM 19494 C CA . SER A 1 28 ? 4.637 -13.013 -3.418 1.00 0.00 28 SER A CA 14
ATOM 19495 C C . SER A 1 28 ? 4.854 -11.635 -4.036 1.00 0.00 28 SER A C 14
ATOM 19496 O O . SER A 1 28 ? 5.822 -11.415 -4.764 1.00 0.00 28 SER A O 14
ATOM 19504 N N . ALA A 1 29 ? 3.946 -10.711 -3.740 1.00 0.00 29 ALA A N 14
ATOM 19505 C CA . ALA A 1 29 ? 4.039 -9.354 -4.263 1.00 0.00 29 ALA A CA 14
ATOM 19506 C C . ALA A 1 29 ? 5.071 -8.537 -3.493 1.00 0.00 29 ALA A C 14
ATOM 19507 O O . ALA A 1 29 ? 5.661 -9.017 -2.524 1.00 0.00 29 ALA A O 14
ATOM 19514 N N . THR A 1 30 ? 5.285 -7.299 -3.929 1.00 0.00 30 THR A N 14
ATOM 19515 C CA . THR A 1 30 ? 6.247 -6.417 -3.282 1.00 0.00 30 THR A CA 14
ATOM 19516 C C . THR A 1 30 ? 6.043 -4.969 -3.715 1.00 0.00 30 THR A C 14
ATOM 19517 O O . THR A 1 30 ? 6.395 -4.590 -4.833 1.00 0.00 30 THR A O 14
ATOM 19528 N N . LEU A 1 31 ? 5.475 -4.164 -2.824 1.00 0.00 31 LEU A N 14
ATOM 19529 C CA . LEU A 1 31 ? 5.226 -2.757 -3.115 1.00 0.00 31 LEU A CA 14
ATOM 19530 C C . LEU A 1 31 ? 6.341 -1.879 -2.556 1.00 0.00 31 LEU A C 14
ATOM 19531 O O . LEU A 1 31 ? 6.338 -1.532 -1.375 1.00 0.00 31 LEU A O 14
ATOM 19547 N N . SER A 1 32 ? 7.292 -1.522 -3.413 1.00 0.00 32 SER A N 14
ATOM 19548 C CA . SER A 1 32 ? 8.415 -0.686 -3.004 1.00 0.00 32 SER A CA 14
ATOM 19549 C C . SER A 1 32 ? 8.109 0.789 -3.244 1.00 0.00 32 SER A C 14
ATOM 19550 O O . SER A 1 32 ? 7.308 1.136 -4.113 1.00 0.00 32 SER A O 14
ATOM 19558 N N . CYS A 1 33 ? 8.751 1.654 -2.466 1.00 0.00 33 CYS A N 14
ATOM 19559 C CA . CYS A 1 33 ? 8.548 3.093 -2.592 1.00 0.00 33 CYS A CA 14
ATOM 19560 C C . CYS A 1 33 ? 9.661 3.863 -1.888 1.00 0.00 33 CYS A C 14
ATOM 19561 O O . CYS A 1 33 ? 9.994 3.578 -0.738 1.00 0.00 33 CYS A O 14
ATOM 19569 N N . GLU A 1 34 ? 10.234 4.837 -2.588 1.00 0.00 34 GLU A N 14
ATOM 19570 C CA . GLU A 1 34 ? 11.312 5.646 -2.031 1.00 0.00 34 GLU A CA 14
ATOM 19571 C C . GLU A 1 34 ? 10.781 6.594 -0.959 1.00 0.00 34 GLU A C 14
ATOM 19572 O O . GLU A 1 34 ? 9.590 6.903 -0.922 1.00 0.00 34 GLU A O 14
ATOM 19584 N N . VAL A 1 35 ? 11.675 7.053 -0.088 1.00 0.00 35 VAL A N 14
ATOM 19585 C CA . VAL A 1 35 ? 11.299 7.966 0.984 1.00 0.00 35 VAL A CA 14
ATOM 19586 C C . VAL A 1 35 ? 12.290 9.119 1.097 1.00 0.00 35 VAL A C 14
ATOM 19587 O O . VAL A 1 35 ? 13.502 8.909 1.116 1.00 0.00 35 VAL A O 14
ATOM 19600 N N . ALA A 1 36 ? 11.765 10.338 1.171 1.00 0.00 36 ALA A N 14
ATOM 19601 C CA . ALA A 1 36 ? 12.604 11.525 1.285 1.00 0.00 36 ALA A CA 14
ATOM 19602 C C . ALA A 1 36 ? 13.570 11.404 2.458 1.00 0.00 36 ALA A C 14
ATOM 19603 O O . ALA A 1 36 ? 14.608 12.065 2.489 1.00 0.00 36 ALA A O 14
ATOM 19610 N N . GLN A 1 37 ? 13.220 10.558 3.422 1.00 0.00 37 GLN A N 14
ATOM 19611 C CA . GLN A 1 37 ? 14.057 10.353 4.599 1.00 0.00 37 GLN A CA 14
ATOM 19612 C C . GLN A 1 37 ? 13.981 8.907 5.076 1.00 0.00 37 GLN A C 14
ATOM 19613 O O . GLN A 1 37 ? 12.919 8.286 5.039 1.00 0.00 37 GLN A O 14
ATOM 19627 N N . ALA A 1 38 ? 15.114 8.376 5.523 1.00 0.00 38 ALA A N 14
ATOM 19628 C CA . ALA A 1 38 ? 15.175 7.003 6.009 1.00 0.00 38 ALA A CA 14
ATOM 19629 C C . ALA A 1 38 ? 14.600 6.893 7.417 1.00 0.00 38 ALA A C 14
ATOM 19630 O O . ALA A 1 38 ? 13.616 6.189 7.641 1.00 0.00 38 ALA A O 14
ATOM 19637 N N . GLN A 1 39 ? 15.221 7.592 8.361 1.00 0.00 39 GLN A N 14
ATOM 19638 C CA . GLN A 1 39 ? 14.771 7.571 9.748 1.00 0.00 39 GLN A CA 14
ATOM 19639 C C . GLN A 1 39 ? 13.248 7.575 9.825 1.00 0.00 39 GLN A C 14
ATOM 19640 O O . GLN A 1 39 ? 12.658 6.948 10.706 1.00 0.00 39 GLN A O 14
ATOM 19654 N N . THR A 1 40 ? 12.615 8.286 8.898 1.00 0.00 40 THR A N 14
ATOM 19655 C CA . THR A 1 40 ? 11.160 8.374 8.862 1.00 0.00 40 THR A CA 14
ATOM 19656 C C . THR A 1 40 ? 10.527 6.988 8.817 1.00 0.00 40 THR A C 14
ATOM 19657 O O . THR A 1 40 ? 11.003 6.102 8.108 1.00 0.00 40 THR A O 14
ATOM 19668 N N . GLU A 1 41 ? 9.451 6.809 9.577 1.00 0.00 41 GLU A N 14
ATOM 19669 C CA . GLU A 1 41 ? 8.754 5.529 9.622 1.00 0.00 41 GLU A CA 14
ATOM 19670 C C . GLU A 1 41 ? 7.471 5.579 8.798 1.00 0.00 41 GLU A C 14
ATOM 19671 O O . GLU A 1 41 ? 6.842 6.630 8.670 1.00 0.00 41 GLU A O 14
ATOM 19683 N N . VAL A 1 42 ? 7.088 4.435 8.240 1.00 0.00 42 VAL A N 14
ATOM 19684 C CA . VAL A 1 42 ? 5.880 4.347 7.428 1.00 0.00 42 VAL A CA 14
ATOM 19685 C C . VAL A 1 42 ? 4.945 3.263 7.950 1.00 0.00 42 VAL A C 14
ATOM 19686 O O . VAL A 1 42 ? 5.347 2.406 8.737 1.00 0.00 42 VAL A O 14
ATOM 19699 N N . THR A 1 43 ? 3.692 3.304 7.505 1.00 0.00 43 THR A N 14
ATOM 19700 C CA . THR A 1 43 ? 2.698 2.326 7.927 1.00 0.00 43 THR A CA 14
ATOM 19701 C C . THR A 1 43 ? 1.679 2.066 6.824 1.00 0.00 43 THR A C 14
ATOM 19702 O O . THR A 1 43 ? 0.829 2.910 6.540 1.00 0.00 43 THR A O 14
ATOM 19713 N N . TRP A 1 44 ? 1.769 0.894 6.206 1.00 0.00 44 TRP A N 14
ATOM 19714 C CA . TRP A 1 44 ? 0.853 0.523 5.133 1.00 0.00 44 TRP A CA 14
ATOM 19715 C C . TRP A 1 44 ? -0.572 0.388 5.657 1.00 0.00 44 TRP A C 14
ATOM 19716 O O . TRP A 1 44 ? -0.786 0.113 6.838 1.00 0.00 44 TRP A O 14
ATOM 19737 N N . TYR A 1 45 ? -1.544 0.582 4.773 1.00 0.00 45 TYR A N 14
ATOM 19738 C CA . TYR A 1 45 ? -2.950 0.483 5.148 1.00 0.00 45 TYR A CA 14
ATOM 19739 C C . TYR A 1 45 ? -3.774 -0.124 4.016 1.00 0.00 45 TYR A C 14
ATOM 19740 O O . TYR A 1 45 ? -3.877 0.449 2.931 1.00 0.00 45 TYR A O 14
ATOM 19758 N N . LYS A 1 46 ? -4.360 -1.287 4.277 1.00 0.00 46 LYS A N 14
ATOM 19759 C CA . LYS A 1 46 ? -5.177 -1.973 3.284 1.00 0.00 46 LYS A CA 14
ATOM 19760 C C . LYS A 1 46 ? -6.661 -1.733 3.541 1.00 0.00 46 LYS A C 14
ATOM 19761 O O . LYS A 1 46 ? -7.186 -2.101 4.592 1.00 0.00 46 LYS A O 14
ATOM 19780 N N . ASP A 1 47 ? -7.332 -1.116 2.574 1.00 0.00 47 ASP A N 14
ATOM 19781 C CA . ASP A 1 47 ? -8.757 -0.830 2.696 1.00 0.00 47 ASP A CA 14
ATOM 19782 C C . ASP A 1 47 ? -9.056 -0.103 4.003 1.00 0.00 47 ASP A C 14
ATOM 19783 O O . ASP A 1 47 ? -10.070 -0.360 4.650 1.00 0.00 47 ASP A O 14
ATOM 19792 N N . GLY A 1 48 ? -8.165 0.806 4.386 1.00 0.00 48 GLY A N 14
ATOM 19793 C CA . GLY A 1 48 ? -8.350 1.555 5.615 1.00 0.00 48 GLY A CA 14
ATOM 19794 C C . GLY A 1 48 ? -8.161 0.699 6.851 1.00 0.00 48 GLY A C 14
ATOM 19795 O O . GLY A 1 48 ? -8.869 0.863 7.845 1.00 0.00 48 GLY A O 14
ATOM 19799 N N . LYS A 1 49 ? -7.203 -0.221 6.790 1.00 0.00 49 LYS A N 14
ATOM 19800 C CA . LYS A 1 49 ? -6.922 -1.108 7.912 1.00 0.00 49 LYS A CA 14
ATOM 19801 C C . LYS A 1 49 ? -5.420 -1.323 8.073 1.00 0.00 49 LYS A C 14
ATOM 19802 O O . LYS A 1 49 ? -4.778 -1.946 7.227 1.00 0.00 49 LYS A O 14
ATOM 19821 N N . LYS A 1 50 ? -4.866 -0.805 9.163 1.00 0.00 50 LYS A N 14
ATOM 19822 C CA . LYS A 1 50 ? -3.441 -0.942 9.437 1.00 0.00 50 LYS A CA 14
ATOM 19823 C C . LYS A 1 50 ? -2.969 -2.367 9.164 1.00 0.00 50 LYS A C 14
ATOM 19824 O O . LYS A 1 50 ? -3.545 -3.330 9.671 1.00 0.00 50 LYS A O 14
ATOM 19843 N N . LEU A 1 51 ? -1.917 -2.493 8.362 1.00 0.00 51 LEU A N 14
ATOM 19844 C CA . LEU A 1 51 ? -1.367 -3.801 8.023 1.00 0.00 51 LEU A CA 14
ATOM 19845 C C . LEU A 1 51 ? -0.349 -4.250 9.067 1.00 0.00 51 LEU A C 14
ATOM 19846 O O . LEU A 1 51 ? 0.386 -3.434 9.623 1.00 0.00 51 LEU A O 14
ATOM 19862 N N . SER A 1 52 ? -0.310 -5.553 9.326 1.00 0.00 52 SER A N 14
ATOM 19863 C CA . SER A 1 52 ? 0.618 -6.111 10.303 1.00 0.00 52 SER A CA 14
ATOM 19864 C C . SER A 1 52 ? 1.592 -7.078 9.637 1.00 0.00 52 SER A C 14
ATOM 19865 O O . SER A 1 52 ? 1.183 -8.020 8.958 1.00 0.00 52 SER A O 14
ATOM 19873 N N . SER A 1 53 ? 2.884 -6.838 9.838 1.00 0.00 53 SER A N 14
ATOM 19874 C CA . SER A 1 53 ? 3.918 -7.685 9.255 1.00 0.00 53 SER A CA 14
ATOM 19875 C C . SER A 1 53 ? 3.861 -9.093 9.839 1.00 0.00 53 SER A C 14
ATOM 19876 O O . SER A 1 53 ? 4.507 -9.386 10.845 1.00 0.00 53 SER A O 14
ATOM 19884 N N . SER A 1 54 ? 3.082 -9.961 9.200 1.00 0.00 54 SER A N 14
ATOM 19885 C CA . SER A 1 54 ? 2.937 -11.338 9.658 1.00 0.00 54 SER A CA 14
ATOM 19886 C C . SER A 1 54 ? 3.537 -12.312 8.648 1.00 0.00 54 SER A C 14
ATOM 19887 O O . SER A 1 54 ? 3.936 -11.919 7.552 1.00 0.00 54 SER A O 14
ATOM 19895 N N . SER A 1 55 ? 3.598 -13.584 9.028 1.00 0.00 55 SER A N 14
ATOM 19896 C CA . SER A 1 55 ? 4.153 -14.615 8.159 1.00 0.00 55 SER A CA 14
ATOM 19897 C C . SER A 1 55 ? 3.721 -14.397 6.712 1.00 0.00 55 SER A C 14
ATOM 19898 O O . SER A 1 55 ? 4.438 -14.754 5.777 1.00 0.00 55 SER A O 14
ATOM 19906 N N . LYS A 1 56 ? 2.544 -13.807 6.536 1.00 0.00 56 LYS A N 14
ATOM 19907 C CA . LYS A 1 56 ? 2.014 -13.538 5.204 1.00 0.00 56 LYS A CA 14
ATOM 19908 C C . LYS A 1 56 ? 2.616 -12.262 4.626 1.00 0.00 56 LYS A C 14
ATOM 19909 O O . LYS A 1 56 ? 3.293 -12.292 3.598 1.00 0.00 56 LYS A O 14
ATOM 19928 N N . VAL A 1 57 ? 2.367 -11.140 5.295 1.00 0.00 57 VAL A N 14
ATOM 19929 C CA . VAL A 1 57 ? 2.886 -9.853 4.849 1.00 0.00 57 VAL A CA 14
ATOM 19930 C C . VAL A 1 57 ? 4.083 -9.422 5.690 1.00 0.00 57 VAL A C 14
ATOM 19931 O O . VAL A 1 57 ? 4.062 -9.526 6.916 1.00 0.00 57 VAL A O 14
ATOM 19944 N N . ARG A 1 58 ? 5.125 -8.938 5.022 1.00 0.00 58 ARG A N 14
ATOM 19945 C CA . ARG A 1 58 ? 6.331 -8.491 5.708 1.00 0.00 58 ARG A CA 14
ATOM 19946 C C . ARG A 1 58 ? 6.742 -7.100 5.236 1.00 0.00 58 ARG A C 14
ATOM 19947 O O . ARG A 1 58 ? 6.925 -6.867 4.041 1.00 0.00 58 ARG A O 14
ATOM 19968 N N . VAL A 1 59 ? 6.885 -6.177 6.183 1.00 0.00 59 VAL A N 14
ATOM 19969 C CA . VAL A 1 59 ? 7.275 -4.809 5.864 1.00 0.00 59 VAL A CA 14
ATOM 19970 C C . VAL A 1 59 ? 8.788 -4.639 5.931 1.00 0.00 59 VAL A C 14
ATOM 19971 O O . VAL A 1 59 ? 9.349 -4.400 7.000 1.00 0.00 59 VAL A O 14
ATOM 19984 N N . GLU A 1 60 ? 9.443 -4.764 4.781 1.00 0.00 60 GLU A N 14
ATOM 19985 C CA . GLU A 1 60 ? 10.893 -4.624 4.710 1.00 0.00 60 GLU A CA 14
ATOM 19986 C C . GLU A 1 60 ? 11.288 -3.170 4.464 1.00 0.00 60 GLU A C 14
ATOM 19987 O O . GLU A 1 60 ? 10.709 -2.494 3.615 1.00 0.00 60 GLU A O 14
ATOM 19999 N N . ALA A 1 61 ? 12.278 -2.697 5.215 1.00 0.00 61 ALA A N 14
ATOM 20000 C CA . ALA A 1 61 ? 12.752 -1.326 5.079 1.00 0.00 61 ALA A CA 14
ATOM 20001 C C . ALA A 1 61 ? 14.259 -1.286 4.849 1.00 0.00 61 ALA A C 14
ATOM 20002 O O . ALA A 1 61 ? 15.042 -1.327 5.797 1.00 0.00 61 ALA A O 14
ATOM 20009 N N . VAL A 1 62 ? 14.658 -1.205 3.584 1.00 0.00 62 VAL A N 14
ATOM 20010 C CA . VAL A 1 62 ? 16.071 -1.159 3.229 1.00 0.00 62 VAL A CA 14
ATOM 20011 C C . VAL A 1 62 ? 16.530 0.273 2.982 1.00 0.00 62 VAL A C 14
ATOM 20012 O O . VAL A 1 62 ? 16.246 0.855 1.935 1.00 0.00 62 VAL A O 14
ATOM 20025 N N . GLY A 1 63 ? 17.241 0.838 3.953 1.00 0.00 63 GLY A N 14
ATOM 20026 C CA . GLY A 1 63 ? 17.728 2.199 3.821 1.00 0.00 63 GLY A CA 14
ATOM 20027 C C . GLY A 1 63 ? 16.615 3.188 3.535 1.00 0.00 63 GLY A C 14
ATOM 20028 O O . GLY A 1 63 ? 15.787 3.468 4.402 1.00 0.00 63 GLY A O 14
ATOM 20032 N N . CYS A 1 64 ? 16.596 3.719 2.318 1.00 0.00 64 CYS A N 14
ATOM 20033 C CA . CYS A 1 64 ? 15.577 4.684 1.921 1.00 0.00 64 CYS A CA 14
ATOM 20034 C C . CYS A 1 64 ? 14.579 4.055 0.955 1.00 0.00 64 CYS A C 14
ATOM 20035 O O . CYS A 1 64 ? 14.145 4.689 -0.008 1.00 0.00 64 CYS A O 14
ATOM 20043 N N . THR A 1 65 ? 14.218 2.803 1.217 1.00 0.00 65 THR A N 14
ATOM 20044 C CA . THR A 1 65 ? 13.273 2.086 0.370 1.00 0.00 65 THR A CA 14
ATOM 20045 C C . THR A 1 65 ? 12.373 1.176 1.197 1.00 0.00 65 THR A C 14
ATOM 20046 O O . THR A 1 65 ? 12.846 0.238 1.840 1.00 0.00 65 THR A O 14
ATOM 20057 N N . ARG A 1 66 ? 11.075 1.458 1.177 1.00 0.00 66 ARG A N 14
ATOM 20058 C CA . ARG A 1 66 ? 10.108 0.664 1.926 1.00 0.00 66 ARG A CA 14
ATOM 20059 C C . ARG A 1 66 ? 9.333 -0.267 0.999 1.00 0.00 66 ARG A C 14
ATOM 20060 O O . ARG A 1 66 ? 8.608 0.186 0.114 1.00 0.00 66 ARG A O 14
ATOM 20081 N N . ARG A 1 67 ? 9.494 -1.570 1.208 1.00 0.00 67 ARG A N 14
ATOM 20082 C CA . ARG A 1 67 ? 8.811 -2.564 0.390 1.00 0.00 67 ARG A CA 14
ATOM 20083 C C . ARG A 1 67 ? 7.899 -3.439 1.245 1.00 0.00 67 ARG A C 14
ATOM 20084 O O . ARG A 1 67 ? 8.217 -3.750 2.394 1.00 0.00 67 ARG A O 14
ATOM 20105 N N . LEU A 1 68 ? 6.763 -3.832 0.679 1.00 0.00 68 LEU A N 14
ATOM 20106 C CA . LEU A 1 68 ? 5.804 -4.670 1.389 1.00 0.00 68 LEU A CA 14
ATOM 20107 C C . LEU A 1 68 ? 5.603 -5.999 0.668 1.00 0.00 68 LEU A C 14
ATOM 20108 O O . LEU A 1 68 ? 4.850 -6.083 -0.302 1.00 0.00 68 LEU A O 14
ATOM 20124 N N . VAL A 1 69 ? 6.280 -7.036 1.151 1.00 0.00 69 VAL A N 14
ATOM 20125 C CA . VAL A 1 69 ? 6.173 -8.363 0.555 1.00 0.00 69 VAL A CA 14
ATOM 20126 C C . VAL A 1 69 ? 4.909 -9.076 1.022 1.00 0.00 69 VAL A C 14
ATOM 20127 O O . VAL A 1 69 ? 4.750 -9.367 2.208 1.00 0.00 69 VAL A O 14
ATOM 20140 N N . VAL A 1 70 ? 4.012 -9.355 0.082 1.00 0.00 70 VAL A N 14
ATOM 20141 C CA . VAL A 1 70 ? 2.762 -10.036 0.397 1.00 0.00 70 VAL A CA 14
ATOM 20142 C C . VAL A 1 70 ? 2.798 -11.490 -0.059 1.00 0.00 70 VAL A C 14
ATOM 20143 O O . VAL A 1 70 ? 2.546 -11.791 -1.225 1.00 0.00 70 VAL A O 14
ATOM 20156 N N . GLN A 1 71 ? 3.112 -12.388 0.869 1.00 0.00 71 GLN A N 14
ATOM 20157 C CA . GLN A 1 71 ? 3.181 -13.812 0.561 1.00 0.00 71 GLN A CA 14
ATOM 20158 C C . GLN A 1 71 ? 1.790 -14.382 0.308 1.00 0.00 71 GLN A C 14
ATOM 20159 O O . GLN A 1 71 ? 0.823 -13.999 0.966 1.00 0.00 71 GLN A O 14
ATOM 20173 N N . GLN A 1 72 ? 1.697 -15.299 -0.650 1.00 0.00 72 GLN A N 14
ATOM 20174 C CA . GLN A 1 72 ? 0.423 -15.921 -0.990 1.00 0.00 72 GLN A CA 14
ATOM 20175 C C . GLN A 1 72 ? -0.606 -14.870 -1.392 1.00 0.00 72 GLN A C 14
ATOM 20176 O O . GLN A 1 72 ? -1.733 -14.869 -0.897 1.00 0.00 72 GLN A O 14
ATOM 20190 N N . ALA A 1 73 ? -0.210 -13.975 -2.292 1.00 0.00 73 ALA A N 14
ATOM 20191 C CA . ALA A 1 73 ? -1.099 -12.919 -2.761 1.00 0.00 73 ALA A CA 14
ATOM 20192 C C . ALA A 1 73 ? -2.377 -13.501 -3.356 1.00 0.00 73 ALA A C 14
ATOM 20193 O O . ALA A 1 73 ? -2.391 -13.951 -4.501 1.00 0.00 73 ALA A O 14
ATOM 20200 N N . GLY A 1 74 ? -3.449 -13.489 -2.570 1.00 0.00 74 GLY A N 14
ATOM 20201 C CA . GLY A 1 74 ? -4.717 -14.019 -3.037 1.00 0.00 74 GLY A CA 14
ATOM 20202 C C . GLY A 1 74 ? -5.798 -12.959 -3.106 1.00 0.00 74 GLY A C 14
ATOM 20203 O O . GLY A 1 74 ? -5.597 -11.830 -2.661 1.00 0.00 74 GLY A O 14
ATOM 20207 N N . GLN A 1 75 ? -6.946 -13.323 -3.668 1.00 0.00 75 GLN A N 14
ATOM 20208 C CA . GLN A 1 75 ? -8.062 -12.394 -3.796 1.00 0.00 75 GLN A CA 14
ATOM 20209 C C . GLN A 1 75 ? -8.123 -11.448 -2.601 1.00 0.00 75 GLN A C 14
ATOM 20210 O O . GLN A 1 75 ? -8.120 -10.228 -2.761 1.00 0.00 75 GLN A O 14
ATOM 20224 N N . ALA A 1 76 ? -8.179 -12.021 -1.403 1.00 0.00 76 ALA A N 14
ATOM 20225 C CA . ALA A 1 76 ? -8.240 -11.229 -0.180 1.00 0.00 76 ALA A CA 14
ATOM 20226 C C . ALA A 1 76 ? -7.142 -10.171 -0.156 1.00 0.00 76 ALA A C 14
ATOM 20227 O O . ALA A 1 76 ? -7.412 -8.988 0.041 1.00 0.00 76 ALA A O 14
ATOM 20234 N N . GLU A 1 77 ? -5.902 -10.607 -0.358 1.00 0.00 77 GLU A N 14
ATOM 20235 C CA . GLU A 1 77 ? -4.763 -9.696 -0.358 1.00 0.00 77 GLU A CA 14
ATOM 20236 C C . GLU A 1 77 ? -4.936 -8.609 -1.415 1.00 0.00 77 GLU A C 14
ATOM 20237 O O . GLU A 1 77 ? -4.587 -7.451 -1.192 1.00 0.00 77 GLU A O 14
ATOM 20249 N N . ALA A 1 78 ? -5.476 -8.993 -2.568 1.00 0.00 78 ALA A N 14
ATOM 20250 C CA . ALA A 1 78 ? -5.696 -8.053 -3.659 1.00 0.00 78 ALA A CA 14
ATOM 20251 C C . ALA A 1 78 ? -6.611 -6.913 -3.225 1.00 0.00 78 ALA A C 14
ATOM 20252 O O . ALA A 1 78 ? -7.750 -7.139 -2.817 1.00 0.00 78 ALA A O 14
ATOM 20259 N N . GLY A 1 79 ? -6.105 -5.686 -3.315 1.00 0.00 79 GLY A N 14
ATOM 20260 C CA . GLY A 1 79 ? -6.891 -4.529 -2.927 1.00 0.00 79 GLY A CA 14
ATOM 20261 C C . GLY A 1 79 ? -6.167 -3.223 -3.188 1.00 0.00 79 GLY A C 14
ATOM 20262 O O . GLY A 1 79 ? -5.666 -2.994 -4.288 1.00 0.00 79 GLY A O 14
ATOM 20266 N N . GLU A 1 80 ? -6.114 -2.364 -2.175 1.00 0.00 80 GLU A N 14
ATOM 20267 C CA . GLU A 1 80 ? -5.449 -1.073 -2.303 1.00 0.00 80 GLU A CA 14
ATOM 20268 C C . GLU A 1 80 ? -4.587 -0.782 -1.078 1.00 0.00 80 GLU A C 14
ATOM 20269 O O . GLU A 1 80 ? -5.102 -0.533 0.012 1.00 0.00 80 GLU A O 14
ATOM 20281 N N . TYR A 1 81 ? -3.272 -0.816 -1.266 1.00 0.00 81 TYR A N 14
ATOM 20282 C CA . TYR A 1 81 ? -2.338 -0.559 -0.177 1.00 0.00 81 TYR A CA 14
ATOM 20283 C C . TYR A 1 81 ? -1.893 0.901 -0.174 1.00 0.00 81 TYR A C 14
ATOM 20284 O O . TYR A 1 81 ? -1.413 1.417 -1.183 1.00 0.00 81 TYR A O 14
ATOM 20302 N N . SER A 1 82 ? -2.055 1.560 0.969 1.00 0.00 82 SER A N 14
ATOM 20303 C CA . SER A 1 82 ? -1.673 2.961 1.105 1.00 0.00 82 SER A CA 14
ATOM 20304 C C . SER A 1 82 ? -0.530 3.118 2.103 1.00 0.00 82 SER A C 14
ATOM 20305 O O . SER A 1 82 ? -0.710 2.925 3.306 1.00 0.00 82 SER A O 14
ATOM 20313 N N . CYS A 1 83 ? 0.646 3.470 1.595 1.00 0.00 83 CYS A N 14
ATOM 20314 C CA . CYS A 1 83 ? 1.820 3.653 2.441 1.00 0.00 83 CYS A CA 14
ATOM 20315 C C . CYS A 1 83 ? 1.785 5.012 3.133 1.00 0.00 83 CYS A C 14
ATOM 20316 O O . CYS A 1 83 ? 2.213 6.018 2.567 1.00 0.00 83 CYS A O 14
ATOM 20324 N N . GLU A 1 84 ? 1.271 5.034 4.358 1.00 0.00 84 GLU A N 14
ATOM 20325 C CA . GLU A 1 84 ? 1.178 6.270 5.126 1.00 0.00 84 GLU A CA 14
ATOM 20326 C C . GLU A 1 84 ? 2.506 6.589 5.807 1.00 0.00 84 GLU A C 14
ATOM 20327 O O . GLU A 1 84 ? 3.207 5.692 6.275 1.00 0.00 84 GLU A O 14
ATOM 20339 N N . ALA A 1 85 ? 2.845 7.873 5.857 1.00 0.00 85 ALA A N 14
ATOM 20340 C CA . ALA A 1 85 ? 4.087 8.311 6.481 1.00 0.00 85 ALA A CA 14
ATOM 20341 C C . ALA A 1 85 ? 4.119 9.828 6.637 1.00 0.00 85 ALA A C 14
ATOM 20342 O O . ALA A 1 85 ? 4.209 10.561 5.653 1.00 0.00 85 ALA A O 14
ATOM 20349 N N . GLY A 1 86 ? 4.042 10.292 7.880 1.00 0.00 86 GLY A N 14
ATOM 20350 C CA . GLY A 1 86 ? 4.062 11.720 8.141 1.00 0.00 86 GLY A CA 14
ATOM 20351 C C . GLY A 1 86 ? 2.749 12.391 7.793 1.00 0.00 86 GLY A C 14
ATOM 20352 O O . GLY A 1 86 ? 1.925 12.652 8.670 1.00 0.00 86 GLY A O 14
ATOM 20356 N N . GLY A 1 87 ? 2.552 12.674 6.509 1.00 0.00 87 GLY A N 14
ATOM 20357 C CA . GLY A 1 87 ? 1.328 13.319 6.070 1.00 0.00 87 GLY A CA 14
ATOM 20358 C C . GLY A 1 87 ? 0.991 13.002 4.627 1.00 0.00 87 GLY A C 14
ATOM 20359 O O . GLY A 1 87 ? 0.179 13.689 4.008 1.00 0.00 87 GLY A O 14
ATOM 20363 N N . GLN A 1 88 ? 1.616 11.959 4.090 1.00 0.00 88 GLN A N 14
ATOM 20364 C CA . GLN A 1 88 ? 1.379 11.554 2.710 1.00 0.00 88 GLN A CA 14
ATOM 20365 C C . GLN A 1 88 ? 1.100 10.057 2.621 1.00 0.00 88 GLN A C 14
ATOM 20366 O O . GLN A 1 88 ? 1.505 9.289 3.493 1.00 0.00 88 GLN A O 14
ATOM 20380 N N . GLN A 1 89 ? 0.406 9.651 1.563 1.00 0.00 89 GLN A N 14
ATOM 20381 C CA . GLN A 1 89 ? 0.072 8.246 1.362 1.00 0.00 89 GLN A CA 14
ATOM 20382 C C . GLN A 1 89 ? 0.077 7.892 -0.121 1.00 0.00 89 GLN A C 14
ATOM 20383 O O . GLN A 1 89 ? -0.514 8.597 -0.940 1.00 0.00 89 GLN A O 14
ATOM 20397 N N . LEU A 1 90 ? 0.746 6.796 -0.460 1.00 0.00 90 LEU A N 14
ATOM 20398 C CA . LEU A 1 90 ? 0.828 6.348 -1.846 1.00 0.00 90 LEU A CA 14
ATOM 20399 C C . LEU A 1 90 ? -0.044 5.118 -2.073 1.00 0.00 90 LEU A C 14
ATOM 20400 O O . LEU A 1 90 ? 0.113 4.100 -1.399 1.00 0.00 90 LEU A O 14
ATOM 20416 N N . SER A 1 91 ? -0.963 5.219 -3.029 1.00 0.00 91 SER A N 14
ATOM 20417 C CA . SER A 1 91 ? -1.862 4.115 -3.344 1.00 0.00 91 SER A CA 14
ATOM 20418 C C . SER A 1 91 ? -1.146 3.049 -4.168 1.00 0.00 91 SER A C 14
ATOM 20419 O O . SER A 1 91 ? -0.445 3.359 -5.131 1.00 0.00 91 SER A O 14
ATOM 20427 N N . PHE A 1 92 ? -1.327 1.791 -3.781 1.00 0.00 92 PHE A N 14
ATOM 20428 C CA . PHE A 1 92 ? -0.698 0.677 -4.482 1.00 0.00 92 PHE A CA 14
ATOM 20429 C C . PHE A 1 92 ? -1.711 -0.426 -4.770 1.00 0.00 92 PHE A C 14
ATOM 20430 O O . PHE A 1 92 ? -1.986 -1.270 -3.917 1.00 0.00 92 PHE A O 14
ATOM 20447 N N . ARG A 1 93 ? -2.264 -0.413 -5.979 1.00 0.00 93 ARG A N 14
ATOM 20448 C CA . ARG A 1 93 ? -3.248 -1.411 -6.380 1.00 0.00 93 ARG A CA 14
ATOM 20449 C C . ARG A 1 93 ? -2.588 -2.768 -6.601 1.00 0.00 93 ARG A C 14
ATOM 20450 O O . ARG A 1 93 ? -1.715 -2.914 -7.458 1.00 0.00 93 ARG A O 14
ATOM 20471 N N . LEU A 1 94 ? -3.008 -3.759 -5.822 1.00 0.00 94 LEU A N 14
ATOM 20472 C CA . LEU A 1 94 ? -2.457 -5.105 -5.932 1.00 0.00 94 LEU A CA 14
ATOM 20473 C C . LEU A 1 94 ? -3.486 -6.069 -6.513 1.00 0.00 94 LEU A C 14
ATOM 20474 O O . LEU A 1 94 ? -4.459 -6.427 -5.850 1.00 0.00 94 LEU A O 14
ATOM 20490 N N . GLN A 1 95 ? -3.263 -6.486 -7.755 1.00 0.00 95 GLN A N 14
ATOM 20491 C CA . GLN A 1 95 ? -4.171 -7.410 -8.425 1.00 0.00 95 GLN A CA 14
ATOM 20492 C C . GLN A 1 95 ? -3.626 -8.833 -8.385 1.00 0.00 95 GLN A C 14
ATOM 20493 O O . GLN A 1 95 ? -2.414 -9.047 -8.426 1.00 0.00 95 GLN A O 14
ATOM 20507 N N . VAL A 1 96 ? -4.529 -9.806 -8.304 1.00 0.00 96 VAL A N 14
ATOM 20508 C CA . VAL A 1 96 ? -4.138 -11.210 -8.260 1.00 0.00 96 VAL A CA 14
ATOM 20509 C C . VAL A 1 96 ? -4.676 -11.968 -9.468 1.00 0.00 96 VAL A C 14
ATOM 20510 O O . VAL A 1 96 ? -5.806 -11.746 -9.900 1.00 0.00 96 VAL A O 14
ATOM 20523 N N . ALA A 1 97 ? -3.858 -12.866 -10.008 1.00 0.00 97 ALA A N 14
ATOM 20524 C CA . ALA A 1 97 ? -4.252 -13.660 -11.165 1.00 0.00 97 ALA A CA 14
ATOM 20525 C C . ALA A 1 97 ? -4.547 -15.101 -10.767 1.00 0.00 97 ALA A C 14
ATOM 20526 O O . ALA A 1 97 ? -3.833 -15.691 -9.957 1.00 0.00 97 ALA A O 14
ATOM 20533 N N . GLY A 1 98 ? -5.607 -15.664 -11.341 1.00 0.00 98 GLY A N 14
ATOM 20534 C CA . GLY A 1 98 ? -5.979 -17.032 -11.032 1.00 0.00 98 GLY A CA 14
ATOM 20535 C C . GLY A 1 98 ? -6.743 -17.145 -9.728 1.00 0.00 98 GLY A C 14
ATOM 20536 O O . GLY A 1 98 ? -7.364 -16.181 -9.280 1.00 0.00 98 GLY A O 14
ATOM 20540 N N . GLN A 1 99 ? -6.699 -18.325 -9.118 1.00 0.00 99 GLN A N 14
ATOM 20541 C CA . GLN A 1 99 ? -7.395 -18.560 -7.858 1.00 0.00 99 GLN A CA 14
ATOM 20542 C C . GLN A 1 99 ? -6.524 -19.361 -6.896 1.00 0.00 99 GLN A C 14
ATOM 20543 O O . GLN A 1 99 ? -5.687 -20.159 -7.318 1.00 0.00 99 GLN A O 14
ATOM 20557 N N . CYS A 1 100 ? -6.726 -19.141 -5.601 1.00 0.00 100 CYS A N 14
ATOM 20558 C CA . CYS A 1 100 ? -5.958 -19.842 -4.578 1.00 0.00 100 CYS A CA 14
ATOM 20559 C C . CYS A 1 100 ? -6.620 -21.166 -4.212 1.00 0.00 100 CYS A C 14
ATOM 20560 O O . CYS A 1 100 ? -7.579 -21.200 -3.441 1.00 0.00 100 CYS A O 14
ATOM 20568 N N . PHE A 1 101 ? -6.104 -22.254 -4.773 1.00 0.00 101 PHE A N 14
ATOM 20569 C CA . PHE A 1 101 ? -6.646 -23.582 -4.508 1.00 0.00 101 PHE A CA 14
ATOM 20570 C C . PHE A 1 101 ? -6.150 -24.115 -3.167 1.00 0.00 101 PHE A C 14
ATOM 20571 O O . PHE A 1 101 ? -5.294 -23.508 -2.524 1.00 0.00 101 PHE A O 14
ATOM 20588 N N . GLY A 1 102 ? -6.695 -25.254 -2.751 1.00 0.00 102 GLY A N 14
ATOM 20589 C CA . GLY A 1 102 ? -6.297 -25.849 -1.489 1.00 0.00 102 GLY A CA 14
ATOM 20590 C C . GLY A 1 102 ? -6.922 -27.212 -1.268 1.00 0.00 102 GLY A C 14
ATOM 20591 O O . GLY A 1 102 ? -7.446 -27.821 -2.201 1.00 0.00 102 GLY A O 14
ATOM 20595 N N . GLY A 1 1 ? -2.212 36.896 7.546 1.00 0.00 1 GLY A N 15
ATOM 20596 C CA . GLY A 1 1 ? -1.092 36.175 8.120 1.00 0.00 1 GLY A CA 15
ATOM 20597 C C . GLY A 1 1 ? -0.894 34.811 7.488 1.00 0.00 1 GLY A C 15
ATOM 20598 O O . GLY A 1 1 ? -0.975 34.667 6.269 1.00 0.00 1 GLY A O 15
ATOM 20602 N N . SER A 1 2 ? -0.634 33.807 8.320 1.00 0.00 2 SER A N 15
ATOM 20603 C CA . SER A 1 2 ? -0.419 32.449 7.835 1.00 0.00 2 SER A CA 15
ATOM 20604 C C . SER A 1 2 ? 0.872 32.359 7.027 1.00 0.00 2 SER A C 15
ATOM 20605 O O . SER A 1 2 ? 0.895 31.796 5.933 1.00 0.00 2 SER A O 15
ATOM 20613 N N . SER A 1 3 ? 1.946 32.918 7.576 1.00 0.00 3 SER A N 15
ATOM 20614 C CA . SER A 1 3 ? 3.242 32.905 6.906 1.00 0.00 3 SER A CA 15
ATOM 20615 C C . SER A 1 3 ? 3.782 31.482 6.796 1.00 0.00 3 SER A C 15
ATOM 20616 O O . SER A 1 3 ? 4.382 30.959 7.734 1.00 0.00 3 SER A O 15
ATOM 20624 N N . GLY A 1 4 ? 3.563 30.860 5.641 1.00 0.00 4 GLY A N 15
ATOM 20625 C CA . GLY A 1 4 ? 4.034 29.504 5.428 1.00 0.00 4 GLY A CA 15
ATOM 20626 C C . GLY A 1 4 ? 2.956 28.598 4.866 1.00 0.00 4 GLY A C 15
ATOM 20627 O O . GLY A 1 4 ? 2.418 28.856 3.789 1.00 0.00 4 GLY A O 15
ATOM 20631 N N . SER A 1 5 ? 2.641 27.533 5.596 1.00 0.00 5 SER A N 15
ATOM 20632 C CA . SER A 1 5 ? 1.624 26.582 5.161 1.00 0.00 5 SER A CA 15
ATOM 20633 C C . SER A 1 5 ? 2.022 25.926 3.843 1.00 0.00 5 SER A C 15
ATOM 20634 O O . SER A 1 5 ? 1.189 25.734 2.956 1.00 0.00 5 SER A O 15
ATOM 20642 N N . SER A 1 6 ? 3.301 25.585 3.721 1.00 0.00 6 SER A N 15
ATOM 20643 C CA . SER A 1 6 ? 3.811 24.954 2.509 1.00 0.00 6 SER A CA 15
ATOM 20644 C C . SER A 1 6 ? 3.541 23.453 2.523 1.00 0.00 6 SER A C 15
ATOM 20645 O O . SER A 1 6 ? 3.013 22.897 1.561 1.00 0.00 6 SER A O 15
ATOM 20653 N N . GLY A 1 7 ? 3.906 22.802 3.624 1.00 0.00 7 GLY A N 15
ATOM 20654 C CA . GLY A 1 7 ? 3.696 21.371 3.744 1.00 0.00 7 GLY A CA 15
ATOM 20655 C C . GLY A 1 7 ? 4.997 20.597 3.814 1.00 0.00 7 GLY A C 15
ATOM 20656 O O . GLY A 1 7 ? 5.932 20.869 3.059 1.00 0.00 7 GLY A O 15
ATOM 20660 N N . LYS A 1 8 ? 5.061 19.631 4.723 1.00 0.00 8 LYS A N 15
ATOM 20661 C CA . LYS A 1 8 ? 6.258 18.815 4.891 1.00 0.00 8 LYS A CA 15
ATOM 20662 C C . LYS A 1 8 ? 6.208 17.585 3.989 1.00 0.00 8 LYS A C 15
ATOM 20663 O O . LYS A 1 8 ? 5.277 16.784 4.066 1.00 0.00 8 LYS A O 15
ATOM 20682 N N . VAL A 1 9 ? 7.217 17.442 3.135 1.00 0.00 9 VAL A N 15
ATOM 20683 C CA . VAL A 1 9 ? 7.290 16.309 2.221 1.00 0.00 9 VAL A CA 15
ATOM 20684 C C . VAL A 1 9 ? 7.919 15.096 2.898 1.00 0.00 9 VAL A C 15
ATOM 20685 O O . VAL A 1 9 ? 8.984 15.195 3.508 1.00 0.00 9 VAL A O 15
ATOM 20698 N N . VAL A 1 10 ? 7.254 13.951 2.785 1.00 0.00 10 VAL A N 15
ATOM 20699 C CA . VAL A 1 10 ? 7.749 12.717 3.384 1.00 0.00 10 VAL A CA 15
ATOM 20700 C C . VAL A 1 10 ? 8.308 11.776 2.323 1.00 0.00 10 VAL A C 15
ATOM 20701 O O . VAL A 1 10 ? 9.263 11.040 2.571 1.00 0.00 10 VAL A O 15
ATOM 20714 N N . PHE A 1 11 ? 7.708 11.806 1.138 1.00 0.00 11 PHE A N 15
ATOM 20715 C CA . PHE A 1 11 ? 8.145 10.955 0.037 1.00 0.00 11 PHE A CA 15
ATOM 20716 C C . PHE A 1 11 ? 8.765 11.788 -1.081 1.00 0.00 11 PHE A C 15
ATOM 20717 O O . PHE A 1 11 ? 8.630 13.011 -1.106 1.00 0.00 11 PHE A O 15
ATOM 20734 N N . ALA A 1 12 ? 9.446 11.116 -2.003 1.00 0.00 12 ALA A N 15
ATOM 20735 C CA . ALA A 1 12 ? 10.086 11.793 -3.125 1.00 0.00 12 ALA A CA 15
ATOM 20736 C C . ALA A 1 12 ? 9.086 12.651 -3.891 1.00 0.00 12 ALA A C 15
ATOM 20737 O O . ALA A 1 12 ? 7.911 12.725 -3.531 1.00 0.00 12 ALA A O 15
ATOM 20744 N N . LYS A 1 13 ? 9.559 13.300 -4.950 1.00 0.00 13 LYS A N 15
ATOM 20745 C CA . LYS A 1 13 ? 8.707 14.154 -5.769 1.00 0.00 13 LYS A CA 15
ATOM 20746 C C . LYS A 1 13 ? 8.311 13.448 -7.062 1.00 0.00 13 LYS A C 15
ATOM 20747 O O . LYS A 1 13 ? 7.203 13.631 -7.564 1.00 0.00 13 LYS A O 15
ATOM 20766 N N . GLU A 1 14 ? 9.223 12.640 -7.593 1.00 0.00 14 GLU A N 15
ATOM 20767 C CA . GLU A 1 14 ? 8.967 11.907 -8.827 1.00 0.00 14 GLU A CA 15
ATOM 20768 C C . GLU A 1 14 ? 8.296 10.568 -8.535 1.00 0.00 14 GLU A C 15
ATOM 20769 O O . GLU A 1 14 ? 8.732 9.525 -9.022 1.00 0.00 14 GLU A O 15
ATOM 20781 N N . GLN A 1 15 ? 7.235 10.606 -7.736 1.00 0.00 15 GLN A N 15
ATOM 20782 C CA . GLN A 1 15 ? 6.505 9.396 -7.378 1.00 0.00 15 GLN A CA 15
ATOM 20783 C C . GLN A 1 15 ? 5.055 9.476 -7.846 1.00 0.00 15 GLN A C 15
ATOM 20784 O O . GLN A 1 15 ? 4.405 10.518 -7.755 1.00 0.00 15 GLN A O 15
ATOM 20798 N N . PRO A 1 16 ? 4.536 8.351 -8.359 1.00 0.00 16 PRO A N 15
ATOM 20799 C CA . PRO A 1 16 ? 3.157 8.269 -8.852 1.00 0.00 16 PRO A CA 15
ATOM 20800 C C . PRO A 1 16 ? 2.134 8.344 -7.724 1.00 0.00 16 PRO A C 15
ATOM 20801 O O . PRO A 1 16 ? 2.161 7.539 -6.794 1.00 0.00 16 PRO A O 15
ATOM 20812 N N . ALA A 1 17 ? 1.231 9.315 -7.814 1.00 0.00 17 ALA A N 15
ATOM 20813 C CA . ALA A 1 17 ? 0.197 9.493 -6.803 1.00 0.00 17 ALA A CA 15
ATOM 20814 C C . ALA A 1 17 ? -0.498 8.172 -6.490 1.00 0.00 17 ALA A C 15
ATOM 20815 O O . ALA A 1 17 ? -1.027 7.981 -5.395 1.00 0.00 17 ALA A O 15
ATOM 20822 N N . HIS A 1 18 ? -0.495 7.263 -7.460 1.00 0.00 18 HIS A N 15
ATOM 20823 C CA . HIS A 1 18 ? -1.126 5.959 -7.288 1.00 0.00 18 HIS A CA 15
ATOM 20824 C C . HIS A 1 18 ? -0.680 4.992 -8.380 1.00 0.00 18 HIS A C 15
ATOM 20825 O O . HIS A 1 18 ? -0.814 5.279 -9.570 1.00 0.00 18 HIS A O 15
ATOM 20840 N N . ARG A 1 19 ? -0.149 3.845 -7.967 1.00 0.00 19 ARG A N 15
ATOM 20841 C CA . ARG A 1 19 ? 0.319 2.837 -8.910 1.00 0.00 19 ARG A CA 15
ATOM 20842 C C . ARG A 1 19 ? -0.503 1.556 -8.789 1.00 0.00 19 ARG A C 15
ATOM 20843 O O . ARG A 1 19 ? -1.207 1.351 -7.801 1.00 0.00 19 ARG A O 15
ATOM 20864 N N . GLU A 1 20 ? -0.408 0.700 -9.802 1.00 0.00 20 GLU A N 15
ATOM 20865 C CA . GLU A 1 20 ? -1.144 -0.559 -9.808 1.00 0.00 20 GLU A CA 15
ATOM 20866 C C . GLU A 1 20 ? -0.203 -1.738 -10.036 1.00 0.00 20 GLU A C 15
ATOM 20867 O O . GLU A 1 20 ? 0.236 -1.989 -11.159 1.00 0.00 20 GLU A O 15
ATOM 20879 N N . VAL A 1 21 ? 0.104 -2.459 -8.962 1.00 0.00 21 VAL A N 15
ATOM 20880 C CA . VAL A 1 21 ? 0.992 -3.612 -9.044 1.00 0.00 21 VAL A CA 15
ATOM 20881 C C . VAL A 1 21 ? 0.223 -4.873 -9.422 1.00 0.00 21 VAL A C 15
ATOM 20882 O O . VAL A 1 21 ? -0.964 -5.000 -9.123 1.00 0.00 21 VAL A O 15
ATOM 20895 N N . GLN A 1 22 ? 0.908 -5.802 -10.081 1.00 0.00 22 GLN A N 15
ATOM 20896 C CA . GLN A 1 22 ? 0.288 -7.053 -10.501 1.00 0.00 22 GLN A CA 15
ATOM 20897 C C . GLN A 1 22 ? 0.916 -8.241 -9.779 1.00 0.00 22 GLN A C 15
ATOM 20898 O O . GLN A 1 22 ? 2.016 -8.139 -9.236 1.00 0.00 22 GLN A O 15
ATOM 20912 N N . ALA A 1 23 ? 0.210 -9.367 -9.776 1.00 0.00 23 ALA A N 15
ATOM 20913 C CA . ALA A 1 23 ? 0.699 -10.574 -9.122 1.00 0.00 23 ALA A CA 15
ATOM 20914 C C . ALA A 1 23 ? -0.174 -11.776 -9.464 1.00 0.00 23 ALA A C 15
ATOM 20915 O O . ALA A 1 23 ? -1.307 -11.622 -9.920 1.00 0.00 23 ALA A O 15
ATOM 20922 N N . GLU A 1 24 ? 0.360 -12.973 -9.242 1.00 0.00 24 GLU A N 15
ATOM 20923 C CA . GLU A 1 24 ? -0.372 -14.201 -9.529 1.00 0.00 24 GLU A CA 15
ATOM 20924 C C . GLU A 1 24 ? -0.879 -14.845 -8.242 1.00 0.00 24 GLU A C 15
ATOM 20925 O O . GLU A 1 24 ? -0.304 -14.654 -7.171 1.00 0.00 24 GLU A O 15
ATOM 20937 N N . ALA A 1 25 ? -1.960 -15.610 -8.356 1.00 0.00 25 ALA A N 15
ATOM 20938 C CA . ALA A 1 25 ? -2.544 -16.284 -7.204 1.00 0.00 25 ALA A CA 15
ATOM 20939 C C . ALA A 1 25 ? -1.527 -17.198 -6.529 1.00 0.00 25 ALA A C 15
ATOM 20940 O O . ALA A 1 25 ? -1.078 -18.183 -7.114 1.00 0.00 25 ALA A O 15
ATOM 20947 N N . GLY A 1 26 ? -1.167 -16.865 -5.293 1.00 0.00 26 GLY A N 15
ATOM 20948 C CA . GLY A 1 26 ? -0.204 -17.666 -4.559 1.00 0.00 26 GLY A CA 15
ATOM 20949 C C . GLY A 1 26 ? 1.194 -17.084 -4.611 1.00 0.00 26 GLY A C 15
ATOM 20950 O O . GLY A 1 26 ? 2.062 -17.466 -3.827 1.00 0.00 26 GLY A O 15
ATOM 20954 N N . ALA A 1 27 ? 1.413 -16.157 -5.538 1.00 0.00 27 ALA A N 15
ATOM 20955 C CA . ALA A 1 27 ? 2.716 -15.521 -5.689 1.00 0.00 27 ALA A CA 15
ATOM 20956 C C . ALA A 1 27 ? 2.999 -14.568 -4.533 1.00 0.00 27 ALA A C 15
ATOM 20957 O O . ALA A 1 27 ? 2.219 -14.479 -3.584 1.00 0.00 27 ALA A O 15
ATOM 20964 N N . SER A 1 28 ? 4.118 -13.857 -4.618 1.00 0.00 28 SER A N 15
ATOM 20965 C CA . SER A 1 28 ? 4.506 -12.913 -3.576 1.00 0.00 28 SER A CA 15
ATOM 20966 C C . SER A 1 28 ? 4.697 -11.514 -4.154 1.00 0.00 28 SER A C 15
ATOM 20967 O O . SER A 1 28 ? 5.685 -11.241 -4.835 1.00 0.00 28 SER A O 15
ATOM 20975 N N . ALA A 1 29 ? 3.742 -10.631 -3.878 1.00 0.00 29 ALA A N 15
ATOM 20976 C CA . ALA A 1 29 ? 3.805 -9.260 -4.369 1.00 0.00 29 ALA A CA 15
ATOM 20977 C C . ALA A 1 29 ? 4.915 -8.479 -3.674 1.00 0.00 29 ALA A C 15
ATOM 20978 O O . ALA A 1 29 ? 5.550 -8.976 -2.743 1.00 0.00 29 ALA A O 15
ATOM 20985 N N . THR A 1 30 ? 5.146 -7.252 -4.132 1.00 0.00 30 THR A N 15
ATOM 20986 C CA . THR A 1 30 ? 6.180 -6.403 -3.556 1.00 0.00 30 THR A CA 15
ATOM 20987 C C . THR A 1 30 ? 5.926 -4.934 -3.873 1.00 0.00 30 THR A C 15
ATOM 20988 O O . THR A 1 30 ? 6.116 -4.491 -5.007 1.00 0.00 30 THR A O 15
ATOM 20999 N N . LEU A 1 31 ? 5.496 -4.182 -2.867 1.00 0.00 31 LEU A N 15
ATOM 21000 C CA . LEU A 1 31 ? 5.216 -2.760 -3.039 1.00 0.00 31 LEU A CA 15
ATOM 21001 C C . LEU A 1 31 ? 6.329 -1.909 -2.436 1.00 0.00 31 LEU A C 15
ATOM 21002 O O . LEU A 1 31 ? 6.402 -1.735 -1.219 1.00 0.00 31 LEU A O 15
ATOM 21018 N N . SER A 1 32 ? 7.193 -1.380 -3.296 1.00 0.00 32 SER A N 15
ATOM 21019 C CA . SER A 1 32 ? 8.304 -0.548 -2.848 1.00 0.00 32 SER A CA 15
ATOM 21020 C C . SER A 1 32 ? 8.017 0.928 -3.110 1.00 0.00 32 SER A C 15
ATOM 21021 O O . SER A 1 32 ? 7.162 1.270 -3.927 1.00 0.00 32 SER A O 15
ATOM 21029 N N . CYS A 1 33 ? 8.738 1.797 -2.410 1.00 0.00 33 CYS A N 15
ATOM 21030 C CA . CYS A 1 33 ? 8.561 3.237 -2.565 1.00 0.00 33 CYS A CA 15
ATOM 21031 C C . CYS A 1 33 ? 9.689 4.000 -1.877 1.00 0.00 33 CYS A C 15
ATOM 21032 O O . CYS A 1 33 ? 10.084 3.668 -0.760 1.00 0.00 33 CYS A O 15
ATOM 21040 N N . GLU A 1 34 ? 10.204 5.022 -2.554 1.00 0.00 34 GLU A N 15
ATOM 21041 C CA . GLU A 1 34 ? 11.288 5.830 -2.008 1.00 0.00 34 GLU A CA 15
ATOM 21042 C C . GLU A 1 34 ? 10.758 6.832 -0.987 1.00 0.00 34 GLU A C 15
ATOM 21043 O O . GLU A 1 34 ? 9.561 7.114 -0.941 1.00 0.00 34 GLU A O 15
ATOM 21055 N N . VAL A 1 35 ? 11.659 7.368 -0.169 1.00 0.00 35 VAL A N 15
ATOM 21056 C CA . VAL A 1 35 ? 11.284 8.339 0.851 1.00 0.00 35 VAL A CA 15
ATOM 21057 C C . VAL A 1 35 ? 12.306 9.467 0.938 1.00 0.00 35 VAL A C 15
ATOM 21058 O O . VAL A 1 35 ? 13.502 9.250 0.745 1.00 0.00 35 VAL A O 15
ATOM 21071 N N . ALA A 1 36 ? 11.827 10.671 1.230 1.00 0.00 36 ALA A N 15
ATOM 21072 C CA . ALA A 1 36 ? 12.699 11.834 1.345 1.00 0.00 36 ALA A CA 15
ATOM 21073 C C . ALA A 1 36 ? 13.625 11.707 2.550 1.00 0.00 36 ALA A C 15
ATOM 21074 O O . ALA A 1 36 ? 14.649 12.385 2.630 1.00 0.00 36 ALA A O 15
ATOM 21081 N N . GLN A 1 37 ? 13.258 10.837 3.485 1.00 0.00 37 GLN A N 15
ATOM 21082 C CA . GLN A 1 37 ? 14.056 10.624 4.686 1.00 0.00 37 GLN A CA 15
ATOM 21083 C C . GLN A 1 37 ? 13.955 9.177 5.158 1.00 0.00 37 GLN A C 15
ATOM 21084 O O . GLN A 1 37 ? 12.881 8.577 5.124 1.00 0.00 37 GLN A O 15
ATOM 21098 N N . ALA A 1 38 ? 15.080 8.623 5.597 1.00 0.00 38 ALA A N 15
ATOM 21099 C CA . ALA A 1 38 ? 15.118 7.247 6.077 1.00 0.00 38 ALA A CA 15
ATOM 21100 C C . ALA A 1 38 ? 14.539 7.140 7.483 1.00 0.00 38 ALA A C 15
ATOM 21101 O O . ALA A 1 38 ? 13.536 6.461 7.701 1.00 0.00 38 ALA A O 15
ATOM 21108 N N . GLN A 1 39 ? 15.177 7.815 8.434 1.00 0.00 39 GLN A N 15
ATOM 21109 C CA . GLN A 1 39 ? 14.725 7.794 9.820 1.00 0.00 39 GLN A CA 15
ATOM 21110 C C . GLN A 1 39 ? 13.202 7.778 9.895 1.00 0.00 39 GLN A C 15
ATOM 21111 O O . GLN A 1 39 ? 12.617 7.090 10.734 1.00 0.00 39 GLN A O 15
ATOM 21125 N N . THR A 1 40 ? 12.562 8.540 9.014 1.00 0.00 40 THR A N 15
ATOM 21126 C CA . THR A 1 40 ? 11.107 8.615 8.981 1.00 0.00 40 THR A CA 15
ATOM 21127 C C . THR A 1 40 ? 10.484 7.224 9.004 1.00 0.00 40 THR A C 15
ATOM 21128 O O . THR A 1 40 ? 11.049 6.273 8.465 1.00 0.00 40 THR A O 15
ATOM 21139 N N . GLU A 1 41 ? 9.317 7.114 9.632 1.00 0.00 41 GLU A N 15
ATOM 21140 C CA . GLU A 1 41 ? 8.619 5.837 9.724 1.00 0.00 41 GLU A CA 15
ATOM 21141 C C . GLU A 1 41 ? 7.386 5.825 8.824 1.00 0.00 41 GLU A C 15
ATOM 21142 O O . GLU A 1 41 ? 6.862 6.877 8.457 1.00 0.00 41 GLU A O 15
ATOM 21154 N N . VAL A 1 42 ? 6.929 4.628 8.472 1.00 0.00 42 VAL A N 15
ATOM 21155 C CA . VAL A 1 42 ? 5.759 4.477 7.616 1.00 0.00 42 VAL A CA 15
ATOM 21156 C C . VAL A 1 42 ? 4.856 3.353 8.112 1.00 0.00 42 VAL A C 15
ATOM 21157 O O . VAL A 1 42 ? 5.275 2.509 8.905 1.00 0.00 42 VAL A O 15
ATOM 21170 N N . THR A 1 43 ? 3.614 3.346 7.639 1.00 0.00 43 THR A N 15
ATOM 21171 C CA . THR A 1 43 ? 2.651 2.326 8.034 1.00 0.00 43 THR A CA 15
ATOM 21172 C C . THR A 1 43 ? 1.683 2.015 6.898 1.00 0.00 43 THR A C 15
ATOM 21173 O O . THR A 1 43 ? 0.883 2.863 6.503 1.00 0.00 43 THR A O 15
ATOM 21184 N N . TRP A 1 44 ? 1.760 0.795 6.379 1.00 0.00 44 TRP A N 15
ATOM 21185 C CA . TRP A 1 44 ? 0.888 0.372 5.288 1.00 0.00 44 TRP A CA 15
ATOM 21186 C C . TRP A 1 44 ? -0.552 0.229 5.767 1.00 0.00 44 TRP A C 15
ATOM 21187 O O . TRP A 1 44 ? -0.801 -0.086 6.931 1.00 0.00 44 TRP A O 15
ATOM 21208 N N . TYR A 1 45 ? -1.497 0.461 4.863 1.00 0.00 45 TYR A N 15
ATOM 21209 C CA . TYR A 1 45 ? -2.914 0.360 5.195 1.00 0.00 45 TYR A CA 15
ATOM 21210 C C . TYR A 1 45 ? -3.707 -0.214 4.025 1.00 0.00 45 TYR A C 15
ATOM 21211 O O . TYR A 1 45 ? -3.723 0.352 2.932 1.00 0.00 45 TYR A O 15
ATOM 21229 N N . LYS A 1 46 ? -4.366 -1.343 4.263 1.00 0.00 46 LYS A N 15
ATOM 21230 C CA . LYS A 1 46 ? -5.164 -1.996 3.232 1.00 0.00 46 LYS A CA 15
ATOM 21231 C C . LYS A 1 46 ? -6.641 -1.645 3.384 1.00 0.00 46 LYS A C 15
ATOM 21232 O O . LYS A 1 46 ? -7.322 -2.156 4.272 1.00 0.00 46 LYS A O 15
ATOM 21251 N N . ASP A 1 47 ? -7.129 -0.771 2.511 1.00 0.00 47 ASP A N 15
ATOM 21252 C CA . ASP A 1 47 ? -8.526 -0.353 2.546 1.00 0.00 47 ASP A CA 15
ATOM 21253 C C . ASP A 1 47 ? -8.824 0.441 3.814 1.00 0.00 47 ASP A C 15
ATOM 21254 O O . ASP A 1 47 ? -9.941 0.414 4.328 1.00 0.00 47 ASP A O 15
ATOM 21263 N N . GLY A 1 48 ? -7.815 1.147 4.315 1.00 0.00 48 GLY A N 15
ATOM 21264 C CA . GLY A 1 48 ? -7.988 1.938 5.520 1.00 0.00 48 GLY A CA 15
ATOM 21265 C C . GLY A 1 48 ? -7.781 1.124 6.782 1.00 0.00 48 GLY A C 15
ATOM 21266 O O . GLY A 1 48 ? -8.122 1.568 7.879 1.00 0.00 48 GLY A O 15
ATOM 21270 N N . LYS A 1 49 ? -7.223 -0.071 6.628 1.00 0.00 49 LYS A N 15
ATOM 21271 C CA . LYS A 1 49 ? -6.971 -0.950 7.764 1.00 0.00 49 LYS A CA 15
ATOM 21272 C C . LYS A 1 49 ? -5.480 -1.020 8.077 1.00 0.00 49 LYS A C 15
ATOM 21273 O O . LYS A 1 49 ? -4.656 -1.220 7.185 1.00 0.00 49 LYS A O 15
ATOM 21292 N N . LYS A 1 50 ? -5.139 -0.856 9.351 1.00 0.00 50 LYS A N 15
ATOM 21293 C CA . LYS A 1 50 ? -3.747 -0.903 9.784 1.00 0.00 50 LYS A CA 15
ATOM 21294 C C . LYS A 1 50 ? -3.171 -2.305 9.611 1.00 0.00 50 LYS A C 15
ATOM 21295 O O . LYS A 1 50 ? -3.535 -3.231 10.337 1.00 0.00 50 LYS A O 15
ATOM 21314 N N . LEU A 1 51 ? -2.270 -2.454 8.647 1.00 0.00 51 LEU A N 15
ATOM 21315 C CA . LEU A 1 51 ? -1.641 -3.743 8.380 1.00 0.00 51 LEU A CA 15
ATOM 21316 C C . LEU A 1 51 ? -0.627 -4.090 9.465 1.00 0.00 51 LEU A C 15
ATOM 21317 O O . LEU A 1 51 ? -0.031 -3.204 10.077 1.00 0.00 51 LEU A O 15
ATOM 21333 N N . SER A 1 52 ? -0.435 -5.385 9.696 1.00 0.00 52 SER A N 15
ATOM 21334 C CA . SER A 1 52 ? 0.507 -5.849 10.709 1.00 0.00 52 SER A CA 15
ATOM 21335 C C . SER A 1 52 ? 1.521 -6.815 10.105 1.00 0.00 52 SER A C 15
ATOM 21336 O O . SER A 1 52 ? 1.156 -7.868 9.581 1.00 0.00 52 SER A O 15
ATOM 21344 N N . SER A 1 53 ? 2.796 -6.450 10.183 1.00 0.00 53 SER A N 15
ATOM 21345 C CA . SER A 1 53 ? 3.864 -7.282 9.642 1.00 0.00 53 SER A CA 15
ATOM 21346 C C . SER A 1 53 ? 3.805 -8.691 10.226 1.00 0.00 53 SER A C 15
ATOM 21347 O O . SER A 1 53 ? 4.251 -8.928 11.348 1.00 0.00 53 SER A O 15
ATOM 21355 N N . SER A 1 54 ? 3.251 -9.621 9.455 1.00 0.00 54 SER A N 15
ATOM 21356 C CA . SER A 1 54 ? 3.129 -11.006 9.896 1.00 0.00 54 SER A CA 15
ATOM 21357 C C . SER A 1 54 ? 3.609 -11.966 8.812 1.00 0.00 54 SER A C 15
ATOM 21358 O O . SER A 1 54 ? 3.828 -11.568 7.668 1.00 0.00 54 SER A O 15
ATOM 21366 N N . SER A 1 55 ? 3.770 -13.232 9.181 1.00 0.00 55 SER A N 15
ATOM 21367 C CA . SER A 1 55 ? 4.227 -14.250 8.242 1.00 0.00 55 SER A CA 15
ATOM 21368 C C . SER A 1 55 ? 3.691 -13.976 6.840 1.00 0.00 55 SER A C 15
ATOM 21369 O O . SER A 1 55 ? 4.405 -14.127 5.848 1.00 0.00 55 SER A O 15
ATOM 21377 N N . LYS A 1 56 ? 2.427 -13.572 6.765 1.00 0.00 56 LYS A N 15
ATOM 21378 C CA . LYS A 1 56 ? 1.793 -13.275 5.487 1.00 0.00 56 LYS A CA 15
ATOM 21379 C C . LYS A 1 56 ? 2.437 -12.058 4.829 1.00 0.00 56 LYS A C 15
ATOM 21380 O O . LYS A 1 56 ? 3.001 -12.156 3.739 1.00 0.00 56 LYS A O 15
ATOM 21399 N N . VAL A 1 57 ? 2.350 -10.914 5.499 1.00 0.00 57 VAL A N 15
ATOM 21400 C CA . VAL A 1 57 ? 2.927 -9.679 4.981 1.00 0.00 57 VAL A CA 15
ATOM 21401 C C . VAL A 1 57 ? 4.164 -9.274 5.776 1.00 0.00 57 VAL A C 15
ATOM 21402 O O . VAL A 1 57 ? 4.149 -9.272 7.007 1.00 0.00 57 VAL A O 15
ATOM 21415 N N . ARG A 1 58 ? 5.232 -8.931 5.064 1.00 0.00 58 ARG A N 15
ATOM 21416 C CA . ARG A 1 58 ? 6.478 -8.525 5.703 1.00 0.00 58 ARG A CA 15
ATOM 21417 C C . ARG A 1 58 ? 6.818 -7.078 5.360 1.00 0.00 58 ARG A C 15
ATOM 21418 O O . ARG A 1 58 ? 6.996 -6.731 4.192 1.00 0.00 58 ARG A O 15
ATOM 21439 N N . VAL A 1 59 ? 6.906 -6.237 6.385 1.00 0.00 59 VAL A N 15
ATOM 21440 C CA . VAL A 1 59 ? 7.225 -4.827 6.193 1.00 0.00 59 VAL A CA 15
ATOM 21441 C C . VAL A 1 59 ? 8.729 -4.588 6.274 1.00 0.00 59 VAL A C 15
ATOM 21442 O O . VAL A 1 59 ? 9.301 -4.543 7.363 1.00 0.00 59 VAL A O 15
ATOM 21455 N N . GLU A 1 60 ? 9.362 -4.434 5.116 1.00 0.00 60 GLU A N 15
ATOM 21456 C CA . GLU A 1 60 ? 10.800 -4.200 5.057 1.00 0.00 60 GLU A CA 15
ATOM 21457 C C . GLU A 1 60 ? 11.100 -2.729 4.784 1.00 0.00 60 GLU A C 15
ATOM 21458 O O . GLU A 1 60 ? 10.414 -2.080 3.994 1.00 0.00 60 GLU A O 15
ATOM 21470 N N . ALA A 1 61 ? 12.131 -2.209 5.443 1.00 0.00 61 ALA A N 15
ATOM 21471 C CA . ALA A 1 61 ? 12.524 -0.816 5.271 1.00 0.00 61 ALA A CA 15
ATOM 21472 C C . ALA A 1 61 ? 14.033 -0.689 5.097 1.00 0.00 61 ALA A C 15
ATOM 21473 O O . ALA A 1 61 ? 14.768 -0.512 6.069 1.00 0.00 61 ALA A O 15
ATOM 21480 N N . VAL A 1 62 ? 14.491 -0.782 3.852 1.00 0.00 62 VAL A N 15
ATOM 21481 C CA . VAL A 1 62 ? 15.913 -0.677 3.550 1.00 0.00 62 VAL A CA 15
ATOM 21482 C C . VAL A 1 62 ? 16.293 0.753 3.181 1.00 0.00 62 VAL A C 15
ATOM 21483 O O . VAL A 1 62 ? 15.928 1.247 2.115 1.00 0.00 62 VAL A O 15
ATOM 21496 N N . GLY A 1 63 ? 17.028 1.413 4.070 1.00 0.00 63 GLY A N 15
ATOM 21497 C CA . GLY A 1 63 ? 17.446 2.780 3.819 1.00 0.00 63 GLY A CA 15
ATOM 21498 C C . GLY A 1 63 ? 16.283 3.686 3.467 1.00 0.00 63 GLY A C 15
ATOM 21499 O O . GLY A 1 63 ? 15.468 4.024 4.327 1.00 0.00 63 GLY A O 15
ATOM 21503 N N . CYS A 1 64 ? 16.205 4.082 2.202 1.00 0.00 64 CYS A N 15
ATOM 21504 C CA . CYS A 1 64 ? 15.134 4.957 1.738 1.00 0.00 64 CYS A CA 15
ATOM 21505 C C . CYS A 1 64 ? 14.191 4.212 0.800 1.00 0.00 64 CYS A C 15
ATOM 21506 O O . CYS A 1 64 ? 13.670 4.783 -0.159 1.00 0.00 64 CYS A O 15
ATOM 21514 N N . THR A 1 65 ? 13.975 2.930 1.080 1.00 0.00 65 THR A N 15
ATOM 21515 C CA . THR A 1 65 ? 13.097 2.105 0.260 1.00 0.00 65 THR A CA 15
ATOM 21516 C C . THR A 1 65 ? 12.237 1.190 1.124 1.00 0.00 65 THR A C 15
ATOM 21517 O O . THR A 1 65 ? 12.737 0.242 1.729 1.00 0.00 65 THR A O 15
ATOM 21528 N N . ARG A 1 66 ? 10.941 1.480 1.177 1.00 0.00 66 ARG A N 15
ATOM 21529 C CA . ARG A 1 66 ? 10.011 0.683 1.968 1.00 0.00 66 ARG A CA 15
ATOM 21530 C C . ARG A 1 66 ? 9.254 -0.304 1.085 1.00 0.00 66 ARG A C 15
ATOM 21531 O O . ARG A 1 66 ? 8.334 0.074 0.361 1.00 0.00 66 ARG A O 15
ATOM 21552 N N . ARG A 1 67 ? 9.650 -1.572 1.150 1.00 0.00 67 ARG A N 15
ATOM 21553 C CA . ARG A 1 67 ? 9.010 -2.613 0.356 1.00 0.00 67 ARG A CA 15
ATOM 21554 C C . ARG A 1 67 ? 8.111 -3.486 1.226 1.00 0.00 67 ARG A C 15
ATOM 21555 O O . ARG A 1 67 ? 8.425 -3.757 2.386 1.00 0.00 67 ARG A O 15
ATOM 21576 N N . LEU A 1 68 ? 6.991 -3.923 0.660 1.00 0.00 68 LEU A N 15
ATOM 21577 C CA . LEU A 1 68 ? 6.045 -4.765 1.384 1.00 0.00 68 LEU A CA 15
ATOM 21578 C C . LEU A 1 68 ? 5.775 -6.059 0.623 1.00 0.00 68 LEU A C 15
ATOM 21579 O O . LEU A 1 68 ? 5.080 -6.060 -0.393 1.00 0.00 68 LEU A O 15
ATOM 21595 N N . VAL A 1 69 ? 6.327 -7.160 1.123 1.00 0.00 69 VAL A N 15
ATOM 21596 C CA . VAL A 1 69 ? 6.143 -8.461 0.492 1.00 0.00 69 VAL A CA 15
ATOM 21597 C C . VAL A 1 69 ? 4.863 -9.131 0.978 1.00 0.00 69 VAL A C 15
ATOM 21598 O O . VAL A 1 69 ? 4.674 -9.338 2.177 1.00 0.00 69 VAL A O 15
ATOM 21611 N N . VAL A 1 70 ? 3.985 -9.469 0.039 1.00 0.00 70 VAL A N 15
ATOM 21612 C CA . VAL A 1 70 ? 2.722 -10.118 0.371 1.00 0.00 70 VAL A CA 15
ATOM 21613 C C . VAL A 1 70 ? 2.720 -11.577 -0.072 1.00 0.00 70 VAL A C 15
ATOM 21614 O O . VAL A 1 70 ? 2.514 -11.878 -1.247 1.00 0.00 70 VAL A O 15
ATOM 21627 N N . GLN A 1 71 ? 2.951 -12.478 0.878 1.00 0.00 71 GLN A N 15
ATOM 21628 C CA . GLN A 1 71 ? 2.976 -13.906 0.585 1.00 0.00 71 GLN A CA 15
ATOM 21629 C C . GLN A 1 71 ? 1.584 -14.412 0.221 1.00 0.00 71 GLN A C 15
ATOM 21630 O O . GLN A 1 71 ? 0.581 -13.917 0.734 1.00 0.00 71 GLN A O 15
ATOM 21644 N N . GLN A 1 72 ? 1.532 -15.399 -0.666 1.00 0.00 72 GLN A N 15
ATOM 21645 C CA . GLN A 1 72 ? 0.263 -15.971 -1.099 1.00 0.00 72 GLN A CA 15
ATOM 21646 C C . GLN A 1 72 ? -0.710 -14.876 -1.524 1.00 0.00 72 GLN A C 15
ATOM 21647 O O . GLN A 1 72 ? -1.834 -14.805 -1.028 1.00 0.00 72 GLN A O 15
ATOM 21661 N N . ALA A 1 73 ? -0.270 -14.025 -2.444 1.00 0.00 73 ALA A N 15
ATOM 21662 C CA . ALA A 1 73 ? -1.103 -12.934 -2.937 1.00 0.00 73 ALA A CA 15
ATOM 21663 C C . ALA A 1 73 ? -2.380 -13.466 -3.579 1.00 0.00 73 ALA A C 15
ATOM 21664 O O . ALA A 1 73 ? -2.368 -13.926 -4.720 1.00 0.00 73 ALA A O 15
ATOM 21671 N N . GLY A 1 74 ? -3.482 -13.400 -2.838 1.00 0.00 74 GLY A N 15
ATOM 21672 C CA . GLY A 1 74 ? -4.752 -13.880 -3.352 1.00 0.00 74 GLY A CA 15
ATOM 21673 C C . GLY A 1 74 ? -5.835 -12.821 -3.300 1.00 0.00 74 GLY A C 15
ATOM 21674 O O . GLY A 1 74 ? -5.596 -11.702 -2.847 1.00 0.00 74 GLY A O 15
ATOM 21678 N N . GLN A 1 75 ? -7.028 -13.174 -3.767 1.00 0.00 75 GLN A N 15
ATOM 21679 C CA . GLN A 1 75 ? -8.151 -12.244 -3.773 1.00 0.00 75 GLN A CA 15
ATOM 21680 C C . GLN A 1 75 ? -8.117 -11.340 -2.545 1.00 0.00 75 GLN A C 15
ATOM 21681 O O . GLN A 1 75 ? -8.151 -10.115 -2.662 1.00 0.00 75 GLN A O 15
ATOM 21695 N N . ALA A 1 76 ? -8.049 -11.952 -1.368 1.00 0.00 76 ALA A N 15
ATOM 21696 C CA . ALA A 1 76 ? -8.008 -11.203 -0.118 1.00 0.00 76 ALA A CA 15
ATOM 21697 C C . ALA A 1 76 ? -6.917 -10.138 -0.152 1.00 0.00 76 ALA A C 15
ATOM 21698 O O . ALA A 1 76 ? -7.165 -8.974 0.160 1.00 0.00 76 ALA A O 15
ATOM 21705 N N . GLU A 1 77 ? -5.710 -10.546 -0.531 1.00 0.00 77 GLU A N 15
ATOM 21706 C CA . GLU A 1 77 ? -4.581 -9.626 -0.603 1.00 0.00 77 GLU A CA 15
ATOM 21707 C C . GLU A 1 77 ? -4.832 -8.538 -1.644 1.00 0.00 77 GLU A C 15
ATOM 21708 O O . GLU A 1 77 ? -4.416 -7.392 -1.472 1.00 0.00 77 GLU A O 15
ATOM 21720 N N . ALA A 1 78 ? -5.515 -8.906 -2.723 1.00 0.00 78 ALA A N 15
ATOM 21721 C CA . ALA A 1 78 ? -5.822 -7.962 -3.791 1.00 0.00 78 ALA A CA 15
ATOM 21722 C C . ALA A 1 78 ? -6.689 -6.817 -3.278 1.00 0.00 78 ALA A C 15
ATOM 21723 O O . ALA A 1 78 ? -7.790 -7.037 -2.775 1.00 0.00 78 ALA A O 15
ATOM 21730 N N . GLY A 1 79 ? -6.185 -5.594 -3.410 1.00 0.00 79 GLY A N 15
ATOM 21731 C CA . GLY A 1 79 ? -6.927 -4.433 -2.954 1.00 0.00 79 GLY A CA 15
ATOM 21732 C C . GLY A 1 79 ? -6.196 -3.134 -3.230 1.00 0.00 79 GLY A C 15
ATOM 21733 O O . GLY A 1 79 ? -5.678 -2.927 -4.327 1.00 0.00 79 GLY A O 15
ATOM 21737 N N . GLU A 1 80 ? -6.156 -2.255 -2.233 1.00 0.00 80 GLU A N 15
ATOM 21738 C CA . GLU A 1 80 ? -5.486 -0.968 -2.376 1.00 0.00 80 GLU A CA 15
ATOM 21739 C C . GLU A 1 80 ? -4.621 -0.667 -1.155 1.00 0.00 80 GLU A C 15
ATOM 21740 O O . GLU A 1 80 ? -5.119 -0.213 -0.125 1.00 0.00 80 GLU A O 15
ATOM 21752 N N . TYR A 1 81 ? -3.324 -0.923 -1.279 1.00 0.00 81 TYR A N 15
ATOM 21753 C CA . TYR A 1 81 ? -2.389 -0.683 -0.186 1.00 0.00 81 TYR A CA 15
ATOM 21754 C C . TYR A 1 81 ? -1.931 0.773 -0.171 1.00 0.00 81 TYR A C 15
ATOM 21755 O O . TYR A 1 81 ? -1.573 1.333 -1.207 1.00 0.00 81 TYR A O 15
ATOM 21773 N N . SER A 1 82 ? -1.946 1.379 1.012 1.00 0.00 82 SER A N 15
ATOM 21774 C CA . SER A 1 82 ? -1.536 2.770 1.163 1.00 0.00 82 SER A CA 15
ATOM 21775 C C . SER A 1 82 ? -0.426 2.899 2.202 1.00 0.00 82 SER A C 15
ATOM 21776 O O . SER A 1 82 ? -0.651 2.695 3.396 1.00 0.00 82 SER A O 15
ATOM 21784 N N . CYS A 1 83 ? 0.772 3.238 1.739 1.00 0.00 83 CYS A N 15
ATOM 21785 C CA . CYS A 1 83 ? 1.919 3.394 2.627 1.00 0.00 83 CYS A CA 15
ATOM 21786 C C . CYS A 1 83 ? 1.944 4.790 3.243 1.00 0.00 83 CYS A C 15
ATOM 21787 O O . CYS A 1 83 ? 2.497 5.723 2.663 1.00 0.00 83 CYS A O 15
ATOM 21795 N N . GLU A 1 84 ? 1.340 4.923 4.419 1.00 0.00 84 GLU A N 15
ATOM 21796 C CA . GLU A 1 84 ? 1.292 6.206 5.111 1.00 0.00 84 GLU A CA 15
ATOM 21797 C C . GLU A 1 84 ? 2.643 6.536 5.740 1.00 0.00 84 GLU A C 15
ATOM 21798 O O . GLU A 1 84 ? 3.408 5.641 6.098 1.00 0.00 84 GLU A O 15
ATOM 21810 N N . ALA A 1 85 ? 2.929 7.827 5.869 1.00 0.00 85 ALA A N 15
ATOM 21811 C CA . ALA A 1 85 ? 4.186 8.277 6.454 1.00 0.00 85 ALA A CA 15
ATOM 21812 C C . ALA A 1 85 ? 4.175 9.784 6.687 1.00 0.00 85 ALA A C 15
ATOM 21813 O O . ALA A 1 85 ? 4.270 10.568 5.744 1.00 0.00 85 ALA A O 15
ATOM 21820 N N . GLY A 1 86 ? 4.058 10.182 7.951 1.00 0.00 86 GLY A N 15
ATOM 21821 C CA . GLY A 1 86 ? 4.036 11.594 8.284 1.00 0.00 86 GLY A CA 15
ATOM 21822 C C . GLY A 1 86 ? 2.752 12.272 7.851 1.00 0.00 86 GLY A C 15
ATOM 21823 O O . GLY A 1 86 ? 1.803 12.375 8.627 1.00 0.00 86 GLY A O 15
ATOM 21827 N N . GLY A 1 87 ? 2.721 12.739 6.606 1.00 0.00 87 GLY A N 15
ATOM 21828 C CA . GLY A 1 87 ? 1.540 13.407 6.093 1.00 0.00 87 GLY A CA 15
ATOM 21829 C C . GLY A 1 87 ? 1.224 13.011 4.664 1.00 0.00 87 GLY A C 15
ATOM 21830 O O . GLY A 1 87 ? 0.301 13.549 4.054 1.00 0.00 87 GLY A O 15
ATOM 21834 N N . GLN A 1 88 ? 1.994 12.069 4.129 1.00 0.00 88 GLN A N 15
ATOM 21835 C CA . GLN A 1 88 ? 1.793 11.604 2.762 1.00 0.00 88 GLN A CA 15
ATOM 21836 C C . GLN A 1 88 ? 1.605 10.091 2.724 1.00 0.00 88 GLN A C 15
ATOM 21837 O O . GLN A 1 88 ? 1.849 9.401 3.713 1.00 0.00 88 GLN A O 15
ATOM 21851 N N . GLN A 1 89 ? 1.171 9.582 1.575 1.00 0.00 89 GLN A N 15
ATOM 21852 C CA . GLN A 1 89 ? 0.950 8.150 1.409 1.00 0.00 89 GLN A CA 15
ATOM 21853 C C . GLN A 1 89 ? 0.670 7.808 -0.050 1.00 0.00 89 GLN A C 15
ATOM 21854 O O . GLN A 1 89 ? -0.155 8.450 -0.702 1.00 0.00 89 GLN A O 15
ATOM 21868 N N . LEU A 1 90 ? 1.361 6.794 -0.559 1.00 0.00 90 LEU A N 15
ATOM 21869 C CA . LEU A 1 90 ? 1.187 6.366 -1.942 1.00 0.00 90 LEU A CA 15
ATOM 21870 C C . LEU A 1 90 ? 0.178 5.226 -2.037 1.00 0.00 90 LEU A C 15
ATOM 21871 O O . LEU A 1 90 ? -0.036 4.492 -1.072 1.00 0.00 90 LEU A O 15
ATOM 21887 N N . SER A 1 91 ? -0.438 5.083 -3.206 1.00 0.00 91 SER A N 15
ATOM 21888 C CA . SER A 1 91 ? -1.425 4.033 -3.426 1.00 0.00 91 SER A CA 15
ATOM 21889 C C . SER A 1 91 ? -0.829 2.889 -4.241 1.00 0.00 91 SER A C 15
ATOM 21890 O O . SER A 1 91 ? 0.025 3.103 -5.101 1.00 0.00 91 SER A O 15
ATOM 21898 N N . PHE A 1 92 ? -1.286 1.673 -3.963 1.00 0.00 92 PHE A N 15
ATOM 21899 C CA . PHE A 1 92 ? -0.799 0.493 -4.668 1.00 0.00 92 PHE A CA 15
ATOM 21900 C C . PHE A 1 92 ? -1.935 -0.491 -4.933 1.00 0.00 92 PHE A C 15
ATOM 21901 O O . PHE A 1 92 ? -2.397 -1.181 -4.024 1.00 0.00 92 PHE A O 15
ATOM 21918 N N . ARG A 1 93 ? -2.380 -0.548 -6.184 1.00 0.00 93 ARG A N 15
ATOM 21919 C CA . ARG A 1 93 ? -3.463 -1.445 -6.569 1.00 0.00 93 ARG A CA 15
ATOM 21920 C C . ARG A 1 93 ? -2.919 -2.813 -6.969 1.00 0.00 93 ARG A C 15
ATOM 21921 O O . ARG A 1 93 ? -2.538 -3.029 -8.121 1.00 0.00 93 ARG A O 15
ATOM 21942 N N . LEU A 1 94 ? -2.884 -3.734 -6.012 1.00 0.00 94 LEU A N 15
ATOM 21943 C CA . LEU A 1 94 ? -2.386 -5.082 -6.264 1.00 0.00 94 LEU A CA 15
ATOM 21944 C C . LEU A 1 94 ? -3.465 -5.950 -6.903 1.00 0.00 94 LEU A C 15
ATOM 21945 O O . LEU A 1 94 ? -4.573 -6.066 -6.378 1.00 0.00 94 LEU A O 15
ATOM 21961 N N . GLN A 1 95 ? -3.133 -6.560 -8.036 1.00 0.00 95 GLN A N 15
ATOM 21962 C CA . GLN A 1 95 ? -4.074 -7.419 -8.745 1.00 0.00 95 GLN A CA 15
ATOM 21963 C C . GLN A 1 95 ? -3.609 -8.871 -8.721 1.00 0.00 95 GLN A C 15
ATOM 21964 O O . GLN A 1 95 ? -2.444 -9.166 -8.990 1.00 0.00 95 GLN A O 15
ATOM 21978 N N . VAL A 1 96 ? -4.527 -9.776 -8.397 1.00 0.00 96 VAL A N 15
ATOM 21979 C CA . VAL A 1 96 ? -4.211 -11.199 -8.339 1.00 0.00 96 VAL A CA 15
ATOM 21980 C C . VAL A 1 96 ? -4.762 -11.934 -9.555 1.00 0.00 96 VAL A C 15
ATOM 21981 O O . VAL A 1 96 ? -5.957 -11.870 -9.844 1.00 0.00 96 VAL A O 15
ATOM 21994 N N . ALA A 1 97 ? -3.883 -12.634 -10.266 1.00 0.00 97 ALA A N 15
ATOM 21995 C CA . ALA A 1 97 ? -4.282 -13.384 -11.450 1.00 0.00 97 ALA A CA 15
ATOM 21996 C C . ALA A 1 97 ? -4.767 -14.781 -11.077 1.00 0.00 97 ALA A C 15
ATOM 21997 O O . ALA A 1 97 ? -3.978 -15.721 -10.994 1.00 0.00 97 ALA A O 15
ATOM 22004 N N . GLY A 1 98 ? -6.072 -14.909 -10.853 1.00 0.00 98 GLY A N 15
ATOM 22005 C CA . GLY A 1 98 ? -6.639 -16.194 -10.491 1.00 0.00 98 GLY A CA 15
ATOM 22006 C C . GLY A 1 98 ? -7.531 -16.111 -9.268 1.00 0.00 98 GLY A C 15
ATOM 22007 O O . GLY A 1 98 ? -8.307 -15.167 -9.122 1.00 0.00 98 GLY A O 15
ATOM 22011 N N . GLN A 1 99 ? -7.421 -17.101 -8.388 1.00 0.00 99 GLN A N 15
ATOM 22012 C CA . GLN A 1 99 ? -8.226 -17.136 -7.173 1.00 0.00 99 GLN A CA 15
ATOM 22013 C C . GLN A 1 99 ? -7.819 -18.305 -6.283 1.00 0.00 99 GLN A C 15
ATOM 22014 O O . GLN A 1 99 ? -7.444 -19.371 -6.775 1.00 0.00 99 GLN A O 15
ATOM 22028 N N . CYS A 1 100 ? -7.895 -18.100 -4.973 1.00 0.00 100 CYS A N 15
ATOM 22029 C CA . CYS A 1 100 ? -7.533 -19.137 -4.014 1.00 0.00 100 CYS A CA 15
ATOM 22030 C C . CYS A 1 100 ? -8.584 -19.253 -2.915 1.00 0.00 100 CYS A C 15
ATOM 22031 O O . CYS A 1 100 ? -8.638 -18.428 -2.003 1.00 0.00 100 CYS A O 15
ATOM 22039 N N . PHE A 1 101 ? -9.420 -20.282 -3.010 1.00 0.00 101 PHE A N 15
ATOM 22040 C CA . PHE A 1 101 ? -10.473 -20.504 -2.025 1.00 0.00 101 PHE A CA 15
ATOM 22041 C C . PHE A 1 101 ? -9.885 -20.646 -0.624 1.00 0.00 101 PHE A C 15
ATOM 22042 O O . PHE A 1 101 ? -8.926 -21.386 -0.413 1.00 0.00 101 PHE A O 15
ATOM 22059 N N . GLY A 1 102 ? -10.470 -19.929 0.332 1.00 0.00 102 GLY A N 15
ATOM 22060 C CA . GLY A 1 102 ? -9.992 -19.988 1.700 1.00 0.00 102 GLY A CA 15
ATOM 22061 C C . GLY A 1 102 ? -11.100 -19.770 2.712 1.00 0.00 102 GLY A C 15
ATOM 22062 O O . GLY A 1 102 ? -12.140 -19.197 2.388 1.00 0.00 102 GLY A O 15
ATOM 22066 N N . GLY A 1 1 ? 7.812 31.775 -4.271 1.00 0.00 1 GLY A N 16
ATOM 22067 C CA . GLY A 1 1 ? 8.096 33.183 -4.065 1.00 0.00 1 GLY A CA 16
ATOM 22068 C C . GLY A 1 1 ? 8.114 33.562 -2.597 1.00 0.00 1 GLY A C 16
ATOM 22069 O O . GLY A 1 1 ? 9.020 33.172 -1.860 1.00 0.00 1 GLY A O 16
ATOM 22073 N N . SER A 1 2 ? 7.112 34.325 -2.172 1.00 0.00 2 SER A N 16
ATOM 22074 C CA . SER A 1 2 ? 7.020 34.761 -0.783 1.00 0.00 2 SER A CA 16
ATOM 22075 C C . SER A 1 2 ? 5.720 34.279 -0.148 1.00 0.00 2 SER A C 16
ATOM 22076 O O . SER A 1 2 ? 5.720 33.734 0.956 1.00 0.00 2 SER A O 16
ATOM 22084 N N . SER A 1 3 ? 4.612 34.482 -0.854 1.00 0.00 3 SER A N 16
ATOM 22085 C CA . SER A 1 3 ? 3.303 34.072 -0.358 1.00 0.00 3 SER A CA 16
ATOM 22086 C C . SER A 1 3 ? 3.058 32.592 -0.634 1.00 0.00 3 SER A C 16
ATOM 22087 O O . SER A 1 3 ? 3.091 32.149 -1.782 1.00 0.00 3 SER A O 16
ATOM 22095 N N . GLY A 1 4 ? 2.811 31.831 0.428 1.00 0.00 4 GLY A N 16
ATOM 22096 C CA . GLY A 1 4 ? 2.563 30.409 0.280 1.00 0.00 4 GLY A CA 16
ATOM 22097 C C . GLY A 1 4 ? 3.177 29.594 1.402 1.00 0.00 4 GLY A C 16
ATOM 22098 O O . GLY A 1 4 ? 4.304 29.114 1.284 1.00 0.00 4 GLY A O 16
ATOM 22102 N N . SER A 1 5 ? 2.434 29.438 2.493 1.00 0.00 5 SER A N 16
ATOM 22103 C CA . SER A 1 5 ? 2.914 28.680 3.642 1.00 0.00 5 SER A CA 16
ATOM 22104 C C . SER A 1 5 ? 3.599 27.392 3.196 1.00 0.00 5 SER A C 16
ATOM 22105 O O . SER A 1 5 ? 2.954 26.480 2.679 1.00 0.00 5 SER A O 16
ATOM 22113 N N . SER A 1 6 ? 4.910 27.325 3.401 1.00 0.00 6 SER A N 16
ATOM 22114 C CA . SER A 1 6 ? 5.685 26.151 3.017 1.00 0.00 6 SER A CA 16
ATOM 22115 C C . SER A 1 6 ? 5.000 24.871 3.487 1.00 0.00 6 SER A C 16
ATOM 22116 O O . SER A 1 6 ? 4.213 24.885 4.432 1.00 0.00 6 SER A O 16
ATOM 22124 N N . GLY A 1 7 ? 5.306 23.763 2.817 1.00 0.00 7 GLY A N 16
ATOM 22125 C CA . GLY A 1 7 ? 4.712 22.490 3.179 1.00 0.00 7 GLY A CA 16
ATOM 22126 C C . GLY A 1 7 ? 5.713 21.541 3.810 1.00 0.00 7 GLY A C 16
ATOM 22127 O O . GLY A 1 7 ? 6.837 21.932 4.124 1.00 0.00 7 GLY A O 16
ATOM 22131 N N . LYS A 1 8 ? 5.304 20.291 3.998 1.00 0.00 8 LYS A N 16
ATOM 22132 C CA . LYS A 1 8 ? 6.171 19.283 4.595 1.00 0.00 8 LYS A CA 16
ATOM 22133 C C . LYS A 1 8 ? 6.142 17.991 3.786 1.00 0.00 8 LYS A C 16
ATOM 22134 O O . LYS A 1 8 ? 5.165 17.243 3.827 1.00 0.00 8 LYS A O 16
ATOM 22153 N N . VAL A 1 9 ? 7.219 17.733 3.052 1.00 0.00 9 VAL A N 16
ATOM 22154 C CA . VAL A 1 9 ? 7.318 16.529 2.235 1.00 0.00 9 VAL A CA 16
ATOM 22155 C C . VAL A 1 9 ? 7.895 15.368 3.036 1.00 0.00 9 VAL A C 16
ATOM 22156 O O . VAL A 1 9 ? 8.844 15.538 3.801 1.00 0.00 9 VAL A O 16
ATOM 22169 N N . VAL A 1 10 ? 7.317 14.185 2.853 1.00 0.00 10 VAL A N 16
ATOM 22170 C CA . VAL A 1 10 ? 7.775 12.993 3.557 1.00 0.00 10 VAL A CA 16
ATOM 22171 C C . VAL A 1 10 ? 8.287 11.940 2.580 1.00 0.00 10 VAL A C 16
ATOM 22172 O O . VAL A 1 10 ? 9.205 11.182 2.893 1.00 0.00 10 VAL A O 16
ATOM 22185 N N . PHE A 1 11 ? 7.688 11.900 1.395 1.00 0.00 11 PHE A N 16
ATOM 22186 C CA . PHE A 1 11 ? 8.083 10.940 0.371 1.00 0.00 11 PHE A CA 16
ATOM 22187 C C . PHE A 1 11 ? 8.929 11.611 -0.707 1.00 0.00 11 PHE A C 16
ATOM 22188 O O . PHE A 1 11 ? 9.168 12.817 -0.661 1.00 0.00 11 PHE A O 16
ATOM 22205 N N . ALA A 1 12 ? 9.379 10.820 -1.675 1.00 0.00 12 ALA A N 16
ATOM 22206 C CA . ALA A 1 12 ? 10.198 11.337 -2.765 1.00 0.00 12 ALA A CA 16
ATOM 22207 C C . ALA A 1 12 ? 9.426 12.357 -3.595 1.00 0.00 12 ALA A C 16
ATOM 22208 O O . ALA A 1 12 ? 8.236 12.583 -3.371 1.00 0.00 12 ALA A O 16
ATOM 22215 N N . LYS A 1 13 ? 10.110 12.973 -4.552 1.00 0.00 13 LYS A N 16
ATOM 22216 C CA . LYS A 1 13 ? 9.490 13.971 -5.417 1.00 0.00 13 LYS A CA 16
ATOM 22217 C C . LYS A 1 13 ? 9.385 13.459 -6.850 1.00 0.00 13 LYS A C 16
ATOM 22218 O O . LYS A 1 13 ? 8.604 13.977 -7.647 1.00 0.00 13 LYS A O 16
ATOM 22237 N N . GLU A 1 14 ? 10.177 12.440 -7.169 1.00 0.00 14 GLU A N 16
ATOM 22238 C CA . GLU A 1 14 ? 10.171 11.859 -8.506 1.00 0.00 14 GLU A CA 16
ATOM 22239 C C . GLU A 1 14 ? 9.462 10.508 -8.510 1.00 0.00 14 GLU A C 16
ATOM 22240 O O . GLU A 1 14 ? 9.864 9.586 -9.220 1.00 0.00 14 GLU A O 16
ATOM 22252 N N . GLN A 1 15 ? 8.405 10.399 -7.711 1.00 0.00 15 GLN A N 16
ATOM 22253 C CA . GLN A 1 15 ? 7.640 9.161 -7.622 1.00 0.00 15 GLN A CA 16
ATOM 22254 C C . GLN A 1 15 ? 6.157 9.417 -7.873 1.00 0.00 15 GLN A C 16
ATOM 22255 O O . GLN A 1 15 ? 5.616 10.467 -7.525 1.00 0.00 15 GLN A O 16
ATOM 22269 N N . PRO A 1 16 ? 5.483 8.437 -8.491 1.00 0.00 16 PRO A N 16
ATOM 22270 C CA . PRO A 1 16 ? 4.054 8.533 -8.803 1.00 0.00 16 PRO A CA 16
ATOM 22271 C C . PRO A 1 16 ? 3.183 8.476 -7.552 1.00 0.00 16 PRO A C 16
ATOM 22272 O O . PRO A 1 16 ? 3.514 7.791 -6.585 1.00 0.00 16 PRO A O 16
ATOM 22283 N N . ALA A 1 17 ? 2.069 9.200 -7.579 1.00 0.00 17 ALA A N 16
ATOM 22284 C CA . ALA A 1 17 ? 1.150 9.230 -6.448 1.00 0.00 17 ALA A CA 16
ATOM 22285 C C . ALA A 1 17 ? 0.487 7.872 -6.244 1.00 0.00 17 ALA A C 16
ATOM 22286 O O . ALA A 1 17 ? 0.313 7.419 -5.112 1.00 0.00 17 ALA A O 16
ATOM 22293 N N . HIS A 1 18 ? 0.119 7.226 -7.346 1.00 0.00 18 HIS A N 16
ATOM 22294 C CA . HIS A 1 18 ? -0.525 5.919 -7.287 1.00 0.00 18 HIS A CA 16
ATOM 22295 C C . HIS A 1 18 ? -0.083 5.042 -8.454 1.00 0.00 18 HIS A C 16
ATOM 22296 O O . HIS A 1 18 ? -0.233 5.418 -9.617 1.00 0.00 18 HIS A O 16
ATOM 22311 N N . ARG A 1 19 ? 0.463 3.873 -8.137 1.00 0.00 19 ARG A N 16
ATOM 22312 C CA . ARG A 1 19 ? 0.929 2.944 -9.159 1.00 0.00 19 ARG A CA 16
ATOM 22313 C C . ARG A 1 19 ? -0.010 1.747 -9.275 1.00 0.00 19 ARG A C 16
ATOM 22314 O O . ARG A 1 19 ? -0.949 1.606 -8.493 1.00 0.00 19 ARG A O 16
ATOM 22335 N N . GLU A 1 20 ? 0.251 0.889 -10.256 1.00 0.00 20 GLU A N 16
ATOM 22336 C CA . GLU A 1 20 ? -0.572 -0.295 -10.474 1.00 0.00 20 GLU A CA 16
ATOM 22337 C C . GLU A 1 20 ? 0.281 -1.560 -10.462 1.00 0.00 20 GLU A C 16
ATOM 22338 O O . GLU A 1 20 ? 0.947 -1.882 -11.446 1.00 0.00 20 GLU A O 16
ATOM 22350 N N . VAL A 1 21 ? 0.255 -2.274 -9.341 1.00 0.00 21 VAL A N 16
ATOM 22351 C CA . VAL A 1 21 ? 1.024 -3.504 -9.200 1.00 0.00 21 VAL A CA 16
ATOM 22352 C C . VAL A 1 21 ? 0.121 -4.729 -9.285 1.00 0.00 21 VAL A C 16
ATOM 22353 O O . VAL A 1 21 ? -0.975 -4.744 -8.726 1.00 0.00 21 VAL A O 16
ATOM 22366 N N . GLN A 1 22 ? 0.591 -5.756 -9.986 1.00 0.00 22 GLN A N 16
ATOM 22367 C CA . GLN A 1 22 ? -0.175 -6.987 -10.143 1.00 0.00 22 GLN A CA 16
ATOM 22368 C C . GLN A 1 22 ? 0.635 -8.195 -9.683 1.00 0.00 22 GLN A C 16
ATOM 22369 O O . GLN A 1 22 ? 1.817 -8.076 -9.362 1.00 0.00 22 GLN A O 16
ATOM 22383 N N . ALA A 1 23 ? -0.010 -9.357 -9.654 1.00 0.00 23 ALA A N 16
ATOM 22384 C CA . ALA A 1 23 ? 0.651 -10.586 -9.235 1.00 0.00 23 ALA A CA 16
ATOM 22385 C C . ALA A 1 23 ? -0.241 -11.799 -9.478 1.00 0.00 23 ALA A C 16
ATOM 22386 O O . ALA A 1 23 ? -1.357 -11.669 -9.980 1.00 0.00 23 ALA A O 16
ATOM 22393 N N . GLU A 1 24 ? 0.260 -12.977 -9.120 1.00 0.00 24 GLU A N 16
ATOM 22394 C CA . GLU A 1 24 ? -0.493 -14.213 -9.301 1.00 0.00 24 GLU A CA 16
ATOM 22395 C C . GLU A 1 24 ? -0.980 -14.755 -7.960 1.00 0.00 24 GLU A C 16
ATOM 22396 O O . GLU A 1 24 ? -0.546 -14.303 -6.902 1.00 0.00 24 GLU A O 16
ATOM 22408 N N . ALA A 1 25 ? -1.886 -15.726 -8.016 1.00 0.00 25 ALA A N 16
ATOM 22409 C CA . ALA A 1 25 ? -2.432 -16.331 -6.807 1.00 0.00 25 ALA A CA 16
ATOM 22410 C C . ALA A 1 25 ? -1.427 -17.283 -6.167 1.00 0.00 25 ALA A C 16
ATOM 22411 O O . ALA A 1 25 ? -1.034 -18.282 -6.768 1.00 0.00 25 ALA A O 16
ATOM 22418 N N . GLY A 1 26 ? -1.014 -16.966 -4.944 1.00 0.00 26 GLY A N 16
ATOM 22419 C CA . GLY A 1 26 ? -0.057 -17.803 -4.244 1.00 0.00 26 GLY A CA 16
ATOM 22420 C C . GLY A 1 26 ? 1.353 -17.252 -4.310 1.00 0.00 26 GLY A C 16
ATOM 22421 O O . GLY A 1 26 ? 2.217 -17.643 -3.526 1.00 0.00 26 GLY A O 16
ATOM 22425 N N . ALA A 1 27 ? 1.588 -16.342 -5.249 1.00 0.00 27 ALA A N 16
ATOM 22426 C CA . ALA A 1 27 ? 2.903 -15.736 -5.415 1.00 0.00 27 ALA A CA 16
ATOM 22427 C C . ALA A 1 27 ? 3.173 -14.703 -4.326 1.00 0.00 27 ALA A C 16
ATOM 22428 O O . ALA A 1 27 ? 2.280 -14.352 -3.555 1.00 0.00 27 ALA A O 16
ATOM 22435 N N . SER A 1 28 ? 4.410 -14.220 -4.268 1.00 0.00 28 SER A N 16
ATOM 22436 C CA . SER A 1 28 ? 4.798 -13.231 -3.270 1.00 0.00 28 SER A CA 16
ATOM 22437 C C . SER A 1 28 ? 5.018 -11.866 -3.915 1.00 0.00 28 SER A C 16
ATOM 22438 O O . SER A 1 28 ? 6.046 -11.625 -4.548 1.00 0.00 28 SER A O 16
ATOM 22446 N N . ALA A 1 29 ? 4.045 -10.976 -3.750 1.00 0.00 29 ALA A N 16
ATOM 22447 C CA . ALA A 1 29 ? 4.132 -9.635 -4.314 1.00 0.00 29 ALA A CA 16
ATOM 22448 C C . ALA A 1 29 ? 5.112 -8.771 -3.528 1.00 0.00 29 ALA A C 16
ATOM 22449 O O . ALA A 1 29 ? 5.684 -9.213 -2.530 1.00 0.00 29 ALA A O 16
ATOM 22456 N N . THR A 1 30 ? 5.304 -7.537 -3.984 1.00 0.00 30 THR A N 16
ATOM 22457 C CA . THR A 1 30 ? 6.217 -6.612 -3.324 1.00 0.00 30 THR A CA 16
ATOM 22458 C C . THR A 1 30 ? 5.935 -5.172 -3.738 1.00 0.00 30 THR A C 16
ATOM 22459 O O . THR A 1 30 ? 6.193 -4.782 -4.878 1.00 0.00 30 THR A O 16
ATOM 22470 N N . LEU A 1 31 ? 5.406 -4.387 -2.807 1.00 0.00 31 LEU A N 16
ATOM 22471 C CA . LEU A 1 31 ? 5.090 -2.988 -3.075 1.00 0.00 31 LEU A CA 16
ATOM 22472 C C . LEU A 1 31 ? 6.187 -2.071 -2.546 1.00 0.00 31 LEU A C 16
ATOM 22473 O O . LEU A 1 31 ? 6.199 -1.716 -1.368 1.00 0.00 31 LEU A O 16
ATOM 22489 N N . SER A 1 32 ? 7.107 -1.688 -3.427 1.00 0.00 32 SER A N 16
ATOM 22490 C CA . SER A 1 32 ? 8.210 -0.812 -3.048 1.00 0.00 32 SER A CA 16
ATOM 22491 C C . SER A 1 32 ? 7.846 0.651 -3.281 1.00 0.00 32 SER A C 16
ATOM 22492 O O . SER A 1 32 ? 7.084 0.975 -4.192 1.00 0.00 32 SER A O 16
ATOM 22500 N N . CYS A 1 33 ? 8.398 1.530 -2.452 1.00 0.00 33 CYS A N 16
ATOM 22501 C CA . CYS A 1 33 ? 8.132 2.960 -2.565 1.00 0.00 33 CYS A CA 16
ATOM 22502 C C . CYS A 1 33 ? 9.261 3.774 -1.943 1.00 0.00 33 CYS A C 16
ATOM 22503 O O . CYS A 1 33 ? 9.725 3.470 -0.845 1.00 0.00 33 CYS A O 16
ATOM 22511 N N . GLU A 1 34 ? 9.698 4.809 -2.653 1.00 0.00 34 GLU A N 16
ATOM 22512 C CA . GLU A 1 34 ? 10.775 5.666 -2.170 1.00 0.00 34 GLU A CA 16
ATOM 22513 C C . GLU A 1 34 ? 10.267 6.627 -1.099 1.00 0.00 34 GLU A C 16
ATOM 22514 O O . GLU A 1 34 ? 9.064 6.853 -0.972 1.00 0.00 34 GLU A O 16
ATOM 22526 N N . VAL A 1 35 ? 11.194 7.190 -0.330 1.00 0.00 35 VAL A N 16
ATOM 22527 C CA . VAL A 1 35 ? 10.842 8.128 0.730 1.00 0.00 35 VAL A CA 16
ATOM 22528 C C . VAL A 1 35 ? 11.786 9.324 0.741 1.00 0.00 35 VAL A C 16
ATOM 22529 O O . VAL A 1 35 ? 12.862 9.285 0.145 1.00 0.00 35 VAL A O 16
ATOM 22542 N N . ALA A 1 36 ? 11.376 10.388 1.425 1.00 0.00 36 ALA A N 16
ATOM 22543 C CA . ALA A 1 36 ? 12.187 11.596 1.516 1.00 0.00 36 ALA A CA 16
ATOM 22544 C C . ALA A 1 36 ? 13.254 11.460 2.598 1.00 0.00 36 ALA A C 16
ATOM 22545 O O . ALA A 1 36 ? 14.279 12.140 2.558 1.00 0.00 36 ALA A O 16
ATOM 22552 N N . GLN A 1 37 ? 13.005 10.579 3.561 1.00 0.00 37 GLN A N 16
ATOM 22553 C CA . GLN A 1 37 ? 13.944 10.357 4.653 1.00 0.00 37 GLN A CA 16
ATOM 22554 C C . GLN A 1 37 ? 13.854 8.923 5.166 1.00 0.00 37 GLN A C 16
ATOM 22555 O O . GLN A 1 37 ? 12.764 8.413 5.421 1.00 0.00 37 GLN A O 16
ATOM 22569 N N . ALA A 1 38 ? 15.007 8.279 5.314 1.00 0.00 38 ALA A N 16
ATOM 22570 C CA . ALA A 1 38 ? 15.057 6.905 5.798 1.00 0.00 38 ALA A CA 16
ATOM 22571 C C . ALA A 1 38 ? 14.548 6.809 7.232 1.00 0.00 38 ALA A C 16
ATOM 22572 O O . ALA A 1 38 ? 13.537 6.160 7.498 1.00 0.00 38 ALA A O 16
ATOM 22579 N N . GLN A 1 39 ? 15.256 7.457 8.151 1.00 0.00 39 GLN A N 16
ATOM 22580 C CA . GLN A 1 39 ? 14.876 7.442 9.559 1.00 0.00 39 GLN A CA 16
ATOM 22581 C C . GLN A 1 39 ? 13.358 7.451 9.712 1.00 0.00 39 GLN A C 16
ATOM 22582 O O . GLN A 1 39 ? 12.807 6.778 10.584 1.00 0.00 39 GLN A O 16
ATOM 22596 N N . THR A 1 40 ? 12.687 8.220 8.861 1.00 0.00 40 THR A N 16
ATOM 22597 C CA . THR A 1 40 ? 11.233 8.319 8.902 1.00 0.00 40 THR A CA 16
ATOM 22598 C C . THR A 1 40 ? 10.587 6.939 8.846 1.00 0.00 40 THR A C 16
ATOM 22599 O O . THR A 1 40 ? 11.115 6.022 8.218 1.00 0.00 40 THR A O 16
ATOM 22610 N N . GLU A 1 41 ? 9.441 6.800 9.505 1.00 0.00 41 GLU A N 16
ATOM 22611 C CA . GLU A 1 41 ? 8.723 5.531 9.528 1.00 0.00 41 GLU A CA 16
ATOM 22612 C C . GLU A 1 41 ? 7.426 5.625 8.729 1.00 0.00 41 GLU A C 16
ATOM 22613 O O . GLU A 1 41 ? 6.876 6.710 8.542 1.00 0.00 41 GLU A O 16
ATOM 22625 N N . VAL A 1 42 ? 6.943 4.478 8.261 1.00 0.00 42 VAL A N 16
ATOM 22626 C CA . VAL A 1 42 ? 5.711 4.430 7.483 1.00 0.00 42 VAL A CA 16
ATOM 22627 C C . VAL A 1 42 ? 4.794 3.315 7.974 1.00 0.00 42 VAL A C 16
ATOM 22628 O O . VAL A 1 42 ? 5.248 2.342 8.577 1.00 0.00 42 VAL A O 16
ATOM 22641 N N . THR A 1 43 ? 3.499 3.463 7.713 1.00 0.00 43 THR A N 16
ATOM 22642 C CA . THR A 1 43 ? 2.517 2.469 8.129 1.00 0.00 43 THR A CA 16
ATOM 22643 C C . THR A 1 43 ? 1.528 2.170 7.008 1.00 0.00 43 THR A C 16
ATOM 22644 O O . THR A 1 43 ? 0.688 3.004 6.669 1.00 0.00 43 THR A O 16
ATOM 22655 N N . TRP A 1 44 ? 1.633 0.976 6.436 1.00 0.00 44 TRP A N 16
ATOM 22656 C CA . TRP A 1 44 ? 0.747 0.568 5.352 1.00 0.00 44 TRP A CA 16
ATOM 22657 C C . TRP A 1 44 ? -0.698 0.484 5.833 1.00 0.00 44 TRP A C 16
ATOM 22658 O O . TRP A 1 44 ? -0.956 0.303 7.023 1.00 0.00 44 TRP A O 16
ATOM 22679 N N . TYR A 1 45 ? -1.635 0.616 4.901 1.00 0.00 45 TYR A N 16
ATOM 22680 C CA . TYR A 1 45 ? -3.054 0.557 5.231 1.00 0.00 45 TYR A CA 16
ATOM 22681 C C . TYR A 1 45 ? -3.862 -0.003 4.064 1.00 0.00 45 TYR A C 16
ATOM 22682 O O . TYR A 1 45 ? -3.971 0.625 3.010 1.00 0.00 45 TYR A O 16
ATOM 22700 N N . LYS A 1 46 ? -4.428 -1.189 4.260 1.00 0.00 46 LYS A N 16
ATOM 22701 C CA . LYS A 1 46 ? -5.229 -1.835 3.227 1.00 0.00 46 LYS A CA 16
ATOM 22702 C C . LYS A 1 46 ? -6.711 -1.530 3.417 1.00 0.00 46 LYS A C 16
ATOM 22703 O O . LYS A 1 46 ? -7.286 -1.825 4.465 1.00 0.00 46 LYS A O 16
ATOM 22722 N N . ASP A 1 47 ? -7.324 -0.939 2.397 1.00 0.00 47 ASP A N 16
ATOM 22723 C CA . ASP A 1 47 ? -8.741 -0.597 2.451 1.00 0.00 47 ASP A CA 16
ATOM 22724 C C . ASP A 1 47 ? -9.079 0.111 3.759 1.00 0.00 47 ASP A C 16
ATOM 22725 O O . ASP A 1 47 ? -10.108 -0.163 4.377 1.00 0.00 47 ASP A O 16
ATOM 22734 N N . GLY A 1 48 ? -8.206 1.022 4.178 1.00 0.00 48 GLY A N 16
ATOM 22735 C CA . GLY A 1 48 ? -8.429 1.753 5.411 1.00 0.00 48 GLY A CA 16
ATOM 22736 C C . GLY A 1 48 ? -8.312 0.870 6.638 1.00 0.00 48 GLY A C 16
ATOM 22737 O O . GLY A 1 48 ? -9.059 1.033 7.603 1.00 0.00 48 GLY A O 16
ATOM 22741 N N . LYS A 1 49 ? -7.373 -0.069 6.602 1.00 0.00 49 LYS A N 16
ATOM 22742 C CA . LYS A 1 49 ? -7.160 -0.982 7.718 1.00 0.00 49 LYS A CA 16
ATOM 22743 C C . LYS A 1 49 ? -5.671 -1.183 7.980 1.00 0.00 49 LYS A C 16
ATOM 22744 O O . LYS A 1 49 ? -4.941 -1.682 7.124 1.00 0.00 49 LYS A O 16
ATOM 22763 N N . LYS A 1 50 ? -5.227 -0.792 9.170 1.00 0.00 50 LYS A N 16
ATOM 22764 C CA . LYS A 1 50 ? -3.825 -0.931 9.547 1.00 0.00 50 LYS A CA 16
ATOM 22765 C C . LYS A 1 50 ? -3.286 -2.299 9.141 1.00 0.00 50 LYS A C 16
ATOM 22766 O O . LYS A 1 50 ? -3.870 -3.332 9.474 1.00 0.00 50 LYS A O 16
ATOM 22785 N N . LEU A 1 51 ? -2.169 -2.300 8.422 1.00 0.00 51 LEU A N 16
ATOM 22786 C CA . LEU A 1 51 ? -1.549 -3.542 7.973 1.00 0.00 51 LEU A CA 16
ATOM 22787 C C . LEU A 1 51 ? -0.463 -3.992 8.944 1.00 0.00 51 LEU A C 16
ATOM 22788 O O . LEU A 1 51 ? 0.334 -3.183 9.418 1.00 0.00 51 LEU A O 16
ATOM 22804 N N . SER A 1 52 ? -0.436 -5.289 9.235 1.00 0.00 52 SER A N 16
ATOM 22805 C CA . SER A 1 52 ? 0.551 -5.847 10.151 1.00 0.00 52 SER A CA 16
ATOM 22806 C C . SER A 1 52 ? 1.420 -6.885 9.447 1.00 0.00 52 SER A C 16
ATOM 22807 O O . SER A 1 52 ? 0.922 -7.902 8.963 1.00 0.00 52 SER A O 16
ATOM 22815 N N . SER A 1 53 ? 2.722 -6.621 9.395 1.00 0.00 53 SER A N 16
ATOM 22816 C CA . SER A 1 53 ? 3.660 -7.529 8.747 1.00 0.00 53 SER A CA 16
ATOM 22817 C C . SER A 1 53 ? 3.614 -8.910 9.394 1.00 0.00 53 SER A C 16
ATOM 22818 O O . SER A 1 53 ? 4.403 -9.215 10.289 1.00 0.00 53 SER A O 16
ATOM 22826 N N . SER A 1 54 ? 2.684 -9.741 8.935 1.00 0.00 54 SER A N 16
ATOM 22827 C CA . SER A 1 54 ? 2.531 -11.089 9.471 1.00 0.00 54 SER A CA 16
ATOM 22828 C C . SER A 1 54 ? 3.174 -12.117 8.546 1.00 0.00 54 SER A C 16
ATOM 22829 O O . SER A 1 54 ? 3.601 -11.791 7.438 1.00 0.00 54 SER A O 16
ATOM 22837 N N . SER A 1 55 ? 3.238 -13.362 9.009 1.00 0.00 55 SER A N 16
ATOM 22838 C CA . SER A 1 55 ? 3.832 -14.439 8.225 1.00 0.00 55 SER A CA 16
ATOM 22839 C C . SER A 1 55 ? 3.505 -14.277 6.744 1.00 0.00 55 SER A C 16
ATOM 22840 O O . SER A 1 55 ? 4.350 -14.513 5.880 1.00 0.00 55 SER A O 16
ATOM 22848 N N . LYS A 1 56 ? 2.273 -13.872 6.457 1.00 0.00 56 LYS A N 16
ATOM 22849 C CA . LYS A 1 56 ? 1.832 -13.676 5.081 1.00 0.00 56 LYS A CA 16
ATOM 22850 C C . LYS A 1 56 ? 2.540 -12.482 4.448 1.00 0.00 56 LYS A C 16
ATOM 22851 O O . LYS A 1 56 ? 3.302 -12.634 3.493 1.00 0.00 56 LYS A O 16
ATOM 22870 N N . VAL A 1 57 ? 2.284 -11.294 4.987 1.00 0.00 57 VAL A N 16
ATOM 22871 C CA . VAL A 1 57 ? 2.899 -10.075 4.476 1.00 0.00 57 VAL A CA 16
ATOM 22872 C C . VAL A 1 57 ? 4.036 -9.613 5.379 1.00 0.00 57 VAL A C 16
ATOM 22873 O O . VAL A 1 57 ? 3.891 -9.562 6.601 1.00 0.00 57 VAL A O 16
ATOM 22886 N N . ARG A 1 58 ? 5.169 -9.276 4.770 1.00 0.00 58 ARG A N 16
ATOM 22887 C CA . ARG A 1 58 ? 6.332 -8.818 5.520 1.00 0.00 58 ARG A CA 16
ATOM 22888 C C . ARG A 1 58 ? 6.861 -7.504 4.954 1.00 0.00 58 ARG A C 16
ATOM 22889 O O . ARG A 1 58 ? 7.416 -7.467 3.855 1.00 0.00 58 ARG A O 16
ATOM 22910 N N . VAL A 1 59 ? 6.686 -6.426 5.711 1.00 0.00 59 VAL A N 16
ATOM 22911 C CA . VAL A 1 59 ? 7.145 -5.109 5.285 1.00 0.00 59 VAL A CA 16
ATOM 22912 C C . VAL A 1 59 ? 8.609 -4.893 5.653 1.00 0.00 59 VAL A C 16
ATOM 22913 O O . VAL A 1 59 ? 8.982 -4.962 6.824 1.00 0.00 59 VAL A O 16
ATOM 22926 N N . GLU A 1 60 ? 9.434 -4.631 4.644 1.00 0.00 60 GLU A N 16
ATOM 22927 C CA . GLU A 1 60 ? 10.858 -4.405 4.862 1.00 0.00 60 GLU A CA 16
ATOM 22928 C C . GLU A 1 60 ? 11.210 -2.932 4.674 1.00 0.00 60 GLU A C 16
ATOM 22929 O O . GLU A 1 60 ? 10.492 -2.192 4.002 1.00 0.00 60 GLU A O 16
ATOM 22941 N N . ALA A 1 61 ? 12.321 -2.514 5.272 1.00 0.00 61 ALA A N 16
ATOM 22942 C CA . ALA A 1 61 ? 12.770 -1.131 5.170 1.00 0.00 61 ALA A CA 16
ATOM 22943 C C . ALA A 1 61 ? 14.251 -1.059 4.817 1.00 0.00 61 ALA A C 16
ATOM 22944 O O . ALA A 1 61 ? 15.106 -1.489 5.591 1.00 0.00 61 ALA A O 16
ATOM 22951 N N . VAL A 1 62 ? 14.549 -0.514 3.642 1.00 0.00 62 VAL A N 16
ATOM 22952 C CA . VAL A 1 62 ? 15.928 -0.386 3.186 1.00 0.00 62 VAL A CA 16
ATOM 22953 C C . VAL A 1 62 ? 16.233 1.044 2.752 1.00 0.00 62 VAL A C 16
ATOM 22954 O O . VAL A 1 62 ? 15.401 1.938 2.897 1.00 0.00 62 VAL A O 16
ATOM 22967 N N . GLY A 1 63 ? 17.433 1.251 2.218 1.00 0.00 63 GLY A N 16
ATOM 22968 C CA . GLY A 1 63 ? 17.827 2.574 1.771 1.00 0.00 63 GLY A CA 16
ATOM 22969 C C . GLY A 1 63 ? 16.656 3.383 1.250 1.00 0.00 63 GLY A C 16
ATOM 22970 O O . GLY A 1 63 ? 16.241 3.218 0.102 1.00 0.00 63 GLY A O 16
ATOM 22974 N N . CYS A 1 64 ? 16.121 4.258 2.094 1.00 0.00 64 CYS A N 16
ATOM 22975 C CA . CYS A 1 64 ? 14.988 5.094 1.713 1.00 0.00 64 CYS A CA 16
ATOM 22976 C C . CYS A 1 64 ? 14.057 4.347 0.764 1.00 0.00 64 CYS A C 16
ATOM 22977 O O . CYS A 1 64 ? 13.687 4.860 -0.294 1.00 0.00 64 CYS A O 16
ATOM 22985 N N . THR A 1 65 ? 13.680 3.131 1.147 1.00 0.00 65 THR A N 16
ATOM 22986 C CA . THR A 1 65 ? 12.795 2.312 0.329 1.00 0.00 65 THR A CA 16
ATOM 22987 C C . THR A 1 65 ? 11.978 1.356 1.191 1.00 0.00 65 THR A C 16
ATOM 22988 O O . THR A 1 65 ? 12.528 0.473 1.848 1.00 0.00 65 THR A O 16
ATOM 22999 N N . ARG A 1 66 ? 10.661 1.539 1.184 1.00 0.00 66 ARG A N 16
ATOM 23000 C CA . ARG A 1 66 ? 9.768 0.693 1.967 1.00 0.00 66 ARG A CA 16
ATOM 23001 C C . ARG A 1 66 ? 9.017 -0.284 1.066 1.00 0.00 66 ARG A C 16
ATOM 23002 O O . ARG A 1 66 ? 8.147 0.114 0.292 1.00 0.00 66 ARG A O 16
ATOM 23023 N N . ARG A 1 67 ? 9.361 -1.563 1.174 1.00 0.00 67 ARG A N 16
ATOM 23024 C CA . ARG A 1 67 ? 8.721 -2.596 0.368 1.00 0.00 67 ARG A CA 16
ATOM 23025 C C . ARG A 1 67 ? 7.803 -3.463 1.225 1.00 0.00 67 ARG A C 16
ATOM 23026 O O . ARG A 1 67 ? 8.037 -3.639 2.422 1.00 0.00 67 ARG A O 16
ATOM 23047 N N . LEU A 1 68 ? 6.758 -4.001 0.606 1.00 0.00 68 LEU A N 16
ATOM 23048 C CA . LEU A 1 68 ? 5.804 -4.849 1.312 1.00 0.00 68 LEU A CA 16
ATOM 23049 C C . LEU A 1 68 ? 5.658 -6.199 0.617 1.00 0.00 68 LEU A C 16
ATOM 23050 O O . LEU A 1 68 ? 4.895 -6.338 -0.339 1.00 0.00 68 LEU A O 16
ATOM 23066 N N . VAL A 1 69 ? 6.393 -7.193 1.106 1.00 0.00 69 VAL A N 16
ATOM 23067 C CA . VAL A 1 69 ? 6.343 -8.533 0.534 1.00 0.00 69 VAL A CA 16
ATOM 23068 C C . VAL A 1 69 ? 5.061 -9.254 0.936 1.00 0.00 69 VAL A C 16
ATOM 23069 O O . VAL A 1 69 ? 4.928 -9.725 2.066 1.00 0.00 69 VAL A O 16
ATOM 23082 N N . VAL A 1 70 ? 4.119 -9.339 0.002 1.00 0.00 70 VAL A N 16
ATOM 23083 C CA . VAL A 1 70 ? 2.847 -10.004 0.257 1.00 0.00 70 VAL A CA 16
ATOM 23084 C C . VAL A 1 70 ? 2.883 -11.456 -0.208 1.00 0.00 70 VAL A C 16
ATOM 23085 O O . VAL A 1 70 ? 2.757 -11.739 -1.398 1.00 0.00 70 VAL A O 16
ATOM 23098 N N . GLN A 1 71 ? 3.056 -12.370 0.741 1.00 0.00 71 GLN A N 16
ATOM 23099 C CA . GLN A 1 71 ? 3.110 -13.794 0.428 1.00 0.00 71 GLN A CA 16
ATOM 23100 C C . GLN A 1 71 ? 1.719 -14.334 0.111 1.00 0.00 71 GLN A C 16
ATOM 23101 O O . GLN A 1 71 ? 0.718 -13.831 0.620 1.00 0.00 71 GLN A O 16
ATOM 23115 N N . GLN A 1 72 ? 1.666 -15.360 -0.732 1.00 0.00 72 GLN A N 16
ATOM 23116 C CA . GLN A 1 72 ? 0.397 -15.967 -1.117 1.00 0.00 72 GLN A CA 16
ATOM 23117 C C . GLN A 1 72 ? -0.607 -14.902 -1.547 1.00 0.00 72 GLN A C 16
ATOM 23118 O O . GLN A 1 72 ? -1.777 -14.949 -1.166 1.00 0.00 72 GLN A O 16
ATOM 23132 N N . ALA A 1 73 ? -0.142 -13.944 -2.341 1.00 0.00 73 ALA A N 16
ATOM 23133 C CA . ALA A 1 73 ? -1.000 -12.869 -2.824 1.00 0.00 73 ALA A CA 16
ATOM 23134 C C . ALA A 1 73 ? -2.313 -13.418 -3.373 1.00 0.00 73 ALA A C 16
ATOM 23135 O O . ALA A 1 73 ? -2.367 -13.916 -4.497 1.00 0.00 73 ALA A O 16
ATOM 23142 N N . GLY A 1 74 ? -3.369 -13.326 -2.572 1.00 0.00 74 GLY A N 16
ATOM 23143 C CA . GLY A 1 74 ? -4.667 -13.819 -2.995 1.00 0.00 74 GLY A CA 16
ATOM 23144 C C . GLY A 1 74 ? -5.739 -12.748 -2.945 1.00 0.00 74 GLY A C 16
ATOM 23145 O O . GLY A 1 74 ? -5.479 -11.621 -2.523 1.00 0.00 74 GLY A O 16
ATOM 23149 N N . GLN A 1 75 ? -6.945 -13.099 -3.379 1.00 0.00 75 GLN A N 16
ATOM 23150 C CA . GLN A 1 75 ? -8.059 -12.158 -3.384 1.00 0.00 75 GLN A CA 16
ATOM 23151 C C . GLN A 1 75 ? -7.966 -11.199 -2.202 1.00 0.00 75 GLN A C 16
ATOM 23152 O O . GLN A 1 75 ? -7.861 -9.986 -2.381 1.00 0.00 75 GLN A O 16
ATOM 23166 N N . ALA A 1 76 ? -8.005 -11.751 -0.994 1.00 0.00 76 ALA A N 16
ATOM 23167 C CA . ALA A 1 76 ? -7.924 -10.944 0.218 1.00 0.00 76 ALA A CA 16
ATOM 23168 C C . ALA A 1 76 ? -6.818 -9.899 0.108 1.00 0.00 76 ALA A C 16
ATOM 23169 O O . ALA A 1 76 ? -7.071 -8.701 0.230 1.00 0.00 76 ALA A O 16
ATOM 23176 N N . GLU A 1 77 ? -5.594 -10.362 -0.121 1.00 0.00 77 GLU A N 16
ATOM 23177 C CA . GLU A 1 77 ? -4.450 -9.466 -0.245 1.00 0.00 77 GLU A CA 16
ATOM 23178 C C . GLU A 1 77 ? -4.686 -8.431 -1.341 1.00 0.00 77 GLU A C 16
ATOM 23179 O O . GLU A 1 77 ? -4.319 -7.265 -1.198 1.00 0.00 77 GLU A O 16
ATOM 23191 N N . ALA A 1 78 ? -5.301 -8.867 -2.436 1.00 0.00 78 ALA A N 16
ATOM 23192 C CA . ALA A 1 78 ? -5.588 -7.979 -3.556 1.00 0.00 78 ALA A CA 16
ATOM 23193 C C . ALA A 1 78 ? -6.474 -6.816 -3.122 1.00 0.00 78 ALA A C 16
ATOM 23194 O O . ALA A 1 78 ? -7.591 -7.018 -2.646 1.00 0.00 78 ALA A O 16
ATOM 23201 N N . GLY A 1 79 ? -5.969 -5.598 -3.289 1.00 0.00 79 GLY A N 16
ATOM 23202 C CA . GLY A 1 79 ? -6.728 -4.421 -2.908 1.00 0.00 79 GLY A CA 16
ATOM 23203 C C . GLY A 1 79 ? -5.966 -3.134 -3.155 1.00 0.00 79 GLY A C 16
ATOM 23204 O O . GLY A 1 79 ? -5.226 -3.022 -4.132 1.00 0.00 79 GLY A O 16
ATOM 23208 N N . GLU A 1 80 ? -6.148 -2.161 -2.268 1.00 0.00 80 GLU A N 16
ATOM 23209 C CA . GLU A 1 80 ? -5.472 -0.875 -2.396 1.00 0.00 80 GLU A CA 16
ATOM 23210 C C . GLU A 1 80 ? -4.588 -0.601 -1.183 1.00 0.00 80 GLU A C 16
ATOM 23211 O O . GLU A 1 80 ? -5.071 -0.175 -0.134 1.00 0.00 80 GLU A O 16
ATOM 23223 N N . TYR A 1 81 ? -3.292 -0.850 -1.335 1.00 0.00 81 TYR A N 16
ATOM 23224 C CA . TYR A 1 81 ? -2.340 -0.633 -0.252 1.00 0.00 81 TYR A CA 16
ATOM 23225 C C . TYR A 1 81 ? -1.897 0.826 -0.200 1.00 0.00 81 TYR A C 16
ATOM 23226 O O . TYR A 1 81 ? -1.472 1.394 -1.206 1.00 0.00 81 TYR A O 16
ATOM 23244 N N . SER A 1 82 ? -1.999 1.427 0.981 1.00 0.00 82 SER A N 16
ATOM 23245 C CA . SER A 1 82 ? -1.612 2.820 1.166 1.00 0.00 82 SER A CA 16
ATOM 23246 C C . SER A 1 82 ? -0.511 2.944 2.214 1.00 0.00 82 SER A C 16
ATOM 23247 O O . SER A 1 82 ? -0.733 2.684 3.397 1.00 0.00 82 SER A O 16
ATOM 23255 N N . CYS A 1 83 ? 0.676 3.343 1.772 1.00 0.00 83 CYS A N 16
ATOM 23256 C CA . CYS A 1 83 ? 1.814 3.501 2.671 1.00 0.00 83 CYS A CA 16
ATOM 23257 C C . CYS A 1 83 ? 1.831 4.896 3.287 1.00 0.00 83 CYS A C 16
ATOM 23258 O O . CYS A 1 83 ? 2.375 5.834 2.706 1.00 0.00 83 CYS A O 16
ATOM 23266 N N . GLU A 1 84 ? 1.229 5.024 4.465 1.00 0.00 84 GLU A N 16
ATOM 23267 C CA . GLU A 1 84 ? 1.174 6.306 5.158 1.00 0.00 84 GLU A CA 16
ATOM 23268 C C . GLU A 1 84 ? 2.533 6.662 5.753 1.00 0.00 84 GLU A C 16
ATOM 23269 O O . GLU A 1 84 ? 3.319 5.783 6.102 1.00 0.00 84 GLU A O 16
ATOM 23281 N N . ALA A 1 85 ? 2.801 7.959 5.866 1.00 0.00 85 ALA A N 16
ATOM 23282 C CA . ALA A 1 85 ? 4.063 8.433 6.420 1.00 0.00 85 ALA A CA 16
ATOM 23283 C C . ALA A 1 85 ? 4.008 9.929 6.711 1.00 0.00 85 ALA A C 16
ATOM 23284 O O . ALA A 1 85 ? 4.062 10.751 5.797 1.00 0.00 85 ALA A O 16
ATOM 23291 N N . GLY A 1 86 ? 3.900 10.275 7.990 1.00 0.00 86 GLY A N 16
ATOM 23292 C CA . GLY A 1 86 ? 3.839 11.672 8.378 1.00 0.00 86 GLY A CA 16
ATOM 23293 C C . GLY A 1 86 ? 2.559 12.345 7.922 1.00 0.00 86 GLY A C 16
ATOM 23294 O O . GLY A 1 86 ? 1.567 12.364 8.649 1.00 0.00 86 GLY A O 16
ATOM 23298 N N . GLY A 1 87 ? 2.582 12.900 6.714 1.00 0.00 87 GLY A N 16
ATOM 23299 C CA . GLY A 1 87 ? 1.409 13.571 6.184 1.00 0.00 87 GLY A CA 16
ATOM 23300 C C . GLY A 1 87 ? 1.156 13.233 4.728 1.00 0.00 87 GLY A C 16
ATOM 23301 O O . GLY A 1 87 ? 0.551 14.018 3.999 1.00 0.00 87 GLY A O 16
ATOM 23305 N N . GLN A 1 88 ? 1.623 12.063 4.304 1.00 0.00 88 GLN A N 16
ATOM 23306 C CA . GLN A 1 88 ? 1.445 11.625 2.925 1.00 0.00 88 GLN A CA 16
ATOM 23307 C C . GLN A 1 88 ? 1.191 10.123 2.859 1.00 0.00 88 GLN A C 16
ATOM 23308 O O . GLN A 1 88 ? 1.277 9.425 3.869 1.00 0.00 88 GLN A O 16
ATOM 23322 N N . GLN A 1 89 ? 0.877 9.633 1.664 1.00 0.00 89 GLN A N 16
ATOM 23323 C CA . GLN A 1 89 ? 0.609 8.213 1.468 1.00 0.00 89 GLN A CA 16
ATOM 23324 C C . GLN A 1 89 ? 0.524 7.875 -0.017 1.00 0.00 89 GLN A C 16
ATOM 23325 O O . GLN A 1 89 ? -0.060 8.622 -0.803 1.00 0.00 89 GLN A O 16
ATOM 23339 N N . LEU A 1 90 ? 1.111 6.745 -0.396 1.00 0.00 90 LEU A N 16
ATOM 23340 C CA . LEU A 1 90 ? 1.103 6.308 -1.788 1.00 0.00 90 LEU A CA 16
ATOM 23341 C C . LEU A 1 90 ? 0.165 5.120 -1.980 1.00 0.00 90 LEU A C 16
ATOM 23342 O O . LEU A 1 90 ? 0.162 4.184 -1.181 1.00 0.00 90 LEU A O 16
ATOM 23358 N N . SER A 1 91 ? -0.628 5.165 -3.045 1.00 0.00 91 SER A N 16
ATOM 23359 C CA . SER A 1 91 ? -1.572 4.094 -3.342 1.00 0.00 91 SER A CA 16
ATOM 23360 C C . SER A 1 91 ? -0.907 2.998 -4.170 1.00 0.00 91 SER A C 16
ATOM 23361 O O . SER A 1 91 ? -0.193 3.279 -5.133 1.00 0.00 91 SER A O 16
ATOM 23369 N N . PHE A 1 92 ? -1.147 1.749 -3.788 1.00 0.00 92 PHE A N 16
ATOM 23370 C CA . PHE A 1 92 ? -0.572 0.609 -4.493 1.00 0.00 92 PHE A CA 16
ATOM 23371 C C . PHE A 1 92 ? -1.623 -0.471 -4.729 1.00 0.00 92 PHE A C 16
ATOM 23372 O O . PHE A 1 92 ? -1.820 -1.353 -3.893 1.00 0.00 92 PHE A O 16
ATOM 23389 N N . ARG A 1 93 ? -2.295 -0.395 -5.873 1.00 0.00 93 ARG A N 16
ATOM 23390 C CA . ARG A 1 93 ? -3.327 -1.365 -6.219 1.00 0.00 93 ARG A CA 16
ATOM 23391 C C . ARG A 1 93 ? -2.707 -2.711 -6.586 1.00 0.00 93 ARG A C 16
ATOM 23392 O O . ARG A 1 93 ? -2.171 -2.881 -7.682 1.00 0.00 93 ARG A O 16
ATOM 23413 N N . LEU A 1 94 ? -2.785 -3.663 -5.663 1.00 0.00 94 LEU A N 16
ATOM 23414 C CA . LEU A 1 94 ? -2.231 -4.994 -5.889 1.00 0.00 94 LEU A CA 16
ATOM 23415 C C . LEU A 1 94 ? -3.275 -5.920 -6.506 1.00 0.00 94 LEU A C 16
ATOM 23416 O O . LEU A 1 94 ? -4.335 -6.149 -5.926 1.00 0.00 94 LEU A O 16
ATOM 23432 N N . GLN A 1 95 ? -2.964 -6.451 -7.685 1.00 0.00 95 GLN A N 16
ATOM 23433 C CA . GLN A 1 95 ? -3.875 -7.353 -8.379 1.00 0.00 95 GLN A CA 16
ATOM 23434 C C . GLN A 1 95 ? -3.415 -8.801 -8.243 1.00 0.00 95 GLN A C 16
ATOM 23435 O O . GLN A 1 95 ? -2.229 -9.072 -8.056 1.00 0.00 95 GLN A O 16
ATOM 23449 N N . VAL A 1 96 ? -4.362 -9.729 -8.339 1.00 0.00 96 VAL A N 16
ATOM 23450 C CA . VAL A 1 96 ? -4.054 -11.150 -8.227 1.00 0.00 96 VAL A CA 16
ATOM 23451 C C . VAL A 1 96 ? -4.668 -11.937 -9.380 1.00 0.00 96 VAL A C 16
ATOM 23452 O O . VAL A 1 96 ? -5.773 -11.638 -9.830 1.00 0.00 96 VAL A O 16
ATOM 23465 N N . ALA A 1 97 ? -3.942 -12.945 -9.853 1.00 0.00 97 ALA A N 16
ATOM 23466 C CA . ALA A 1 97 ? -4.416 -13.777 -10.952 1.00 0.00 97 ALA A CA 16
ATOM 23467 C C . ALA A 1 97 ? -4.691 -15.202 -10.482 1.00 0.00 97 ALA A C 16
ATOM 23468 O O . ALA A 1 97 ? -4.083 -15.678 -9.524 1.00 0.00 97 ALA A O 16
ATOM 23475 N N . GLY A 1 98 ? -5.611 -15.878 -11.163 1.00 0.00 98 GLY A N 16
ATOM 23476 C CA . GLY A 1 98 ? -5.950 -17.242 -10.800 1.00 0.00 98 GLY A CA 16
ATOM 23477 C C . GLY A 1 98 ? -6.601 -17.333 -9.434 1.00 0.00 98 GLY A C 16
ATOM 23478 O O . GLY A 1 98 ? -6.940 -16.314 -8.832 1.00 0.00 98 GLY A O 16
ATOM 23482 N N . GLN A 1 99 ? -6.776 -18.556 -8.944 1.00 0.00 99 GLN A N 16
ATOM 23483 C CA . GLN A 1 99 ? -7.393 -18.776 -7.641 1.00 0.00 99 GLN A CA 16
ATOM 23484 C C . GLN A 1 99 ? -6.359 -19.242 -6.622 1.00 0.00 99 GLN A C 16
ATOM 23485 O O . GLN A 1 99 ? -5.557 -20.135 -6.900 1.00 0.00 99 GLN A O 16
ATOM 23499 N N . CYS A 1 100 ? -6.383 -18.633 -5.441 1.00 0.00 100 CYS A N 16
ATOM 23500 C CA . CYS A 1 100 ? -5.447 -18.986 -4.380 1.00 0.00 100 CYS A CA 16
ATOM 23501 C C . CYS A 1 100 ? -5.884 -20.264 -3.672 1.00 0.00 100 CYS A C 16
ATOM 23502 O O . CYS A 1 100 ? -6.839 -20.261 -2.895 1.00 0.00 100 CYS A O 16
ATOM 23510 N N . PHE A 1 101 ? -5.179 -21.357 -3.947 1.00 0.00 101 PHE A N 16
ATOM 23511 C CA . PHE A 1 101 ? -5.496 -22.644 -3.338 1.00 0.00 101 PHE A CA 16
ATOM 23512 C C . PHE A 1 101 ? -5.210 -22.622 -1.839 1.00 0.00 101 PHE A C 16
ATOM 23513 O O . PHE A 1 101 ? -4.056 -22.652 -1.415 1.00 0.00 101 PHE A O 16
ATOM 23530 N N . GLY A 1 102 ? -6.273 -22.567 -1.041 1.00 0.00 102 GLY A N 16
ATOM 23531 C CA . GLY A 1 102 ? -6.116 -22.541 0.401 1.00 0.00 102 GLY A CA 16
ATOM 23532 C C . GLY A 1 102 ? -6.269 -23.914 1.026 1.00 0.00 102 GLY A C 16
ATOM 23533 O O . GLY A 1 102 ? -6.411 -24.037 2.243 1.00 0.00 102 GLY A O 16
ATOM 23537 N N . GLY A 1 1 ? 5.121 35.717 14.690 1.00 0.00 1 GLY A N 17
ATOM 23538 C CA . GLY A 1 1 ? 4.928 34.616 15.616 1.00 0.00 1 GLY A CA 17
ATOM 23539 C C . GLY A 1 1 ? 6.199 33.824 15.849 1.00 0.00 1 GLY A C 17
ATOM 23540 O O . GLY A 1 1 ? 7.292 34.388 15.886 1.00 0.00 1 GLY A O 17
ATOM 23544 N N . SER A 1 2 ? 6.056 32.512 16.009 1.00 0.00 2 SER A N 17
ATOM 23545 C CA . SER A 1 2 ? 7.201 31.642 16.245 1.00 0.00 2 SER A CA 17
ATOM 23546 C C . SER A 1 2 ? 7.534 30.830 14.997 1.00 0.00 2 SER A C 17
ATOM 23547 O O . SER A 1 2 ? 6.654 30.514 14.196 1.00 0.00 2 SER A O 17
ATOM 23555 N N . SER A 1 3 ? 8.811 30.496 14.839 1.00 0.00 3 SER A N 17
ATOM 23556 C CA . SER A 1 3 ? 9.262 29.725 13.686 1.00 0.00 3 SER A CA 17
ATOM 23557 C C . SER A 1 3 ? 8.593 28.354 13.654 1.00 0.00 3 SER A C 17
ATOM 23558 O O . SER A 1 3 ? 9.055 27.410 14.294 1.00 0.00 3 SER A O 17
ATOM 23566 N N . GLY A 1 4 ? 7.500 28.253 12.904 1.00 0.00 4 GLY A N 17
ATOM 23567 C CA . GLY A 1 4 ? 6.784 26.996 12.802 1.00 0.00 4 GLY A CA 17
ATOM 23568 C C . GLY A 1 4 ? 7.385 26.068 11.764 1.00 0.00 4 GLY A C 17
ATOM 23569 O O . GLY A 1 4 ? 8.558 25.704 11.853 1.00 0.00 4 GLY A O 17
ATOM 23573 N N . SER A 1 5 ? 6.581 25.684 10.778 1.00 0.00 5 SER A N 17
ATOM 23574 C CA . SER A 1 5 ? 7.039 24.789 9.723 1.00 0.00 5 SER A CA 17
ATOM 23575 C C . SER A 1 5 ? 6.228 24.993 8.447 1.00 0.00 5 SER A C 17
ATOM 23576 O O . SER A 1 5 ? 5.031 25.276 8.498 1.00 0.00 5 SER A O 17
ATOM 23584 N N . SER A 1 6 ? 6.889 24.849 7.303 1.00 0.00 6 SER A N 17
ATOM 23585 C CA . SER A 1 6 ? 6.232 25.021 6.013 1.00 0.00 6 SER A CA 17
ATOM 23586 C C . SER A 1 6 ? 7.085 24.445 4.887 1.00 0.00 6 SER A C 17
ATOM 23587 O O . SER A 1 6 ? 8.106 25.019 4.510 1.00 0.00 6 SER A O 17
ATOM 23595 N N . GLY A 1 7 ? 6.658 23.304 4.354 1.00 0.00 7 GLY A N 17
ATOM 23596 C CA . GLY A 1 7 ? 7.394 22.667 3.277 1.00 0.00 7 GLY A CA 17
ATOM 23597 C C . GLY A 1 7 ? 7.991 21.337 3.689 1.00 0.00 7 GLY A C 17
ATOM 23598 O O . GLY A 1 7 ? 9.157 21.057 3.410 1.00 0.00 7 GLY A O 17
ATOM 23602 N N . LYS A 1 8 ? 7.190 20.513 4.358 1.00 0.00 8 LYS A N 17
ATOM 23603 C CA . LYS A 1 8 ? 7.645 19.204 4.811 1.00 0.00 8 LYS A CA 17
ATOM 23604 C C . LYS A 1 8 ? 7.325 18.129 3.777 1.00 0.00 8 LYS A C 17
ATOM 23605 O O . LYS A 1 8 ? 6.222 18.086 3.233 1.00 0.00 8 LYS A O 17
ATOM 23624 N N . VAL A 1 9 ? 8.297 17.261 3.512 1.00 0.00 9 VAL A N 17
ATOM 23625 C CA . VAL A 1 9 ? 8.117 16.184 2.546 1.00 0.00 9 VAL A CA 17
ATOM 23626 C C . VAL A 1 9 ? 8.552 14.844 3.129 1.00 0.00 9 VAL A C 17
ATOM 23627 O O . VAL A 1 9 ? 9.691 14.687 3.569 1.00 0.00 9 VAL A O 17
ATOM 23640 N N . VAL A 1 10 ? 7.638 13.880 3.128 1.00 0.00 10 VAL A N 17
ATOM 23641 C CA . VAL A 1 10 ? 7.927 12.551 3.655 1.00 0.00 10 VAL A CA 17
ATOM 23642 C C . VAL A 1 10 ? 8.435 11.623 2.558 1.00 0.00 10 VAL A C 17
ATOM 23643 O O . VAL A 1 10 ? 9.350 10.829 2.775 1.00 0.00 10 VAL A O 17
ATOM 23656 N N . PHE A 1 11 ? 7.835 11.729 1.376 1.00 0.00 11 PHE A N 17
ATOM 23657 C CA . PHE A 1 11 ? 8.226 10.898 0.243 1.00 0.00 11 PHE A CA 17
ATOM 23658 C C . PHE A 1 11 ? 8.863 11.743 -0.856 1.00 0.00 11 PHE A C 17
ATOM 23659 O O . PHE A 1 11 ? 8.598 12.939 -0.966 1.00 0.00 11 PHE A O 17
ATOM 23676 N N . ALA A 1 12 ? 9.705 11.110 -1.667 1.00 0.00 12 ALA A N 17
ATOM 23677 C CA . ALA A 1 12 ? 10.379 11.802 -2.759 1.00 0.00 12 ALA A CA 17
ATOM 23678 C C . ALA A 1 12 ? 9.403 12.674 -3.541 1.00 0.00 12 ALA A C 17
ATOM 23679 O O . ALA A 1 12 ? 8.193 12.623 -3.320 1.00 0.00 12 ALA A O 17
ATOM 23686 N N . LYS A 1 13 ? 9.937 13.475 -4.457 1.00 0.00 13 LYS A N 17
ATOM 23687 C CA . LYS A 1 13 ? 9.114 14.360 -5.274 1.00 0.00 13 LYS A CA 17
ATOM 23688 C C . LYS A 1 13 ? 8.665 13.658 -6.552 1.00 0.00 13 LYS A C 17
ATOM 23689 O O . LYS A 1 13 ? 7.653 14.025 -7.148 1.00 0.00 13 LYS A O 17
ATOM 23708 N N . GLU A 1 14 ? 9.423 12.647 -6.964 1.00 0.00 14 GLU A N 17
ATOM 23709 C CA . GLU A 1 14 ? 9.101 11.894 -8.171 1.00 0.00 14 GLU A CA 17
ATOM 23710 C C . GLU A 1 14 ? 8.297 10.642 -7.833 1.00 0.00 14 GLU A C 17
ATOM 23711 O O . GLU A 1 14 ? 8.460 9.599 -8.466 1.00 0.00 14 GLU A O 17
ATOM 23723 N N . GLN A 1 15 ? 7.431 10.754 -6.831 1.00 0.00 15 GLN A N 17
ATOM 23724 C CA . GLN A 1 15 ? 6.603 9.630 -6.408 1.00 0.00 15 GLN A CA 17
ATOM 23725 C C . GLN A 1 15 ? 5.273 9.623 -7.154 1.00 0.00 15 GLN A C 17
ATOM 23726 O O . GLN A 1 15 ? 4.577 10.635 -7.242 1.00 0.00 15 GLN A O 17
ATOM 23740 N N . PRO A 1 16 ? 4.909 8.456 -7.704 1.00 0.00 16 PRO A N 17
ATOM 23741 C CA . PRO A 1 16 ? 3.659 8.289 -8.452 1.00 0.00 16 PRO A CA 17
ATOM 23742 C C . PRO A 1 16 ? 2.431 8.359 -7.551 1.00 0.00 16 PRO A C 17
ATOM 23743 O O . PRO A 1 16 ? 2.235 7.507 -6.685 1.00 0.00 16 PRO A O 17
ATOM 23754 N N . ALA A 1 17 ? 1.606 9.379 -7.762 1.00 0.00 17 ALA A N 17
ATOM 23755 C CA . ALA A 1 17 ? 0.395 9.559 -6.970 1.00 0.00 17 ALA A CA 17
ATOM 23756 C C . ALA A 1 17 ? -0.276 8.220 -6.682 1.00 0.00 17 ALA A C 17
ATOM 23757 O O . ALA A 1 17 ? -0.869 8.027 -5.620 1.00 0.00 17 ALA A O 17
ATOM 23764 N N . HIS A 1 18 ? -0.179 7.298 -7.634 1.00 0.00 18 HIS A N 17
ATOM 23765 C CA . HIS A 1 18 ? -0.777 5.976 -7.481 1.00 0.00 18 HIS A CA 17
ATOM 23766 C C . HIS A 1 18 ? -0.185 4.993 -8.487 1.00 0.00 18 HIS A C 17
ATOM 23767 O O . HIS A 1 18 ? -0.309 5.178 -9.698 1.00 0.00 18 HIS A O 17
ATOM 23782 N N . ARG A 1 19 ? 0.458 3.947 -7.977 1.00 0.00 19 ARG A N 17
ATOM 23783 C CA . ARG A 1 19 ? 1.070 2.936 -8.830 1.00 0.00 19 ARG A CA 17
ATOM 23784 C C . ARG A 1 19 ? 0.224 1.667 -8.863 1.00 0.00 19 ARG A C 17
ATOM 23785 O O . ARG A 1 19 ? -0.453 1.336 -7.889 1.00 0.00 19 ARG A O 17
ATOM 23806 N N . GLU A 1 20 ? 0.266 0.962 -9.989 1.00 0.00 20 GLU A N 17
ATOM 23807 C CA . GLU A 1 20 ? -0.498 -0.269 -10.148 1.00 0.00 20 GLU A CA 17
ATOM 23808 C C . GLU A 1 20 ? 0.423 -1.486 -10.139 1.00 0.00 20 GLU A C 17
ATOM 23809 O O . GLU A 1 20 ? 1.357 -1.578 -10.936 1.00 0.00 20 GLU A O 17
ATOM 23821 N N . VAL A 1 21 ? 0.152 -2.419 -9.232 1.00 0.00 21 VAL A N 17
ATOM 23822 C CA . VAL A 1 21 ? 0.955 -3.631 -9.119 1.00 0.00 21 VAL A CA 17
ATOM 23823 C C . VAL A 1 21 ? 0.105 -4.876 -9.344 1.00 0.00 21 VAL A C 17
ATOM 23824 O O . VAL A 1 21 ? -0.967 -5.021 -8.758 1.00 0.00 21 VAL A O 17
ATOM 23837 N N . GLN A 1 22 ? 0.592 -5.773 -10.196 1.00 0.00 22 GLN A N 17
ATOM 23838 C CA . GLN A 1 22 ? -0.124 -7.006 -10.499 1.00 0.00 22 GLN A CA 17
ATOM 23839 C C . GLN A 1 22 ? 0.676 -8.224 -10.050 1.00 0.00 22 GLN A C 17
ATOM 23840 O O . GLN A 1 22 ? 1.904 -8.239 -10.136 1.00 0.00 22 GLN A O 17
ATOM 23854 N N . ALA A 1 23 ? -0.027 -9.245 -9.570 1.00 0.00 23 ALA A N 17
ATOM 23855 C CA . ALA A 1 23 ? 0.618 -10.468 -9.109 1.00 0.00 23 ALA A CA 17
ATOM 23856 C C . ALA A 1 23 ? -0.229 -11.692 -9.438 1.00 0.00 23 ALA A C 17
ATOM 23857 O O . ALA A 1 23 ? -1.311 -11.574 -10.012 1.00 0.00 23 ALA A O 17
ATOM 23864 N N . GLU A 1 24 ? 0.271 -12.868 -9.070 1.00 0.00 24 GLU A N 17
ATOM 23865 C CA . GLU A 1 24 ? -0.440 -14.114 -9.328 1.00 0.00 24 GLU A CA 17
ATOM 23866 C C . GLU A 1 24 ? -0.918 -14.748 -8.025 1.00 0.00 24 GLU A C 17
ATOM 23867 O O . GLU A 1 24 ? -0.368 -14.484 -6.956 1.00 0.00 24 GLU A O 17
ATOM 23879 N N . ALA A 1 25 ? -1.946 -15.584 -8.123 1.00 0.00 25 ALA A N 17
ATOM 23880 C CA . ALA A 1 25 ? -2.498 -16.257 -6.953 1.00 0.00 25 ALA A CA 17
ATOM 23881 C C . ALA A 1 25 ? -1.473 -17.195 -6.325 1.00 0.00 25 ALA A C 17
ATOM 23882 O O . ALA A 1 25 ? -0.977 -18.114 -6.975 1.00 0.00 25 ALA A O 17
ATOM 23889 N N . GLY A 1 26 ? -1.159 -16.955 -5.055 1.00 0.00 26 GLY A N 17
ATOM 23890 C CA . GLY A 1 26 ? -0.193 -17.786 -4.360 1.00 0.00 26 GLY A CA 17
ATOM 23891 C C . GLY A 1 26 ? 1.214 -17.228 -4.436 1.00 0.00 26 GLY A C 17
ATOM 23892 O O . GLY A 1 26 ? 2.108 -17.682 -3.723 1.00 0.00 26 GLY A O 17
ATOM 23896 N N . ALA A 1 27 ? 1.411 -16.241 -5.305 1.00 0.00 27 ALA A N 17
ATOM 23897 C CA . ALA A 1 27 ? 2.719 -15.620 -5.471 1.00 0.00 27 ALA A CA 17
ATOM 23898 C C . ALA A 1 27 ? 2.993 -14.611 -4.362 1.00 0.00 27 ALA A C 17
ATOM 23899 O O . ALA A 1 27 ? 2.126 -14.335 -3.533 1.00 0.00 27 ALA A O 17
ATOM 23906 N N . SER A 1 28 ? 4.204 -14.063 -4.352 1.00 0.00 28 SER A N 17
ATOM 23907 C CA . SER A 1 28 ? 4.593 -13.087 -3.341 1.00 0.00 28 SER A CA 17
ATOM 23908 C C . SER A 1 28 ? 4.836 -11.719 -3.971 1.00 0.00 28 SER A C 17
ATOM 23909 O O . SER A 1 28 ? 5.866 -11.489 -4.605 1.00 0.00 28 SER A O 17
ATOM 23917 N N .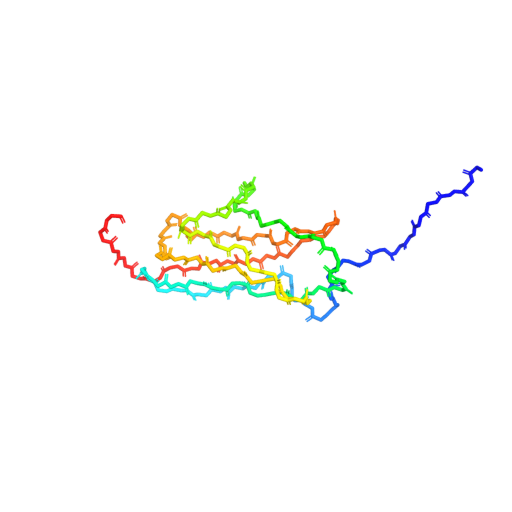 ALA A 1 29 ? 3.879 -10.814 -3.793 1.00 0.00 29 ALA A N 17
ATOM 23918 C CA . ALA A 1 29 ? 3.989 -9.468 -4.342 1.00 0.00 29 ALA A CA 17
ATOM 23919 C C . ALA A 1 29 ? 4.991 -8.633 -3.552 1.00 0.00 29 ALA A C 17
ATOM 23920 O O . ALA A 1 29 ? 5.501 -9.068 -2.520 1.00 0.00 29 ALA A O 17
ATOM 23927 N N . THR A 1 30 ? 5.270 -7.430 -4.045 1.00 0.00 30 THR A N 17
ATOM 23928 C CA . THR A 1 30 ? 6.213 -6.534 -3.386 1.00 0.00 30 THR A CA 17
ATOM 23929 C C . THR A 1 30 ? 5.974 -5.086 -3.798 1.00 0.00 30 THR A C 17
ATOM 23930 O O . THR A 1 30 ? 6.228 -4.705 -4.942 1.00 0.00 30 THR A O 17
ATOM 23941 N N . LEU A 1 31 ? 5.487 -4.282 -2.860 1.00 0.00 31 LEU A N 17
ATOM 23942 C CA . LEU A 1 31 ? 5.215 -2.873 -3.125 1.00 0.00 31 LEU A CA 17
ATOM 23943 C C . LEU A 1 31 ? 6.333 -1.991 -2.581 1.00 0.00 31 LEU A C 17
ATOM 23944 O O . LEU A 1 31 ? 6.352 -1.655 -1.397 1.00 0.00 31 LEU A O 17
ATOM 23960 N N . SER A 1 32 ? 7.263 -1.617 -3.454 1.00 0.00 32 SER A N 17
ATOM 23961 C CA . SER A 1 32 ? 8.386 -0.774 -3.061 1.00 0.00 32 SER A CA 17
ATOM 23962 C C . SER A 1 32 ? 8.080 0.697 -3.323 1.00 0.00 32 SER A C 17
ATOM 23963 O O . SER A 1 32 ? 7.289 1.030 -4.207 1.00 0.00 32 SER A O 17
ATOM 23971 N N . CYS A 1 33 ? 8.711 1.573 -2.549 1.00 0.00 33 CYS A N 17
ATOM 23972 C CA . CYS A 1 33 ? 8.506 3.010 -2.696 1.00 0.00 33 CYS A CA 17
ATOM 23973 C C . CYS A 1 33 ? 9.650 3.790 -2.057 1.00 0.00 33 CYS A C 17
ATOM 23974 O O . CYS A 1 33 ? 10.121 3.444 -0.974 1.00 0.00 33 CYS A O 17
ATOM 23982 N N . GLU A 1 34 ? 10.092 4.844 -2.736 1.00 0.00 34 GLU A N 17
ATOM 23983 C CA . GLU A 1 34 ? 11.183 5.672 -2.234 1.00 0.00 34 GLU A CA 17
ATOM 23984 C C . GLU A 1 34 ? 10.693 6.609 -1.133 1.00 0.00 34 GLU A C 17
ATOM 23985 O O . GLU A 1 34 ? 9.493 6.842 -0.989 1.00 0.00 34 GLU A O 17
ATOM 23997 N N . VAL A 1 35 ? 11.632 7.142 -0.358 1.00 0.00 35 VAL A N 17
ATOM 23998 C CA . VAL A 1 35 ? 11.297 8.054 0.730 1.00 0.00 35 VAL A CA 17
ATOM 23999 C C . VAL A 1 35 ? 12.292 9.207 0.806 1.00 0.00 35 VAL A C 17
ATOM 24000 O O . VAL A 1 35 ? 13.445 9.074 0.396 1.00 0.00 35 VAL A O 17
ATOM 24013 N N . ALA A 1 36 ? 11.838 10.338 1.335 1.00 0.00 36 ALA A N 17
ATOM 24014 C CA . ALA A 1 36 ? 12.689 11.515 1.468 1.00 0.00 36 ALA A CA 17
ATOM 24015 C C . ALA A 1 36 ? 13.664 11.359 2.630 1.00 0.00 36 ALA A C 17
ATOM 24016 O O . ALA A 1 36 ? 14.722 11.987 2.652 1.00 0.00 36 ALA A O 17
ATOM 24023 N N . GLN A 1 37 ? 13.300 10.518 3.593 1.00 0.00 37 GLN A N 17
ATOM 24024 C CA . GLN A 1 37 ? 14.143 10.281 4.759 1.00 0.00 37 GLN A CA 17
ATOM 24025 C C . GLN A 1 37 ? 14.058 8.826 5.205 1.00 0.00 37 GLN A C 17
ATOM 24026 O O . GLN A 1 37 ? 13.012 8.190 5.085 1.00 0.00 37 GLN A O 17
ATOM 24040 N N . ALA A 1 38 ? 15.167 8.304 5.720 1.00 0.00 38 ALA A N 17
ATOM 24041 C CA . ALA A 1 38 ? 15.217 6.924 6.187 1.00 0.00 38 ALA A CA 17
ATOM 24042 C C . ALA A 1 38 ? 14.649 6.800 7.597 1.00 0.00 38 ALA A C 17
ATOM 24043 O O . ALA A 1 38 ? 13.711 6.039 7.832 1.00 0.00 38 ALA A O 17
ATOM 24050 N N . GLN A 1 39 ? 15.225 7.551 8.529 1.00 0.00 39 GLN A N 17
ATOM 24051 C CA . GLN A 1 39 ? 14.777 7.523 9.917 1.00 0.00 39 GLN A CA 17
ATOM 24052 C C . GLN A 1 39 ? 13.254 7.554 9.997 1.00 0.00 39 GLN A C 17
ATOM 24053 O O . GLN A 1 39 ? 12.663 7.089 10.972 1.00 0.00 39 GLN A O 17
ATOM 24067 N N . THR A 1 40 ? 12.623 8.105 8.965 1.00 0.00 40 THR A N 17
ATOM 24068 C CA . THR A 1 40 ? 11.169 8.198 8.919 1.00 0.00 40 THR A CA 17
ATOM 24069 C C . THR A 1 40 ? 10.533 6.817 8.803 1.00 0.00 40 THR A C 17
ATOM 24070 O O . THR A 1 40 ? 11.039 5.949 8.093 1.00 0.00 40 THR A O 17
ATOM 24081 N N . GLU A 1 41 ? 9.421 6.622 9.505 1.00 0.00 41 GLU A N 17
ATOM 24082 C CA . GLU A 1 41 ? 8.717 5.345 9.480 1.00 0.00 41 GLU A CA 17
ATOM 24083 C C . GLU A 1 41 ? 7.410 5.460 8.700 1.00 0.00 41 GLU A C 17
ATOM 24084 O O . GLU A 1 41 ? 6.841 6.545 8.576 1.00 0.00 41 GLU A O 17
ATOM 24096 N N . VAL A 1 42 ? 6.940 4.333 8.175 1.00 0.00 42 VAL A N 17
ATOM 24097 C CA . VAL A 1 42 ? 5.701 4.305 7.407 1.00 0.00 42 VAL A CA 17
ATOM 24098 C C . VAL A 1 42 ? 4.785 3.184 7.883 1.00 0.00 42 VAL A C 17
ATOM 24099 O O . VAL A 1 42 ? 5.227 2.243 8.544 1.00 0.00 42 VAL A O 17
ATOM 24112 N N . THR A 1 43 ? 3.504 3.289 7.543 1.00 0.00 43 THR A N 17
ATOM 24113 C CA . THR A 1 43 ? 2.524 2.284 7.935 1.00 0.00 43 THR A CA 17
ATOM 24114 C C . THR A 1 43 ? 1.544 2.000 6.803 1.00 0.00 43 THR A C 17
ATOM 24115 O O . THR A 1 43 ? 0.684 2.825 6.492 1.00 0.00 43 THR A O 17
ATOM 24126 N N . TRP A 1 44 ? 1.678 0.829 6.191 1.00 0.00 44 TRP A N 17
ATOM 24127 C CA . TRP A 1 44 ? 0.802 0.436 5.092 1.00 0.00 44 TRP A CA 17
ATOM 24128 C C . TRP A 1 44 ? -0.638 0.286 5.571 1.00 0.00 44 TRP A C 17
ATOM 24129 O O . TRP A 1 44 ? -0.885 -0.117 6.707 1.00 0.00 44 TRP A O 17
ATOM 24150 N N . TYR A 1 45 ? -1.584 0.613 4.697 1.00 0.00 45 TYR A N 17
ATOM 24151 C CA . TYR A 1 45 ? -3.000 0.516 5.032 1.00 0.00 45 TYR A CA 17
ATOM 24152 C C . TYR A 1 45 ? -3.791 -0.100 3.882 1.00 0.00 45 TYR A C 17
ATOM 24153 O O . TYR A 1 45 ? -3.882 0.474 2.797 1.00 0.00 45 TYR A O 17
ATOM 24171 N N . LYS A 1 46 ? -4.362 -1.274 4.128 1.00 0.00 46 LYS A N 17
ATOM 24172 C CA . LYS A 1 46 ? -5.148 -1.970 3.117 1.00 0.00 46 LYS A CA 17
ATOM 24173 C C . LYS A 1 46 ? -6.638 -1.710 3.311 1.00 0.00 46 LYS A C 17
ATOM 24174 O O . LYS A 1 46 ? -7.160 -1.831 4.419 1.00 0.00 46 LYS A O 17
ATOM 24193 N N . ASP A 1 47 ? -7.318 -1.354 2.227 1.00 0.00 47 ASP A N 17
ATOM 24194 C CA . ASP A 1 47 ? -8.750 -1.079 2.278 1.00 0.00 47 ASP A CA 17
ATOM 24195 C C . ASP A 1 47 ? -9.112 -0.322 3.551 1.00 0.00 47 ASP A C 17
ATOM 24196 O O . ASP A 1 47 ? -10.143 -0.584 4.169 1.00 0.00 47 ASP A O 17
ATOM 24205 N N . GLY A 1 48 ? -8.257 0.620 3.937 1.00 0.00 48 GLY A N 17
ATOM 24206 C CA . GLY A 1 48 ? -8.505 1.401 5.136 1.00 0.00 48 GLY A CA 17
ATOM 24207 C C . GLY A 1 48 ? -8.354 0.582 6.402 1.00 0.00 48 GLY A C 17
ATOM 24208 O O . GLY A 1 48 ? -9.124 0.741 7.349 1.00 0.00 48 GLY A O 17
ATOM 24212 N N . LYS A 1 49 ? -7.359 -0.299 6.420 1.00 0.00 49 LYS A N 17
ATOM 24213 C CA . LYS A 1 49 ? -7.109 -1.147 7.580 1.00 0.00 49 LYS A CA 17
ATOM 24214 C C . LYS A 1 49 ? -5.615 -1.236 7.877 1.00 0.00 49 LYS A C 17
ATOM 24215 O O . LYS A 1 49 ? -4.822 -1.622 7.018 1.00 0.00 49 LYS A O 17
ATOM 24234 N N . LYS A 1 50 ? -5.238 -0.877 9.099 1.00 0.00 50 LYS A N 17
ATOM 24235 C CA . LYS A 1 50 ? -3.840 -0.918 9.511 1.00 0.00 50 LYS A CA 17
ATOM 24236 C C . LYS A 1 50 ? -3.231 -2.289 9.236 1.00 0.00 50 LYS A C 17
ATOM 24237 O O . LYS A 1 50 ? -3.715 -3.306 9.737 1.00 0.00 50 LYS A O 17
ATOM 24256 N N . LEU A 1 51 ? -2.169 -2.311 8.439 1.00 0.00 51 LEU A N 17
ATOM 24257 C CA . LEU A 1 51 ? -1.493 -3.558 8.099 1.00 0.00 51 LEU A CA 17
ATOM 24258 C C . LEU A 1 51 ? -0.439 -3.909 9.144 1.00 0.00 51 LEU A C 17
ATOM 24259 O O . LEU A 1 51 ? 0.206 -3.027 9.711 1.00 0.00 51 LEU A O 17
ATOM 24275 N N . SER A 1 52 ? -0.267 -5.203 9.393 1.00 0.00 52 SER A N 17
ATOM 24276 C CA . SER A 1 52 ? 0.708 -5.671 10.371 1.00 0.00 52 SER A CA 17
ATOM 24277 C C . SER A 1 52 ? 1.578 -6.778 9.783 1.00 0.00 52 SER A C 17
ATOM 24278 O O . SER A 1 52 ? 1.093 -7.866 9.473 1.00 0.00 52 SER A O 17
ATOM 24286 N N . SER A 1 53 ? 2.867 -6.492 9.633 1.00 0.00 53 SER A N 17
ATOM 24287 C CA . SER A 1 53 ? 3.806 -7.461 9.080 1.00 0.00 53 SER A CA 17
ATOM 24288 C C . SER A 1 53 ? 3.723 -8.787 9.829 1.00 0.00 53 SER A C 17
ATOM 24289 O O . SER A 1 53 ? 4.157 -8.894 10.976 1.00 0.00 53 SER A O 17
ATOM 24297 N N . SER A 1 54 ? 3.161 -9.797 9.171 1.00 0.00 54 SER A N 17
ATOM 24298 C CA . SER A 1 54 ? 3.017 -11.116 9.775 1.00 0.00 54 SER A CA 17
ATOM 24299 C C . SER A 1 54 ? 3.610 -12.195 8.873 1.00 0.00 54 SER A C 17
ATOM 24300 O O . SER A 1 54 ? 4.108 -11.905 7.785 1.00 0.00 54 SER A O 17
ATOM 24308 N N . SER A 1 55 ? 3.553 -13.440 9.335 1.00 0.00 55 SER A N 17
ATOM 24309 C CA . SER A 1 55 ? 4.088 -14.562 8.572 1.00 0.00 55 SER A CA 17
ATOM 24310 C C . SER A 1 55 ? 3.613 -14.510 7.123 1.00 0.00 55 SER A C 17
ATOM 24311 O O . SER A 1 55 ? 4.231 -15.095 6.234 1.00 0.00 55 SER A O 17
ATOM 24319 N N . LYS A 1 56 ? 2.511 -13.805 6.894 1.00 0.00 56 LYS A N 17
ATOM 24320 C CA . LYS A 1 56 ? 1.951 -13.674 5.554 1.00 0.00 56 LYS A CA 17
ATOM 24321 C C . LYS A 1 56 ? 2.536 -12.462 4.836 1.00 0.00 56 LYS A C 17
ATOM 24322 O O . LYS A 1 56 ? 2.999 -12.564 3.700 1.00 0.00 56 LYS A O 17
ATOM 24341 N N . VAL A 1 57 ? 2.513 -11.315 5.507 1.00 0.00 57 VAL A N 17
ATOM 24342 C CA . VAL A 1 57 ? 3.043 -10.083 4.935 1.00 0.00 57 VAL A CA 17
ATOM 24343 C C . VAL A 1 57 ? 4.265 -9.599 5.708 1.00 0.00 57 VAL A C 17
ATOM 24344 O O . VAL A 1 57 ? 4.270 -9.591 6.939 1.00 0.00 57 VAL A O 17
ATOM 24357 N N . ARG A 1 58 ? 5.299 -9.195 4.977 1.00 0.00 58 ARG A N 17
ATOM 24358 C CA . ARG A 1 58 ? 6.527 -8.710 5.594 1.00 0.00 58 ARG A CA 17
ATOM 24359 C C . ARG A 1 58 ? 6.955 -7.380 4.981 1.00 0.00 58 ARG A C 17
ATOM 24360 O O . ARG A 1 58 ? 7.334 -7.316 3.811 1.00 0.00 58 ARG A O 17
ATOM 24381 N N . VAL A 1 59 ? 6.891 -6.318 5.779 1.00 0.00 59 VAL A N 17
ATOM 24382 C CA . VAL A 1 59 ? 7.272 -4.989 5.315 1.00 0.00 59 VAL A CA 17
ATOM 24383 C C . VAL A 1 59 ? 8.716 -4.671 5.686 1.00 0.00 59 VAL A C 17
ATOM 24384 O O . VAL A 1 59 ? 9.035 -4.462 6.856 1.00 0.00 59 VAL A O 17
ATOM 24397 N N . GLU A 1 60 ? 9.586 -4.636 4.681 1.00 0.00 60 GLU A N 17
ATOM 24398 C CA . GLU A 1 60 ? 10.997 -4.343 4.902 1.00 0.00 60 GLU A CA 17
ATOM 24399 C C . GLU A 1 60 ? 11.282 -2.858 4.702 1.00 0.00 60 GLU A C 17
ATOM 24400 O O . GLU A 1 60 ? 10.592 -2.179 3.942 1.00 0.00 60 GLU A O 17
ATOM 24412 N N . ALA A 1 61 ? 12.305 -2.360 5.390 1.00 0.00 61 ALA A N 17
ATOM 24413 C CA . ALA A 1 61 ? 12.683 -0.956 5.288 1.00 0.00 61 ALA A CA 17
ATOM 24414 C C . ALA A 1 61 ? 14.186 -0.806 5.076 1.00 0.00 61 ALA A C 17
ATOM 24415 O O . ALA A 1 61 ? 14.950 -0.703 6.036 1.00 0.00 61 ALA A O 17
ATOM 24422 N N . VAL A 1 62 ? 14.603 -0.796 3.814 1.00 0.00 62 VAL A N 17
ATOM 24423 C CA . VAL A 1 62 ? 16.015 -0.658 3.477 1.00 0.00 62 VAL A CA 17
ATOM 24424 C C . VAL A 1 62 ? 16.355 0.782 3.111 1.00 0.00 62 VAL A C 17
ATOM 24425 O O . VAL A 1 62 ? 15.942 1.282 2.065 1.00 0.00 62 VAL A O 17
ATOM 24438 N N . GLY A 1 63 ? 17.111 1.446 3.980 1.00 0.00 63 GLY A N 17
ATOM 24439 C CA . GLY A 1 63 ? 17.495 2.823 3.730 1.00 0.00 63 GLY A CA 17
ATOM 24440 C C . GLY A 1 63 ? 16.308 3.701 3.386 1.00 0.00 63 GLY A C 17
ATOM 24441 O O . GLY A 1 63 ? 15.444 3.947 4.228 1.00 0.00 63 GLY A O 17
ATOM 24445 N N . CYS A 1 64 ? 16.267 4.177 2.146 1.00 0.00 64 CYS A N 17
ATOM 24446 C CA . CYS A 1 64 ? 15.179 5.036 1.693 1.00 0.00 64 CYS A CA 17
ATOM 24447 C C . CYS A 1 64 ? 14.245 4.281 0.753 1.00 0.00 64 CYS A C 17
ATOM 24448 O O . CYS A 1 64 ? 13.814 4.811 -0.272 1.00 0.00 64 CYS A O 17
ATOM 24456 N N . THR A 1 65 ? 13.937 3.037 1.107 1.00 0.00 65 THR A N 17
ATOM 24457 C CA . THR A 1 65 ? 13.057 2.207 0.294 1.00 0.00 65 THR A CA 17
ATOM 24458 C C . THR A 1 65 ? 12.198 1.298 1.166 1.00 0.00 65 THR A C 17
ATOM 24459 O O . THR A 1 65 ? 12.716 0.497 1.944 1.00 0.00 65 THR A O 17
ATOM 24470 N N . ARG A 1 66 ? 10.882 1.428 1.030 1.00 0.00 66 ARG A N 17
ATOM 24471 C CA . ARG A 1 66 ? 9.951 0.619 1.807 1.00 0.00 66 ARG A CA 17
ATOM 24472 C C . ARG A 1 66 ? 9.210 -0.369 0.910 1.00 0.00 66 ARG A C 17
ATOM 24473 O O . ARG A 1 66 ? 8.408 0.027 0.063 1.00 0.00 66 ARG A O 17
ATOM 24494 N N . ARG A 1 67 ? 9.484 -1.655 1.101 1.00 0.00 67 ARG A N 17
ATOM 24495 C CA . ARG A 1 67 ? 8.846 -2.699 0.309 1.00 0.00 67 ARG A CA 17
ATOM 24496 C C . ARG A 1 67 ? 7.918 -3.548 1.174 1.00 0.00 67 ARG A C 17
ATOM 24497 O O . ARG A 1 67 ? 8.217 -3.824 2.337 1.00 0.00 67 ARG A O 17
ATOM 24518 N N . LEU A 1 68 ? 6.793 -3.958 0.599 1.00 0.00 68 LEU A N 17
ATOM 24519 C CA . LEU A 1 68 ? 5.821 -4.775 1.318 1.00 0.00 68 LEU A CA 17
ATOM 24520 C C . LEU A 1 68 ? 5.620 -6.118 0.623 1.00 0.00 68 LEU A C 17
ATOM 24521 O O . LEU A 1 68 ? 4.863 -6.223 -0.342 1.00 0.00 68 LEU A O 17
ATOM 24537 N N . VAL A 1 69 ? 6.302 -7.145 1.123 1.00 0.00 69 VAL A N 17
ATOM 24538 C CA . VAL A 1 69 ? 6.196 -8.482 0.553 1.00 0.00 69 VAL A CA 17
ATOM 24539 C C . VAL A 1 69 ? 4.964 -9.209 1.081 1.00 0.00 69 VAL A C 17
ATOM 24540 O O . VAL A 1 69 ? 4.892 -9.555 2.260 1.00 0.00 69 VAL A O 17
ATOM 24553 N N . VAL A 1 70 ? 3.995 -9.438 0.200 1.00 0.00 70 VAL A N 17
ATOM 24554 C CA . VAL A 1 70 ? 2.766 -10.125 0.576 1.00 0.00 70 VAL A CA 17
ATOM 24555 C C . VAL A 1 70 ? 2.771 -11.569 0.086 1.00 0.00 70 VAL A C 17
ATOM 24556 O O . VAL A 1 70 ? 2.576 -11.832 -1.100 1.00 0.00 70 VAL A O 17
ATOM 24569 N N . GLN A 1 71 ? 2.994 -12.500 1.008 1.00 0.00 71 GLN A N 17
ATOM 24570 C CA . GLN A 1 71 ? 3.025 -13.918 0.668 1.00 0.00 71 GLN A CA 17
ATOM 24571 C C . GLN A 1 71 ? 1.626 -14.429 0.339 1.00 0.00 71 GLN A C 17
ATOM 24572 O O . GLN A 1 71 ? 0.636 -13.955 0.896 1.00 0.00 71 GLN A O 17
ATOM 24586 N N . GLN A 1 72 ? 1.553 -15.398 -0.568 1.00 0.00 72 GLN A N 17
ATOM 24587 C CA . GLN A 1 72 ? 0.275 -15.972 -0.971 1.00 0.00 72 GLN A CA 17
ATOM 24588 C C . GLN A 1 72 ? -0.721 -14.877 -1.341 1.00 0.00 72 GLN A C 17
ATOM 24589 O O . GLN A 1 72 ? -1.842 -14.848 -0.835 1.00 0.00 72 GLN A O 17
ATOM 24603 N N . ALA A 1 73 ? -0.302 -13.979 -2.227 1.00 0.00 73 ALA A N 17
ATOM 24604 C CA . ALA A 1 73 ? -1.158 -12.884 -2.667 1.00 0.00 73 ALA A CA 17
ATOM 24605 C C . ALA A 1 73 ? -2.451 -13.410 -3.280 1.00 0.00 73 ALA A C 17
ATOM 24606 O O . ALA A 1 73 ? -2.484 -13.793 -4.449 1.00 0.00 73 ALA A O 17
ATOM 24613 N N . GLY A 1 74 ? -3.516 -13.426 -2.484 1.00 0.00 74 GLY A N 17
ATOM 24614 C CA . GLY A 1 74 ? -4.797 -13.907 -2.966 1.00 0.00 74 GLY A CA 17
ATOM 24615 C C . GLY A 1 74 ? -5.853 -12.821 -2.991 1.00 0.00 74 GLY A C 17
ATOM 24616 O O . GLY A 1 74 ? -5.616 -11.706 -2.526 1.00 0.00 74 GLY A O 17
ATOM 24620 N N . GLN A 1 75 ? -7.021 -13.145 -3.537 1.00 0.00 75 GLN A N 17
ATOM 24621 C CA . GLN A 1 75 ? -8.116 -12.186 -3.623 1.00 0.00 75 GLN A CA 17
ATOM 24622 C C . GLN A 1 75 ? -8.122 -11.257 -2.413 1.00 0.00 75 GLN A C 17
ATOM 24623 O O . GLN A 1 75 ? -7.898 -10.054 -2.540 1.00 0.00 75 GLN A O 17
ATOM 24637 N N . ALA A 1 76 ? -8.381 -11.825 -1.239 1.00 0.00 76 ALA A N 17
ATOM 24638 C CA . ALA A 1 76 ? -8.415 -11.048 -0.006 1.00 0.00 76 ALA A CA 17
ATOM 24639 C C . ALA A 1 76 ? -7.265 -10.048 0.045 1.00 0.00 76 ALA A C 17
ATOM 24640 O O . ALA A 1 76 ? -7.461 -8.880 0.379 1.00 0.00 76 ALA A O 17
ATOM 24647 N N . GLU A 1 77 ? -6.065 -10.515 -0.288 1.00 0.00 77 GLU A N 17
ATOM 24648 C CA . GLU A 1 77 ? -4.884 -9.661 -0.278 1.00 0.00 77 GLU A CA 17
ATOM 24649 C C . GLU A 1 77 ? -4.959 -8.616 -1.388 1.00 0.00 77 GLU A C 17
ATOM 24650 O O . GLU A 1 77 ? -4.427 -7.514 -1.255 1.00 0.00 77 GLU A O 17
ATOM 24662 N N . ALA A 1 78 ? -5.622 -8.972 -2.484 1.00 0.00 78 ALA A N 17
ATOM 24663 C CA . ALA A 1 78 ? -5.768 -8.066 -3.616 1.00 0.00 78 ALA A CA 17
ATOM 24664 C C . ALA A 1 78 ? -6.689 -6.901 -3.272 1.00 0.00 78 ALA A C 17
ATOM 24665 O O . ALA A 1 78 ? -7.834 -7.101 -2.868 1.00 0.00 78 ALA A O 17
ATOM 24672 N N . GLY A 1 79 ? -6.182 -5.683 -3.435 1.00 0.00 79 GLY A N 17
ATOM 24673 C CA . GLY A 1 79 ? -6.973 -4.504 -3.136 1.00 0.00 79 GLY A CA 17
ATOM 24674 C C . GLY A 1 79 ? -6.212 -3.216 -3.385 1.00 0.00 79 GLY A C 17
ATOM 24675 O O . GLY A 1 79 ? -5.662 -3.013 -4.466 1.00 0.00 79 GLY A O 17
ATOM 24679 N N . GLU A 1 80 ? -6.182 -2.345 -2.381 1.00 0.00 80 GLU A N 17
ATOM 24680 C CA . GLU A 1 80 ? -5.485 -1.070 -2.498 1.00 0.00 80 GLU A CA 17
ATOM 24681 C C . GLU A 1 80 ? -4.678 -0.773 -1.238 1.00 0.00 80 GLU A C 17
ATOM 24682 O O . GLU A 1 80 ? -5.238 -0.445 -0.192 1.00 0.00 80 GLU A O 17
ATOM 24694 N N . TYR A 1 81 ? -3.359 -0.892 -1.346 1.00 0.00 81 TYR A N 17
ATOM 24695 C CA . TYR A 1 81 ? -2.474 -0.640 -0.215 1.00 0.00 81 TYR A CA 17
ATOM 24696 C C . TYR A 1 81 ? -2.025 0.818 -0.189 1.00 0.00 81 TYR A C 17
ATOM 24697 O O . TYR A 1 81 ? -1.640 1.379 -1.215 1.00 0.00 81 TYR A O 17
ATOM 24715 N N . SER A 1 82 ? -2.076 1.425 0.993 1.00 0.00 82 SER A N 17
ATOM 24716 C CA . SER A 1 82 ? -1.678 2.819 1.154 1.00 0.00 82 SER A CA 17
ATOM 24717 C C . SER A 1 82 ? -0.544 2.946 2.166 1.00 0.00 82 SER A C 17
ATOM 24718 O O . SER A 1 82 ? -0.728 2.688 3.357 1.00 0.00 82 SER A O 17
ATOM 24726 N N . CYS A 1 83 ? 0.628 3.345 1.686 1.00 0.00 83 CYS A N 17
ATOM 24727 C CA . CYS A 1 83 ? 1.794 3.507 2.548 1.00 0.00 83 CYS A CA 17
ATOM 24728 C C . CYS A 1 83 ? 1.810 4.892 3.186 1.00 0.00 83 CYS A C 17
ATOM 24729 O O . CYS A 1 83 ? 2.353 5.840 2.620 1.00 0.00 83 CYS A O 17
ATOM 24737 N N . GLU A 1 84 ? 1.210 5.001 4.368 1.00 0.00 84 GLU A N 17
ATOM 24738 C CA . GLU A 1 84 ? 1.154 6.271 5.081 1.00 0.00 84 GLU A CA 17
ATOM 24739 C C . GLU A 1 84 ? 2.479 6.561 5.781 1.00 0.00 84 GLU A C 17
ATOM 24740 O O . GLU A 1 84 ? 3.217 5.644 6.139 1.00 0.00 84 GLU A O 17
ATOM 24752 N N . ALA A 1 85 ? 2.773 7.843 5.972 1.00 0.00 85 ALA A N 17
ATOM 24753 C CA . ALA A 1 85 ? 4.006 8.254 6.630 1.00 0.00 85 ALA A CA 17
ATOM 24754 C C . ALA A 1 85 ? 4.032 9.762 6.856 1.00 0.00 85 ALA A C 17
ATOM 24755 O O . ALA A 1 85 ? 4.127 10.540 5.908 1.00 0.00 85 ALA A O 17
ATOM 24762 N N . GLY A 1 86 ? 3.945 10.168 8.120 1.00 0.00 86 GLY A N 17
ATOM 24763 C CA . GLY A 1 86 ? 3.959 11.582 8.447 1.00 0.00 86 GLY A CA 17
ATOM 24764 C C . GLY A 1 86 ? 2.659 12.273 8.087 1.00 0.00 86 GLY A C 17
ATOM 24765 O O . GLY A 1 86 ? 1.748 12.364 8.910 1.00 0.00 86 GLY A O 17
ATOM 24769 N N . GLY A 1 87 ? 2.572 12.763 6.854 1.00 0.00 87 GLY A N 17
ATOM 24770 C CA . GLY A 1 87 ? 1.370 13.445 6.410 1.00 0.00 87 GLY A CA 17
ATOM 24771 C C . GLY A 1 87 ? 1.026 13.131 4.968 1.00 0.00 87 GLY A C 17
ATOM 24772 O O . GLY A 1 87 ? 0.098 13.712 4.405 1.00 0.00 87 GLY A O 17
ATOM 24776 N N . GLN A 1 88 ? 1.775 12.212 4.368 1.00 0.00 88 GLN A N 17
ATOM 24777 C CA . GLN A 1 88 ? 1.545 11.825 2.981 1.00 0.00 88 GLN A CA 17
ATOM 24778 C C . GLN A 1 88 ? 1.417 10.311 2.852 1.00 0.00 88 GLN A C 17
ATOM 24779 O O . GLN A 1 88 ? 1.750 9.570 3.777 1.00 0.00 88 GLN A O 17
ATOM 24793 N N . GLN A 1 89 ? 0.932 9.859 1.701 1.00 0.00 89 GLN A N 17
ATOM 24794 C CA . GLN A 1 89 ? 0.759 8.432 1.452 1.00 0.00 89 GLN A CA 17
ATOM 24795 C C . GLN A 1 89 ? 0.583 8.156 -0.037 1.00 0.00 89 GLN A C 17
ATOM 24796 O O . GLN A 1 89 ? 0.148 9.026 -0.793 1.00 0.00 89 GLN A O 17
ATOM 24810 N N . LEU A 1 90 ? 0.923 6.941 -0.453 1.00 0.00 90 LEU A N 17
ATOM 24811 C CA . LEU A 1 90 ? 0.802 6.550 -1.853 1.00 0.00 90 LEU A CA 17
ATOM 24812 C C . LEU A 1 90 ? -0.090 5.322 -2.000 1.00 0.00 90 LEU A C 17
ATOM 24813 O O . LEU A 1 90 ? -0.127 4.460 -1.123 1.00 0.00 90 LEU A O 17
ATOM 24829 N N . SER A 1 91 ? -0.807 5.249 -3.117 1.00 0.00 91 SER A N 17
ATOM 24830 C CA . SER A 1 91 ? -1.701 4.127 -3.379 1.00 0.00 91 SER A CA 17
ATOM 24831 C C . SER A 1 91 ? -0.992 3.045 -4.190 1.00 0.00 91 SER A C 17
ATOM 24832 O O . SER A 1 91 ? -0.277 3.340 -5.148 1.00 0.00 91 SER A O 17
ATOM 24840 N N . PHE A 1 92 ? -1.196 1.792 -3.798 1.00 0.00 92 PHE A N 17
ATOM 24841 C CA . PHE A 1 92 ? -0.577 0.665 -4.486 1.00 0.00 92 PHE A CA 17
ATOM 24842 C C . PHE A 1 92 ? -1.592 -0.446 -4.733 1.00 0.00 92 PHE A C 17
ATOM 24843 O O . PHE A 1 92 ? -1.771 -1.335 -3.900 1.00 0.00 92 PHE A O 17
ATOM 24860 N N . ARG A 1 93 ? -2.256 -0.389 -5.883 1.00 0.00 93 ARG A N 17
ATOM 24861 C CA . ARG A 1 93 ? -3.255 -1.389 -6.240 1.00 0.00 93 ARG A CA 17
ATOM 24862 C C . ARG A 1 93 ? -2.601 -2.745 -6.490 1.00 0.00 93 ARG A C 17
ATOM 24863 O O . ARG A 1 93 ? -1.753 -2.884 -7.373 1.00 0.00 93 ARG A O 17
ATOM 24884 N N . LEU A 1 94 ? -3.001 -3.741 -5.708 1.00 0.00 94 LEU A N 17
ATOM 24885 C CA . LEU A 1 94 ? -2.454 -5.087 -5.845 1.00 0.00 94 LEU A CA 17
ATOM 24886 C C . LEU A 1 94 ? -3.494 -6.041 -6.423 1.00 0.00 94 LEU A C 17
ATOM 24887 O O . LEU A 1 94 ? -4.513 -6.320 -5.792 1.00 0.00 94 LEU A O 17
ATOM 24903 N N . GLN A 1 95 ? -3.228 -6.539 -7.627 1.00 0.00 95 GLN A N 17
ATOM 24904 C CA . GLN A 1 95 ? -4.141 -7.463 -8.289 1.00 0.00 95 GLN A CA 17
ATOM 24905 C C . GLN A 1 95 ? -3.619 -8.894 -8.210 1.00 0.00 95 GLN A C 17
ATOM 24906 O O . GLN A 1 95 ? -2.414 -9.122 -8.103 1.00 0.00 95 GLN A O 17
ATOM 24920 N N . VAL A 1 96 ? -4.535 -9.857 -8.262 1.00 0.00 96 VAL A N 17
ATOM 24921 C CA . VAL A 1 96 ? -4.167 -11.266 -8.196 1.00 0.00 96 VAL A CA 17
ATOM 24922 C C . VAL A 1 96 ? -4.760 -12.043 -9.366 1.00 0.00 96 VAL A C 17
ATOM 24923 O O . VAL A 1 96 ? -5.966 -11.997 -9.608 1.00 0.00 96 VAL A O 17
ATOM 24936 N N . ALA A 1 97 ? -3.904 -12.759 -10.088 1.00 0.00 97 ALA A N 17
ATOM 24937 C CA . ALA A 1 97 ? -4.343 -13.549 -11.232 1.00 0.00 97 ALA A CA 17
ATOM 24938 C C . ALA A 1 97 ? -4.657 -14.983 -10.820 1.00 0.00 97 ALA A C 17
ATOM 24939 O O . ALA A 1 97 ? -3.803 -15.686 -10.282 1.00 0.00 97 ALA A O 17
ATOM 24946 N N . GLY A 1 98 ? -5.890 -15.411 -11.075 1.00 0.00 98 GLY A N 17
ATOM 24947 C CA . GLY A 1 98 ? -6.295 -16.760 -10.723 1.00 0.00 98 GLY A CA 17
ATOM 24948 C C . GLY A 1 98 ? -6.603 -16.906 -9.245 1.00 0.00 98 GLY A C 17
ATOM 24949 O O . GLY A 1 98 ? -6.187 -16.078 -8.434 1.00 0.00 98 GLY A O 17
ATOM 24953 N N . GLN A 1 99 ? -7.334 -17.959 -8.896 1.00 0.00 99 GLN A N 17
ATOM 24954 C CA . GLN A 1 99 ? -7.699 -18.208 -7.507 1.00 0.00 99 GLN A CA 17
ATOM 24955 C C . GLN A 1 99 ? -7.001 -19.456 -6.976 1.00 0.00 99 GLN A C 17
ATOM 24956 O O . GLN A 1 99 ? -7.323 -20.576 -7.374 1.00 0.00 99 GLN A O 17
ATOM 24970 N N . CYS A 1 100 ? -6.044 -19.256 -6.076 1.00 0.00 100 CYS A N 17
ATOM 24971 C CA . CYS A 1 100 ? -5.299 -20.366 -5.492 1.00 0.00 100 CYS A CA 17
ATOM 24972 C C . CYS A 1 100 ? -4.800 -20.010 -4.095 1.00 0.00 100 CYS A C 17
ATOM 24973 O O . CYS A 1 100 ? -4.649 -18.835 -3.759 1.00 0.00 100 CYS A O 17
ATOM 24981 N N . PHE A 1 101 ? -4.547 -21.032 -3.285 1.00 0.00 101 PHE A N 17
ATOM 24982 C CA . PHE A 1 101 ? -4.067 -20.827 -1.923 1.00 0.00 101 PHE A CA 17
ATOM 24983 C C . PHE A 1 101 ? -2.558 -20.599 -1.906 1.00 0.00 101 PHE A C 17
ATOM 24984 O O . PHE A 1 101 ? -2.060 -19.720 -1.205 1.00 0.00 101 PHE A O 17
ATOM 25001 N N . GLY A 1 102 ? -1.836 -21.401 -2.684 1.00 0.00 102 GLY A N 17
ATOM 25002 C CA . GLY A 1 102 ? -0.392 -21.272 -2.744 1.00 0.00 102 GLY A CA 17
ATOM 25003 C C . GLY A 1 102 ? 0.312 -22.614 -2.699 1.00 0.00 102 GLY A C 17
ATOM 25004 O O . GLY A 1 102 ? 1.520 -22.681 -2.476 1.00 0.00 102 GLY A O 17
ATOM 25008 N N . GLY A 1 1 ? -9.779 23.684 0.521 1.00 0.00 1 GLY A N 18
ATOM 25009 C CA . GLY A 1 1 ? -8.531 23.039 0.158 1.00 0.00 1 GLY A CA 18
ATOM 25010 C C . GLY A 1 1 ? -7.331 23.677 0.831 1.00 0.00 1 GLY A C 18
ATOM 25011 O O . GLY A 1 1 ? -7.303 24.888 1.045 1.00 0.00 1 GLY A O 18
ATOM 25015 N N . SER A 1 2 ? -6.339 22.859 1.167 1.00 0.00 2 SER A N 18
ATOM 25016 C CA . SER A 1 2 ? -5.134 23.349 1.825 1.00 0.00 2 SER A CA 18
ATOM 25017 C C . SER A 1 2 ? -4.013 23.567 0.813 1.00 0.00 2 SER A C 18
ATOM 25018 O O . SER A 1 2 ? -3.261 22.646 0.495 1.00 0.00 2 SER A O 18
ATOM 25026 N N . SER A 1 3 ? -3.907 24.793 0.311 1.00 0.00 3 SER A N 18
ATOM 25027 C CA . SER A 1 3 ? -2.881 25.133 -0.668 1.00 0.00 3 SER A CA 18
ATOM 25028 C C . SER A 1 3 ? -2.205 26.453 -0.310 1.00 0.00 3 SER A C 18
ATOM 25029 O O . SER A 1 3 ? -2.844 27.374 0.196 1.00 0.00 3 SER A O 18
ATOM 25037 N N . GLY A 1 4 ? -0.905 26.536 -0.578 1.00 0.00 4 GLY A N 18
ATOM 25038 C CA . GLY A 1 4 ? -0.162 27.746 -0.278 1.00 0.00 4 GLY A CA 18
ATOM 25039 C C . GLY A 1 4 ? 1.168 27.460 0.389 1.00 0.00 4 GLY A C 18
ATOM 25040 O O . GLY A 1 4 ? 1.990 26.714 -0.144 1.00 0.00 4 GLY A O 18
ATOM 25044 N N . SER A 1 5 ? 1.382 28.055 1.558 1.00 0.00 5 SER A N 18
ATOM 25045 C CA . SER A 1 5 ? 2.625 27.864 2.297 1.00 0.00 5 SER A CA 18
ATOM 25046 C C . SER A 1 5 ? 2.906 26.380 2.512 1.00 0.00 5 SER A C 18
ATOM 25047 O O . SER A 1 5 ? 4.001 25.896 2.225 1.00 0.00 5 SER A O 18
ATOM 25055 N N . SER A 1 6 ? 1.909 25.662 3.020 1.00 0.00 6 SER A N 18
ATOM 25056 C CA . SER A 1 6 ? 2.049 24.234 3.278 1.00 0.00 6 SER A CA 18
ATOM 25057 C C . SER A 1 6 ? 2.785 23.545 2.133 1.00 0.00 6 SER A C 18
ATOM 25058 O O . SER A 1 6 ? 2.352 23.594 0.983 1.00 0.00 6 SER A O 18
ATOM 25066 N N . GLY A 1 7 ? 3.902 22.901 2.458 1.00 0.00 7 GLY A N 18
ATOM 25067 C CA . GLY A 1 7 ? 4.682 22.211 1.447 1.00 0.00 7 GLY A CA 18
ATOM 25068 C C . GLY A 1 7 ? 5.626 21.185 2.043 1.00 0.00 7 GLY A C 18
ATOM 25069 O O . GLY A 1 7 ? 6.772 21.061 1.612 1.00 0.00 7 GLY A O 18
ATOM 25073 N N . LYS A 1 8 ? 5.144 20.449 3.039 1.00 0.00 8 LYS A N 18
ATOM 25074 C CA . LYS A 1 8 ? 5.952 19.429 3.697 1.00 0.00 8 LYS A CA 18
ATOM 25075 C C . LYS A 1 8 ? 5.895 18.112 2.930 1.00 0.00 8 LYS A C 18
ATOM 25076 O O . LYS A 1 8 ? 4.889 17.403 2.968 1.00 0.00 8 LYS A O 18
ATOM 25095 N N . VAL A 1 9 ? 6.981 17.789 2.235 1.00 0.00 9 VAL A N 18
ATOM 25096 C CA . VAL A 1 9 ? 7.055 16.556 1.461 1.00 0.00 9 VAL A CA 18
ATOM 25097 C C . VAL A 1 9 ? 7.682 15.431 2.277 1.00 0.00 9 VAL A C 18
ATOM 25098 O O . VAL A 1 9 ? 8.719 15.616 2.914 1.00 0.00 9 VAL A O 18
ATOM 25111 N N . VAL A 1 10 ? 7.046 14.264 2.254 1.00 0.00 10 VAL A N 18
ATOM 25112 C CA . VAL A 1 10 ? 7.543 13.108 2.991 1.00 0.00 10 VAL A CA 18
ATOM 25113 C C . VAL A 1 10 ? 8.157 12.079 2.049 1.00 0.00 10 VAL A C 18
ATOM 25114 O O . VAL A 1 10 ? 9.166 11.451 2.371 1.00 0.00 10 VAL A O 18
ATOM 25127 N N . PHE A 1 11 ? 7.541 11.910 0.883 1.00 0.00 11 PHE A N 18
ATOM 25128 C CA . PHE A 1 11 ? 8.027 10.955 -0.106 1.00 0.00 11 PHE A CA 18
ATOM 25129 C C . PHE A 1 11 ? 8.876 11.653 -1.165 1.00 0.00 11 PHE A C 18
ATOM 25130 O O . PHE A 1 11 ? 9.131 12.854 -1.078 1.00 0.00 11 PHE A O 18
ATOM 25147 N N . ALA A 1 12 ? 9.310 10.892 -2.164 1.00 0.00 12 ALA A N 18
ATOM 25148 C CA . ALA A 1 12 ? 10.128 11.437 -3.240 1.00 0.00 12 ALA A CA 18
ATOM 25149 C C . ALA A 1 12 ? 9.344 12.450 -4.067 1.00 0.00 12 ALA A C 18
ATOM 25150 O O . ALA A 1 12 ? 8.188 12.749 -3.768 1.00 0.00 12 ALA A O 18
ATOM 25157 N N . LYS A 1 13 ? 9.980 12.975 -5.108 1.00 0.00 13 LYS A N 18
ATOM 25158 C CA . LYS A 1 13 ? 9.342 13.955 -5.980 1.00 0.00 13 LYS A CA 18
ATOM 25159 C C . LYS A 1 13 ? 9.203 13.412 -7.399 1.00 0.00 13 LYS A C 18
ATOM 25160 O O . LYS A 1 13 ? 8.432 13.938 -8.201 1.00 0.00 13 LYS A O 18
ATOM 25179 N N . GLU A 1 14 ? 9.952 12.356 -7.699 1.00 0.00 14 GLU A N 18
ATOM 25180 C CA . GLU A 1 14 ? 9.911 11.742 -9.022 1.00 0.00 14 GLU A CA 18
ATOM 25181 C C . GLU A 1 14 ? 9.166 10.411 -8.980 1.00 0.00 14 GLU A C 18
ATOM 25182 O O . GLU A 1 14 ? 9.530 9.463 -9.675 1.00 0.00 14 GLU A O 18
ATOM 25194 N N . GLN A 1 15 ? 8.122 10.349 -8.160 1.00 0.00 15 GLN A N 18
ATOM 25195 C CA . GLN A 1 15 ? 7.326 9.134 -8.027 1.00 0.00 15 GLN A CA 18
ATOM 25196 C C . GLN A 1 15 ? 5.843 9.431 -8.220 1.00 0.00 15 GLN A C 18
ATOM 25197 O O . GLN A 1 15 ? 5.331 10.467 -7.794 1.00 0.00 15 GLN A O 18
ATOM 25211 N N . PRO A 1 16 ? 5.133 8.501 -8.877 1.00 0.00 16 PRO A N 18
ATOM 25212 C CA . PRO A 1 16 ? 3.698 8.641 -9.141 1.00 0.00 16 PRO A CA 18
ATOM 25213 C C . PRO A 1 16 ? 2.861 8.523 -7.872 1.00 0.00 16 PRO A C 18
ATOM 25214 O O . PRO A 1 16 ? 3.054 7.608 -7.073 1.00 0.00 16 PRO A O 18
ATOM 25225 N N . ALA A 1 17 ? 1.931 9.456 -7.694 1.00 0.00 17 ALA A N 18
ATOM 25226 C CA . ALA A 1 17 ? 1.063 9.455 -6.523 1.00 0.00 17 ALA A CA 18
ATOM 25227 C C . ALA A 1 17 ? 0.514 8.059 -6.248 1.00 0.00 17 ALA A C 18
ATOM 25228 O O . ALA A 1 17 ? 0.524 7.591 -5.109 1.00 0.00 17 ALA A O 18
ATOM 25235 N N . HIS A 1 18 ? 0.034 7.399 -7.297 1.00 0.00 18 HIS A N 18
ATOM 25236 C CA . HIS A 1 18 ? -0.520 6.056 -7.168 1.00 0.00 18 HIS A CA 18
ATOM 25237 C C . HIS A 1 18 ? -0.010 5.149 -8.284 1.00 0.00 18 HIS A C 18
ATOM 25238 O O . HIS A 1 18 ? -0.148 5.464 -9.466 1.00 0.00 18 HIS A O 18
ATOM 25253 N N . ARG A 1 19 ? 0.580 4.021 -7.900 1.00 0.00 19 ARG A N 18
ATOM 25254 C CA . ARG A 1 19 ? 1.112 3.070 -8.868 1.00 0.00 19 ARG A CA 18
ATOM 25255 C C . ARG A 1 19 ? 0.297 1.780 -8.866 1.00 0.00 19 ARG A C 18
ATOM 25256 O O . ARG A 1 19 ? -0.350 1.445 -7.874 1.00 0.00 19 ARG A O 18
ATOM 25277 N N . GLU A 1 20 ? 0.334 1.061 -9.984 1.00 0.00 20 GLU A N 18
ATOM 25278 C CA . GLU A 1 20 ? -0.403 -0.191 -10.111 1.00 0.00 20 GLU A CA 18
ATOM 25279 C C . GLU A 1 20 ? 0.540 -1.388 -10.030 1.00 0.00 20 GLU A C 18
ATOM 25280 O O . GLU A 1 20 ? 1.617 -1.386 -10.628 1.00 0.00 20 GLU A O 18
ATOM 25292 N N . VAL A 1 21 ? 0.128 -2.410 -9.286 1.00 0.00 21 VAL A N 18
ATOM 25293 C CA . VAL A 1 21 ? 0.935 -3.614 -9.127 1.00 0.00 21 VAL A CA 18
ATOM 25294 C C . VAL A 1 21 ? 0.107 -4.868 -9.383 1.00 0.00 21 VAL A C 18
ATOM 25295 O O . VAL A 1 21 ? -0.986 -5.023 -8.840 1.00 0.00 21 VAL A O 18
ATOM 25308 N N . GLN A 1 22 ? 0.636 -5.760 -10.214 1.00 0.00 22 GLN A N 18
ATOM 25309 C CA . GLN A 1 22 ? -0.055 -7.002 -10.542 1.00 0.00 22 GLN A CA 18
ATOM 25310 C C . GLN A 1 22 ? 0.712 -8.208 -10.011 1.00 0.00 22 GLN A C 18
ATOM 25311 O O . GLN A 1 22 ? 1.934 -8.167 -9.869 1.00 0.00 22 GLN A O 18
ATOM 25325 N N . ALA A 1 23 ? -0.014 -9.282 -9.717 1.00 0.00 23 ALA A N 18
ATOM 25326 C CA . ALA A 1 23 ? 0.598 -10.501 -9.203 1.00 0.00 23 ALA A CA 18
ATOM 25327 C C . ALA A 1 23 ? -0.269 -11.719 -9.503 1.00 0.00 23 ALA A C 18
ATOM 25328 O O . ALA A 1 23 ? -1.401 -11.587 -9.965 1.00 0.00 23 ALA A O 18
ATOM 25335 N N . GLU A 1 24 ? 0.272 -12.904 -9.237 1.00 0.00 24 GLU A N 18
ATOM 25336 C CA . GLU A 1 24 ? -0.453 -14.146 -9.481 1.00 0.00 24 GLU A CA 18
ATOM 25337 C C . GLU A 1 24 ? -0.862 -14.804 -8.166 1.00 0.00 24 GLU A C 18
ATOM 25338 O O . GLU A 1 24 ? -0.205 -14.627 -7.141 1.00 0.00 24 GLU A O 18
ATOM 25350 N N . ALA A 1 25 ? -1.952 -15.564 -8.205 1.00 0.00 25 ALA A N 18
ATOM 25351 C CA . ALA A 1 25 ? -2.448 -16.250 -7.019 1.00 0.00 25 ALA A CA 18
ATOM 25352 C C . ALA A 1 25 ? -1.389 -17.183 -6.441 1.00 0.00 25 ALA A C 18
ATOM 25353 O O . ALA A 1 25 ? -0.903 -18.084 -7.123 1.00 0.00 25 ALA A O 18
ATOM 25360 N N . GLY A 1 26 ? -1.035 -16.960 -5.179 1.00 0.00 26 GLY A N 18
ATOM 25361 C CA . GLY A 1 26 ? -0.035 -17.789 -4.532 1.00 0.00 26 GLY A CA 18
ATOM 25362 C C . GLY A 1 26 ? 1.355 -17.188 -4.609 1.00 0.00 26 GLY A C 18
ATOM 25363 O O . GLY A 1 26 ? 2.242 -17.559 -3.841 1.00 0.00 26 GLY A O 18
ATOM 25367 N N . ALA A 1 27 ? 1.545 -16.258 -5.539 1.00 0.00 27 ALA A N 18
ATOM 25368 C CA . ALA A 1 27 ? 2.836 -15.605 -5.713 1.00 0.00 27 ALA A CA 18
ATOM 25369 C C . ALA A 1 27 ? 3.096 -14.597 -4.598 1.00 0.00 27 ALA A C 18
ATOM 25370 O O . ALA A 1 27 ? 2.203 -14.283 -3.812 1.00 0.00 27 ALA A O 18
ATOM 25377 N N . SER A 1 28 ? 4.326 -14.096 -4.535 1.00 0.00 28 SER A N 18
ATOM 25378 C CA . SER A 1 28 ? 4.704 -13.127 -3.513 1.00 0.00 28 SER A CA 18
ATOM 25379 C C . SER A 1 28 ? 4.888 -11.740 -4.121 1.00 0.00 28 SER A C 18
ATOM 25380 O O . SER A 1 28 ? 5.919 -11.447 -4.725 1.00 0.00 28 SER A O 18
ATOM 25388 N N . ALA A 1 29 ? 3.880 -10.890 -3.955 1.00 0.00 29 ALA A N 18
ATOM 25389 C CA . ALA A 1 29 ? 3.930 -9.533 -4.485 1.00 0.00 29 ALA A CA 18
ATOM 25390 C C . ALA A 1 29 ? 4.919 -8.675 -3.704 1.00 0.00 29 ALA A C 18
ATOM 25391 O O . ALA A 1 29 ? 5.366 -9.054 -2.621 1.00 0.00 29 ALA A O 18
ATOM 25398 N N . THR A 1 30 ? 5.258 -7.516 -4.260 1.00 0.00 30 THR A N 18
ATOM 25399 C CA . THR A 1 30 ? 6.196 -6.605 -3.617 1.00 0.00 30 THR A CA 18
ATOM 25400 C C . THR A 1 30 ? 5.919 -5.160 -4.014 1.00 0.00 30 THR A C 18
ATOM 25401 O O . THR A 1 30 ? 6.165 -4.759 -5.153 1.00 0.00 30 THR A O 18
ATOM 25412 N N . LEU A 1 31 ? 5.405 -4.380 -3.069 1.00 0.00 31 LEU A N 18
ATOM 25413 C CA . LEU A 1 31 ? 5.095 -2.976 -3.320 1.00 0.00 31 LEU A CA 18
ATOM 25414 C C . LEU A 1 31 ? 6.209 -2.071 -2.804 1.00 0.00 31 LEU A C 18
ATOM 25415 O O . LEU A 1 31 ? 6.251 -1.735 -1.621 1.00 0.00 31 LEU A O 18
ATOM 25431 N N . SER A 1 32 ? 7.109 -1.679 -3.701 1.00 0.00 32 SER A N 18
ATOM 25432 C CA . SER A 1 32 ? 8.224 -0.814 -3.335 1.00 0.00 32 SER A CA 18
ATOM 25433 C C . SER A 1 32 ? 7.842 0.656 -3.481 1.00 0.00 32 SER A C 18
ATOM 25434 O O . SER A 1 32 ? 7.023 1.014 -4.328 1.00 0.00 32 SER A O 18
ATOM 25442 N N . CYS A 1 33 ? 8.442 1.502 -2.651 1.00 0.00 33 CYS A N 18
ATOM 25443 C CA . CYS A 1 33 ? 8.165 2.933 -2.686 1.00 0.00 33 CYS A CA 18
ATOM 25444 C C . CYS A 1 33 ? 9.319 3.725 -2.081 1.00 0.00 33 CYS A C 18
ATOM 25445 O O . CYS A 1 33 ? 9.830 3.380 -1.016 1.00 0.00 33 CYS A O 18
ATOM 25453 N N . GLU A 1 34 ? 9.726 4.787 -2.769 1.00 0.00 34 GLU A N 18
ATOM 25454 C CA . GLU A 1 34 ? 10.822 5.627 -2.300 1.00 0.00 34 GLU A CA 18
ATOM 25455 C C . GLU A 1 34 ? 10.329 6.645 -1.276 1.00 0.00 34 GLU A C 18
ATOM 25456 O O . GLU A 1 34 ? 9.131 6.914 -1.179 1.00 0.00 34 GLU A O 18
ATOM 25468 N N . VAL A 1 35 ? 11.260 7.207 -0.512 1.00 0.00 35 VAL A N 18
ATOM 25469 C CA . VAL A 1 35 ? 10.921 8.195 0.505 1.00 0.00 35 VAL A CA 18
ATOM 25470 C C . VAL A 1 35 ? 11.931 9.338 0.518 1.00 0.00 35 VAL A C 18
ATOM 25471 O O . VAL A 1 35 ? 13.067 9.181 0.072 1.00 0.00 35 VAL A O 18
ATOM 25484 N N . ALA A 1 36 ? 11.508 10.487 1.034 1.00 0.00 36 ALA A N 18
ATOM 25485 C CA . ALA A 1 36 ? 12.376 11.656 1.109 1.00 0.00 36 ALA A CA 18
ATOM 25486 C C . ALA A 1 36 ? 13.360 11.536 2.267 1.00 0.00 36 ALA A C 18
ATOM 25487 O O . ALA A 1 36 ? 14.411 12.176 2.268 1.00 0.00 36 ALA A O 18
ATOM 25494 N N . GLN A 1 37 ? 13.012 10.714 3.251 1.00 0.00 37 GLN A N 18
ATOM 25495 C CA . GLN A 1 37 ? 13.865 10.512 4.415 1.00 0.00 37 GLN A CA 18
ATOM 25496 C C . GLN A 1 37 ? 13.879 9.045 4.833 1.00 0.00 37 GLN A C 18
ATOM 25497 O O . GLN A 1 37 ? 12.890 8.332 4.663 1.00 0.00 37 GLN A O 18
ATOM 25511 N N . ALA A 1 38 ? 15.006 8.601 5.379 1.00 0.00 38 ALA A N 18
ATOM 25512 C CA . ALA A 1 38 ? 15.148 7.219 5.822 1.00 0.00 38 ALA A CA 18
ATOM 25513 C C . ALA A 1 38 ? 14.591 7.034 7.230 1.00 0.00 38 ALA A C 18
ATOM 25514 O O . ALA A 1 38 ? 13.632 6.291 7.434 1.00 0.00 38 ALA A O 18
ATOM 25521 N N . GLN A 1 39 ? 15.199 7.715 8.196 1.00 0.00 39 GLN A N 18
ATOM 25522 C CA . GLN A 1 39 ? 14.764 7.623 9.585 1.00 0.00 39 GLN A CA 18
ATOM 25523 C C . GLN A 1 39 ? 13.242 7.613 9.678 1.00 0.00 39 GLN A C 18
ATOM 25524 O O . GLN A 1 39 ? 12.663 6.886 10.487 1.00 0.00 39 GLN A O 18
ATOM 25538 N N . THR A 1 40 ? 12.597 8.424 8.845 1.00 0.00 40 THR A N 18
ATOM 25539 C CA . THR A 1 40 ? 11.142 8.509 8.835 1.00 0.00 40 THR A CA 18
ATOM 25540 C C . THR A 1 40 ? 10.510 7.122 8.785 1.00 0.00 40 THR A C 18
ATOM 25541 O O . THR A 1 40 ? 10.899 6.282 7.975 1.00 0.00 40 THR A O 18
ATOM 25552 N N . GLU A 1 41 ? 9.533 6.890 9.657 1.00 0.00 41 GLU A N 18
ATOM 25553 C CA . GLU A 1 41 ? 8.848 5.604 9.711 1.00 0.00 41 GLU A CA 18
ATOM 25554 C C . GLU A 1 41 ? 7.538 5.653 8.930 1.00 0.00 41 GLU A C 18
ATOM 25555 O O . GLU A 1 41 ? 6.855 6.676 8.905 1.00 0.00 41 GLU A O 18
ATOM 25567 N N . VAL A 1 42 ? 7.194 4.538 8.293 1.00 0.00 42 VAL A N 18
ATOM 25568 C CA . VAL A 1 42 ? 5.966 4.451 7.512 1.00 0.00 42 VAL A CA 18
ATOM 25569 C C . VAL A 1 42 ? 5.023 3.400 8.085 1.00 0.00 42 VAL A C 18
ATOM 25570 O O . VAL A 1 42 ? 5.387 2.649 8.991 1.00 0.00 42 VAL A O 18
ATOM 25583 N N . THR A 1 43 ? 3.806 3.351 7.551 1.00 0.00 43 THR A N 18
ATOM 25584 C CA . THR A 1 43 ? 2.809 2.392 8.010 1.00 0.00 43 THR A CA 18
ATOM 25585 C C . THR A 1 43 ? 1.781 2.104 6.921 1.00 0.00 43 THR A C 18
ATOM 25586 O O . THR A 1 43 ? 0.975 2.966 6.572 1.00 0.00 43 THR A O 18
ATOM 25597 N N . TRP A 1 44 ? 1.816 0.888 6.389 1.00 0.00 44 TRP A N 18
ATOM 25598 C CA . TRP A 1 44 ? 0.886 0.487 5.339 1.00 0.00 44 TRP A CA 18
ATOM 25599 C C . TRP A 1 44 ? -0.537 0.397 5.878 1.00 0.00 44 TRP A C 18
ATOM 25600 O O . TRP A 1 44 ? -0.749 0.076 7.048 1.00 0.00 44 TRP A O 18
ATOM 25621 N N . TYR A 1 45 ? -1.509 0.682 5.019 1.00 0.00 45 TYR A N 18
ATOM 25622 C CA . TYR A 1 45 ? -2.913 0.635 5.410 1.00 0.00 45 TYR A CA 18
ATOM 25623 C C . TYR A 1 45 ? -3.765 0.012 4.308 1.00 0.00 45 TYR A C 18
ATOM 25624 O O . TYR A 1 45 ? -3.841 0.533 3.195 1.00 0.00 45 TYR A O 18
ATOM 25642 N N . LYS A 1 46 ? -4.406 -1.108 4.627 1.00 0.00 46 LYS A N 18
ATOM 25643 C CA . LYS A 1 46 ? -5.255 -1.804 3.667 1.00 0.00 46 LYS A CA 18
ATOM 25644 C C . LYS A 1 46 ? -6.726 -1.484 3.911 1.00 0.00 46 LYS A C 18
ATOM 25645 O O . LYS A 1 46 ? -7.192 -1.491 5.050 1.00 0.00 46 LYS A O 18
ATOM 25664 N N . ASP A 1 47 ? -7.453 -1.206 2.834 1.00 0.00 47 ASP A N 18
ATOM 25665 C CA . ASP A 1 47 ? -8.872 -0.887 2.931 1.00 0.00 47 ASP A CA 18
ATOM 25666 C C . ASP A 1 47 ? -9.150 -0.010 4.148 1.00 0.00 47 ASP A C 18
ATOM 25667 O O . ASP A 1 47 ? -10.217 -0.093 4.754 1.00 0.00 47 ASP A O 18
ATOM 25676 N N . GLY A 1 48 ? -8.181 0.829 4.500 1.00 0.00 48 GLY A N 18
ATOM 25677 C CA . GLY A 1 48 ? -8.340 1.708 5.644 1.00 0.00 48 GLY A CA 18
ATOM 25678 C C . GLY A 1 48 ? -8.120 0.991 6.961 1.00 0.00 48 GLY A C 18
ATOM 25679 O O . GLY A 1 48 ? -8.779 1.290 7.958 1.00 0.00 48 GLY A O 18
ATOM 25683 N N . LYS A 1 49 ? -7.192 0.040 6.967 1.00 0.00 49 LYS A N 18
ATOM 25684 C CA . LYS A 1 49 ? -6.887 -0.724 8.172 1.00 0.00 49 LYS A CA 18
ATOM 25685 C C . LYS A 1 49 ? -5.383 -0.761 8.425 1.00 0.00 49 LYS A C 18
ATOM 25686 O O . LYS A 1 49 ? -4.589 -0.894 7.493 1.00 0.00 49 LYS A O 18
ATOM 25705 N N . LYS A 1 50 ? -4.998 -0.644 9.691 1.00 0.00 50 LYS A N 18
ATOM 25706 C CA . LYS A 1 50 ? -3.590 -0.667 10.068 1.00 0.00 50 LYS A CA 18
ATOM 25707 C C . LYS A 1 50 ? -2.985 -2.047 9.829 1.00 0.00 50 LYS A C 18
ATOM 25708 O O . LYS A 1 50 ? -3.290 -3.002 10.544 1.00 0.00 50 LYS A O 18
ATOM 25727 N N . LEU A 1 51 ? -2.125 -2.144 8.821 1.00 0.00 51 LEU A N 18
ATOM 25728 C CA . LEU A 1 51 ? -1.475 -3.407 8.488 1.00 0.00 51 LEU A CA 18
ATOM 25729 C C . LEU A 1 51 ? -0.337 -3.706 9.459 1.00 0.00 51 LEU A C 18
ATOM 25730 O O . LEU A 1 51 ? 0.067 -2.846 10.241 1.00 0.00 51 LEU A O 18
ATOM 25746 N N . SER A 1 52 ? 0.175 -4.931 9.402 1.00 0.00 52 SER A N 18
ATOM 25747 C CA . SER A 1 52 ? 1.266 -5.345 10.277 1.00 0.00 52 SER A CA 18
ATOM 25748 C C . SER A 1 52 ? 2.019 -6.531 9.683 1.00 0.00 52 SER A C 18
ATOM 25749 O O . SER A 1 52 ? 1.413 -7.514 9.256 1.00 0.00 52 SER A O 18
ATOM 25757 N N . SER A 1 53 ? 3.344 -6.431 9.660 1.00 0.00 53 SER A N 18
ATOM 25758 C CA . SER A 1 53 ? 4.181 -7.493 9.115 1.00 0.00 53 SER A CA 18
ATOM 25759 C C . SER A 1 53 ? 3.894 -8.822 9.808 1.00 0.00 53 SER A C 18
ATOM 25760 O O . SER A 1 53 ? 4.513 -9.154 10.819 1.00 0.00 53 SER A O 18
ATOM 25768 N N . SER A 1 54 ? 2.949 -9.577 9.257 1.00 0.00 54 SER A N 18
ATOM 25769 C CA . SER A 1 54 ? 2.575 -10.868 9.824 1.00 0.00 54 SER A CA 18
ATOM 25770 C C . SER A 1 54 ? 3.257 -12.008 9.074 1.00 0.00 54 SER A C 18
ATOM 25771 O O . SER A 1 54 ? 3.969 -11.784 8.096 1.00 0.00 54 SER A O 18
ATOM 25779 N N . SER A 1 55 ? 3.032 -13.233 9.541 1.00 0.00 55 SER A N 18
ATOM 25780 C CA . SER A 1 55 ? 3.627 -14.409 8.917 1.00 0.00 55 SER A CA 18
ATOM 25781 C C . SER A 1 55 ? 3.455 -14.367 7.402 1.00 0.00 55 SER A C 18
ATOM 25782 O O . SER A 1 55 ? 4.205 -15.004 6.662 1.00 0.00 55 SER A O 18
ATOM 25790 N N . LYS A 1 56 ? 2.462 -13.610 6.947 1.00 0.00 56 LYS A N 18
ATOM 25791 C CA . LYS A 1 56 ? 2.190 -13.481 5.520 1.00 0.00 56 LYS A CA 18
ATOM 25792 C C . LYS A 1 56 ? 2.828 -12.215 4.957 1.00 0.00 56 LYS A C 18
ATOM 25793 O O . LYS A 1 56 ? 3.706 -12.280 4.096 1.00 0.00 56 LYS A O 18
ATOM 25812 N N . VAL A 1 57 ? 2.381 -11.064 5.448 1.00 0.00 57 VAL A N 18
ATOM 25813 C CA . VAL A 1 57 ? 2.910 -9.783 4.996 1.00 0.00 57 VAL A CA 18
ATOM 25814 C C . VAL A 1 57 ? 4.231 -9.460 5.684 1.00 0.00 57 VAL A C 18
ATOM 25815 O O . VAL A 1 57 ? 4.383 -9.670 6.888 1.00 0.00 57 VAL A O 18
ATOM 25828 N N . ARG A 1 58 ? 5.184 -8.947 4.913 1.00 0.00 58 ARG A N 18
ATOM 25829 C CA . ARG A 1 58 ? 6.494 -8.595 5.449 1.00 0.00 58 ARG A CA 18
ATOM 25830 C C . ARG A 1 58 ? 6.849 -7.150 5.109 1.00 0.00 58 ARG A C 18
ATOM 25831 O O . ARG A 1 58 ? 7.043 -6.805 3.944 1.00 0.00 58 ARG A O 18
ATOM 25852 N N . VAL A 1 59 ? 6.933 -6.310 6.136 1.00 0.00 59 VAL A N 18
ATOM 25853 C CA . VAL A 1 59 ? 7.266 -4.903 5.947 1.00 0.00 59 VAL A CA 18
ATOM 25854 C C . VAL A 1 59 ? 8.775 -4.685 5.985 1.00 0.00 59 VAL A C 18
ATOM 25855 O O . VAL A 1 59 ? 9.377 -4.634 7.056 1.00 0.00 59 VAL A O 18
ATOM 25868 N N . GLU A 1 60 ? 9.378 -4.558 4.807 1.00 0.00 60 GLU A N 18
ATOM 25869 C CA . GLU A 1 60 ? 10.818 -4.346 4.706 1.00 0.00 60 GLU A CA 18
ATOM 25870 C C . GLU A 1 60 ? 11.147 -2.856 4.665 1.00 0.00 60 GLU A C 18
ATOM 25871 O O . GLU A 1 60 ? 10.480 -2.081 3.980 1.00 0.00 60 GLU A O 18
ATOM 25883 N N . ALA A 1 61 ? 12.179 -2.464 5.404 1.00 0.00 61 ALA A N 18
ATOM 25884 C CA . ALA A 1 61 ? 12.598 -1.069 5.451 1.00 0.00 61 ALA A CA 18
ATOM 25885 C C . ALA A 1 61 ? 14.107 -0.942 5.272 1.00 0.00 61 ALA A C 18
ATOM 25886 O O . ALA A 1 61 ? 14.872 -1.118 6.220 1.00 0.00 61 ALA A O 18
ATOM 25893 N N . VAL A 1 62 ? 14.529 -0.637 4.049 1.00 0.00 62 VAL A N 18
ATOM 25894 C CA . VAL A 1 62 ? 15.947 -0.487 3.745 1.00 0.00 62 VAL A CA 18
ATOM 25895 C C . VAL A 1 62 ? 16.269 0.940 3.316 1.00 0.00 62 VAL A C 18
ATOM 25896 O O . VAL A 1 62 ? 15.848 1.389 2.251 1.00 0.00 62 VAL A O 18
ATOM 25909 N N . GLY A 1 63 ? 17.020 1.649 4.154 1.00 0.00 63 GLY A N 18
ATOM 25910 C CA . GLY A 1 63 ? 17.386 3.019 3.843 1.00 0.00 63 GLY A CA 18
ATOM 25911 C C . GLY A 1 63 ? 16.188 3.871 3.477 1.00 0.00 63 GLY A C 18
ATOM 25912 O O . GLY A 1 63 ? 15.303 4.099 4.304 1.00 0.00 63 GLY A O 18
ATOM 25916 N N . CYS A 1 64 ? 16.157 4.344 2.236 1.00 0.00 64 CYS A N 18
ATOM 25917 C CA . CYS A 1 64 ? 15.059 5.179 1.763 1.00 0.00 64 CYS A CA 18
ATOM 25918 C C . CYS A 1 64 ? 14.137 4.391 0.838 1.00 0.00 64 CYS A C 18
ATOM 25919 O O . CYS A 1 64 ? 13.707 4.891 -0.202 1.00 0.00 64 CYS A O 18
ATOM 25927 N N . THR A 1 65 ? 13.838 3.154 1.222 1.00 0.00 65 THR A N 18
ATOM 25928 C CA . THR A 1 65 ? 12.970 2.295 0.427 1.00 0.00 65 THR A CA 18
ATOM 25929 C C . THR A 1 65 ? 12.105 1.411 1.318 1.00 0.00 65 THR A C 18
ATOM 25930 O O . THR A 1 65 ? 12.602 0.773 2.246 1.00 0.00 65 THR A O 18
ATOM 25941 N N . ARG A 1 66 ? 10.808 1.377 1.029 1.00 0.00 66 ARG A N 18
ATOM 25942 C CA . ARG A 1 66 ? 9.873 0.571 1.805 1.00 0.00 66 ARG A CA 18
ATOM 25943 C C . ARG A 1 66 ? 9.090 -0.376 0.900 1.00 0.00 66 ARG A C 18
ATOM 25944 O O . ARG A 1 66 ? 8.187 0.046 0.178 1.00 0.00 66 ARG A O 18
ATOM 25965 N N . ARG A 1 67 ? 9.443 -1.656 0.945 1.00 0.00 67 ARG A N 18
ATOM 25966 C CA . ARG A 1 67 ? 8.775 -2.662 0.128 1.00 0.00 67 ARG A CA 18
ATOM 25967 C C . ARG A 1 67 ? 7.912 -3.577 0.991 1.00 0.00 67 ARG A C 18
ATOM 25968 O O . ARG A 1 67 ? 8.286 -3.926 2.112 1.00 0.00 67 ARG A O 18
ATOM 25989 N N . LEU A 1 68 ? 6.755 -3.963 0.463 1.00 0.00 68 LEU A N 18
ATOM 25990 C CA . LEU A 1 68 ? 5.838 -4.838 1.185 1.00 0.00 68 LEU A CA 18
ATOM 25991 C C . LEU A 1 68 ? 5.674 -6.171 0.461 1.00 0.00 68 LEU A C 18
ATOM 25992 O O . LEU A 1 68 ? 5.000 -6.253 -0.565 1.00 0.00 68 LEU A O 18
ATOM 26008 N N . VAL A 1 69 ? 6.294 -7.214 1.005 1.00 0.00 69 VAL A N 18
ATOM 26009 C CA . VAL A 1 69 ? 6.214 -8.544 0.413 1.00 0.00 69 VAL A CA 18
ATOM 26010 C C . VAL A 1 69 ? 4.988 -9.297 0.919 1.00 0.00 69 VAL A C 18
ATOM 26011 O O . VAL A 1 69 ? 4.937 -9.716 2.075 1.00 0.00 69 VAL A O 18
ATOM 26024 N N . VAL A 1 70 ? 4.003 -9.468 0.043 1.00 0.00 70 VAL A N 18
ATOM 26025 C CA . VAL A 1 70 ? 2.777 -10.173 0.400 1.00 0.00 70 VAL A CA 18
ATOM 26026 C C . VAL A 1 70 ? 2.822 -11.624 -0.066 1.00 0.00 70 VAL A C 18
ATOM 26027 O O . VAL A 1 70 ? 2.610 -11.914 -1.243 1.00 0.00 70 VAL A O 18
ATOM 26040 N N . GLN A 1 71 ? 3.100 -12.530 0.866 1.00 0.00 71 GLN A N 18
ATOM 26041 C CA . GLN A 1 71 ? 3.173 -13.952 0.550 1.00 0.00 71 GLN A CA 18
ATOM 26042 C C . GLN A 1 71 ? 1.791 -14.510 0.231 1.00 0.00 71 GLN A C 18
ATOM 26043 O O . GLN A 1 71 ? 0.791 -14.083 0.807 1.00 0.00 71 GLN A O 18
ATOM 26057 N N . GLN A 1 72 ? 1.743 -15.467 -0.691 1.00 0.00 72 GLN A N 18
ATOM 26058 C CA . GLN A 1 72 ? 0.482 -16.082 -1.087 1.00 0.00 72 GLN A CA 18
ATOM 26059 C C . GLN A 1 72 ? -0.534 -15.024 -1.505 1.00 0.00 72 GLN A C 18
ATOM 26060 O O . GLN A 1 72 ? -1.685 -15.050 -1.073 1.00 0.00 72 GLN A O 18
ATOM 26074 N N . ALA A 1 73 ? -0.098 -14.094 -2.348 1.00 0.00 73 ALA A N 18
ATOM 26075 C CA . ALA A 1 73 ? -0.969 -13.027 -2.826 1.00 0.00 73 ALA A CA 18
ATOM 26076 C C . ALA A 1 73 ? -2.197 -13.595 -3.530 1.00 0.00 73 ALA A C 18
ATOM 26077 O O . ALA A 1 73 ? -2.114 -14.060 -4.666 1.00 0.00 73 ALA A O 18
ATOM 26084 N N . GLY A 1 74 ? -3.336 -13.555 -2.846 1.00 0.00 74 GLY A N 18
ATOM 26085 C CA . GLY A 1 74 ? -4.565 -14.070 -3.422 1.00 0.00 74 GLY A CA 18
ATOM 26086 C C . GLY A 1 74 ? -5.663 -13.026 -3.473 1.00 0.00 74 GLY A C 18
ATOM 26087 O O . GLY A 1 74 ? -5.472 -11.894 -3.030 1.00 0.00 74 GLY A O 18
ATOM 26091 N N . GLN A 1 75 ? -6.815 -13.407 -4.016 1.00 0.00 75 GLN A N 18
ATOM 26092 C CA . GLN A 1 75 ? -7.946 -12.494 -4.126 1.00 0.00 75 GLN A CA 18
ATOM 26093 C C . GLN A 1 75 ? -8.055 -11.610 -2.888 1.00 0.00 75 GLN A C 18
ATOM 26094 O O . GLN A 1 75 ? -8.140 -10.387 -2.991 1.00 0.00 75 GLN A O 18
ATOM 26108 N N . ALA A 1 76 ? -8.051 -12.239 -1.716 1.00 0.00 76 ALA A N 18
ATOM 26109 C CA . ALA A 1 76 ? -8.148 -11.510 -0.458 1.00 0.00 76 ALA A CA 18
ATOM 26110 C C . ALA A 1 76 ? -7.096 -10.408 -0.380 1.00 0.00 76 ALA A C 18
ATOM 26111 O O . ALA A 1 76 ? -7.408 -9.262 -0.059 1.00 0.00 76 ALA A O 18
ATOM 26118 N N . GLU A 1 77 ? -5.849 -10.765 -0.674 1.00 0.00 77 GLU A N 18
ATOM 26119 C CA . GLU A 1 77 ? -4.752 -9.806 -0.634 1.00 0.00 77 GLU A CA 18
ATOM 26120 C C . GLU A 1 77 ? -4.973 -8.684 -1.645 1.00 0.00 77 GLU A C 18
ATOM 26121 O O . GLU A 1 77 ? -4.696 -7.519 -1.365 1.00 0.00 77 GLU A O 18
ATOM 26133 N N . ALA A 1 78 ? -5.473 -9.046 -2.822 1.00 0.00 78 ALA A N 18
ATOM 26134 C CA . ALA A 1 78 ? -5.733 -8.072 -3.874 1.00 0.00 78 ALA A CA 18
ATOM 26135 C C . ALA A 1 78 ? -6.624 -6.942 -3.368 1.00 0.00 78 ALA A C 18
ATOM 26136 O O . ALA A 1 78 ? -7.744 -7.176 -2.916 1.00 0.00 78 ALA A O 18
ATOM 26143 N N . GLY A 1 79 ? -6.118 -5.715 -3.447 1.00 0.00 79 GLY A N 18
ATOM 26144 C CA . GLY A 1 79 ? -6.881 -4.567 -2.992 1.00 0.00 79 GLY A CA 18
ATOM 26145 C C . GLY A 1 79 ? -6.132 -3.262 -3.178 1.00 0.00 79 GLY A C 18
ATOM 26146 O O . GLY A 1 79 ? -5.434 -3.078 -4.174 1.00 0.00 79 GLY A O 18
ATOM 26150 N N . GLU A 1 80 ? -6.280 -2.355 -2.218 1.00 0.00 80 GLU A N 18
ATOM 26151 C CA . GLU A 1 80 ? -5.613 -1.059 -2.284 1.00 0.00 80 GLU A CA 18
ATOM 26152 C C . GLU A 1 80 ? -4.730 -0.840 -1.059 1.00 0.00 80 GLU A C 18
ATOM 26153 O O . GLU A 1 80 ? -5.226 -0.653 0.052 1.00 0.00 80 GLU A O 18
ATOM 26165 N N . TYR A 1 81 ? -3.419 -0.864 -1.271 1.00 0.00 81 TYR A N 18
ATOM 26166 C CA . TYR A 1 81 ? -2.465 -0.671 -0.184 1.00 0.00 81 TYR A CA 18
ATOM 26167 C C . TYR A 1 81 ? -1.952 0.766 -0.159 1.0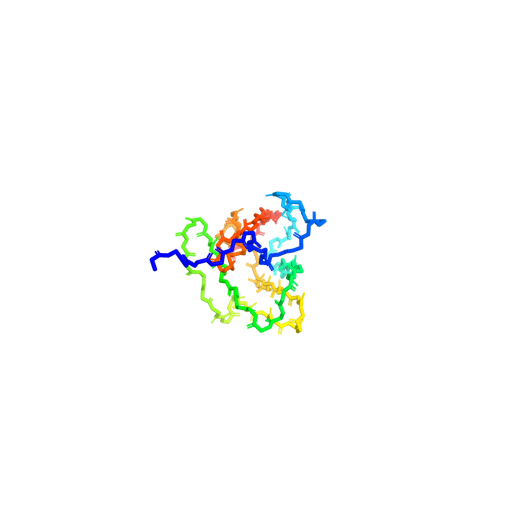0 0.00 81 TYR A C 18
ATOM 26168 O O . TYR A 1 81 ? -1.470 1.283 -1.167 1.00 0.00 81 TYR A O 18
ATOM 26186 N N . SER A 1 82 ? -2.060 1.406 1.001 1.00 0.00 82 SER A N 18
ATOM 26187 C CA . SER A 1 82 ? -1.611 2.784 1.159 1.00 0.00 82 SER A CA 18
ATOM 26188 C C . SER A 1 82 ? -0.471 2.871 2.169 1.00 0.00 82 SER A C 18
ATOM 26189 O O . SER A 1 82 ? -0.606 2.436 3.313 1.00 0.00 82 SER A O 18
ATOM 26197 N N . CYS A 1 83 ? 0.651 3.435 1.737 1.00 0.00 83 CYS A N 18
ATOM 26198 C CA . CYS A 1 83 ? 1.817 3.579 2.602 1.00 0.00 83 CYS A CA 18
ATOM 26199 C C . CYS A 1 83 ? 1.853 4.965 3.240 1.00 0.00 83 CYS A C 18
ATOM 26200 O O . CYS A 1 83 ? 2.303 5.930 2.623 1.00 0.00 83 CYS A O 18
ATOM 26208 N N . GLU A 1 84 ? 1.374 5.054 4.477 1.00 0.00 84 GLU A N 18
ATOM 26209 C CA . GLU A 1 84 ? 1.350 6.322 5.196 1.00 0.00 84 GLU A CA 18
ATOM 26210 C C . GLU A 1 84 ? 2.692 6.591 5.870 1.00 0.00 84 GLU A C 18
ATOM 26211 O O . GLU A 1 84 ? 3.251 5.719 6.534 1.00 0.00 84 GLU A O 18
ATOM 26223 N N . ALA A 1 85 ? 3.203 7.805 5.693 1.00 0.00 85 ALA A N 18
ATOM 26224 C CA . ALA A 1 85 ? 4.478 8.191 6.285 1.00 0.00 85 ALA A CA 18
ATOM 26225 C C . ALA A 1 85 ? 4.370 9.537 6.993 1.00 0.00 85 ALA A C 18
ATOM 26226 O O . ALA A 1 85 ? 5.357 10.057 7.512 1.00 0.00 85 ALA A O 18
ATOM 26233 N N . GLY A 1 86 ? 3.164 10.097 7.010 1.00 0.00 86 GLY A N 18
ATOM 26234 C CA . GLY A 1 86 ? 2.951 11.378 7.656 1.00 0.00 86 GLY A CA 18
ATOM 26235 C C . GLY A 1 86 ? 1.812 12.160 7.030 1.00 0.00 86 GLY A C 18
ATOM 26236 O O . GLY A 1 86 ? 0.645 11.927 7.342 1.00 0.00 86 GLY A O 18
ATOM 26240 N N . GLY A 1 87 ? 2.153 13.093 6.146 1.00 0.00 87 GLY A N 18
ATOM 26241 C CA . GLY A 1 87 ? 1.139 13.899 5.491 1.00 0.00 87 GLY A CA 18
ATOM 26242 C C . GLY A 1 87 ? 0.885 13.462 4.062 1.00 0.00 87 GLY A C 18
ATOM 26243 O O . GLY A 1 87 ? 0.307 14.208 3.272 1.00 0.00 87 GLY A O 18
ATOM 26247 N N . GLN A 1 88 ? 1.319 12.251 3.730 1.00 0.00 88 GLN A N 18
ATOM 26248 C CA . GLN A 1 88 ? 1.137 11.717 2.385 1.00 0.00 88 GLN A CA 18
ATOM 26249 C C . GLN A 1 88 ? 0.991 10.200 2.417 1.00 0.00 88 GLN A C 18
ATOM 26250 O O . GLN A 1 88 ? 1.471 9.540 3.338 1.00 0.00 88 GLN A O 18
ATOM 26264 N N . GLN A 1 89 ? 0.324 9.653 1.405 1.00 0.00 89 GLN A N 18
ATOM 26265 C CA . GLN A 1 89 ? 0.114 8.212 1.319 1.00 0.00 89 GLN A CA 18
ATOM 26266 C C . GLN A 1 89 ? 0.102 7.750 -0.135 1.00 0.00 89 GLN A C 18
ATOM 26267 O O . GLN A 1 89 ? -0.694 8.232 -0.943 1.00 0.00 89 GLN A O 18
ATOM 26281 N N . LEU A 1 90 ? 0.987 6.815 -0.461 1.00 0.00 90 LEU A N 18
ATOM 26282 C CA . LEU A 1 90 ? 1.078 6.288 -1.818 1.00 0.00 90 LEU A CA 18
ATOM 26283 C C . LEU A 1 90 ? 0.142 5.098 -2.004 1.00 0.00 90 LEU A C 18
ATOM 26284 O O . LEU A 1 90 ? 0.102 4.191 -1.172 1.00 0.00 90 LEU A O 18
ATOM 26300 N N . SER A 1 91 ? -0.608 5.106 -3.101 1.00 0.00 91 SER A N 18
ATOM 26301 C CA . SER A 1 91 ? -1.545 4.028 -3.395 1.00 0.00 91 SER A CA 18
ATOM 26302 C C . SER A 1 91 ? -0.876 2.941 -4.231 1.00 0.00 91 SER A C 18
ATOM 26303 O O . SER A 1 91 ? -0.176 3.231 -5.202 1.00 0.00 91 SER A O 18
ATOM 26311 N N . PHE A 1 92 ? -1.098 1.688 -3.847 1.00 0.00 92 PHE A N 18
ATOM 26312 C CA . PHE A 1 92 ? -0.517 0.556 -4.560 1.00 0.00 92 PHE A CA 18
ATOM 26313 C C . PHE A 1 92 ? -1.559 -0.535 -4.788 1.00 0.00 92 PHE A C 18
ATOM 26314 O O . PHE A 1 92 ? -1.721 -1.435 -3.965 1.00 0.00 92 PHE A O 18
ATOM 26331 N N . ARG A 1 93 ? -2.263 -0.447 -5.912 1.00 0.00 93 ARG A N 18
ATOM 26332 C CA . ARG A 1 93 ? -3.290 -1.425 -6.249 1.00 0.00 93 ARG A CA 18
ATOM 26333 C C . ARG A 1 93 ? -2.664 -2.770 -6.604 1.00 0.00 93 ARG A C 18
ATOM 26334 O O . ARG A 1 93 ? -1.937 -2.887 -7.591 1.00 0.00 93 ARG A O 18
ATOM 26355 N N . LEU A 1 94 ? -2.951 -3.783 -5.794 1.00 0.00 94 LEU A N 18
ATOM 26356 C CA . LEU A 1 94 ? -2.417 -5.121 -6.022 1.00 0.00 94 LEU A CA 18
ATOM 26357 C C . LEU A 1 94 ? -3.478 -6.036 -6.625 1.00 0.00 94 LEU A C 18
ATOM 26358 O O . LEU A 1 94 ? -4.511 -6.293 -6.008 1.00 0.00 94 LEU A O 18
ATOM 26374 N N . GLN A 1 95 ? -3.213 -6.525 -7.832 1.00 0.00 95 GLN A N 18
ATOM 26375 C CA . GLN A 1 95 ? -4.146 -7.413 -8.516 1.00 0.00 95 GLN A CA 18
ATOM 26376 C C . GLN A 1 95 ? -3.620 -8.845 -8.535 1.00 0.00 95 GLN A C 18
ATOM 26377 O O . GLN A 1 95 ? -2.436 -9.079 -8.776 1.00 0.00 95 GLN A O 18
ATOM 26391 N N . VAL A 1 96 ? -4.509 -9.799 -8.278 1.00 0.00 96 VAL A N 18
ATOM 26392 C CA . VAL A 1 96 ? -4.135 -11.209 -8.266 1.00 0.00 96 VAL A CA 18
ATOM 26393 C C . VAL A 1 96 ? -4.760 -11.953 -9.440 1.00 0.00 96 VAL A C 18
ATOM 26394 O O . VAL A 1 96 ? -5.920 -11.728 -9.785 1.00 0.00 96 VAL A O 18
ATOM 26407 N N . ALA A 1 97 ? -3.983 -12.842 -10.051 1.00 0.00 97 ALA A N 18
ATOM 26408 C CA . ALA A 1 97 ? -4.461 -13.622 -11.186 1.00 0.00 97 ALA A CA 18
ATOM 26409 C C . ALA A 1 97 ? -4.575 -15.100 -10.827 1.00 0.00 97 ALA A C 18
ATOM 26410 O O . ALA A 1 97 ? -4.082 -15.536 -9.787 1.00 0.00 97 ALA A O 18
ATOM 26417 N N . GLY A 1 98 ? -5.228 -15.867 -11.694 1.00 0.00 98 GLY A N 18
ATOM 26418 C CA . GLY A 1 98 ? -5.395 -17.288 -11.450 1.00 0.00 98 GLY A CA 18
ATOM 26419 C C . GLY A 1 98 ? -5.847 -17.583 -10.033 1.00 0.00 98 GLY A C 18
ATOM 26420 O O . GLY A 1 98 ? -6.444 -16.732 -9.376 1.00 0.00 98 GLY A O 18
ATOM 26424 N N . GLN A 1 99 ? -5.562 -18.794 -9.564 1.00 0.00 99 GLN A N 18
ATOM 26425 C CA . GLN A 1 99 ? -5.946 -19.199 -8.217 1.00 0.00 99 GLN A CA 18
ATOM 26426 C C . GLN A 1 99 ? -5.045 -20.320 -7.708 1.00 0.00 99 GLN A C 18
ATOM 26427 O O . GLN A 1 99 ? -4.507 -21.101 -8.493 1.00 0.00 99 GLN A O 18
ATOM 26441 N N . CYS A 1 100 ? -4.885 -20.391 -6.392 1.00 0.00 100 CYS A N 18
ATOM 26442 C CA . CYS A 1 100 ? -4.047 -21.416 -5.778 1.00 0.00 100 CYS A CA 18
ATOM 26443 C C . CYS A 1 100 ? -4.540 -22.812 -6.144 1.00 0.00 100 CYS A C 18
ATOM 26444 O O . CYS A 1 100 ? -5.743 -23.071 -6.168 1.00 0.00 100 CYS A O 18
ATOM 26452 N N . PHE A 1 101 ? -3.602 -23.709 -6.430 1.00 0.00 101 PHE A N 18
ATOM 26453 C CA . PHE A 1 101 ? -3.940 -25.079 -6.798 1.00 0.00 101 PHE A CA 18
ATOM 26454 C C . PHE A 1 101 ? -2.978 -26.070 -6.150 1.00 0.00 101 PHE A C 18
ATOM 26455 O O . PHE A 1 101 ? -1.774 -25.827 -6.080 1.00 0.00 101 PHE A O 18
ATOM 26472 N N . GLY A 1 102 ? -3.520 -27.188 -5.676 1.00 0.00 102 GLY A N 18
ATOM 26473 C CA . GLY A 1 102 ? -2.696 -28.199 -5.039 1.00 0.00 102 GLY A CA 18
ATOM 26474 C C . GLY A 1 102 ? -1.518 -28.612 -5.897 1.00 0.00 102 GLY A C 18
ATOM 26475 O O . GLY A 1 102 ? -1.119 -29.777 -5.897 1.00 0.00 102 GLY A O 18
ATOM 26479 N N . GLY A 1 1 ? 16.393 36.283 -0.540 1.00 0.00 1 GLY A N 19
ATOM 26480 C CA . GLY A 1 1 ? 15.862 35.314 0.402 1.00 0.00 1 GLY A CA 19
ATOM 26481 C C . GLY A 1 1 ? 14.463 35.665 0.867 1.00 0.00 1 GLY A C 19
ATOM 26482 O O . GLY A 1 1 ? 14.158 36.831 1.116 1.00 0.00 1 GLY A O 19
ATOM 26486 N N . SER A 1 2 ? 13.608 34.653 0.982 1.00 0.00 2 SER A N 19
ATOM 26487 C CA . SER A 1 2 ? 12.232 34.861 1.415 1.00 0.00 2 SER A CA 19
ATOM 26488 C C . SER A 1 2 ? 11.540 33.528 1.683 1.00 0.00 2 SER A C 19
ATOM 26489 O O . SER A 1 2 ? 11.729 32.558 0.949 1.00 0.00 2 SER A O 19
ATOM 26497 N N . SER A 1 3 ? 10.737 33.488 2.742 1.00 0.00 3 SER A N 19
ATOM 26498 C CA . SER A 1 3 ? 10.019 32.273 3.111 1.00 0.00 3 SER A CA 19
ATOM 26499 C C . SER A 1 3 ? 8.543 32.570 3.363 1.00 0.00 3 SER A C 19
ATOM 26500 O O . SER A 1 3 ? 8.199 33.368 4.233 1.00 0.00 3 SER A O 19
ATOM 26508 N N . GLY A 1 4 ? 7.675 31.920 2.594 1.00 0.00 4 GLY A N 19
ATOM 26509 C CA . GLY A 1 4 ? 6.247 32.126 2.748 1.00 0.00 4 GLY A CA 19
ATOM 26510 C C . GLY A 1 4 ? 5.491 30.827 2.946 1.00 0.00 4 GLY A C 19
ATOM 26511 O O . GLY A 1 4 ? 5.738 30.098 3.906 1.00 0.00 4 GLY A O 19
ATOM 26515 N N . SER A 1 5 ? 4.567 30.538 2.036 1.00 0.00 5 SER A N 19
ATOM 26516 C CA . SER A 1 5 ? 3.768 29.321 2.117 1.00 0.00 5 SER A CA 19
ATOM 26517 C C . SER A 1 5 ? 4.626 28.089 1.843 1.00 0.00 5 SER A C 19
ATOM 26518 O O . SER A 1 5 ? 4.678 27.594 0.717 1.00 0.00 5 SER A O 19
ATOM 26526 N N . SER A 1 6 ? 5.297 27.600 2.881 1.00 0.00 6 SER A N 19
ATOM 26527 C CA . SER A 1 6 ? 6.156 26.429 2.752 1.00 0.00 6 SER A CA 19
ATOM 26528 C C . SER A 1 6 ? 5.441 25.174 3.243 1.00 0.00 6 SER A C 19
ATOM 26529 O O . SER A 1 6 ? 4.405 25.254 3.901 1.00 0.00 6 SER A O 19
ATOM 26537 N N . GLY A 1 7 ? 6.003 24.014 2.918 1.00 0.00 7 GLY A N 19
ATOM 26538 C CA . GLY A 1 7 ? 5.406 22.758 3.333 1.00 0.00 7 GLY A CA 19
ATOM 26539 C C . GLY A 1 7 ? 6.440 21.748 3.791 1.00 0.00 7 GLY A C 19
ATOM 26540 O O . GLY A 1 7 ? 7.566 22.112 4.131 1.00 0.00 7 GLY A O 19
ATOM 26544 N N . LYS A 1 8 ? 6.058 20.476 3.801 1.00 0.00 8 LYS A N 19
ATOM 26545 C CA . LYS A 1 8 ? 6.959 19.409 4.221 1.00 0.00 8 LYS A CA 19
ATOM 26546 C C . LYS A 1 8 ? 6.831 18.196 3.304 1.00 0.00 8 LYS A C 19
ATOM 26547 O O . LYS A 1 8 ? 5.739 17.873 2.835 1.00 0.00 8 LYS A O 19
ATOM 26566 N N . VAL A 1 9 ? 7.952 17.528 3.054 1.00 0.00 9 VAL A N 19
ATOM 26567 C CA . VAL A 1 9 ? 7.964 16.349 2.196 1.00 0.00 9 VAL A CA 19
ATOM 26568 C C . VAL A 1 9 ? 8.285 15.091 2.995 1.00 0.00 9 VAL A C 19
ATOM 26569 O O . VAL A 1 9 ? 9.241 15.062 3.771 1.00 0.00 9 VAL A O 19
ATOM 26582 N N . VAL A 1 10 ? 7.480 14.051 2.801 1.00 0.00 10 VAL A N 19
ATOM 26583 C CA . VAL A 1 10 ? 7.679 12.789 3.502 1.00 0.00 10 VAL A CA 19
ATOM 26584 C C . VAL A 1 10 ? 8.225 11.719 2.563 1.00 0.00 10 VAL A C 19
ATOM 26585 O O . VAL A 1 10 ? 8.983 10.842 2.978 1.00 0.00 10 VAL A O 19
ATOM 26598 N N . PHE A 1 11 ? 7.835 11.797 1.295 1.00 0.00 11 PHE A N 19
ATOM 26599 C CA . PHE A 1 11 ? 8.285 10.835 0.296 1.00 0.00 11 PHE A CA 19
ATOM 26600 C C . PHE A 1 11 ? 9.166 11.510 -0.752 1.00 0.00 11 PHE A C 19
ATOM 26601 O O . PHE A 1 11 ? 9.456 12.702 -0.659 1.00 0.00 11 PHE A O 19
ATOM 26618 N N . ALA A 1 12 ? 9.588 10.738 -1.747 1.00 0.00 12 ALA A N 19
ATOM 26619 C CA . ALA A 1 12 ? 10.434 11.261 -2.813 1.00 0.00 12 ALA A CA 19
ATOM 26620 C C . ALA A 1 12 ? 9.679 12.274 -3.667 1.00 0.00 12 ALA A C 19
ATOM 26621 O O . ALA A 1 12 ? 8.533 12.617 -3.374 1.00 0.00 12 ALA A O 19
ATOM 26628 N N . LYS A 1 13 ? 10.327 12.750 -4.724 1.00 0.00 13 LYS A N 19
ATOM 26629 C CA . LYS A 1 13 ? 9.718 13.724 -5.622 1.00 0.00 13 LYS A CA 19
ATOM 26630 C C . LYS A 1 13 ? 9.552 13.143 -7.023 1.00 0.00 13 LYS A C 19
ATOM 26631 O O . LYS A 1 13 ? 8.609 13.482 -7.736 1.00 0.00 13 LYS A O 19
ATOM 26650 N N . GLU A 1 14 ? 10.474 12.267 -7.408 1.00 0.00 14 GLU A N 19
ATOM 26651 C CA . GLU A 1 14 ? 10.429 11.640 -8.724 1.00 0.00 14 GLU A CA 19
ATOM 26652 C C . GLU A 1 14 ? 9.625 10.343 -8.681 1.00 0.00 14 GLU A C 19
ATOM 26653 O O . GLU A 1 14 ? 9.962 9.371 -9.356 1.00 0.00 14 GLU A O 19
ATOM 26665 N N . GLN A 1 15 ? 8.563 10.339 -7.882 1.00 0.00 15 GLN A N 19
ATOM 26666 C CA . GLN A 1 15 ? 7.713 9.161 -7.749 1.00 0.00 15 GLN A CA 19
ATOM 26667 C C . GLN A 1 15 ? 6.244 9.527 -7.937 1.00 0.00 15 GLN A C 19
ATOM 26668 O O . GLN A 1 15 ? 5.783 10.585 -7.509 1.00 0.00 15 GLN A O 19
ATOM 26682 N N . PRO A 1 16 ? 5.490 8.632 -8.593 1.00 0.00 16 PRO A N 19
ATOM 26683 C CA . PRO A 1 16 ? 4.062 8.839 -8.852 1.00 0.00 16 PRO A CA 19
ATOM 26684 C C . PRO A 1 16 ? 3.225 8.759 -7.580 1.00 0.00 16 PRO A C 19
ATOM 26685 O O . PRO A 1 16 ? 3.570 8.041 -6.643 1.00 0.00 16 PRO A O 19
ATOM 26696 N N . ALA A 1 17 ? 2.122 9.500 -7.556 1.00 0.00 17 ALA A N 19
ATOM 26697 C CA . ALA A 1 17 ? 1.234 9.511 -6.400 1.00 0.00 17 ALA A CA 19
ATOM 26698 C C . ALA A 1 17 ? 0.646 8.127 -6.147 1.00 0.00 17 ALA A C 19
ATOM 26699 O O . ALA A 1 17 ? 0.593 7.663 -5.008 1.00 0.00 17 ALA A O 19
ATOM 26706 N N . HIS A 1 18 ? 0.204 7.473 -7.216 1.00 0.00 18 HIS A N 19
ATOM 26707 C CA . HIS A 1 18 ? -0.381 6.141 -7.109 1.00 0.00 18 HIS A CA 19
ATOM 26708 C C . HIS A 1 18 ? 0.102 5.242 -8.243 1.00 0.00 18 HIS A C 19
ATOM 26709 O O . HIS A 1 18 ? 0.012 5.604 -9.417 1.00 0.00 18 HIS A O 19
ATOM 26724 N N . ARG A 1 19 ? 0.617 4.070 -7.885 1.00 0.00 19 ARG A N 19
ATOM 26725 C CA . ARG A 1 19 ? 1.117 3.121 -8.872 1.00 0.00 19 ARG A CA 19
ATOM 26726 C C . ARG A 1 19 ? 0.331 1.815 -8.817 1.00 0.00 19 ARG A C 19
ATOM 26727 O O . ARG A 1 19 ? -0.127 1.399 -7.753 1.00 0.00 19 ARG A O 19
ATOM 26748 N N . GLU A 1 20 ? 0.178 1.172 -9.971 1.00 0.00 20 GLU A N 19
ATOM 26749 C CA . GLU A 1 20 ? -0.553 -0.086 -10.053 1.00 0.00 20 GLU A CA 19
ATOM 26750 C C . GLU A 1 20 ? 0.400 -1.276 -9.986 1.00 0.00 20 GLU A C 19
ATOM 26751 O O . GLU A 1 20 ? 1.469 -1.264 -10.597 1.00 0.00 20 GLU A O 19
ATOM 26763 N N . VAL A 1 21 ? 0.006 -2.301 -9.238 1.00 0.00 21 VAL A N 19
ATOM 26764 C CA . VAL A 1 21 ? 0.824 -3.499 -9.090 1.00 0.00 21 VAL A CA 19
ATOM 26765 C C . VAL A 1 21 ? 0.006 -4.759 -9.349 1.00 0.00 21 VAL A C 19
ATOM 26766 O O . VAL A 1 21 ? -1.114 -4.895 -8.858 1.00 0.00 21 VAL A O 19
ATOM 26779 N N . GLN A 1 22 ? 0.574 -5.677 -10.124 1.00 0.00 22 GLN A N 19
ATOM 26780 C CA . GLN A 1 22 ? -0.104 -6.927 -10.449 1.00 0.00 22 GLN A CA 19
ATOM 26781 C C . GLN A 1 22 ? 0.674 -8.124 -9.912 1.00 0.00 22 GLN A C 19
ATOM 26782 O O . GLN A 1 22 ? 1.892 -8.061 -9.746 1.00 0.00 22 GLN A O 19
ATOM 26796 N N . ALA A 1 23 ? -0.038 -9.213 -9.641 1.00 0.00 23 ALA A N 19
ATOM 26797 C CA . ALA A 1 23 ? 0.586 -10.425 -9.125 1.00 0.00 23 ALA A CA 19
ATOM 26798 C C . ALA A 1 23 ? -0.262 -11.654 -9.434 1.00 0.00 23 ALA A C 19
ATOM 26799 O O . ALA A 1 23 ? -1.393 -11.536 -9.904 1.00 0.00 23 ALA A O 19
ATOM 26806 N N . GLU A 1 24 ? 0.293 -12.832 -9.167 1.00 0.00 24 GLU A N 19
ATOM 26807 C CA . GLU A 1 24 ? -0.414 -14.083 -9.419 1.00 0.00 24 GLU A CA 19
ATOM 26808 C C . GLU A 1 24 ? -0.854 -14.732 -8.110 1.00 0.00 24 GLU A C 19
ATOM 26809 O O . GLU A 1 24 ? -0.259 -14.499 -7.059 1.00 0.00 24 GLU A O 19
ATOM 26821 N N . ALA A 1 25 ? -1.902 -15.546 -8.184 1.00 0.00 25 ALA A N 19
ATOM 26822 C CA . ALA A 1 25 ? -2.421 -16.230 -7.006 1.00 0.00 25 ALA A CA 19
ATOM 26823 C C . ALA A 1 25 ? -1.373 -17.160 -6.404 1.00 0.00 25 ALA A C 19
ATOM 26824 O O . ALA A 1 25 ? -0.868 -18.059 -7.076 1.00 0.00 25 ALA A O 19
ATOM 26831 N N . GLY A 1 26 ? -1.051 -16.938 -5.134 1.00 0.00 26 GLY A N 19
ATOM 26832 C CA . GLY A 1 26 ? -0.064 -17.763 -4.463 1.00 0.00 26 GLY A CA 19
ATOM 26833 C C . GLY A 1 26 ? 1.337 -17.195 -4.571 1.00 0.00 26 GLY A C 19
ATOM 26834 O O . GLY A 1 26 ? 2.256 -17.658 -3.896 1.00 0.00 26 GLY A O 19
ATOM 26838 N N . ALA A 1 27 ? 1.502 -16.189 -5.424 1.00 0.00 27 ALA A N 19
ATOM 26839 C CA . ALA A 1 27 ? 2.801 -15.557 -5.617 1.00 0.00 27 ALA A CA 19
ATOM 26840 C C . ALA A 1 27 ? 3.106 -14.574 -4.492 1.00 0.00 27 ALA A C 19
ATOM 26841 O O . ALA A 1 27 ? 2.251 -14.291 -3.653 1.00 0.00 27 ALA A O 19
ATOM 26848 N N . SER A 1 28 ? 4.331 -14.056 -4.481 1.00 0.00 28 SER A N 19
ATOM 26849 C CA . SER A 1 28 ? 4.750 -13.108 -3.455 1.00 0.00 28 SER A CA 19
ATOM 26850 C C . SER A 1 28 ? 4.911 -11.709 -4.043 1.00 0.00 28 SER A C 19
ATOM 26851 O O . SER A 1 28 ? 5.937 -11.391 -4.643 1.00 0.00 28 SER A O 19
ATOM 26859 N N . ALA A 1 29 ? 3.890 -10.878 -3.865 1.00 0.00 29 ALA A N 19
ATOM 26860 C CA . ALA A 1 29 ? 3.918 -9.512 -4.374 1.00 0.00 29 ALA A CA 19
ATOM 26861 C C . ALA A 1 29 ? 4.946 -8.669 -3.628 1.00 0.00 29 ALA A C 19
ATOM 26862 O O . ALA A 1 29 ? 5.437 -9.062 -2.570 1.00 0.00 29 ALA A O 19
ATOM 26869 N N . THR A 1 30 ? 5.268 -7.506 -4.186 1.00 0.00 30 THR A N 19
ATOM 26870 C CA . THR A 1 30 ? 6.239 -6.607 -3.575 1.00 0.00 30 THR A CA 19
ATOM 26871 C C . THR A 1 30 ? 5.963 -5.158 -3.957 1.00 0.00 30 THR A C 19
ATOM 26872 O O . THR A 1 30 ? 6.218 -4.745 -5.089 1.00 0.00 30 THR A O 19
ATOM 26883 N N . LEU A 1 31 ? 5.443 -4.389 -3.008 1.00 0.00 31 LEU A N 19
ATOM 26884 C CA . LEU A 1 31 ? 5.133 -2.983 -3.245 1.00 0.00 31 LEU A CA 19
ATOM 26885 C C . LEU A 1 31 ? 6.255 -2.085 -2.733 1.00 0.00 31 LEU A C 19
ATOM 26886 O O . LEU A 1 31 ? 6.307 -1.754 -1.549 1.00 0.00 31 LEU A O 19
ATOM 26902 N N . SER A 1 32 ? 7.149 -1.691 -3.634 1.00 0.00 32 SER A N 19
ATOM 26903 C CA . SER A 1 32 ? 8.271 -0.832 -3.274 1.00 0.00 32 SER A CA 19
ATOM 26904 C C . SER A 1 32 ? 7.901 0.639 -3.433 1.00 0.00 32 SER A C 19
ATOM 26905 O O . SER A 1 32 ? 7.081 0.997 -4.280 1.00 0.00 32 SER A O 19
ATOM 26913 N N . CYS A 1 33 ? 8.512 1.488 -2.613 1.00 0.00 33 CYS A N 19
ATOM 26914 C CA . CYS A 1 33 ? 8.247 2.922 -2.662 1.00 0.00 33 CYS A CA 19
ATOM 26915 C C . CYS A 1 33 ? 9.378 3.706 -2.005 1.00 0.00 33 CYS A C 19
ATOM 26916 O O . CYS A 1 33 ? 9.779 3.410 -0.879 1.00 0.00 33 CYS A O 19
ATOM 26924 N N . GLU A 1 34 ? 9.890 4.705 -2.716 1.00 0.00 34 GLU A N 19
ATOM 26925 C CA . GLU A 1 34 ? 10.977 5.530 -2.202 1.00 0.00 34 GLU A CA 19
ATOM 26926 C C . GLU A 1 34 ? 10.458 6.544 -1.187 1.00 0.00 34 GLU A C 19
ATOM 26927 O O . GLU A 1 34 ? 9.255 6.795 -1.102 1.00 0.00 34 GLU A O 19
ATOM 26939 N N . VAL A 1 35 ? 11.373 7.123 -0.416 1.00 0.00 35 VAL A N 19
ATOM 26940 C CA . VAL A 1 35 ? 11.009 8.110 0.594 1.00 0.00 35 VAL A CA 19
ATOM 26941 C C . VAL A 1 35 ? 11.984 9.282 0.593 1.00 0.00 35 VAL A C 19
ATOM 26942 O O . VAL A 1 35 ? 12.985 9.270 -0.123 1.00 0.00 35 VAL A O 19
ATOM 26955 N N . ALA A 1 36 ? 11.685 10.293 1.402 1.00 0.00 36 ALA A N 19
ATOM 26956 C CA . ALA A 1 36 ? 12.537 11.472 1.497 1.00 0.00 36 ALA A CA 19
ATOM 26957 C C . ALA A 1 36 ? 13.574 11.313 2.603 1.00 0.00 36 ALA A C 19
ATOM 26958 O O . ALA A 1 36 ? 14.640 11.926 2.558 1.00 0.00 36 ALA A O 19
ATOM 26965 N N . GLN A 1 37 ? 13.254 10.486 3.593 1.00 0.00 37 GLN A N 19
ATOM 26966 C CA . GLN A 1 37 ? 14.159 10.248 4.712 1.00 0.00 37 GLN A CA 19
ATOM 26967 C C . GLN A 1 37 ? 13.983 8.838 5.264 1.00 0.00 37 GLN A C 19
ATOM 26968 O O . GLN A 1 37 ? 12.884 8.448 5.659 1.00 0.00 37 GLN A O 19
ATOM 26982 N N . ALA A 1 38 ? 15.072 8.076 5.287 1.00 0.00 38 ALA A N 19
ATOM 26983 C CA . ALA A 1 38 ? 15.037 6.709 5.792 1.00 0.00 38 ALA A CA 19
ATOM 26984 C C . ALA A 1 38 ? 14.613 6.676 7.256 1.00 0.00 38 ALA A C 19
ATOM 26985 O O . ALA A 1 38 ? 13.794 5.847 7.655 1.00 0.00 38 ALA A O 19
ATOM 26992 N N . GLN A 1 39 ? 15.175 7.580 8.052 1.00 0.00 39 GLN A N 19
ATOM 26993 C CA . GLN A 1 39 ? 14.854 7.652 9.472 1.00 0.00 39 GLN A CA 19
ATOM 26994 C C . GLN A 1 39 ? 13.346 7.719 9.687 1.00 0.00 39 GLN A C 19
ATOM 26995 O O . GLN A 1 39 ? 12.837 7.309 10.731 1.00 0.00 39 GLN A O 19
ATOM 27009 N N . THR A 1 40 ? 12.633 8.239 8.692 1.00 0.00 40 THR A N 19
ATOM 27010 C CA . THR A 1 40 ? 11.183 8.362 8.773 1.00 0.00 40 THR A CA 19
ATOM 27011 C C . THR A 1 40 ? 10.515 6.992 8.777 1.00 0.00 40 THR A C 19
ATOM 27012 O O . THR A 1 40 ? 11.001 6.053 8.146 1.00 0.00 40 THR A O 19
ATOM 27023 N N . GLU A 1 41 ? 9.399 6.885 9.490 1.00 0.00 41 GLU A N 19
ATOM 27024 C CA . GLU A 1 41 ? 8.665 5.627 9.575 1.00 0.00 41 GLU A CA 19
ATOM 27025 C C . GLU A 1 41 ? 7.440 5.650 8.665 1.00 0.00 41 GLU A C 19
ATOM 27026 O O . GLU A 1 41 ? 6.993 6.713 8.233 1.00 0.00 41 GLU A O 19
ATOM 27038 N N . VAL A 1 42 ? 6.901 4.469 8.378 1.00 0.00 42 VAL A N 19
ATOM 27039 C CA . VAL A 1 42 ? 5.728 4.353 7.520 1.00 0.00 42 VAL A CA 19
ATOM 27040 C C . VAL A 1 42 ? 4.752 3.315 8.063 1.00 0.00 42 VAL A C 19
ATOM 27041 O O . VAL A 1 42 ? 5.056 2.598 9.017 1.00 0.00 42 VAL A O 19
ATOM 27054 N N . THR A 1 43 ? 3.576 3.239 7.448 1.00 0.00 43 THR A N 19
ATOM 27055 C CA . THR A 1 43 ? 2.553 2.289 7.869 1.00 0.00 43 THR A CA 19
ATOM 27056 C C . THR A 1 43 ? 1.556 2.021 6.747 1.00 0.00 43 THR A C 19
ATOM 27057 O O . THR A 1 43 ? 0.724 2.870 6.429 1.00 0.00 43 THR A O 19
ATOM 27068 N N . TRP A 1 44 ? 1.647 0.837 6.153 1.00 0.00 44 TRP A N 19
ATOM 27069 C CA . TRP A 1 44 ? 0.751 0.457 5.066 1.00 0.00 44 TRP A CA 19
ATOM 27070 C C . TRP A 1 44 ? -0.690 0.367 5.555 1.00 0.00 44 TRP A C 19
ATOM 27071 O O . TRP A 1 44 ? -0.941 0.160 6.743 1.00 0.00 44 TRP A O 19
ATOM 27092 N N . TYR A 1 45 ? -1.634 0.522 4.633 1.00 0.00 45 TYR A N 19
ATOM 27093 C CA . TYR A 1 45 ? -3.051 0.460 4.972 1.00 0.00 45 TYR A CA 19
ATOM 27094 C C . TYR A 1 45 ? -3.859 -0.139 3.825 1.00 0.00 45 TYR A C 19
ATOM 27095 O O . TYR A 1 45 ? -3.904 0.413 2.726 1.00 0.00 45 TYR A O 19
ATOM 27113 N N . LYS A 1 46 ? -4.498 -1.274 4.090 1.00 0.00 46 LYS A N 19
ATOM 27114 C CA . LYS A 1 46 ? -5.307 -1.950 3.083 1.00 0.00 46 LYS A CA 19
ATOM 27115 C C . LYS A 1 46 ? -6.791 -1.676 3.304 1.00 0.00 46 LYS A C 19
ATOM 27116 O O . LYS A 1 46 ? -7.349 -2.027 4.344 1.00 0.00 46 LYS A O 19
ATOM 27135 N N . ASP A 1 47 ? -7.425 -1.049 2.320 1.00 0.00 47 ASP A N 19
ATOM 27136 C CA . ASP A 1 47 ? -8.846 -0.730 2.406 1.00 0.00 47 ASP A CA 19
ATOM 27137 C C . ASP A 1 47 ? -9.173 -0.062 3.738 1.00 0.00 47 ASP A C 19
ATOM 27138 O O . ASP A 1 47 ? -10.173 -0.384 4.377 1.00 0.00 47 ASP A O 19
ATOM 27147 N N . GLY A 1 48 ? -8.321 0.872 4.151 1.00 0.00 48 GLY A N 19
ATOM 27148 C CA . GLY A 1 48 ? -8.536 1.570 5.404 1.00 0.00 48 GLY A CA 19
ATOM 27149 C C . GLY A 1 48 ? -8.360 0.667 6.609 1.00 0.00 48 GLY A C 19
ATOM 27150 O O . GLY A 1 48 ? -9.093 0.779 7.591 1.00 0.00 48 GLY A O 19
ATOM 27154 N N . LYS A 1 49 ? -7.386 -0.234 6.534 1.00 0.00 49 LYS A N 19
ATOM 27155 C CA . LYS A 1 49 ? -7.115 -1.162 7.625 1.00 0.00 49 LYS A CA 19
ATOM 27156 C C . LYS A 1 49 ? -5.618 -1.258 7.898 1.00 0.00 49 LYS A C 19
ATOM 27157 O O . LYS A 1 49 ? -4.830 -1.559 7.001 1.00 0.00 49 LYS A O 19
ATOM 27176 N N . LYS A 1 50 ? -5.231 -1.002 9.143 1.00 0.00 50 LYS A N 19
ATOM 27177 C CA . LYS A 1 50 ? -3.828 -1.063 9.537 1.00 0.00 50 LYS A CA 19
ATOM 27178 C C . LYS A 1 50 ? -3.234 -2.433 9.226 1.00 0.00 50 LYS A C 19
ATOM 27179 O O . LYS A 1 50 ? -3.605 -3.435 9.839 1.00 0.00 50 LYS A O 19
ATOM 27198 N N . LEU A 1 51 ? -2.310 -2.470 8.272 1.00 0.00 51 LEU A N 19
ATOM 27199 C CA . LEU A 1 51 ? -1.664 -3.718 7.881 1.00 0.00 51 LEU A CA 19
ATOM 27200 C C . LEU A 1 51 ? -0.622 -4.138 8.912 1.00 0.00 51 LEU A C 19
ATOM 27201 O O . LEU A 1 51 ? 0.050 -3.296 9.509 1.00 0.00 51 LEU A O 19
ATOM 27217 N N . SER A 1 52 ? -0.490 -5.445 9.115 1.00 0.00 52 SER A N 19
ATOM 27218 C CA . SER A 1 52 ? 0.469 -5.976 10.076 1.00 0.00 52 SER A CA 19
ATOM 27219 C C . SER A 1 52 ? 1.502 -6.859 9.380 1.00 0.00 52 SER A C 19
ATOM 27220 O O . SER A 1 52 ? 1.196 -7.533 8.397 1.00 0.00 52 SER A O 19
ATOM 27228 N N . SER A 1 53 ? 2.726 -6.848 9.899 1.00 0.00 53 SER A N 19
ATOM 27229 C CA . SER A 1 53 ? 3.805 -7.643 9.327 1.00 0.00 53 SER A CA 19
ATOM 27230 C C . SER A 1 53 ? 3.767 -9.073 9.857 1.00 0.00 53 SER A C 19
ATOM 27231 O O . SER A 1 53 ? 4.419 -9.397 10.849 1.00 0.00 53 SER A O 19
ATOM 27239 N N . SER A 1 54 ? 2.996 -9.925 9.188 1.00 0.00 54 SER A N 19
ATOM 27240 C CA . SER A 1 54 ? 2.868 -11.320 9.594 1.00 0.00 54 SER A CA 19
ATOM 27241 C C . SER A 1 54 ? 3.525 -12.245 8.573 1.00 0.00 54 SER A C 19
ATOM 27242 O O . SER A 1 54 ? 3.920 -11.812 7.491 1.00 0.00 54 SER A O 19
ATOM 27250 N N . SER A 1 55 ? 3.638 -13.521 8.927 1.00 0.00 55 SER A N 19
ATOM 27251 C CA . SER A 1 55 ? 4.250 -14.508 8.044 1.00 0.00 55 SER A CA 19
ATOM 27252 C C . SER A 1 55 ? 3.843 -14.266 6.594 1.00 0.00 55 SER A C 19
ATOM 27253 O O . SER A 1 55 ? 4.595 -14.567 5.667 1.00 0.00 55 SER A O 19
ATOM 27261 N N . LYS A 1 56 ? 2.647 -13.718 6.405 1.00 0.00 56 LYS A N 19
ATOM 27262 C CA . LYS A 1 56 ? 2.138 -13.433 5.068 1.00 0.00 56 LYS A CA 19
ATOM 27263 C C . LYS A 1 56 ? 2.717 -12.128 4.533 1.00 0.00 56 LYS A C 19
ATOM 27264 O O . LYS A 1 56 ? 3.424 -12.117 3.525 1.00 0.00 56 LYS A O 19
ATOM 27283 N N . VAL A 1 57 ? 2.415 -11.027 5.215 1.00 0.00 57 VAL A N 19
ATOM 27284 C CA . VAL A 1 57 ? 2.908 -9.716 4.809 1.00 0.00 57 VAL A CA 19
ATOM 27285 C C . VAL A 1 57 ? 4.049 -9.256 5.708 1.00 0.00 57 VAL A C 19
ATOM 27286 O O . VAL A 1 57 ? 3.993 -9.410 6.928 1.00 0.00 57 VAL A O 19
ATOM 27299 N N . ARG A 1 58 ? 5.085 -8.689 5.097 1.00 0.00 58 ARG A N 19
ATOM 27300 C CA . ARG A 1 58 ? 6.241 -8.207 5.843 1.00 0.00 58 ARG A CA 19
ATOM 27301 C C . ARG A 1 58 ? 6.634 -6.804 5.388 1.00 0.00 58 ARG A C 19
ATOM 27302 O O . ARG A 1 58 ? 6.814 -6.554 4.197 1.00 0.00 58 ARG A O 19
ATOM 27323 N N . VAL A 1 59 ? 6.764 -5.892 6.346 1.00 0.00 59 VAL A N 19
ATOM 27324 C CA . VAL A 1 59 ? 7.135 -4.514 6.045 1.00 0.00 59 VAL A CA 19
ATOM 27325 C C . VAL A 1 59 ? 8.648 -4.331 6.091 1.00 0.00 59 VAL A C 19
ATOM 27326 O O . VAL A 1 59 ? 9.233 -4.185 7.164 1.00 0.00 59 VAL A O 19
ATOM 27339 N N . GLU A 1 60 ? 9.276 -4.338 4.919 1.00 0.00 60 GLU A N 19
ATOM 27340 C CA . GLU A 1 60 ? 10.721 -4.172 4.827 1.00 0.00 60 GLU A CA 19
ATOM 27341 C C . GLU A 1 60 ? 11.089 -2.706 4.621 1.00 0.00 60 GLU A C 19
ATOM 27342 O O . GLU A 1 60 ? 10.421 -1.986 3.879 1.00 0.00 60 GLU A O 19
ATOM 27354 N N . ALA A 1 61 ? 12.155 -2.271 5.284 1.00 0.00 61 ALA A N 19
ATOM 27355 C CA . ALA A 1 61 ? 12.613 -0.891 5.174 1.00 0.00 61 ALA A CA 19
ATOM 27356 C C . ALA A 1 61 ? 14.112 -0.830 4.901 1.00 0.00 61 ALA A C 19
ATOM 27357 O O . ALA A 1 61 ? 14.923 -0.841 5.827 1.00 0.00 61 ALA A O 19
ATOM 27364 N N . VAL A 1 62 ? 14.475 -0.767 3.624 1.00 0.00 62 VAL A N 19
ATOM 27365 C CA . VAL A 1 62 ? 15.877 -0.704 3.229 1.00 0.00 62 VAL A CA 19
ATOM 27366 C C . VAL A 1 62 ? 16.273 0.713 2.830 1.00 0.00 62 VAL A C 19
ATOM 27367 O O . VAL A 1 62 ? 15.477 1.645 2.939 1.00 0.00 62 VAL A O 19
ATOM 27380 N N . GLY A 1 63 ? 17.509 0.868 2.367 1.00 0.00 63 GLY A N 19
ATOM 27381 C CA . GLY A 1 63 ? 17.990 2.175 1.958 1.00 0.00 63 GLY A CA 19
ATOM 27382 C C . GLY A 1 63 ? 16.899 3.025 1.336 1.00 0.00 63 GLY A C 19
ATOM 27383 O O . GLY A 1 63 ? 16.554 2.845 0.167 1.00 0.00 63 GLY A O 19
ATOM 27387 N N . CYS A 1 64 ? 16.356 3.952 2.117 1.00 0.00 64 CYS A N 19
ATOM 27388 C CA . CYS A 1 64 ? 15.296 4.831 1.636 1.00 0.00 64 CYS A CA 19
ATOM 27389 C C . CYS A 1 64 ? 14.388 4.101 0.652 1.00 0.00 64 CYS A C 19
ATOM 27390 O O . CYS A 1 64 ? 14.149 4.575 -0.459 1.00 0.00 64 CYS A O 19
ATOM 27398 N N . THR A 1 65 ? 13.885 2.942 1.066 1.00 0.00 65 THR A N 19
ATOM 27399 C CA . THR A 1 65 ? 13.006 2.144 0.221 1.00 0.00 65 THR A CA 19
ATOM 27400 C C . THR A 1 65 ? 12.142 1.207 1.056 1.00 0.00 65 THR A C 19
ATOM 27401 O O . THR A 1 65 ? 12.644 0.262 1.665 1.00 0.00 65 THR A O 19
ATOM 27412 N N . ARG A 1 66 ? 10.840 1.475 1.081 1.00 0.00 66 ARG A N 19
ATOM 27413 C CA . ARG A 1 66 ? 9.906 0.655 1.842 1.00 0.00 66 ARG A CA 19
ATOM 27414 C C . ARG A 1 66 ? 9.153 -0.305 0.926 1.00 0.00 66 ARG A C 19
ATOM 27415 O O . ARG A 1 66 ? 8.296 0.111 0.145 1.00 0.00 66 ARG A O 19
ATOM 27436 N N . ARG A 1 67 ? 9.478 -1.590 1.027 1.00 0.00 67 ARG A N 19
ATOM 27437 C CA . ARG A 1 67 ? 8.833 -2.608 0.206 1.00 0.00 67 ARG A CA 19
ATOM 27438 C C . ARG A 1 67 ? 7.938 -3.504 1.056 1.00 0.00 67 ARG A C 19
ATOM 27439 O O . ARG A 1 67 ? 8.249 -3.795 2.212 1.00 0.00 67 ARG A O 19
ATOM 27460 N N . LEU A 1 68 ? 6.824 -3.939 0.476 1.00 0.00 68 LEU A N 19
ATOM 27461 C CA . LEU A 1 68 ? 5.883 -4.803 1.180 1.00 0.00 68 LEU A CA 19
ATOM 27462 C C . LEU A 1 68 ? 5.741 -6.146 0.472 1.00 0.00 68 LEU A C 19
ATOM 27463 O O . LEU A 1 68 ? 5.139 -6.236 -0.598 1.00 0.00 68 LEU A O 19
ATOM 27479 N N . VAL A 1 69 ? 6.300 -7.190 1.076 1.00 0.00 69 VAL A N 19
ATOM 27480 C CA . VAL A 1 69 ? 6.234 -8.530 0.505 1.00 0.00 69 VAL A CA 19
ATOM 27481 C C . VAL A 1 69 ? 4.990 -9.270 0.985 1.00 0.00 69 VAL A C 19
ATOM 27482 O O . VAL A 1 69 ? 4.860 -9.587 2.167 1.00 0.00 69 VAL A O 19
ATOM 27495 N N . VAL A 1 70 ? 4.077 -9.544 0.058 1.00 0.00 70 VAL A N 19
ATOM 27496 C CA . VAL A 1 70 ? 2.844 -10.250 0.385 1.00 0.00 70 VAL A CA 19
ATOM 27497 C C . VAL A 1 70 ? 2.888 -11.691 -0.110 1.00 0.00 70 VAL A C 19
ATOM 27498 O O . VAL A 1 70 ? 2.601 -11.967 -1.274 1.00 0.00 70 VAL A O 19
ATOM 27511 N N . GLN A 1 71 ? 3.248 -12.607 0.784 1.00 0.00 71 GLN A N 19
ATOM 27512 C CA . GLN A 1 71 ? 3.329 -14.021 0.438 1.00 0.00 71 GLN A CA 19
ATOM 27513 C C . GLN A 1 71 ? 1.940 -14.604 0.201 1.00 0.00 71 GLN A C 19
ATOM 27514 O O . GLN A 1 71 ? 1.000 -14.311 0.940 1.00 0.00 71 GLN A O 19
ATOM 27528 N N . GLN A 1 72 ? 1.819 -15.430 -0.833 1.00 0.00 72 GLN A N 19
ATOM 27529 C CA . GLN A 1 72 ? 0.543 -16.053 -1.166 1.00 0.00 72 GLN A CA 19
ATOM 27530 C C . GLN A 1 72 ? -0.508 -14.999 -1.495 1.00 0.00 72 GLN A C 19
ATOM 27531 O O . GLN A 1 72 ? -1.648 -15.081 -1.037 1.00 0.00 72 GLN A O 19
ATOM 27545 N N . ALA A 1 73 ? -0.118 -14.008 -2.290 1.00 0.00 73 ALA A N 19
ATOM 27546 C CA . ALA A 1 73 ? -1.027 -12.938 -2.681 1.00 0.00 73 ALA A CA 19
ATOM 27547 C C . ALA A 1 73 ? -2.322 -13.502 -3.257 1.00 0.00 73 ALA A C 19
ATOM 27548 O O . ALA A 1 73 ? -2.376 -13.893 -4.422 1.00 0.00 73 ALA A O 19
ATOM 27555 N N . GLY A 1 74 ? -3.364 -13.541 -2.432 1.00 0.00 74 GLY A N 19
ATOM 27556 C CA . GLY A 1 74 ? -4.644 -14.059 -2.878 1.00 0.00 74 GLY A CA 19
ATOM 27557 C C . GLY A 1 74 ? -5.724 -12.995 -2.902 1.00 0.00 74 GLY A C 19
ATOM 27558 O O . GLY A 1 74 ? -5.489 -11.856 -2.500 1.00 0.00 74 GLY A O 19
ATOM 27562 N N . GLN A 1 75 ? -6.909 -13.368 -3.375 1.00 0.00 75 GLN A N 19
ATOM 27563 C CA . GLN A 1 75 ? -8.027 -12.435 -3.452 1.00 0.00 75 GLN A CA 19
ATOM 27564 C C . GLN A 1 75 ? -7.998 -11.453 -2.286 1.00 0.00 75 GLN A C 19
ATOM 27565 O O . GLN A 1 75 ? -7.785 -10.256 -2.476 1.00 0.00 75 GLN A O 19
ATOM 27579 N N . ALA A 1 76 ? -8.212 -11.967 -1.080 1.00 0.00 76 ALA A N 19
ATOM 27580 C CA . ALA A 1 76 ? -8.209 -11.135 0.117 1.00 0.00 76 ALA A CA 19
ATOM 27581 C C . ALA A 1 76 ? -7.092 -10.098 0.062 1.00 0.00 76 ALA A C 19
ATOM 27582 O O . ALA A 1 76 ? -7.338 -8.901 0.200 1.00 0.00 76 ALA A O 19
ATOM 27589 N N . GLU A 1 77 ? -5.865 -10.568 -0.141 1.00 0.00 77 GLU A N 19
ATOM 27590 C CA . GLU A 1 77 ? -4.710 -9.680 -0.212 1.00 0.00 77 GLU A CA 19
ATOM 27591 C C . GLU A 1 77 ? -4.903 -8.624 -1.297 1.00 0.00 77 GLU A C 19
ATOM 27592 O O . GLU A 1 77 ? -4.564 -7.456 -1.108 1.00 0.00 77 GLU A O 19
ATOM 27604 N N . ALA A 1 78 ? -5.448 -9.044 -2.434 1.00 0.00 78 ALA A N 19
ATOM 27605 C CA . ALA A 1 78 ? -5.688 -8.135 -3.548 1.00 0.00 78 ALA A CA 19
ATOM 27606 C C . ALA A 1 78 ? -6.629 -7.006 -3.143 1.00 0.00 78 ALA A C 19
ATOM 27607 O O . ALA A 1 78 ? -7.755 -7.248 -2.710 1.00 0.00 78 ALA A O 19
ATOM 27614 N N . GLY A 1 79 ? -6.160 -5.770 -3.286 1.00 0.00 79 GLY A N 19
ATOM 27615 C CA . GLY A 1 79 ? -6.973 -4.622 -2.930 1.00 0.00 79 GLY A CA 19
ATOM 27616 C C . GLY A 1 79 ? -6.261 -3.307 -3.181 1.00 0.00 79 GLY A C 19
ATOM 27617 O O . GLY A 1 79 ? -5.785 -3.054 -4.287 1.00 0.00 79 GLY A O 19
ATOM 27621 N N . GLU A 1 80 ? -6.191 -2.468 -2.153 1.00 0.00 80 GLU A N 19
ATOM 27622 C CA . GLU A 1 80 ? -5.534 -1.171 -2.270 1.00 0.00 80 GLU A CA 19
ATOM 27623 C C . GLU A 1 80 ? -4.655 -0.895 -1.053 1.00 0.00 80 GLU A C 19
ATOM 27624 O O . GLU A 1 80 ? -5.155 -0.682 0.052 1.00 0.00 80 GLU A O 19
ATOM 27636 N N . TYR A 1 81 ? -3.344 -0.900 -1.265 1.00 0.00 81 TYR A N 19
ATOM 27637 C CA . TYR A 1 81 ? -2.394 -0.654 -0.187 1.00 0.00 81 TYR A CA 19
ATOM 27638 C C . TYR A 1 81 ? -1.952 0.806 -0.174 1.00 0.00 81 TYR A C 19
ATOM 27639 O O . TYR A 1 81 ? -1.619 1.375 -1.214 1.00 0.00 81 TYR A O 19
ATOM 27657 N N . SER A 1 82 ? -1.950 1.407 1.012 1.00 0.00 82 SER A N 19
ATOM 27658 C CA . SER A 1 82 ? -1.552 2.801 1.162 1.00 0.00 82 SER A CA 19
ATOM 27659 C C . SER A 1 82 ? -0.436 2.940 2.193 1.00 0.00 82 SER A C 19
ATOM 27660 O O . SER A 1 82 ? -0.659 2.774 3.392 1.00 0.00 82 SER A O 19
ATOM 27668 N N . CYS A 1 83 ? 0.766 3.244 1.716 1.00 0.00 83 CYS A N 19
ATOM 27669 C CA . CYS A 1 83 ? 1.919 3.405 2.595 1.00 0.00 83 CYS A CA 19
ATOM 27670 C C . CYS A 1 83 ? 1.964 4.812 3.181 1.00 0.00 83 CYS A C 19
ATOM 27671 O O . CYS A 1 83 ? 2.485 5.737 2.559 1.00 0.00 83 CYS A O 19
ATOM 27679 N N . GLU A 1 84 ? 1.414 4.965 4.382 1.00 0.00 84 GLU A N 19
ATOM 27680 C CA . GLU A 1 84 ? 1.390 6.261 5.050 1.00 0.00 84 GLU A CA 19
ATOM 27681 C C . GLU A 1 84 ? 2.673 6.488 5.844 1.00 0.00 84 GLU A C 19
ATOM 27682 O O . GLU A 1 84 ? 3.120 5.613 6.585 1.00 0.00 84 GLU A O 19
ATOM 27694 N N . ALA A 1 85 ? 3.261 7.669 5.682 1.00 0.00 85 ALA A N 19
ATOM 27695 C CA . ALA A 1 85 ? 4.492 8.012 6.384 1.00 0.00 85 ALA A CA 19
ATOM 27696 C C . ALA A 1 85 ? 4.359 9.349 7.104 1.00 0.00 85 ALA A C 19
ATOM 27697 O O . ALA A 1 85 ? 5.348 9.922 7.559 1.00 0.00 85 ALA A O 19
ATOM 27704 N N . GLY A 1 86 ? 3.128 9.843 7.202 1.00 0.00 86 GLY A N 19
ATOM 27705 C CA . GLY A 1 86 ? 2.889 11.111 7.867 1.00 0.00 86 GLY A CA 19
ATOM 27706 C C . GLY A 1 86 ? 2.205 12.119 6.965 1.00 0.00 86 GLY A C 19
ATOM 27707 O O . GLY A 1 86 ? 2.866 12.860 6.239 1.00 0.00 86 GLY A O 19
ATOM 27711 N N . GLY A 1 87 ? 0.877 12.146 7.009 1.00 0.00 87 GLY A N 19
ATOM 27712 C CA . GLY A 1 87 ? 0.126 13.073 6.183 1.00 0.00 87 GLY A CA 19
ATOM 27713 C C . GLY A 1 87 ? -0.009 12.596 4.751 1.00 0.00 87 GLY A C 19
ATOM 27714 O O . GLY A 1 87 ? -1.070 12.731 4.143 1.00 0.00 87 GLY A O 19
ATOM 27718 N N . GLN A 1 88 ? 1.070 12.038 4.211 1.00 0.00 88 GLN A N 19
ATOM 27719 C CA . GLN A 1 88 ? 1.068 11.542 2.840 1.00 0.00 88 GLN A CA 19
ATOM 27720 C C . GLN A 1 88 ? 1.058 10.017 2.813 1.00 0.00 88 GLN A C 19
ATOM 27721 O O . GLN A 1 88 ? 1.440 9.368 3.787 1.00 0.00 88 GLN A O 19
ATOM 27735 N N . GLN A 1 89 ? 0.620 9.452 1.693 1.00 0.00 89 GLN A N 19
ATOM 27736 C CA . GLN A 1 89 ? 0.560 8.003 1.541 1.00 0.00 89 GLN A CA 19
ATOM 27737 C C . GLN A 1 89 ? 0.380 7.617 0.076 1.00 0.00 89 GLN A C 19
ATOM 27738 O O . GLN A 1 89 ? -0.560 8.062 -0.583 1.00 0.00 89 GLN A O 19
ATOM 27752 N N . LEU A 1 90 ? 1.287 6.787 -0.426 1.00 0.00 90 LEU A N 19
ATOM 27753 C CA . LEU A 1 90 ? 1.230 6.340 -1.814 1.00 0.00 90 LEU A CA 19
ATOM 27754 C C . LEU A 1 90 ? 0.248 5.183 -1.973 1.00 0.00 90 LEU A C 19
ATOM 27755 O O . LEU A 1 90 ? 0.136 4.326 -1.097 1.00 0.00 90 LEU A O 19
ATOM 27771 N N . SER A 1 91 ? -0.460 5.165 -3.098 1.00 0.00 91 SER A N 19
ATOM 27772 C CA . SER A 1 91 ? -1.433 4.114 -3.372 1.00 0.00 91 SER A CA 19
ATOM 27773 C C . SER A 1 91 ? -0.813 3.007 -4.218 1.00 0.00 91 SER A C 19
ATOM 27774 O O . SER A 1 91 ? -0.133 3.273 -5.209 1.00 0.00 91 SER A O 19
ATOM 27782 N N . PHE A 1 92 ? -1.054 1.762 -3.820 1.00 0.00 92 PHE A N 19
ATOM 27783 C CA . PHE A 1 92 ? -0.520 0.612 -4.540 1.00 0.00 92 PHE A CA 19
ATOM 27784 C C . PHE A 1 92 ? -1.595 -0.452 -4.741 1.00 0.00 92 PHE A C 19
ATOM 27785 O O . PHE A 1 92 ? -1.859 -1.259 -3.850 1.00 0.00 92 PHE A O 19
ATOM 27802 N N . ARG A 1 93 ? -2.212 -0.446 -5.918 1.00 0.00 93 ARG A N 19
ATOM 27803 C CA . ARG A 1 93 ? -3.260 -1.408 -6.236 1.00 0.00 93 ARG A CA 19
ATOM 27804 C C . ARG A 1 93 ? -2.664 -2.781 -6.537 1.00 0.00 93 ARG A C 19
ATOM 27805 O O . ARG A 1 93 ? -1.929 -2.950 -7.510 1.00 0.00 93 ARG A O 19
ATOM 27826 N N . LEU A 1 94 ? -2.986 -3.757 -5.696 1.00 0.00 94 LEU A N 19
ATOM 27827 C CA . LEU A 1 94 ? -2.483 -5.115 -5.871 1.00 0.00 94 LEU A CA 19
ATOM 27828 C C . LEU A 1 94 ? -3.536 -6.006 -6.521 1.00 0.00 94 LEU A C 19
ATOM 27829 O O . LEU A 1 94 ? -4.647 -6.145 -6.009 1.00 0.00 94 LEU A O 19
ATOM 27845 N N . GLN A 1 95 ? -3.178 -6.609 -7.650 1.00 0.00 95 GLN A N 19
ATOM 27846 C CA . GLN A 1 95 ? -4.093 -7.489 -8.369 1.00 0.00 95 GLN A CA 19
ATOM 27847 C C . GLN A 1 95 ? -3.563 -8.919 -8.398 1.00 0.00 95 GLN A C 19
ATOM 27848 O O . GLN A 1 95 ? -2.364 -9.144 -8.562 1.00 0.00 95 GLN A O 19
ATOM 27862 N N . VAL A 1 96 ? -4.464 -9.882 -8.237 1.00 0.00 96 VAL A N 19
ATOM 27863 C CA . VAL A 1 96 ? -4.087 -11.291 -8.246 1.00 0.00 96 VAL A CA 19
ATOM 27864 C C . VAL A 1 96 ? -4.698 -12.015 -9.440 1.00 0.00 96 VAL A C 19
ATOM 27865 O O . VAL A 1 96 ? -5.797 -11.684 -9.885 1.00 0.00 96 VAL A O 19
ATOM 27878 N N . ALA A 1 97 ? -3.978 -13.007 -9.955 1.00 0.00 97 ALA A N 19
ATOM 27879 C CA . ALA A 1 97 ? -4.450 -13.781 -11.096 1.00 0.00 97 ALA A CA 19
ATOM 27880 C C . ALA A 1 97 ? -4.618 -15.252 -10.730 1.00 0.00 97 ALA A C 19
ATOM 27881 O O . ALA A 1 97 ? -3.694 -15.884 -10.219 1.00 0.00 97 ALA A O 19
ATOM 27888 N N . GLY A 1 98 ? -5.804 -15.792 -10.995 1.00 0.00 98 GLY A N 19
ATOM 27889 C CA . GLY A 1 98 ? -6.071 -17.184 -10.687 1.00 0.00 98 GLY A CA 19
ATOM 27890 C C . GLY A 1 98 ? -6.554 -17.380 -9.263 1.00 0.00 98 GLY A C 19
ATOM 27891 O O . GLY A 1 98 ? -6.987 -16.430 -8.612 1.00 0.00 98 GLY A O 19
ATOM 27895 N N . GLN A 1 99 ? -6.482 -18.616 -8.780 1.00 0.00 99 GLN A N 19
ATOM 27896 C CA . GLN A 1 99 ? -6.918 -18.933 -7.426 1.00 0.00 99 GLN A CA 19
ATOM 27897 C C . GLN A 1 99 ? -5.728 -19.284 -6.539 1.00 0.00 99 GLN A C 19
ATOM 27898 O O . GLN A 1 99 ? -4.819 -20.002 -6.957 1.00 0.00 99 GLN A O 19
ATOM 27912 N N . CYS A 1 100 ? -5.740 -18.773 -5.313 1.00 0.00 100 CYS A N 19
ATOM 27913 C CA . CYS A 1 100 ? -4.660 -19.031 -4.366 1.00 0.00 100 CYS A CA 19
ATOM 27914 C C . CYS A 1 100 ? -4.738 -20.456 -3.829 1.00 0.00 100 CYS A C 19
ATOM 27915 O O . CYS A 1 100 ? -3.722 -21.143 -3.712 1.00 0.00 100 CYS A O 19
ATOM 27923 N N . PHE A 1 101 ? -5.949 -20.894 -3.502 1.00 0.00 101 PHE A N 19
ATOM 27924 C CA . PHE A 1 101 ? -6.159 -22.237 -2.974 1.00 0.00 101 PHE A CA 19
ATOM 27925 C C . PHE A 1 101 ? -5.901 -23.290 -4.047 1.00 0.00 101 PHE A C 19
ATOM 27926 O O . PHE A 1 101 ? -6.194 -23.079 -5.223 1.00 0.00 101 PHE A O 19
ATOM 27943 N N . GLY A 1 102 ? -5.349 -24.427 -3.633 1.00 0.00 102 GLY A N 19
ATOM 27944 C CA . GLY A 1 102 ? -5.060 -25.496 -4.570 1.00 0.00 102 GLY A CA 19
ATOM 27945 C C . GLY A 1 102 ? -3.787 -25.250 -5.356 1.00 0.00 102 GLY A C 19
ATOM 27946 O O . GLY A 1 102 ? -3.080 -26.191 -5.715 1.00 0.00 102 GLY A O 19
ATOM 27950 N N . GLY A 1 1 ? 15.233 36.407 0.865 1.00 0.00 1 GLY A N 20
ATOM 27951 C CA . GLY A 1 1 ? 15.928 35.193 1.251 1.00 0.00 1 GLY A CA 20
ATOM 27952 C C . GLY A 1 1 ? 15.122 34.344 2.213 1.00 0.00 1 GLY A C 20
ATOM 27953 O O . GLY A 1 1 ? 14.922 34.721 3.368 1.00 0.00 1 GLY A O 20
ATOM 27957 N N . SER A 1 2 ? 14.656 33.193 1.737 1.00 0.00 2 SER A N 20
ATOM 27958 C CA . SER A 1 2 ? 13.862 32.291 2.562 1.00 0.00 2 SER A CA 20
ATOM 27959 C C . SER A 1 2 ? 14.193 30.835 2.249 1.00 0.00 2 SER A C 20
ATOM 27960 O O . SER A 1 2 ? 14.829 30.535 1.238 1.00 0.00 2 SER A O 20
ATOM 27968 N N . SER A 1 3 ? 13.758 29.934 3.123 1.00 0.00 3 SER A N 20
ATOM 27969 C CA . SER A 1 3 ? 14.011 28.509 2.943 1.00 0.00 3 SER A CA 20
ATOM 27970 C C . SER A 1 3 ? 12.907 27.675 3.585 1.00 0.00 3 SER A C 20
ATOM 27971 O O . SER A 1 3 ? 12.440 27.982 4.681 1.00 0.00 3 SER A O 20
ATOM 27979 N N . GLY A 1 4 ? 12.493 26.618 2.893 1.00 0.00 4 GLY A N 20
ATOM 27980 C CA . GLY A 1 4 ? 11.447 25.756 3.410 1.00 0.00 4 GLY A CA 20
ATOM 27981 C C . GLY A 1 4 ? 10.059 26.307 3.149 1.00 0.00 4 GLY A C 20
ATOM 27982 O O . GLY A 1 4 ? 9.894 27.505 2.918 1.00 0.00 4 GLY A O 20
ATOM 27986 N N . SER A 1 5 ? 9.060 25.432 3.185 1.00 0.00 5 SER A N 20
ATOM 27987 C CA . SER A 1 5 ? 7.680 25.838 2.945 1.00 0.00 5 SER A CA 20
ATOM 27988 C C . SER A 1 5 ? 6.776 25.395 4.092 1.00 0.00 5 SER A C 20
ATOM 27989 O O . SER A 1 5 ? 7.213 24.698 5.008 1.00 0.00 5 SER A O 20
ATOM 27997 N N . SER A 1 6 ? 5.513 25.805 4.035 1.00 0.00 6 SER A N 20
ATOM 27998 C CA . SER A 1 6 ? 4.548 25.454 5.070 1.00 0.00 6 SER A CA 20
ATOM 27999 C C . SER A 1 6 ? 4.113 23.998 4.937 1.00 0.00 6 SER A C 20
ATOM 28000 O O . SER A 1 6 ? 3.250 23.526 5.675 1.00 0.00 6 SER A O 20
ATOM 28008 N N . GLY A 1 7 ? 4.719 23.290 3.988 1.00 0.00 7 GLY A N 20
ATOM 28009 C CA . GLY A 1 7 ? 4.383 21.895 3.774 1.00 0.00 7 GLY A CA 20
ATOM 28010 C C . GLY A 1 7 ? 5.541 20.966 4.081 1.00 0.00 7 GLY A C 20
ATOM 28011 O O . GLY A 1 7 ? 6.685 21.248 3.722 1.00 0.00 7 GLY A O 20
ATOM 28015 N N . LYS A 1 8 ? 5.246 19.855 4.747 1.00 0.00 8 LYS A N 20
ATOM 28016 C CA . LYS A 1 8 ? 6.270 18.880 5.103 1.00 0.00 8 LYS A CA 20
ATOM 28017 C C . LYS A 1 8 ? 6.235 17.684 4.157 1.00 0.00 8 LYS A C 20
ATOM 28018 O O . LYS A 1 8 ? 5.266 16.925 4.136 1.00 0.00 8 LYS A O 20
ATOM 28037 N N . VAL A 1 9 ? 7.299 17.521 3.376 1.00 0.00 9 VAL A N 20
ATOM 28038 C CA . VAL A 1 9 ? 7.391 16.415 2.430 1.00 0.00 9 VAL A CA 20
ATOM 28039 C C . VAL A 1 9 ? 7.974 15.172 3.093 1.00 0.00 9 VAL A C 20
ATOM 28040 O O . VAL A 1 9 ? 9.062 15.214 3.666 1.00 0.00 9 VAL A O 20
ATOM 28053 N N . VAL A 1 10 ? 7.242 14.065 3.010 1.00 0.00 10 VAL A N 20
ATOM 28054 C CA . VAL A 1 10 ? 7.687 12.809 3.600 1.00 0.00 10 VAL A CA 20
ATOM 28055 C C . VAL A 1 10 ? 8.321 11.903 2.550 1.00 0.00 10 VAL A C 20
ATOM 28056 O O . VAL A 1 10 ? 9.343 11.265 2.802 1.00 0.00 10 VAL A O 20
ATOM 28069 N N . PHE A 1 11 ? 7.708 11.852 1.372 1.00 0.00 11 PHE A N 20
ATOM 28070 C CA . PHE A 1 11 ? 8.212 11.023 0.283 1.00 0.00 11 PHE A CA 20
ATOM 28071 C C . PHE A 1 11 ? 8.863 11.882 -0.797 1.00 0.00 11 PHE A C 20
ATOM 28072 O O . PHE A 1 11 ? 8.863 13.110 -0.712 1.00 0.00 11 PHE A O 20
ATOM 28089 N N . ALA A 1 12 ? 9.418 11.227 -1.811 1.00 0.00 12 ALA A N 20
ATOM 28090 C CA . ALA A 1 12 ? 10.071 11.929 -2.908 1.00 0.00 12 ALA A CA 20
ATOM 28091 C C . ALA A 1 12 ? 9.057 12.696 -3.751 1.00 0.00 12 ALA A C 20
ATOM 28092 O O . ALA A 1 12 ? 7.931 12.240 -3.953 1.00 0.00 12 ALA A O 20
ATOM 28099 N N . LYS A 1 13 ? 9.463 13.863 -4.240 1.00 0.0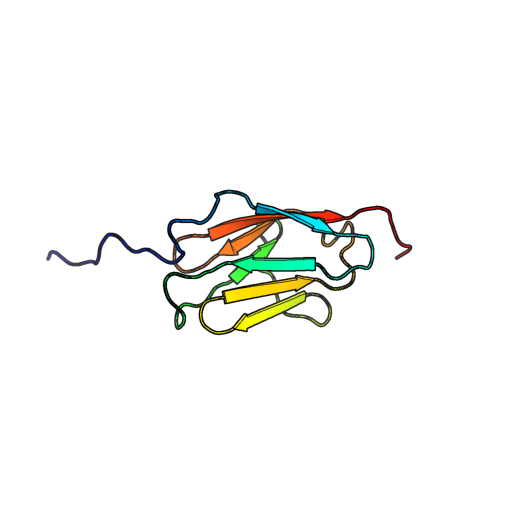0 13 LYS A N 20
ATOM 28100 C CA . LYS A 1 13 ? 8.590 14.693 -5.061 1.00 0.00 13 LYS A CA 20
ATOM 28101 C C . LYS A 1 13 ? 8.194 13.966 -6.342 1.00 0.00 13 LYS A C 20
ATOM 28102 O O . LYS A 1 13 ? 7.121 14.204 -6.895 1.00 0.00 13 LYS A O 20
ATOM 28121 N N . GLU A 1 14 ? 9.068 13.078 -6.807 1.00 0.00 14 GLU A N 20
ATOM 28122 C CA . GLU A 1 14 ? 8.807 12.316 -8.023 1.00 0.00 14 GLU A CA 20
ATOM 28123 C C . GLU A 1 14 ? 8.099 11.003 -7.701 1.00 0.00 14 GLU A C 20
ATOM 28124 O O . GLU A 1 14 ? 8.289 9.999 -8.387 1.00 0.00 14 GLU A O 20
ATOM 28136 N N . GLN A 1 15 ? 7.283 11.019 -6.652 1.00 0.00 15 GLN A N 20
ATOM 28137 C CA . GLN A 1 15 ? 6.548 9.830 -6.237 1.00 0.00 15 GLN A CA 20
ATOM 28138 C C . GLN A 1 15 ? 5.219 9.727 -6.977 1.00 0.00 15 GLN A C 20
ATOM 28139 O O . GLN A 1 15 ? 4.493 10.708 -7.139 1.00 0.00 15 GLN A O 20
ATOM 28153 N N . PRO A 1 16 ? 4.890 8.511 -7.438 1.00 0.00 16 PRO A N 20
ATOM 28154 C CA . PRO A 1 16 ? 3.646 8.250 -8.168 1.00 0.00 16 PRO A CA 20
ATOM 28155 C C . PRO A 1 16 ? 2.416 8.350 -7.272 1.00 0.00 16 PRO A C 20
ATOM 28156 O O . PRO A 1 16 ? 2.289 7.616 -6.293 1.00 0.00 16 PRO A O 20
ATOM 28167 N N . ALA A 1 17 ? 1.513 9.263 -7.615 1.00 0.00 17 ALA A N 20
ATOM 28168 C CA . ALA A 1 17 ? 0.292 9.457 -6.843 1.00 0.00 17 ALA A CA 20
ATOM 28169 C C . ALA A 1 17 ? -0.420 8.131 -6.599 1.00 0.00 17 ALA A C 20
ATOM 28170 O O . ALA A 1 17 ? -1.117 7.963 -5.598 1.00 0.00 17 ALA A O 20
ATOM 28177 N N . HIS A 1 18 ? -0.241 7.190 -7.521 1.00 0.00 18 HIS A N 20
ATOM 28178 C CA . HIS A 1 18 ? -0.867 5.878 -7.407 1.00 0.00 18 HIS A CA 20
ATOM 28179 C C . HIS A 1 18 ? -0.273 4.902 -8.418 1.00 0.00 18 HIS A C 20
ATOM 28180 O O . HIS A 1 18 ? -0.355 5.120 -9.627 1.00 0.00 18 HIS A O 20
ATOM 28195 N N . ARG A 1 19 ? 0.325 3.827 -7.916 1.00 0.00 19 ARG A N 20
ATOM 28196 C CA . ARG A 1 19 ? 0.934 2.820 -8.776 1.00 0.00 19 ARG A CA 20
ATOM 28197 C C . ARG A 1 19 ? 0.005 1.622 -8.952 1.00 0.00 19 ARG A C 20
ATOM 28198 O O . ARG A 1 19 ? -0.936 1.436 -8.181 1.00 0.00 19 ARG A O 20
ATOM 28219 N N . GLU A 1 20 ? 0.276 0.815 -9.973 1.00 0.00 20 GLU A N 20
ATOM 28220 C CA . GLU A 1 20 ? -0.537 -0.364 -10.251 1.00 0.00 20 GLU A CA 20
ATOM 28221 C C . GLU A 1 20 ? 0.326 -1.622 -10.292 1.00 0.00 20 GLU A C 20
ATOM 28222 O O . GLU A 1 20 ? 1.052 -1.859 -11.257 1.00 0.00 20 GLU A O 20
ATOM 28234 N N . VAL A 1 21 ? 0.239 -2.426 -9.237 1.00 0.00 21 VAL A N 20
ATOM 28235 C CA . VAL A 1 21 ? 1.010 -3.661 -9.151 1.00 0.00 21 VAL A CA 20
ATOM 28236 C C . VAL A 1 21 ? 0.129 -4.878 -9.408 1.00 0.00 21 VAL A C 20
ATOM 28237 O O . VAL A 1 21 ? -1.026 -4.919 -8.987 1.00 0.00 21 VAL A O 20
ATOM 28250 N N . GLN A 1 22 ? 0.684 -5.867 -10.101 1.00 0.00 22 GLN A N 20
ATOM 28251 C CA . GLN A 1 22 ? -0.053 -7.086 -10.414 1.00 0.00 22 GLN A CA 20
ATOM 28252 C C . GLN A 1 22 ? 0.735 -8.322 -9.993 1.00 0.00 22 GLN A C 20
ATOM 28253 O O . GLN A 1 22 ? 1.965 -8.335 -10.049 1.00 0.00 22 GLN A O 20
ATOM 28267 N N . ALA A 1 23 ? 0.019 -9.359 -9.571 1.00 0.00 23 ALA A N 20
ATOM 28268 C CA . ALA A 1 23 ? 0.652 -10.600 -9.141 1.00 0.00 23 ALA A CA 20
ATOM 28269 C C . ALA A 1 23 ? -0.240 -11.801 -9.435 1.00 0.00 23 ALA A C 20
ATOM 28270 O O . ALA A 1 23 ? -1.337 -11.653 -9.973 1.00 0.00 23 ALA A O 20
ATOM 28277 N N . GLU A 1 24 ? 0.238 -12.989 -9.079 1.00 0.00 24 GLU A N 20
ATOM 28278 C CA . GLU A 1 24 ? -0.517 -14.215 -9.306 1.00 0.00 24 GLU A CA 20
ATOM 28279 C C . GLU A 1 24 ? -1.018 -14.799 -7.988 1.00 0.00 24 GLU A C 20
ATOM 28280 O O . GLU A 1 24 ? -0.565 -14.408 -6.913 1.00 0.00 24 GLU A O 20
ATOM 28292 N N . ALA A 1 25 ? -1.955 -15.736 -8.081 1.00 0.00 25 ALA A N 20
ATOM 28293 C CA . ALA A 1 25 ? -2.517 -16.375 -6.897 1.00 0.00 25 ALA A CA 20
ATOM 28294 C C . ALA A 1 25 ? -1.466 -17.210 -6.173 1.00 0.00 25 ALA A C 20
ATOM 28295 O O . ALA A 1 25 ? -0.952 -18.186 -6.718 1.00 0.00 25 ALA A O 20
ATOM 28302 N N . GLY A 1 26 ? -1.151 -16.820 -4.942 1.00 0.00 26 GLY A N 20
ATOM 28303 C CA . GLY A 1 26 ? -0.162 -17.544 -4.165 1.00 0.00 26 GLY A CA 20
ATOM 28304 C C . GLY A 1 26 ? 1.230 -16.963 -4.312 1.00 0.00 26 GLY A C 20
ATOM 28305 O O . GLY A 1 26 ? 2.134 -17.297 -3.546 1.00 0.00 26 GLY A O 20
ATOM 28309 N N . ALA A 1 27 ? 1.405 -16.092 -5.300 1.00 0.00 27 ALA A N 20
ATOM 28310 C CA . ALA A 1 27 ? 2.697 -15.463 -5.545 1.00 0.00 27 ALA A CA 20
ATOM 28311 C C . ALA A 1 27 ? 3.081 -14.533 -4.400 1.00 0.00 27 ALA A C 20
ATOM 28312 O O . ALA A 1 27 ? 2.371 -14.440 -3.399 1.00 0.00 27 ALA A O 20
ATOM 28319 N N . SER A 1 28 ? 4.208 -13.846 -4.554 1.00 0.00 28 SER A N 20
ATOM 28320 C CA . SER A 1 28 ? 4.688 -12.925 -3.530 1.00 0.00 28 SER A CA 20
ATOM 28321 C C . SER A 1 28 ? 4.847 -11.518 -4.096 1.00 0.00 28 SER A C 20
ATOM 28322 O O . SER A 1 28 ? 5.864 -11.194 -4.709 1.00 0.00 28 SER A O 20
ATOM 28330 N N . ALA A 1 29 ? 3.833 -10.685 -3.886 1.00 0.00 29 ALA A N 20
ATOM 28331 C CA . ALA A 1 29 ? 3.859 -9.311 -4.373 1.00 0.00 29 ALA A CA 20
ATOM 28332 C C . ALA A 1 29 ? 4.912 -8.488 -3.637 1.00 0.00 29 ALA A C 20
ATOM 28333 O O . ALA A 1 29 ? 5.495 -8.943 -2.653 1.00 0.00 29 ALA A O 20
ATOM 28340 N N . THR A 1 30 ? 5.151 -7.273 -4.122 1.00 0.00 30 THR A N 20
ATOM 28341 C CA . THR A 1 30 ? 6.135 -6.387 -3.512 1.00 0.00 30 THR A CA 20
ATOM 28342 C C . THR A 1 30 ? 5.897 -4.938 -3.919 1.00 0.00 30 THR A C 20
ATOM 28343 O O . THR A 1 30 ? 6.100 -4.567 -5.076 1.00 0.00 30 THR A O 20
ATOM 28354 N N . LEU A 1 31 ? 5.467 -4.122 -2.963 1.00 0.00 31 LEU A N 20
ATOM 28355 C CA . LEU A 1 31 ? 5.202 -2.711 -3.223 1.00 0.00 31 LEU A CA 20
ATOM 28356 C C . LEU A 1 31 ? 6.317 -1.836 -2.660 1.00 0.00 31 LEU A C 20
ATOM 28357 O O . LEU A 1 31 ? 6.342 -1.537 -1.466 1.00 0.00 31 LEU A O 20
ATOM 28373 N N . SER A 1 32 ? 7.236 -1.425 -3.528 1.00 0.00 32 SER A N 20
ATOM 28374 C CA . SER A 1 32 ? 8.354 -0.584 -3.117 1.00 0.00 32 SER A CA 20
ATOM 28375 C C . SER A 1 32 ? 8.011 0.894 -3.280 1.00 0.00 32 SER A C 20
ATOM 28376 O O . SER A 1 32 ? 7.178 1.261 -4.109 1.00 0.00 32 SER A O 20
ATOM 28384 N N . CYS A 1 33 ? 8.660 1.736 -2.484 1.00 0.00 33 CYS A N 20
ATOM 28385 C CA . CYS A 1 33 ? 8.425 3.175 -2.539 1.00 0.00 33 CYS A CA 20
ATOM 28386 C C . CYS A 1 33 ? 9.542 3.936 -1.834 1.00 0.00 33 CYS A C 20
ATOM 28387 O O . CYS A 1 33 ? 9.953 3.573 -0.732 1.00 0.00 33 CYS A O 20
ATOM 28395 N N . GLU A 1 34 ? 10.031 4.991 -2.478 1.00 0.00 34 GLU A N 20
ATOM 28396 C CA . GLU A 1 34 ? 11.103 5.801 -1.912 1.00 0.00 34 GLU A CA 20
ATOM 28397 C C . GLU A 1 34 ? 10.570 6.725 -0.821 1.00 0.00 34 GLU A C 20
ATOM 28398 O O . GLU A 1 34 ? 9.366 6.969 -0.732 1.00 0.00 34 GLU A O 20
ATOM 28410 N N . VAL A 1 35 ? 11.475 7.235 0.009 1.00 0.00 35 VAL A N 20
ATOM 28411 C CA . VAL A 1 35 ? 11.097 8.132 1.094 1.00 0.00 35 VAL A CA 20
ATOM 28412 C C . VAL A 1 35 ? 12.079 9.291 1.217 1.00 0.00 35 VAL A C 20
ATOM 28413 O O . VAL A 1 35 ? 13.283 9.121 1.025 1.00 0.00 35 VAL A O 20
ATOM 28426 N N . ALA A 1 36 ? 11.558 10.470 1.539 1.00 0.00 36 ALA A N 20
ATOM 28427 C CA . ALA A 1 36 ? 12.389 11.658 1.690 1.00 0.00 36 ALA A CA 20
ATOM 28428 C C . ALA A 1 36 ? 13.275 11.554 2.927 1.00 0.00 36 ALA A C 20
ATOM 28429 O O . ALA A 1 36 ? 14.150 12.391 3.146 1.00 0.00 36 ALA A O 20
ATOM 28436 N N . GLN A 1 37 ? 13.042 10.522 3.732 1.00 0.00 37 GLN A N 20
ATOM 28437 C CA . GLN A 1 37 ? 13.818 10.311 4.947 1.00 0.00 37 GLN A CA 20
ATOM 28438 C C . GLN A 1 37 ? 13.890 8.828 5.297 1.00 0.00 37 GLN A C 20
ATOM 28439 O O . GLN A 1 37 ? 12.872 8.138 5.328 1.00 0.00 37 GLN A O 20
ATOM 28453 N N . ALA A 1 38 ? 15.100 8.344 5.558 1.00 0.00 38 ALA A N 20
ATOM 28454 C CA . ALA A 1 38 ? 15.304 6.944 5.907 1.00 0.00 38 ALA A CA 20
ATOM 28455 C C . ALA A 1 38 ? 14.892 6.672 7.349 1.00 0.00 38 ALA A C 20
ATOM 28456 O O . ALA A 1 38 ? 14.155 5.725 7.625 1.00 0.00 38 ALA A O 20
ATOM 28463 N N . GLN A 1 39 ? 15.373 7.506 8.265 1.00 0.00 39 GLN A N 20
ATOM 28464 C CA . GLN A 1 39 ? 15.054 7.353 9.680 1.00 0.00 39 GLN A CA 20
ATOM 28465 C C . GLN A 1 39 ? 13.548 7.421 9.909 1.00 0.00 39 GLN A C 20
ATOM 28466 O O . GLN A 1 39 ? 13.053 7.039 10.970 1.00 0.00 39 GLN A O 20
ATOM 28480 N N . THR A 1 40 ? 12.823 7.910 8.908 1.00 0.00 40 THR A N 20
ATOM 28481 C CA . THR A 1 40 ? 11.374 8.029 9.001 1.00 0.00 40 THR A CA 20
ATOM 28482 C C . THR A 1 40 ? 10.704 6.661 8.936 1.00 0.00 40 THR A C 20
ATOM 28483 O O . THR A 1 40 ? 11.223 5.735 8.314 1.00 0.00 40 THR A O 20
ATOM 28494 N N . GLU A 1 41 ? 9.549 6.541 9.582 1.00 0.00 41 GLU A N 20
ATOM 28495 C CA . GLU A 1 41 ? 8.809 5.285 9.597 1.00 0.00 41 GLU A CA 20
ATOM 28496 C C . GLU A 1 41 ? 7.542 5.389 8.752 1.00 0.00 41 GLU A C 20
ATOM 28497 O O . GLU A 1 41 ? 7.069 6.486 8.456 1.00 0.00 41 GLU A O 20
ATOM 28509 N N . VAL A 1 42 ? 6.999 4.239 8.367 1.00 0.00 42 VAL A N 20
ATOM 28510 C CA . VAL A 1 42 ? 5.787 4.199 7.557 1.00 0.00 42 VAL A CA 20
ATOM 28511 C C . VAL A 1 42 ? 4.838 3.109 8.041 1.00 0.00 42 VAL A C 20
ATOM 28512 O O . VAL A 1 42 ? 5.201 2.278 8.874 1.00 0.00 42 VAL A O 20
ATOM 28525 N N . THR A 1 43 ? 3.618 3.117 7.512 1.00 0.00 43 THR A N 20
ATOM 28526 C CA . THR A 1 43 ? 2.615 2.129 7.890 1.00 0.00 43 THR A CA 20
ATOM 28527 C C . THR A 1 43 ? 1.627 1.887 6.755 1.00 0.00 43 THR A C 20
ATOM 28528 O O . THR A 1 43 ? 0.795 2.742 6.451 1.00 0.00 43 THR A O 20
ATOM 28539 N N . TRP A 1 44 ? 1.723 0.718 6.133 1.00 0.00 44 TRP A N 20
ATOM 28540 C CA . TRP A 1 44 ? 0.836 0.363 5.031 1.00 0.00 44 TRP A CA 20
ATOM 28541 C C . TRP A 1 44 ? -0.598 0.193 5.520 1.00 0.00 44 TRP A C 20
ATOM 28542 O O . TRP A 1 44 ? -0.832 -0.168 6.673 1.00 0.00 44 TRP A O 20
ATOM 28563 N N . TYR A 1 45 ? -1.555 0.454 4.636 1.00 0.00 45 TYR A N 20
ATOM 28564 C CA . TYR A 1 45 ? -2.967 0.332 4.979 1.00 0.00 45 TYR A CA 20
ATOM 28565 C C . TYR A 1 45 ? -3.767 -0.218 3.802 1.00 0.00 45 TYR A C 20
ATOM 28566 O O . TYR A 1 45 ? -3.786 0.369 2.720 1.00 0.00 45 TYR A O 20
ATOM 28584 N N . LYS A 1 46 ? -4.430 -1.348 4.023 1.00 0.00 46 LYS A N 20
ATOM 28585 C CA . LYS A 1 46 ? -5.235 -1.979 2.984 1.00 0.00 46 LYS A CA 20
ATOM 28586 C C . LYS A 1 46 ? -6.695 -1.551 3.092 1.00 0.00 46 LYS A C 20
ATOM 28587 O O . LYS A 1 46 ? -7.417 -1.993 3.987 1.00 0.00 46 LYS A O 20
ATOM 28606 N N . ASP A 1 47 ? -7.124 -0.690 2.176 1.00 0.00 47 ASP A N 20
ATOM 28607 C CA . ASP A 1 47 ? -8.500 -0.204 2.168 1.00 0.00 47 ASP A CA 20
ATOM 28608 C C . ASP A 1 47 ? -8.809 0.574 3.443 1.00 0.00 47 ASP A C 20
ATOM 28609 O O . ASP A 1 47 ? -9.953 0.617 3.893 1.00 0.00 47 ASP A O 20
ATOM 28618 N N . GLY A 1 48 ? -7.780 1.187 4.021 1.00 0.00 48 GLY A N 20
ATOM 28619 C CA . GLY A 1 48 ? -7.963 1.954 5.239 1.00 0.00 48 GLY A CA 20
ATOM 28620 C C . GLY A 1 48 ? -7.757 1.118 6.487 1.00 0.00 48 GLY A C 20
ATOM 28621 O O . GLY A 1 48 ? -8.028 1.571 7.599 1.00 0.00 48 GLY A O 20
ATOM 28625 N N . LYS A 1 49 ? -7.278 -0.108 6.303 1.00 0.00 49 LYS A N 20
ATOM 28626 C CA . LYS A 1 49 ? -7.036 -1.011 7.422 1.00 0.00 49 LYS A CA 20
ATOM 28627 C C . LYS A 1 49 ? -5.549 -1.081 7.753 1.00 0.00 49 LYS A C 20
ATOM 28628 O O . LYS A 1 49 ? -4.717 -1.311 6.876 1.00 0.00 49 LYS A O 20
ATOM 28647 N N . LYS A 1 50 ? -5.220 -0.881 9.025 1.00 0.00 50 LYS A N 20
ATOM 28648 C CA . LYS A 1 50 ? -3.834 -0.924 9.474 1.00 0.00 50 LYS A CA 20
ATOM 28649 C C . LYS A 1 50 ? -3.228 -2.304 9.237 1.00 0.00 50 LYS A C 20
ATOM 28650 O O . LYS A 1 50 ? -3.559 -3.266 9.930 1.00 0.00 50 LYS A O 20
ATOM 28669 N N . LEU A 1 51 ? -2.338 -2.393 8.254 1.00 0.00 51 LEU A N 20
ATOM 28670 C CA . LEU A 1 51 ? -1.684 -3.655 7.927 1.00 0.00 51 LEU A CA 20
ATOM 28671 C C . LEU A 1 51 ? -0.605 -3.991 8.951 1.00 0.00 51 LEU A C 20
ATOM 28672 O O . LEU A 1 51 ? 0.106 -3.109 9.432 1.00 0.00 51 LEU A O 20
ATOM 28688 N N . SER A 1 52 ? -0.488 -5.274 9.280 1.00 0.00 52 SER A N 20
ATOM 28689 C CA . SER A 1 52 ? 0.504 -5.727 10.249 1.00 0.00 52 SER A CA 20
ATOM 28690 C C . SER A 1 52 ? 1.488 -6.699 9.605 1.00 0.00 52 SER A C 20
ATOM 28691 O O . SER A 1 52 ? 1.099 -7.564 8.820 1.00 0.00 52 SER A O 20
ATOM 28699 N N . SER A 1 53 ? 2.764 -6.550 9.943 1.00 0.00 53 SER A N 20
ATOM 28700 C CA . SER A 1 53 ? 3.806 -7.411 9.396 1.00 0.00 53 SER A CA 20
ATOM 28701 C C . SER A 1 53 ? 3.723 -8.812 9.995 1.00 0.00 53 SER A C 20
ATOM 28702 O O . SER A 1 53 ? 4.136 -9.038 11.132 1.00 0.00 53 SER A O 20
ATOM 28710 N N . SER A 1 54 ? 3.185 -9.749 9.220 1.00 0.00 54 SER A N 20
ATOM 28711 C CA . SER A 1 54 ? 3.043 -11.127 9.674 1.00 0.00 54 SER A CA 20
ATOM 28712 C C . SER A 1 54 ? 3.669 -12.095 8.675 1.00 0.00 54 SER A C 20
ATOM 28713 O O . SER A 1 54 ? 4.080 -11.699 7.584 1.00 0.00 54 SER A O 20
ATOM 28721 N N . SER A 1 55 ? 3.737 -13.367 9.055 1.00 0.00 55 SER A N 20
ATOM 28722 C CA . SER A 1 55 ? 4.315 -14.392 8.195 1.00 0.00 55 SER A CA 20
ATOM 28723 C C . SER A 1 55 ? 3.973 -14.130 6.731 1.00 0.00 55 SER A C 20
ATOM 28724 O O . SER A 1 55 ? 4.800 -14.334 5.842 1.00 0.00 55 SER A O 20
ATOM 28732 N N . LYS A 1 56 ? 2.749 -13.674 6.489 1.00 0.00 56 LYS A N 20
ATOM 28733 C CA . LYS A 1 56 ? 2.295 -13.382 5.134 1.00 0.00 56 LYS A CA 20
ATOM 28734 C C . LYS A 1 56 ? 2.861 -12.051 4.647 1.00 0.00 56 LYS A C 20
ATOM 28735 O O . LYS A 1 56 ? 3.690 -12.013 3.738 1.00 0.00 56 LYS A O 20
ATOM 28754 N N . VAL A 1 57 ? 2.407 -10.961 5.258 1.00 0.00 57 VAL A N 20
ATOM 28755 C CA . VAL A 1 57 ? 2.870 -9.629 4.888 1.00 0.00 57 VAL A CA 20
ATOM 28756 C C . VAL A 1 57 ? 4.086 -9.221 5.712 1.00 0.00 57 VAL A C 20
ATOM 28757 O O . VAL A 1 57 ? 4.080 -9.323 6.939 1.00 0.00 57 VAL A O 20
ATOM 28770 N N . ARG A 1 58 ? 5.129 -8.759 5.030 1.00 0.00 58 ARG A N 20
ATOM 28771 C CA . ARG A 1 58 ? 6.353 -8.336 5.698 1.00 0.00 58 ARG A CA 20
ATOM 28772 C C . ARG A 1 58 ? 6.727 -6.912 5.298 1.00 0.00 58 ARG A C 20
ATOM 28773 O O . ARG A 1 58 ? 6.865 -6.605 4.113 1.00 0.00 58 ARG A O 20
ATOM 28794 N N . VAL A 1 59 ? 6.890 -6.046 6.293 1.00 0.00 59 VAL A N 20
ATOM 28795 C CA . VAL A 1 59 ? 7.248 -4.655 6.045 1.00 0.00 59 VAL A CA 20
ATOM 28796 C C . VAL A 1 59 ? 8.761 -4.468 6.051 1.00 0.00 59 VAL A C 20
ATOM 28797 O O . VAL A 1 59 ? 9.374 -4.323 7.108 1.00 0.00 59 VAL A O 20
ATOM 28810 N N . GLU A 1 60 ? 9.358 -4.471 4.863 1.00 0.00 60 GLU A N 20
ATOM 28811 C CA . GLU A 1 60 ? 10.800 -4.302 4.732 1.00 0.00 60 GLU A CA 20
ATOM 28812 C C . GLU A 1 60 ? 11.167 -2.825 4.627 1.00 0.00 60 GLU A C 20
ATOM 28813 O O . GLU A 1 60 ? 10.517 -2.062 3.914 1.00 0.00 60 GLU A O 20
ATOM 28825 N N . ALA A 1 61 ? 12.215 -2.429 5.343 1.00 0.00 61 ALA A N 20
ATOM 28826 C CA . ALA A 1 61 ? 12.670 -1.045 5.331 1.00 0.00 61 ALA A CA 20
ATOM 28827 C C . ALA A 1 61 ? 14.171 -0.963 5.074 1.00 0.00 61 ALA A C 20
ATOM 28828 O O . ALA A 1 61 ? 14.973 -0.981 6.008 1.00 0.00 61 ALA A O 20
ATOM 28835 N N . VAL A 1 62 ? 14.545 -0.874 3.801 1.00 0.00 62 VAL A N 20
ATOM 28836 C CA . VAL A 1 62 ? 15.950 -0.789 3.422 1.00 0.00 62 VAL A CA 20
ATOM 28837 C C . VAL A 1 62 ? 16.335 0.640 3.056 1.00 0.00 62 VAL A C 20
ATOM 28838 O O . VAL A 1 62 ? 15.527 1.560 3.169 1.00 0.00 62 VAL A O 20
ATOM 28851 N N . GLY A 1 63 ? 17.577 0.818 2.615 1.00 0.00 63 GLY A N 20
ATOM 28852 C CA . GLY A 1 63 ? 18.048 2.138 2.238 1.00 0.00 63 GLY A CA 20
ATOM 28853 C C . GLY A 1 63 ? 17.000 2.935 1.487 1.00 0.00 63 GLY A C 20
ATOM 28854 O O . GLY A 1 63 ? 16.719 2.660 0.319 1.00 0.00 63 GLY A O 20
ATOM 28858 N N . CYS A 1 64 ? 16.418 3.923 2.157 1.00 0.00 64 CYS A N 20
ATOM 28859 C CA . CYS A 1 64 ? 15.392 4.761 1.546 1.00 0.00 64 CYS A CA 20
ATOM 28860 C C . CYS A 1 64 ? 14.536 3.953 0.576 1.00 0.00 64 CYS A C 20
ATOM 28861 O O . CYS A 1 64 ? 14.393 4.314 -0.592 1.00 0.00 64 CYS A O 20
ATOM 28869 N N . THR A 1 65 ? 13.969 2.856 1.069 1.00 0.00 65 THR A N 20
ATOM 28870 C CA . THR A 1 65 ? 13.129 1.995 0.246 1.00 0.00 65 THR A CA 20
ATOM 28871 C C . THR A 1 65 ? 12.222 1.125 1.108 1.00 0.00 65 THR A C 20
ATOM 28872 O O . THR A 1 65 ? 12.694 0.262 1.848 1.00 0.00 65 THR A O 20
ATOM 28883 N N . ARG A 1 66 ? 10.917 1.358 1.008 1.00 0.00 66 ARG A N 20
ATOM 28884 C CA . ARG A 1 66 ? 9.944 0.595 1.780 1.00 0.00 66 ARG A CA 20
ATOM 28885 C C . ARG A 1 66 ? 9.175 -0.371 0.883 1.00 0.00 66 ARG A C 20
ATOM 28886 O O . ARG A 1 66 ? 8.267 0.031 0.156 1.00 0.00 66 ARG A O 20
ATOM 28907 N N . ARG A 1 67 ? 9.546 -1.646 0.940 1.00 0.00 67 ARG A N 20
ATOM 28908 C CA . ARG A 1 67 ? 8.893 -2.669 0.132 1.00 0.00 67 ARG A CA 20
ATOM 28909 C C . ARG A 1 67 ? 8.030 -3.579 1.000 1.00 0.00 67 ARG A C 20
ATOM 28910 O O . ARG A 1 67 ? 8.476 -4.070 2.039 1.00 0.00 67 ARG A O 20
ATOM 28931 N N . LEU A 1 68 ? 6.793 -3.801 0.570 1.00 0.00 68 LEU A N 20
ATOM 28932 C CA . LEU A 1 68 ? 5.867 -4.652 1.308 1.00 0.00 68 LEU A CA 20
ATOM 28933 C C . LEU A 1 68 ? 5.633 -5.968 0.573 1.00 0.00 68 LEU A C 20
ATOM 28934 O O . LEU A 1 68 ? 4.865 -6.027 -0.387 1.00 0.00 68 LEU A O 20
ATOM 28950 N N . VAL A 1 69 ? 6.299 -7.023 1.032 1.00 0.00 69 VAL A N 20
ATOM 28951 C CA . VAL A 1 69 ? 6.161 -8.339 0.421 1.00 0.00 69 VAL A CA 20
ATOM 28952 C C . VAL A 1 69 ? 4.925 -9.062 0.944 1.00 0.00 69 VAL A C 20
ATOM 28953 O O . VAL A 1 69 ? 4.790 -9.294 2.146 1.00 0.00 69 VAL A O 20
ATOM 28966 N N . VAL A 1 70 ? 4.023 -9.416 0.034 1.00 0.00 70 VAL A N 20
ATOM 28967 C CA . VAL A 1 70 ? 2.797 -10.114 0.403 1.00 0.00 70 VAL A CA 20
ATOM 28968 C C . VAL A 1 70 ? 2.849 -11.577 -0.021 1.00 0.00 70 VAL A C 20
ATOM 28969 O O . VAL A 1 70 ? 2.539 -11.913 -1.164 1.00 0.00 70 VAL A O 20
ATOM 28982 N N . GLN A 1 71 ? 3.243 -12.443 0.907 1.00 0.00 71 GLN A N 20
ATOM 28983 C CA . GLN A 1 71 ? 3.335 -13.872 0.628 1.00 0.00 71 GLN A CA 20
ATOM 28984 C C . GLN A 1 71 ? 1.952 -14.473 0.402 1.00 0.00 71 GLN A C 20
ATOM 28985 O O . GLN A 1 71 ? 1.005 -14.161 1.124 1.00 0.00 71 GLN A O 20
ATOM 28999 N N . GLN A 1 72 ? 1.843 -15.335 -0.603 1.00 0.00 72 GLN A N 20
ATOM 29000 C CA . GLN A 1 72 ? 0.575 -15.979 -0.923 1.00 0.00 72 GLN A CA 20
ATOM 29001 C C . GLN A 1 72 ? -0.486 -14.943 -1.282 1.00 0.00 72 GLN A C 20
ATOM 29002 O O . GLN A 1 72 ? -1.568 -14.920 -0.695 1.00 0.00 72 GLN A O 20
ATOM 29016 N N . ALA A 1 73 ? -0.168 -14.088 -2.248 1.00 0.00 73 ALA A N 20
ATOM 29017 C CA . ALA A 1 73 ? -1.094 -13.051 -2.686 1.00 0.00 73 ALA A CA 20
ATOM 29018 C C . ALA A 1 73 ? -2.374 -13.660 -3.249 1.00 0.00 73 ALA A C 20
ATOM 29019 O O . ALA A 1 73 ? -2.367 -14.262 -4.321 1.00 0.00 73 ALA A O 20
ATOM 29026 N N . GLY A 1 74 ? -3.472 -13.499 -2.517 1.00 0.00 74 GLY A N 20
ATOM 29027 C CA . GLY A 1 74 ? -4.744 -14.040 -2.959 1.00 0.00 74 GLY A CA 20
ATOM 29028 C C . GLY A 1 74 ? -5.838 -12.992 -2.997 1.00 0.00 74 GLY A C 20
ATOM 29029 O O . GLY A 1 74 ? -5.658 -11.880 -2.501 1.00 0.00 74 GLY A O 20
ATOM 29033 N N . GLN A 1 75 ? -6.975 -13.345 -3.590 1.00 0.00 75 GLN A N 20
ATOM 29034 C CA . GLN A 1 75 ? -8.100 -12.424 -3.692 1.00 0.00 75 GLN A CA 20
ATOM 29035 C C . GLN A 1 75 ? -8.228 -11.577 -2.431 1.00 0.00 75 GLN A C 20
ATOM 29036 O O . GLN A 1 75 ? -8.495 -10.378 -2.501 1.00 0.00 75 GLN A O 20
ATOM 29050 N N . ALA A 1 76 ? -8.035 -12.209 -1.277 1.00 0.00 76 ALA A N 20
ATOM 29051 C CA . ALA A 1 76 ? -8.126 -11.513 0.000 1.00 0.00 76 ALA A CA 20
ATOM 29052 C C . ALA A 1 76 ? -7.129 -10.361 0.070 1.00 0.00 76 ALA A C 20
ATOM 29053 O O . ALA A 1 76 ? -7.500 -9.226 0.367 1.00 0.00 76 ALA A O 20
ATOM 29060 N N . GLU A 1 77 ? -5.864 -10.662 -0.205 1.00 0.00 77 GLU A N 20
ATOM 29061 C CA . GLU A 1 77 ? -4.815 -9.650 -0.171 1.00 0.00 77 GLU A CA 20
ATOM 29062 C C . GLU A 1 77 ? -5.010 -8.625 -1.285 1.00 0.00 77 GLU A C 20
ATOM 29063 O O . GLU A 1 77 ? -4.671 -7.453 -1.130 1.00 0.00 77 GLU A O 20
ATOM 29075 N N . ALA A 1 78 ? -5.560 -9.078 -2.407 1.00 0.00 78 ALA A N 20
ATOM 29076 C CA . ALA A 1 78 ? -5.803 -8.201 -3.546 1.00 0.00 78 ALA A CA 20
ATOM 29077 C C . ALA A 1 78 ? -6.699 -7.030 -3.156 1.00 0.00 78 ALA A C 20
ATOM 29078 O O . ALA A 1 78 ? -7.794 -7.222 -2.628 1.00 0.00 78 ALA A O 20
ATOM 29085 N N . GLY A 1 79 ? -6.227 -5.816 -3.420 1.00 0.00 79 GLY A N 20
ATOM 29086 C CA . GLY A 1 79 ? -6.998 -4.632 -3.089 1.00 0.00 79 GLY A CA 20
ATOM 29087 C C . GLY A 1 79 ? -6.229 -3.350 -3.342 1.00 0.00 79 GLY A C 20
ATOM 29088 O O . GLY A 1 79 ? -5.648 -3.169 -4.411 1.00 0.00 79 GLY A O 20
ATOM 29092 N N . GLU A 1 80 ? -6.228 -2.458 -2.356 1.00 0.00 80 GLU A N 20
ATOM 29093 C CA . GLU A 1 80 ? -5.527 -1.185 -2.480 1.00 0.00 80 GLU A CA 20
ATOM 29094 C C . GLU A 1 80 ? -4.684 -0.906 -1.238 1.00 0.00 80 GLU A C 20
ATOM 29095 O O . GLU A 1 80 ? -5.213 -0.749 -0.138 1.00 0.00 80 GLU A O 20
ATOM 29107 N N . TYR A 1 81 ? -3.370 -0.846 -1.424 1.00 0.00 81 TYR A N 20
ATOM 29108 C CA . TYR A 1 81 ? -2.453 -0.590 -0.320 1.00 0.00 81 TYR A CA 20
ATOM 29109 C C . TYR A 1 81 ? -1.972 0.858 -0.337 1.00 0.00 81 TYR A C 20
ATOM 29110 O O . TYR A 1 81 ? -1.681 1.415 -1.396 1.00 0.00 81 TYR A O 20
ATOM 29128 N N . SER A 1 82 ? -1.891 1.462 0.844 1.00 0.00 82 SER A N 20
ATOM 29129 C CA . SER A 1 82 ? -1.448 2.846 0.967 1.00 0.00 82 SER A CA 20
ATOM 29130 C C . SER A 1 82 ? -0.302 2.963 1.966 1.00 0.00 82 SER A C 20
ATOM 29131 O O . SER A 1 82 ? -0.459 2.653 3.148 1.00 0.00 82 SER A O 20
ATOM 29139 N N . CYS A 1 83 ? 0.852 3.412 1.484 1.00 0.00 83 CYS A N 20
ATOM 29140 C CA . CYS A 1 83 ? 2.026 3.570 2.334 1.00 0.00 83 CYS A CA 20
ATOM 29141 C C . CYS A 1 83 ? 2.002 4.916 3.050 1.00 0.00 83 CYS A C 20
ATOM 29142 O O . CYS A 1 83 ? 2.486 5.918 2.525 1.00 0.00 83 CYS A O 20
ATOM 29150 N N . GLU A 1 84 ? 1.434 4.931 4.252 1.00 0.00 84 GLU A N 20
ATOM 29151 C CA . GLU A 1 84 ? 1.345 6.156 5.039 1.00 0.00 84 GLU A CA 20
ATOM 29152 C C . GLU A 1 84 ? 2.669 6.452 5.736 1.00 0.00 84 GLU A C 20
ATOM 29153 O O . GLU A 1 84 ? 3.456 5.546 6.010 1.00 0.00 84 GLU A O 20
ATOM 29165 N N . ALA A 1 85 ? 2.909 7.728 6.019 1.00 0.00 85 ALA A N 20
ATOM 29166 C CA . ALA A 1 85 ? 4.137 8.145 6.685 1.00 0.00 85 ALA A CA 20
ATOM 29167 C C . ALA A 1 85 ? 4.107 9.635 7.011 1.00 0.00 85 ALA A C 20
ATOM 29168 O O . ALA A 1 85 ? 3.667 10.449 6.200 1.00 0.00 85 ALA A O 20
ATOM 29175 N N . GLY A 1 86 ? 4.576 9.985 8.204 1.00 0.00 86 GLY A N 20
ATOM 29176 C CA . GLY A 1 86 ? 4.593 11.376 8.616 1.00 0.00 86 GLY A CA 20
ATOM 29177 C C . GLY A 1 86 ? 3.237 12.039 8.473 1.00 0.00 86 GLY A C 20
ATOM 29178 O O . GLY A 1 86 ? 2.448 12.066 9.417 1.00 0.00 86 GLY A O 20
ATOM 29182 N N . GLY A 1 87 ? 2.966 12.578 7.288 1.00 0.00 87 GLY A N 20
ATOM 29183 C CA . GLY A 1 87 ? 1.696 13.239 7.047 1.00 0.00 87 GLY A CA 20
ATOM 29184 C C . GLY A 1 87 ? 1.181 13.009 5.640 1.00 0.00 87 GLY A C 20
ATOM 29185 O O . GLY A 1 87 ? 0.232 13.661 5.206 1.00 0.00 87 GLY A O 20
ATOM 29189 N N . GLN A 1 88 ? 1.809 12.080 4.926 1.00 0.00 88 GLN A N 20
ATOM 29190 C CA . GLN A 1 88 ? 1.409 11.768 3.559 1.00 0.00 88 GLN A CA 20
ATOM 29191 C C . GLN A 1 88 ? 1.255 10.263 3.367 1.00 0.00 88 GLN A C 20
ATOM 29192 O O . GLN A 1 88 ? 1.581 9.478 4.257 1.00 0.00 88 GLN A O 20
ATOM 29206 N N . GLN A 1 89 ? 0.755 9.869 2.200 1.00 0.00 89 GLN A N 20
ATOM 29207 C CA . GLN A 1 89 ? 0.557 8.457 1.892 1.00 0.00 89 GLN A CA 20
ATOM 29208 C C . GLN A 1 89 ? 0.359 8.249 0.394 1.00 0.00 89 GLN A C 20
ATOM 29209 O O . GLN A 1 89 ? -0.288 9.055 -0.275 1.00 0.00 89 GLN A O 20
ATOM 29223 N N . LEU A 1 90 ? 0.922 7.164 -0.126 1.00 0.00 90 LEU A N 20
ATOM 29224 C CA . LEU A 1 90 ? 0.808 6.849 -1.546 1.00 0.00 90 LEU A CA 20
ATOM 29225 C C . LEU A 1 90 ? -0.203 5.731 -1.777 1.00 0.00 90 LEU A C 20
ATOM 29226 O O . LEU A 1 90 ? -0.756 5.175 -0.828 1.00 0.00 90 LEU A O 20
ATOM 29242 N N . SER A 1 91 ? -0.438 5.404 -3.044 1.00 0.00 91 SER A N 20
ATOM 29243 C CA . SER A 1 91 ? -1.383 4.353 -3.399 1.00 0.00 91 SER A CA 20
ATOM 29244 C C . SER A 1 91 ? -0.685 3.227 -4.157 1.00 0.00 91 SER A C 20
ATOM 29245 O O . SER A 1 91 ? 0.290 3.457 -4.873 1.00 0.00 91 SER A O 20
ATOM 29253 N N . PHE A 1 92 ? -1.190 2.010 -3.993 1.00 0.00 92 PHE A N 20
ATOM 29254 C CA . PHE A 1 92 ? -0.615 0.847 -4.659 1.00 0.00 92 PHE A CA 20
ATOM 29255 C C . PHE A 1 92 ? -1.663 -0.248 -4.843 1.00 0.00 92 PHE A C 20
ATOM 29256 O O . PHE A 1 92 ? -2.035 -0.931 -3.889 1.00 0.00 92 PHE A O 20
ATOM 29273 N N . ARG A 1 93 ? -2.133 -0.408 -6.076 1.00 0.00 93 ARG A N 20
ATOM 29274 C CA . ARG A 1 93 ? -3.138 -1.417 -6.385 1.00 0.00 93 ARG A CA 20
ATOM 29275 C C . ARG A 1 93 ? -2.491 -2.785 -6.587 1.00 0.00 93 ARG A C 20
ATOM 29276 O O . ARG A 1 93 ? -1.552 -2.929 -7.371 1.00 0.00 93 ARG A O 20
ATOM 29297 N N . LEU A 1 94 ? -2.999 -3.785 -5.876 1.00 0.00 94 LEU A N 20
ATOM 29298 C CA . LEU A 1 94 ? -2.471 -5.141 -5.976 1.00 0.00 94 LEU A CA 20
ATOM 29299 C C . LEU A 1 94 ? -3.496 -6.079 -6.604 1.00 0.00 94 LEU A C 20
ATOM 29300 O O . LEU A 1 94 ? -4.594 -6.256 -6.076 1.00 0.00 94 LEU A O 20
ATOM 29316 N N . GLN A 1 95 ? -3.129 -6.680 -7.731 1.00 0.00 95 GLN A N 20
ATOM 29317 C CA . GLN A 1 95 ? -4.017 -7.602 -8.429 1.00 0.00 95 GLN A CA 20
ATOM 29318 C C . GLN A 1 95 ? -3.536 -9.041 -8.279 1.00 0.00 95 GLN A C 20
ATOM 29319 O O . GLN A 1 95 ? -2.348 -9.290 -8.069 1.00 0.00 95 GLN A O 20
ATOM 29333 N N . VAL A 1 96 ? -4.465 -9.985 -8.386 1.00 0.00 96 VAL A N 20
ATOM 29334 C CA . VAL A 1 96 ? -4.135 -11.400 -8.263 1.00 0.00 96 VAL A CA 20
ATOM 29335 C C . VAL A 1 96 ? -4.777 -12.214 -9.380 1.00 0.00 96 VAL A C 20
ATOM 29336 O O . VAL A 1 96 ? -5.929 -11.983 -9.747 1.00 0.00 96 VAL A O 20
ATOM 29349 N N . ALA A 1 97 ? -4.024 -13.168 -9.918 1.00 0.00 97 ALA A N 20
ATOM 29350 C CA . ALA A 1 97 ? -4.521 -14.018 -10.993 1.00 0.00 97 ALA A CA 20
ATOM 29351 C C . ALA A 1 97 ? -4.888 -15.404 -10.472 1.00 0.00 97 ALA A C 20
ATOM 29352 O O . ALA A 1 97 ? -4.054 -16.307 -10.443 1.00 0.00 97 ALA A O 20
ATOM 29359 N N . GLY A 1 98 ? -6.142 -15.563 -10.060 1.00 0.00 98 GLY A N 20
ATOM 29360 C CA . GLY A 1 98 ? -6.596 -16.842 -9.544 1.00 0.00 98 GLY A CA 20
ATOM 29361 C C . GLY A 1 98 ? -7.240 -16.720 -8.177 1.00 0.00 98 GLY A C 20
ATOM 29362 O O . GLY A 1 98 ? -7.798 -15.676 -7.839 1.00 0.00 98 GLY A O 20
ATOM 29366 N N . GLN A 1 99 ? -7.165 -17.789 -7.392 1.00 0.00 99 GLN A N 20
ATOM 29367 C CA . GLN A 1 99 ? -7.748 -17.797 -6.055 1.00 0.00 99 GLN A CA 20
ATOM 29368 C C . GLN A 1 99 ? -6.885 -18.603 -5.090 1.00 0.00 99 GLN A C 20
ATOM 29369 O O . GLN A 1 99 ? -6.176 -19.525 -5.497 1.00 0.00 99 GLN A O 20
ATOM 29383 N N . CYS A 1 100 ? -6.950 -18.251 -3.811 1.00 0.00 100 CYS A N 20
ATOM 29384 C CA . CYS A 1 100 ? -6.173 -18.941 -2.787 1.00 0.00 100 CYS A CA 20
ATOM 29385 C C . CYS A 1 100 ? -6.745 -20.328 -2.514 1.00 0.00 100 CYS A C 20
ATOM 29386 O O . CYS A 1 100 ? -7.870 -20.636 -2.909 1.00 0.00 100 CYS A O 20
ATOM 29394 N N . PHE A 1 101 ? -5.963 -21.163 -1.837 1.00 0.00 101 PHE A N 20
ATOM 29395 C CA . PHE A 1 101 ? -6.391 -22.519 -1.513 1.00 0.00 101 PHE A CA 20
ATOM 29396 C C . PHE A 1 101 ? -7.108 -22.555 -0.166 1.00 0.00 101 PHE A C 20
ATOM 29397 O O . PHE A 1 101 ? -6.645 -21.969 0.812 1.00 0.00 101 PHE A O 20
ATOM 29414 N N . GLY A 1 102 ? -8.241 -23.250 -0.124 1.00 0.00 102 GLY A N 20
ATOM 29415 C CA . GLY A 1 102 ? -9.004 -23.350 1.107 1.00 0.00 102 GLY A CA 20
ATOM 29416 C C . GLY A 1 102 ? -8.907 -24.725 1.738 1.00 0.00 102 GLY A C 20
ATOM 29417 O O . GLY A 1 102 ? -9.801 -25.141 2.475 1.00 0.00 102 GLY A O 20
#

Foldseek 3Di:
DDDDDPDDAWFDPPWDQAEEAEEEAQAKTKDKGFTPDLVWDKFKAFVNHTDDDDPAWHFDRDDRMTMIIGGRDFPVNFGWMWIGTDHDIHIYGYYYHDHYDD

Radius of gyration: 15.12 Å; Cα contacts (8 Å, |Δi|>4): 213; chains: 1; bounding box: 26×57×31 Å

Nearest PDB structures (foldseek):
  2eo1-assembly1_A  TM=9.306E-01  e=4.274E-18  Homo sapiens
  2yxm-assembly1_A  TM=8.636E-01  e=5.990E-08  Homo sapiens
  2cpc-assembly1_A  TM=8.358E-01  e=4.266E-08  Homo sapiens
  5jdd-assembly1_A  TM=9.314E-01  e=2.607E-07  Homo sapiens
  2e6p-assembly1_A  TM=7.800E-01  e=6.338E-08  Homo sapiens

Solvent-accessible surface area: 6630 Å² total; per-residue (Å²): 137,114,120,73,112,103,81,126,75,2,4,32,173,158,37,56,95,69,99,118,38,136,12,122,29,44,40,64,6,54,0,48,2,108,9,52,68,45,160,27,151,19,42,2,44,45,121,58,138,151,30,84,70,66,118,91,9,133,49,60,64,80,53,58,38,11,100,0,27,0,89,117,0,21,131,81,22,23,20,86,0,24,0,60,3,69,72,65,99,27,23,1,92,0,69,21,39,64,165,76,193,117

Organism: Homo sapiens (NCBI:txid9606)